Protein AF-0000000071358974 (afdb_homodimer)

Foldseek 3Di:
DPPPQFWAKAKEFEAAQVPRQTDWQWWKDFPPDPDIDTAHNRRIDIDTDGQQTWIWTDDQQWDIDIDTHHPDRYDYHHIYGPPPQQSDWDDFLPDIDGNLQDFFDKDKDFLVVQQQPPDQAPLVVPAFFDPQWDWFFFFQFPPGGIDIFGLDAFFLPDLDAWEAEVRFTDDRVPRSQDDSNFWGMKMKGRACQRQPSVFFRDRRTYIYTYTDWADEDDKKKWKWKWKWFWWFPDAFFFQFQLRLLVQQQQQQVQFVHHRPDPRSVVLPRFAQLQVVFFAGGWIWMKIKMKMWYDHPFKTKIKMKMWIKTAARGNRQQTIKIKIKIKIKMKGRPDPFKIKIKIKMKMKMKGGDQVPFFDCQETSQLLSFWPRRRWHQWDPDPVVCCDPPNVVFAAAHDPVRTGGTADPQFDGRRFNNVSSSQQWGPKMKMKMKMWMKMKMWGHPDPQKIKMKMKIKIKMKIWIKTKGAAHDRDPNDGDPKIKIKIKIKIWMWMKIKIKIKGWDDDPQKTKMKMKMKMKIKGQFMKMKMKMAIRAPDGDRVPGDPVRDDDPVRMDMDMDTGPMKMKIKIKMKMWMDGNSFKTKIKMKMKMAIQQAAPQARIDIKIKIKIKGWPCPDPVNDCDQFWNTKMKMKMKIKHWHSPDDHNLQQQDKDWPPWDDPDPPPDIDIDIDGQEHHHNPAYIKMKMKIKIWMWTDGSNFKIKIKMWMKIKIFQRWDQDDDDCVVVHNGGGITRWWMKMKTKMKMWMWGWDDDPQKTKIKIKMKMFMDIFTATDHPPDFWDPDADPAALAPGHQFIGGGGHHGGFGKFWEFPFFAFAPVSQQCCFAPVSHGLQPQHHGQATDTDQCVRPSYDDSVNMDGDWAQDFRMKMKMKMWMDGDQKIKIWIKIKTFRGKAQEQSYHDVSLSTIDRCVQVQGDPHGPSTRQHGRNHPPCRSCRPSTNYCSRIDTLIKMWRAKIKMKGKDDCVVCVVVPWRTKMKMKMKGRQDMGDPDSHSASRHRDSGGRYGHRRNHNIIMIMIMMMIMD/DPPPQDWAKEKEFEAAQVPRQTDWQWWKDFPPDPFIDTAHNRRIDIGTDGQQTWIWTDDQQWDIDIDTHHPDRYDYHHIYGPPPQQSDWDDFLPDIDGNLQDFFDKDKDFLVVQQQPPDQAPLVVPAFFDPQWDWFFFFQFPPGGIDIFGLDAFFLPDLDAWEAEVRFTDDRSPRSQDDSNFWGMKMKGRACQRQPSVFFRDRRTYIYTYTDWADEDDKKKWKWKWKWFWWFPDAFFFQFQLRLLVQQQQQQVQFVHHRPDPRSVVLPRFAQLVVVFFAGGWIWMKIKMKMWYDHPFKTKIKMKMWIKTAARGNRQQTIKIKIKIKIKMKGNPDPFKIKIKIKMKMKMKGGDQVPFFDCQETSQLLSFWPRRRWHQWDPDVVVCCDPPNVVFAAAHDPVRTGTTADPQFDGRRFNNVSSSQQWGPKMKMKMKMWMKMKMWGHPDPQKIKMKMKIKIKMKIWIKTKGAAHDRDPNDGDPKIKIKIKIKIWMWMKIKIKIKGWDDDPQKTKMKMKMKMKIKGFWMKMKMKMAIRAPDGDRVPGDPVRDDDPVRMDMDMDTGPMKMKIKIKMKMWMDGNSFKTKIKMKMKMAIQQAAPQARIDIKIKMKIKGWPCPDPVNDCDQFWNTKMKMKMKIKHWHSPDDHNLQQQDKDWPPWDDPDPPPDIDIDIDGQEHHHNNAYIKMKMKIKIWMWTDGSNFKIKIKMWMKIKIFQRWDQDDDDCVVVHNGGGITRWWMKMKTKMKMKMWGWDDDPQKTKIKIKMKMFMDIFTATRHPPDFWDPDADPAALAPGHQFIGGGGHHGGFGKFWEFPFFAFAPVSQQCCFAPVSHGLQPQHHGQATDTDQCVRPSYDDSVNMDGDWAQDFRMKMKMKMWMDGDQKIKIWIKIKTFRGKAQEQSYHDVSLSTIDRCVQVQGDPHHPSTRQHGRNHPPCRSCRPSTNYCSRIDTLIKMWRAKIKMKGKDDCVVCVVVPWRTKMKMKMKGRQDMGDPDSHSASRHRDSGHRYGHRRNHNIIMIMIMMMIMD

Secondary structure (DSSP, 8-state):
------EEEEEEEEEETTT--B-TT-EEEETTSS-EEE--TTSEEEEEEETTPEEEEE-TTB--EEEE--S-SB--EEE-B---GGG-EEEETTEEEEGGG--S-EEEEEGGGTTTS--SSHHHHHTTTSTTEEEEES-SSTT--EEEEESS---SS--PPEEEETTEEE-GGGGGG--GGGEEEEEEE-SHHHHGGGGGGGTT-EEEEEE----SEEEEEEEEEEEEEEEES----B--HHHHHHHHHHHHHHTTPPPS-S-GGGG-S---HHHHHB-TTEEEEEEEEEEEEE-SSEEEEEEEEEEEEE-SBSGGG-EEEEEEEEEEEEEEEETTEEEEEEEEEEEEEEE--S-SS-SS-HHHHHHHHS-SSS-SB---HHHHTSTTTTTS-B-B-TTSPBBP--SSS-TT---HHHHHHTTTT-EEEEEEEEEEEEEEE-SSTTEEEEEEEEEEEEEEEEEEEE--EESSSSSEE-S-EEEEEEEEEEEEEEEEEEEEEEEETTEEEEEEEEEEEEEE---EEEEEEEES-S-SSGGG--TTS---GGGEEEEEEE---EEEEEEEEEEEEEETTTEEEEEEEEEEEETTS-TTS-EEEEEEEEEEEEGGGSTTS---SSEEEEEEEEEEEEEEE--S-TTTTS--EE----EE-TTSSPEEPP-EESS---TT---EEEEEEEEEEEEEETTTEEEEEEEEEEEEEEEEE-----GGG--SSPPPEEEEEEEEEEEEEEEEEEEEETTEEEEEEEEEEEEEEEEEE-STT-SB-S-----TT-SS-SEE-BTTS-TTEEEEBPEEEE--SHHHHHH-B-TTS-BS-TT--TTSEEE--TT-SSS-SGGG-EEEE-SS-SEEEEEEEEEEETTEEEEEEEEEEES-EEEE--S-SS-TT---BGGGGGS--STTS-SSSPPP-TT-TT-TTTS-BGGGEEE--EEEEEEEEEEEEPPHHHHHHTT-SEEEEEEEEES--EEE---SS-S---SSSSSEESS--PPEEEEEEEEEEE-/------EEEEEEEEEETTT--B-TT-EEEETTSS-EEE--TTSEEEEEEETTPEEEEE-TTB--EEEE--S-SB--EEE-B---GGG-EEEETTEEEEGGG--S-EEEEEGGGTTTS--SSHHHHHTTTSTTEEEEES-SSTT--EEEEESS---SS--PPEEEETTEEE-GGGGGG--GGGEEEEEEE-SHHHHGGGGGGGTT-EEEEEE----SEEEEEEEEEEEEEEEES----B--HHHHHHHHHHHHHHTTPPPS-S-GGGG-S---HHHHHB-TTEEEEEEEEEEEEE-SSEEEEEEEEEEEEE-SBSGGG-EEEEEEEEEEEEEEEETTEEEEEEEEEEEEEEE--S-SS-SS-HHHHHHHHS-SSS-SB---HHHHTSTTTTTS-B-B-TTSPBBP--SSS-TT---HHHHHHTTTT-EEEEEEEEEEEEEEE-SSTTEEEEEEEEEEEEEEEEEEEE--EESSSSSEE-S-EEEEEEEEEEEEEEEEEEEEEEEETTEEEEEEEEEEEEEE---EEEEEEEES-S-SSGGG--TTS---GGGEEEEEEE---EEEEEEEEEEEEEETTTEEEEEEEEEEEETTS-TTS-EEEEEEEEEEE-GGGSTTS---SSEEEEEEEEEEEEEEE--S-TTTTS--EE----EE-TTSSPEEPP-EESS---TT---EEEEEEEEEEEEEETTTEEEEEEEEEEEEEEEEE-----GGG--SSPPPEEEEEEEEEEEEEEEEEEEEETTEEEEEEEEEEEEEEEEEE-STT--B-S-----TT-SS-SEE-BTTS-TTEEEEBPEEEE--SHHHHHH-B-TTS-BS-TT--TTSEEE--TT-SSS-SGGG-EEEE-SS-SEEEEEEEEEEETTEEEEEEEEEEES-EEEE--S-SS-TT---BGGGGGS--STTS-SSSPPP-TT-TT-TTTS-BGGGEEE--EEEEEEEEEEEEPPHHHHHHTT-SEEEEEEEEES--EEE---SS-S---SSSSSEESS--PPEEEEEEEEEEE-

Structure (mmCIF, N/CA/C/O backbone):
data_AF-0000000071358974-model_v1
#
loop_
_entity.id
_entity.type
_entity.pdbx_description
1 polymer 'SusC/RagA family TonB-linked outer membrane protein'
#
loop_
_atom_site.group_PDB
_atom_site.id
_atom_site.type_symbol
_atom_site.label_atom_id
_atom_site.label_alt_id
_atom_site.label_comp_id
_atom_site.label_asym_id
_atom_site.label_entity_id
_atom_site.label_seq_id
_atom_site.pdbx_PDB_ins_code
_atom_site.Cartn_x
_atom_site.Cartn_y
_atom_site.Cartn_z
_atom_site.occupancy
_atom_site.B_iso_or_equiv
_atom_site.auth_seq_id
_atom_site.auth_comp_id
_atom_site.auth_asym_id
_atom_site.auth_atom_id
_atom_site.pdbx_PDB_model_num
ATOM 1 N N . MET A 1 1 ? -65 -0.281 46.781 1 25.83 1 MET A N 1
ATOM 2 C CA . MET A 1 1 ? -65.125 -0.34 45.312 1 25.83 1 MET A CA 1
ATOM 3 C C . MET A 1 1 ? -64.125 0.566 44.625 1 25.83 1 MET A C 1
ATOM 5 O O . MET A 1 1 ? -64.25 1.791 44.656 1 25.83 1 MET A O 1
ATOM 9 N N . LEU A 1 2 ? -62.906 0.219 44.688 1 32.22 2 LEU A N 1
ATOM 10 C CA . LEU A 1 2 ? -61.719 0.893 44.156 1 32.22 2 LEU A CA 1
ATOM 11 C C . LEU A 1 2 ? -61.812 1.075 42.656 1 32.22 2 LEU A C 1
ATOM 13 O O . LEU A 1 2 ? -62.031 0.106 41.938 1 32.22 2 LEU A O 1
ATOM 17 N N . ALA A 1 3 ? -62.5 2.129 42.188 1 33.09 3 ALA A N 1
ATOM 18 C CA . ALA A 1 3 ? -62.562 2.527 40.781 1 33.09 3 ALA A CA 1
ATOM 19 C C . ALA A 1 3 ? -61.219 2.281 40.094 1 33.09 3 ALA A C 1
ATOM 21 O O . ALA A 1 3 ? -60.219 2.912 40.438 1 33.09 3 ALA A O 1
ATOM 22 N N . LYS A 1 4 ? -61 1.122 39.812 1 44.22 4 LYS A N 1
ATOM 23 C CA . LYS A 1 4 ? -59.875 0.849 38.938 1 44.22 4 LYS A CA 1
ATOM 24 C C . LYS A 1 4 ? -59.938 1.768 37.719 1 44.22 4 LYS A C 1
ATOM 26 O O . LYS A 1 4 ? -60.906 1.781 36.969 1 44.22 4 LYS A O 1
ATOM 31 N N . ALA A 1 5 ? -59.312 2.836 37.75 1 49.88 5 ALA A N 1
ATOM 32 C CA . ALA A 1 5 ? -59.125 3.73 36.594 1 49.88 5 ALA A CA 1
ATOM 33 C C . ALA A 1 5 ? -58.906 2.939 35.312 1 49.88 5 ALA A C 1
ATOM 35 O O . ALA A 1 5 ? -58.062 2.037 35.281 1 49.88 5 ALA A O 1
ATOM 36 N N . GLN A 1 6 ? -59.812 2.855 34.406 1 60.56 6 GLN A N 1
ATOM 37 C CA . GLN A 1 6 ? -59.844 2.125 33.156 1 60.56 6 GLN A CA 1
ATOM 38 C C . GLN A 1 6 ? -58.719 2.547 32.25 1 60.56 6 GLN A C 1
ATOM 40 O O . GLN A 1 6 ? -58.5 3.74 32 1 60.56 6 GLN A O 1
ATOM 45 N N . ASP A 1 7 ? -57.844 1.648 31.953 1 72.69 7 ASP A N 1
ATOM 46 C CA . ASP A 1 7 ? -56.75 1.847 31.016 1 72.69 7 ASP A CA 1
ATOM 47 C C . ASP A 1 7 ? -57.281 2.209 29.625 1 72.69 7 ASP A C 1
ATOM 49 O O . ASP A 1 7 ? -58.281 1.628 29.172 1 72.69 7 ASP A O 1
ATOM 53 N N . ARG A 1 8 ? -56.906 3.322 29.109 1 79.06 8 ARG A N 1
ATOM 54 C CA . ARG A 1 8 ? -57.219 3.75 27.75 1 79.06 8 ARG A CA 1
ATOM 55 C C . ARG A 1 8 ? -56 3.648 26.844 1 79.06 8 ARG A C 1
ATOM 57 O O . ARG A 1 8 ? -54.875 3.908 27.266 1 79.06 8 ARG A O 1
ATOM 64 N N . GLN A 1 9 ? -56.406 3.268 25.656 1 81.88 9 GLN A N 1
ATOM 65 C CA . GLN A 1 9 ? -55.375 3.217 24.625 1 81.88 9 GLN A CA 1
ATOM 66 C C . GLN A 1 9 ? -55.125 4.598 24.031 1 81.88 9 GLN A C 1
ATOM 68 O O . GLN A 1 9 ? -56.031 5.215 23.484 1 81.88 9 GLN A O 1
ATOM 73 N N . ILE A 1 10 ? -54.031 5.125 24.297 1 83.44 10 ILE A N 1
ATOM 74 C CA . ILE A 1 10 ? -53.625 6.406 23.719 1 83.44 10 ILE A CA 1
ATOM 75 C C . ILE A 1 10 ? -52.719 6.172 22.516 1 83.44 10 ILE A C 1
ATOM 77 O O . ILE A 1 10 ? -51.75 5.418 22.594 1 83.44 10 ILE A O 1
ATOM 81 N N . THR A 1 11 ? -53.125 6.73 21.359 1 85.81 11 THR A N 1
ATOM 82 C CA . THR A 1 11 ? -52.312 6.703 20.156 1 85.81 11 THR A CA 1
ATOM 83 C C . THR A 1 11 ? -51.938 8.117 19.719 1 85.81 11 THR A C 1
ATOM 85 O O . THR A 1 11 ? -52.594 9.086 20.094 1 85.81 11 THR A O 1
ATOM 88 N N . GLY A 1 12 ? -50.812 8.289 19.109 1 84.69 12 GLY A N 1
ATOM 89 C CA . GLY A 1 12 ? -50.438 9.594 18.609 1 84.69 12 GLY A CA 1
ATOM 90 C C . GLY A 1 12 ? -49.125 9.562 17.812 1 84.69 12 GLY A C 1
ATOM 91 O O . GLY A 1 12 ? -48.594 8.484 17.547 1 84.69 12 GLY A O 1
ATOM 92 N N . LYS A 1 13 ? -48.781 10.727 17.344 1 84.19 13 LYS A N 1
ATOM 93 C CA . LYS A 1 13 ? -47.594 10.977 16.562 1 84.19 13 LYS A CA 1
ATOM 94 C C . LYS A 1 13 ? -46.688 11.984 17.266 1 84.19 13 LYS A C 1
ATOM 96 O O . LYS A 1 13 ? -47.156 12.992 17.797 1 84.19 13 LYS A O 1
ATOM 101 N N . VAL A 1 14 ? -45.5 11.641 17.406 1 84.06 14 VAL A N 1
ATOM 102 C CA . VAL A 1 14 ? -44.531 12.586 17.922 1 84.06 14 VAL A CA 1
ATOM 103 C C . VAL A 1 14 ? -43.688 13.156 16.781 1 84.06 14 VAL A C 1
ATOM 105 O O . VAL A 1 14 ? -43.094 12.398 16.016 1 84.06 14 VAL A O 1
ATOM 108 N N . THR A 1 15 ? -43.656 14.391 16.672 1 79.88 15 THR A N 1
ATOM 109 C CA . THR A 1 15 ? -42.938 15.055 15.602 1 79.88 15 THR A CA 1
ATOM 110 C C . THR A 1 15 ? -42.031 16.156 16.172 1 79.88 15 THR A C 1
ATOM 112 O O . THR A 1 15 ? -42.219 16.578 17.312 1 79.88 15 THR A O 1
ATOM 115 N N . LEU A 1 16 ? -41 16.516 15.406 1 72.5 16 LEU A N 1
ATOM 116 C CA . LEU A 1 16 ? -40.125 17.641 15.719 1 72.5 16 LEU A CA 1
ATOM 117 C C . LEU A 1 16 ? -40.812 18.969 15.438 1 72.5 16 LEU A C 1
ATOM 119 O O . LEU A 1 16 ? -41.375 19.156 14.359 1 72.5 16 LEU A O 1
ATOM 123 N N . LYS A 1 17 ? -40.781 19.797 16.438 1 67.56 17 LYS A N 1
ATOM 124 C CA . LYS A 1 17 ? -41.5 21.062 16.344 1 67.56 17 LYS A CA 1
ATOM 125 C C . LYS A 1 17 ? -40.969 21.891 15.164 1 67.56 17 LYS A C 1
ATOM 127 O O . LYS A 1 17 ? -41.75 22.578 14.5 1 67.56 17 LYS A O 1
ATOM 132 N N . SER A 1 18 ? -39.719 21.719 14.969 1 59.06 18 SER A N 1
ATOM 133 C CA . SER A 1 18 ? -39.125 22.609 13.977 1 59.06 18 SER A CA 1
ATOM 134 C C . SER A 1 18 ? -39.594 22.25 12.57 1 59.06 18 SER A C 1
ATOM 136 O O . SER A 1 18 ? -39.812 23.141 11.742 1 59.06 18 SER A O 1
ATOM 138 N N . ASP A 1 19 ? -39.688 21.031 12.164 1 60 19 ASP A N 1
ATOM 139 C CA . ASP A 1 19 ? -40 20.703 10.781 1 60 19 ASP A CA 1
ATOM 140 C C . ASP A 1 19 ? -41.062 19.609 10.695 1 60 19 ASP A C 1
ATOM 142 O O . ASP A 1 19 ? -41.281 19.016 9.633 1 60 19 ASP A O 1
ATOM 146 N N . ASP A 1 20 ? -41.719 19.297 11.688 1 63.69 20 ASP A N 1
ATOM 147 C CA . ASP A 1 20 ? -42.812 18.344 11.789 1 63.69 20 ASP A CA 1
ATOM 148 C C . ASP A 1 20 ? -42.375 16.953 11.312 1 63.69 20 ASP A C 1
ATOM 150 O O . ASP A 1 20 ? -43.219 16.141 10.914 1 63.69 20 ASP A O 1
ATOM 154 N N . GLU A 1 21 ? -41.156 16.766 11.375 1 69.38 21 GLU A N 1
ATOM 155 C CA . GLU A 1 21 ? -40.688 15.438 11.016 1 69.38 21 GLU A CA 1
ATOM 156 C C . GLU A 1 21 ? -40.969 14.43 12.117 1 69.38 21 GLU A C 1
ATOM 158 O O . GLU A 1 21 ? -40.812 14.727 13.305 1 69.38 21 GLU A O 1
ATOM 163 N N . PRO A 1 22 ? -41.469 13.258 11.688 1 76.12 22 PRO A N 1
ATOM 164 C CA . PRO A 1 22 ? -41.688 12.25 12.719 1 76.12 22 PRO A CA 1
ATOM 165 C C . PRO A 1 22 ? -40.406 11.906 13.492 1 76.12 22 PRO A C 1
ATOM 167 O O . PRO A 1 22 ? -39.344 11.867 12.906 1 76.12 22 PRO A O 1
ATOM 170 N N . LEU A 1 23 ? -40.469 11.945 14.75 1 74.38 23 LEU A N 1
ATOM 171 C CA . LEU A 1 23 ? -39.344 11.594 15.609 1 74.38 23 LEU A CA 1
ATOM 172 C C . LEU A 1 23 ? -39.406 10.117 15.992 1 74.38 23 LEU A C 1
ATOM 174 O O . LEU A 1 23 ? -40.219 9.719 16.844 1 74.38 23 LEU A O 1
ATOM 178 N N . PRO A 1 24 ? -38.594 9.383 15.367 1 70.62 24 PRO A N 1
ATOM 179 C CA . PRO A 1 24 ? -38.562 7.988 15.797 1 70.62 24 PRO A CA 1
ATOM 180 C C . PRO A 1 24 ? -37.75 7.797 17.078 1 70.62 24 PRO A C 1
ATOM 182 O O . PRO A 1 24 ? -36.844 8.586 17.359 1 70.62 24 PRO A O 1
ATOM 185 N N . GLY A 1 25 ? -38.062 6.82 17.984 1 68.62 25 GLY A N 1
ATOM 186 C CA . GLY A 1 25 ? -37.25 6.438 19.141 1 68.62 25 GLY A CA 1
ATOM 187 C C . GLY A 1 25 ? -37.531 7.293 20.359 1 68.62 25 GLY A C 1
ATOM 188 O O . GLY A 1 25 ? -36.75 7.297 21.312 1 68.62 25 GLY A O 1
ATOM 189 N N . VAL A 1 26 ? -38.625 8.094 20.297 1 76.25 26 VAL A N 1
ATOM 190 C CA . VAL A 1 26 ? -39.031 8.852 21.469 1 76.25 26 VAL A CA 1
ATOM 191 C C . VAL A 1 26 ? -39.594 7.898 22.531 1 76.25 26 VAL A C 1
ATOM 193 O O . VAL A 1 26 ? -40.562 7.176 22.281 1 76.25 26 VAL A O 1
ATOM 196 N N . ALA A 1 27 ? -38.938 7.895 23.562 1 78.75 27 ALA A N 1
ATOM 197 C CA . ALA A 1 27 ? -39.438 7.113 24.688 1 78.75 27 ALA A CA 1
ATOM 198 C C . ALA A 1 27 ? -40.656 7.793 25.312 1 78.75 27 ALA A C 1
ATOM 200 O O . ALA A 1 27 ? -40.594 8.945 25.75 1 78.75 27 ALA A O 1
ATOM 201 N N . ILE A 1 28 ? -41.844 7.113 25.344 1 84.06 28 ILE A N 1
ATOM 202 C CA . ILE A 1 28 ? -43.062 7.578 25.984 1 84.06 28 ILE A CA 1
ATOM 203 C C . ILE A 1 28 ? -43.344 6.727 27.219 1 84.06 28 ILE A C 1
ATOM 205 O O . ILE A 1 28 ? -43.625 5.535 27.109 1 84.06 28 ILE A O 1
ATOM 209 N N . MET A 1 29 ? -43.156 7.34 28.312 1 79.56 29 MET A N 1
ATOM 210 C CA . MET A 1 29 ? -43.312 6.621 29.578 1 79.56 29 MET A CA 1
ATOM 211 C C . MET A 1 29 ? -44.438 7.211 30.406 1 79.56 29 MET A C 1
ATOM 213 O O . MET A 1 29 ? -44.656 8.422 30.391 1 79.56 29 MET A O 1
ATOM 217 N N . ILE A 1 30 ? -45.281 6.297 31.156 1 79 30 ILE A N 1
ATOM 218 C CA . ILE A 1 30 ? -46.219 6.758 32.188 1 79 30 ILE A CA 1
ATOM 219 C C . ILE A 1 30 ? -45.469 7.172 33.438 1 79 30 ILE A C 1
ATOM 221 O O . ILE A 1 30 ? -44.719 6.367 34.031 1 79 30 ILE A O 1
ATOM 225 N N . GLU A 1 31 ? -45.531 8.484 33.719 1 75.12 31 GLU A N 1
ATOM 226 C CA . GLU A 1 31 ? -44.781 9.047 34.844 1 75.12 31 GLU A CA 1
ATOM 227 C C . GLU A 1 31 ? -45 8.234 36.125 1 75.12 31 GLU A C 1
ATOM 229 O O . GLU A 1 31 ? -46.125 7.961 36.5 1 75.12 31 GLU A O 1
ATOM 234 N N . GLY A 1 32 ? -43.938 7.793 36.75 1 66 32 GLY A N 1
ATOM 235 C CA . GLY A 1 32 ? -44 7.074 38 1 66 32 GLY A CA 1
ATOM 236 C C . GLY A 1 32 ? -44.125 5.574 37.812 1 66 32 GLY A C 1
ATOM 237 O O . GLY A 1 32 ? -44.21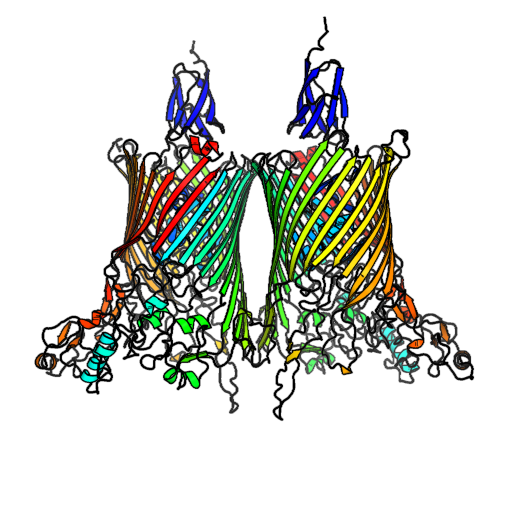9 4.836 38.812 1 66 32 GLY A O 1
ATOM 238 N N . THR A 1 33 ? -44.281 5.137 36.562 1 69.75 33 THR A N 1
ATOM 239 C CA . THR A 1 33 ? -44.375 3.703 36.312 1 69.75 33 THR A CA 1
ATOM 240 C C . THR A 1 33 ? -43.281 3.242 35.375 1 69.75 33 THR A C 1
ATOM 242 O O . THR A 1 33 ? -42.562 4.066 34.812 1 69.75 33 THR A O 1
ATOM 245 N N . GLY A 1 34 ? -42.938 1.99 35.344 1 66.56 34 GLY A N 1
ATOM 246 C CA . GLY A 1 34 ? -41.969 1.403 34.406 1 66.56 34 GLY A CA 1
ATOM 247 C C . GLY A 1 34 ? -42.594 1.045 33.062 1 66.56 34 GLY A C 1
ATOM 248 O O . GLY A 1 34 ? -41.938 0.461 32.188 1 66.56 34 GLY A O 1
ATOM 249 N N . THR A 1 35 ? -43.781 1.441 32.812 1 72.75 35 THR A N 1
ATOM 250 C CA . THR A 1 35 ? -44.469 1.119 31.562 1 72.75 35 THR A CA 1
ATOM 251 C C . THR A 1 35 ? -44.281 2.221 30.531 1 72.75 35 THR A C 1
ATOM 253 O O . THR A 1 35 ? -44.469 3.4 30.828 1 72.75 35 THR A O 1
ATOM 256 N N . GLY A 1 36 ? -43.75 1.929 29.469 1 77.5 36 GLY A N 1
ATOM 257 C CA . GLY A 1 36 ? -43.562 2.887 28.391 1 77.5 36 GLY A CA 1
ATOM 258 C C . GLY A 1 36 ? -43.5 2.242 27.016 1 77.5 36 GLY A C 1
ATOM 259 O O . GLY A 1 36 ? -43.688 1.029 26.891 1 77.5 36 GLY A O 1
ATOM 260 N N . THR A 1 37 ? -43.594 3.104 26 1 79.81 37 THR A N 1
ATOM 261 C CA . THR A 1 37 ? -43.406 2.723 24.609 1 79.81 37 THR A CA 1
ATOM 262 C C . THR A 1 37 ? -42.438 3.67 23.906 1 79.81 37 THR A C 1
ATOM 264 O O . THR A 1 37 ? -41.969 4.633 24.5 1 79.81 37 THR A O 1
ATOM 267 N N . ILE A 1 38 ? -42.062 3.342 22.734 1 78.94 38 ILE A N 1
ATOM 268 C CA . ILE A 1 38 ? -41.219 4.188 21.906 1 78.94 38 ILE A CA 1
ATOM 269 C C . ILE A 1 38 ? -41.875 4.441 20.562 1 78.94 38 ILE A C 1
ATOM 271 O O . ILE A 1 38 ? -42.656 3.609 20.078 1 78.94 38 ILE A O 1
ATOM 275 N N . THR A 1 39 ? -41.688 5.605 20.031 1 80.06 39 THR A N 1
ATOM 276 C CA . THR A 1 39 ? -42.25 5.918 18.719 1 80.06 39 THR A CA 1
ATOM 277 C C . THR A 1 39 ? -41.594 5.086 17.641 1 80.06 39 THR A C 1
ATOM 279 O O . THR A 1 39 ? -40.406 4.73 17.75 1 80.06 39 THR A O 1
ATOM 282 N N . ASP A 1 40 ? -42.375 4.777 16.625 1 72.62 40 ASP A N 1
ATOM 283 C CA . ASP A 1 40 ? -41.812 4.074 15.469 1 72.62 40 ASP A CA 1
ATOM 284 C C . ASP A 1 40 ? -41.219 5.051 14.469 1 72.62 40 ASP A C 1
ATOM 286 O O . ASP A 1 40 ? -41.062 6.234 14.773 1 72.62 40 ASP A O 1
ATOM 290 N N . ILE A 1 41 ? -40.812 4.594 13.297 1 69.06 41 ILE A N 1
ATOM 291 C CA . ILE A 1 41 ? -40.094 5.367 12.305 1 69.06 41 ILE A CA 1
ATOM 292 C C . ILE A 1 41 ? -40.938 6.539 11.828 1 69.06 41 ILE A C 1
ATOM 294 O O . ILE A 1 41 ? -40.406 7.566 11.398 1 69.06 41 ILE A O 1
ATOM 298 N N . ASP A 1 42 ? -42.188 6.367 11.844 1 72.81 42 ASP A N 1
ATOM 299 C CA . ASP A 1 42 ? -43.062 7.43 11.422 1 72.81 42 ASP A CA 1
ATOM 300 C C . ASP A 1 42 ? -43.469 8.32 12.602 1 72.81 42 ASP A C 1
ATOM 302 O O . ASP A 1 42 ? -44.375 9.156 12.477 1 72.81 42 ASP A O 1
ATOM 306 N N . GLY A 1 43 ? -42.906 8.078 13.758 1 76.88 43 GLY A N 1
ATOM 307 C CA . GLY A 1 43 ? -43.188 8.852 14.953 1 76.88 43 GLY A CA 1
ATOM 308 C C . GLY A 1 43 ? -44.438 8.422 15.656 1 76.88 43 GLY A C 1
ATOM 309 O O . GLY A 1 43 ? -44.938 9.109 16.562 1 76.88 43 GLY A O 1
ATOM 310 N N . LEU A 1 44 ? -45.031 7.371 15.211 1 80.31 44 LEU A N 1
ATOM 311 C CA . LEU A 1 44 ? -46.281 6.918 15.781 1 80.31 44 LEU A CA 1
ATOM 312 C C . LEU A 1 44 ? -46.062 6.102 17.047 1 80.31 44 LEU A C 1
ATOM 314 O O . LEU A 1 44 ? -45.062 5.395 17.156 1 80.31 44 LEU A O 1
ATOM 318 N N . TYR A 1 45 ? -46.938 6.266 18.047 1 81.31 45 TYR A N 1
ATOM 319 C CA . TYR A 1 45 ? -46.844 5.469 19.266 1 81.31 45 TYR A CA 1
ATOM 320 C C . TYR A 1 45 ? -48.25 5.047 19.719 1 81.31 45 TYR A C 1
ATOM 322 O O . TYR A 1 45 ? -49.25 5.637 19.297 1 81.31 45 TYR A O 1
ATOM 330 N N . SER A 1 46 ? -48.312 3.855 20.406 1 84.81 46 SER A N 1
ATOM 331 C CA . SER A 1 46 ? -49.5 3.377 21.125 1 84.81 46 SER A CA 1
ATOM 332 C C . SER A 1 46 ? -49.156 2.926 22.531 1 84.81 46 SER A C 1
ATOM 334 O O . SER A 1 46 ? -48.188 2.176 22.734 1 84.81 46 SER A O 1
ATOM 336 N N . ILE A 1 47 ? -49.875 3.459 23.531 1 82.56 47 ILE A N 1
ATOM 337 C CA . ILE A 1 47 ? -49.656 3.082 24.906 1 82.56 47 ILE A CA 1
ATOM 338 C C . ILE A 1 47 ? -50.969 3.002 25.672 1 82.56 47 ILE A C 1
ATOM 340 O O . ILE A 1 47 ? -51.875 3.816 25.438 1 82.56 47 ILE A O 1
ATOM 344 N N . SER A 1 48 ? -51.094 1.983 26.438 1 81.75 48 SER A N 1
ATOM 345 C CA . SER A 1 48 ? -52.219 1.881 27.359 1 81.75 48 SER A CA 1
ATOM 346 C C . SER A 1 48 ? -51.906 2.564 28.688 1 81.75 48 SER A C 1
ATOM 348 O O . SER A 1 48 ? -50.938 2.195 29.375 1 81.75 48 SER A O 1
ATOM 350 N N . ALA A 1 49 ? -52.688 3.617 29.047 1 80.25 49 ALA A N 1
ATOM 351 C CA . ALA A 1 49 ? -52.438 4.387 30.266 1 80.25 49 ALA A CA 1
ATOM 352 C C . ALA A 1 49 ? -53.75 4.707 30.984 1 80.25 49 ALA A C 1
ATOM 354 O O . ALA A 1 49 ? -54.781 4.938 30.344 1 80.25 49 ALA A O 1
ATOM 355 N N . PRO A 1 50 ? -53.75 4.652 32.312 1 80.38 50 PRO A N 1
ATOM 356 C CA . PRO A 1 50 ? -54.938 5.051 33.062 1 80.38 50 PRO A CA 1
ATOM 357 C C . PRO A 1 50 ? -55.312 6.523 32.875 1 80.38 50 PRO A C 1
ATOM 359 O O . PRO A 1 50 ? -54.406 7.355 32.688 1 80.38 50 PRO A O 1
ATOM 362 N N . GLN A 1 51 ? -56.5 6.781 32.812 1 77.44 51 GLN A N 1
ATOM 363 C CA . GLN A 1 51 ? -56.938 8.172 32.781 1 77.44 51 GLN A CA 1
ATOM 364 C C . GLN A 1 51 ? -56.344 8.984 33.906 1 77.44 51 GLN A C 1
ATOM 366 O O . GLN A 1 51 ? -56.281 8.523 35.062 1 77.44 51 GLN A O 1
ATOM 371 N N . GLY A 1 52 ? -55.75 10.227 33.625 1 78.94 52 GLY A N 1
ATOM 372 C CA . GLY A 1 52 ? -55.125 11.078 34.625 1 78.94 52 GLY A CA 1
ATOM 373 C C . GLY A 1 52 ? -53.625 10.867 34.75 1 78.94 52 GLY A C 1
ATOM 374 O O . GLY A 1 52 ? -52.938 11.625 35.438 1 78.94 52 GLY A O 1
ATOM 375 N N . SER A 1 53 ? -53.219 9.953 34.062 1 80.94 53 SER A N 1
ATOM 376 C CA . SER A 1 53 ? -51.781 9.719 34.125 1 80.94 53 SER A CA 1
ATOM 377 C C . SER A 1 53 ? -51.031 10.68 33.25 1 80.94 53 SER A C 1
ATOM 379 O O . SER A 1 53 ? -51.594 11.242 32.312 1 80.94 53 SER A O 1
ATOM 381 N N . THR A 1 54 ? -49.781 10.891 33.625 1 82.62 54 THR A N 1
ATOM 382 C CA . THR A 1 54 ? -48.875 11.758 32.844 1 82.62 54 THR A CA 1
ATOM 383 C C . THR A 1 54 ? -47.938 10.93 32 1 82.62 54 THR A C 1
ATOM 385 O O . THR A 1 54 ? -47.25 10.031 32.5 1 82.62 54 THR A O 1
ATOM 388 N N . LEU A 1 55 ? -47.938 11.273 30.703 1 84.62 55 LEU A N 1
ATOM 389 C CA . LEU A 1 55 ? -46.969 10.672 29.797 1 84.62 55 LEU A CA 1
ATOM 390 C C . LEU A 1 55 ? -45.75 11.555 29.656 1 84.62 55 LEU A C 1
ATOM 392 O O . LEU A 1 55 ? -45.844 12.773 29.516 1 84.62 55 LEU A O 1
ATOM 396 N N . VAL A 1 56 ? -44.625 10.906 29.75 1 81.31 56 VAL A N 1
ATOM 397 C CA . VAL A 1 56 ? -43.344 11.594 29.531 1 81.31 56 VAL A CA 1
ATOM 398 C C . VAL A 1 56 ? -42.75 11.164 28.203 1 81.31 56 VAL A C 1
ATOM 400 O O . VAL A 1 56 ? -42.469 9.984 27.984 1 81.31 56 VAL A O 1
ATOM 403 N N . PHE A 1 57 ? -42.562 12.125 27.344 1 80.81 57 PHE A N 1
ATOM 404 C CA . PHE A 1 57 ? -41.906 11.945 26.062 1 80.81 57 PHE A CA 1
ATOM 405 C C . PHE A 1 57 ? -40.469 12.367 26.125 1 80.81 57 PHE A C 1
ATOM 407 O O . PHE A 1 57 ? -40.156 13.523 26.406 1 80.81 57 PHE A O 1
ATOM 414 N N . SER A 1 58 ? -39.594 11.406 25.906 1 75.5 58 SER A N 1
ATOM 415 C CA . SER A 1 58 ? -38.188 11.711 26.031 1 75.5 58 SER A CA 1
ATOM 416 C C . SER A 1 58 ? -37.406 11.141 24.844 1 75.5 58 SER A C 1
ATOM 418 O O . SER A 1 58 ? -37.656 10.016 24.406 1 75.5 58 SER A O 1
ATOM 420 N N . LEU A 1 59 ? -36.719 12.016 24.219 1 69.75 59 LEU A N 1
ATOM 421 C CA . LEU A 1 59 ? -35.75 11.68 23.172 1 69.75 59 LEU A CA 1
ATOM 422 C C . LEU A 1 59 ? -34.469 12.484 23.344 1 69.75 59 LEU A C 1
ATOM 424 O O . LEU A 1 59 ? -34.531 13.688 23.609 1 69.75 59 LEU A O 1
ATOM 428 N N . LEU A 1 60 ? -33.375 11.711 23.297 1 58.38 60 LEU A N 1
ATOM 429 C CA . LEU A 1 60 ? -32.094 12.406 23.406 1 58.38 60 LEU A CA 1
ATOM 430 C C . LEU A 1 60 ? -32.031 13.562 22.422 1 58.38 60 LEU A C 1
ATOM 432 O O . LEU A 1 60 ? -32.312 13.391 21.234 1 58.38 60 LEU A O 1
ATOM 436 N N . GLY A 1 61 ? -31.703 14.758 22.797 1 59.06 61 GLY A N 1
ATOM 437 C CA . GLY A 1 61 ? -31.594 15.969 22 1 59.06 61 GLY A CA 1
ATOM 438 C C . GLY A 1 61 ? -32.875 16.75 21.953 1 59.06 61 GLY A C 1
ATOM 439 O O . GLY A 1 61 ? -32.938 17.828 21.344 1 59.06 61 GLY A O 1
ATOM 440 N N . MET A 1 62 ? -33.969 16.188 22.547 1 65.44 62 MET A N 1
ATOM 441 C CA . MET A 1 62 ? -35.281 16.859 22.531 1 65.44 62 MET A CA 1
ATOM 442 C C . MET A 1 62 ? -35.688 17.234 23.938 1 65.44 62 MET A C 1
ATOM 444 O O . MET A 1 62 ? -35.344 16.562 24.906 1 65.44 62 MET A O 1
ATOM 448 N N . GLU A 1 63 ? -36.25 18.359 24.094 1 66.31 63 GLU A N 1
ATOM 449 C CA . GLU A 1 63 ? -36.875 18.719 25.375 1 66.31 63 GLU A CA 1
ATOM 450 C C . GLU A 1 63 ? -37.969 17.719 25.75 1 66.31 63 GLU A C 1
ATOM 452 O O . GLU A 1 63 ? -38.906 17.516 25 1 66.31 63 GLU A O 1
ATOM 457 N N . PRO A 1 64 ? -37.688 17 26.859 1 70.62 64 PRO A N 1
ATOM 458 C CA . PRO A 1 64 ? -38.75 16.078 27.266 1 70.62 64 PRO A CA 1
ATOM 459 C C . PRO A 1 64 ? -40.094 16.797 27.469 1 70.62 64 PRO A C 1
ATOM 461 O O . PRO A 1 64 ? -40.125 17.953 27.906 1 70.62 64 PRO A O 1
ATOM 464 N N . GLN A 1 65 ? -41.188 16.234 27.047 1 77.62 65 GLN A N 1
ATOM 465 C CA . GLN A 1 65 ? -42.531 16.766 27.219 1 77.62 65 GLN A CA 1
ATOM 466 C C . GLN A 1 65 ? -43.375 15.859 28.125 1 77.62 65 GLN A C 1
ATOM 468 O O . GLN A 1 65 ? -43.375 14.641 27.969 1 77.62 65 GLN A O 1
ATOM 473 N N . LYS A 1 66 ? -43.938 16.469 29.219 1 79.31 66 LYS A N 1
ATOM 474 C CA . LYS A 1 66 ? -44.906 15.773 30.078 1 79.31 66 LYS A CA 1
ATOM 475 C C . LYS A 1 66 ? -46.344 16.188 29.75 1 79.31 66 LYS A C 1
ATOM 477 O O . LYS A 1 66 ? -46.688 17.375 29.797 1 79.31 66 LYS A O 1
ATOM 482 N N . ILE A 1 67 ? -47.125 15.227 29.391 1 82 67 ILE A N 1
ATOM 483 C CA . ILE A 1 67 ? -48.5 15.523 29.047 1 82 67 ILE A CA 1
ATOM 484 C C . ILE A 1 67 ? -49.438 14.641 29.875 1 82 67 ILE A C 1
ATOM 486 O O . ILE A 1 67 ? -49.344 13.414 29.828 1 82 67 ILE A O 1
ATOM 490 N N . THR A 1 68 ? -50.281 15.227 30.703 1 80.31 68 THR A N 1
ATOM 491 C CA . THR A 1 68 ? -51.25 14.492 31.484 1 80.31 68 THR A CA 1
ATOM 492 C C . THR A 1 68 ? -52.438 14.094 30.609 1 80.31 68 THR A C 1
ATOM 494 O O . THR A 1 68 ? -53.031 14.938 29.906 1 80.31 68 THR A O 1
ATOM 497 N N . ILE A 1 69 ? -52.781 12.883 30.656 1 79.12 69 ILE A N 1
ATOM 498 C CA . ILE A 1 69 ? -53.875 12.344 29.844 1 79.12 69 ILE A CA 1
ATOM 499 C C . ILE A 1 69 ? -55.219 12.688 30.484 1 79.12 69 ILE A C 1
ATOM 501 O O . ILE A 1 69 ? -55.469 12.328 31.625 1 79.12 69 ILE A O 1
ATOM 505 N N . ALA A 1 70 ? -56.031 13.469 29.766 1 78 70 ALA A N 1
ATOM 506 C CA . ALA A 1 70 ? -57.406 13.703 30.219 1 78 70 ALA A CA 1
ATOM 507 C C . ALA A 1 70 ? -58.375 12.727 29.578 1 78 70 ALA A C 1
ATOM 509 O O . ALA A 1 70 ? -58.344 11.523 29.859 1 78 70 ALA A O 1
ATOM 510 N N . ASN A 1 71 ? -59.219 13.141 28.516 1 72.19 71 ASN A N 1
ATOM 511 C CA . ASN A 1 71 ? -60.188 12.305 27.828 1 72.19 71 ASN A CA 1
ATOM 512 C C . ASN A 1 71 ? -59.781 12.062 26.375 1 72.19 71 ASN A C 1
ATOM 514 O O . ASN A 1 71 ? -60.625 11.641 25.562 1 72.19 71 ASN A O 1
ATOM 518 N N . GLN A 1 72 ? -58.5 12.109 26.172 1 74.94 72 GLN A N 1
ATOM 519 C CA . GLN A 1 72 ? -58.125 11.992 24.781 1 74.94 72 GLN A CA 1
ATOM 520 C C . GLN A 1 72 ? -57.656 10.57 24.438 1 74.94 72 GLN A C 1
ATOM 522 O O . GLN A 1 72 ? -57.094 9.883 25.281 1 74.94 72 GLN A O 1
ATOM 527 N N . SER A 1 73 ? -58.062 10.148 23.234 1 80.38 73 SER A N 1
ATOM 528 C CA . SER A 1 73 ? -57.594 8.859 22.703 1 80.38 73 SER A CA 1
ATOM 529 C C . SER A 1 73 ? -56.469 9.039 21.719 1 80.38 73 SER A C 1
ATOM 531 O O . SER A 1 73 ? -55.75 8.086 21.406 1 80.38 73 SER A O 1
ATOM 533 N N . THR A 1 74 ? -56.312 10.188 21.219 1 81.69 74 THR A N 1
ATOM 534 C CA . THR A 1 74 ? -55.188 10.523 20.344 1 81.69 74 THR A CA 1
ATOM 535 C C . THR A 1 74 ? -54.406 11.719 20.875 1 81.69 74 THR A C 1
ATOM 537 O O . THR A 1 74 ? -55 12.758 21.203 1 81.69 74 THR A O 1
ATOM 540 N N . LEU A 1 75 ? -53.125 11.609 21.125 1 83.62 75 LEU A N 1
ATOM 541 C CA . LEU A 1 75 ? -52.219 12.648 21.641 1 83.62 75 LEU A CA 1
ATOM 542 C C . LEU A 1 75 ? -51.031 12.836 20.703 1 83.62 75 LEU A C 1
ATOM 544 O O . LEU A 1 75 ? -50.094 12.023 20.719 1 83.62 75 LEU A O 1
ATOM 548 N N . ASN A 1 76 ? -51.062 13.852 19.844 1 83.31 76 ASN A N 1
ATOM 549 C CA . ASN A 1 76 ? -49.906 14.234 19.031 1 83.31 76 ASN A CA 1
ATOM 550 C C . ASN A 1 76 ? -49 15.203 19.781 1 83.31 76 ASN A C 1
ATOM 552 O O . ASN A 1 76 ? -49.5 16.141 20.422 1 83.31 76 ASN A O 1
ATOM 556 N N . VAL A 1 77 ? -47.781 14.891 19.844 1 82.62 77 VAL A N 1
ATOM 557 C CA . VAL A 1 77 ? -46.844 15.68 20.625 1 82.62 77 VAL A CA 1
ATOM 558 C C . VAL A 1 77 ? -45.781 16.266 19.688 1 82.62 77 VAL A C 1
ATOM 560 O O . VAL A 1 77 ? -45.25 15.57 18.828 1 82.62 77 VAL A O 1
ATOM 563 N N . LEU A 1 78 ? -45.531 17.516 19.781 1 78.88 78 LEU A N 1
ATOM 564 C CA . LEU A 1 78 ? -44.438 18.219 19.141 1 78.88 78 LEU A CA 1
ATOM 565 C C . LEU A 1 78 ? -43.25 18.391 20.094 1 78.88 78 LEU A C 1
ATOM 567 O O . LEU A 1 78 ? -43.406 19 21.156 1 78.88 78 LEU A O 1
ATOM 571 N N . MET A 1 79 ? -42.219 17.688 19.75 1 74.44 79 MET A N 1
ATOM 572 C CA . MET A 1 79 ? -41.031 17.844 20.594 1 74.44 79 MET A CA 1
ATOM 573 C C . MET A 1 79 ? -40.094 18.875 20.031 1 74.44 79 MET A C 1
ATOM 575 O O . MET A 1 79 ? -40.031 19.078 18.812 1 74.44 79 MET A O 1
ATOM 579 N N . GLU A 1 80 ? -39.562 19.609 20.938 1 65.88 80 GLU A N 1
ATOM 580 C CA . GLU A 1 80 ? -38.594 20.625 20.562 1 65.88 80 GLU A CA 1
ATOM 581 C C . GLU A 1 80 ? -37.156 20.172 20.875 1 65.88 80 GLU A C 1
ATOM 583 O O . GLU A 1 80 ? -36.938 19.453 21.844 1 65.88 80 GLU A O 1
ATOM 588 N N . GLU A 1 81 ? -36.312 20.359 19.969 1 57 81 GLU A N 1
ATOM 589 C CA . GLU A 1 81 ? -34.906 20.047 20.203 1 57 81 GLU A CA 1
ATOM 590 C C . GLU A 1 81 ? -34.375 20.75 21.453 1 57 81 GLU A C 1
ATOM 592 O O . GLU A 1 81 ? -34.688 21.922 21.688 1 57 81 GLU A O 1
ATOM 597 N N . ASN A 1 82 ? -34.188 19.953 22.422 1 52.66 82 ASN A N 1
ATOM 598 C CA . ASN A 1 82 ? -33.469 20.547 23.547 1 52.66 82 ASN A CA 1
ATOM 599 C C . ASN A 1 82 ? -32.094 21.016 23.156 1 52.66 82 ASN A C 1
ATOM 601 O O . ASN A 1 82 ? -31.188 20.203 22.969 1 52.66 82 ASN A O 1
ATOM 605 N N . LEU A 1 83 ? -32.125 22.094 22.703 1 46.31 83 LEU A N 1
ATOM 606 C CA . LEU A 1 83 ? -30.891 22.734 22.25 1 46.31 83 LEU A CA 1
ATOM 607 C C . LEU A 1 83 ? -29.938 22.953 23.422 1 46.31 83 LEU A C 1
ATOM 609 O O . LEU A 1 83 ? -28.906 23.609 23.281 1 46.31 83 LEU A O 1
ATOM 613 N N . SER A 1 84 ? -30.328 22.469 24.547 1 51.88 84 SER A N 1
ATOM 614 C CA . SER A 1 84 ? -29.375 22.781 25.609 1 51.88 84 SER A CA 1
ATOM 615 C C . SER A 1 84 ? -28.109 21.953 25.469 1 51.88 84 SER A C 1
ATOM 617 O O . SER A 1 84 ? -28.172 20.75 25.25 1 51.88 84 SER A O 1
ATOM 619 N N . SER A 1 85 ? -27.016 22.547 25.25 1 57.31 85 SER A N 1
ATOM 620 C CA . SER A 1 85 ? -25.641 22.062 25.156 1 57.31 85 SER A CA 1
ATOM 621 C C . SER A 1 85 ? -25.328 21.047 26.25 1 57.31 85 SER A C 1
ATOM 623 O O . SER A 1 85 ? -24.469 20.188 26.078 1 57.31 85 SER A O 1
ATOM 625 N N . LEU A 1 86 ? -26.141 21.016 27.281 1 57.28 86 LEU A N 1
ATOM 626 C CA . LEU A 1 86 ? -25.781 20.203 28.438 1 57.28 86 LEU A CA 1
ATOM 627 C C . LEU A 1 86 ? -26.203 18.75 28.219 1 57.28 86 LEU A C 1
ATOM 629 O O . LEU A 1 86 ? -25.672 17.844 28.875 1 57.28 86 LEU A O 1
ATOM 633 N N . GLU A 1 87 ? -27.016 18.5 27.312 1 58.91 87 GLU A N 1
ATOM 634 C CA . GLU A 1 87 ? -27.469 17.141 27.047 1 58.91 87 GLU A CA 1
ATOM 635 C C . GLU A 1 87 ? -26.703 16.531 25.875 1 58.91 87 GLU A C 1
ATOM 637 O O . GLU A 1 87 ? -26.969 15.391 25.484 1 58.91 87 GLU A O 1
ATOM 642 N N . GLU A 1 88 ? -25.75 17.328 25.594 1 74.38 88 GLU A N 1
ATOM 643 C CA . GLU A 1 88 ? -24.938 16.828 24.5 1 74.38 88 GLU A CA 1
ATOM 644 C C . GLU A 1 88 ? -24.047 15.672 24.969 1 74.38 88 GLU A C 1
ATOM 646 O O . GLU A 1 88 ? -23.609 15.641 26.109 1 74.38 88 GLU A O 1
ATOM 651 N N . ILE A 1 89 ? -23.953 14.734 24.109 1 73.62 89 ILE A N 1
ATOM 652 C CA . ILE A 1 89 ? -23.094 13.586 24.375 1 73.62 89 ILE A CA 1
ATOM 653 C C . ILE A 1 89 ? -21.688 13.844 23.828 1 73.62 89 ILE A C 1
ATOM 655 O O . ILE A 1 89 ? -21.547 14.32 22.703 1 73.62 89 ILE A O 1
ATOM 659 N N . VAL A 1 90 ? -20.766 13.609 24.672 1 78 90 VAL A N 1
ATOM 660 C CA . VAL A 1 90 ? -19.375 13.773 24.25 1 78 90 VAL A CA 1
ATOM 661 C C . VAL A 1 90 ? -18.625 12.453 24.406 1 78 90 VAL A C 1
ATOM 663 O O . VAL A 1 90 ? -18.953 11.641 25.266 1 78 90 VAL A O 1
ATOM 666 N N . VAL A 1 91 ? -17.734 12.305 23.516 1 76.88 91 VAL A N 1
ATOM 667 C CA . VAL A 1 91 ? -16.906 11.109 23.578 1 76.88 91 VAL A CA 1
ATOM 668 C C . VAL A 1 91 ? -15.766 11.328 24.578 1 76.88 91 VAL A C 1
ATOM 670 O O . VAL A 1 91 ? -15.102 12.367 24.562 1 76.88 91 VAL A O 1
ATOM 673 N N . VAL A 1 92 ? -15.773 10.336 25.359 1 78.38 92 VAL A N 1
ATOM 674 C CA . VAL A 1 92 ? -14.672 10.328 26.312 1 78.38 92 VAL A CA 1
ATOM 675 C C . VAL A 1 92 ? -13.852 9.047 26.141 1 78.38 92 VAL A C 1
ATOM 677 O O . VAL A 1 92 ? -14.125 8.242 25.25 1 78.38 92 VAL A O 1
ATOM 680 N N . GLY A 1 93 ? -12.719 8.914 26.766 1 73.69 93 GLY A N 1
ATOM 681 C CA . GLY A 1 93 ? -11.891 7.727 26.641 1 73.69 93 GLY A CA 1
ATOM 682 C C . GLY A 1 93 ? -12.672 6.438 26.797 1 73.69 93 GLY A C 1
ATOM 683 O O . GLY A 1 93 ? -13.062 6.078 27.922 1 73.69 93 GLY A O 1
ATOM 684 N N . TYR A 1 94 ? -13.117 5.707 25.781 1 76.44 94 TYR A N 1
ATOM 685 C CA . TYR A 1 94 ? -13.75 4.395 25.703 1 76.44 94 TYR A CA 1
ATOM 686 C C . TYR A 1 94 ? -15.227 4.473 26.078 1 76.44 94 TYR A C 1
ATOM 688 O O . TYR A 1 94 ? -15.727 3.627 26.828 1 76.44 94 TYR A O 1
ATOM 696 N N . GLY A 1 95 ? -15.867 5.625 25.734 1 76.56 95 GLY A N 1
ATOM 697 C CA . GLY A 1 95 ? -17.297 5.754 25.953 1 76.56 95 GLY A CA 1
ATOM 698 C C . GLY A 1 95 ? -17.828 7.141 25.625 1 76.56 95 GLY A C 1
ATOM 699 O O . GLY A 1 95 ? -17.109 7.957 25.031 1 76.56 95 GLY A O 1
ATOM 700 N N . VAL A 1 96 ? -19.094 7.219 25.891 1 77 96 VAL A N 1
ATOM 701 C CA . VAL A 1 96 ? -19.766 8.5 25.703 1 77 96 VAL A CA 1
ATOM 702 C C . VAL A 1 96 ? -20.406 8.938 27.016 1 77 96 VAL A C 1
ATOM 704 O O . VAL A 1 96 ? -20.781 8.094 27.844 1 77 96 VAL A O 1
ATOM 707 N N . GLN A 1 97 ? -20.391 10.164 27.203 1 81.25 97 GLN A N 1
ATOM 708 C CA . GLN A 1 97 ? -21.031 10.734 28.375 1 81.25 97 GLN A CA 1
ATOM 709 C C . GLN A 1 97 ? -21.797 12 28.031 1 81.25 97 GLN A C 1
ATOM 711 O O . GLN A 1 97 ? -21.484 12.688 27.062 1 81.25 97 GLN A O 1
ATOM 716 N N . LYS A 1 98 ? -22.766 12.148 28.859 1 81.31 98 LYS A N 1
ATOM 717 C CA . LYS A 1 98 ? -23.422 13.453 28.781 1 81.31 98 LYS A CA 1
ATOM 718 C C . LYS A 1 98 ? -22.5 14.562 29.266 1 81.31 98 LYS A C 1
ATOM 720 O O . LYS A 1 98 ? -21.75 14.383 30.234 1 81.31 98 LYS A O 1
ATOM 725 N N . LYS A 1 99 ? -22.547 15.562 28.641 1 81.19 99 LYS A N 1
ATOM 726 C CA . LYS A 1 99 ? -21.688 16.688 28.984 1 81.19 99 LYS A CA 1
ATOM 727 C C . LYS A 1 99 ? -21.922 17.141 30.422 1 81.19 99 LYS A C 1
ATOM 729 O O . LYS A 1 99 ? -20.984 17.547 31.109 1 81.19 99 LYS A O 1
ATOM 734 N N . SER A 1 100 ? -23.141 17.016 30.906 1 81.44 100 SER A N 1
ATOM 735 C CA . SER A 1 100 ? -23.5 17.516 32.219 1 81.44 100 SER A CA 1
ATOM 736 C C . SER A 1 100 ? -22.812 16.688 33.312 1 81.44 100 SER A C 1
ATOM 738 O O . SER A 1 100 ? -22.641 17.172 34.438 1 81.44 100 SER A O 1
ATOM 740 N N . VAL A 1 101 ? -22.453 15.531 33.062 1 82.94 101 VAL A N 1
ATOM 741 C CA . VAL A 1 101 ? -21.859 14.695 34.125 1 82.94 101 VAL A CA 1
ATOM 742 C C . VAL A 1 101 ? -20.375 14.5 33.844 1 82.94 101 VAL A C 1
ATOM 744 O O . VAL A 1 101 ? -19.719 13.68 34.5 1 82.94 101 VAL A O 1
ATOM 747 N N . VAL A 1 102 ? -19.906 15.172 32.906 1 86.81 102 VAL A N 1
ATOM 748 C CA . VAL A 1 102 ? -18.469 15.094 32.625 1 86.81 102 VAL A CA 1
ATOM 749 C C . VAL A 1 102 ? -17.719 16.016 33.594 1 86.81 102 VAL A C 1
ATOM 751 O O . VAL A 1 102 ? -18.094 17.156 33.781 1 86.81 102 VAL A O 1
ATOM 754 N N . THR A 1 103 ? -16.656 15.547 34.125 1 89.62 103 THR A N 1
ATOM 755 C CA . THR A 1 103 ? -15.883 16.344 35.062 1 89.62 103 THR A CA 1
ATOM 756 C C . THR A 1 103 ? -14.609 16.875 34.406 1 89.62 103 THR A C 1
ATOM 758 O O . THR A 1 103 ? -13.977 17.781 34.938 1 89.62 103 THR A O 1
ATOM 761 N N . GLY A 1 104 ? -14.234 16.359 33.312 1 86.75 104 GLY A N 1
ATOM 762 C CA . GLY A 1 104 ? -13.031 16.812 32.625 1 86.75 104 GLY A CA 1
ATOM 763 C C . GLY A 1 104 ? -13.266 18 31.734 1 86.75 104 GLY A C 1
ATOM 764 O O . GLY A 1 104 ? -14.414 18.328 31.422 1 86.75 104 GLY A O 1
ATOM 765 N N . ALA A 1 105 ? -12.18 18.641 31.391 1 88.75 105 ALA A N 1
ATOM 766 C CA . ALA A 1 105 ? -12.242 19.75 30.438 1 88.75 105 ALA A CA 1
ATOM 767 C C . ALA A 1 105 ? -12.203 19.234 29 1 88.75 105 ALA A C 1
ATOM 769 O O . ALA A 1 105 ? -11.133 18.906 28.484 1 88.75 105 ALA A O 1
ATOM 770 N N . ILE A 1 106 ? -13.258 19.312 28.328 1 87.44 106 ILE A N 1
ATOM 771 C CA . ILE A 1 106 ? -13.383 18.797 26.984 1 87.44 106 ILE A CA 1
ATOM 772 C C . ILE A 1 106 ? -14.117 19.812 26.109 1 87.44 106 ILE A C 1
ATOM 774 O O . ILE A 1 106 ? -15.164 20.328 26.484 1 87.44 106 ILE A O 1
ATOM 778 N N . SER A 1 107 ? -13.484 20.109 25.031 1 88.75 107 SER A N 1
ATOM 779 C CA . SER A 1 107 ? -14.148 20.906 24 1 88.75 107 SER A CA 1
ATOM 780 C C . SER A 1 107 ? -14.57 20.031 22.812 1 88.75 107 SER A C 1
ATOM 782 O O . SER A 1 107 ? -13.891 19.062 22.484 1 88.75 107 SER A O 1
ATOM 784 N N . SER A 1 108 ? -15.656 20.375 22.234 1 88.44 108 SER A N 1
ATOM 785 C CA . SER A 1 108 ? -16.172 19.547 21.156 1 88.44 108 SER A CA 1
ATOM 786 C C . SER A 1 108 ? -16.594 20.375 19.953 1 88.44 108 SER A C 1
ATOM 788 O O . SER A 1 108 ? -17.078 21.5 20.109 1 88.44 108 SER A O 1
ATOM 790 N N . VAL A 1 109 ? -16.328 19.812 18.797 1 88.56 109 VAL A N 1
ATOM 791 C CA . VAL A 1 109 ? -16.812 20.359 17.531 1 88.56 109 VAL A CA 1
ATOM 792 C C . VAL A 1 109 ? -17.688 19.328 16.828 1 88.56 109 VAL A C 1
ATOM 794 O O . VAL A 1 109 ? -17.281 18.172 16.656 1 88.56 109 VAL A O 1
ATOM 797 N N . LYS A 1 110 ? -18.828 19.828 16.438 1 87.5 110 LYS A N 1
ATOM 798 C CA . LYS A 1 110 ? -19.75 18.922 15.773 1 87.5 110 LYS A CA 1
ATOM 799 C C . LYS A 1 110 ? -19.516 18.906 14.266 1 87.5 110 LYS A C 1
ATOM 801 O O . LYS A 1 110 ? -19.156 19.922 13.68 1 87.5 110 LYS A O 1
ATOM 806 N N . GLY A 1 111 ? -19.828 17.859 13.758 1 85.88 111 GLY A N 1
ATOM 807 C CA . GLY A 1 111 ? -19.672 17.688 12.32 1 85.88 111 GLY A CA 1
ATOM 808 C C . GLY A 1 111 ? -20.578 18.609 11.523 1 85.88 111 GLY A C 1
ATOM 809 O O . GLY A 1 111 ? -20.203 19.078 10.438 1 85.88 111 GLY A O 1
ATOM 810 N N . SER A 1 112 ? -21.688 18.828 11.977 1 78.75 112 SER A N 1
ATOM 811 C CA . SER A 1 112 ? -22.641 19.688 11.281 1 78.75 112 SER A CA 1
ATOM 812 C C . SER A 1 112 ? -22.094 21.094 11.109 1 78.75 112 SER A C 1
ATOM 814 O O . SER A 1 112 ? -22.453 21.797 10.164 1 78.75 112 SER A O 1
ATOM 816 N N . ASP A 1 113 ? -21.219 21.422 11.984 1 78.56 113 ASP A N 1
ATOM 817 C CA . ASP A 1 113 ? -20.609 22.75 11.906 1 78.56 113 ASP A CA 1
ATOM 818 C C . ASP A 1 113 ? -19.5 22.797 10.844 1 78.56 113 ASP A C 1
ATOM 820 O O . ASP A 1 113 ? -19.078 23.875 10.438 1 78.56 113 ASP A O 1
ATOM 824 N N . LEU A 1 114 ? -19.094 21.656 10.367 1 82.75 114 LEU A N 1
ATOM 825 C CA . LEU A 1 114 ? -17.922 21.578 9.5 1 82.75 114 LEU A CA 1
ATOM 826 C C . LEU A 1 114 ? -18.328 21.281 8.062 1 82.75 114 LEU A C 1
ATOM 828 O O . LEU A 1 114 ? -17.531 21.484 7.137 1 82.75 114 LEU A O 1
ATOM 832 N N . GLU A 1 115 ? -19.438 20.812 7.797 1 78.06 115 GLU A N 1
ATOM 833 C CA . GLU A 1 115 ? -19.828 20.188 6.535 1 78.06 115 GLU A CA 1
ATOM 834 C C . GLU A 1 115 ? -19.656 21.156 5.371 1 78.06 115 GLU A C 1
ATOM 836 O O . GLU A 1 115 ? -19.234 20.766 4.281 1 78.06 115 GLU A O 1
ATOM 841 N N . SER A 1 116 ? -19.953 22.438 5.52 1 78.12 116 SER A N 1
ATOM 842 C CA . SER A 1 116 ? -19.906 23.344 4.383 1 78.12 116 SER A CA 1
ATOM 843 C C . SER A 1 116 ? -18.672 24.266 4.461 1 78.12 116 SER A C 1
ATOM 845 O O . SER A 1 116 ? -18.578 25.234 3.713 1 78.12 116 SER A O 1
ATOM 847 N N . LEU A 1 117 ? -17.781 23.891 5.289 1 84.44 117 LEU A N 1
ATOM 848 C CA . LEU A 1 117 ? -16.609 24.734 5.43 1 84.44 117 LEU A CA 1
ATOM 849 C C . LEU A 1 117 ? -15.484 24.266 4.504 1 84.44 117 LEU A C 1
ATOM 851 O O . LEU A 1 117 ? -15.406 23.078 4.176 1 84.44 117 LEU A O 1
ATOM 855 N N . PRO A 1 118 ? -14.75 25.156 4.035 1 83.69 118 PRO A N 1
ATOM 856 C CA . PRO A 1 118 ? -13.633 24.812 3.15 1 83.69 118 PRO A CA 1
ATOM 857 C C . PRO A 1 118 ? -12.406 24.312 3.914 1 83.69 118 PRO A C 1
ATOM 859 O O . PRO A 1 118 ? -11.336 24.906 3.84 1 83.69 118 PRO A O 1
ATOM 862 N N . ILE A 1 119 ? -12.492 23.203 4.473 1 83.69 119 ILE A N 1
ATOM 863 C CA . ILE A 1 119 ? -11.438 22.625 5.293 1 83.69 119 ILE A CA 1
ATOM 864 C C . ILE A 1 119 ? -10.711 21.531 4.508 1 83.69 119 ILE A C 1
ATOM 866 O O . ILE A 1 119 ? -11.336 20.562 4.062 1 83.69 119 ILE A O 1
ATOM 870 N N . THR A 1 120 ? -9.469 21.75 4.328 1 83.31 120 THR A N 1
ATOM 871 C CA . THR A 1 120 ? -8.648 20.766 3.641 1 83.31 120 THR A CA 1
ATOM 872 C C . THR A 1 120 ? -8.117 19.719 4.625 1 83.31 120 THR A C 1
ATOM 874 O O . THR A 1 120 ? -8.125 18.531 4.336 1 83.31 120 THR A O 1
ATOM 877 N N . ARG A 1 121 ? -7.648 20.234 5.832 1 88.38 121 ARG A N 1
ATOM 878 C CA . ARG A 1 121 ? -7.125 19.344 6.859 1 88.38 121 ARG A CA 1
ATOM 879 C C . ARG A 1 121 ? -7.898 19.5 8.164 1 88.38 121 ARG A C 1
ATOM 881 O O . ARG A 1 121 ? -8.328 20.594 8.516 1 88.38 121 ARG A O 1
ATOM 888 N N . VAL A 1 122 ? -7.957 18.578 8.875 1 86.56 122 VAL A N 1
ATOM 889 C CA . VAL A 1 122 ? -8.82 18.484 10.047 1 86.56 122 VAL A CA 1
ATOM 890 C C . VAL A 1 122 ? -8.336 19.453 11.125 1 86.56 122 VAL A C 1
ATOM 892 O O . VAL A 1 122 ? -9.133 19.984 11.891 1 86.56 122 VAL A O 1
ATOM 895 N N . GLU A 1 123 ? -7.074 19.703 11.148 1 87.88 123 GLU A N 1
ATOM 896 C CA . GLU A 1 123 ? -6.551 20.625 12.148 1 87.88 123 GLU A CA 1
ATOM 897 C C . GLU A 1 123 ? -7.203 22 12.031 1 87.88 123 GLU A C 1
ATOM 899 O O . GLU A 1 123 ? -7.434 22.672 13.031 1 87.88 123 GLU A O 1
ATOM 904 N N . GLN A 1 124 ? -7.547 22.328 10.859 1 86.5 124 GLN A N 1
ATOM 905 C CA . GLN A 1 124 ? -8.125 23.641 10.586 1 86.5 124 GLN A CA 1
ATOM 906 C C . GLN A 1 124 ? -9.539 23.75 11.156 1 86.5 124 GLN A C 1
ATOM 908 O O . GLN A 1 124 ? -10.016 24.844 11.422 1 86.5 124 GLN A O 1
ATOM 913 N N . ALA A 1 125 ? -10.117 22.656 11.352 1 86.81 125 ALA A N 1
ATOM 914 C CA . ALA A 1 125 ? -11.477 22.641 11.883 1 86.81 125 ALA A CA 1
ATOM 915 C C . ALA A 1 125 ? -11.5 23.109 13.336 1 86.81 125 ALA A C 1
ATOM 917 O O . ALA A 1 125 ? -12.531 23.594 13.82 1 86.81 125 ALA A O 1
ATOM 918 N N . LEU A 1 126 ? -10.414 23.031 13.945 1 90.44 126 LEU A N 1
ATOM 919 C CA . LEU A 1 126 ? -10.352 23.328 15.375 1 90.44 126 LEU A CA 1
ATOM 920 C C . LEU A 1 126 ? -9.875 24.766 15.609 1 90.44 126 LEU A C 1
ATOM 922 O O . LEU A 1 126 ? -10.102 25.328 16.672 1 90.44 126 LEU A O 1
ATOM 926 N N . GLN A 1 127 ? -9.258 25.281 14.656 1 90.5 127 GLN A N 1
ATOM 927 C CA . GLN A 1 127 ? -8.648 26.594 14.828 1 90.5 127 GLN A CA 1
ATOM 928 C C . GLN A 1 127 ? -9.703 27.656 15.148 1 90.5 127 GLN A C 1
ATOM 930 O O . GLN A 1 127 ? -10.594 27.906 14.344 1 90.5 127 GLN A O 1
ATOM 935 N N . GLY A 1 128 ? -9.656 28.203 16.312 1 90.75 128 GLY A N 1
ATOM 936 C CA . GLY A 1 128 ? -10.539 29.281 16.734 1 90.75 128 GLY A CA 1
ATOM 937 C C . GLY A 1 128 ? -11.898 28.797 17.203 1 90.75 128 GLY A C 1
ATOM 938 O O . GLY A 1 128 ? -12.711 29.594 17.703 1 90.75 128 GLY A O 1
ATOM 939 N N . ARG A 1 129 ? -12.094 27.578 17.141 1 91.12 129 ARG A N 1
ATOM 940 C CA . ARG A 1 129 ? -13.414 27.062 17.5 1 91.12 129 ARG A CA 1
ATOM 941 C C . ARG A 1 129 ? -13.391 26.406 18.875 1 91.12 129 ARG A C 1
ATOM 943 O O . ARG A 1 129 ? -14.445 26.188 19.484 1 91.12 129 ARG A O 1
ATOM 950 N N . THR A 1 130 ? -12.25 26.188 19.25 1 90.5 130 THR A N 1
ATOM 951 C CA . THR A 1 130 ? -12.094 25.594 20.562 1 90.5 130 THR A CA 1
ATOM 952 C C . THR A 1 130 ? -11.078 26.375 21.391 1 90.5 130 THR A C 1
ATOM 954 O O . THR A 1 130 ? -10.086 26.875 20.859 1 90.5 130 THR A O 1
ATOM 957 N N . SER A 1 131 ? -11.352 26.438 22.641 1 92.56 131 SER A N 1
ATOM 958 C CA . SER A 1 131 ? -10.406 27.094 23.531 1 92.56 131 SER A CA 1
ATOM 959 C C . SER A 1 131 ? -9.219 26.188 23.844 1 92.56 131 SER A C 1
ATOM 961 O O . SER A 1 131 ? -9.297 24.969 23.656 1 92.56 131 SER A O 1
ATOM 963 N N . GLY A 1 132 ? -8.188 26.828 24.203 1 92.94 132 GLY A N 1
ATOM 964 C CA . GLY A 1 132 ? -7.027 26.094 24.703 1 92.94 132 GLY A CA 1
ATOM 965 C C . GLY A 1 132 ? -6.137 25.562 23.594 1 92.94 132 GLY A C 1
ATOM 966 O O . GLY A 1 132 ? -5.172 24.844 23.859 1 92.94 132 GLY A O 1
ATOM 967 N N . LEU A 1 133 ? -6.453 25.891 22.422 1 92.88 133 LEU A N 1
ATOM 968 C CA . LEU A 1 133 ? -5.656 25.438 21.297 1 92.88 133 LEU A CA 1
ATOM 969 C C . LEU A 1 133 ? -4.996 26.609 20.578 1 92.88 133 LEU A C 1
ATOM 971 O O . LEU A 1 133 ? -5.621 27.656 20.375 1 92.88 133 LEU A O 1
ATOM 975 N N . THR A 1 134 ? -3.758 26.391 20.344 1 92.38 134 THR A N 1
ATOM 976 C CA . THR A 1 134 ? -3.043 27.25 19.422 1 92.38 134 THR A CA 1
ATOM 977 C C . THR A 1 134 ? -2.715 26.516 18.125 1 92.38 134 THR A C 1
ATOM 979 O O . THR A 1 134 ? -1.936 25.562 18.125 1 92.38 134 THR A O 1
ATOM 982 N N . ILE A 1 135 ? -3.314 26.938 17.062 1 92.31 135 ILE A N 1
ATOM 983 C CA . ILE A 1 135 ? -3.104 26.312 15.766 1 92.31 135 ILE A CA 1
ATOM 984 C C . ILE A 1 135 ? -2.615 27.344 14.758 1 92.31 135 ILE A C 1
ATOM 986 O O . ILE A 1 135 ? -3.189 28.438 14.648 1 92.31 135 ILE A O 1
ATOM 990 N N . ALA A 1 136 ? -1.572 27.031 14.141 1 91.69 136 ALA A N 1
ATOM 991 C CA . ALA A 1 136 ? -1.052 27.891 13.078 1 91.69 136 ALA A CA 1
ATOM 992 C C . ALA A 1 136 ? -0.57 27.062 11.891 1 91.69 136 ALA A C 1
ATOM 994 O O . ALA A 1 136 ? 0.073 26.031 12.062 1 91.69 136 ALA A O 1
ATOM 995 N N . SER A 1 137 ? -0.913 27.562 10.789 1 88.31 137 SER A N 1
ATOM 996 C CA . SER A 1 137 ? -0.461 26.891 9.57 1 88.31 137 SER A CA 1
ATOM 997 C C . SER A 1 137 ? 1.057 26.953 9.438 1 88.31 137 SER A C 1
ATOM 999 O O . SER A 1 137 ? 1.666 28 9.703 1 88.31 137 SER A O 1
ATOM 1001 N N . SER A 1 138 ? 1.617 25.875 9.016 1 86.38 138 SER A N 1
ATOM 1002 C CA . SER A 1 138 ? 3.057 25.859 8.781 1 86.38 138 SER A CA 1
ATOM 1003 C C . SER A 1 138 ? 3.412 26.516 7.453 1 86.38 138 SER A C 1
ATOM 1005 O O . SER A 1 138 ? 4.539 26.984 7.266 1 86.38 138 SER A O 1
ATOM 1007 N N . SER A 1 139 ? 2.543 26.438 6.605 1 89.69 139 SER A N 1
ATOM 1008 C CA . SER A 1 139 ? 2.68 27 5.266 1 89.69 139 SER A CA 1
ATOM 1009 C C . SER A 1 139 ? 1.322 27.156 4.59 1 89.69 139 SER A C 1
ATOM 1011 O O . SER A 1 139 ? 0.409 26.359 4.836 1 89.69 139 SER A O 1
ATOM 1013 N N . GLY A 1 140 ? 1.267 28.156 3.789 1 91.62 140 GLY A N 1
ATOM 1014 C CA . GLY A 1 140 ? 0.056 28.297 2.998 1 91.62 140 GLY A CA 1
ATOM 1015 C C . GLY A 1 140 ? 0.035 27.406 1.772 1 91.62 140 GLY A C 1
ATOM 1016 O O . GLY A 1 140 ? -0.951 27.375 1.032 1 91.62 140 GLY A O 1
ATOM 1017 N N . GLN A 1 141 ? 1.091 26.672 1.527 1 94.12 141 GLN A N 1
ATOM 1018 C CA . GLN A 1 141 ? 1.142 25.75 0.399 1 94.12 141 GLN A CA 1
ATOM 1019 C C . GLN A 1 141 ? 0.056 24.688 0.513 1 94.12 141 GLN A C 1
ATOM 1021 O O . GLN A 1 141 ? -0.167 24.125 1.591 1 94.12 141 GLN A O 1
ATOM 1026 N N . PRO A 1 142 ? -0.573 24.391 -0.596 1 93.81 142 PRO A N 1
ATOM 1027 C CA . PRO A 1 142 ? -1.638 23.391 -0.533 1 93.81 142 PRO A CA 1
ATOM 1028 C C . PRO A 1 142 ? -1.178 22.078 0.106 1 93.81 142 PRO A C 1
ATOM 1030 O O . PRO A 1 142 ? -0.086 21.594 -0.197 1 93.81 142 PRO A O 1
ATOM 1033 N N . GLY A 1 143 ? -1.982 21.641 1.042 1 89.94 143 GLY A N 1
ATOM 1034 C CA . GLY A 1 143 ? -1.738 20.344 1.653 1 89.94 143 GLY A CA 1
ATOM 1035 C C . GLY A 1 143 ? -0.868 20.422 2.893 1 89.94 143 GLY A C 1
ATOM 1036 O O . GLY A 1 143 ? -0.7 19.438 3.605 1 89.94 143 GLY A O 1
ATOM 1037 N N . SER A 1 144 ? -0.323 21.516 3.154 1 88.88 144 SER A N 1
ATOM 1038 C CA . SER A 1 144 ? 0.563 21.656 4.305 1 88.88 144 SER A CA 1
ATOM 1039 C C . SER A 1 144 ? -0.199 21.469 5.613 1 88.88 144 SER A C 1
ATOM 1041 O O . SER A 1 144 ? -1.348 21.906 5.734 1 88.88 144 SER A O 1
ATOM 1043 N N . GLY A 1 145 ? 0.455 20.969 6.57 1 86.5 145 GLY A N 1
ATOM 1044 C CA . GLY A 1 145 ? -0.137 20.781 7.887 1 86.5 145 GLY A CA 1
ATOM 1045 C C . GLY A 1 145 ? -0.048 22.016 8.766 1 86.5 145 GLY A C 1
ATOM 1046 O O . GLY A 1 145 ? 0.479 23.047 8.352 1 86.5 145 GLY A O 1
ATOM 1047 N N . SER A 1 146 ? -0.667 21.844 9.93 1 88.12 146 SER A N 1
ATOM 1048 C CA . SER A 1 146 ? -0.638 22.922 10.906 1 88.12 146 SER A CA 1
ATOM 1049 C C . SER A 1 146 ? 0.038 22.484 12.203 1 88.12 146 SER A C 1
ATOM 1051 O O . SER A 1 146 ? 0.024 21.297 12.539 1 88.12 146 SER A O 1
ATOM 1053 N N . THR A 1 147 ? 0.592 23.406 12.789 1 89.75 147 THR A N 1
ATOM 1054 C CA . THR A 1 147 ? 1.085 23.203 14.148 1 89.75 147 THR A CA 1
ATOM 1055 C C . THR A 1 147 ? -0.057 23.297 15.156 1 89.75 147 THR A C 1
ATOM 1057 O O . THR A 1 147 ? -0.812 24.266 15.164 1 89.75 147 THR A O 1
ATOM 1060 N N . VAL A 1 148 ? -0.165 22.25 15.969 1 91.31 148 VAL A N 1
ATOM 1061 C CA . VAL A 1 148 ? -1.224 22.203 16.969 1 91.31 148 VAL A CA 1
ATOM 1062 C C . VAL A 1 148 ? -0.61 22.094 18.375 1 91.31 148 VAL A C 1
ATOM 1064 O O . VAL A 1 148 ? 0.188 21.188 18.625 1 91.31 148 VAL A O 1
ATOM 1067 N N . ARG A 1 149 ? -0.929 23.047 19.219 1 93.5 149 ARG A N 1
ATOM 1068 C CA . ARG A 1 149 ? -0.532 23 20.625 1 93.5 149 ARG A CA 1
ATOM 1069 C C . ARG A 1 149 ? -1.751 23.062 21.531 1 93.5 149 ARG A C 1
ATOM 1071 O O . ARG A 1 149 ? -2.602 23.938 21.391 1 93.5 149 ARG A O 1
ATOM 1078 N N . VAL A 1 150 ? -1.846 22.125 22.344 1 93.62 150 VAL A N 1
ATOM 1079 C CA . VAL A 1 150 ? -2.914 22.109 23.328 1 93.62 150 VAL A CA 1
ATOM 1080 C C . VAL A 1 150 ? -2.385 22.641 24.672 1 93.62 150 VAL A C 1
ATOM 1082 O O . VAL A 1 150 ? -1.535 22 25.297 1 93.62 150 VAL A O 1
ATOM 1085 N N . ARG A 1 151 ? -2.918 23.766 25.078 1 94.94 151 ARG A N 1
ATOM 1086 C CA . ARG A 1 151 ? -2.529 24.422 26.312 1 94.94 151 ARG A CA 1
ATOM 1087 C C . ARG A 1 151 ? -1.02 24.641 26.375 1 94.94 151 ARG A C 1
ATOM 1089 O O . ARG A 1 151 ? -0.388 24.328 27.391 1 94.94 151 ARG A O 1
ATOM 1096 N N . GLY A 1 152 ? -0.437 25.031 25.203 1 92.69 152 GLY A N 1
ATOM 1097 C CA . GLY A 1 152 ? 0.947 25.469 25.109 1 92.69 152 GLY A CA 1
ATOM 1098 C C . GLY A 1 152 ? 1.91 24.328 24.812 1 92.69 152 GLY A C 1
ATOM 1099 O O . GLY A 1 152 ? 1.488 23.234 24.438 1 92.69 152 GLY A O 1
ATOM 1100 N N . LEU A 1 153 ? 3.189 24.641 24.891 1 93.5 153 LEU A N 1
ATOM 1101 C CA . LEU A 1 153 ? 4.254 23.641 24.75 1 93.5 153 LEU A CA 1
ATOM 1102 C C . LEU A 1 153 ? 4.41 22.844 26.047 1 93.5 153 LEU A C 1
ATOM 1104 O O . LEU A 1 153 ? 4.559 23.422 27.125 1 93.5 153 LEU A O 1
ATOM 1108 N N . THR A 1 154 ? 4.426 21.578 25.875 1 91.81 154 THR A N 1
ATOM 1109 C CA . THR A 1 154 ? 4.453 20.688 27.047 1 91.81 154 THR A CA 1
ATOM 1110 C C . THR A 1 154 ? 5.863 20.172 27.297 1 91.81 154 THR A C 1
ATOM 1112 O O . THR A 1 154 ? 6.195 19.781 28.406 1 91.81 154 THR A O 1
ATOM 1115 N N . THR A 1 155 ? 6.641 20.156 26.25 1 93.25 155 THR A N 1
ATOM 1116 C CA . THR A 1 155 ? 7.988 19.594 26.328 1 93.25 155 THR A CA 1
ATOM 1117 C C . THR A 1 155 ? 8.914 20.297 25.328 1 93.25 155 THR A C 1
ATOM 1119 O O . THR A 1 155 ? 8.484 21.156 24.578 1 93.25 155 THR A O 1
ATOM 1122 N N . PHE A 1 156 ? 10.219 19.906 25.422 1 90.88 156 PHE A N 1
ATOM 1123 C CA . PHE A 1 156 ? 11.188 20.469 24.469 1 90.88 156 PHE A CA 1
ATOM 1124 C C . PHE A 1 156 ? 11.242 19.625 23.203 1 90.88 156 PHE A C 1
ATOM 1126 O O . PHE A 1 156 ? 11.773 20.062 22.188 1 90.88 156 PHE A O 1
ATOM 1133 N N . GLY A 1 157 ? 10.68 18.469 23.297 1 87.44 157 GLY A N 1
ATOM 1134 C CA . GLY A 1 157 ? 10.648 17.578 22.141 1 87.44 157 GLY A CA 1
ATOM 1135 C C . GLY A 1 157 ? 9.383 17.719 21.312 1 87.44 157 GLY A C 1
ATOM 1136 O O . GLY A 1 157 ? 8.992 18.828 20.953 1 87.44 157 GLY A O 1
ATOM 1137 N N . ASN A 1 158 ? 8.82 16.656 21.062 1 86.62 158 ASN A N 1
ATOM 1138 C CA . ASN A 1 158 ? 7.609 16.656 20.25 1 86.62 158 ASN A CA 1
ATOM 1139 C C . ASN A 1 158 ? 6.395 17.125 21.047 1 86.62 158 ASN A C 1
ATOM 1141 O O . ASN A 1 158 ? 6.055 16.531 22.062 1 86.62 158 ASN A O 1
ATOM 1145 N N . ASN A 1 159 ? 5.707 18.094 20.516 1 90.31 159 ASN A N 1
ATOM 1146 C CA . ASN A 1 159 ? 4.562 18.688 21.203 1 90.31 159 ASN A CA 1
ATOM 1147 C C . ASN A 1 159 ? 3.264 18.438 20.438 1 90.31 159 ASN A C 1
ATOM 1149 O O . ASN A 1 159 ? 2.238 19.062 20.734 1 90.31 159 ASN A O 1
ATOM 1153 N N . ASP A 1 160 ? 3.283 17.578 19.438 1 89.25 160 ASP A N 1
ATOM 1154 C CA . ASP A 1 160 ? 2.066 17.297 18.688 1 89.25 160 ASP A CA 1
ATOM 1155 C C . ASP A 1 160 ? 1.093 16.453 19.516 1 89.25 160 ASP A C 1
ATOM 1157 O O . ASP A 1 160 ? 1.502 15.531 20.234 1 89.25 160 ASP A O 1
ATOM 1161 N N . PRO A 1 161 ? -0.173 16.797 19.438 1 90.94 161 PRO A N 1
ATOM 1162 C CA . PRO A 1 161 ? -1.146 15.992 20.172 1 90.94 161 PRO A CA 1
ATOM 1163 C C . PRO A 1 161 ? -1.336 14.602 19.578 1 90.94 161 PRO A C 1
ATOM 1165 O O . PRO A 1 161 ? -0.95 14.359 18.422 1 90.94 161 PRO A O 1
ATOM 1168 N N . LEU A 1 162 ? -1.871 13.766 20.438 1 90.75 162 LEU A N 1
ATOM 1169 C CA . LEU A 1 162 ? -2.254 12.445 19.969 1 90.75 162 LEU A CA 1
ATOM 1170 C C . LEU A 1 162 ? -3.576 12.508 19.203 1 90.75 162 LEU A C 1
ATOM 1172 O O . LEU A 1 162 ? -4.566 13.031 19.719 1 90.75 162 LEU A O 1
ATOM 1176 N N . TRP A 1 163 ? -3.607 12.031 18.016 1 92.25 163 TRP A N 1
ATOM 1177 C CA . TRP A 1 163 ? -4.84 11.906 17.25 1 92.25 163 TRP A CA 1
ATOM 1178 C C . TRP A 1 163 ? -5.391 10.492 17.328 1 92.25 163 TRP A C 1
ATOM 1180 O O . TRP A 1 163 ? -4.672 9.516 17.094 1 92.25 163 TRP A O 1
ATOM 1190 N N . VAL A 1 164 ? -6.586 10.367 17.672 1 92.88 164 VAL A N 1
ATOM 1191 C CA . VAL A 1 164 ? -7.273 9.086 17.703 1 92.88 164 VAL A CA 1
ATOM 1192 C C . VAL A 1 164 ? -8.531 9.148 16.828 1 92.88 164 VAL A C 1
ATOM 1194 O O . VAL A 1 164 ? -9.461 9.891 17.141 1 92.88 164 VAL A O 1
ATOM 1197 N N . VAL A 1 165 ? -8.57 8.406 15.797 1 94.44 165 VAL A N 1
ATOM 1198 C CA . VAL A 1 165 ? -9.719 8.375 14.898 1 94.44 165 VAL A CA 1
ATOM 1199 C C . VAL A 1 165 ? -10.469 7.059 15.062 1 94.44 165 VAL A C 1
ATOM 1201 O O . VAL A 1 165 ? -9.984 6 14.656 1 94.44 165 VAL A O 1
ATOM 1204 N N . ASP A 1 166 ? -11.625 7.102 15.57 1 93.69 166 ASP A N 1
ATOM 1205 C CA . ASP A 1 166 ? -12.43 5.914 15.836 1 93.69 166 ASP A CA 1
ATOM 1206 C C . ASP A 1 166 ? -11.641 4.879 16.625 1 93.69 166 ASP A C 1
ATOM 1208 O O . ASP A 1 166 ? -11.68 3.686 16.312 1 93.69 166 ASP A O 1
ATOM 1212 N N . GLY A 1 167 ? -10.773 5.352 17.469 1 90.81 167 GLY A N 1
ATOM 1213 C CA . GLY A 1 167 ? -10.008 4.445 18.312 1 90.81 167 GLY A CA 1
ATOM 1214 C C . GLY A 1 167 ? -8.648 4.094 17.734 1 90.81 167 GLY A C 1
ATOM 1215 O O . GLY A 1 167 ? -7.84 3.447 18.406 1 90.81 167 GLY A O 1
ATOM 1216 N N . VAL A 1 168 ? -8.352 4.516 16.562 1 92.06 168 VAL A N 1
ATOM 1217 C CA . VAL A 1 168 ? -7.062 4.25 15.945 1 92.06 168 VAL A CA 1
ATOM 1218 C C . VAL A 1 168 ? -6.113 5.422 16.188 1 92.06 168 VAL A C 1
ATOM 1220 O O . VAL A 1 168 ? -6.445 6.57 15.898 1 92.06 168 VAL A O 1
ATOM 1223 N N . VAL A 1 169 ? -4.953 5.086 16.641 1 89.81 169 VAL A N 1
ATOM 1224 C CA . VAL A 1 169 ? -3.938 6.105 16.859 1 89.81 169 VAL A CA 1
ATOM 1225 C C . VAL A 1 169 ? -3.287 6.492 15.531 1 89.81 169 VAL A C 1
ATOM 1227 O O . VAL A 1 169 ? -2.801 5.629 14.797 1 89.81 169 VAL A O 1
ATOM 1230 N N . VAL A 1 170 ? -3.295 7.73 15.273 1 87.94 170 VAL A N 1
ATOM 1231 C CA . VAL A 1 170 ? -2.734 8.234 14.023 1 87.94 170 VAL A CA 1
ATOM 1232 C C . VAL A 1 170 ? -1.691 9.312 14.32 1 87.94 170 VAL A C 1
ATOM 1234 O O . VAL A 1 170 ? -1.896 10.156 15.188 1 87.94 170 VAL A O 1
ATOM 1237 N N . ASP A 1 171 ? -0.608 9.227 13.641 1 77.44 171 ASP A N 1
ATOM 1238 C CA . ASP A 1 171 ? 0.434 10.234 13.812 1 77.44 171 ASP A CA 1
ATOM 1239 C C . ASP A 1 171 ? 0.046 11.547 13.133 1 77.44 171 ASP A C 1
ATOM 1241 O O . ASP A 1 171 ? -0.87 11.578 12.312 1 77.44 171 ASP A O 1
ATOM 1245 N N . ASN A 1 172 ? 0.691 12.547 13.453 1 67.06 172 ASN A N 1
ATOM 1246 C CA . ASN A 1 172 ? 0.369 13.883 12.969 1 67.06 172 ASN A CA 1
ATOM 1247 C C . ASN A 1 172 ? 0.5 13.984 11.453 1 67.06 172 ASN A C 1
ATOM 1249 O O . ASN A 1 172 ? -0.275 14.688 10.805 1 67.06 172 ASN A O 1
ATOM 1253 N N . GLY A 1 173 ? 1.405 13.32 10.969 1 65.06 173 GLY A N 1
ATOM 1254 C CA . GLY A 1 173 ? 1.56 13.391 9.523 1 65.06 173 GLY A CA 1
ATOM 1255 C C . GLY A 1 173 ? 0.47 12.648 8.773 1 65.06 173 GLY A C 1
ATOM 1256 O O . GLY A 1 173 ? 0.231 12.922 7.59 1 65.06 173 GLY A O 1
ATOM 1257 N N . GLY A 1 174 ? -0.276 11.953 9.531 1 70.69 174 GLY A N 1
ATOM 1258 C CA . GLY A 1 174 ? -1.195 11.07 8.828 1 70.69 174 GLY A CA 1
ATOM 1259 C C . GLY A 1 174 ? -2.646 11.484 8.977 1 70.69 174 GLY A C 1
ATOM 1260 O O . GLY A 1 174 ? -3.539 10.852 8.406 1 70.69 174 GLY A O 1
ATOM 1261 N N . ILE A 1 175 ? -2.887 12.539 9.688 1 82.31 175 ILE A N 1
ATOM 1262 C CA . ILE A 1 175 ? -4.285 12.867 9.938 1 82.31 175 ILE A CA 1
ATOM 1263 C C . ILE A 1 175 ? -4.887 13.547 8.711 1 82.31 175 ILE A C 1
ATOM 1265 O O . ILE A 1 175 ? -6.109 13.656 8.594 1 82.31 175 ILE A O 1
ATOM 1269 N N . GLY A 1 176 ? -4.062 13.914 7.84 1 81.62 176 GLY A N 1
ATOM 1270 C CA . GLY A 1 176 ? -4.508 14.594 6.637 1 81.62 176 GLY A CA 1
ATOM 1271 C C . GLY A 1 176 ? -5.363 13.719 5.734 1 81.62 176 GLY A C 1
ATOM 1272 O O . GLY A 1 176 ? -5.984 14.211 4.793 1 81.62 176 GLY A O 1
ATOM 1273 N N . TYR A 1 177 ? -5.543 12.461 6.066 1 85.62 177 TYR A N 1
ATOM 1274 C CA . TYR A 1 177 ? -6.27 11.547 5.191 1 85.62 177 TYR A CA 1
ATOM 1275 C C . TYR A 1 177 ? -7.773 11.734 5.344 1 85.62 177 TYR A C 1
ATOM 1277 O O . TYR A 1 177 ? -8.555 11.266 4.504 1 85.62 177 TYR A O 1
ATOM 1285 N N . LEU A 1 178 ? -8.258 12.484 6.32 1 89.38 178 LEU A N 1
ATOM 1286 C CA . LEU A 1 178 ? -9.672 12.539 6.668 1 89.38 178 LEU A CA 1
ATOM 1287 C C . LEU A 1 178 ? -10.383 13.633 5.887 1 89.38 178 LEU A C 1
ATOM 1289 O O . LEU A 1 178 ? -9.875 14.75 5.758 1 89.38 178 LEU A O 1
ATOM 1293 N N . ASN A 1 179 ? -11.523 13.25 5.469 1 88.31 179 ASN A N 1
ATOM 1294 C CA . ASN A 1 179 ? -12.445 14.219 4.879 1 88.31 179 ASN A CA 1
ATOM 1295 C C . ASN A 1 179 ? -13.336 14.859 5.938 1 88.31 179 ASN A C 1
ATOM 1297 O O . ASN A 1 179 ? -13.898 14.164 6.785 1 88.31 179 ASN A O 1
ATOM 1301 N N . GLN A 1 180 ? -13.477 16.094 5.883 1 86.31 180 GLN A N 1
ATOM 1302 C CA . GLN A 1 180 ? -14.234 16.828 6.902 1 86.31 180 GLN A CA 1
ATOM 1303 C C . GLN A 1 180 ? -15.688 16.359 6.93 1 86.31 180 GLN A C 1
ATOM 1305 O O . GLN A 1 180 ? -16.328 16.344 7.988 1 86.31 180 GLN A O 1
ATOM 1310 N N . SER A 1 181 ? -16.219 16.016 5.809 1 88.75 181 SER A N 1
ATOM 1311 C CA . SER A 1 181 ? -17.625 15.648 5.734 1 88.75 181 SER A CA 1
ATOM 1312 C C . SER A 1 181 ? -17.875 14.305 6.402 1 88.75 181 SER A C 1
ATOM 1314 O O . SER A 1 181 ? -19.016 13.945 6.68 1 88.75 181 SER A O 1
ATOM 1316 N N . ASP A 1 182 ? -16.875 13.594 6.664 1 92.94 182 ASP A N 1
ATOM 1317 C CA . ASP A 1 182 ? -17.016 12.281 7.285 1 92.94 182 ASP A CA 1
ATOM 1318 C C . ASP A 1 182 ? -16.969 12.383 8.812 1 92.94 182 ASP A C 1
ATOM 1320 O O . ASP A 1 182 ? -17.219 11.406 9.508 1 92.94 182 ASP A O 1
ATOM 1324 N N . ILE A 1 183 ? -16.719 13.492 9.297 1 92.94 183 ILE A N 1
ATOM 1325 C CA . ILE A 1 183 ? -16.531 13.68 10.734 1 92.94 183 ILE A CA 1
ATOM 1326 C C . ILE A 1 183 ? -17.891 13.883 11.406 1 92.94 183 ILE A C 1
ATOM 1328 O O . ILE A 1 183 ? -18.703 14.703 10.953 1 92.94 183 ILE A O 1
ATOM 1332 N N . GLU A 1 184 ? -18.125 13.148 12.391 1 92.75 184 GLU A N 1
ATOM 1333 C CA . GLU A 1 184 ? -19.297 13.336 13.234 1 92.75 184 GLU A CA 1
ATOM 1334 C C . GLU A 1 184 ? -19.016 14.336 14.352 1 92.75 184 GLU A C 1
ATOM 1336 O O . GLU A 1 184 ? -19.875 15.148 14.688 1 92.75 184 GLU A O 1
ATOM 1341 N N . SER A 1 185 ? -17.891 14.164 14.945 1 91.38 185 SER A N 1
ATOM 1342 C CA . SER A 1 185 ? -17.5 15.086 16.016 1 91.38 185 SER A CA 1
ATOM 1343 C C . SER A 1 185 ? -16 15.023 16.266 1 91.38 185 SER A C 1
ATOM 1345 O O . SER A 1 185 ? -15.328 14.062 15.875 1 91.38 185 SER A O 1
ATOM 1347 N N . ILE A 1 186 ? -15.477 16.016 16.812 1 92.81 186 ILE A N 1
ATOM 1348 C CA . ILE A 1 186 ? -14.102 16.109 17.297 1 92.81 186 ILE A CA 1
ATOM 1349 C C . ILE A 1 186 ? -14.086 16.547 18.75 1 92.81 186 ILE A C 1
ATOM 1351 O O . ILE A 1 186 ? -14.719 17.547 19.109 1 92.81 186 ILE A O 1
ATOM 1355 N N . GLU A 1 187 ? -13.484 15.828 19.641 1 93 187 GLU A N 1
ATOM 1356 C CA . GLU A 1 187 ? -13.312 16.188 21.047 1 93 187 GLU A CA 1
ATOM 1357 C C . GLU A 1 187 ? -11.844 16.453 21.359 1 93 187 GLU A C 1
ATOM 1359 O O . GLU A 1 187 ? -10.977 15.648 21.016 1 93 187 GLU A O 1
ATOM 1364 N N . VAL A 1 188 ? -11.586 17.5 21.938 1 93 188 VAL A N 1
ATOM 1365 C CA . VAL A 1 188 ? -10.25 17.828 22.422 1 93 188 VAL A CA 1
ATOM 1366 C C . VAL A 1 188 ? -10.172 17.625 23.922 1 93 188 VAL A C 1
ATOM 1368 O O . VAL A 1 188 ? -10.852 18.328 24.688 1 93 188 VAL A O 1
ATOM 1371 N N . LEU A 1 189 ? -9.422 16.719 24.297 1 92.38 189 LEU A N 1
ATOM 1372 C CA . LEU A 1 189 ? -9.164 16.484 25.703 1 92.38 189 LEU A CA 1
ATOM 1373 C C . LEU A 1 189 ? -7.973 17.312 26.188 1 92.38 189 LEU A C 1
ATOM 1375 O O . LEU A 1 189 ? -6.844 17.078 25.75 1 92.38 189 LEU A O 1
ATOM 1379 N N . LYS A 1 190 ? -8.234 18.125 27.172 1 91.12 190 LYS A N 1
ATOM 1380 C CA . LYS A 1 190 ? -7.227 19.125 27.484 1 91.12 190 LYS A CA 1
ATOM 1381 C C . LYS A 1 190 ? -6.609 18.875 28.859 1 91.12 190 LYS A C 1
ATOM 1383 O O . LYS A 1 190 ? -5.465 19.25 29.109 1 91.12 190 LYS A O 1
ATOM 1388 N N . ASP A 1 191 ? -7.359 18.312 29.781 1 88.5 191 ASP A N 1
ATOM 1389 C CA . ASP A 1 191 ? -6.832 18.125 31.125 1 88.5 191 ASP A CA 1
ATOM 1390 C C . ASP A 1 191 ? -6.379 16.688 31.344 1 88.5 191 ASP A C 1
ATOM 1392 O O . ASP A 1 191 ? -6.664 15.805 30.531 1 88.5 191 ASP A O 1
ATOM 1396 N N . ALA A 1 192 ? -5.691 16.438 32.406 1 83.75 192 ALA A N 1
ATOM 1397 C CA . ALA A 1 192 ? -5.074 15.148 32.688 1 83.75 192 ALA A CA 1
ATOM 1398 C C . ALA A 1 192 ? -6.133 14.07 32.906 1 83.75 192 ALA A C 1
ATOM 1400 O O . ALA A 1 192 ? -5.938 12.906 32.562 1 83.75 192 ALA A O 1
ATOM 1401 N N . SER A 1 193 ? -7.125 14.438 33.531 1 78.25 193 SER A N 1
ATOM 1402 C CA . SER A 1 193 ? -8.148 13.445 33.844 1 78.25 193 SER A CA 1
ATOM 1403 C C . SER A 1 193 ? -8.758 12.859 32.562 1 78.25 193 SER A C 1
ATOM 1405 O O . SER A 1 193 ? -9.086 11.672 32.5 1 78.25 193 SER A O 1
ATOM 1407 N N . SER A 1 194 ? -8.828 13.602 31.594 1 77.31 194 SER A N 1
ATOM 1408 C CA . SER A 1 194 ? -9.414 13.133 30.344 1 77.31 194 SER A CA 1
ATOM 1409 C C . SER A 1 194 ? -8.359 12.469 29.469 1 77.31 194 SER A C 1
ATOM 1411 O O . SER A 1 194 ? -8.68 11.578 28.672 1 77.31 194 SER A O 1
ATOM 1413 N N . GLN A 1 195 ? -7.176 12.875 29.547 1 80.56 195 GLN A N 1
ATOM 1414 C CA . GLN A 1 195 ? -6.102 12.43 28.672 1 80.56 195 GLN A CA 1
ATOM 1415 C C . GLN A 1 195 ? -5.512 11.102 29.141 1 80.56 195 GLN A C 1
ATOM 1417 O O . GLN A 1 195 ? -5.031 10.305 28.328 1 80.56 195 GLN A O 1
ATOM 1422 N N . ALA A 1 196 ? -5.582 10.953 30.344 1 79.81 196 ALA A N 1
ATOM 1423 C CA . ALA A 1 196 ? -4.777 9.914 31 1 79.81 196 ALA A CA 1
ATOM 1424 C C . ALA A 1 196 ? -5.156 8.531 30.484 1 79.81 196 ALA A C 1
ATOM 1426 O O . ALA A 1 196 ? -4.316 7.625 30.438 1 79.81 196 ALA A O 1
ATOM 1427 N N . ILE A 1 197 ? -6.27 8.484 30.094 1 83.44 197 ILE A N 1
ATOM 1428 C CA . ILE A 1 197 ? -6.734 7.164 29.688 1 83.44 197 ILE A CA 1
ATOM 1429 C C . ILE A 1 197 ? -6.027 6.742 28.406 1 83.44 197 ILE A C 1
ATOM 1431 O O . ILE A 1 197 ? -5.977 5.555 28.078 1 83.44 197 ILE A O 1
ATOM 1435 N N . TYR A 1 198 ? -5.41 7.637 27.75 1 85.25 198 TYR A N 1
ATOM 1436 C CA . TYR A 1 198 ? -4.758 7.332 26.469 1 85.25 198 TYR A CA 1
ATOM 1437 C C . TYR A 1 198 ? -3.256 7.164 26.656 1 85.25 198 TYR A C 1
ATOM 1439 O O . TYR A 1 198 ? -2.547 6.789 25.719 1 85.25 198 TYR A O 1
ATOM 1447 N N . GLY A 1 199 ? -2.754 7.539 27.75 1 81.19 199 GLY A N 1
ATOM 1448 C CA . GLY A 1 199 ? -1.404 7.152 28.141 1 81.19 199 GLY A CA 1
ATOM 1449 C C . GLY A 1 199 ? -0.34 8.078 27.578 1 81.19 199 GLY A C 1
ATOM 1450 O O . GLY A 1 199 ? -0.554 9.289 27.484 1 81.19 199 GLY A O 1
ATOM 1451 N N . ALA A 1 200 ? 0.951 7.504 27.391 1 70.81 200 ALA A N 1
ATOM 1452 C CA . ALA A 1 200 ? 2.221 8.195 27.172 1 70.81 200 ALA A CA 1
ATOM 1453 C C . ALA A 1 200 ? 2.113 9.188 26.016 1 70.81 200 ALA A C 1
ATOM 1455 O O . ALA A 1 200 ? 2.824 10.195 26 1 70.81 200 ALA A O 1
ATOM 1456 N N . ARG A 1 201 ? 1.329 9.094 25.156 1 74.19 201 ARG A N 1
ATOM 1457 C CA . ARG A 1 201 ? 1.293 9.984 24 1 74.19 201 ARG A CA 1
ATOM 1458 C C . ARG A 1 201 ? 0.26 11.094 24.188 1 74.19 201 ARG A C 1
ATOM 1460 O O . ARG A 1 201 ? 0.117 11.969 23.344 1 74.19 201 ARG A O 1
ATOM 1467 N N . ALA A 1 202 ? -0.183 11.18 25.328 1 82.19 202 ALA A N 1
ATOM 1468 C CA . ALA A 1 202 ? -1.329 12.062 25.531 1 82.19 202 ALA A CA 1
ATOM 1469 C C . ALA A 1 202 ? -0.92 13.328 26.266 1 82.19 202 ALA A C 1
ATOM 1471 O O . ALA A 1 202 ? -1.726 14.25 26.422 1 82.19 202 ALA A O 1
ATOM 1472 N N . ALA A 1 203 ? 0.33 13.359 26.625 1 82.38 203 ALA A N 1
ATOM 1473 C CA . ALA A 1 203 ? 0.737 14.477 27.469 1 82.38 203 ALA A CA 1
ATOM 1474 C C . ALA A 1 203 ? 0.542 15.805 26.75 1 82.38 203 ALA A C 1
ATOM 1476 O O . ALA A 1 203 ? 0.151 16.797 27.359 1 82.38 203 ALA A O 1
ATOM 1477 N N . ALA A 1 204 ? 0.763 15.773 25.5 1 87.19 204 ALA A N 1
ATOM 1478 C CA . ALA A 1 204 ? 0.65 17 24.703 1 87.19 204 ALA A CA 1
ATOM 1479 C C . ALA A 1 204 ? -0.796 17.25 24.297 1 87.19 204 ALA A C 1
ATOM 1481 O O . ALA A 1 204 ? -1.076 18.188 23.547 1 87.19 204 ALA A O 1
ATOM 1482 N N . GLY A 1 205 ? -1.722 16.484 24.734 1 89.25 205 GLY A N 1
ATOM 1483 C CA . GLY A 1 205 ? -3.123 16.609 24.375 1 89.25 205 GLY A CA 1
ATOM 1484 C C . GLY A 1 205 ? -3.627 15.477 23.516 1 89.25 205 GLY A C 1
ATOM 1485 O O . GLY A 1 205 ? -2.84 14.805 22.844 1 89.25 205 GLY A O 1
ATOM 1486 N N . VAL A 1 206 ? -4.93 15.273 23.625 1 91.62 206 VAL A N 1
ATOM 1487 C CA . VAL A 1 206 ? -5.547 14.234 22.797 1 91.62 206 VAL A CA 1
ATOM 1488 C C . VAL A 1 206 ? -6.691 14.836 21.984 1 91.62 206 VAL A C 1
ATOM 1490 O O . VAL A 1 206 ? -7.512 15.586 22.516 1 91.62 206 VAL A O 1
ATOM 1493 N N . ILE A 1 207 ? -6.73 14.547 20.75 1 93.25 207 ILE A N 1
ATOM 1494 C CA . ILE A 1 207 ? -7.836 14.922 19.875 1 93.25 207 ILE A CA 1
ATOM 1495 C C . ILE A 1 207 ? -8.508 13.672 19.344 1 93.25 207 ILE A C 1
ATOM 1497 O O . ILE A 1 207 ? -7.887 12.875 18.625 1 93.25 207 ILE A O 1
ATOM 1501 N N . LEU A 1 208 ? -9.719 13.539 19.688 1 93.31 208 LEU A N 1
ATOM 1502 C CA . LEU A 1 208 ? -10.516 12.398 19.234 1 93.31 208 LEU A CA 1
ATOM 1503 C C . LEU A 1 208 ? -11.375 12.773 18.031 1 93.31 208 LEU A C 1
ATOM 1505 O O . LEU A 1 208 ? -12.055 13.805 18.047 1 93.31 208 LEU A O 1
ATOM 1509 N N . VAL A 1 209 ? -11.344 11.992 17.078 1 93.69 209 VAL A N 1
ATOM 1510 C CA . VAL A 1 209 ? -12.203 12.18 15.906 1 93.69 209 VAL A CA 1
ATOM 1511 C C . VAL A 1 209 ? -13.141 10.984 15.758 1 93.69 209 VAL A C 1
ATOM 1513 O O . VAL A 1 209 ? -12.688 9.836 15.695 1 93.69 209 VAL A O 1
ATOM 1516 N N . THR A 1 210 ? -14.336 11.281 15.781 1 93.69 210 THR A N 1
ATOM 1517 C CA . THR A 1 210 ? -15.359 10.273 15.508 1 93.69 210 THR A CA 1
ATOM 1518 C C . THR A 1 210 ? -15.953 10.469 14.117 1 93.69 210 THR A C 1
ATOM 1520 O O . THR A 1 210 ? -16.391 11.57 13.773 1 93.69 210 THR A O 1
ATOM 1523 N N . THR A 1 211 ? -16 9.469 13.352 1 95.19 211 THR A N 1
ATOM 1524 C CA . THR A 1 211 ? -16.547 9.586 12 1 95.19 211 THR A CA 1
ATOM 1525 C C . THR A 1 211 ? -18.016 9.156 11.961 1 95.19 211 THR A C 1
ATOM 1527 O O . THR A 1 211 ? -18.484 8.492 12.883 1 95.19 211 THR A O 1
ATOM 1530 N N . LYS A 1 212 ? -18.656 9.586 10.977 1 94.19 212 LYS A N 1
ATOM 1531 C CA . LYS A 1 212 ? -20.078 9.305 10.82 1 94.19 212 LYS A CA 1
ATOM 1532 C C . LYS A 1 212 ? -20.344 7.812 10.656 1 94.19 212 LYS A C 1
ATOM 1534 O O . LYS A 1 212 ? -19.516 7.09 10.094 1 94.19 212 LYS A O 1
ATOM 1539 N N . LYS A 1 213 ? -21.516 7.461 11.211 1 91.75 213 LYS A N 1
ATOM 1540 C CA . LYS A 1 213 ? -22 6.09 11.102 1 91.75 213 LYS A CA 1
ATOM 1541 C C . LYS A 1 213 ? -23.359 6.043 10.43 1 91.75 213 LYS A C 1
ATOM 1543 O O . LYS A 1 213 ? -24 7.078 10.219 1 91.75 213 LYS A O 1
ATOM 1548 N N . GLY A 1 214 ? -23.719 4.84 10.141 1 87.62 214 GLY A N 1
ATOM 1549 C CA . GLY A 1 214 ? -25.047 4.68 9.586 1 87.62 214 GLY A CA 1
ATOM 1550 C C . GLY A 1 214 ? -26.141 4.867 10.609 1 87.62 214 GLY A C 1
ATOM 1551 O O . GLY A 1 214 ? -25.922 4.703 11.812 1 87.62 214 GLY A O 1
ATOM 1552 N N . GLU A 1 215 ? -27.25 5.305 10.07 1 81.94 215 GLU A N 1
ATOM 1553 C CA . GLU A 1 215 ? -28.438 5.438 10.922 1 81.94 215 GLU A CA 1
ATOM 1554 C C . GLU A 1 215 ? -29.578 4.551 10.438 1 81.94 215 GLU A C 1
ATOM 1556 O O . GLU A 1 215 ? -29.75 4.367 9.227 1 81.94 215 GLU A O 1
ATOM 1561 N N . GLU A 1 216 ? -30.266 4.074 11.43 1 80.56 216 GLU A N 1
ATOM 1562 C CA . GLU A 1 216 ? -31.422 3.254 11.078 1 80.56 216 GLU A CA 1
ATOM 1563 C C . GLU A 1 216 ? -32.469 4.07 10.328 1 80.56 216 GLU A C 1
ATOM 1565 O O . GLU A 1 216 ? -32.688 5.242 10.648 1 80.56 216 GLU A O 1
ATOM 1570 N N . GLY A 1 217 ? -33.062 3.408 9.391 1 76.12 217 GLY A N 1
ATOM 1571 C CA . GLY A 1 217 ? -34.156 4.074 8.688 1 76.12 217 GLY A CA 1
ATOM 1572 C C . GLY A 1 217 ? -33.906 4.191 7.195 1 76.12 217 GLY A C 1
ATOM 1573 O O . GLY A 1 217 ? -33.375 3.271 6.574 1 76.12 217 GLY A O 1
ATOM 1574 N N . LYS A 1 218 ? -34.344 5.348 6.684 1 75.56 218 LYS A N 1
ATOM 1575 C CA . LYS A 1 218 ? -34.281 5.559 5.242 1 75.56 218 LYS A CA 1
ATOM 1576 C C . LYS A 1 218 ? -32.844 5.824 4.789 1 75.56 218 LYS A C 1
ATOM 1578 O O . LYS A 1 218 ? -32.031 6.379 5.543 1 75.56 218 LYS A O 1
ATOM 1583 N N . LEU A 1 219 ? -32.594 5.395 3.594 1 85.94 219 LEU A N 1
ATOM 1584 C CA . LEU A 1 219 ? -31.328 5.668 2.957 1 85.94 219 LEU A CA 1
ATOM 1585 C C . LEU A 1 219 ? -31.156 7.156 2.672 1 85.94 219 LEU A C 1
ATOM 1587 O O . LEU A 1 219 ? -32.062 7.789 2.121 1 85.94 219 LEU A O 1
ATOM 1591 N N . ARG A 1 220 ? -30.125 7.684 3.096 1 88.38 220 ARG A N 1
ATOM 1592 C CA . ARG A 1 220 ? -29.828 9.094 2.889 1 88.38 220 ARG A CA 1
ATOM 1593 C C . ARG A 1 220 ? -28.594 9.273 2.008 1 88.38 220 ARG A C 1
ATOM 1595 O O . ARG A 1 220 ? -27.547 8.672 2.264 1 88.38 220 ARG A O 1
ATOM 1602 N N . VAL A 1 221 ? -28.781 10.008 0.939 1 90.94 221 VAL A N 1
ATOM 1603 C CA . VAL A 1 221 ? -27.672 10.367 0.061 1 90.94 221 VAL A CA 1
ATOM 1604 C C . VAL A 1 221 ? -27.391 11.867 0.171 1 90.94 221 VAL A C 1
ATOM 1606 O O . VAL A 1 221 ? -28.312 12.68 0.067 1 90.94 221 VAL A O 1
ATOM 1609 N N . SER A 1 222 ? -26.172 12.164 0.396 1 92.31 222 SER A N 1
ATOM 1610 C CA . SER A 1 222 ? -25.797 13.57 0.54 1 92.31 222 SER A CA 1
ATOM 1611 C C . SER A 1 222 ? -24.641 13.938 -0.379 1 92.31 222 SER A C 1
ATOM 1613 O O . SER A 1 222 ? -23.703 13.156 -0.548 1 92.31 222 SER A O 1
ATOM 1615 N N . TYR A 1 223 ? -24.766 15.031 -1.053 1 93.5 223 TYR A N 1
ATOM 1616 C CA . TYR A 1 223 ? -23.688 15.602 -1.867 1 93.5 223 TYR A CA 1
ATOM 1617 C C . TYR A 1 223 ? -23.328 17 -1.384 1 93.5 223 TYR A C 1
ATOM 1619 O O . TYR A 1 223 ? -24.203 17.844 -1.186 1 93.5 223 TYR A O 1
ATOM 1627 N N . ASN A 1 224 ? -22.078 17.188 -1.187 1 93.94 224 ASN A N 1
ATOM 1628 C CA . ASN A 1 224 ? -21.5 18.484 -0.863 1 93.94 224 ASN A CA 1
ATOM 1629 C C . ASN A 1 224 ? -20.344 18.828 -1.793 1 93.94 224 ASN A C 1
ATOM 1631 O O . ASN A 1 224 ? -19.375 18.078 -1.887 1 93.94 224 ASN A O 1
ATOM 1635 N N . GLY A 1 225 ? -20.453 19.922 -2.492 1 94.38 225 GLY A N 1
ATOM 1636 C CA . GLY A 1 225 ? -19.375 20.312 -3.395 1 94.38 225 GLY A CA 1
ATOM 1637 C C . GLY A 1 225 ? -19.219 21.828 -3.514 1 94.38 225 GLY A C 1
ATOM 1638 O O . GLY A 1 225 ? -20.172 22.578 -3.324 1 94.38 225 GLY A O 1
ATOM 1639 N N . PHE A 1 226 ? -18.031 22.234 -3.787 1 95.94 226 PHE A N 1
ATOM 1640 C CA . PHE A 1 226 ? -17.828 23.641 -4.102 1 95.94 226 PHE A CA 1
ATOM 1641 C C . PHE A 1 226 ? -16.719 23.812 -5.133 1 95.94 226 PHE A C 1
ATOM 1643 O O . PHE A 1 226 ? -15.922 22.891 -5.355 1 95.94 226 PHE A O 1
ATOM 1650 N N . TYR A 1 227 ? -16.672 24.875 -5.82 1 97.31 227 TYR A N 1
ATOM 1651 C CA . TYR A 1 227 ? -15.672 25.328 -6.789 1 97.31 227 TYR A CA 1
ATOM 1652 C C . TYR A 1 227 ? -15.375 26.812 -6.617 1 97.31 227 TYR A C 1
ATOM 1654 O O . TYR A 1 227 ? -16.281 27.609 -6.34 1 97.31 227 TYR A O 1
ATOM 1662 N N . GLY A 1 228 ? -14.094 27.141 -6.711 1 97.62 228 GLY A N 1
ATOM 1663 C CA . GLY A 1 228 ? -13.75 28.547 -6.602 1 97.62 228 GLY A CA 1
ATOM 1664 C C . GLY A 1 228 ? -12.328 28.844 -7.02 1 97.62 228 GLY A C 1
ATOM 1665 O O . GLY A 1 228 ? -11.703 28.062 -7.738 1 97.62 228 GLY A O 1
ATOM 1666 N N . THR A 1 229 ? -11.883 30.062 -6.664 1 97.75 229 THR A N 1
ATOM 1667 C CA . THR A 1 229 ? -10.547 30.531 -7 1 97.75 229 THR A CA 1
ATOM 1668 C C . THR A 1 229 ? -9.875 31.156 -5.781 1 97.75 229 THR A C 1
ATOM 1670 O O . THR A 1 229 ? -10.555 31.578 -4.844 1 97.75 229 THR A O 1
ATOM 1673 N N . SER A 1 230 ? -8.555 31.141 -5.773 1 97.81 230 SER A N 1
ATOM 1674 C CA . SER A 1 230 ? -7.746 31.672 -4.684 1 97.81 230 SER A CA 1
ATOM 1675 C C . SER A 1 230 ? -6.703 32.656 -5.207 1 97.81 230 SER A C 1
ATOM 1677 O O . SER A 1 230 ? -6.254 32.531 -6.352 1 97.81 230 SER A O 1
ATOM 1679 N N . ALA A 1 231 ? -6.312 33.594 -4.375 1 97.94 231 ALA A N 1
ATOM 1680 C CA . ALA A 1 231 ? -5.316 34.594 -4.68 1 97.94 231 ALA A CA 1
ATOM 1681 C C . ALA A 1 231 ? -4.617 35.094 -3.412 1 97.94 231 ALA A C 1
ATOM 1683 O O . ALA A 1 231 ? -5.105 34.875 -2.303 1 97.94 231 ALA A O 1
ATOM 1684 N N . PRO A 1 232 ? -3.404 35.656 -3.572 1 96.88 232 PRO A N 1
ATOM 1685 C CA . PRO A 1 232 ? -2.805 36.25 -2.375 1 96.88 232 PRO A CA 1
ATOM 1686 C C . PRO A 1 232 ? -3.631 37.406 -1.81 1 96.88 232 PRO A C 1
ATOM 1688 O O . PRO A 1 232 ? -4.203 38.188 -2.57 1 96.88 232 PRO A O 1
ATOM 1691 N N . ALA A 1 233 ? -3.654 37.5 -0.532 1 94.5 233 ALA A N 1
ATOM 1692 C CA . ALA A 1 233 ? -4.402 38.562 0.117 1 94.5 233 ALA A CA 1
ATOM 1693 C C . ALA A 1 233 ? -3.605 39.875 0.117 1 94.5 233 ALA A C 1
ATOM 1695 O O . ALA A 1 233 ? -4.184 40.969 0.126 1 94.5 233 ALA A O 1
ATOM 1696 N N . GLN A 1 234 ? -2.311 39.656 0.258 1 92.69 234 GLN A N 1
ATOM 1697 C CA . GLN A 1 234 ? -1.429 40.812 0.284 1 92.69 234 GLN A CA 1
ATOM 1698 C C . GLN A 1 234 ? -0.058 40.5 -0.295 1 92.69 234 GLN A C 1
ATOM 1700 O O . GLN A 1 234 ? 0.368 39.344 -0.266 1 92.69 234 GLN A O 1
ATOM 1705 N N . LYS A 1 235 ? 0.54 41.531 -0.885 1 95.31 235 LYS A N 1
ATOM 1706 C CA . LYS A 1 235 ? 1.932 41.469 -1.32 1 95.31 235 LYS A CA 1
ATOM 1707 C C . LYS A 1 235 ? 2.82 42.375 -0.482 1 95.31 235 LYS A C 1
ATOM 1709 O O . LYS A 1 235 ? 2.32 43.188 0.301 1 95.31 235 LYS A O 1
ATOM 1714 N N . LEU A 1 236 ? 4.035 42.156 -0.604 1 97.62 236 LEU A N 1
ATOM 1715 C CA . LEU A 1 236 ? 4.984 43.062 0.053 1 97.62 236 LEU A CA 1
ATOM 1716 C C . LEU A 1 236 ? 5.191 44.312 -0.767 1 97.62 236 LEU A C 1
ATOM 1718 O O . LEU A 1 236 ? 5.164 44.281 -1.999 1 97.62 236 LEU A O 1
ATOM 1722 N N . ASP A 1 237 ? 5.375 45.438 -0.075 1 96.75 237 ASP A N 1
ATOM 1723 C CA . ASP A 1 237 ? 5.773 46.656 -0.736 1 96.75 237 ASP A CA 1
ATOM 1724 C C . ASP A 1 237 ? 7.293 46.75 -0.883 1 96.75 237 ASP A C 1
ATOM 1726 O O . ASP A 1 237 ? 7.988 47.188 0.031 1 96.75 237 ASP A O 1
ATOM 1730 N N . LEU A 1 238 ? 7.758 46.438 -2.012 1 98.5 238 LEU A N 1
ATOM 1731 C CA . LEU A 1 238 ? 9.195 46.438 -2.268 1 98.5 238 LEU A CA 1
ATOM 1732 C C . LEU A 1 238 ? 9.602 47.625 -3.109 1 98.5 238 LEU A C 1
ATOM 1734 O O . LEU A 1 238 ? 8.758 48.25 -3.76 1 98.5 238 LEU A O 1
ATOM 1738 N N . LEU A 1 239 ? 10.852 47.906 -3.102 1 98.56 239 LEU A N 1
ATOM 1739 C CA . LEU A 1 239 ? 11.359 49.031 -3.896 1 98.56 239 LEU A CA 1
ATOM 1740 C C . LEU A 1 239 ? 11.25 48.719 -5.387 1 98.56 239 LEU A C 1
ATOM 1742 O O . LEU A 1 239 ? 11.477 47.594 -5.812 1 98.56 239 LEU A O 1
ATOM 1746 N N . ASP A 1 240 ? 10.859 49.719 -6.125 1 98.12 240 ASP A N 1
ATOM 1747 C CA . ASP A 1 240 ? 10.992 49.594 -7.57 1 98.12 240 ASP A CA 1
ATOM 1748 C C . ASP A 1 240 ? 12.438 49.844 -8.016 1 98.12 240 ASP A C 1
ATOM 1750 O O . ASP A 1 240 ? 13.328 50 -7.18 1 98.12 240 ASP A O 1
ATOM 1754 N N . ALA A 1 241 ? 12.68 49.812 -9.273 1 98.62 241 ALA A N 1
ATOM 1755 C CA . ALA A 1 241 ? 14.055 49.844 -9.766 1 98.62 241 ALA A CA 1
ATOM 1756 C C . ALA A 1 241 ? 14.719 51.188 -9.469 1 98.62 241 ALA A C 1
ATOM 1758 O O . ALA A 1 241 ? 15.891 51.25 -9.102 1 98.62 241 ALA A O 1
ATOM 1759 N N . SER A 1 242 ? 14.039 52.25 -9.664 1 98.69 242 SER A N 1
ATOM 1760 C CA . SER A 1 242 ? 14.578 53.594 -9.391 1 98.69 242 SER A CA 1
ATOM 1761 C C . SER A 1 242 ? 14.883 53.781 -7.906 1 98.69 242 SER A C 1
ATOM 1763 O O . SER A 1 242 ? 15.953 54.25 -7.539 1 98.69 242 SER A O 1
ATOM 1765 N N . GLN A 1 243 ? 13.953 53.469 -7.133 1 98.62 243 GLN A N 1
ATOM 1766 C CA . GLN A 1 243 ? 14.133 53.562 -5.688 1 98.62 243 GLN A CA 1
ATOM 1767 C C . GLN A 1 243 ? 15.289 52.688 -5.223 1 98.62 243 GLN A C 1
ATOM 1769 O O . GLN A 1 243 ? 16.078 53.094 -4.375 1 98.62 243 GLN A O 1
ATOM 1774 N N . TYR A 1 244 ? 15.305 51.469 -5.777 1 98.69 244 TYR A N 1
ATOM 1775 C CA . TYR A 1 244 ? 16.375 50.531 -5.449 1 98.69 244 TYR A CA 1
ATOM 1776 C C . TYR A 1 244 ? 17.734 51.125 -5.781 1 98.69 244 TYR A C 1
ATOM 1778 O O . TYR A 1 244 ? 18.656 51.094 -4.953 1 98.69 244 TYR A O 1
ATOM 1786 N N . ALA A 1 245 ? 17.891 51.656 -6.93 1 98.62 245 ALA A N 1
ATOM 1787 C CA . ALA A 1 245 ? 19.141 52.281 -7.359 1 98.62 245 ALA A CA 1
ATOM 1788 C C . ALA A 1 245 ? 19.531 53.438 -6.438 1 98.62 245 ALA A C 1
ATOM 1790 O O . ALA A 1 245 ? 20.703 53.594 -6.109 1 98.62 245 ALA A O 1
ATOM 1791 N N . MET A 1 246 ? 18.547 54.188 -6.074 1 98.44 246 MET A N 1
ATOM 1792 C CA . MET A 1 246 ? 18.797 55.312 -5.184 1 98.44 246 MET A CA 1
ATOM 1793 C C . MET A 1 246 ? 19.344 54.844 -3.838 1 98.44 246 MET A C 1
ATOM 1795 O O . MET A 1 246 ? 20.344 55.375 -3.352 1 98.44 246 MET A O 1
ATOM 1799 N N . ILE A 1 247 ? 18.703 53.906 -3.26 1 98.5 247 ILE A N 1
ATOM 1800 C CA . ILE A 1 247 ? 19.094 53.406 -1.946 1 98.5 247 ILE A CA 1
ATOM 1801 C C . ILE A 1 247 ? 20.453 52.688 -2.035 1 98.5 247 ILE A C 1
ATOM 1803 O O . ILE A 1 247 ? 21.281 52.844 -1.138 1 98.5 247 ILE A O 1
ATOM 1807 N N . ARG A 1 248 ? 20.688 51.938 -3.115 1 98.25 248 ARG A N 1
ATOM 1808 C CA . ARG A 1 248 ? 21.969 51.281 -3.309 1 98.25 248 ARG A CA 1
ATOM 1809 C C . ARG A 1 248 ? 23.094 52.312 -3.4 1 98.25 248 ARG A C 1
ATOM 1811 O O . ARG A 1 248 ? 24.188 52.094 -2.857 1 98.25 248 ARG A O 1
ATOM 1818 N N . ASN A 1 249 ? 22.875 53.375 -4.156 1 98.31 249 ASN A N 1
ATOM 1819 C CA . ASN A 1 249 ? 23.844 54.469 -4.254 1 98.31 249 ASN A CA 1
ATOM 1820 C C . ASN A 1 249 ? 24.156 55.062 -2.883 1 98.31 249 ASN A C 1
ATOM 1822 O O . ASN A 1 249 ? 25.312 55.25 -2.531 1 98.31 249 ASN A O 1
ATOM 1826 N N . GLU A 1 250 ? 23.109 55.375 -2.182 1 98.06 250 GLU A N 1
ATOM 1827 C CA . GLU A 1 250 ? 23.266 55.969 -0.858 1 98.06 250 GLU A CA 1
ATOM 1828 C C . GLU A 1 250 ? 24.078 55.062 0.057 1 98.06 250 GLU A C 1
ATOM 1830 O O . GLU A 1 250 ? 24.984 55.531 0.765 1 98.06 250 GLU A O 1
ATOM 1835 N N . SER A 1 251 ? 23.75 53.781 0.08 1 98.12 251 SER A N 1
ATOM 1836 C CA . SER A 1 251 ? 24.453 52.812 0.909 1 98.12 251 SER A CA 1
ATOM 1837 C C . SER A 1 251 ? 25.953 52.781 0.571 1 98.12 251 SER A C 1
ATOM 1839 O O . SER A 1 251 ? 26.797 52.781 1.468 1 98.12 251 SER A O 1
ATOM 1841 N N . ALA A 1 252 ? 26.234 52.844 -0.722 1 97.88 252 ALA A N 1
ATOM 1842 C CA . ALA A 1 252 ? 27.609 52.812 -1.187 1 97.88 252 ALA A CA 1
ATOM 1843 C C . ALA A 1 252 ? 28.344 54.094 -0.81 1 97.88 252 ALA A C 1
ATOM 1845 O O . ALA A 1 252 ? 29.469 54.062 -0.294 1 97.88 252 ALA A O 1
ATOM 1846 N N . VAL A 1 253 ? 27.734 55.219 -0.994 1 97.5 253 VAL A N 1
ATOM 1847 C CA . VAL A 1 253 ? 28.359 56.531 -0.739 1 97.5 253 VAL A CA 1
ATOM 1848 C C . VAL A 1 253 ? 28.609 56.688 0.758 1 97.5 253 VAL A C 1
ATOM 1850 O O . VAL A 1 253 ? 29.641 57.219 1.164 1 97.5 253 VAL A O 1
ATOM 1853 N N . ASN A 1 254 ? 27.641 56.281 1.522 1 97.62 254 ASN A N 1
ATOM 1854 C CA . ASN A 1 254 ? 27.797 56.344 2.971 1 97.62 254 ASN A CA 1
ATOM 1855 C C . ASN A 1 254 ? 28.984 55.531 3.449 1 97.62 254 ASN A C 1
ATOM 1857 O O . ASN A 1 254 ? 29.531 55.781 4.523 1 97.62 254 ASN A O 1
ATOM 1861 N N . ALA A 1 255 ? 29.344 54.594 2.705 1 97 255 ALA A N 1
ATOM 1862 C CA . ALA A 1 255 ? 30.484 53.75 3.062 1 97 255 ALA A CA 1
ATOM 1863 C C . ALA A 1 255 ? 31.781 54.281 2.443 1 97 255 ALA A C 1
ATOM 1865 O O . ALA A 1 255 ? 32.844 53.719 2.621 1 97 255 ALA A O 1
ATOM 1866 N N . GLY A 1 256 ? 31.734 55.312 1.721 1 96.19 256 GLY A N 1
ATOM 1867 C CA . GLY A 1 256 ? 32.906 55.906 1.094 1 96.19 256 GLY A CA 1
ATOM 1868 C C . GLY A 1 256 ? 33.188 55.375 -0.293 1 96.19 256 GLY A C 1
ATOM 1869 O O . GLY A 1 256 ? 34.25 55.594 -0.854 1 96.19 256 GLY A O 1
ATOM 1870 N N . ASN A 1 257 ? 32.25 54.625 -0.826 1 97.06 257 ASN A N 1
ATOM 1871 C CA . ASN A 1 257 ? 32.406 54.062 -2.158 1 97.06 257 ASN A CA 1
ATOM 1872 C C . ASN A 1 257 ? 31.688 54.906 -3.217 1 97.06 257 ASN A C 1
ATOM 1874 O O . ASN A 1 257 ? 30.922 55.812 -2.887 1 97.06 257 ASN A O 1
ATOM 1878 N N . ALA A 1 258 ? 31.984 54.625 -4.477 1 96.88 258 ALA A N 1
ATOM 1879 C CA . ALA A 1 258 ? 31.328 55.281 -5.59 1 96.88 258 ALA A CA 1
ATOM 1880 C C . ALA A 1 258 ? 29.891 54.781 -5.773 1 96.88 258 ALA A C 1
ATOM 1882 O O . ALA A 1 258 ? 29.609 53.625 -5.527 1 96.88 258 ALA A O 1
ATOM 1883 N N . ALA A 1 259 ? 29.016 55.719 -6.168 1 97.25 259 ALA A N 1
ATOM 1884 C CA . ALA A 1 259 ? 27.641 55.312 -6.477 1 97.25 259 ALA A CA 1
ATOM 1885 C C . ALA A 1 259 ? 27.594 54.375 -7.676 1 97.25 259 ALA A C 1
ATOM 1887 O O . ALA A 1 259 ? 28.031 54.719 -8.773 1 97.25 259 ALA A O 1
ATOM 1888 N N . PRO A 1 260 ? 27.047 53.188 -7.52 1 96.69 260 PRO A N 1
ATOM 1889 C CA . PRO A 1 260 ? 27.062 52.219 -8.609 1 96.69 260 PRO A CA 1
ATOM 1890 C C . PRO A 1 260 ? 26.094 52.562 -9.734 1 96.69 260 PRO A C 1
ATOM 1892 O O . PRO A 1 260 ? 26.266 52.125 -10.875 1 96.69 260 PRO A O 1
ATOM 1895 N N . PHE A 1 261 ? 25.047 53.438 -9.453 1 97.62 261 PHE A N 1
ATOM 1896 C CA . PHE A 1 261 ? 24.031 53.75 -10.445 1 97.62 261 PHE A CA 1
ATOM 1897 C C . PHE A 1 261 ? 23.984 55.25 -10.711 1 97.62 261 PHE A C 1
ATOM 1899 O O . PHE A 1 261 ? 23.25 55.969 -10.039 1 97.62 261 PHE A O 1
ATOM 1906 N N . PRO A 1 262 ? 24.562 55.719 -11.734 1 94.56 262 PRO A N 1
ATOM 1907 C CA . PRO A 1 262 ? 24.703 57.156 -11.977 1 94.56 262 PRO A CA 1
ATOM 1908 C C . PRO A 1 262 ? 23.375 57.844 -12.211 1 94.56 262 PRO A C 1
ATOM 1910 O O . PRO A 1 262 ? 23.203 59 -11.812 1 94.56 262 PRO A O 1
ATOM 1913 N N . ASN A 1 263 ? 22.344 57.125 -12.867 1 96.12 263 ASN A N 1
ATOM 1914 C CA . ASN A 1 263 ? 21.047 57.719 -13.141 1 96.12 263 ASN A CA 1
ATOM 1915 C C . ASN A 1 263 ? 19.906 56.812 -12.617 1 96.12 263 ASN A C 1
ATOM 1917 O O . ASN A 1 263 ? 19.188 56.219 -13.398 1 96.12 263 ASN A O 1
ATOM 1921 N N . PRO A 1 264 ? 19.719 56.906 -11.312 1 97.25 264 PRO A N 1
ATOM 1922 C CA . PRO A 1 264 ? 18.734 56 -10.703 1 97.25 264 PRO A CA 1
ATOM 1923 C C . PRO A 1 264 ? 17.344 56.156 -11.336 1 97.25 264 PRO A C 1
ATOM 1925 O O . PRO A 1 264 ? 16.641 55.156 -11.516 1 97.25 264 PRO A O 1
ATOM 1928 N N . GLU A 1 265 ? 16.906 57.312 -11.727 1 95.94 265 GLU A N 1
ATOM 1929 C CA . GLU A 1 265 ? 15.562 57.594 -12.234 1 95.94 265 GLU A CA 1
ATOM 1930 C C . GLU A 1 265 ? 15.328 56.906 -13.578 1 95.94 265 GLU A C 1
ATOM 1932 O O . GLU A 1 265 ? 14.188 56.625 -13.953 1 95.94 265 GLU A O 1
ATOM 1937 N N . SER A 1 266 ? 16.312 56.562 -14.25 1 96.44 266 SER A N 1
ATOM 1938 C CA . SER A 1 266 ? 16.203 56 -15.586 1 96.44 266 SER A CA 1
ATOM 1939 C C . SER A 1 266 ? 15.711 54.562 -15.539 1 96.44 266 SER A C 1
ATOM 1941 O O . SER A 1 266 ? 15.25 54.031 -16.547 1 96.44 266 SER A O 1
ATOM 1943 N N . TYR A 1 267 ? 15.742 53.969 -14.383 1 96.75 267 TYR A N 1
ATOM 1944 C CA . TYR A 1 267 ? 15.422 52.562 -14.297 1 96.75 267 TYR A CA 1
ATOM 1945 C C . TYR A 1 267 ? 13.922 52.344 -14.156 1 96.75 267 TYR A C 1
ATOM 1947 O O . TYR A 1 267 ? 13.422 51.25 -14.414 1 96.75 267 TYR A O 1
ATOM 1955 N N . GLY A 1 268 ? 13.156 53.312 -13.719 1 97.12 268 GLY A N 1
ATOM 1956 C CA . GLY A 1 268 ? 11.711 53.219 -13.625 1 97.12 268 GLY A CA 1
ATOM 1957 C C . GLY A 1 268 ? 11.25 52.188 -12.609 1 97.12 268 GLY A C 1
ATOM 1958 O O . GLY A 1 268 ? 11.828 52.062 -11.531 1 97.12 268 GLY A O 1
ATOM 1959 N N . THR A 1 269 ? 10.164 51.5 -12.914 1 97 269 THR A N 1
ATOM 1960 C CA . THR A 1 269 ? 9.57 50.531 -11.984 1 97 269 THR A CA 1
ATOM 1961 C C . THR A 1 269 ? 10.375 49.25 -11.945 1 97 269 THR A C 1
ATOM 1963 O O . THR A 1 269 ? 10.539 48.656 -10.883 1 97 269 THR A O 1
ATOM 1966 N N . GLY A 1 270 ? 10.852 48.812 -13.109 1 97.88 270 GLY A N 1
ATOM 1967 C CA . GLY A 1 270 ? 11.609 47.594 -13.211 1 97.88 270 GLY A CA 1
ATOM 1968 C C . GLY A 1 270 ? 10.742 46.344 -13.062 1 97.88 270 GLY A C 1
ATOM 1969 O O . GLY A 1 270 ? 9.57 46.344 -13.445 1 97.88 270 GLY A O 1
ATOM 1970 N N . THR A 1 271 ? 11.352 45.219 -12.672 1 98.31 271 THR A N 1
ATOM 1971 C CA . THR A 1 271 ? 10.695 43.938 -12.578 1 98.31 271 THR A CA 1
ATOM 1972 C C . THR A 1 271 ? 10.039 43.75 -11.211 1 98.31 271 THR A C 1
ATOM 1974 O O . THR A 1 271 ? 10.703 43.844 -10.18 1 98.31 271 THR A O 1
ATOM 1977 N N . ASP A 1 272 ? 8.766 43.531 -11.172 1 98 272 ASP A N 1
ATOM 1978 C CA . ASP A 1 272 ? 8.07 43.062 -9.977 1 98 272 ASP A CA 1
ATOM 1979 C C . ASP A 1 272 ? 8.055 41.531 -9.898 1 98 272 ASP A C 1
ATOM 1981 O O . ASP A 1 272 ? 7.117 40.906 -10.375 1 98 272 ASP A O 1
ATOM 1985 N N . TRP A 1 273 ? 8.984 41.062 -9.219 1 98.31 273 TRP A N 1
ATOM 1986 C CA . TRP A 1 273 ? 9.172 39.594 -9.164 1 98.31 273 TRP A CA 1
ATOM 1987 C C . TRP A 1 273 ? 7.969 38.938 -8.508 1 98.31 273 TRP A C 1
ATOM 1989 O O . TRP A 1 273 ? 7.656 37.781 -8.82 1 98.31 273 TRP A O 1
ATOM 1999 N N . GLN A 1 274 ? 7.285 39.531 -7.535 1 97.62 274 GLN A N 1
ATOM 2000 C CA . GLN A 1 274 ? 6.121 38.969 -6.871 1 97.62 274 GLN A CA 1
ATOM 2001 C C . GLN A 1 274 ? 4.988 38.719 -7.863 1 97.62 274 GLN A C 1
ATOM 2003 O O . GLN A 1 274 ? 4.32 37.688 -7.809 1 97.62 274 GLN A O 1
ATOM 2008 N N . ASP A 1 275 ? 4.805 39.625 -8.688 1 97 275 ASP A N 1
ATOM 2009 C CA . ASP A 1 275 ? 3.713 39.531 -9.656 1 97 275 ASP A CA 1
ATOM 2010 C C . ASP A 1 275 ? 3.914 38.375 -10.602 1 97 275 ASP A C 1
ATOM 2012 O O . ASP A 1 275 ? 2.951 37.844 -11.172 1 97 275 ASP A O 1
ATOM 2016 N N . LEU A 1 276 ? 5.156 38 -10.828 1 97.31 276 LEU A N 1
ATOM 2017 C CA . LEU A 1 276 ? 5.477 36.906 -11.758 1 97.31 276 LEU A CA 1
ATOM 2018 C C . LEU A 1 276 ? 5.176 35.562 -11.133 1 97.31 276 LEU A C 1
ATOM 2020 O O . LEU A 1 276 ? 4.953 34.562 -11.844 1 97.31 276 LEU A O 1
ATOM 2024 N N . ILE A 1 277 ? 5.152 35.469 -9.859 1 97.38 277 ILE A N 1
ATOM 2025 C CA . ILE A 1 277 ? 5.047 34.156 -9.266 1 97.38 277 ILE A CA 1
ATOM 2026 C C . ILE A 1 277 ? 3.664 33.969 -8.641 1 97.38 277 ILE A C 1
ATOM 2028 O O . ILE A 1 277 ? 3.234 32.844 -8.375 1 97.38 277 ILE A O 1
ATOM 2032 N N . PHE A 1 278 ? 2.932 34.969 -8.32 1 98.12 278 PHE A N 1
ATOM 2033 C CA . PHE A 1 278 ? 1.629 34.844 -7.672 1 98.12 278 PHE A CA 1
ATOM 2034 C C . PHE A 1 278 ? 0.534 34.625 -8.703 1 98.12 278 PHE A C 1
ATOM 2036 O O . PHE A 1 278 ? 0.497 35.281 -9.742 1 98.12 278 PHE A O 1
ATOM 2043 N N . ASN A 1 279 ? -0.343 33.688 -8.438 1 97.88 279 ASN A N 1
ATOM 2044 C CA . ASN A 1 279 ? -1.533 33.406 -9.219 1 97.88 279 ASN A CA 1
ATOM 2045 C C . ASN A 1 279 ? -2.783 34.031 -8.609 1 97.88 279 ASN A C 1
ATOM 2047 O O . ASN A 1 279 ? -3.145 33.719 -7.473 1 97.88 279 ASN A O 1
ATOM 2051 N N . LYS A 1 280 ? -3.484 34.781 -9.336 1 96.5 280 LYS A N 1
ATOM 2052 C CA . LYS A 1 280 ? -4.648 35.5 -8.836 1 96.5 280 LYS A CA 1
ATOM 2053 C C . LYS A 1 280 ? -5.934 34.719 -9.094 1 96.5 280 LYS A C 1
ATOM 2055 O O . LYS A 1 280 ? -7.02 35.156 -8.711 1 96.5 280 LYS A O 1
ATOM 2060 N N . GLY A 1 281 ? -5.84 33.562 -9.656 1 97.88 281 GLY A N 1
ATOM 2061 C CA . GLY A 1 281 ? -7.008 32.719 -9.938 1 97.88 281 GLY A CA 1
ATOM 2062 C C . GLY A 1 281 ? -6.734 31.25 -9.828 1 97.88 281 GLY A C 1
ATOM 2063 O O . GLY A 1 281 ? -7.086 30.469 -10.719 1 97.88 281 GLY A O 1
ATOM 2064 N N . ALA A 1 282 ? -5.969 30.891 -8.812 1 98.38 282 ALA A N 1
ATOM 2065 C CA . ALA A 1 282 ? -5.688 29.469 -8.594 1 98.38 282 ALA A CA 1
ATOM 2066 C C . ALA A 1 282 ? -6.973 28.688 -8.312 1 98.38 282 ALA A C 1
ATOM 2068 O O . ALA A 1 282 ? -7.742 29.062 -7.422 1 98.38 282 ALA A O 1
ATOM 2069 N N . LYS A 1 283 ? -7.215 27.641 -9.016 1 98.31 283 LYS A N 1
ATOM 2070 C CA . LYS A 1 283 ? -8.461 26.891 -8.922 1 98.31 283 LYS A CA 1
ATOM 2071 C C . LYS A 1 283 ? -8.477 25.984 -7.684 1 98.31 283 LYS A C 1
ATOM 2073 O O . LYS A 1 283 ? -7.438 25.469 -7.273 1 98.31 283 LYS A O 1
ATOM 2078 N N . ARG A 1 284 ? -9.672 25.828 -7.105 1 96.94 284 ARG A N 1
ATOM 2079 C CA . ARG A 1 284 ? -9.914 24.938 -5.977 1 96.94 284 ARG A CA 1
ATOM 2080 C C . ARG A 1 284 ? -11.273 24.25 -6.105 1 96.94 284 ARG A C 1
ATOM 2082 O O . ARG A 1 284 ? -12.266 24.891 -6.445 1 96.94 284 ARG A O 1
ATOM 2089 N N . GLN A 1 285 ? -11.312 23.016 -5.875 1 96.94 285 GLN A N 1
ATOM 2090 C CA . GLN A 1 285 ? -12.578 22.281 -5.934 1 96.94 285 GLN A CA 1
ATOM 2091 C C . GLN A 1 285 ? -12.594 21.125 -4.941 1 96.94 285 GLN A C 1
ATOM 2093 O O . GLN A 1 285 ? -11.555 20.547 -4.645 1 96.94 285 GLN A O 1
ATOM 2098 N N . ASN A 1 286 ? -13.719 20.859 -4.375 1 95.75 286 ASN A N 1
ATOM 2099 C CA . ASN A 1 286 ? -13.984 19.766 -3.453 1 95.75 286 ASN A CA 1
ATOM 2100 C C . ASN A 1 286 ? -15.336 19.109 -3.732 1 95.75 286 ASN A C 1
ATOM 2102 O O . ASN A 1 286 ? -16.328 19.797 -3.938 1 95.75 286 ASN A O 1
ATOM 2106 N N . HIS A 1 287 ? -15.414 17.859 -3.826 1 96 287 HIS A N 1
ATOM 2107 C CA . HIS A 1 287 ? -16.625 17.094 -4.047 1 96 287 HIS A CA 1
ATOM 2108 C C . HIS A 1 287 ? -16.703 15.898 -3.1 1 96 287 HIS A C 1
ATOM 2110 O O . HIS A 1 287 ? -15.75 15.133 -2.975 1 96 287 HIS A O 1
ATOM 2116 N N . GLU A 1 288 ? -17.859 15.773 -2.418 1 94.69 288 GLU A N 1
ATOM 2117 C CA . GLU A 1 288 ? -18.078 14.672 -1.479 1 94.69 288 GLU A CA 1
ATOM 2118 C C . GLU A 1 288 ? -19.438 14.039 -1.671 1 94.69 288 GLU A C 1
ATOM 2120 O O . GLU A 1 288 ? -20.453 14.734 -1.757 1 94.69 288 GLU A O 1
ATOM 2125 N N . LEU A 1 289 ? -19.453 12.812 -1.759 1 93.94 289 LEU A N 1
ATOM 2126 C CA . LEU A 1 289 ? -20.672 12.016 -1.839 1 93.94 289 LEU A CA 1
ATOM 2127 C C . LEU A 1 289 ? -20.734 10.992 -0.709 1 93.94 289 LEU A C 1
ATOM 2129 O O . LEU A 1 289 ? -19.75 10.305 -0.434 1 93.94 289 LEU A O 1
ATOM 2133 N N . SER A 1 290 ? -21.875 10.922 -0.001 1 93.88 290 SER A N 1
ATOM 2134 C CA . SER A 1 290 ? -22 9.93 1.062 1 93.88 290 SER A CA 1
ATOM 2135 C C . SER A 1 290 ? -23.359 9.242 1.012 1 93.88 290 SER A C 1
ATOM 2137 O O . SER A 1 290 ? -24.344 9.836 0.561 1 93.88 290 SER A O 1
ATOM 2139 N N . ILE A 1 291 ? -23.406 8.086 1.45 1 92.19 291 ILE A N 1
ATOM 2140 C CA . ILE A 1 291 ? -24.594 7.266 1.58 1 92.19 291 ILE A CA 1
ATOM 2141 C C . ILE A 1 291 ? -24.656 6.645 2.975 1 92.19 291 ILE A C 1
ATOM 2143 O O . ILE A 1 291 ? -23.656 6.074 3.443 1 92.19 291 ILE A O 1
ATOM 2147 N N . SER A 1 292 ? -25.734 6.824 3.637 1 92.38 292 SER A N 1
ATOM 2148 C CA . SER A 1 292 ? -25.922 6.254 4.965 1 92.38 292 SER A CA 1
ATOM 2149 C C . SER A 1 292 ? -27.281 5.578 5.094 1 92.38 292 SER A C 1
ATOM 2151 O O . SER A 1 292 ? -28.266 6.031 4.5 1 92.38 292 SER A O 1
ATOM 2153 N N . GLY A 1 293 ? -27.328 4.512 5.828 1 88.31 293 GLY A N 1
ATOM 2154 C CA . GLY A 1 293 ? -28.562 3.793 6.051 1 88.31 293 GLY A CA 1
ATOM 2155 C C . GLY A 1 293 ? -28.391 2.537 6.879 1 88.31 293 GLY A C 1
ATOM 2156 O O . GLY A 1 293 ? -27.344 2.336 7.5 1 88.31 293 GLY A O 1
ATOM 2157 N N . GLY A 1 294 ? -29.484 1.836 7.055 1 84.75 294 GLY A N 1
ATOM 2158 C CA . GLY A 1 294 ? -29.484 0.585 7.797 1 84.75 294 GLY A CA 1
ATOM 2159 C C . GLY A 1 294 ? -30.781 0.3 8.508 1 84.75 294 GLY A C 1
ATOM 2160 O O . GLY A 1 294 ? -31.797 0.959 8.25 1 84.75 294 GLY A O 1
ATOM 2161 N N . ASN A 1 295 ? -30.812 -0.788 9.281 1 83.31 295 ASN A N 1
ATOM 2162 C CA . ASN A 1 295 ? -31.938 -1.175 10.125 1 83.31 295 ASN A CA 1
ATOM 2163 C C . ASN A 1 295 ? -31.484 -1.466 11.555 1 83.31 295 ASN A C 1
ATOM 2165 O O . ASN A 1 295 ? -30.406 -1.052 11.961 1 83.31 295 ASN A O 1
ATOM 2169 N N . GLU A 1 296 ? -32.281 -2.035 12.25 1 79.69 296 GLU A N 1
ATOM 2170 C CA . GLU A 1 296 ? -32 -2.238 13.672 1 79.69 296 GLU A CA 1
ATOM 2171 C C . GLU A 1 296 ? -30.828 -3.184 13.875 1 79.69 296 GLU A C 1
ATOM 2173 O O . GLU A 1 296 ? -30.156 -3.127 14.898 1 79.69 296 GLU A O 1
ATOM 2178 N N . LYS A 1 297 ? -30.562 -3.994 12.969 1 83.44 297 LYS A N 1
ATOM 2179 C CA . LYS A 1 297 ? -29.531 -5.016 13.125 1 83.44 297 LYS A CA 1
ATOM 2180 C C . LYS A 1 297 ? -28.219 -4.578 12.484 1 83.44 297 LYS A C 1
ATOM 2182 O O . LYS A 1 297 ? -27.156 -5.047 12.875 1 83.44 297 LYS A O 1
ATOM 2187 N N . SER A 1 298 ? -28.391 -3.779 11.438 1 88.69 298 SER A N 1
ATOM 2188 C CA . SER A 1 298 ? -27.188 -3.387 10.711 1 88.69 298 SER A CA 1
ATOM 2189 C C . SER A 1 298 ? -27.281 -1.952 10.203 1 88.69 298 SER A C 1
ATOM 2191 O O . SER A 1 298 ? -28.344 -1.525 9.75 1 88.69 298 SER A O 1
ATOM 2193 N N . THR A 1 299 ? -26.234 -1.259 10.336 1 90.12 299 THR A N 1
ATOM 2194 C CA . THR A 1 299 ? -26.125 0.088 9.789 1 90.12 299 THR A CA 1
ATOM 2195 C C . THR A 1 299 ? -24.828 0.245 9 1 90.12 299 THR A C 1
ATOM 2197 O O . THR A 1 299 ? -23.859 -0.483 9.234 1 90.12 299 THR A O 1
ATOM 2200 N N . PHE A 1 300 ? -24.859 1.216 8.039 1 90 300 PHE A N 1
ATOM 2201 C CA . PHE A 1 300 ? -23.656 1.417 7.223 1 90 300 PHE A CA 1
ATOM 2202 C C . PHE A 1 300 ? -23.516 2.881 6.82 1 90 300 PHE A C 1
ATOM 2204 O O . PHE A 1 300 ? -24.516 3.615 6.777 1 90 300 PHE A O 1
ATOM 2211 N N . TYR A 1 301 ? -22.344 3.273 6.562 1 94.44 301 TYR A N 1
ATOM 2212 C CA . TYR A 1 301 ? -21.969 4.586 6.051 1 94.44 301 TYR A CA 1
ATOM 2213 C C . TYR A 1 301 ? -20.828 4.469 5.043 1 94.44 301 TYR A C 1
ATOM 2215 O O . TYR A 1 301 ? -19.797 3.879 5.332 1 94.44 301 TYR A O 1
ATOM 2223 N N . SER A 1 302 ? -21.062 4.992 3.809 1 93 302 SER A N 1
ATOM 2224 C CA . SER A 1 302 ? -20.047 5.031 2.76 1 93 302 SER A CA 1
ATOM 2225 C C . SER A 1 302 ? -19.844 6.445 2.23 1 93 302 SER A C 1
ATOM 2227 O O . SER A 1 302 ? -20.812 7.203 2.098 1 93 302 SER A O 1
ATOM 2229 N N . SER A 1 303 ? -18.609 6.762 1.926 1 95.31 303 SER A N 1
ATOM 2230 C CA . SER A 1 303 ? -18.375 8.109 1.415 1 95.31 303 SER A CA 1
ATOM 2231 C C . SER A 1 303 ? -17.219 8.125 0.42 1 95.31 303 SER A C 1
ATOM 2233 O O . SER A 1 303 ? -16.328 7.285 0.487 1 95.31 303 SER A O 1
ATOM 2235 N N . PHE A 1 304 ? -17.297 9.031 -0.533 1 94.25 304 PHE A N 1
ATOM 2236 C CA . PHE A 1 304 ? -16.266 9.344 -1.52 1 94.25 304 PHE A CA 1
ATOM 2237 C C . PHE A 1 304 ? -15.953 10.836 -1.521 1 94.25 304 PHE A C 1
ATOM 2239 O O . PHE A 1 304 ? -16.859 11.664 -1.413 1 94.25 304 PHE A O 1
ATOM 2246 N N . GLY A 1 305 ? -14.68 11.156 -1.624 1 95.31 305 GLY A N 1
ATOM 2247 C CA . GLY A 1 305 ? -14.258 12.547 -1.671 1 95.31 305 GLY A CA 1
ATOM 2248 C C . GLY A 1 305 ? -13.18 12.812 -2.703 1 95.31 305 GLY A C 1
ATOM 2249 O O . GLY A 1 305 ? -12.32 11.961 -2.941 1 95.31 305 GLY A O 1
ATOM 2250 N N . TYR A 1 306 ? -13.203 13.961 -3.336 1 96.44 306 TYR A N 1
ATOM 2251 C CA . TYR A 1 306 ? -12.203 14.453 -4.281 1 96.44 306 TYR A CA 1
ATOM 2252 C C . TYR A 1 306 ? -11.859 15.914 -4.004 1 96.44 306 TYR A C 1
ATOM 2254 O O . TYR A 1 306 ? -12.742 16.766 -3.975 1 96.44 306 TYR A O 1
ATOM 2262 N N . LEU A 1 307 ? -10.617 16.172 -3.814 1 96.81 307 LEU A N 1
ATOM 2263 C CA . LEU A 1 307 ? -10.117 17.516 -3.564 1 96.81 307 LEU A CA 1
ATOM 2264 C C . LEU A 1 307 ? -8.969 17.844 -4.508 1 96.81 307 LEU A C 1
ATOM 2266 O O . LEU A 1 307 ? -8.047 17.047 -4.684 1 96.81 307 LEU A O 1
ATOM 2270 N N . ASP A 1 308 ? -9 18.953 -5.16 1 97.69 308 ASP A N 1
ATOM 2271 C CA . ASP A 1 308 ? -7.949 19.5 -6.004 1 97.69 308 ASP A CA 1
ATOM 2272 C C . ASP A 1 308 ? -7.727 20.984 -5.703 1 97.69 308 ASP A C 1
ATOM 2274 O O . ASP A 1 308 ? -8.617 21.812 -5.91 1 97.69 308 ASP A O 1
ATOM 2278 N N . GLN A 1 309 ? -6.5 21.312 -5.262 1 97.12 309 GLN A N 1
ATOM 2279 C CA . GLN A 1 309 ? -6.18 22.688 -4.852 1 97.12 309 GLN A CA 1
ATOM 2280 C C . GLN A 1 309 ? -4.879 23.156 -5.488 1 97.12 309 GLN A C 1
ATOM 2282 O O . GLN A 1 309 ? -3.797 22.688 -5.125 1 97.12 309 GLN A O 1
ATOM 2287 N N . GLU A 1 310 ? -5.016 24.172 -6.324 1 98.06 310 GLU A N 1
ATOM 2288 C CA . GLU A 1 310 ? -3.842 24.812 -6.914 1 98.06 310 GLU A CA 1
ATOM 2289 C C . GLU A 1 310 ? -3.207 25.797 -5.941 1 98.06 310 GLU A C 1
ATOM 2291 O O . GLU A 1 310 ? -3.908 26.469 -5.184 1 98.06 310 GLU A O 1
ATOM 2296 N N . GLY A 1 311 ? -1.881 25.859 -5.965 1 97.69 311 GLY A N 1
ATOM 2297 C CA . GLY A 1 311 ? -1.185 26.859 -5.164 1 97.69 311 GLY A CA 1
ATOM 2298 C C . GLY A 1 311 ? -1.222 28.25 -5.77 1 97.69 311 GLY A C 1
ATOM 2299 O O . GLY A 1 311 ? -1.271 28.391 -6.992 1 97.69 311 GLY A O 1
ATOM 2300 N N . ILE A 1 312 ? -1.136 29.266 -4.973 1 97.88 312 ILE A N 1
ATOM 2301 C CA . ILE A 1 312 ? -1.191 30.641 -5.445 1 97.88 312 ILE A CA 1
ATOM 2302 C C . ILE A 1 312 ? 0.217 31.141 -5.773 1 97.88 312 ILE A C 1
ATOM 2304 O O . ILE A 1 312 ? 0.386 32.188 -6.375 1 97.88 312 ILE A O 1
ATOM 2308 N N . VAL A 1 313 ? 1.271 30.391 -5.359 1 97.88 313 VAL A N 1
ATOM 2309 C CA . VAL A 1 313 ? 2.658 30.719 -5.676 1 97.88 313 VAL A CA 1
ATOM 2310 C C . VAL A 1 313 ? 3.223 29.688 -6.645 1 97.88 313 VAL A C 1
ATOM 2312 O O . VAL A 1 313 ? 3.256 28.484 -6.34 1 97.88 313 VAL A O 1
ATOM 2315 N N . ALA A 1 314 ? 3.668 30.141 -7.766 1 97.38 314 ALA A N 1
ATOM 2316 C CA . ALA A 1 314 ? 4.254 29.25 -8.766 1 97.38 314 ALA A CA 1
ATOM 2317 C C . ALA A 1 314 ? 3.391 28.016 -8.969 1 97.38 314 ALA A C 1
ATOM 2319 O O . ALA A 1 314 ? 3.854 26.891 -8.766 1 97.38 314 ALA A O 1
ATOM 2320 N N . THR A 1 315 ? 2.219 28.219 -9.445 1 97.5 315 THR A N 1
ATOM 2321 C CA . THR A 1 315 ? 1.155 27.219 -9.5 1 97.5 315 THR A CA 1
ATOM 2322 C C . THR A 1 315 ? 1.641 25.953 -10.188 1 97.5 315 THR A C 1
ATOM 2324 O O . THR A 1 315 ? 1.238 24.844 -9.82 1 97.5 315 THR A O 1
ATOM 2327 N N . ASP A 1 316 ? 2.543 26.031 -11.133 1 96.38 316 ASP A N 1
ATOM 2328 C CA . ASP A 1 316 ? 3.008 24.875 -11.906 1 96.38 316 ASP A CA 1
ATOM 2329 C C . ASP A 1 316 ? 3.748 23.875 -11.016 1 96.38 316 ASP A C 1
ATOM 2331 O O . ASP A 1 316 ? 3.871 22.703 -11.367 1 96.38 316 ASP A O 1
ATOM 2335 N N . ILE A 1 317 ? 4.293 24.359 -9.93 1 97.31 317 ILE A N 1
ATOM 2336 C CA . ILE A 1 317 ? 5.02 23.469 -9.023 1 97.31 317 ILE A CA 1
ATOM 2337 C C . ILE A 1 317 ? 4.445 23.578 -7.613 1 97.31 317 ILE A C 1
ATOM 2339 O O . ILE A 1 317 ? 5.184 23.516 -6.629 1 97.31 317 ILE A O 1
ATOM 2343 N N . SER A 1 318 ? 3.189 23.859 -7.496 1 97.44 318 SER A N 1
ATOM 2344 C CA . SER A 1 318 ? 2.461 23.938 -6.234 1 97.44 318 SER A CA 1
ATOM 2345 C C . SER A 1 318 ? 1.018 23.469 -6.395 1 97.44 318 SER A C 1
ATOM 2347 O O . SER A 1 318 ? 0.17 24.234 -6.879 1 97.44 318 SER A O 1
ATOM 2349 N N . ASN A 1 319 ? 0.732 22.344 -5.969 1 97.81 319 ASN A N 1
ATOM 2350 C CA . ASN A 1 319 ? -0.581 21.734 -6.125 1 97.81 319 ASN A CA 1
ATOM 2351 C C . ASN A 1 319 ? -0.778 20.578 -5.145 1 97.81 319 ASN A C 1
ATOM 2353 O O . ASN A 1 319 ? 0.193 19.969 -4.691 1 97.81 319 ASN A O 1
ATOM 2357 N N . TYR A 1 320 ? -2.012 20.297 -4.734 1 96.69 320 TYR A N 1
ATOM 2358 C CA . TYR A 1 320 ? -2.348 19.188 -3.859 1 96.69 320 TYR A CA 1
ATOM 2359 C C . TYR A 1 320 ? -3.639 18.516 -4.305 1 96.69 320 TYR A C 1
ATOM 2361 O O . TYR A 1 320 ? -4.668 19.172 -4.465 1 96.69 320 TYR A O 1
ATOM 2369 N N . LYS A 1 321 ? -3.645 17.234 -4.449 1 97.19 321 LYS A N 1
ATOM 2370 C CA . LYS A 1 321 ? -4.809 16.422 -4.793 1 97.19 321 LYS A CA 1
ATOM 2371 C C . LYS A 1 321 ? -5.008 15.297 -3.787 1 97.19 321 LYS A C 1
ATOM 2373 O O . LYS A 1 321 ? -4.039 14.695 -3.326 1 97.19 321 LYS A O 1
ATOM 2378 N N . ARG A 1 322 ? -6.246 15.07 -3.443 1 96.38 322 ARG A N 1
ATOM 2379 C CA . ARG A 1 322 ? -6.559 13.977 -2.523 1 96.38 322 ARG A CA 1
ATOM 2380 C C . ARG A 1 322 ? -7.848 13.273 -2.926 1 96.38 322 ARG A C 1
ATOM 2382 O O . ARG A 1 322 ? -8.844 13.93 -3.248 1 96.38 322 ARG A O 1
ATOM 2389 N N . ILE A 1 323 ? -7.902 12.039 -2.938 1 96 323 ILE A N 1
ATOM 2390 C CA . ILE A 1 323 ? -9.07 11.188 -3.104 1 96 323 ILE A CA 1
ATOM 2391 C C . ILE A 1 323 ? -9.312 10.391 -1.824 1 96 323 ILE A C 1
ATOM 2393 O O . ILE A 1 323 ? -8.375 9.883 -1.214 1 96 323 ILE A O 1
ATOM 2397 N N . ASN A 1 324 ? -10.586 10.328 -1.405 1 94.56 324 ASN A N 1
ATOM 2398 C CA . ASN A 1 324 ? -10.945 9.617 -0.182 1 94.56 324 ASN A CA 1
ATOM 2399 C C . ASN A 1 324 ? -12.047 8.594 -0.431 1 94.56 324 ASN A C 1
ATOM 2401 O O . ASN A 1 324 ? -12.961 8.844 -1.215 1 94.56 324 ASN A O 1
ATOM 2405 N N . PHE A 1 325 ? -11.938 7.523 0.289 1 93.94 325 PHE A N 1
ATOM 2406 C CA . PHE A 1 325 ? -13 6.527 0.414 1 93.94 325 PHE A CA 1
ATOM 2407 C C . PHE A 1 325 ? -13.172 6.094 1.866 1 93.94 325 PHE A C 1
ATOM 2409 O O . PHE A 1 325 ? -12.188 5.93 2.588 1 93.94 325 PHE A O 1
ATOM 2416 N N . ARG A 1 326 ? -14.414 5.934 2.332 1 95.88 326 ARG A N 1
ATOM 2417 C CA . ARG A 1 326 ? -14.68 5.457 3.686 1 95.88 326 ARG A CA 1
ATOM 2418 C C . ARG A 1 326 ? -15.82 4.441 3.697 1 95.88 326 ARG A C 1
ATOM 2420 O O . ARG A 1 326 ? -16.812 4.602 2.979 1 95.88 326 ARG A O 1
ATOM 2427 N N . LEU A 1 327 ? -15.734 3.461 4.578 1 94.06 327 LEU A N 1
ATOM 2428 C CA . LEU A 1 327 ? -16.75 2.441 4.812 1 94.06 327 LEU A CA 1
ATOM 2429 C C . LEU A 1 327 ? -16.859 2.102 6.297 1 94.06 327 LEU A C 1
ATOM 2431 O O . LEU A 1 327 ? -15.953 1.472 6.855 1 94.06 327 LEU A O 1
ATOM 2435 N N . ASN A 1 328 ? -17.938 2.455 6.883 1 95.31 328 ASN A N 1
ATOM 2436 C CA . ASN A 1 328 ? -18.25 2.107 8.266 1 95.31 328 ASN A CA 1
ATOM 2437 C C . ASN A 1 328 ? -19.484 1.229 8.359 1 95.31 328 ASN A C 1
ATOM 2439 O O . ASN A 1 328 ? -20.5 1.494 7.695 1 95.31 328 ASN A O 1
ATOM 2443 N N . SER A 1 329 ? -19.406 0.179 9.133 1 93.38 329 SER A N 1
ATOM 2444 C CA . SER A 1 329 ? -20.578 -0.672 9.344 1 93.38 329 SER A CA 1
ATOM 2445 C C . SER A 1 329 ? -20.609 -1.231 10.766 1 93.38 329 SER A C 1
ATOM 2447 O O . SER A 1 329 ? -19.562 -1.374 11.398 1 93.38 329 SER A O 1
ATOM 2449 N N . GLU A 1 330 ? -21.75 -1.481 11.25 1 92.62 330 GLU A N 1
ATOM 2450 C CA . GLU A 1 330 ? -21.984 -2.117 12.539 1 92.62 330 GLU A CA 1
ATOM 2451 C C . GLU A 1 330 ? -23.125 -3.133 12.453 1 92.62 330 GLU A C 1
ATOM 2453 O O . GLU A 1 330 ? -24.141 -2.877 11.805 1 92.62 330 GLU A O 1
ATOM 2458 N N . HIS A 1 331 ? -22.953 -4.27 13.086 1 90.5 331 HIS A N 1
ATOM 2459 C CA . HIS A 1 331 ? -23.906 -5.367 13.031 1 90.5 331 HIS A CA 1
ATOM 2460 C C . HIS A 1 331 ? -24.188 -5.918 14.43 1 90.5 331 HIS A C 1
ATOM 2462 O O . HIS A 1 331 ? -23.25 -6.27 15.164 1 90.5 331 HIS A O 1
ATOM 2468 N N . LYS A 1 332 ? -25.453 -5.938 14.742 1 90.5 332 LYS A N 1
ATOM 2469 C CA . LYS A 1 332 ? -25.859 -6.625 15.961 1 90.5 332 LYS A CA 1
ATOM 2470 C C . LYS A 1 332 ? -26.109 -8.109 15.695 1 90.5 332 LYS A C 1
ATOM 2472 O O . LYS A 1 332 ? -27.25 -8.508 15.398 1 90.5 332 LYS A O 1
ATOM 2477 N N . LEU A 1 333 ? -25.141 -8.867 15.992 1 87.12 333 LEU A N 1
ATOM 2478 C CA . LEU A 1 333 ? -25.203 -10.297 15.688 1 87.12 333 LEU A CA 1
ATOM 2479 C C . LEU A 1 333 ? -26.156 -11.008 16.625 1 87.12 333 LEU A C 1
ATOM 2481 O O . LEU A 1 333 ? -26.75 -12.023 16.266 1 87.12 333 LEU A O 1
ATOM 2485 N N . ALA A 1 334 ? -26.172 -10.617 17.859 1 86.31 334 ALA A N 1
ATOM 2486 C CA . ALA A 1 334 ? -27.094 -11.039 18.906 1 86.31 334 ALA A CA 1
ATOM 2487 C C . ALA A 1 334 ? -27.453 -9.867 19.828 1 86.31 334 ALA A C 1
ATOM 2489 O O . ALA A 1 334 ? -26.844 -8.797 19.75 1 86.31 334 ALA A O 1
ATOM 2490 N N . LYS A 1 335 ? -28.438 -10.047 20.547 1 85.81 335 LYS A N 1
ATOM 2491 C CA . LYS A 1 335 ? -28.812 -8.977 21.469 1 85.81 335 LYS A CA 1
ATOM 2492 C C . LYS A 1 335 ? -27.625 -8.602 22.359 1 85.81 335 LYS A C 1
ATOM 2494 O O . LYS A 1 335 ? -27.5 -7.449 22.766 1 85.81 335 LYS A O 1
ATOM 2499 N N . TRP A 1 336 ? -26.781 -9.633 22.594 1 90.94 336 TRP A N 1
ATOM 2500 C CA . TRP A 1 336 ? -25.703 -9.406 23.531 1 90.94 336 TRP A CA 1
ATOM 2501 C C . TRP A 1 336 ? -24.391 -9.156 22.812 1 90.94 336 TRP A C 1
ATOM 2503 O O . TRP A 1 336 ? -23.359 -8.922 23.453 1 90.94 336 TRP A O 1
ATOM 2513 N N . LEU A 1 337 ? -24.391 -9.234 21.453 1 93.19 337 LEU A N 1
ATOM 2514 C CA . LEU A 1 337 ? -23.109 -9.156 20.734 1 93.19 337 LEU A CA 1
ATOM 2515 C C . LEU A 1 337 ? -23.234 -8.242 19.531 1 93.19 337 LEU A C 1
ATOM 2517 O O . LEU A 1 337 ? -24.094 -8.453 18.656 1 93.19 337 LEU A O 1
ATOM 2521 N N . LYS A 1 338 ? -22.406 -7.246 19.438 1 93.75 338 LYS A N 1
ATOM 2522 C CA . LYS A 1 338 ? -22.312 -6.395 18.266 1 93.75 338 LYS A CA 1
ATOM 2523 C C . LYS A 1 338 ? -20.875 -6.352 17.734 1 93.75 338 LYS A C 1
ATOM 2525 O O . LYS A 1 338 ? -19.922 -6.43 18.516 1 93.75 338 LYS A O 1
ATOM 2530 N N . MET A 1 339 ? -20.703 -6.25 16.484 1 93.25 339 MET A N 1
ATOM 2531 C CA . MET A 1 339 ? -19.422 -6.129 15.812 1 93.25 339 MET A CA 1
ATOM 2532 C C . MET A 1 339 ? -19.453 -5.004 14.781 1 93.25 339 MET A C 1
ATOM 2534 O O . MET A 1 339 ? -20.5 -4.719 14.203 1 93.25 339 MET A O 1
ATOM 2538 N N . GLY A 1 340 ? -18.344 -4.348 14.594 1 93.56 340 GLY A N 1
ATOM 2539 C CA . GLY A 1 340 ? -18.297 -3.275 13.609 1 93.56 340 GLY A CA 1
ATOM 2540 C C . GLY A 1 340 ? -16.891 -3.027 13.07 1 93.56 340 GLY A C 1
ATOM 2541 O O . GLY A 1 340 ? -15.922 -3.594 13.578 1 93.56 340 GLY A O 1
ATOM 2542 N N . GLN A 1 341 ? -16.828 -2.285 11.984 1 94.44 341 GLN A N 1
ATOM 2543 C CA . GLN A 1 341 ? -15.555 -1.852 11.406 1 94.44 341 GLN A CA 1
ATOM 2544 C C . GLN A 1 341 ? -15.648 -0.422 10.883 1 94.44 341 GLN A C 1
ATOM 2546 O O . GLN A 1 341 ? -16.719 0.023 10.469 1 94.44 341 GLN A O 1
ATOM 2551 N N . ASN A 1 342 ? -14.609 0.34 10.945 1 96 342 ASN A N 1
ATOM 2552 C CA . ASN A 1 342 ? -14.375 1.64 10.328 1 96 342 ASN A CA 1
ATOM 2553 C C . ASN A 1 342 ? -13.125 1.621 9.445 1 96 342 ASN A C 1
ATOM 2555 O O . ASN A 1 342 ? -12.016 1.405 9.93 1 96 342 ASN A O 1
ATOM 2559 N N . LEU A 1 343 ? -13.391 1.873 8.195 1 94.94 343 LEU A N 1
ATOM 2560 C CA . LEU A 1 343 ? -12.273 1.812 7.266 1 94.94 343 LEU A CA 1
ATOM 2561 C C . LEU A 1 343 ? -12.188 3.09 6.434 1 94.94 343 LEU A C 1
ATOM 2563 O O . LEU A 1 343 ? -13.188 3.539 5.871 1 94.94 343 LEU A O 1
ATOM 2567 N N . GLY A 1 344 ? -10.977 3.689 6.367 1 95.06 344 GLY A N 1
ATOM 2568 C CA . GLY A 1 344 ? -10.711 4.859 5.543 1 95.06 344 GLY A CA 1
ATOM 2569 C C . GLY A 1 344 ? -9.477 4.707 4.68 1 95.06 344 GLY A C 1
ATOM 2570 O O . GLY A 1 344 ? -8.477 4.117 5.105 1 95.06 344 GLY A O 1
ATOM 2571 N N . TYR A 1 345 ? -9.555 5.199 3.455 1 95 345 TYR A N 1
ATOM 2572 C CA . TYR A 1 345 ? -8.453 5.242 2.506 1 95 345 TYR A CA 1
ATOM 2573 C C . TYR A 1 345 ? -8.281 6.645 1.927 1 95 345 TYR A C 1
ATOM 2575 O O . TYR A 1 345 ? -9.273 7.332 1.66 1 95 345 TYR A O 1
ATOM 2583 N N . SER A 1 346 ? -7.066 7.023 1.667 1 95.88 346 SER A N 1
ATOM 2584 C CA . SER A 1 346 ? -6.789 8.25 0.92 1 95.88 346 SER A CA 1
ATOM 2585 C C . SER A 1 346 ? -5.582 8.07 0.005 1 95.88 346 SER A C 1
ATOM 2587 O O . SER A 1 346 ? -4.609 7.406 0.37 1 95.88 346 SER A O 1
ATOM 2589 N N . HIS A 1 347 ? -5.664 8.578 -1.126 1 96.25 347 HIS A N 1
ATOM 2590 C CA . HIS A 1 347 ? -4.527 8.797 -2.01 1 96.25 347 HIS A CA 1
ATOM 2591 C C . HIS A 1 347 ? -4.223 10.281 -2.152 1 96.25 347 HIS A C 1
ATOM 2593 O O . HIS A 1 347 ? -5.094 11.062 -2.543 1 96.25 347 HIS A O 1
ATOM 2599 N N . GLU A 1 348 ? -3.002 10.594 -1.92 1 96.12 348 GLU A N 1
ATOM 2600 C CA . GLU A 1 348 ? -2.592 12 -1.976 1 96.12 348 GLU A CA 1
ATOM 2601 C C . GLU A 1 348 ? -1.438 12.195 -2.953 1 96.12 348 GLU A C 1
ATOM 2603 O O . GLU A 1 348 ? -0.535 11.359 -3.035 1 96.12 348 GLU A O 1
ATOM 2608 N N . GLU A 1 349 ? -1.533 13.234 -3.689 1 96.94 349 GLU A N 1
ATOM 2609 C CA . GLU A 1 349 ? -0.444 13.727 -4.523 1 96.94 349 GLU A CA 1
ATOM 2610 C C . GLU A 1 349 ? -0.087 15.172 -4.168 1 96.94 349 GLU A C 1
ATOM 2612 O O . GLU A 1 349 ? -0.948 16.047 -4.188 1 96.94 349 GLU A O 1
ATOM 2617 N N . SER A 1 350 ? 1.155 15.383 -3.857 1 95.69 350 SER A N 1
ATOM 2618 C CA . SER A 1 350 ? 1.615 16.703 -3.432 1 95.69 350 SER A CA 1
ATOM 2619 C C . SER A 1 350 ? 2.742 17.203 -4.324 1 95.69 350 SER A C 1
ATOM 2621 O O . SER A 1 350 ? 3.723 16.5 -4.559 1 95.69 350 SER A O 1
ATOM 2623 N N . ILE A 1 351 ? 2.574 18.391 -4.859 1 96.38 351 ILE A N 1
ATOM 2624 C CA . ILE A 1 351 ? 3.592 19.125 -5.602 1 96.38 351 ILE A CA 1
ATOM 2625 C C . ILE A 1 351 ? 3.969 20.391 -4.836 1 96.38 351 ILE A C 1
ATOM 2627 O O . ILE A 1 351 ? 3.111 21.234 -4.551 1 96.38 351 ILE A O 1
ATOM 2631 N N . GLY A 1 352 ? 5.234 20.531 -4.438 1 93.06 352 GLY A N 1
ATOM 2632 C CA . GLY A 1 352 ? 5.645 21.641 -3.6 1 93.06 352 GLY A CA 1
ATOM 2633 C C . GLY A 1 352 ? 6.887 22.344 -4.113 1 93.06 352 GLY A C 1
ATOM 2634 O O . GLY A 1 352 ? 7.625 21.797 -4.934 1 93.06 352 GLY A O 1
ATOM 2635 N N . LEU A 1 353 ? 7.133 23.531 -3.533 1 91.62 353 LEU A N 1
ATOM 2636 C CA . LEU A 1 353 ? 8.227 24.406 -3.955 1 91.62 353 LEU A CA 1
ATOM 2637 C C . LEU A 1 353 ? 9.57 23.859 -3.457 1 91.62 353 LEU A C 1
ATOM 2639 O O . LEU A 1 353 ? 10.609 24.141 -4.047 1 91.62 353 LEU A O 1
ATOM 2643 N N . GLY A 1 354 ? 9.461 23.141 -2.32 1 79.81 354 GLY A N 1
ATOM 2644 C CA . GLY A 1 354 ? 10.688 22.719 -1.662 1 79.81 354 GLY A CA 1
ATOM 2645 C C . GLY A 1 354 ? 11.141 23.688 -0.58 1 79.81 354 GLY A C 1
ATOM 2646 O O . GLY A 1 354 ? 11.656 23.266 0.458 1 79.81 354 GLY A O 1
ATOM 2647 N N . ASN A 1 355 ? 11.039 25.016 -0.817 1 82.44 355 ASN A N 1
ATOM 2648 C CA . ASN A 1 355 ? 11.531 26.031 0.1 1 82.44 355 ASN A CA 1
ATOM 2649 C C . ASN A 1 355 ? 10.445 27.047 0.438 1 82.44 355 ASN A C 1
ATOM 2651 O O . ASN A 1 355 ? 10.383 28.125 -0.167 1 82.44 355 ASN A O 1
ATOM 2655 N N . THR A 1 356 ? 9.539 26.828 1.515 1 81.12 356 THR A N 1
ATOM 2656 C CA . THR A 1 356 ? 8.406 27.719 1.749 1 81.12 356 THR A CA 1
ATOM 2657 C C . THR A 1 356 ? 8.68 28.656 2.928 1 81.12 356 THR A C 1
ATOM 2659 O O . THR A 1 356 ? 7.945 29.609 3.148 1 81.12 356 THR A O 1
ATOM 2662 N N . ASN A 1 357 ? 9.68 28.688 3.631 1 90.81 357 ASN A N 1
ATOM 2663 C CA . ASN A 1 357 ? 10.109 29.547 4.734 1 90.81 357 ASN A CA 1
ATOM 2664 C C . ASN A 1 357 ? 11.609 29.422 4.988 1 90.81 357 ASN A C 1
ATOM 2666 O O . ASN A 1 357 ? 12.031 29.141 6.105 1 90.81 357 ASN A O 1
ATOM 2670 N N . SER A 1 358 ? 12.18 29.828 3.92 1 90.94 358 SER A N 1
ATOM 2671 C CA . SER A 1 358 ? 13.633 29.688 3.932 1 90.94 358 SER A CA 1
ATOM 2672 C C . SER A 1 358 ? 14.32 30.906 3.357 1 90.94 358 SER A C 1
ATOM 2674 O O . SER A 1 358 ? 13.836 31.516 2.396 1 90.94 358 SER A O 1
ATOM 2676 N N . GLU A 1 359 ? 15.43 31.188 3.904 1 91.25 359 GLU A N 1
ATOM 2677 C CA . GLU A 1 359 ? 16.234 32.312 3.432 1 91.25 359 GLU A CA 1
ATOM 2678 C C . GLU A 1 359 ? 17.219 31.875 2.35 1 91.25 359 GLU A C 1
ATOM 2680 O O . GLU A 1 359 ? 18.016 32.688 1.872 1 91.25 359 GLU A O 1
ATOM 2685 N N . PHE A 1 360 ? 17.125 30.594 1.941 1 91.31 360 PHE A N 1
ATOM 2686 C CA . PHE A 1 360 ? 18.141 30.047 1.05 1 91.31 360 PHE A CA 1
ATOM 2687 C C . PHE A 1 360 ? 17.562 29.812 -0.343 1 91.31 360 PHE A C 1
ATOM 2689 O O . PHE A 1 360 ? 17.797 28.766 -0.95 1 91.31 360 PHE A O 1
ATOM 2696 N N . GLY A 1 361 ? 16.766 30.828 -0.744 1 91.5 361 GLY A N 1
ATOM 2697 C CA . GLY A 1 361 ? 16.297 30.828 -2.119 1 91.5 361 GLY A CA 1
ATOM 2698 C C . GLY A 1 361 ? 14.898 30.25 -2.27 1 91.5 361 GLY A C 1
ATOM 2699 O O . GLY A 1 361 ? 14.102 30.297 -1.332 1 91.5 361 GLY A O 1
ATOM 2700 N N . GLY A 1 362 ? 14.5 29.828 -3.525 1 93.19 362 GLY A N 1
ATOM 2701 C CA . GLY A 1 362 ? 13.125 29.516 -3.877 1 93.19 362 GLY A CA 1
ATOM 2702 C C . GLY A 1 362 ? 12.352 30.688 -4.438 1 93.19 362 GLY A C 1
ATOM 2703 O O . GLY A 1 362 ? 12.867 31.812 -4.48 1 93.19 362 GLY A O 1
ATOM 2704 N N . PRO A 1 363 ? 11.172 30.359 -4.82 1 96.19 363 PRO A N 1
ATOM 2705 C CA . PRO A 1 363 ? 10.422 31.422 -5.5 1 96.19 363 PRO A CA 1
ATOM 2706 C C . PRO A 1 363 ? 10.148 32.625 -4.594 1 96.19 363 PRO A C 1
ATOM 2708 O O . PRO A 1 363 ? 10.312 33.781 -5.016 1 96.19 363 PRO A O 1
ATOM 2711 N N . LEU A 1 364 ? 9.828 32.406 -3.416 1 95.88 364 LEU A N 1
ATOM 2712 C CA . LEU A 1 364 ? 9.406 33.469 -2.547 1 95.88 364 LEU A CA 1
ATOM 2713 C C . LEU A 1 364 ? 10.602 34.281 -2.053 1 95.88 364 LEU A C 1
ATOM 2715 O O . LEU A 1 364 ? 10.625 35.5 -2.164 1 95.88 364 LEU A O 1
ATOM 2719 N N . SER A 1 365 ? 11.609 33.562 -1.497 1 96.06 365 SER A N 1
ATOM 2720 C CA . SER A 1 365 ? 12.805 34.281 -1.034 1 96.06 365 SER A CA 1
ATOM 2721 C C . SER A 1 365 ? 13.469 35.031 -2.172 1 96.06 365 SER A C 1
ATOM 2723 O O . SER A 1 365 ? 13.953 36.156 -1.978 1 96.06 365 SER A O 1
ATOM 2725 N N . SER A 1 366 ? 13.469 34.531 -3.34 1 97.5 366 SER A N 1
ATOM 2726 C CA . SER A 1 366 ? 14.039 35.188 -4.504 1 97.5 366 SER A CA 1
ATOM 2727 C C . SER A 1 366 ? 13.234 36.438 -4.887 1 97.5 366 SER A C 1
ATOM 2729 O O . SER A 1 366 ? 13.797 37.5 -5.156 1 97.5 366 SER A O 1
ATOM 2731 N N . ALA A 1 367 ? 11.984 36.281 -4.898 1 97.5 367 ALA A N 1
ATOM 2732 C CA . ALA A 1 367 ? 11.133 37.406 -5.273 1 97.5 367 ALA A CA 1
ATOM 2733 C C . ALA A 1 367 ? 11.312 38.562 -4.309 1 97.5 367 ALA A C 1
ATOM 2735 O O . ALA A 1 367 ? 11.188 39.719 -4.703 1 97.5 367 ALA A O 1
ATOM 2736 N N . ILE A 1 368 ? 11.609 38.281 -3.105 1 97.5 368 ILE A N 1
ATOM 2737 C CA . ILE A 1 368 ? 11.758 39.312 -2.072 1 97.5 368 ILE A CA 1
ATOM 2738 C C . ILE A 1 368 ? 13.117 40 -2.211 1 97.5 368 ILE A C 1
ATOM 2740 O O . ILE A 1 368 ? 13.219 41.219 -2.082 1 97.5 368 ILE A O 1
ATOM 2744 N N . ASN A 1 369 ? 14.141 39.25 -2.523 1 98.25 369 ASN A N 1
ATOM 2745 C CA . ASN A 1 369 ? 15.508 39.75 -2.369 1 98.25 369 ASN A CA 1
ATOM 2746 C C . ASN A 1 369 ? 16.094 40.219 -3.701 1 98.25 369 ASN A C 1
ATOM 2748 O O . ASN A 1 369 ? 17 41.062 -3.732 1 98.25 369 ASN A O 1
ATOM 2752 N N . LEU A 1 370 ? 15.617 39.781 -4.832 1 98.56 370 LEU A N 1
ATOM 2753 C CA . LEU A 1 370 ? 16.188 40.094 -6.133 1 98.56 370 LEU A CA 1
ATOM 2754 C C . LEU A 1 370 ? 16.031 41.562 -6.453 1 98.56 370 LEU A C 1
ATOM 2756 O O . LEU A 1 370 ? 15.031 42.188 -6.07 1 98.56 370 LEU A O 1
ATOM 2760 N N . ASP A 1 371 ? 16.984 42.125 -7.195 1 98.56 371 ASP A N 1
ATOM 2761 C CA . ASP A 1 371 ? 16.906 43.5 -7.664 1 98.56 371 ASP A CA 1
ATOM 2762 C C . ASP A 1 371 ? 15.805 43.656 -8.711 1 98.56 371 ASP A C 1
ATOM 2764 O O . ASP A 1 371 ? 15.578 42.75 -9.523 1 98.56 371 ASP A O 1
ATOM 2768 N N . PRO A 1 372 ? 15.117 44.781 -8.648 1 98.5 372 PRO A N 1
ATOM 2769 C CA . PRO A 1 372 ? 14.07 45.031 -9.648 1 98.5 372 PRO A CA 1
ATOM 2770 C C . PRO A 1 372 ? 14.633 45.562 -10.969 1 98.5 372 PRO A C 1
ATOM 2772 O O . PRO A 1 372 ? 13.867 45.812 -11.906 1 98.5 372 PRO A O 1
ATOM 2775 N N . ILE A 1 373 ? 15.93 45.688 -11.102 1 98.12 373 ILE A N 1
ATOM 2776 C CA . ILE A 1 373 ? 16.547 46.219 -12.312 1 98.12 373 ILE A CA 1
ATOM 2777 C C . ILE A 1 373 ? 16.703 45.094 -13.344 1 98.12 373 ILE A C 1
ATOM 2779 O O . ILE A 1 373 ? 16.531 45.312 -14.547 1 98.12 373 ILE A O 1
ATOM 2783 N N . THR A 1 374 ? 17.016 43.875 -12.914 1 98 374 THR A N 1
ATOM 2784 C CA . THR A 1 374 ? 17.188 42.75 -13.805 1 98 374 THR A CA 1
ATOM 2785 C C . THR A 1 374 ? 15.859 42.344 -14.445 1 98 374 THR A C 1
ATOM 2787 O O . THR A 1 374 ? 14.875 42.125 -13.742 1 98 374 THR A O 1
ATOM 2790 N N . PRO A 1 375 ? 15.812 42.25 -15.711 1 97.75 375 PRO A N 1
ATOM 2791 C CA . PRO A 1 375 ? 14.555 41.812 -16.328 1 97.75 375 PRO A CA 1
ATOM 2792 C C . PRO A 1 375 ? 14.266 40.344 -16.094 1 97.75 375 PRO A C 1
ATOM 2794 O O . PRO A 1 375 ? 15.188 39.531 -15.93 1 97.75 375 PRO A O 1
ATOM 2797 N N . ALA A 1 376 ? 13.031 40 -16.125 1 98.19 376 ALA A N 1
ATOM 2798 C CA . ALA A 1 376 ? 12.633 38.625 -15.93 1 98.19 376 ALA A CA 1
ATOM 2799 C C . ALA A 1 376 ? 13.094 37.75 -17.094 1 98.19 376 ALA A C 1
ATOM 2801 O O . ALA A 1 376 ? 13.453 36.594 -16.891 1 98.19 376 ALA A O 1
ATOM 2802 N N . ILE A 1 377 ? 12.969 38.312 -18.234 1 98.25 377 ILE A N 1
ATOM 2803 C CA . ILE A 1 377 ? 13.367 37.656 -19.484 1 98.25 377 ILE A CA 1
ATOM 2804 C C . ILE A 1 377 ? 14.258 38.594 -20.297 1 98.25 377 ILE A C 1
ATOM 2806 O O . ILE A 1 377 ? 13.961 39.781 -20.422 1 98.25 377 ILE A O 1
ATOM 2810 N N . ILE A 1 378 ? 15.328 38.062 -20.781 1 98.25 378 ILE A N 1
ATOM 2811 C CA . ILE A 1 378 ? 16.234 38.844 -21.609 1 98.25 378 ILE A CA 1
ATOM 2812 C C . ILE A 1 378 ? 15.703 38.938 -23.031 1 98.25 378 ILE A C 1
ATOM 2814 O O . ILE A 1 378 ? 15.664 37.938 -23.75 1 98.25 378 ILE A O 1
ATOM 2818 N N . THR A 1 379 ? 15.32 40.094 -23.375 1 96.56 379 THR A N 1
ATOM 2819 C CA . THR A 1 379 ? 14.789 40.281 -24.734 1 96.56 379 THR A CA 1
ATOM 2820 C C . THR A 1 379 ? 15.836 40.906 -25.641 1 96.56 379 THR A C 1
ATOM 2822 O O . THR A 1 379 ? 15.727 40.844 -26.859 1 96.56 379 THR A O 1
ATOM 2825 N N . ASP A 1 380 ? 16.844 41.531 -25.047 1 95.62 380 ASP A N 1
ATOM 2826 C CA . ASP A 1 380 ? 17.953 42.125 -25.797 1 95.62 380 ASP A CA 1
ATOM 2827 C C . ASP A 1 380 ? 18.922 41.062 -26.297 1 95.62 380 ASP A C 1
ATOM 2829 O O . ASP A 1 380 ? 19.609 40.406 -25.5 1 95.62 380 ASP A O 1
ATOM 2833 N N . GLU A 1 381 ? 19.078 41 -27.547 1 94.81 381 GLU A N 1
ATOM 2834 C CA . GLU A 1 381 ? 19.875 39.938 -28.172 1 94.81 381 GLU A CA 1
ATOM 2835 C C . GLU A 1 381 ? 21.359 40.094 -27.828 1 94.81 381 GLU A C 1
ATOM 2837 O O . GLU A 1 381 ? 22.078 39.125 -27.719 1 94.81 381 GLU A O 1
ATOM 2842 N N . ASP A 1 382 ? 21.766 41.344 -27.781 1 95.62 382 ASP A N 1
ATOM 2843 C CA . ASP A 1 382 ? 23.172 41.594 -27.438 1 95.62 382 ASP A CA 1
ATOM 2844 C C . ASP A 1 382 ? 23.5 41.062 -26.047 1 95.62 382 ASP A C 1
ATOM 2846 O O . ASP A 1 382 ? 24.562 40.469 -25.844 1 95.62 382 ASP A O 1
ATOM 2850 N N . VAL A 1 383 ? 22.594 41.219 -25.156 1 95.94 383 VAL A N 1
ATOM 2851 C CA . VAL A 1 383 ? 22.781 40.719 -23.812 1 95.94 383 VAL A CA 1
ATOM 2852 C C . VAL A 1 383 ? 22.719 39.188 -23.812 1 95.94 383 VAL A C 1
ATOM 2854 O O . VAL A 1 383 ? 23.531 38.531 -23.188 1 95.94 383 VAL A O 1
ATOM 2857 N N . ALA A 1 384 ? 21.75 38.594 -24.5 1 96.44 384 ALA A N 1
ATOM 2858 C CA . ALA A 1 384 ? 21.531 37.156 -24.547 1 96.44 384 ALA A CA 1
ATOM 2859 C C . ALA A 1 384 ? 22.734 36.438 -25.141 1 96.44 384 ALA A C 1
ATOM 2861 O O . ALA A 1 384 ? 23 35.281 -24.828 1 96.44 384 ALA A O 1
ATOM 2862 N N . ASN A 1 385 ? 23.531 37.188 -25.984 1 95.88 385 ASN A N 1
ATOM 2863 C CA . ASN A 1 385 ? 24.656 36.594 -26.688 1 95.88 385 ASN A CA 1
ATOM 2864 C C . ASN A 1 385 ? 25.953 36.75 -25.922 1 95.88 385 ASN A C 1
ATOM 2866 O O . ASN A 1 385 ? 27.031 36.406 -26.406 1 95.88 385 ASN A O 1
ATOM 2870 N N . ASN A 1 386 ? 25.891 37.281 -24.766 1 96 386 ASN A N 1
ATOM 2871 C CA . ASN A 1 386 ? 27.062 37.406 -23.906 1 96 386 ASN A CA 1
ATOM 2872 C C . ASN A 1 386 ? 26.953 36.531 -22.672 1 96 386 ASN A C 1
ATOM 2874 O O . ASN A 1 386 ? 25.891 35.969 -22.375 1 96 386 ASN A O 1
ATOM 2878 N N . ALA A 1 387 ? 28.094 36.344 -22 1 95.31 387 ALA A N 1
ATOM 2879 C CA . ALA A 1 387 ? 28.094 35.625 -20.719 1 95.31 387 ALA A CA 1
ATOM 2880 C C . ALA A 1 387 ? 27.172 36.281 -19.703 1 95.31 387 ALA A C 1
ATOM 2882 O O . ALA A 1 387 ? 27.078 37.531 -19.688 1 95.31 387 ALA A O 1
ATOM 2883 N N . PRO A 1 388 ? 26.5 35.562 -18.953 1 96.25 388 PRO A N 1
ATOM 2884 C CA . PRO A 1 388 ? 26.594 34.125 -18.781 1 96.25 388 PRO A CA 1
ATOM 2885 C C . PRO A 1 388 ? 25.641 33.344 -19.688 1 96.25 388 PRO A C 1
ATOM 2887 O O . PRO A 1 388 ? 25.656 32.125 -19.688 1 96.25 388 PRO A O 1
ATOM 2890 N N . TYR A 1 389 ? 24.859 34.031 -20.453 1 97.69 389 TYR A N 1
ATOM 2891 C CA . TYR A 1 389 ? 23.781 33.406 -21.203 1 97.69 389 TYR A CA 1
ATOM 2892 C C . TYR A 1 389 ? 24.312 32.562 -22.344 1 97.69 389 TYR A C 1
ATOM 2894 O O . TYR A 1 389 ? 23.719 31.547 -22.719 1 97.69 389 TYR A O 1
ATOM 2902 N N . SER A 1 390 ? 25.391 32.969 -22.906 1 95.5 390 SER A N 1
ATOM 2903 C CA . SER A 1 390 ? 25.969 32.25 -24.047 1 95.5 390 SER A CA 1
ATOM 2904 C C . SER A 1 390 ? 26.922 31.156 -23.609 1 95.5 390 SER A C 1
ATOM 2906 O O . SER A 1 390 ? 27.234 30.25 -24.391 1 95.5 390 SER A O 1
ATOM 2908 N N . THR A 1 391 ? 27.391 31.156 -22.422 1 96.25 391 THR A N 1
ATOM 2909 C CA . THR A 1 391 ? 28.5 30.297 -22.031 1 96.25 391 THR A CA 1
ATOM 2910 C C . THR A 1 391 ? 28 29.188 -21.094 1 96.25 391 THR A C 1
ATOM 2912 O O . THR A 1 391 ? 28.75 28.266 -20.781 1 96.25 391 THR A O 1
ATOM 2915 N N . ASN A 1 392 ? 26.844 29.297 -20.578 1 97.31 392 ASN A N 1
ATOM 2916 C CA . ASN A 1 392 ? 26.312 28.328 -19.609 1 97.31 392 ASN A CA 1
ATOM 2917 C C . ASN A 1 392 ? 24.984 27.734 -20.078 1 97.31 392 ASN A C 1
ATOM 2919 O O . ASN A 1 392 ? 24.344 28.266 -20.969 1 97.31 392 ASN A O 1
ATOM 2923 N N . ASN A 1 393 ? 24.547 26.594 -19.438 1 96.88 393 ASN A N 1
ATOM 2924 C CA . ASN A 1 393 ? 23.25 25.969 -19.719 1 96.88 393 ASN A CA 1
ATOM 2925 C C . ASN A 1 393 ? 22.109 26.719 -19.047 1 96.88 393 ASN A C 1
ATOM 2927 O O . ASN A 1 393 ? 21.422 26.172 -18.188 1 96.88 393 ASN A O 1
ATOM 2931 N N . VAL A 1 394 ? 21.859 27.906 -19.531 1 98.19 394 VAL A N 1
ATOM 2932 C CA . VAL A 1 394 ? 20.859 28.766 -18.906 1 98.19 394 VAL A CA 1
ATOM 2933 C C . VAL A 1 394 ? 19.453 28.281 -19.266 1 98.19 394 VAL A C 1
ATOM 2935 O O . VAL A 1 394 ? 19.266 27.609 -20.281 1 98.19 394 VAL A O 1
ATOM 2938 N N . VAL A 1 395 ? 18.5 28.531 -18.5 1 98.19 395 VAL A N 1
ATOM 2939 C CA . VAL A 1 395 ? 17.109 28.172 -18.719 1 98.19 395 VAL A CA 1
ATOM 2940 C C . VAL A 1 395 ? 16.438 29.203 -19.609 1 98.19 395 VAL A C 1
ATOM 2942 O O . VAL A 1 395 ? 16.656 30.406 -19.453 1 98.19 395 VAL A O 1
ATOM 2945 N N . ARG A 1 396 ? 15.648 28.797 -20.5 1 97.69 396 ARG A N 1
ATOM 2946 C CA . ARG A 1 396 ? 15.023 29.672 -21.484 1 97.69 396 ARG A CA 1
ATOM 2947 C C . ARG A 1 396 ? 13.508 29.5 -21.5 1 97.69 396 ARG A C 1
ATOM 2949 O O . ARG A 1 396 ? 13 28.438 -21.109 1 97.69 396 ARG A O 1
ATOM 2956 N N . ASP A 1 397 ? 12.852 30.547 -21.891 1 96.56 397 ASP A N 1
ATOM 2957 C CA . ASP A 1 397 ? 11.398 30.469 -22.016 1 96.56 397 ASP A CA 1
ATOM 2958 C C . ASP A 1 397 ? 11.008 29.703 -23.281 1 96.56 397 ASP A C 1
ATOM 2960 O O . ASP A 1 397 ? 11.867 29.266 -24.031 1 96.56 397 ASP A O 1
ATOM 2964 N N . PRO A 1 398 ? 9.695 29.531 -23.516 1 93.69 398 PRO A N 1
ATOM 2965 C CA . PRO A 1 398 ? 9.266 28.719 -24.656 1 93.69 398 PRO A CA 1
ATOM 2966 C C . PRO A 1 398 ? 9.641 29.328 -26 1 93.69 398 PRO A C 1
ATOM 2968 O O . PRO A 1 398 ? 9.641 28.641 -27.016 1 93.69 398 PRO A O 1
ATOM 2971 N N . PHE A 1 399 ? 9.977 30.578 -26.016 1 94.75 399 PHE A N 1
ATOM 2972 C CA . PHE A 1 399 ? 10.344 31.266 -27.266 1 94.75 399 PHE A CA 1
ATOM 2973 C C . PHE A 1 399 ? 11.859 31.297 -27.422 1 94.75 399 PHE A C 1
ATOM 2975 O O . PHE A 1 399 ? 12.367 31.938 -28.344 1 94.75 399 PHE A O 1
ATOM 2982 N N . GLY A 1 400 ? 12.617 30.625 -26.547 1 94.62 400 GLY A N 1
ATOM 2983 C CA . GLY A 1 400 ? 14.062 30.5 -26.656 1 94.62 400 GLY A CA 1
ATOM 2984 C C . GLY A 1 400 ? 14.82 31.641 -26.016 1 94.62 400 GLY A C 1
ATOM 2985 O O . GLY A 1 400 ? 16.047 31.719 -26.125 1 94.62 400 GLY A O 1
ATOM 2986 N N . ARG A 1 401 ? 14.188 32.688 -25.516 1 96.12 401 ARG A N 1
ATOM 2987 C CA . ARG A 1 401 ? 14.828 33.812 -24.844 1 96.12 401 ARG A CA 1
ATOM 2988 C C . ARG A 1 401 ? 15.258 33.438 -23.438 1 96.12 401 ARG A C 1
ATOM 2990 O O . ARG A 1 401 ? 14.484 32.844 -22.672 1 96.12 401 ARG A O 1
ATOM 2997 N N . PRO A 1 402 ? 16.5 33.688 -22.844 1 98.25 402 PRO A N 1
ATOM 2998 C CA . PRO A 1 402 ? 16.938 33.312 -21.5 1 98.25 402 PRO A CA 1
ATOM 2999 C C . PRO A 1 402 ? 16.188 34.031 -20.391 1 98.25 402 PRO A C 1
ATOM 3001 O O . PRO A 1 402 ? 15.875 35.219 -20.547 1 98.25 402 PRO A O 1
ATOM 3004 N N . TYR A 1 403 ? 15.898 33.406 -19.359 1 98.75 403 TYR A N 1
ATOM 3005 C CA . TYR A 1 403 ? 15.461 34.094 -18.156 1 98.75 403 TYR A CA 1
ATOM 3006 C C . TYR A 1 403 ? 16.594 34.938 -17.578 1 98.75 403 TYR A C 1
ATOM 3008 O O . TYR A 1 403 ? 17.75 34.531 -17.562 1 98.75 403 TYR A O 1
ATOM 3016 N N . GLY A 1 404 ? 16.234 36.062 -17.078 1 98.62 404 GLY A N 1
ATOM 3017 C CA . GLY A 1 404 ? 17.25 37 -16.609 1 98.62 404 GLY A CA 1
ATOM 3018 C C . GLY A 1 404 ? 18.016 36.5 -15.406 1 98.62 404 GLY A C 1
ATOM 3019 O O . GLY A 1 404 ? 17.438 35.875 -14.5 1 98.62 404 GLY A O 1
ATOM 3020 N N . ILE A 1 405 ? 19.328 36.656 -15.391 1 98.38 405 ILE A N 1
ATOM 3021 C CA . ILE A 1 405 ? 20.219 36.312 -14.281 1 98.38 405 ILE A CA 1
ATOM 3022 C C . ILE A 1 405 ? 20.797 37.594 -13.688 1 98.38 405 ILE A C 1
ATOM 3024 O O . ILE A 1 405 ? 21.516 38.344 -14.367 1 98.38 405 ILE A O 1
ATOM 3028 N N . SER A 1 406 ? 20.469 37.844 -12.43 1 97.81 406 SER A N 1
ATOM 3029 C CA . SER A 1 406 ? 20.938 39.062 -11.781 1 97.81 406 SER A CA 1
ATOM 3030 C C . SER A 1 406 ? 22.438 39 -11.539 1 97.81 406 SER A C 1
ATOM 3032 O O . SER A 1 406 ? 22.969 38 -11.031 1 97.81 406 SER A O 1
ATOM 3034 N N . THR A 1 407 ? 23.094 40 -11.875 1 94.69 407 THR A N 1
ATOM 3035 C CA . THR A 1 407 ? 24.516 40.156 -11.555 1 94.69 407 THR A CA 1
ATOM 3036 C C . THR A 1 407 ? 24.703 40.969 -10.289 1 94.69 407 THR A C 1
ATOM 3038 O O . THR A 1 407 ? 25.828 41.156 -9.82 1 94.69 407 THR A O 1
ATOM 3041 N N . ILE A 1 408 ? 23.609 41.5 -9.828 1 96.56 408 ILE A N 1
ATOM 3042 C CA . ILE A 1 408 ? 23.625 42.375 -8.656 1 96.56 408 ILE A CA 1
ATOM 3043 C C . ILE A 1 408 ? 23.359 41.562 -7.395 1 96.56 408 ILE A C 1
ATOM 3045 O O . ILE A 1 408 ? 24.078 41.688 -6.398 1 96.56 408 ILE A O 1
ATOM 3049 N N . VAL A 1 409 ? 22.328 40.781 -7.402 1 97.44 409 VAL A N 1
ATOM 3050 C CA . VAL A 1 409 ? 21.938 39.906 -6.309 1 97.44 409 VAL A CA 1
ATOM 3051 C C . VAL A 1 409 ? 22.141 38.438 -6.727 1 97.44 409 VAL A C 1
ATOM 3053 O O . VAL A 1 409 ? 21.484 37.938 -7.645 1 97.44 409 VAL A O 1
ATOM 3056 N N . ALA A 1 410 ? 23.016 37.688 -6.035 1 93.81 410 ALA A N 1
ATOM 3057 C CA . ALA A 1 410 ? 23.375 36.344 -6.434 1 93.81 410 ALA A CA 1
ATOM 3058 C C . ALA A 1 410 ? 23.141 35.344 -5.297 1 93.81 410 ALA A C 1
ATOM 3060 O O . ALA A 1 410 ? 22.031 35.281 -4.758 1 93.81 410 ALA A O 1
ATOM 3061 N N . GLN A 1 411 ? 24.188 34.531 -4.914 1 94.25 411 GLN A N 1
ATOM 3062 C CA . GLN A 1 411 ? 24.062 33.469 -3.938 1 94.25 411 GLN A CA 1
ATOM 3063 C C . GLN A 1 411 ? 22.875 32.562 -4.254 1 94.25 411 GLN A C 1
ATOM 3065 O O . GLN A 1 411 ? 22.703 32.125 -5.387 1 94.25 411 GLN A O 1
ATOM 3070 N N . GLU A 1 412 ? 21.969 32.281 -3.318 1 95.56 412 GLU A N 1
ATOM 3071 C CA . GLU A 1 412 ? 20.906 31.312 -3.549 1 95.56 412 GLU A CA 1
ATOM 3072 C C . GLU A 1 412 ? 19.703 31.953 -4.227 1 95.56 412 GLU A C 1
ATOM 3074 O O . GLU A 1 412 ? 18.75 31.266 -4.605 1 95.56 412 GLU A O 1
ATOM 3079 N N . MET A 1 413 ? 19.734 33.281 -4.445 1 97.69 413 MET A N 1
ATOM 3080 C CA . MET A 1 413 ? 18.609 33.969 -5.078 1 97.69 413 MET A CA 1
ATOM 3081 C C . MET A 1 413 ? 18.656 33.781 -6.594 1 97.69 413 MET A C 1
ATOM 3083 O O . MET A 1 413 ? 19.672 34.094 -7.223 1 97.69 413 MET A O 1
ATOM 3087 N N . THR A 1 414 ? 17.594 33.281 -7.164 1 97.5 414 THR A N 1
ATOM 3088 C CA . THR A 1 414 ? 17.547 33.031 -8.602 1 97.5 414 THR A CA 1
ATOM 3089 C C . THR A 1 414 ? 16.219 33.5 -9.195 1 97.5 414 THR A C 1
ATOM 3091 O O . THR A 1 414 ? 15.266 33.781 -8.469 1 97.5 414 THR A O 1
ATOM 3094 N N . ASN A 1 415 ? 16.234 33.719 -10.578 1 98.38 415 ASN A N 1
ATOM 3095 C CA . ASN A 1 415 ? 14.984 34 -11.273 1 98.38 415 ASN A CA 1
ATOM 3096 C C . ASN A 1 415 ? 13.938 32.906 -10.984 1 98.38 415 ASN A C 1
ATOM 3098 O O . ASN A 1 415 ? 14.109 31.75 -11.352 1 98.38 415 ASN A O 1
ATOM 3102 N N . PRO A 1 416 ? 12.859 33.312 -10.328 1 97.38 416 PRO A N 1
ATOM 3103 C CA . PRO A 1 416 ? 11.898 32.281 -9.891 1 97.38 416 PRO A CA 1
ATOM 3104 C C . PRO A 1 416 ? 11.227 31.562 -11.062 1 97.38 416 PRO A C 1
ATOM 3106 O O . PRO A 1 416 ? 10.812 30.422 -10.93 1 97.38 416 PRO A O 1
ATOM 3109 N N . LEU A 1 417 ? 11.031 32.219 -12.188 1 98 417 LEU A N 1
ATOM 3110 C CA . LEU A 1 417 ? 10.477 31.547 -13.367 1 98 417 LEU A CA 1
ATOM 3111 C C . LEU A 1 417 ? 11.406 30.438 -13.852 1 98 417 LEU A C 1
ATOM 3113 O O . LEU A 1 417 ? 10.953 29.344 -14.211 1 98 417 LEU A O 1
ATOM 3117 N N . ALA A 1 418 ? 12.695 30.766 -13.922 1 98.19 418 ALA A N 1
ATOM 3118 C CA . ALA A 1 418 ? 13.672 29.75 -14.297 1 98.19 418 ALA A CA 1
ATOM 3119 C C . ALA A 1 418 ? 13.688 28.609 -13.297 1 98.19 418 ALA A C 1
ATOM 3121 O O . ALA A 1 418 ? 13.742 27.438 -13.695 1 98.19 418 ALA A O 1
ATOM 3122 N N . TYR A 1 419 ? 13.688 28.969 -12.039 1 97.12 419 TYR A N 1
ATOM 3123 C CA . TYR A 1 419 ? 13.641 27.953 -10.984 1 97.12 419 TYR A CA 1
ATOM 3124 C C . TYR A 1 419 ? 12.469 27 -11.188 1 97.12 419 TYR A C 1
ATOM 3126 O O . TYR A 1 419 ? 12.617 25.781 -11.062 1 97.12 419 TYR A O 1
ATOM 3134 N N . THR A 1 420 ? 11.32 27.484 -11.477 1 97.12 420 THR A N 1
ATOM 3135 C CA . THR A 1 420 ? 10.109 26.703 -11.68 1 97.12 420 THR A CA 1
ATOM 3136 C C . THR A 1 420 ? 10.305 25.672 -12.789 1 97.12 420 THR A C 1
ATOM 3138 O O . THR A 1 420 ? 9.867 24.531 -12.664 1 97.12 420 THR A O 1
ATOM 3141 N N . GLN A 1 421 ? 11.008 26.047 -13.805 1 96.81 421 GLN A N 1
ATOM 3142 C CA . GLN A 1 421 ? 11.227 25.141 -14.938 1 96.81 421 GLN A CA 1
ATOM 3143 C C . GLN A 1 421 ? 12.055 23.938 -14.523 1 96.81 421 GLN A C 1
ATOM 3145 O O . GLN A 1 421 ? 11.914 22.844 -15.094 1 96.81 421 GLN A O 1
ATOM 3150 N N . THR A 1 422 ? 12.906 24.078 -13.562 1 96.31 422 THR A N 1
ATOM 3151 C CA . THR A 1 422 ? 13.805 23 -13.164 1 96.31 422 THR A CA 1
ATOM 3152 C C . THR A 1 422 ? 13.086 21.984 -12.281 1 96.31 422 THR A C 1
ATOM 3154 O O . THR A 1 422 ? 13.617 20.922 -11.992 1 96.31 422 THR A O 1
ATOM 3157 N N . ARG A 1 423 ? 11.836 22.297 -11.844 1 96.38 423 ARG A N 1
ATOM 3158 C CA . ARG A 1 423 ? 11.148 21.469 -10.859 1 96.38 423 ARG A CA 1
ATOM 3159 C C . ARG A 1 423 ? 9.906 20.812 -11.477 1 96.38 423 ARG A C 1
ATOM 3161 O O . ARG A 1 423 ? 9.227 20.031 -10.812 1 96.38 423 ARG A O 1
ATOM 3168 N N . LEU A 1 424 ? 9.625 21.094 -12.695 1 97.31 424 LEU A N 1
ATOM 3169 C CA . LEU A 1 424 ? 8.398 20.625 -13.328 1 97.31 424 LEU A CA 1
ATOM 3170 C C . LEU A 1 424 ? 8.32 19.094 -13.297 1 97.31 424 LEU A C 1
ATOM 3172 O O . LEU A 1 424 ? 9.297 18.422 -13.602 1 97.31 424 LEU A O 1
ATOM 3176 N N . GLY A 1 425 ? 7.152 18.594 -12.922 1 97 425 GLY A N 1
ATOM 3177 C CA . GLY A 1 425 ? 6.867 17.172 -12.969 1 97 425 GLY A CA 1
ATOM 3178 C C . GLY A 1 425 ? 7.133 16.469 -11.656 1 97 425 GLY A C 1
ATOM 3179 O O . GLY A 1 425 ? 6.617 15.367 -11.414 1 97 425 GLY A O 1
ATOM 3180 N N . ASN A 1 426 ? 8.016 17 -10.758 1 98 426 ASN A N 1
ATOM 3181 C CA . ASN A 1 426 ? 8.32 16.375 -9.469 1 98 426 ASN A CA 1
ATOM 3182 C C . ASN A 1 426 ? 7.082 16.281 -8.586 1 98 426 ASN A C 1
ATOM 3184 O O . ASN A 1 426 ? 6.258 17.203 -8.562 1 98 426 ASN A O 1
ATOM 3188 N N . TYR A 1 427 ? 6.918 15.203 -7.891 1 97.31 427 TYR A N 1
ATOM 3189 C CA . TYR A 1 427 ? 5.754 15.062 -7.016 1 97.31 427 TYR A CA 1
ATOM 3190 C C . TYR A 1 427 ? 6.023 14.047 -5.91 1 97.31 427 TYR A C 1
ATOM 3192 O O . TYR A 1 427 ? 6.938 13.227 -6.02 1 97.31 427 TYR A O 1
ATOM 3200 N N . GLY A 1 428 ? 5.301 14.172 -4.789 1 97 428 GLY A N 1
ATOM 3201 C CA . GLY A 1 428 ? 5.168 13.164 -3.746 1 97 428 GLY A CA 1
ATOM 3202 C C . GLY A 1 428 ? 3.814 12.484 -3.744 1 97 428 GLY A C 1
ATOM 3203 O O . GLY A 1 428 ? 2.842 13.016 -4.277 1 97 428 GLY A O 1
ATOM 3204 N N . TRP A 1 429 ? 3.746 11.328 -3.258 1 96.25 429 TRP A N 1
ATOM 3205 C CA . TRP A 1 429 ? 2.492 10.586 -3.178 1 96.25 429 TRP A CA 1
ATOM 3206 C C . TRP A 1 429 ? 2.396 9.82 -1.863 1 96.25 429 TRP A C 1
ATOM 3208 O O . TRP A 1 429 ? 3.412 9.539 -1.222 1 96.25 429 TRP A O 1
ATOM 3218 N N . SER A 1 430 ? 1.181 9.516 -1.432 1 96.12 430 SER A N 1
ATOM 3219 C CA . SER A 1 430 ? 0.934 8.688 -0.257 1 96.12 430 SER A CA 1
ATOM 3220 C C . SER A 1 430 ? -0.394 7.941 -0.373 1 96.12 430 SER A C 1
ATOM 3222 O O . SER A 1 430 ? -1.384 8.5 -0.849 1 96.12 430 SER A O 1
ATOM 3224 N N . ASP A 1 431 ? -0.419 6.711 -0.089 1 96.25 431 ASP A N 1
ATOM 3225 C CA . ASP A 1 431 ? -1.598 5.883 0.144 1 96.25 431 ASP A CA 1
ATOM 3226 C C . ASP A 1 431 ? -1.727 5.516 1.621 1 96.25 431 ASP A C 1
ATOM 3228 O O . ASP A 1 431 ? -0.878 4.805 2.166 1 96.25 431 ASP A O 1
ATOM 3232 N N . ASN A 1 432 ? -2.785 5.969 2.225 1 95.81 432 ASN A N 1
ATOM 3233 C CA . ASN A 1 432 ? -3.02 5.715 3.643 1 95.81 432 ASN A CA 1
ATOM 3234 C C . ASN A 1 432 ? -4.27 4.871 3.861 1 95.81 432 ASN A C 1
ATOM 3236 O O . ASN A 1 432 ? -5.344 5.199 3.354 1 95.81 432 ASN A O 1
ATOM 3240 N N . PHE A 1 433 ? -4.109 3.826 4.57 1 94.44 433 PHE A N 1
ATOM 3241 C CA . PHE A 1 433 ? -5.207 2.977 5.016 1 94.44 433 PHE A CA 1
ATOM 3242 C C . PHE A 1 433 ? -5.332 3.004 6.535 1 94.44 433 PHE A C 1
ATOM 3244 O O . PHE A 1 433 ? -4.41 2.596 7.246 1 94.44 433 PHE A O 1
ATOM 3251 N N . VAL A 1 434 ? -6.41 3.494 7.004 1 95.38 434 VAL A N 1
ATOM 3252 C CA . VAL A 1 434 ? -6.645 3.588 8.445 1 95.38 434 VAL A CA 1
ATOM 3253 C C . VAL A 1 434 ? -7.973 2.916 8.789 1 95.38 434 VAL A C 1
ATOM 3255 O O . VAL A 1 434 ? -9 3.211 8.188 1 95.38 434 VAL A O 1
ATOM 3258 N N . GLY A 1 435 ? -7.965 2.039 9.789 1 93.94 435 GLY A N 1
ATOM 3259 C CA . GLY A 1 435 ? -9.211 1.383 10.133 1 93.94 435 GLY A CA 1
ATOM 3260 C C . GLY A 1 435 ? -9.133 0.582 11.422 1 93.94 435 GLY A C 1
ATOM 3261 O O . GLY A 1 435 ? -8.047 0.407 11.977 1 93.94 435 GLY A O 1
ATOM 3262 N N . ASN A 1 436 ? -10.258 0.191 11.891 1 95.56 436 ASN A N 1
ATOM 3263 C CA . ASN A 1 436 ? -10.336 -0.704 13.039 1 95.56 436 ASN A CA 1
ATOM 3264 C C . ASN A 1 436 ? -11.508 -1.676 12.914 1 95.56 436 ASN A C 1
ATOM 3266 O O . ASN A 1 436 ? -12.414 -1.467 12.109 1 95.56 436 ASN A O 1
ATOM 3270 N N . VAL A 1 437 ? -11.438 -2.742 13.617 1 95 437 VAL A N 1
ATOM 3271 C CA . VAL A 1 437 ? -12.492 -3.725 13.844 1 95 437 VAL A CA 1
ATOM 3272 C C . VAL A 1 437 ? -12.711 -3.912 15.344 1 95 437 VAL A C 1
ATOM 3274 O O . VAL A 1 437 ? -11.758 -3.857 16.125 1 95 437 VAL A O 1
ATOM 3277 N N . TYR A 1 438 ? -13.969 -4.047 15.711 1 95.69 438 TYR A N 1
ATOM 3278 C CA . TYR A 1 438 ? -14.227 -4.242 17.141 1 95.69 438 TYR A CA 1
ATOM 3279 C C . TYR A 1 438 ? -15.375 -5.223 17.344 1 95.69 438 TYR A C 1
ATOM 3281 O O . TYR A 1 438 ? -16.188 -5.449 16.438 1 95.69 438 TYR A O 1
ATOM 3289 N N . ALA A 1 439 ? -15.375 -5.824 18.5 1 95.81 439 ALA A N 1
ATOM 3290 C CA . ALA A 1 439 ? -16.453 -6.656 19.031 1 95.81 439 ALA A CA 1
ATOM 3291 C C . ALA A 1 439 ? -16.828 -6.242 20.453 1 95.81 439 ALA A C 1
ATOM 3293 O O . ALA A 1 439 ? -15.938 -5.953 21.266 1 95.81 439 ALA A O 1
ATOM 3294 N N . GLU A 1 440 ? -18.062 -6.086 20.688 1 96.25 440 GLU A N 1
ATOM 3295 C CA . GLU A 1 440 ? -18.594 -5.719 22 1 96.25 440 GLU A CA 1
ATOM 3296 C C . GLU A 1 440 ? -19.656 -6.711 22.469 1 96.25 440 GLU A C 1
ATOM 3298 O O . GLU A 1 440 ? -20.625 -6.949 21.75 1 96.25 440 GLU A O 1
ATOM 3303 N N . ALA A 1 441 ? -19.469 -7.23 23.625 1 96.69 441 ALA A N 1
ATOM 3304 C CA . ALA A 1 441 ? -20.406 -8.211 24.203 1 96.69 441 ALA A CA 1
ATOM 3305 C C . ALA A 1 441 ? -20.984 -7.711 25.516 1 96.69 441 ALA A C 1
ATOM 3307 O O . ALA A 1 441 ? -20.281 -7.098 26.328 1 96.69 441 ALA A O 1
ATOM 3308 N N . GLU A 1 442 ? -22.234 -7.91 25.641 1 96.19 442 GLU A N 1
ATOM 3309 C CA . GLU A 1 442 ? -22.922 -7.648 26.906 1 96.19 442 GLU A CA 1
ATOM 3310 C C . GLU A 1 442 ? -23.656 -8.898 27.406 1 96.19 442 GLU A C 1
ATOM 3312 O O . GLU A 1 442 ? -24.875 -8.961 27.375 1 96.19 442 GLU A O 1
ATOM 3317 N N . PRO A 1 443 ? -22.969 -9.82 28 1 94.25 443 PRO A N 1
ATOM 3318 C CA . PRO A 1 443 ? -23.578 -11.086 28.438 1 94.25 443 PRO A CA 1
ATOM 3319 C C . PRO A 1 443 ? -24.609 -10.891 29.547 1 94.25 443 PRO A C 1
ATOM 3321 O O . PRO A 1 443 ? -25.594 -11.648 29.625 1 94.25 443 PRO A O 1
ATOM 3324 N N . ILE A 1 444 ? -24.359 -9.969 30.406 1 94.31 444 ILE A N 1
ATOM 3325 C CA . ILE A 1 444 ? -25.344 -9.562 31.406 1 94.31 444 ILE A CA 1
ATOM 3326 C C . ILE A 1 444 ? -25.531 -8.047 31.344 1 94.31 444 ILE A C 1
ATOM 3328 O O . ILE A 1 444 ? -24.656 -7.32 30.891 1 94.31 444 ILE A O 1
ATOM 3332 N N . LYS A 1 445 ? -26.656 -7.652 31.734 1 91.81 445 LYS A N 1
ATOM 3333 C CA . LYS A 1 445 ? -26.969 -6.227 31.656 1 91.81 445 LYS A CA 1
ATOM 3334 C C . LYS A 1 445 ? -25.938 -5.387 32.406 1 91.81 445 LYS A C 1
ATOM 3336 O O . LYS A 1 445 ? -25.625 -5.652 33.562 1 91.81 445 LYS A O 1
ATOM 3341 N N . GLY A 1 446 ? -25.359 -4.492 31.719 1 92.81 446 GLY A N 1
ATOM 3342 C CA . GLY A 1 446 ? -24.438 -3.545 32.312 1 92.81 446 GLY A CA 1
ATOM 3343 C C . GLY A 1 446 ? -22.984 -3.936 32.125 1 92.81 446 GLY A C 1
ATOM 3344 O O . GLY A 1 446 ? -22.078 -3.107 32.312 1 92.81 446 GLY A O 1
ATOM 3345 N N . LEU A 1 447 ? -22.734 -5.215 31.953 1 96.44 447 LEU A N 1
ATOM 3346 C CA . LEU A 1 447 ? -21.359 -5.676 31.734 1 96.44 447 LEU A CA 1
ATOM 3347 C C . LEU A 1 447 ? -21 -5.637 30.266 1 96.44 447 LEU A C 1
ATOM 3349 O O . LEU A 1 447 ? -21.578 -6.375 29.453 1 96.44 447 LEU A O 1
ATOM 3353 N N . ARG A 1 448 ? -20.078 -4.887 29.922 1 95.62 448 ARG A N 1
ATOM 3354 C CA . ARG A 1 448 ? -19.688 -4.738 28.531 1 95.62 448 ARG A CA 1
ATOM 3355 C C . ARG A 1 448 ? -18.219 -5.141 28.328 1 95.62 448 ARG A C 1
ATOM 3357 O O . ARG A 1 448 ? -17.328 -4.59 28.984 1 95.62 448 ARG A O 1
ATOM 3364 N N . LEU A 1 449 ? -17.969 -6.109 27.516 1 97.69 449 LEU A N 1
ATOM 3365 C CA . LEU A 1 449 ? -16.656 -6.508 27.062 1 97.69 449 LEU A CA 1
ATOM 3366 C C . LEU A 1 449 ? -16.391 -6.012 25.641 1 97.69 449 LEU A C 1
ATOM 3368 O O . LEU A 1 449 ? -17.172 -6.309 24.719 1 97.69 449 LEU A O 1
ATOM 3372 N N . ARG A 1 450 ? -15.352 -5.262 25.438 1 96.56 450 ARG A N 1
ATOM 3373 C CA . ARG A 1 450 ? -15.062 -4.734 24.109 1 96.56 450 ARG A CA 1
ATOM 3374 C C . ARG A 1 450 ? -13.609 -4.992 23.719 1 96.56 450 ARG A C 1
ATOM 3376 O O . ARG A 1 450 ? -12.695 -4.766 24.516 1 96.56 450 ARG A O 1
ATOM 3383 N N . SER A 1 451 ? -13.398 -5.539 22.578 1 97.5 451 SER A N 1
ATOM 3384 C CA . SER A 1 451 ? -12.078 -5.688 21.969 1 97.5 451 SER A CA 1
ATOM 3385 C C . SER A 1 451 ? -11.992 -4.902 20.656 1 97.5 451 SER A C 1
ATOM 3387 O O . SER A 1 451 ? -12.883 -4.988 19.812 1 97.5 451 SER A O 1
ATOM 3389 N N . THR A 1 452 ? -10.93 -4.094 20.531 1 96.44 452 THR A N 1
ATOM 3390 C CA . THR A 1 452 ? -10.742 -3.283 19.328 1 96.44 452 THR A CA 1
ATOM 3391 C C . THR A 1 452 ? -9.328 -3.445 18.781 1 96.44 452 THR A C 1
ATOM 3393 O O . THR A 1 452 ? -8.352 -3.324 19.531 1 96.44 452 THR A O 1
ATOM 3396 N N . LEU A 1 453 ? -9.195 -3.711 17.562 1 96.69 453 LEU A N 1
ATOM 3397 C CA . LEU A 1 453 ? -7.934 -3.732 16.844 1 96.69 453 LEU A CA 1
ATOM 3398 C C . LEU A 1 453 ? -7.891 -2.625 15.789 1 96.69 453 LEU A C 1
ATOM 3400 O O . LEU A 1 453 ? -8.703 -2.607 14.867 1 96.69 453 LEU A O 1
ATOM 3404 N N . GLY A 1 454 ? -7 -1.671 15.977 1 96.19 454 GLY A N 1
ATOM 3405 C CA . GLY A 1 454 ? -6.801 -0.585 15.031 1 96.19 454 GLY A CA 1
ATOM 3406 C C . GLY A 1 454 ? -5.461 -0.65 14.32 1 96.19 454 GLY A C 1
ATOM 3407 O O . GLY A 1 454 ? -4.469 -1.102 14.898 1 96.19 454 GLY A O 1
ATOM 3408 N N . ALA A 1 455 ? -5.438 -0.148 13.086 1 95 455 ALA A N 1
ATOM 3409 C CA . ALA A 1 455 ? -4.188 -0.149 12.328 1 95 455 ALA A CA 1
ATOM 3410 C C . ALA A 1 455 ? -4.141 1.019 11.344 1 95 455 ALA A C 1
ATOM 3412 O O . ALA A 1 455 ? -5.176 1.459 10.844 1 95 455 ALA A O 1
ATOM 3413 N N . LYS A 1 456 ? -2.992 1.518 11.078 1 95.62 456 LYS A N 1
ATOM 3414 C CA . LYS A 1 456 ? -2.668 2.436 9.992 1 95.62 456 LYS A CA 1
ATOM 3415 C C . LYS A 1 456 ? -1.563 1.869 9.102 1 95.62 456 LYS A C 1
ATOM 3417 O O . LYS A 1 456 ? -0.439 1.656 9.562 1 95.62 456 LYS A O 1
ATOM 3422 N N . MET A 1 457 ? -1.903 1.597 7.941 1 95.38 457 MET A N 1
ATOM 3423 C CA . MET A 1 457 ? -0.952 1.168 6.922 1 95.38 457 MET A CA 1
ATOM 3424 C C . MET A 1 457 ? -0.702 2.279 5.906 1 95.38 457 MET A C 1
ATOM 3426 O O . MET A 1 457 ? -1.646 2.824 5.332 1 95.38 457 MET A O 1
ATOM 3430 N N . ALA A 1 458 ? 0.573 2.584 5.691 1 96.19 458 ALA A N 1
ATOM 3431 C CA . ALA A 1 458 ? 0.89 3.686 4.785 1 96.19 458 ALA A CA 1
ATOM 3432 C C . ALA A 1 458 ? 1.992 3.289 3.807 1 96.19 458 ALA A C 1
ATOM 3434 O O . ALA A 1 458 ? 2.939 2.594 4.176 1 96.19 458 ALA A O 1
ATOM 3435 N N . PHE A 1 459 ? 1.805 3.67 2.57 1 96.94 459 PHE A N 1
ATOM 3436 C CA . PHE A 1 459 ? 2.812 3.66 1.518 1 96.94 459 PHE A CA 1
ATOM 3437 C C . PHE A 1 459 ? 3.02 5.062 0.953 1 96.94 459 PHE A C 1
ATOM 3439 O O . PHE A 1 459 ? 2.055 5.738 0.587 1 96.94 459 PHE A O 1
ATOM 3446 N N . TRP A 1 460 ? 4.25 5.5 0.896 1 96.81 460 TRP A N 1
ATOM 3447 C CA . TRP A 1 460 ? 4.461 6.848 0.375 1 96.81 460 TRP A CA 1
ATOM 3448 C C . TRP A 1 460 ? 5.828 6.969 -0.29 1 96.81 460 TRP A C 1
ATOM 3450 O O . TRP A 1 460 ? 6.684 6.094 -0.13 1 96.81 460 TRP A O 1
ATOM 3460 N N . GLY A 1 461 ? 6.02 7.988 -1.08 1 97.38 461 GLY A N 1
ATOM 3461 C CA . GLY A 1 461 ? 7.266 8.234 -1.787 1 97.38 461 GLY A CA 1
ATOM 3462 C C . GLY A 1 461 ? 7.203 9.445 -2.697 1 97.38 461 GLY A C 1
ATOM 3463 O O . GLY A 1 461 ? 6.383 10.344 -2.49 1 97.38 461 GLY A O 1
ATOM 3464 N N . GLY A 1 462 ? 8.25 9.492 -3.551 1 97.5 462 GLY A N 1
ATOM 3465 C CA . GLY A 1 462 ? 8.328 10.586 -4.508 1 97.5 462 GLY A CA 1
ATOM 3466 C C . GLY A 1 462 ? 9.211 10.281 -5.699 1 97.5 462 GLY A C 1
ATOM 3467 O O . GLY A 1 462 ? 9.969 9.312 -5.68 1 97.5 462 GLY A O 1
ATOM 3468 N N . GLU A 1 463 ? 9 11.031 -6.738 1 97.69 463 GLU A N 1
ATOM 3469 C CA . GLU A 1 463 ? 9.836 11.023 -7.934 1 97.69 463 GLU A CA 1
ATOM 3470 C C . GLU A 1 463 ? 10.266 12.445 -8.312 1 97.69 463 GLU A C 1
ATOM 3472 O O . GLU A 1 463 ? 9.461 13.375 -8.266 1 97.69 463 GLU A O 1
ATOM 3477 N N . SER A 1 464 ? 11.562 12.531 -8.617 1 97.94 464 SER A N 1
ATOM 3478 C CA . SER A 1 464 ? 12.086 13.852 -8.93 1 97.94 464 SER A CA 1
ATOM 3479 C C . SER A 1 464 ? 13.156 13.781 -10.016 1 97.94 464 SER A C 1
ATOM 3481 O O . SER A 1 464 ? 13.953 12.844 -10.047 1 97.94 464 SER A O 1
ATOM 3483 N N . PHE A 1 465 ? 13.117 14.695 -10.938 1 97.94 465 PHE A N 1
ATOM 3484 C CA . PHE A 1 465 ? 14.109 14.867 -11.992 1 97.94 465 PHE A CA 1
ATOM 3485 C C . PHE A 1 465 ? 14.758 16.25 -11.906 1 97.94 465 PHE A C 1
ATOM 3487 O O . PHE A 1 465 ? 14.062 17.25 -11.703 1 97.94 465 PHE A O 1
ATOM 3494 N N . THR A 1 466 ? 16.031 16.266 -12 1 97.94 466 THR A N 1
ATOM 3495 C CA . THR A 1 466 ? 16.797 17.516 -12.086 1 97.94 466 THR A CA 1
ATOM 3496 C C . THR A 1 466 ? 17.484 17.625 -13.445 1 97.94 466 THR A C 1
ATOM 3498 O O . THR A 1 466 ? 18.391 16.859 -13.766 1 97.94 466 THR A O 1
ATOM 3501 N N . PRO A 1 467 ? 17.078 18.594 -14.266 1 97.94 467 PRO A N 1
ATOM 3502 C CA . PRO A 1 467 ? 17.734 18.812 -15.555 1 97.94 467 PRO A CA 1
ATOM 3503 C C . PRO A 1 467 ? 19.062 19.562 -15.422 1 97.94 467 PRO A C 1
ATOM 3505 O O . PRO A 1 467 ? 19.453 19.938 -14.312 1 97.94 467 PRO A O 1
ATOM 3508 N N . LEU A 1 468 ? 19.812 19.703 -16.562 1 97.75 468 LEU A N 1
ATOM 3509 C CA . LEU A 1 468 ? 20.938 20.641 -16.594 1 97.75 468 LEU A CA 1
ATOM 3510 C C . LEU A 1 468 ? 20.438 22.078 -16.547 1 97.75 468 LEU A C 1
ATOM 3512 O O . LEU A 1 468 ? 19.453 22.422 -17.203 1 97.75 468 LEU A O 1
ATOM 3516 N N . TYR A 1 469 ? 21.109 22.812 -15.664 1 98.12 469 TYR A N 1
ATOM 3517 C CA . TYR A 1 469 ? 20.719 24.219 -15.664 1 98.12 469 TYR A CA 1
ATOM 3518 C C . TYR A 1 469 ? 21.812 25.094 -15.039 1 98.12 469 TYR A C 1
ATOM 3520 O O . TYR A 1 469 ? 22.688 24.578 -14.328 1 98.12 469 TYR A O 1
ATOM 3528 N N . TYR A 1 470 ? 21.812 26.281 -15.406 1 98.19 470 TYR A N 1
ATOM 3529 C CA . TYR A 1 470 ? 22.562 27.375 -14.789 1 98.19 470 TYR A CA 1
ATOM 3530 C C . TYR A 1 470 ? 21.625 28.516 -14.422 1 98.19 470 TYR A C 1
ATOM 3532 O O . TYR A 1 470 ? 21.141 29.234 -15.305 1 98.19 470 TYR A O 1
ATOM 3540 N N . LEU A 1 471 ? 21.344 28.688 -13.203 1 98 471 LEU A N 1
ATOM 3541 C CA . LEU A 1 471 ? 20.516 29.812 -12.75 1 98 471 LEU A CA 1
ATOM 3542 C C . LEU A 1 471 ? 21.391 30.984 -12.32 1 98 471 LEU A C 1
ATOM 3544 O O . LEU A 1 471 ? 20.969 32.156 -12.453 1 98 471 LEU A O 1
ATOM 3548 N N . ASN A 1 472 ? 22.484 30.703 -11.734 1 96.81 472 ASN A N 1
ATOM 3549 C CA . ASN A 1 472 ? 23.625 31.578 -11.445 1 96.81 472 ASN A CA 1
ATOM 3550 C C . ASN A 1 472 ? 24.844 30.781 -10.977 1 96.81 472 ASN A C 1
ATOM 3552 O O . ASN A 1 472 ? 24.844 29.547 -11.039 1 96.81 472 ASN A O 1
ATOM 3556 N N . ALA A 1 473 ? 25.844 31.391 -10.531 1 94.75 473 ALA A N 1
ATOM 3557 C CA . ALA A 1 473 ? 27.109 30.719 -10.234 1 94.75 473 ALA A CA 1
ATOM 3558 C C . ALA A 1 473 ? 26.969 29.766 -9.055 1 94.75 473 ALA A C 1
ATOM 3560 O O . ALA A 1 473 ? 27.719 28.797 -8.922 1 94.75 473 ALA A O 1
ATOM 3561 N N . THR A 1 474 ? 25.969 29.969 -8.188 1 94.62 474 THR A N 1
ATOM 3562 C CA . THR A 1 474 ? 25.766 29.172 -6.988 1 94.62 474 THR A CA 1
ATOM 3563 C C . THR A 1 474 ? 24.766 28.047 -7.254 1 94.62 474 THR A C 1
ATOM 3565 O O . THR A 1 474 ? 24.766 27.031 -6.559 1 94.62 474 THR A O 1
ATOM 3568 N N . ASN A 1 475 ? 23.922 28.203 -8.125 1 96.25 475 ASN A N 1
ATOM 3569 C CA . ASN A 1 475 ? 22.859 27.234 -8.438 1 96.25 475 ASN A CA 1
ATOM 3570 C C . ASN A 1 475 ? 23.031 26.656 -9.844 1 96.25 475 ASN A C 1
ATOM 3572 O O . ASN A 1 475 ? 22.438 27.172 -10.797 1 96.25 475 ASN A O 1
ATOM 3576 N N . VAL A 1 476 ? 23.797 25.641 -9.867 1 96.81 476 VAL A N 1
ATOM 3577 C CA . VAL A 1 476 ? 24.141 25 -11.133 1 96.81 476 VAL A CA 1
ATOM 3578 C C . VAL A 1 476 ? 23.938 23.5 -11.031 1 96.81 476 VAL A C 1
ATOM 3580 O O . VAL A 1 476 ? 24.188 22.891 -9.977 1 96.81 476 VAL A O 1
ATOM 3583 N N . SER A 1 477 ? 23.328 22.906 -11.984 1 97.25 477 SER A N 1
ATOM 3584 C CA . SER A 1 477 ? 23.312 21.453 -12.156 1 97.25 477 SER A CA 1
ATOM 3585 C C . SER A 1 477 ? 24.047 21.031 -13.414 1 97.25 477 SER A C 1
ATOM 3587 O O . SER A 1 477 ? 23.625 21.359 -14.531 1 97.25 477 SER A O 1
ATOM 3589 N N . SER A 1 478 ? 25.109 20.328 -13.211 1 96.19 478 SER A N 1
ATOM 3590 C CA . SER A 1 478 ? 25.953 19.969 -14.336 1 96.19 478 SER A CA 1
ATOM 3591 C C . SER A 1 478 ? 25.703 18.516 -14.766 1 96.19 478 SER A C 1
ATOM 3593 O O . SER A 1 478 ? 26.297 18.047 -15.742 1 96.19 478 SER A O 1
ATOM 3595 N N . GLN A 1 479 ? 24.906 17.844 -14.102 1 95.69 479 GLN A N 1
ATOM 3596 C CA . GLN A 1 479 ? 24.469 16.5 -14.461 1 95.69 479 GLN A CA 1
ATOM 3597 C C . GLN A 1 479 ? 22.984 16.297 -14.18 1 95.69 479 GLN A C 1
ATOM 3599 O O . GLN A 1 479 ? 22.469 16.812 -13.195 1 95.69 479 GLN A O 1
ATOM 3604 N N . THR A 1 480 ? 22.359 15.57 -15.008 1 97.06 480 THR A N 1
ATOM 3605 C CA . THR A 1 480 ? 20.969 15.234 -14.734 1 97.06 480 THR A CA 1
ATOM 3606 C C . THR A 1 480 ? 20.875 14.172 -13.633 1 97.06 480 THR A C 1
ATOM 3608 O O . THR A 1 480 ? 21.828 13.43 -13.406 1 97.06 480 THR A O 1
ATOM 3611 N N . ASN A 1 481 ? 19.828 14.141 -12.969 1 96.88 481 ASN A N 1
ATOM 3612 C CA . ASN A 1 481 ? 19.578 13.023 -12.07 1 96.88 481 ASN A CA 1
ATOM 3613 C C . ASN A 1 481 ? 18.078 12.734 -11.945 1 96.88 481 ASN A C 1
ATOM 3615 O O . ASN A 1 481 ? 17.25 13.625 -12.109 1 96.88 481 ASN A O 1
ATOM 3619 N N . TYR A 1 482 ? 17.719 11.539 -11.797 1 98 482 TYR A N 1
ATOM 3620 C CA . TYR A 1 482 ? 16.359 11.047 -11.555 1 98 482 TYR A CA 1
ATOM 3621 C C . TYR A 1 482 ? 16.312 10.18 -10.305 1 98 482 TYR A C 1
ATOM 3623 O O . TYR A 1 482 ? 17.031 9.18 -10.203 1 98 482 TYR A O 1
ATOM 3631 N N . ASN A 1 483 ? 15.445 10.594 -9.359 1 98.31 483 ASN A N 1
ATOM 3632 C CA . ASN A 1 483 ? 15.359 9.922 -8.07 1 98.31 483 ASN A CA 1
ATOM 3633 C C . ASN A 1 483 ? 13.969 9.336 -7.836 1 98.31 483 ASN A C 1
ATOM 3635 O O . ASN A 1 483 ? 12.961 9.953 -8.18 1 98.31 483 ASN A O 1
ATOM 3639 N N . ARG A 1 484 ? 13.883 8.117 -7.32 1 97.88 484 ARG A N 1
ATOM 3640 C CA . ARG A 1 484 ? 12.664 7.492 -6.832 1 97.88 484 ARG A CA 1
ATOM 3641 C C . ARG A 1 484 ? 12.828 7.004 -5.395 1 97.88 484 ARG A C 1
ATOM 3643 O O . ARG A 1 484 ? 13.758 6.242 -5.098 1 97.88 484 ARG A O 1
ATOM 3650 N N . SER A 1 485 ? 11.938 7.395 -4.523 1 98.12 485 SER A N 1
ATOM 3651 C CA . SER A 1 485 ? 11.891 6.914 -3.145 1 98.12 485 SER A CA 1
ATOM 3652 C C . SER A 1 485 ? 10.586 6.199 -2.848 1 98.12 485 SER A C 1
ATOM 3654 O O . SER A 1 485 ? 9.523 6.605 -3.326 1 98.12 485 SER A O 1
ATOM 3656 N N . GLN A 1 486 ? 10.672 5.121 -2.137 1 97.69 486 GLN A N 1
ATOM 3657 C CA . GLN A 1 486 ? 9.516 4.344 -1.706 1 97.69 486 GLN A CA 1
ATOM 3658 C C . GLN A 1 486 ? 9.625 3.955 -0.236 1 97.69 486 GLN A C 1
ATOM 3660 O O . GLN A 1 486 ? 10.672 3.463 0.202 1 97.69 486 GLN A O 1
ATOM 3665 N N . ASN A 1 487 ? 8.516 4.172 0.519 1 97.5 487 ASN A N 1
ATOM 3666 C CA . ASN A 1 487 ? 8.461 3.881 1.948 1 97.5 487 ASN A CA 1
ATOM 3667 C C . ASN A 1 487 ? 7.168 3.158 2.324 1 97.5 487 ASN A C 1
ATOM 3669 O O . ASN A 1 487 ? 6.148 3.305 1.648 1 97.5 487 ASN A O 1
ATOM 3673 N N . ARG A 1 488 ? 7.242 2.377 3.334 1 96.81 488 ARG A N 1
ATOM 3674 C CA . ARG A 1 488 ? 6.059 1.725 3.885 1 96.81 488 ARG A CA 1
ATOM 3675 C C . ARG A 1 488 ? 6.133 1.646 5.406 1 96.81 488 ARG A C 1
ATOM 3677 O O . ARG A 1 488 ? 7.227 1.609 5.977 1 96.81 488 ARG A O 1
ATOM 3684 N N . ARG A 1 489 ? 4.98 1.575 6.027 1 95.94 489 ARG A N 1
ATOM 3685 C CA . ARG A 1 489 ? 4.906 1.471 7.48 1 95.94 489 ARG A CA 1
ATOM 3686 C C . ARG A 1 489 ? 3.547 0.938 7.922 1 95.94 489 ARG A C 1
ATOM 3688 O O . ARG A 1 489 ? 2.521 1.25 7.309 1 95.94 489 ARG A O 1
ATOM 3695 N N . LEU A 1 490 ? 3.533 0.116 8.938 1 95.62 490 LEU A N 1
ATOM 3696 C CA . LEU A 1 490 ? 2.328 -0.404 9.578 1 95.62 490 LEU A CA 1
ATOM 3697 C C . LEU A 1 490 ? 2.354 -0.145 11.078 1 95.62 490 LEU A C 1
ATOM 3699 O O . LEU A 1 490 ? 3.24 -0.635 11.781 1 95.62 490 LEU A O 1
ATOM 3703 N N . ASP A 1 491 ? 1.485 0.622 11.57 1 95.94 491 ASP A N 1
ATOM 3704 C CA . ASP A 1 491 ? 1.237 0.833 12.992 1 95.94 491 ASP A CA 1
ATOM 3705 C C . ASP A 1 491 ? -0.06 0.156 13.43 1 95.94 491 ASP A C 1
ATOM 3707 O O . ASP A 1 491 ? -1.035 0.126 12.672 1 95.94 491 ASP A O 1
ATOM 3711 N N . TRP A 1 492 ? -0.085 -0.364 14.656 1 95.75 492 TRP A N 1
ATOM 3712 C CA . TRP A 1 492 ? -1.33 -0.968 15.117 1 95.75 492 TRP A CA 1
ATOM 3713 C C . TRP A 1 492 ? -1.488 -0.803 16.625 1 95.75 492 TRP A C 1
ATOM 3715 O O . TRP A 1 492 ? -0.518 -0.513 17.328 1 95.75 492 TRP A O 1
ATOM 3725 N N . ASN A 1 493 ? -2.643 -0.914 17.109 1 95.56 493 ASN A N 1
ATOM 3726 C CA . ASN A 1 493 ? -2.977 -0.937 18.531 1 95.56 493 ASN A CA 1
ATOM 3727 C C . ASN A 1 493 ? -4.109 -1.915 18.828 1 95.56 493 ASN A C 1
ATOM 3729 O O . ASN A 1 493 ? -5.062 -2.02 18.047 1 95.56 493 ASN A O 1
ATOM 3733 N N . LEU A 1 494 ? -4.039 -2.639 19.906 1 97.25 494 LEU A N 1
ATOM 3734 C CA . LEU A 1 494 ? -5.027 -3.572 20.438 1 97.25 494 LEU A CA 1
ATOM 3735 C C . LEU A 1 494 ? -5.48 -3.15 21.828 1 97.25 494 LEU A C 1
ATOM 3737 O O . LEU A 1 494 ? -4.656 -2.955 22.719 1 97.25 494 LEU A O 1
ATOM 3741 N N . GLU A 1 495 ? -6.766 -3.033 21.969 1 96.38 495 GLU A N 1
ATOM 3742 C CA . GLU A 1 495 ? -7.324 -2.662 23.266 1 96.38 495 GLU A CA 1
ATOM 3743 C C . GLU A 1 495 ? -8.453 -3.604 23.672 1 96.38 495 GLU A C 1
ATOM 3745 O O . GLU A 1 495 ? -9.336 -3.906 22.859 1 96.38 495 GLU A O 1
ATOM 3750 N N . ASN A 1 496 ? -8.406 -4.078 24.859 1 97.62 496 ASN A N 1
ATOM 3751 C CA . ASN A 1 496 ? -9.445 -4.871 25.5 1 97.62 496 ASN A CA 1
ATOM 3752 C C . ASN A 1 496 ? -9.961 -4.195 26.766 1 97.62 496 ASN A C 1
ATOM 3754 O O . ASN A 1 496 ? -9.18 -3.836 27.641 1 97.62 496 ASN A O 1
ATOM 3758 N N . THR A 1 497 ? -11.266 -4 26.812 1 96.62 497 THR A N 1
ATOM 3759 C CA . THR A 1 497 ? -11.828 -3.348 27.984 1 96.62 497 THR A CA 1
ATOM 3760 C C . THR A 1 497 ? -12.992 -4.152 28.547 1 96.62 497 THR A C 1
ATOM 3762 O O . THR A 1 497 ? -13.719 -4.809 27.797 1 96.62 497 THR A O 1
ATOM 3765 N N . ILE A 1 498 ? -13.148 -4.117 29.844 1 97.38 498 ILE A N 1
ATOM 3766 C CA . ILE A 1 498 ? -14.281 -4.652 30.594 1 97.38 498 ILE A CA 1
ATOM 3767 C C . ILE A 1 498 ? -14.891 -3.559 31.469 1 97.38 498 ILE A C 1
ATOM 3769 O O . ILE A 1 498 ? -14.188 -2.938 32.281 1 97.38 498 ILE A O 1
ATOM 3773 N N . SER A 1 499 ? -16.125 -3.307 31.266 1 95.81 499 SER A N 1
ATOM 3774 C CA . SER A 1 499 ? -16.797 -2.287 32.062 1 95.81 499 SER A CA 1
ATOM 3775 C C . SER A 1 499 ? -18.094 -2.812 32.656 1 95.81 499 SER A C 1
ATOM 3777 O O . SER A 1 499 ? -18.766 -3.648 32.062 1 95.81 499 SER A O 1
ATOM 3779 N N . TYR A 1 500 ? -18.406 -2.383 33.781 1 96.06 500 TYR A N 1
ATOM 3780 C CA . TYR A 1 500 ? -19.656 -2.719 34.469 1 96.06 500 TYR A CA 1
ATOM 3781 C C . TYR A 1 500 ? -20.328 -1.468 35 1 96.06 500 TYR A C 1
ATOM 3783 O O . TYR A 1 500 ? -19.734 -0.713 35.781 1 96.06 500 TYR A O 1
ATOM 3791 N N . SER A 1 501 ? -21.547 -1.257 34.594 1 93.88 501 SER A N 1
ATOM 3792 C CA . SER A 1 501 ? -22.344 -0.125 35.062 1 93.88 501 SER A CA 1
ATOM 3793 C C . SER A 1 501 ? -23.578 -0.595 35.812 1 93.88 501 SER A C 1
ATOM 3795 O O . SER A 1 501 ? -24.25 -1.53 35.375 1 93.88 501 SER A O 1
ATOM 3797 N N . LYS A 1 502 ? -23.875 0.082 36.906 1 93.44 502 LYS A N 1
ATOM 3798 C CA . LYS A 1 502 ? -25.031 -0.275 37.719 1 93.44 502 LYS A CA 1
ATOM 3799 C C . LYS A 1 502 ? -25.594 0.942 38.469 1 93.44 502 LYS A C 1
ATOM 3801 O O . LYS A 1 502 ? -24.828 1.807 38.906 1 93.44 502 LYS A O 1
ATOM 3806 N N . THR A 1 503 ? -26.828 1.031 38.562 1 91.56 503 THR A N 1
ATOM 3807 C CA . THR A 1 503 ? -27.516 2.049 39.344 1 91.56 503 THR A CA 1
ATOM 3808 C C . THR A 1 503 ? -28.203 1.427 40.562 1 91.56 503 THR A C 1
ATOM 3810 O O . THR A 1 503 ? -28.969 0.471 40.406 1 91.56 503 THR A O 1
ATOM 3813 N N . ILE A 1 504 ? -27.969 1.934 41.75 1 94.75 504 ILE A N 1
ATOM 3814 C CA . ILE A 1 504 ? -28.609 1.518 43 1 94.75 504 ILE A CA 1
ATOM 3815 C C . ILE A 1 504 ? -29.219 2.729 43.688 1 94.75 504 ILE A C 1
ATOM 3817 O O . ILE A 1 504 ? -28.516 3.488 44.375 1 94.75 504 ILE A O 1
ATOM 3821 N N . GLY A 1 505 ? -30.469 2.842 43.656 1 92 505 GLY A N 1
ATOM 3822 C CA . GLY A 1 505 ? -31.094 4.055 44.125 1 92 505 GLY A CA 1
ATOM 3823 C C . GLY A 1 505 ? -30.641 5.305 43.406 1 92 505 GLY A C 1
ATOM 3824 O O . GLY A 1 505 ? -30.812 5.41 42.188 1 92 505 GLY A O 1
ATOM 3825 N N . LYS A 1 506 ? -30.016 6.16 44.188 1 92.31 506 LYS A N 1
ATOM 3826 C CA . LYS A 1 506 ? -29.531 7.406 43.594 1 92.31 506 LYS A CA 1
ATOM 3827 C C . LYS A 1 506 ? -28.047 7.312 43.219 1 92.31 506 LYS A C 1
ATOM 3829 O O . LYS A 1 506 ? -27.469 8.281 42.75 1 92.31 506 LYS A O 1
ATOM 3834 N N . HIS A 1 507 ? -27.484 6.168 43.5 1 94.38 507 HIS A N 1
ATOM 3835 C CA . HIS A 1 507 ? -26.078 5.934 43.219 1 94.38 507 HIS A CA 1
ATOM 3836 C C . HIS A 1 507 ? -25.875 5.305 41.844 1 94.38 507 HIS A C 1
ATOM 3838 O O . HIS A 1 507 ? -26.516 4.301 41.531 1 94.38 507 HIS A O 1
ATOM 3844 N N . ASN A 1 508 ? -25.047 5.922 41.031 1 92.94 508 ASN A N 1
ATOM 3845 C CA . ASN A 1 508 ? -24.641 5.355 39.75 1 92.94 508 ASN A CA 1
ATOM 3846 C C . ASN A 1 508 ? -23.125 5.09 39.719 1 92.94 508 ASN A C 1
ATOM 3848 O O . ASN A 1 508 ? -22.328 5.957 40.094 1 92.94 508 ASN A O 1
ATOM 3852 N N . PHE A 1 509 ? -22.781 3.898 39.312 1 93.12 509 PHE A N 1
ATOM 3853 C CA . PHE A 1 509 ? -21.359 3.537 39.281 1 93.12 509 PHE A CA 1
ATOM 3854 C C . PHE A 1 509 ? -21.031 2.895 37.938 1 93.12 509 PHE A C 1
ATOM 3856 O O . PHE A 1 509 ? -21.828 2.133 37.375 1 93.12 509 PHE A O 1
ATOM 3863 N N . THR A 1 510 ? -19.859 3.209 37.406 1 93.12 510 THR A N 1
ATOM 3864 C CA . THR A 1 510 ? -19.281 2.494 36.281 1 93.12 510 THR A CA 1
ATOM 3865 C C . THR A 1 510 ? -17.812 2.184 36.562 1 93.12 510 THR A C 1
ATOM 3867 O O . THR A 1 510 ? -17.016 3.088 36.812 1 93.12 510 THR A O 1
ATOM 3870 N N . GLY A 1 511 ? -17.422 0.901 36.531 1 95.25 511 GLY A N 1
ATOM 3871 C CA . GLY A 1 511 ? -16.031 0.458 36.625 1 95.25 511 GLY A CA 1
ATOM 3872 C C . GLY A 1 511 ? -15.516 -0.07 35.281 1 95.25 511 GLY A C 1
ATOM 3873 O O . GLY A 1 511 ? -16.234 -0.749 34.562 1 95.25 511 GLY A O 1
ATOM 3874 N N . LEU A 1 512 ? -14.25 0.344 34.969 1 96.06 512 LEU A N 1
ATOM 3875 C CA . LEU A 1 512 ? -13.641 -0.101 33.719 1 96.06 512 LEU A CA 1
ATOM 3876 C C . LEU A 1 512 ? -12.203 -0.559 33.938 1 96.06 512 LEU A C 1
ATOM 3878 O O . LEU A 1 512 ? -11.445 0.102 34.656 1 96.06 512 LEU A O 1
ATOM 3882 N N . ILE A 1 513 ? -11.844 -1.717 33.469 1 97.19 513 ILE A N 1
ATOM 3883 C CA . ILE A 1 513 ? -10.469 -2.197 33.375 1 97.19 513 ILE A CA 1
ATOM 3884 C C . ILE A 1 513 ? -10.094 -2.436 31.922 1 97.19 513 ILE A C 1
ATOM 3886 O O . ILE A 1 513 ? -10.914 -2.908 31.141 1 97.19 513 ILE A O 1
ATOM 3890 N N . GLY A 1 514 ? -8.898 -2.031 31.594 1 96.5 514 GLY A N 1
ATOM 3891 C CA . GLY A 1 514 ? -8.508 -2.168 30.203 1 96.5 514 GLY A CA 1
ATOM 3892 C C . GLY A 1 514 ? -7.055 -2.57 30.031 1 96.5 514 GLY A C 1
ATOM 3893 O O . GLY A 1 514 ? -6.234 -2.369 30.922 1 96.5 514 GLY A O 1
ATOM 3894 N N . GLN A 1 515 ? -6.758 -3.213 28.953 1 97.38 515 GLN A N 1
ATOM 3895 C CA . GLN A 1 515 ? -5.434 -3.586 28.469 1 97.38 515 GLN A CA 1
ATOM 3896 C C . GLN A 1 515 ? -5.176 -3.014 27.078 1 97.38 515 GLN A C 1
ATOM 3898 O O . GLN A 1 515 ? -6.055 -3.045 26.219 1 97.38 515 GLN A O 1
ATOM 3903 N N . GLY A 1 516 ? -3.947 -2.42 26.891 1 95.81 516 GLY A N 1
ATOM 3904 C CA . GLY A 1 516 ? -3.564 -1.881 25.594 1 95.81 516 GLY A CA 1
ATOM 3905 C C . GLY A 1 516 ? -2.191 -2.34 25.141 1 95.81 516 GLY A C 1
ATOM 3906 O O . GLY A 1 516 ? -1.276 -2.479 25.953 1 95.81 516 GLY A O 1
ATOM 3907 N N . ALA A 1 517 ? -2.045 -2.666 23.875 1 97.12 517 ALA A N 1
ATOM 3908 C CA . ALA A 1 517 ? -0.775 -2.941 23.203 1 97.12 517 ALA A CA 1
ATOM 3909 C C . ALA A 1 517 ? -0.62 -2.088 21.953 1 97.12 517 ALA A C 1
ATOM 3911 O O . ALA A 1 517 ? -1.546 -1.986 21.141 1 97.12 517 ALA A O 1
ATOM 3912 N N . TYR A 1 518 ? 0.522 -1.466 21.828 1 95.56 518 TYR A N 1
ATOM 3913 C CA . TYR A 1 518 ? 0.745 -0.526 20.734 1 95.56 518 TYR A CA 1
ATOM 3914 C C . TYR A 1 518 ? 2.07 -0.806 20.031 1 95.56 518 TYR A C 1
ATOM 3916 O O . TYR A 1 518 ? 3.061 -1.15 20.688 1 95.56 518 TYR A O 1
ATOM 3924 N N . MET A 1 519 ? 2.143 -0.659 18.703 1 96.19 519 MET A N 1
ATOM 3925 C CA . MET A 1 519 ? 3.363 -0.726 17.906 1 96.19 519 MET A CA 1
ATOM 3926 C C . MET A 1 519 ? 3.385 0.377 16.859 1 96.19 519 MET A C 1
ATOM 3928 O O . MET A 1 519 ? 2.42 0.544 16.109 1 96.19 519 MET A O 1
ATOM 3932 N N . ASP A 1 520 ? 4.48 1.164 16.797 1 92.94 520 ASP A N 1
ATOM 3933 C CA . ASP A 1 520 ? 4.684 2.172 15.758 1 92.94 520 ASP A CA 1
ATOM 3934 C C . ASP A 1 520 ? 6.16 2.289 15.391 1 92.94 520 ASP A C 1
ATOM 3936 O O . ASP A 1 520 ? 7.004 1.598 15.961 1 92.94 520 ASP A O 1
ATOM 3940 N N . ASN A 1 521 ? 6.465 2.982 14.391 1 92.62 521 ASN A N 1
ATOM 3941 C CA . ASN A 1 521 ? 7.82 3.379 14.023 1 92.62 521 ASN A CA 1
ATOM 3942 C C . ASN A 1 521 ? 8.578 2.236 13.352 1 92.62 521 ASN A C 1
ATOM 3944 O O . ASN A 1 521 ? 9.797 2.139 13.477 1 92.62 521 ASN A O 1
ATOM 3948 N N . ARG A 1 522 ? 7.941 1.321 12.75 1 93.75 522 ARG A N 1
ATOM 3949 C CA . ARG A 1 522 ? 8.625 0.279 11.992 1 93.75 522 ARG A CA 1
ATOM 3950 C C . ARG A 1 522 ? 8.523 0.542 10.492 1 93.75 522 ARG A C 1
ATOM 3952 O O . ARG A 1 522 ? 7.961 -0.269 9.75 1 93.75 522 ARG A O 1
ATOM 3959 N N . GLY A 1 523 ? 9.164 1.55 10.094 1 94.81 523 GLY A N 1
ATOM 3960 C CA . GLY A 1 523 ? 9.148 1.932 8.688 1 94.81 523 GLY A CA 1
ATOM 3961 C C . GLY A 1 523 ? 10.266 1.307 7.883 1 94.81 523 GLY A C 1
ATOM 3962 O O . GLY A 1 523 ? 11.281 0.89 8.445 1 94.81 523 GLY A O 1
ATOM 3963 N N . ARG A 1 524 ? 10.062 1.093 6.621 1 97.56 524 ARG A N 1
ATOM 3964 C CA . ARG A 1 524 ? 11.055 0.666 5.645 1 97.56 524 ARG A CA 1
ATOM 3965 C C . ARG A 1 524 ? 11.172 1.672 4.504 1 97.56 524 ARG A C 1
ATOM 3967 O O . ARG A 1 524 ? 10.156 2.107 3.951 1 97.56 524 ARG A O 1
ATOM 3974 N N . SER A 1 525 ? 12.43 2.006 4.211 1 97.69 525 SER A N 1
ATOM 3975 C CA . SER A 1 525 ? 12.641 3.033 3.193 1 97.69 525 SER A CA 1
ATOM 3976 C C . SER A 1 525 ? 13.68 2.594 2.168 1 97.69 525 SER A C 1
ATOM 3978 O O . SER A 1 525 ? 14.641 1.904 2.508 1 97.69 525 SER A O 1
ATOM 3980 N N . THR A 1 526 ? 13.5 3 0.92 1 98 526 THR A N 1
ATOM 3981 C CA . THR A 1 526 ? 14.492 2.895 -0.143 1 98 526 THR A CA 1
ATOM 3982 C C . THR A 1 526 ? 14.516 4.168 -0.985 1 98 526 THR A C 1
ATOM 3984 O O . THR A 1 526 ? 13.492 4.828 -1.154 1 98 526 THR A O 1
ATOM 3987 N N . SER A 1 527 ? 15.656 4.504 -1.513 1 98.19 527 SER A N 1
ATOM 3988 C CA . SER A 1 527 ? 15.867 5.613 -2.438 1 98.19 527 SER A CA 1
ATOM 3989 C C . SER A 1 527 ? 16.922 5.273 -3.48 1 98.19 527 SER A C 1
ATOM 3991 O O . SER A 1 527 ? 17.984 4.758 -3.145 1 98.19 527 SER A O 1
ATOM 3993 N N . VAL A 1 528 ? 16.594 5.504 -4.691 1 98.31 528 VAL A N 1
ATOM 3994 C CA . VAL A 1 528 ? 17.469 5.223 -5.816 1 98.31 528 VAL A CA 1
ATOM 3995 C C . VAL A 1 528 ? 17.625 6.473 -6.68 1 98.31 528 VAL A C 1
ATOM 3997 O O . VAL A 1 528 ? 16.625 7.113 -7.031 1 98.31 528 VAL A O 1
ATOM 4000 N N . THR A 1 529 ? 18.828 6.805 -7.016 1 98.06 529 THR A N 1
ATOM 4001 C CA . THR A 1 529 ? 19.125 7.926 -7.906 1 98.06 529 THR A CA 1
ATOM 4002 C C . THR A 1 529 ? 20.031 7.492 -9.047 1 98.06 529 THR A C 1
ATOM 4004 O O . THR A 1 529 ? 21.078 6.879 -8.805 1 98.06 529 THR A O 1
ATOM 4007 N N . PHE A 1 530 ? 19.656 7.754 -10.234 1 96.69 530 PHE A N 1
ATOM 4008 C CA . PHE A 1 530 ? 20.516 7.629 -11.414 1 96.69 530 PHE A CA 1
ATOM 4009 C C . PHE A 1 530 ? 20.984 9 -11.883 1 96.69 530 PHE A C 1
ATOM 4011 O O . PHE A 1 530 ? 20.203 9.938 -11.992 1 96.69 530 PHE A O 1
ATOM 4018 N N . PHE A 1 531 ? 22.25 9.133 -12.141 1 96.31 531 PHE A N 1
ATOM 4019 C CA . PHE A 1 531 ? 22.828 10.375 -12.656 1 96.31 531 PHE A CA 1
ATOM 4020 C C . PHE A 1 531 ? 23.078 10.266 -14.148 1 96.31 531 PHE A C 1
ATOM 4022 O O . PHE A 1 531 ? 23.188 9.156 -14.688 1 96.31 531 PHE A O 1
ATOM 4029 N N . ASN A 1 532 ? 23.062 11.438 -14.844 1 93.81 532 ASN A N 1
ATOM 4030 C CA . ASN A 1 532 ? 23.344 11.57 -16.266 1 93.81 532 ASN A CA 1
ATOM 4031 C C . ASN A 1 532 ? 22.344 10.789 -17.109 1 93.81 532 ASN A C 1
ATOM 4033 O O . ASN A 1 532 ? 22.719 10.125 -18.078 1 93.81 532 ASN A O 1
ATOM 4037 N N . VAL A 1 533 ? 21.219 10.719 -16.641 1 92.88 533 VAL A N 1
ATOM 4038 C CA . VAL A 1 533 ? 20.141 10.172 -17.438 1 92.88 533 VAL A CA 1
ATOM 4039 C C . VAL A 1 533 ? 19.953 11.008 -18.703 1 92.88 533 VAL A C 1
ATOM 4041 O O . VAL A 1 533 ? 19.938 12.242 -18.641 1 92.88 533 VAL A O 1
ATOM 4044 N N . PRO A 1 534 ? 19.781 10.367 -19.875 1 90.69 534 PRO A N 1
ATOM 4045 C CA . PRO A 1 534 ? 19.672 11.117 -21.125 1 90.69 534 PRO A CA 1
ATOM 4046 C C . PRO A 1 534 ? 18.281 11.703 -21.344 1 90.69 534 PRO A C 1
ATOM 4048 O O . PRO A 1 534 ? 17.594 11.336 -22.312 1 90.69 534 PRO A O 1
ATOM 4051 N N . ALA A 1 535 ? 17.875 12.555 -20.562 1 94.19 535 ALA A N 1
ATOM 4052 C CA . ALA A 1 535 ? 16.594 13.281 -20.625 1 94.19 535 ALA A CA 1
ATOM 4053 C C . ALA A 1 535 ? 16.781 14.734 -20.219 1 94.19 535 ALA A C 1
ATOM 4055 O O . ALA A 1 535 ? 17.734 15.086 -19.516 1 94.19 535 ALA A O 1
ATOM 4056 N N . ASP A 1 536 ? 15.867 15.547 -20.688 1 95.19 536 ASP A N 1
ATOM 4057 C CA . ASP A 1 536 ? 15.961 16.953 -20.328 1 95.19 536 ASP A CA 1
ATOM 4058 C C . ASP A 1 536 ? 14.711 17.438 -19.594 1 95.19 536 ASP A C 1
ATOM 4060 O O . ASP A 1 536 ? 14.57 18.625 -19.297 1 95.19 536 ASP A O 1
ATOM 4064 N N . ASN A 1 537 ? 13.805 16.547 -19.359 1 96.44 537 ASN A N 1
ATOM 4065 C CA . ASN A 1 537 ? 12.586 16.844 -18.609 1 96.44 537 ASN A CA 1
ATOM 4066 C C . ASN A 1 537 ? 12.094 15.625 -17.828 1 96.44 537 ASN A C 1
ATOM 4068 O O . ASN A 1 537 ? 12.523 14.5 -18.109 1 96.44 537 ASN A O 1
ATOM 4072 N N . PHE A 1 538 ? 11.219 15.828 -16.922 1 97.31 538 PHE A N 1
ATOM 4073 C CA . PHE A 1 538 ? 10.734 14.789 -16.031 1 97.31 538 PHE A CA 1
ATOM 4074 C C . PHE A 1 538 ? 10.008 13.703 -16.812 1 97.31 538 PHE A C 1
ATOM 4076 O O . PHE A 1 538 ? 10.18 12.516 -16.547 1 97.31 538 PHE A O 1
ATOM 4083 N N . ASP A 1 539 ? 9.148 14.031 -17.75 1 95 539 ASP A N 1
ATOM 4084 C CA . ASP A 1 539 ? 8.281 13.094 -18.453 1 95 539 ASP A CA 1
ATOM 4085 C C . ASP A 1 539 ? 9.102 12.07 -19.25 1 95 539 ASP A C 1
ATOM 4087 O O . ASP A 1 539 ? 8.656 10.945 -19.453 1 95 539 ASP A O 1
ATOM 4091 N N . ASP A 1 540 ? 10.32 12.492 -19.594 1 94.25 540 ASP A N 1
ATOM 4092 C CA . ASP A 1 540 ? 11.164 11.617 -20.406 1 94.25 540 ASP A CA 1
ATOM 4093 C C . ASP A 1 540 ? 12.188 10.891 -19.531 1 94.25 540 ASP A C 1
ATOM 4095 O O . ASP A 1 540 ? 12.875 9.977 -20 1 94.25 540 ASP A O 1
ATOM 4099 N N . ALA A 1 541 ? 12.312 11.289 -18.297 1 96.19 541 ALA A N 1
ATOM 4100 C CA . ALA A 1 541 ? 13.266 10.641 -17.391 1 96.19 541 ALA A CA 1
ATOM 4101 C C . ALA A 1 541 ? 12.758 9.273 -16.953 1 96.19 541 ALA A C 1
ATOM 4103 O O . ALA A 1 541 ? 11.555 9.07 -16.812 1 96.19 541 ALA A O 1
ATOM 4104 N N . SER A 1 542 ? 13.789 8.367 -16.766 1 94.31 542 SER A N 1
ATOM 4105 C CA . SER A 1 542 ? 13.406 7.004 -16.422 1 94.31 542 SER A CA 1
ATOM 4106 C C . SER A 1 542 ? 14.57 6.25 -15.781 1 94.31 542 SER A C 1
ATOM 4108 O O . SER A 1 542 ? 15.727 6.441 -16.172 1 94.31 542 SER A O 1
ATOM 4110 N N . LEU A 1 543 ? 14.227 5.387 -14.883 1 95.88 543 LEU A N 1
ATOM 4111 C CA . LEU A 1 543 ? 15.242 4.496 -14.336 1 95.88 543 LEU A CA 1
ATOM 4112 C C . LEU A 1 543 ? 15.5 3.322 -15.281 1 95.88 543 LEU A C 1
ATOM 4114 O O . LEU A 1 543 ? 16.391 2.508 -15.031 1 95.88 543 LEU A O 1
ATOM 4118 N N . ASN A 1 544 ? 14.766 3.225 -16.344 1 91.75 544 ASN A N 1
ATOM 4119 C CA . ASN A 1 544 ? 15.055 2.232 -17.359 1 91.75 544 ASN A CA 1
ATOM 4120 C C . ASN A 1 544 ? 16.312 2.59 -18.156 1 91.75 544 ASN A C 1
ATOM 4122 O O . ASN A 1 544 ? 16.875 1.743 -18.844 1 91.75 544 ASN A O 1
ATOM 4126 N N . PHE A 1 545 ? 16.656 3.877 -18.125 1 91.25 545 PHE A N 1
ATOM 4127 C CA . PHE A 1 545 ? 17.969 4.262 -18.656 1 91.25 545 PHE A CA 1
ATOM 4128 C C . PHE A 1 545 ? 19.078 3.77 -17.734 1 91.25 545 PHE A C 1
ATOM 4130 O O . PHE A 1 545 ? 19.516 4.492 -16.844 1 91.25 545 PHE A O 1
ATOM 4137 N N . LYS A 1 546 ? 19.609 2.654 -18.047 1 88.81 546 LYS A N 1
ATOM 4138 C CA . LYS A 1 546 ? 20.641 2.102 -17.156 1 88.81 546 LYS A CA 1
ATOM 4139 C C . LYS A 1 546 ? 21.953 2.855 -17.297 1 88.81 546 LYS A C 1
ATOM 4141 O O . LYS A 1 546 ? 22.391 3.139 -18.406 1 88.81 546 LYS A O 1
ATOM 4146 N N . VAL A 1 547 ? 22.422 3.256 -16.203 1 89.12 547 VAL A N 1
ATOM 4147 C CA . VAL A 1 547 ? 23.703 3.957 -16.125 1 89.12 547 VAL A CA 1
ATOM 4148 C C . VAL A 1 547 ? 24.703 3.107 -15.344 1 89.12 547 VAL A C 1
ATOM 4150 O O . VAL A 1 547 ? 24.328 2.158 -14.656 1 89.12 547 VAL A O 1
ATOM 4153 N N . PRO A 1 548 ? 26.047 3.379 -15.523 1 85.81 548 PRO A N 1
ATOM 4154 C CA . PRO A 1 548 ? 27.047 2.633 -14.758 1 85.81 548 PRO A CA 1
ATOM 4155 C C . PRO A 1 548 ? 26.844 2.756 -13.25 1 85.81 548 PRO A C 1
ATOM 4157 O O . PRO A 1 548 ? 26.25 3.736 -12.781 1 85.81 548 PRO A O 1
ATOM 4160 N N . ASN A 1 549 ? 27.375 1.891 -12.523 1 84.25 549 ASN A N 1
ATOM 4161 C CA . ASN A 1 549 ? 27.156 1.826 -11.078 1 84.25 549 ASN A CA 1
ATOM 4162 C C . ASN A 1 549 ? 27.688 3.074 -10.383 1 84.25 549 ASN A C 1
ATOM 4164 O O . ASN A 1 549 ? 27.141 3.494 -9.359 1 84.25 549 ASN A O 1
ATOM 4168 N N . ASP A 1 550 ? 28.766 3.605 -10.875 1 87.06 550 ASP A N 1
ATOM 4169 C CA . ASP A 1 550 ? 29.359 4.77 -10.227 1 87.06 550 ASP A CA 1
ATOM 4170 C C . ASP A 1 550 ? 28.5 6.012 -10.438 1 87.06 550 ASP A C 1
ATOM 4172 O O . ASP A 1 550 ? 28.766 7.066 -9.859 1 87.06 550 ASP A O 1
ATOM 4176 N N . GLN A 1 551 ? 27.469 5.891 -11.297 1 91.75 551 GLN A N 1
ATOM 4177 C CA . GLN A 1 551 ? 26.5 6.965 -11.523 1 91.75 551 GLN A CA 1
ATOM 4178 C C . GLN A 1 551 ? 25.156 6.645 -10.867 1 91.75 551 GLN A C 1
ATOM 4180 O O . GLN A 1 551 ? 24.125 7.137 -11.305 1 91.75 551 GLN A O 1
ATOM 4185 N N . ARG A 1 552 ? 25.219 5.762 -10.039 1 94 552 ARG A N 1
ATOM 4186 C CA . ARG A 1 552 ? 24.031 5.406 -9.25 1 94 552 ARG A CA 1
ATOM 4187 C C . ARG A 1 552 ? 24.297 5.598 -7.758 1 94 552 ARG A C 1
ATOM 4189 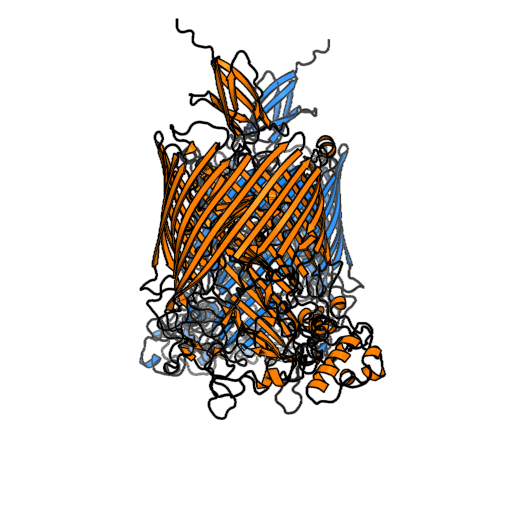O O . ARG A 1 552 ? 25.391 5.32 -7.273 1 94 552 ARG A O 1
ATOM 4196 N N . THR A 1 553 ? 23.328 6.098 -7.039 1 94.31 553 THR A N 1
ATOM 4197 C CA . THR A 1 553 ? 23.375 6.109 -5.578 1 94.31 553 THR A CA 1
ATOM 4198 C C . THR A 1 553 ? 22.125 5.461 -4.992 1 94.31 553 THR A C 1
ATOM 4200 O O . THR A 1 553 ? 21.078 5.434 -5.633 1 94.31 553 THR A O 1
ATOM 4203 N N . ALA A 1 554 ? 22.359 4.844 -3.9 1 94.06 554 ALA A N 1
ATOM 4204 C CA . ALA A 1 554 ? 21.281 4.145 -3.211 1 94.06 554 ALA A CA 1
ATOM 4205 C C . ALA A 1 554 ? 21.312 4.426 -1.712 1 94.06 554 ALA A C 1
ATOM 4207 O O . ALA A 1 554 ? 22.375 4.613 -1.131 1 94.06 554 ALA A O 1
ATOM 4208 N N . ASP A 1 555 ? 20.109 4.426 -1.115 1 95.44 555 ASP A N 1
ATOM 4209 C CA . ASP A 1 555 ? 20 4.492 0.338 1 95.44 555 ASP A CA 1
ATOM 4210 C C . ASP A 1 555 ? 18.75 3.766 0.826 1 95.44 555 ASP A C 1
ATOM 4212 O O . ASP A 1 555 ? 17.859 3.449 0.034 1 95.44 555 ASP A O 1
ATOM 4216 N N . GLY A 1 556 ? 18.828 3.326 2.049 1 95.94 556 GLY A N 1
ATOM 4217 C CA . GLY A 1 556 ? 17.703 2.701 2.738 1 95.94 556 GLY A CA 1
ATOM 4218 C C . GLY A 1 556 ? 17.812 2.783 4.25 1 95.94 556 GLY A C 1
ATOM 4219 O O . GLY A 1 556 ? 18.875 3.115 4.781 1 95.94 556 GLY A O 1
ATOM 4220 N N . SER A 1 557 ? 16.656 2.57 4.859 1 95.38 557 SER A N 1
ATOM 4221 C CA . SER A 1 557 ? 16.625 2.586 6.316 1 95.38 557 SER A CA 1
ATOM 4222 C C . SER A 1 557 ? 15.406 1.846 6.852 1 95.38 557 SER A C 1
ATOM 4224 O O . SER A 1 557 ? 14.484 1.527 6.098 1 95.38 557 SER A O 1
ATOM 4226 N N . GLU A 1 558 ? 15.469 1.49 8.07 1 94.56 558 GLU A N 1
ATOM 4227 C CA . GLU A 1 558 ? 14.328 0.929 8.789 1 94.56 558 GLU A CA 1
ATOM 4228 C C . GLU A 1 558 ? 14.203 1.541 10.18 1 94.56 558 GLU A C 1
ATOM 4230 O O . GLU A 1 558 ? 15.203 1.895 10.805 1 94.56 558 GLU A O 1
ATOM 4235 N N . GLY A 1 559 ? 12.961 1.579 10.641 1 93.56 559 GLY A N 1
ATOM 4236 C CA . GLY A 1 559 ? 12.719 2.006 12.008 1 93.56 559 GLY A CA 1
ATOM 4237 C C . GLY A 1 559 ? 12.875 0.886 13.023 1 93.56 559 GLY A C 1
ATOM 4238 O O . GLY A 1 559 ? 12.672 -0.285 12.695 1 93.56 559 GLY A O 1
ATOM 4239 N N . ALA A 1 560 ? 13.18 1.176 14.234 1 90.81 560 ALA A N 1
ATOM 4240 C CA . ALA A 1 560 ? 13.445 0.199 15.289 1 90.81 560 ALA A CA 1
ATOM 4241 C C . ALA A 1 560 ? 12.156 -0.47 15.75 1 90.81 560 ALA A C 1
ATOM 4243 O O . ALA A 1 560 ? 12.18 -1.592 16.266 1 90.81 560 ALA A O 1
ATOM 4244 N N . GLY A 1 561 ? 11.086 0.086 15.523 1 92.88 561 GLY A N 1
ATOM 4245 C CA . GLY A 1 561 ? 9.852 -0.365 16.156 1 92.88 561 GLY A CA 1
ATOM 4246 C C . GLY A 1 561 ? 9.734 0.06 17.609 1 92.88 561 GLY A C 1
ATOM 4247 O O . GLY A 1 561 ? 10.648 -0.154 18.391 1 92.88 561 GLY A O 1
ATOM 4248 N N . HIS A 1 562 ? 8.75 0.74 17.922 1 95.06 562 HIS A N 1
ATOM 4249 C CA . HIS A 1 562 ? 8.43 1.213 19.266 1 95.06 562 HIS A CA 1
ATOM 4250 C C . HIS A 1 562 ? 7.18 0.532 19.797 1 95.06 562 HIS A C 1
ATOM 4252 O O . HIS A 1 562 ? 6.137 0.53 19.141 1 95.06 562 HIS A O 1
ATOM 4258 N N . THR A 1 563 ? 7.309 -0.126 20.953 1 95.88 563 THR A N 1
ATOM 4259 C CA . THR A 1 563 ? 6.176 -0.841 21.531 1 95.88 563 THR A CA 1
ATOM 4260 C C . THR A 1 563 ? 5.82 -0.265 22.906 1 95.88 563 THR A C 1
ATOM 4262 O O . THR A 1 563 ? 6.703 0.162 23.656 1 95.88 563 THR A O 1
ATOM 4265 N N . VAL A 1 564 ? 4.57 -0.263 23.203 1 96 564 VAL A N 1
ATOM 4266 C CA . VAL A 1 564 ? 4.039 0.156 24.5 1 96 564 VAL A CA 1
ATOM 4267 C C . VAL A 1 564 ? 3.021 -0.87 24.984 1 96 564 VAL A C 1
ATOM 4269 O O . VAL A 1 564 ? 2.209 -1.374 24.203 1 96 564 VAL A O 1
ATOM 4272 N N . SER A 1 565 ? 3.119 -1.256 26.219 1 96.62 565 SER A N 1
ATOM 4273 C CA . SER A 1 565 ? 2.16 -2.115 26.906 1 96.62 565 SER A CA 1
ATOM 4274 C C . SER A 1 565 ? 1.486 -1.38 28.062 1 96.62 565 SER A C 1
ATOM 4276 O O . SER A 1 565 ? 2.156 -0.732 28.875 1 96.62 565 SER A O 1
ATOM 4278 N N . SER A 1 566 ? 0.156 -1.507 28.156 1 96.62 566 SER A N 1
ATOM 4279 C CA . SER A 1 566 ? -0.568 -0.688 29.125 1 96.62 566 SER A CA 1
ATOM 4280 C C . SER A 1 566 ? -1.62 -1.507 29.875 1 96.62 566 SER A C 1
ATOM 4282 O O . SER A 1 566 ? -2.215 -2.424 29.297 1 96.62 566 SER A O 1
ATOM 4284 N N . LEU A 1 567 ? -1.799 -1.192 31.141 1 97.38 567 LEU A N 1
ATOM 4285 C CA . LEU A 1 567 ? -2.924 -1.587 31.984 1 97.38 567 LEU A CA 1
ATOM 4286 C C . LEU A 1 567 ? -3.551 -0.372 32.656 1 97.38 567 LEU A C 1
ATOM 4288 O O . LEU A 1 567 ? -2.84 0.509 33.156 1 97.38 567 LEU A O 1
ATOM 4292 N N . PHE A 1 568 ? -4.871 -0.314 32.625 1 95.38 568 PHE A N 1
ATOM 4293 C CA . PHE A 1 568 ? -5.48 0.851 33.25 1 95.38 568 PHE A CA 1
ATOM 4294 C C . PHE A 1 568 ? -6.84 0.496 33.844 1 95.38 568 PHE A C 1
ATOM 4296 O O . PHE A 1 568 ? -7.445 -0.508 33.469 1 95.38 568 PHE A O 1
ATOM 4303 N N . ALA A 1 569 ? -7.309 1.315 34.75 1 96.56 569 ALA A N 1
ATOM 4304 C CA . ALA A 1 569 ? -8.586 1.181 35.438 1 96.56 569 ALA A CA 1
ATOM 4305 C C . ALA A 1 569 ? -9.203 2.547 35.719 1 96.56 569 ALA A C 1
ATOM 4307 O O . ALA A 1 569 ? -8.492 3.504 36.031 1 96.56 569 ALA A O 1
ATOM 4308 N N . ARG A 1 570 ? -10.484 2.633 35.594 1 95.44 570 ARG A N 1
ATOM 4309 C CA . ARG A 1 570 ? -11.219 3.869 35.844 1 95.44 570 ARG A CA 1
ATOM 4310 C C . ARG A 1 570 ? -12.516 3.598 36.594 1 95.44 570 ARG A C 1
ATOM 4312 O O . ARG A 1 570 ? -13.203 2.607 36.344 1 95.44 570 ARG A O 1
ATOM 4319 N N . VAL A 1 571 ? -12.859 4.461 37.5 1 95.12 571 VAL A N 1
ATOM 4320 C CA . VAL A 1 571 ? -14.133 4.406 38.219 1 95.12 571 VAL A CA 1
ATOM 4321 C C . VAL A 1 571 ? -14.859 5.742 38.062 1 95.12 571 VAL A C 1
ATOM 4323 O O . VAL A 1 571 ? -14.273 6.805 38.312 1 95.12 571 VAL A O 1
ATOM 4326 N N . ASN A 1 572 ? -16.062 5.672 37.625 1 92.69 572 ASN A N 1
ATOM 4327 C CA . ASN A 1 572 ? -16.984 6.812 37.625 1 92.69 572 ASN A CA 1
ATOM 4328 C C . ASN A 1 572 ? -18.125 6.637 38.594 1 92.69 572 ASN A C 1
ATOM 4330 O O . ASN A 1 572 ? -18.766 5.582 38.656 1 92.69 572 ASN A O 1
ATOM 4334 N N . TYR A 1 573 ? -18.312 7.648 39.375 1 94.12 573 TYR A N 1
ATOM 4335 C CA . TYR A 1 573 ? -19.375 7.613 40.375 1 94.12 573 TYR A CA 1
ATOM 4336 C C . TYR A 1 573 ? -20.156 8.922 40.406 1 94.12 573 TYR A C 1
ATOM 4338 O O . TYR A 1 573 ? -19.562 10 40.25 1 94.12 573 TYR A O 1
ATOM 4346 N N . ASN A 1 574 ? -21.453 8.805 40.469 1 92.38 574 ASN A N 1
ATOM 4347 C CA . ASN A 1 574 ? -22.219 10 40.781 1 92.38 574 ASN A CA 1
ATOM 4348 C C . ASN A 1 574 ? -23.406 9.695 41.688 1 92.38 574 ASN A C 1
ATOM 4350 O O . ASN A 1 574 ? -23.922 8.578 41.656 1 92.38 574 ASN A O 1
ATOM 4354 N N . TYR A 1 575 ? -23.703 10.641 42.5 1 95 575 TYR A N 1
ATOM 4355 C CA . TYR A 1 575 ? -24.891 10.617 43.344 1 95 575 TYR A CA 1
ATOM 4356 C C . TYR A 1 575 ? -25.953 11.586 42.844 1 95 575 TYR A C 1
ATOM 4358 O O . TYR A 1 575 ? -25.797 12.805 42.969 1 95 575 TYR A O 1
ATOM 4366 N N . HIS A 1 576 ? -27.031 11 42.25 1 91.69 576 HIS A N 1
ATOM 4367 C CA . HIS A 1 576 ? -28.188 11.75 41.75 1 91.69 576 HIS A CA 1
ATOM 4368 C C . HIS A 1 576 ? -27.75 12.812 40.75 1 91.69 576 HIS A C 1
ATOM 4370 O O . HIS A 1 576 ? -28.328 13.906 40.688 1 91.69 576 HIS A O 1
ATOM 4376 N N . GLU A 1 577 ? -26.625 12.633 40.062 1 89.25 577 GLU A N 1
ATOM 4377 C CA . GLU A 1 577 ? -26.047 13.547 39.094 1 89.25 577 GLU A CA 1
ATOM 4378 C C . GLU A 1 577 ? -25.734 14.898 39.719 1 89.25 577 GLU A C 1
ATOM 4380 O O . GLU A 1 577 ? -25.734 15.922 39.031 1 89.25 577 GLU A O 1
ATOM 4385 N N . LYS A 1 578 ? -25.562 14.898 41.031 1 93.38 578 LYS A N 1
ATOM 4386 C CA . LYS A 1 578 ? -25.25 16.094 41.812 1 93.38 578 LYS A CA 1
ATOM 4387 C C . LYS A 1 578 ? -23.766 16.109 42.219 1 93.38 578 LYS A C 1
ATOM 4389 O O . LYS A 1 578 ? -23.094 17.125 42.031 1 93.38 578 LYS A O 1
ATOM 4394 N N . TYR A 1 579 ? -23.359 15.016 42.75 1 96.81 579 TYR A N 1
ATOM 4395 C CA . TYR A 1 579 ? -21.969 14.82 43.125 1 96.81 579 TYR A CA 1
ATOM 4396 C C . TYR A 1 579 ? -21.297 13.836 42.156 1 96.81 579 TYR A C 1
ATOM 4398 O O . TYR A 1 579 ? -21.719 12.68 42.062 1 96.81 579 TYR A O 1
ATOM 4406 N N . LEU A 1 580 ? -20.312 14.312 41.531 1 96.19 580 LEU A N 1
ATOM 4407 C CA . LEU A 1 580 ? -19.641 13.539 40.5 1 96.19 580 LEU A CA 1
ATOM 4408 C C . LEU A 1 580 ? -18.203 13.258 40.875 1 96.19 580 LEU A C 1
ATOM 4410 O O . LEU A 1 580 ? -17.5 14.141 41.375 1 96.19 580 LEU A O 1
ATOM 4414 N N . PHE A 1 581 ? -17.734 12.016 40.656 1 95.69 581 PHE A N 1
ATOM 4415 C CA . PHE A 1 581 ? -16.375 11.617 40.969 1 95.69 581 PHE A CA 1
ATOM 4416 C C . PHE A 1 581 ? -15.828 10.68 39.875 1 95.69 581 PHE A C 1
ATOM 4418 O O . PHE A 1 581 ? -16.547 9.812 39.375 1 95.69 581 PHE A O 1
ATOM 4425 N N . GLU A 1 582 ? -14.578 10.891 39.5 1 94.38 582 GLU A N 1
ATOM 4426 C CA . GLU A 1 582 ? -13.859 10 38.562 1 94.38 582 GLU A CA 1
ATOM 4427 C C . GLU A 1 582 ? -12.43 9.766 39.031 1 94.38 582 GLU A C 1
ATOM 4429 O O . GLU A 1 582 ? -11.75 10.703 39.469 1 94.38 582 GLU A O 1
ATOM 4434 N N . ALA A 1 583 ? -12 8.531 39.031 1 95.38 583 ALA A N 1
ATOM 4435 C CA . ALA A 1 583 ? -10.625 8.148 39.344 1 95.38 583 ALA A CA 1
ATOM 4436 C C . ALA A 1 583 ? -10.078 7.18 38.281 1 95.38 583 ALA A C 1
ATOM 4438 O O . ALA A 1 583 ? -10.797 6.293 37.812 1 95.38 583 ALA A O 1
ATOM 4439 N N . LEU A 1 584 ? -8.812 7.426 37.906 1 94.94 584 LEU A N 1
ATOM 4440 C CA . LEU A 1 584 ? -8.156 6.613 36.906 1 94.94 584 LEU A CA 1
ATOM 4441 C C . LEU A 1 584 ? -6.695 6.363 37.25 1 94.94 584 LEU A C 1
ATOM 4443 O O . LEU A 1 584 ? -6.023 7.254 37.781 1 94.94 584 LEU A O 1
ATOM 4447 N N . VAL A 1 585 ? -6.23 5.148 37 1 96.38 585 VAL A N 1
ATOM 4448 C CA . VAL A 1 585 ? -4.812 4.82 37.125 1 96.38 585 VAL A CA 1
ATOM 4449 C C . VAL A 1 585 ? -4.371 4.023 35.875 1 96.38 585 VAL A C 1
ATOM 4451 O O . VAL A 1 585 ? -5.109 3.166 35.406 1 96.38 585 VAL A O 1
ATOM 4454 N N . ARG A 1 586 ? -3.246 4.383 35.375 1 96 586 ARG A N 1
ATOM 4455 C CA . ARG A 1 586 ? -2.709 3.729 34.188 1 96 586 ARG A CA 1
ATOM 4456 C C . ARG A 1 586 ? -1.23 3.402 34.344 1 96 586 ARG A C 1
ATOM 4458 O O . ARG A 1 586 ? -0.475 4.203 34.906 1 96 586 ARG A O 1
ATOM 4465 N N . ARG A 1 587 ? -0.869 2.213 34 1 96.94 587 ARG A N 1
ATOM 4466 C CA . ARG A 1 587 ? 0.52 1.765 33.938 1 96.94 587 ARG A CA 1
ATOM 4467 C C . ARG A 1 587 ? 0.97 1.5 32.531 1 96.94 587 ARG A C 1
ATOM 4469 O O . ARG A 1 587 ? 0.382 0.67 31.828 1 96.94 587 ARG A O 1
ATOM 4476 N N . ASP A 1 588 ? 2.031 2.16 32.125 1 97 588 ASP A N 1
ATOM 4477 C CA . ASP A 1 588 ? 2.559 2.006 30.781 1 97 588 ASP A CA 1
ATOM 4478 C C . ASP A 1 588 ? 3.994 1.49 30.812 1 97 588 ASP A C 1
ATOM 4480 O O . ASP A 1 588 ? 4.793 1.902 31.656 1 97 588 ASP A O 1
ATOM 4484 N N . GLY A 1 589 ? 4.254 0.569 29.922 1 97.19 589 GLY A N 1
ATOM 4485 C CA . GLY A 1 589 ? 5.609 0.143 29.625 1 97.19 589 GLY A CA 1
ATOM 4486 C C . GLY A 1 589 ? 6.062 0.517 28.219 1 97.19 589 GLY A C 1
ATOM 4487 O O . GLY A 1 589 ? 5.289 0.414 27.266 1 97.19 589 GLY A O 1
ATOM 4488 N N . SER A 1 590 ? 7.355 1 28.109 1 96.75 590 SER A N 1
ATOM 4489 C CA . SER A 1 590 ? 7.867 1.45 26.828 1 96.75 590 SER A CA 1
ATOM 4490 C C . SER A 1 590 ? 9.195 0.774 26.484 1 96.75 590 SER A C 1
ATOM 4492 O O . SER A 1 590 ? 10.039 0.585 27.375 1 96.75 590 SER A O 1
ATOM 4494 N N . SER A 1 591 ? 9.383 0.481 25.219 1 95.94 591 SER A N 1
ATOM 4495 C CA . SER A 1 591 ? 10.633 -0.104 24.75 1 95.94 591 SER A CA 1
ATOM 4496 C C . SER A 1 591 ? 11.742 0.936 24.703 1 95.94 591 SER A C 1
ATOM 4498 O O . SER A 1 591 ? 12.906 0.6 24.453 1 95.94 591 SER A O 1
ATOM 4500 N N . ARG A 1 592 ? 11.539 2.168 24.953 1 95.5 592 ARG A N 1
ATOM 4501 C CA . ARG A 1 592 ? 12.539 3.23 24.891 1 95.5 592 ARG A CA 1
ATOM 4502 C C . ARG A 1 592 ? 13.266 3.383 26.219 1 95.5 592 ARG A C 1
ATOM 4504 O O . ARG A 1 592 ? 14.25 4.117 26.312 1 95.5 592 ARG A O 1
ATOM 4511 N N . PHE A 1 593 ? 12.75 2.658 27.172 1 96.88 593 PHE A N 1
ATOM 4512 C CA . PHE A 1 593 ? 13.406 2.686 28.469 1 96.88 593 PHE A CA 1
ATOM 4513 C C . PHE A 1 593 ? 13.938 1.306 28.844 1 96.88 593 PHE A C 1
ATOM 4515 O O . PHE A 1 593 ? 13.406 0.288 28.391 1 96.88 593 PHE A O 1
ATOM 4522 N N . GLY A 1 594 ? 15.039 1.343 29.609 1 95.62 594 GLY A N 1
ATOM 4523 C CA . GLY A 1 594 ? 15.633 0.099 30.078 1 95.62 594 GLY A CA 1
ATOM 4524 C C . GLY A 1 594 ? 14.828 -0.57 31.188 1 95.62 594 GLY A C 1
ATOM 4525 O O . GLY A 1 594 ? 13.773 -0.072 31.578 1 95.62 594 GLY A O 1
ATOM 4526 N N . THR A 1 595 ? 15.398 -1.618 31.719 1 94.19 595 THR A N 1
ATOM 4527 C CA . THR A 1 595 ? 14.672 -2.463 32.656 1 94.19 595 THR A CA 1
ATOM 4528 C C . THR A 1 595 ? 14.477 -1.738 34 1 94.19 595 THR A C 1
ATOM 4530 O O . THR A 1 595 ? 13.539 -2.039 34.75 1 94.19 595 THR A O 1
ATOM 4533 N N . ASN A 1 596 ? 15.289 -0.737 34.281 1 96 596 ASN A N 1
ATOM 4534 C CA . ASN A 1 596 ? 15.203 -0.036 35.562 1 96 596 ASN A CA 1
ATOM 4535 C C . ASN A 1 596 ? 13.914 0.778 35.688 1 96 596 ASN A C 1
ATOM 4537 O O . ASN A 1 596 ? 13.367 0.945 36.781 1 96 596 ASN A O 1
ATOM 4541 N N . ASN A 1 597 ? 13.492 1.378 34.562 1 96.88 597 ASN A N 1
ATOM 4542 C CA . ASN A 1 597 ? 12.344 2.281 34.594 1 96.88 597 ASN A CA 1
ATOM 4543 C C . ASN A 1 597 ? 11.453 2.072 33.375 1 96.88 597 ASN A C 1
ATOM 4545 O O . ASN A 1 597 ? 10.961 3.037 32.781 1 96.88 597 ASN A O 1
ATOM 4549 N N . ARG A 1 598 ? 11.367 0.852 33 1 96.44 598 ARG A N 1
ATOM 4550 C CA . ARG A 1 598 ? 10.594 0.531 31.812 1 96.44 598 ARG A CA 1
ATOM 4551 C C . ARG A 1 598 ? 9.125 0.924 31.984 1 96.44 598 ARG A C 1
ATOM 4553 O O . ARG A 1 598 ? 8.484 1.38 31.047 1 96.44 598 ARG A O 1
ATOM 4560 N N . TYR A 1 599 ? 8.617 0.764 33.219 1 96.94 599 TYR A N 1
ATOM 4561 C CA . TYR A 1 599 ? 7.203 0.993 33.469 1 96.94 599 TYR A CA 1
ATOM 4562 C C . TYR A 1 599 ? 7.004 2.25 34.312 1 96.94 599 TYR A C 1
ATOM 4564 O O . TYR A 1 599 ? 7.812 2.553 35.188 1 96.94 599 TYR A O 1
ATOM 4572 N N . GLY A 1 600 ? 5.965 3.068 34 1 96.06 600 GLY A N 1
ATOM 4573 C CA . GLY A 1 600 ? 5.48 4.188 34.781 1 96.06 600 GLY A CA 1
ATOM 4574 C C . GLY A 1 600 ? 4.027 4.039 35.188 1 96.06 600 GLY A C 1
ATOM 4575 O O . GLY A 1 600 ? 3.24 3.395 34.5 1 96.06 600 GLY A O 1
ATOM 4576 N N . VAL A 1 601 ? 3.686 4.594 36.344 1 96.62 601 VAL A N 1
ATOM 4577 C CA . VAL A 1 601 ? 2.314 4.586 36.844 1 96.62 601 VAL A CA 1
ATOM 4578 C C . VAL A 1 601 ? 1.79 6.016 36.938 1 96.62 601 VAL A C 1
ATOM 4580 O O . VAL A 1 601 ? 2.426 6.883 37.531 1 96.62 601 VAL A O 1
ATOM 4583 N N . PHE A 1 602 ? 0.664 6.254 36.5 1 96.19 602 PHE A N 1
ATOM 4584 C CA . PHE A 1 602 ? 0.149 7.605 36.312 1 96.19 602 PHE A CA 1
ATOM 4585 C C . PHE A 1 602 ? -1.288 7.707 36.812 1 96.19 602 PHE A C 1
ATOM 4587 O O . PHE A 1 602 ? -2.225 7.363 36.094 1 96.19 602 PHE A O 1
ATOM 4594 N N . PRO A 1 603 ? -1.549 8.289 37.875 1 95.81 603 PRO A N 1
ATOM 4595 C CA . PRO A 1 603 ? -2.893 8.438 38.438 1 95.81 603 PRO A CA 1
ATOM 4596 C C . PRO A 1 603 ? -3.557 9.75 38.062 1 95.81 603 PRO A C 1
ATOM 4598 O O . PRO A 1 603 ? -2.865 10.719 37.719 1 95.81 603 PRO A O 1
ATOM 4601 N N . SER A 1 604 ? -4.848 9.805 38.094 1 94.56 604 SER A N 1
ATOM 4602 C CA . SER A 1 604 ? -5.645 11.008 37.844 1 94.56 604 SER A CA 1
ATOM 4603 C C . SER A 1 604 ? -6.977 10.938 38.594 1 94.56 604 SER A C 1
ATOM 4605 O O . SER A 1 604 ? -7.512 9.852 38.812 1 94.56 604 SER A O 1
ATOM 4607 N N . PHE A 1 605 ? -7.488 12.094 39.031 1 94.81 605 PHE A N 1
ATOM 4608 C CA . PHE A 1 605 ? -8.773 12.18 39.719 1 94.81 605 PHE A CA 1
ATOM 4609 C C . PHE A 1 605 ? -9.492 13.469 39.344 1 94.81 605 PHE A C 1
ATOM 4611 O O . PHE A 1 605 ? -8.859 14.469 39 1 94.81 605 PHE A O 1
ATOM 4618 N N . SER A 1 606 ? -10.789 13.461 39.344 1 95.25 606 SER A N 1
ATOM 4619 C CA . SER A 1 606 ? -11.609 14.648 39.125 1 95.25 606 SER A CA 1
ATOM 4620 C C . SER A 1 606 ? -12.922 14.562 39.906 1 95.25 606 SER A C 1
ATOM 4622 O O . SER A 1 606 ? -13.383 13.461 40.219 1 95.25 606 SER A O 1
ATOM 4624 N N . ALA A 1 607 ? -13.484 15.711 40.188 1 96.31 607 ALA A N 1
ATOM 4625 C CA . ALA A 1 607 ? -14.758 15.812 40.906 1 96.31 607 ALA A CA 1
ATOM 4626 C C . ALA A 1 607 ? -15.602 16.953 40.375 1 96.31 607 ALA A C 1
ATOM 4628 O O . ALA A 1 607 ? -15.078 17.906 39.781 1 96.31 607 ALA A O 1
ATOM 4629 N N . GLY A 1 608 ? -16.859 16.797 40.5 1 96.25 608 GLY A N 1
ATOM 4630 C CA . GLY A 1 608 ? -17.828 17.812 40.125 1 96.25 608 GLY A CA 1
ATOM 4631 C C . GLY A 1 608 ? -19 17.922 41.062 1 96.25 608 GLY A C 1
ATOM 4632 O O . GLY A 1 608 ? -19.375 16.953 41.719 1 96.25 608 GLY A O 1
ATOM 4633 N N . TRP A 1 609 ? -19.516 19.156 41.188 1 97.19 609 TRP A N 1
ATOM 4634 C CA . TRP A 1 609 ? -20.656 19.484 42.031 1 97.19 609 TRP A CA 1
ATOM 4635 C C . TRP A 1 609 ? -21.656 20.359 41.281 1 97.19 609 TRP A C 1
ATOM 4637 O O . TRP A 1 609 ? -21.359 21.5 40.938 1 97.19 609 TRP A O 1
ATOM 4647 N N . VAL A 1 610 ? -22.781 19.719 41.062 1 95.5 610 VAL A N 1
ATOM 4648 C CA . VAL A 1 610 ? -23.859 20.469 40.406 1 95.5 610 VAL A CA 1
ATOM 4649 C C . VAL A 1 610 ? -24.703 21.188 41.469 1 95.5 610 VAL A C 1
ATOM 4651 O O . VAL A 1 610 ? -25.734 20.672 41.875 1 95.5 610 VAL A O 1
ATOM 4654 N N . ILE A 1 611 ? -24.438 22.359 41.656 1 95.25 611 ILE A N 1
ATOM 4655 C CA . ILE A 1 611 ? -25.016 23.125 42.75 1 95.25 611 ILE A CA 1
ATOM 4656 C C . ILE A 1 611 ? -26.484 23.406 42.469 1 95.25 611 ILE A C 1
ATOM 4658 O O . ILE A 1 611 ? -27.312 23.438 43.406 1 95.25 611 ILE A O 1
ATOM 4662 N N . SER A 1 612 ? -26.797 23.641 41.281 1 91.62 612 SER A N 1
ATOM 4663 C CA . SER A 1 612 ? -28.172 23.984 40.906 1 91.62 612 SER A CA 1
ATOM 4664 C C . SER A 1 612 ? -29.125 22.828 41.188 1 91.62 612 SER A C 1
ATOM 4666 O O . SER A 1 612 ? -30.344 23.016 41.156 1 91.62 612 SER A O 1
ATOM 4668 N N . GLN A 1 613 ? -28.625 21.703 41.406 1 89.12 613 GLN A N 1
ATOM 4669 C CA . GLN A 1 613 ? -29.484 20.547 41.719 1 89.12 613 GLN A CA 1
ATOM 4670 C C . GLN A 1 613 ? -29.688 20.375 43.219 1 89.12 613 GLN A C 1
ATOM 4672 O O . GLN A 1 613 ? -30.422 19.5 43.656 1 89.12 613 GLN A O 1
ATOM 4677 N N . GLU A 1 614 ? -29.109 21.25 44 1 93.81 614 GLU A N 1
ATOM 4678 C CA . GLU A 1 614 ? -29.297 21.188 45.438 1 93.81 614 GLU A CA 1
ATOM 4679 C C . GLU A 1 614 ? -30.703 21.641 45.812 1 93.81 614 GLU A C 1
ATOM 4681 O O . GLU A 1 614 ? -31.281 22.531 45.188 1 93.81 614 GLU A O 1
ATOM 4686 N N . GLU A 1 615 ? -31.062 21.125 47.031 1 89.81 615 GLU A N 1
ATOM 4687 C CA . GLU A 1 615 ? -32.406 21.5 47.5 1 89.81 615 GLU A CA 1
ATOM 4688 C C . GLU A 1 615 ? -32.438 22.953 47.938 1 89.81 615 GLU A C 1
ATOM 4690 O O . GLU A 1 615 ? -33.469 23.609 47.812 1 89.81 615 GLU A O 1
ATOM 4695 N N . PHE A 1 616 ? -31.375 23.391 48.344 1 92.69 616 PHE A N 1
ATOM 4696 C CA . PHE A 1 616 ? -31.344 24.766 48.812 1 92.69 616 PHE A CA 1
ATOM 4697 C C . PHE A 1 616 ? -31.266 25.75 47.656 1 92.69 616 PHE A C 1
ATOM 4699 O O . PHE A 1 616 ? -31.453 26.953 47.844 1 92.69 616 PHE A O 1
ATOM 4706 N N . TRP A 1 617 ? -30.953 25.297 46.5 1 91.69 617 TRP A N 1
ATOM 4707 C CA . TRP A 1 617 ? -30.859 26.188 45.312 1 91.69 617 TRP A CA 1
ATOM 4708 C C . TRP A 1 617 ? -32.219 26.422 44.719 1 91.69 617 TRP A C 1
ATOM 4710 O O . TRP A 1 617 ? -32.844 25.5 44.156 1 91.69 617 TRP A O 1
ATOM 4720 N N . PRO A 1 618 ? -32.719 27.609 44.844 1 85.19 618 PRO A N 1
ATOM 4721 C CA . PRO A 1 618 ? -34.062 27.844 44.312 1 85.19 618 PRO A CA 1
ATOM 4722 C C . PRO A 1 618 ? -34.094 27.906 42.781 1 85.19 618 PRO A C 1
ATOM 4724 O O . PRO A 1 618 ? -33.156 28.375 42.156 1 85.19 618 PRO A O 1
ATOM 4727 N N . GLU A 1 619 ? -35.156 27.312 42.219 1 82.62 619 GLU A N 1
ATOM 4728 C CA . GLU A 1 619 ? -35.344 27.469 40.781 1 82.62 619 GLU A CA 1
ATOM 4729 C C . GLU A 1 619 ? -35.469 28.938 40.406 1 82.62 619 GLU A C 1
ATOM 4731 O O . GLU A 1 619 ? -36.25 29.672 41 1 82.62 619 GLU A O 1
ATOM 4736 N N . ASN A 1 620 ? -34.562 29.469 39.5 1 84.19 620 ASN A N 1
ATOM 4737 C CA . ASN A 1 620 ? -34.625 30.859 39.062 1 84.19 620 ASN A CA 1
ATOM 4738 C C . ASN A 1 620 ? -34.312 30.984 37.562 1 84.19 620 ASN A C 1
ATOM 4740 O O . ASN A 1 620 ? -33.906 30 36.906 1 84.19 620 ASN A O 1
ATOM 4744 N N . ASN A 1 621 ? -34.594 32.219 37.094 1 85.5 621 ASN A N 1
ATOM 4745 C CA . ASN A 1 621 ? -34.438 32.438 35.656 1 85.5 621 ASN A CA 1
ATOM 4746 C C . ASN A 1 621 ? -33.125 33.125 35.344 1 85.5 621 ASN A C 1
ATOM 4748 O O . ASN A 1 621 ? -32.906 33.531 34.188 1 85.5 621 ASN A O 1
ATOM 4752 N N . VAL A 1 622 ? -32.25 33.281 36.219 1 91.81 622 VAL A N 1
ATOM 4753 C CA . VAL A 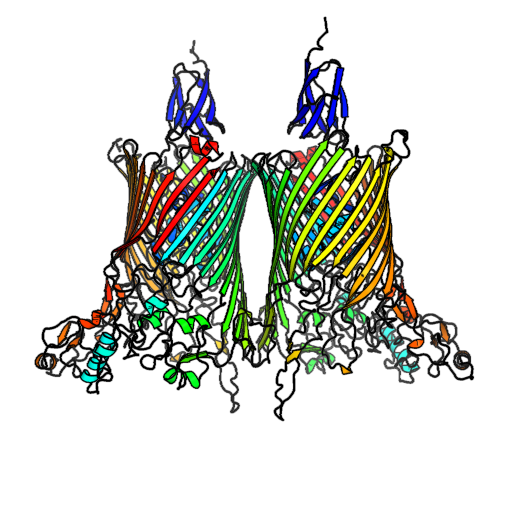1 622 ? -30.953 33.906 36 1 91.81 622 VAL A CA 1
ATOM 4754 C C . VAL A 1 622 ? -29.875 32.844 35.812 1 91.81 622 VAL A C 1
ATOM 4756 O O . VAL A 1 622 ? -29.141 32.875 34.844 1 91.81 622 VAL A O 1
ATOM 4759 N N . VAL A 1 623 ? -29.812 31.906 36.844 1 94.38 623 VAL A N 1
ATOM 4760 C CA . VAL A 1 623 ? -28.875 30.781 36.781 1 94.38 623 VAL A CA 1
ATOM 4761 C C . VAL A 1 623 ? -29.641 29.469 36.688 1 94.38 623 VAL A C 1
ATOM 4763 O O . VAL A 1 623 ? -30.031 28.906 37.719 1 94.38 623 VAL A O 1
ATOM 4766 N N . ASP A 1 624 ? -29.703 28.984 35.5 1 87.69 624 ASP A N 1
ATOM 4767 C CA . ASP A 1 624 ? -30.453 27.75 35.281 1 87.69 624 ASP A CA 1
ATOM 4768 C C . ASP A 1 624 ? -29.641 26.516 35.656 1 87.69 624 ASP A C 1
ATOM 4770 O O . ASP A 1 624 ? -30.203 25.516 36.094 1 87.69 624 ASP A O 1
ATOM 4774 N N . PHE A 1 625 ? -28.453 26.594 35.406 1 90.94 625 PHE A N 1
ATOM 4775 C CA . PHE A 1 625 ? -27.547 25.484 35.656 1 90.94 625 PHE A CA 1
ATOM 4776 C C . PHE A 1 625 ? -26.156 26 36.062 1 90.94 625 PHE A C 1
ATOM 4778 O O . PHE A 1 625 ? -25.672 26.969 35.469 1 90.94 625 PHE A O 1
ATOM 4785 N N . ILE A 1 626 ? -25.547 25.422 37.094 1 94.81 626 ILE A N 1
ATOM 4786 C CA . ILE A 1 626 ? -24.172 25.75 37.438 1 94.81 626 ILE A CA 1
ATOM 4787 C C . ILE A 1 626 ? -23.484 24.5 38 1 94.81 626 ILE A C 1
ATOM 4789 O O . ILE A 1 626 ? -24.031 23.844 38.875 1 94.81 626 ILE A O 1
ATOM 4793 N N . LYS A 1 627 ? -22.375 24.203 37.531 1 95.5 627 LYS A N 1
ATOM 4794 C CA . LYS A 1 627 ? -21.562 23.078 37.938 1 95.5 627 LYS A CA 1
ATOM 4795 C C . LYS A 1 627 ? -20.109 23.5 38.188 1 95.5 627 LYS A C 1
ATOM 4797 O O . LYS A 1 627 ? -19.516 24.172 37.344 1 95.5 627 LYS A O 1
ATOM 4802 N N . LEU A 1 628 ? -19.625 23.172 39.375 1 97.12 628 LEU A N 1
ATOM 4803 C CA . LEU A 1 628 ? -18.203 23.328 39.656 1 97.12 628 LEU A CA 1
ATOM 4804 C C . LEU A 1 628 ? -17.469 22.016 39.438 1 97.12 628 LEU A C 1
ATOM 4806 O O . LEU A 1 628 ? -18 20.938 39.719 1 97.12 628 LEU A O 1
ATOM 4810 N N . ARG A 1 629 ? -16.375 22.125 38.906 1 95.44 629 ARG A N 1
ATOM 4811 C CA . ARG A 1 629 ? -15.594 20.906 38.719 1 95.44 629 ARG A CA 1
ATOM 4812 C C . ARG A 1 629 ? -14.109 21.188 38.906 1 95.44 629 ARG A C 1
ATOM 4814 O O . ARG A 1 629 ? -13.656 22.312 38.75 1 95.44 629 ARG A O 1
ATOM 4821 N N . GLY A 1 630 ? -13.312 20.188 39.188 1 95.44 630 GLY A N 1
ATOM 4822 C CA . GLY A 1 630 ? -11.867 20.234 39.344 1 95.44 630 GLY A CA 1
ATOM 4823 C C . GLY A 1 630 ? -11.219 18.875 39.219 1 95.44 630 GLY A C 1
ATOM 4824 O O . GLY A 1 630 ? -11.875 17.844 39.375 1 95.44 630 GLY A O 1
ATOM 4825 N N . GLY A 1 631 ? -9.953 18.922 38.906 1 94.81 631 GLY A N 1
ATOM 4826 C CA . GLY A 1 631 ? -9.234 17.672 38.781 1 94.81 631 GLY A CA 1
ATOM 4827 C C . GLY A 1 631 ? -7.727 17.844 38.781 1 94.81 631 GLY A C 1
ATOM 4828 O O . GLY A 1 631 ? -7.227 18.969 38.75 1 94.81 631 GLY A O 1
ATOM 4829 N N . TYR A 1 632 ? -7.094 16.703 38.938 1 95.75 632 TYR A N 1
ATOM 4830 C CA . TYR A 1 632 ? -5.641 16.609 38.938 1 95.75 632 TYR A CA 1
ATOM 4831 C C . TYR A 1 632 ? -5.184 15.25 38.406 1 95.75 632 TYR A C 1
ATOM 4833 O O . TYR A 1 632 ? -5.824 14.227 38.656 1 95.75 632 TYR A O 1
ATOM 4841 N N . GLY A 1 633 ? -4.102 15.305 37.656 1 94.81 633 GLY A N 1
ATOM 4842 C CA . GLY A 1 633 ? -3.588 14.039 37.156 1 94.81 633 GLY A CA 1
ATOM 4843 C C . GLY A 1 633 ? -2.178 14.141 36.594 1 94.81 633 GLY A C 1
ATOM 4844 O O . GLY A 1 633 ? -1.647 15.242 36.438 1 94.81 633 GLY A O 1
ATOM 4845 N N . ILE A 1 634 ? -1.597 12.93 36.344 1 95.38 634 ILE A N 1
ATOM 4846 C CA . ILE A 1 634 ? -0.249 12.805 35.812 1 95.38 634 ILE A CA 1
ATOM 4847 C C . ILE A 1 634 ? -0.276 11.93 34.562 1 95.38 634 ILE A C 1
ATOM 4849 O O . ILE A 1 634 ? -0.96 10.898 34.531 1 95.38 634 ILE A O 1
ATOM 4853 N N . VAL A 1 635 ? 0.433 12.367 33.562 1 94.25 635 VAL A N 1
ATOM 4854 C CA . VAL A 1 635 ? 0.572 11.602 32.312 1 94.25 635 VAL A CA 1
ATOM 4855 C C . VAL A 1 635 ? 2.051 11.461 31.969 1 94.25 635 VAL A C 1
ATOM 4857 O O . VAL A 1 635 ? 2.832 12.398 32.125 1 94.25 635 VAL A O 1
ATOM 4860 N N . GLY A 1 636 ? 2.381 10.305 31.422 1 93.38 636 GLY A N 1
ATOM 4861 C CA . GLY A 1 636 ? 3.766 10.055 31.047 1 93.38 636 GLY A CA 1
ATOM 4862 C C . GLY A 1 636 ? 4.062 10.352 29.594 1 93.38 636 GLY A C 1
ATOM 4863 O O . GLY A 1 636 ? 3.146 10.414 28.766 1 93.38 636 GLY A O 1
ATOM 4864 N N . ASN A 1 637 ? 5.363 10.594 29.312 1 93.81 637 ASN A N 1
ATOM 4865 C CA . ASN A 1 637 ? 5.887 10.797 27.969 1 93.81 637 ASN A CA 1
ATOM 4866 C C . ASN A 1 637 ? 7.195 10.047 27.75 1 93.81 637 ASN A C 1
ATOM 4868 O O . ASN A 1 637 ? 8.109 10.133 28.578 1 93.81 637 ASN A O 1
ATOM 4872 N N . ASP A 1 638 ? 7.227 9.281 26.703 1 94 638 ASP A N 1
ATOM 4873 C CA . ASP A 1 638 ? 8.43 8.492 26.422 1 94 638 ASP A CA 1
ATOM 4874 C C . ASP A 1 638 ? 9.086 8.938 25.109 1 94 638 ASP A C 1
ATOM 4876 O O . ASP A 1 638 ? 9.805 8.172 24.484 1 94 638 ASP A O 1
ATOM 4880 N N . ASN A 1 639 ? 8.734 10.086 24.641 1 90.81 639 ASN A N 1
ATOM 4881 C CA . ASN A 1 639 ? 9.242 10.531 23.344 1 90.81 639 ASN A CA 1
ATOM 4882 C C . ASN A 1 639 ? 10.719 10.898 23.406 1 90.81 639 ASN A C 1
ATOM 4884 O O . ASN A 1 639 ? 11.07 12.07 23.547 1 90.81 639 ASN A O 1
ATOM 4888 N N . ILE A 1 640 ? 11.539 10.039 23.203 1 91.31 640 ILE A N 1
ATOM 4889 C CA . ILE A 1 640 ? 12.992 10.125 23.125 1 91.31 640 ILE A CA 1
ATOM 4890 C C . ILE A 1 640 ? 13.508 9.148 22.078 1 91.31 640 ILE A C 1
ATOM 4892 O O . ILE A 1 640 ? 12.734 8.352 21.531 1 91.31 640 ILE A O 1
ATOM 4896 N N . GLY A 1 641 ? 14.656 9.32 21.688 1 90.5 641 GLY A N 1
ATOM 4897 C CA . GLY A 1 641 ? 15.211 8.414 20.703 1 90.5 641 GLY A CA 1
ATOM 4898 C C . GLY A 1 641 ? 15.156 6.961 21.125 1 90.5 641 GLY A C 1
ATOM 4899 O O . GLY A 1 641 ? 15.258 6.656 22.312 1 90.5 641 GLY A O 1
ATOM 4900 N N . ASP A 1 642 ? 15.039 6.082 20.234 1 93.06 642 ASP A N 1
ATOM 4901 C CA . ASP A 1 642 ? 14.977 4.652 20.516 1 93.06 642 ASP A CA 1
ATOM 4902 C C . ASP A 1 642 ? 16.297 4.148 21.094 1 93.06 642 ASP A C 1
ATOM 4904 O O . ASP A 1 642 ? 17.375 4.543 20.641 1 93.06 642 ASP A O 1
ATOM 4908 N N . PHE A 1 643 ? 16.219 3.398 22.141 1 92.88 643 PHE A N 1
ATOM 4909 C CA . PHE A 1 643 ? 17.328 2.729 22.797 1 92.88 643 PHE A CA 1
ATOM 4910 C C . PHE A 1 643 ? 18.281 3.746 23.406 1 92.88 643 PHE A C 1
ATOM 4912 O O . PHE A 1 643 ? 19.469 3.471 23.562 1 92.88 643 PHE A O 1
ATOM 4919 N N . ALA A 1 644 ? 17.844 4.875 23.672 1 94 644 ALA A N 1
ATOM 4920 C CA . ALA A 1 644 ? 18.703 5.93 24.203 1 94 644 ALA A CA 1
ATOM 4921 C C . ALA A 1 644 ? 19.266 5.547 25.562 1 94 644 ALA A C 1
ATOM 4923 O O . ALA A 1 644 ? 20.234 6.152 26.047 1 94 644 ALA A O 1
ATOM 4924 N N . PHE A 1 645 ? 18.703 4.578 26.219 1 95.19 645 PHE A N 1
ATOM 4925 C CA . PHE A 1 645 ? 19.188 4.098 27.5 1 95.19 645 PHE A CA 1
ATOM 4926 C C . PHE A 1 645 ? 20.438 3.229 27.312 1 95.19 645 PHE A C 1
ATOM 4928 O O . PHE A 1 645 ? 21.141 2.938 28.266 1 95.19 645 PHE A O 1
ATOM 4935 N N . LEU A 1 646 ? 20.703 2.859 26.062 1 94.25 646 LEU A N 1
ATOM 4936 C CA . LEU A 1 646 ? 21.859 2.043 25.719 1 94.25 646 LEU A CA 1
ATOM 4937 C C . LEU A 1 646 ? 22.922 2.875 25 1 94.25 646 LEU A C 1
ATOM 4939 O O . LEU A 1 646 ? 22.625 3.953 24.484 1 94.25 646 LEU A O 1
ATOM 4943 N N . SER A 1 647 ? 24.109 2.422 25.047 1 93.19 647 SER A N 1
ATOM 4944 C CA . SER A 1 647 ? 25.156 2.945 24.172 1 93.19 647 SER A CA 1
ATOM 4945 C C . SER A 1 647 ? 25.188 2.195 22.844 1 93.19 647 SER A C 1
ATOM 4947 O O . SER A 1 647 ? 26.047 1.325 22.641 1 93.19 647 SER A O 1
ATOM 4949 N N . THR A 1 648 ? 24.344 2.58 21.984 1 89.25 648 THR A N 1
ATOM 4950 C CA . THR A 1 648 ? 24.281 1.907 20.688 1 89.25 648 THR A CA 1
ATOM 4951 C C . THR A 1 648 ? 25.516 2.225 19.844 1 89.25 648 THR A C 1
ATOM 4953 O O . THR A 1 648 ? 26.188 3.23 20.078 1 89.25 648 THR A O 1
ATOM 4956 N N . ILE A 1 649 ? 25.859 1.362 18.922 1 85.69 649 ILE A N 1
ATOM 4957 C CA . ILE A 1 649 ? 27.016 1.552 18.062 1 85.69 649 ILE A CA 1
ATOM 4958 C C . ILE A 1 649 ? 26.562 2.104 16.703 1 85.69 649 ILE A C 1
ATOM 4960 O O . ILE A 1 649 ? 25.625 1.584 16.094 1 85.69 649 ILE A O 1
ATOM 4964 N N . GLY A 1 650 ? 27.078 3.188 16.328 1 83.06 650 GLY A N 1
ATOM 4965 C CA . GLY A 1 650 ? 26.766 3.781 15.039 1 83.06 650 GLY A CA 1
ATOM 4966 C C . GLY A 1 650 ? 27.984 3.957 14.148 1 83.06 650 GLY A C 1
ATOM 4967 O O . GLY A 1 650 ? 29.109 3.85 14.609 1 83.06 650 GLY A O 1
ATOM 4968 N N . SER A 1 651 ? 27.734 4.16 12.859 1 78.56 651 SER A N 1
ATOM 4969 C CA . SER A 1 651 ? 28.781 4.363 11.859 1 78.56 651 SER A CA 1
ATOM 4970 C C . SER A 1 651 ? 29.078 5.848 11.664 1 78.56 651 SER A C 1
ATOM 4972 O O . SER A 1 651 ? 28.641 6.684 12.453 1 78.56 651 SER A O 1
ATOM 4974 N N . GLY A 1 652 ? 29.906 6.219 10.719 1 75.38 652 GLY A N 1
ATOM 4975 C CA . GLY A 1 652 ? 30.234 7.59 10.359 1 75.38 652 GLY A CA 1
ATOM 4976 C C . GLY A 1 652 ? 31.516 8.086 10.977 1 75.38 652 GLY A C 1
ATOM 4977 O O . GLY A 1 652 ? 31.859 9.266 10.859 1 75.38 652 GLY A O 1
ATOM 4978 N N . ARG A 1 653 ? 32.125 7.094 11.648 1 81.5 653 ARG A N 1
ATOM 4979 C CA . ARG A 1 653 ? 33.438 7.434 12.203 1 81.5 653 ARG A CA 1
ATOM 4980 C C . ARG A 1 653 ? 34.562 7.164 11.188 1 81.5 653 ARG A C 1
ATOM 4982 O O . ARG A 1 653 ? 35.469 6.367 11.445 1 81.5 653 ARG A O 1
ATOM 4989 N N . ASN A 1 654 ? 34.438 7.934 10.117 1 77.62 654 ASN A N 1
ATOM 4990 C CA . ASN A 1 654 ? 35.312 7.613 8.977 1 77.62 654 ASN A CA 1
ATOM 4991 C C . ASN A 1 654 ? 36.719 8.18 9.148 1 77.62 654 ASN A C 1
ATOM 4993 O O . ASN A 1 654 ? 36.875 9.25 9.727 1 77.62 654 ASN A O 1
ATOM 4997 N N . TYR A 1 655 ? 37.688 7.348 8.867 1 78.25 655 TYR A N 1
ATOM 4998 C CA . TYR A 1 655 ? 39.062 7.77 8.953 1 78.25 655 TYR A CA 1
ATOM 4999 C C . TYR A 1 655 ? 39.844 7.344 7.707 1 78.25 655 TYR A C 1
ATOM 5001 O O . TYR A 1 655 ? 39.625 6.258 7.172 1 78.25 655 TYR A O 1
ATOM 5009 N N . ALA A 1 656 ? 40.5 8.242 7.066 1 75.25 656 ALA A N 1
ATOM 5010 C CA . ALA A 1 656 ? 41.406 7.91 5.949 1 75.25 656 ALA A CA 1
ATOM 5011 C C . ALA A 1 656 ? 42.625 7.141 6.426 1 75.25 656 ALA A C 1
ATOM 5013 O O . ALA A 1 656 ? 43.406 7.641 7.246 1 75.25 656 ALA A O 1
ATOM 5014 N N . LEU A 1 657 ? 42.469 5.84 6.254 1 72.31 657 LEU A N 1
ATOM 5015 C CA . LEU A 1 657 ? 43.625 5.043 6.621 1 72.31 657 LEU A CA 1
ATOM 5016 C C . LEU A 1 657 ? 44.625 4.98 5.473 1 72.31 657 LEU A C 1
ATOM 5018 O O . LEU A 1 657 ? 44.281 4.652 4.344 1 72.31 657 LEU A O 1
ATOM 5022 N N . GLY A 1 658 ? 45.812 5.145 5.805 1 67.69 658 GLY A N 1
ATOM 5023 C CA . GLY A 1 658 ? 46.906 5.109 4.84 1 67.69 658 GLY A CA 1
ATOM 5024 C C . GLY A 1 658 ? 46.844 6.234 3.822 1 67.69 658 GLY A C 1
ATOM 5025 O O . GLY A 1 658 ? 46.156 7.23 4.039 1 67.69 658 GLY A O 1
ATOM 5026 N N . ASN A 1 659 ? 47.812 6.348 3.068 1 58.72 659 ASN A N 1
ATOM 5027 C CA . ASN A 1 659 ? 47.938 7.355 2.02 1 58.72 659 ASN A CA 1
ATOM 5028 C C . ASN A 1 659 ? 46.906 7.133 0.908 1 58.72 659 ASN A C 1
ATOM 5030 O O . ASN A 1 659 ? 46.938 7.801 -0.126 1 58.72 659 ASN A O 1
ATOM 5034 N N . THR A 1 660 ? 46.188 6.07 1.13 1 56.09 660 THR A N 1
ATOM 5035 C CA . THR A 1 660 ? 45.25 5.879 0.006 1 56.09 660 THR A CA 1
ATOM 5036 C C . THR A 1 660 ? 43.938 6.562 0.27 1 56.09 660 THR A C 1
ATOM 5038 O O . THR A 1 660 ? 43.531 6.746 1.425 1 56.09 660 THR A O 1
ATOM 5041 N N . GLY A 1 661 ? 43.688 7.672 -0.295 1 60.47 661 GLY A N 1
ATOM 5042 C CA . GLY A 1 661 ? 42.5 8.5 -0.405 1 60.47 661 GLY A CA 1
ATOM 5043 C C . GLY A 1 661 ? 41.219 7.77 -0.012 1 60.47 661 GLY A C 1
ATOM 5044 O O . GLY A 1 661 ? 40.125 8.312 -0.142 1 60.47 661 GLY A O 1
ATOM 5045 N N . SER A 1 662 ? 41.344 6.5 0.305 1 62.31 662 SER A N 1
ATOM 5046 C CA . SER A 1 662 ? 40.094 5.812 0.572 1 62.31 662 SER A CA 1
ATOM 5047 C C . SER A 1 662 ? 39.719 5.902 2.047 1 62.31 662 SER A C 1
ATOM 5049 O O . SER A 1 662 ? 40.562 5.742 2.922 1 62.31 662 SER A O 1
ATOM 5051 N N . TYR A 1 663 ? 38.531 6.363 2.43 1 71.31 663 TYR A N 1
ATOM 5052 C CA . TYR A 1 663 ? 38 6.449 3.781 1 71.31 663 TYR A CA 1
ATOM 5053 C C . TYR A 1 663 ? 37.5 5.09 4.25 1 71.31 663 TYR A C 1
ATOM 5055 O O . TYR A 1 663 ? 36.812 4.391 3.508 1 71.31 663 TYR A O 1
ATOM 5063 N N . ALA A 1 664 ? 38.125 4.594 5.406 1 74.06 664 ALA A N 1
ATOM 5064 C CA . ALA A 1 664 ? 37.531 3.445 6.086 1 74.06 664 ALA A CA 1
ATOM 5065 C C . ALA A 1 664 ? 36.375 3.877 6.984 1 74.06 664 ALA A C 1
ATOM 5067 O O . ALA A 1 664 ? 36.469 4.863 7.711 1 74.06 664 ALA A O 1
ATOM 5068 N N . ILE A 1 665 ? 35.25 3.207 6.902 1 75.06 665 ILE A N 1
ATOM 5069 C CA . ILE A 1 665 ? 34.094 3.514 7.734 1 75.06 665 ILE A CA 1
ATOM 5070 C C . ILE A 1 665 ? 34.344 2.988 9.148 1 75.06 665 ILE A C 1
ATOM 5072 O O . ILE A 1 665 ? 34.719 1.825 9.336 1 75.06 665 ILE A O 1
ATOM 5076 N N . GLY A 1 666 ? 34.406 3.818 10.07 1 78.38 666 GLY A N 1
ATOM 5077 C CA . GLY A 1 666 ? 34.594 3.453 11.469 1 78.38 666 GLY A CA 1
ATOM 5078 C C . GLY A 1 666 ? 33.281 3.426 12.242 1 78.38 666 GLY A C 1
ATOM 5079 O O . GLY A 1 666 ? 32.281 4.027 11.828 1 78.38 666 GLY A O 1
ATOM 5080 N N . TYR A 1 667 ? 33.25 2.535 13.352 1 82.56 667 TYR A N 1
ATOM 5081 C CA . TYR A 1 667 ? 32.125 2.436 14.258 1 82.56 667 TYR A CA 1
ATOM 5082 C C . TYR A 1 667 ? 32.531 2.752 15.688 1 82.56 667 TYR A C 1
ATOM 5084 O O . TYR A 1 667 ? 33.625 2.434 16.109 1 82.56 667 TYR A O 1
ATOM 5092 N N . SER A 1 668 ? 31.781 3.443 16.375 1 85.94 668 SER A N 1
ATOM 5093 C CA . SER A 1 668 ? 31.953 3.709 17.797 1 85.94 668 SER A CA 1
ATOM 5094 C C . SER A 1 668 ? 30.609 3.875 18.484 1 85.94 668 SER A C 1
ATOM 5096 O O . SER A 1 668 ? 29.578 4.016 17.828 1 85.94 668 SER A O 1
ATOM 5098 N N . PRO A 1 669 ? 30.641 3.793 19.828 1 88.56 669 PRO A N 1
ATOM 5099 C CA . PRO A 1 669 ? 29.391 4.113 20.516 1 88.56 669 PRO A CA 1
ATOM 5100 C C . PRO A 1 669 ? 28.875 5.512 20.188 1 88.56 669 PRO A C 1
ATOM 5102 O O . PRO A 1 669 ? 29.656 6.453 20.062 1 88.56 669 PRO A O 1
ATOM 5105 N N . ASN A 1 670 ? 27.578 5.617 20.047 1 88.75 670 ASN A N 1
ATOM 5106 C CA . ASN A 1 670 ? 26.953 6.883 19.688 1 88.75 670 ASN A CA 1
ATOM 5107 C C . ASN A 1 670 ? 26.922 7.844 20.875 1 88.75 670 ASN A C 1
ATOM 5109 O O . ASN A 1 670 ? 27.109 9.055 20.703 1 88.75 670 ASN A O 1
ATOM 5113 N N . ALA A 1 671 ? 26.625 7.379 22.062 1 92.69 671 ALA A N 1
ATOM 5114 C CA . ALA A 1 671 ? 26.516 8.148 23.297 1 92.69 671 ALA A CA 1
ATOM 5115 C C . ALA A 1 671 ? 26.641 7.25 24.516 1 92.69 671 ALA A C 1
ATOM 5117 O O . ALA A 1 671 ? 26.422 6.039 24.438 1 92.69 671 ALA A O 1
ATOM 5118 N N . PRO A 1 672 ? 27.109 7.844 25.625 1 92.38 672 PRO A N 1
ATOM 5119 C CA . PRO A 1 672 ? 27.078 7.051 26.859 1 92.38 672 PRO A CA 1
ATOM 5120 C C . PRO A 1 672 ? 25.688 6.547 27.203 1 92.38 672 PRO A C 1
ATOM 5122 O O . PRO A 1 672 ? 24.688 7.234 26.938 1 92.38 672 PRO A O 1
ATOM 5125 N N . SER A 1 673 ? 25.656 5.379 27.781 1 94.06 673 SER A N 1
ATOM 5126 C CA . SER A 1 673 ? 24.375 4.797 28.172 1 94.06 673 SER A CA 1
ATOM 5127 C C . SER A 1 673 ? 23.812 5.488 29.406 1 94.06 673 SER A C 1
ATOM 5129 O O . SER A 1 673 ? 24.562 6.102 30.188 1 94.06 673 SER A O 1
ATOM 5131 N N . ASN A 1 674 ? 22.547 5.504 29.578 1 95.38 674 ASN A N 1
ATOM 5132 C CA . ASN A 1 674 ? 21.812 5.91 30.781 1 95.38 674 ASN A CA 1
ATOM 5133 C C . ASN A 1 674 ? 20.703 4.922 31.125 1 95.38 674 ASN A C 1
ATOM 5135 O O . ASN A 1 674 ? 19.547 5.156 30.812 1 95.38 674 ASN A O 1
ATOM 5139 N N . PRO A 1 675 ? 21.031 3.936 31.797 1 95.5 675 PRO A N 1
ATOM 5140 C CA . PRO A 1 675 ? 20.047 2.906 32.125 1 95.5 675 PRO A CA 1
ATOM 5141 C C . PRO A 1 675 ? 18.922 3.422 33 1 95.5 675 PRO A C 1
ATOM 5143 O O . PRO A 1 675 ? 17.891 2.75 33.188 1 95.5 675 PRO A O 1
ATOM 5146 N N . ASP A 1 676 ? 19.094 4.609 33.594 1 95.44 676 ASP A N 1
ATOM 5147 C CA . ASP A 1 676 ? 18.094 5.141 34.5 1 95.44 676 ASP A CA 1
ATOM 5148 C C . ASP A 1 676 ? 17.156 6.113 33.812 1 95.44 676 ASP A C 1
ATOM 5150 O O . ASP A 1 676 ? 16.328 6.77 34.469 1 95.44 676 ASP A O 1
ATOM 5154 N N . LEU A 1 677 ? 17.359 6.168 32.562 1 96.19 677 LEU A N 1
ATOM 5155 C CA . LEU A 1 677 ? 16.406 6.961 31.797 1 96.19 677 LEU A CA 1
ATOM 5156 C C . LEU A 1 677 ? 14.977 6.551 32.125 1 96.19 677 LEU A C 1
ATOM 5158 O O . LEU A 1 677 ? 14.672 5.359 32.219 1 96.19 677 LEU A O 1
ATOM 5162 N N . ARG A 1 678 ? 14.117 7.57 32.312 1 96 678 ARG A N 1
ATOM 5163 C CA . ARG A 1 678 ? 12.758 7.25 32.75 1 96 678 ARG A CA 1
ATOM 5164 C C . ARG A 1 678 ? 11.742 8.195 32.094 1 96 678 ARG A C 1
ATOM 5166 O O . ARG A 1 678 ? 12.117 9.062 31.297 1 96 678 ARG A O 1
ATOM 5173 N N . TRP A 1 679 ? 10.508 8.023 32.469 1 95.88 679 TRP A N 1
ATOM 5174 C CA . TRP A 1 679 ? 9.398 8.75 31.859 1 95.88 679 TRP A CA 1
ATOM 5175 C C . TRP A 1 679 ? 9.445 10.227 32.25 1 95.88 679 TRP A C 1
ATOM 5177 O O . TRP A 1 679 ? 9.719 10.57 33.406 1 95.88 679 TRP A O 1
ATOM 5187 N N . GLU A 1 680 ? 9.25 11.07 31.234 1 95.88 680 GLU A N 1
ATOM 5188 C CA . GLU A 1 680 ? 8.836 12.445 31.484 1 95.88 680 GLU A CA 1
ATOM 5189 C C . GLU A 1 680 ? 7.418 12.508 32.031 1 95.88 680 GLU A C 1
ATOM 5191 O O . GLU A 1 680 ? 6.531 11.805 31.562 1 95.88 680 GLU A O 1
ATOM 5196 N N . GLU A 1 681 ? 7.191 13.328 33.031 1 95.69 681 GLU A N 1
ATOM 5197 C CA . GLU A 1 681 ? 5.875 13.367 33.656 1 95.69 681 GLU A CA 1
ATOM 5198 C C . GLU A 1 681 ? 5.258 14.758 33.562 1 95.69 681 GLU A C 1
ATOM 5200 O O . GLU A 1 681 ? 5.906 15.75 33.906 1 95.69 681 GLU A O 1
ATOM 5205 N N . THR A 1 682 ? 4.082 14.844 33.156 1 95.44 682 THR A N 1
ATOM 5206 C CA . THR A 1 682 ? 3.326 16.094 33.094 1 95.44 682 THR A CA 1
ATOM 5207 C C . THR A 1 682 ? 2.121 16.031 34.031 1 95.44 682 THR A C 1
ATOM 5209 O O . THR A 1 682 ? 1.23 15.195 33.844 1 95.44 682 THR A O 1
ATOM 5212 N N . SER A 1 683 ? 2.119 16.844 34.969 1 95.62 683 SER A N 1
ATOM 5213 C CA . SER A 1 683 ? 0.99 16.969 35.906 1 95.62 683 SER A CA 1
ATOM 5214 C C . SER A 1 683 ? 0.149 18.203 35.562 1 95.62 683 SER A C 1
ATOM 5216 O O . SER A 1 683 ? 0.678 19.219 35.125 1 95.62 683 SER A O 1
ATOM 5218 N N . GLN A 1 684 ? -1.113 18.094 35.781 1 95.69 684 GLN A N 1
ATOM 5219 C CA . GLN A 1 684 ? -1.995 19.219 35.469 1 95.69 684 GLN A CA 1
ATOM 5220 C C . GLN A 1 684 ? -3.127 19.312 36.5 1 95.69 684 GLN A C 1
ATOM 5222 O O . GLN A 1 684 ? -3.768 18.312 36.812 1 95.69 684 GLN A O 1
ATOM 5227 N N . ALA A 1 685 ? -3.295 20.484 37.031 1 96.69 685 ALA A N 1
ATOM 5228 C CA . ALA A 1 685 ? -4.469 20.859 37.812 1 96.69 685 ALA A CA 1
ATOM 5229 C C . ALA A 1 685 ? -5.445 21.688 37 1 96.69 685 ALA A C 1
ATOM 5231 O O . ALA A 1 685 ? -5.035 22.547 36.219 1 96.69 685 ALA A O 1
ATOM 5232 N N . ASN A 1 686 ? -6.684 21.391 37.188 1 96.81 686 ASN A N 1
ATOM 5233 C CA . ASN A 1 686 ? -7.73 22.125 36.469 1 96.81 686 ASN A CA 1
ATOM 5234 C C . ASN A 1 686 ? -8.906 22.438 37.375 1 96.81 686 ASN A C 1
ATOM 5236 O O . ASN A 1 686 ? -9.375 21.578 38.125 1 96.81 686 ASN A O 1
ATOM 5240 N N . PHE A 1 687 ? -9.344 23.734 37.375 1 97.06 687 PHE A N 1
ATOM 5241 C CA . PHE A 1 687 ? -10.539 24.188 38.062 1 97.06 687 PHE A CA 1
ATOM 5242 C C . PHE A 1 687 ? -11.43 25 37.156 1 97.06 687 PHE A C 1
ATOM 5244 O O . PHE A 1 687 ? -10.938 25.859 36.406 1 97.06 687 PHE A O 1
ATOM 5251 N N . GLY A 1 688 ? -12.688 24.672 37.156 1 96.25 688 GLY A N 1
ATOM 5252 C CA . GLY A 1 688 ? -13.57 25.422 36.281 1 96.25 688 GLY A CA 1
ATOM 5253 C C . GLY A 1 688 ? -15.031 25.328 36.688 1 96.25 688 GLY A C 1
ATOM 5254 O O . GLY A 1 688 ? -15.359 24.688 37.688 1 96.25 688 GLY A O 1
ATOM 5255 N N . PHE A 1 689 ? -15.852 26.016 35.969 1 95.88 689 PHE A N 1
ATOM 5256 C CA . PHE A 1 689 ? -17.297 25.922 36.156 1 95.88 689 PHE A CA 1
ATOM 5257 C C . PHE A 1 689 ? -18.016 26.016 34.812 1 95.88 689 PHE A C 1
ATOM 5259 O O . PHE A 1 689 ? -17.469 26.531 33.844 1 95.88 689 PHE A O 1
ATOM 5266 N N . GLU A 1 690 ? -19.125 25.516 34.75 1 94.88 690 GLU A N 1
ATOM 5267 C CA . GLU A 1 690 ? -20.078 25.609 33.656 1 94.88 690 GLU A CA 1
ATOM 5268 C C . GLU A 1 690 ? -21.422 26.125 34.156 1 94.88 690 GLU A C 1
ATOM 5270 O O . GLU A 1 690 ? -21.906 25.734 35.219 1 94.88 690 GLU A O 1
ATOM 5275 N N . ALA A 1 691 ? -21.953 27.031 33.312 1 94.5 691 ALA A N 1
ATOM 5276 C CA . ALA A 1 691 ? -23.234 27.609 33.75 1 94.5 691 ALA A CA 1
ATOM 5277 C C . ALA A 1 691 ? -24.094 27.938 32.531 1 94.5 691 ALA A C 1
ATOM 5279 O O . ALA A 1 691 ? -23.578 28.172 31.438 1 94.5 691 ALA A O 1
ATOM 5280 N N . THR A 1 692 ? -25.312 27.828 32.75 1 92.56 692 THR A N 1
ATOM 5281 C CA . THR A 1 692 ? -26.297 28.406 31.828 1 92.56 692 THR A CA 1
ATOM 5282 C C . THR A 1 692 ? -27.016 29.578 32.469 1 92.56 692 THR A C 1
ATOM 5284 O O . THR A 1 692 ? -27.656 29.438 33.531 1 92.56 692 THR A O 1
ATOM 5287 N N . LEU A 1 693 ? -26.891 30.672 31.828 1 94.75 693 LEU A N 1
ATOM 5288 C CA . LEU A 1 693 ? -27.469 31.906 32.375 1 94.75 693 LEU A CA 1
ATOM 5289 C C . LEU A 1 693 ? -28.609 32.406 31.484 1 94.75 693 LEU A C 1
ATOM 5291 O O . LEU A 1 693 ? -28.516 32.312 30.25 1 94.75 693 LEU A O 1
ATOM 5295 N N . PHE A 1 694 ? -29.672 32.875 32.062 1 92.38 694 PHE A N 1
ATOM 5296 C CA . PHE A 1 694 ? -30.812 33.5 31.391 1 92.38 694 PHE A CA 1
ATOM 5297 C C . PHE A 1 694 ? -31.359 32.562 30.312 1 92.38 694 PHE A C 1
ATOM 5299 O O . PHE A 1 694 ? -31.766 33.031 29.25 1 92.38 694 PHE A O 1
ATOM 5306 N N . ARG A 1 695 ? -31.125 31.266 30.469 1 83.19 695 ARG A N 1
ATOM 5307 C CA . ARG A 1 695 ? -31.672 30.172 29.688 1 83.19 695 ARG A CA 1
ATOM 5308 C C . ARG A 1 695 ? -30.891 29.969 28.391 1 83.19 695 ARG A C 1
ATOM 5310 O O . ARG A 1 695 ? -30.891 28.875 27.828 1 83.19 695 ARG A O 1
ATOM 5317 N N . ASP A 1 696 ? -30.312 31.109 27.938 1 88.5 696 ASP A N 1
ATOM 5318 C CA . ASP A 1 696 ? -29.828 31.016 26.562 1 88.5 696 ASP A CA 1
ATOM 5319 C C . ASP A 1 696 ? -28.312 31.219 26.5 1 88.5 696 ASP A C 1
ATOM 5321 O O . ASP A 1 696 ? -27.703 31 25.453 1 88.5 696 ASP A O 1
ATOM 5325 N N . LEU A 1 697 ? -27.672 31.578 27.562 1 93.62 697 LEU A N 1
ATOM 5326 C CA . LEU A 1 697 ? -26.234 31.859 27.562 1 93.62 697 LEU A CA 1
ATOM 5327 C C . LEU A 1 697 ? -25.469 30.75 28.281 1 93.62 697 LEU A C 1
ATOM 5329 O O . LEU A 1 697 ? -25.641 30.562 29.484 1 93.62 697 LEU A O 1
ATOM 5333 N N . ASN A 1 698 ? -24.688 30.094 27.578 1 92.12 698 ASN A N 1
ATOM 5334 C CA . ASN A 1 698 ? -23.797 29.094 28.156 1 92.12 698 ASN A CA 1
ATOM 5335 C C . ASN A 1 698 ? -22.391 29.672 28.406 1 92.12 698 ASN A C 1
ATOM 5337 O O . ASN A 1 698 ? -21.828 30.328 27.531 1 92.12 698 ASN A O 1
ATOM 5341 N N . VAL A 1 699 ? -21.891 29.391 29.609 1 95.31 699 VAL A N 1
ATOM 5342 C CA . VAL A 1 699 ? -20.578 29.875 29.984 1 95.31 699 VAL A CA 1
ATOM 5343 C C . VAL A 1 699 ? -19.734 28.719 30.5 1 95.31 699 VAL A C 1
ATOM 5345 O O . VAL A 1 699 ? -20.172 27.953 31.359 1 95.31 699 VAL A O 1
ATOM 5348 N N . THR A 1 700 ? -18.578 28.547 29.938 1 94.69 700 THR A N 1
ATOM 5349 C CA . THR A 1 700 ? -17.609 27.594 30.469 1 94.69 700 THR A CA 1
ATOM 5350 C C . THR A 1 700 ? -16.281 28.297 30.766 1 94.69 700 THR A C 1
ATOM 5352 O O . THR A 1 700 ? -15.719 28.969 29.906 1 94.69 700 THR A O 1
ATOM 5355 N N . PHE A 1 701 ? -15.867 28.109 31.953 1 96.88 701 PHE A N 1
ATOM 5356 C CA . PHE A 1 701 ? -14.617 28.719 32.406 1 96.88 701 PHE A CA 1
ATOM 5357 C C . PHE A 1 701 ? -13.68 27.672 32.969 1 96.88 701 PHE A C 1
ATOM 5359 O O . PHE A 1 701 ? -14.117 26.75 33.688 1 96.88 701 PHE A O 1
ATOM 5366 N N . ASP A 1 702 ? -12.391 27.797 32.656 1 97.31 702 ASP A N 1
ATOM 5367 C CA . ASP A 1 702 ? -11.383 26.906 33.219 1 97.31 702 ASP A CA 1
ATOM 5368 C C . ASP A 1 702 ? -10.109 27.672 33.562 1 97.31 702 ASP A C 1
ATOM 5370 O O . ASP A 1 702 ? -9.664 28.531 32.812 1 97.31 702 ASP A O 1
ATOM 5374 N N . TRP A 1 703 ? -9.586 27.375 34.688 1 98 703 TRP A N 1
ATOM 5375 C CA . TRP A 1 703 ? -8.211 27.688 35.062 1 98 703 TRP A CA 1
ATOM 5376 C C . TRP A 1 703 ? -7.371 26.406 35.156 1 98 703 TRP A C 1
ATOM 5378 O O . TRP A 1 703 ? -7.84 25.391 35.656 1 98 703 TRP A O 1
ATOM 5388 N N . TYR A 1 704 ? -6.141 26.5 34.688 1 97 704 TYR A N 1
ATOM 5389 C CA . TYR A 1 704 ? -5.312 25.312 34.75 1 97 704 TYR A CA 1
ATOM 5390 C C . TYR A 1 704 ? -3.857 25.672 35.031 1 97 704 TYR A C 1
ATOM 5392 O O . TYR A 1 704 ? -3.424 26.781 34.719 1 97 704 TYR A O 1
ATOM 5400 N N . LYS A 1 705 ? -3.133 24.703 35.531 1 97.56 705 LYS A N 1
ATOM 5401 C CA . LYS A 1 705 ? -1.681 24.688 35.688 1 97.56 705 LYS A CA 1
ATOM 5402 C C . LYS A 1 705 ? -1.087 23.344 35.281 1 97.56 705 LYS A C 1
ATOM 5404 O O . LYS A 1 705 ? -1.387 22.312 35.875 1 97.56 705 LYS A O 1
ATOM 5409 N N . LYS A 1 706 ? -0.309 23.406 34.219 1 95 706 LYS A N 1
ATOM 5410 C CA . LYS A 1 706 ? 0.353 22.234 33.656 1 95 706 LYS A CA 1
ATOM 5411 C C . LYS A 1 706 ? 1.857 22.281 33.906 1 95 706 LYS A C 1
ATOM 5413 O O . LYS A 1 706 ? 2.527 23.234 33.531 1 95 706 LYS A O 1
ATOM 5418 N N . THR A 1 707 ? 2.379 21.219 34.562 1 97.12 707 THR A N 1
ATOM 5419 C CA . THR A 1 707 ? 3.801 21.172 34.906 1 97.12 707 THR A CA 1
ATOM 5420 C C . THR A 1 707 ? 4.434 19.891 34.344 1 97.12 707 THR A C 1
ATOM 5422 O O . THR A 1 707 ? 3.975 18.781 34.656 1 97.12 707 THR A O 1
ATOM 5425 N N . THR A 1 708 ? 5.461 20.047 33.625 1 96.75 708 THR A N 1
ATOM 5426 C CA . THR A 1 708 ? 6.234 18.906 33.156 1 96.75 708 THR A CA 1
ATOM 5427 C C . THR A 1 708 ? 7.562 18.812 33.906 1 96.75 708 THR A C 1
ATOM 5429 O O . THR A 1 708 ? 8.32 19.781 33.969 1 96.75 708 THR A O 1
ATOM 5432 N N . LYS A 1 709 ? 7.82 17.656 34.375 1 96.94 709 LYS A N 1
ATOM 5433 C CA . LYS A 1 709 ? 9.055 17.391 35.125 1 96.94 709 LYS A CA 1
ATOM 5434 C C . LYS A 1 709 ? 9.883 16.312 34.406 1 96.94 709 LYS A C 1
ATOM 5436 O O . LYS A 1 709 ? 9.328 15.336 33.906 1 96.94 709 LYS A O 1
ATOM 5441 N N . GLY A 1 710 ? 11.148 16.516 34.531 1 96.25 710 GLY A N 1
ATOM 5442 C CA . GLY A 1 710 ? 12.07 15.539 33.969 1 96.25 710 GLY A CA 1
ATOM 5443 C C . GLY A 1 710 ? 12 15.469 32.438 1 96.25 710 GLY A C 1
ATOM 5444 O O . GLY A 1 710 ? 11.898 14.383 31.875 1 96.25 710 GLY A O 1
ATOM 5445 N N . ILE A 1 711 ? 11.984 16.547 31.844 1 96 711 ILE A N 1
ATOM 5446 C CA . ILE A 1 711 ? 11.914 16.594 30.391 1 96 711 ILE A CA 1
ATOM 5447 C C . ILE A 1 711 ? 13.109 15.852 29.781 1 96 711 ILE A C 1
ATOM 5449 O O . ILE A 1 711 ? 14.25 16.078 30.188 1 96 711 ILE A O 1
ATOM 5453 N N . LEU A 1 712 ? 12.82 15.008 28.906 1 93.75 712 LEU A N 1
ATOM 5454 C CA . LEU A 1 712 ? 13.844 14.211 28.234 1 93.75 712 LEU A CA 1
ATOM 5455 C C . LEU A 1 712 ? 14.68 15.07 27.297 1 93.75 712 LEU A C 1
ATOM 5457 O O . LEU A 1 712 ? 14.141 15.703 26.391 1 93.75 712 LEU A O 1
ATOM 5461 N N . GLN A 1 713 ? 15.906 15.055 27.5 1 91.56 713 GLN A N 1
ATOM 5462 C CA . GLN A 1 713 ? 16.875 15.828 26.719 1 91.56 713 GLN A CA 1
ATOM 5463 C C . GLN A 1 713 ? 18.172 15.062 26.547 1 91.56 713 GLN A C 1
ATOM 5465 O O . GLN A 1 713 ? 18.328 13.945 27.047 1 91.56 713 GLN A O 1
ATOM 5470 N N . ASN A 1 714 ? 19.031 15.656 25.719 1 90.94 714 ASN A N 1
ATOM 5471 C CA . ASN A 1 714 ? 20.422 15.219 25.594 1 90.94 714 ASN A CA 1
ATOM 5472 C C . ASN A 1 714 ? 21.391 16.297 26.062 1 90.94 714 ASN A C 1
ATOM 5474 O O . ASN A 1 714 ? 22.031 16.953 25.25 1 90.94 714 ASN A O 1
ATOM 5478 N N . PRO A 1 715 ? 21.547 16.406 27.359 1 87.44 715 PRO A N 1
ATOM 5479 C CA . PRO A 1 715 ? 22.375 17.484 27.891 1 87.44 715 PRO A CA 1
ATOM 5480 C C . PRO A 1 715 ? 23.844 17.359 27.484 1 87.44 715 PRO A C 1
ATOM 5482 O O . PRO A 1 715 ? 24.375 16.234 27.422 1 87.44 715 PRO A O 1
ATOM 5485 N N . ARG A 1 716 ? 24.391 18.469 27.328 1 84.5 716 ARG A N 1
ATOM 5486 C CA . ARG A 1 716 ? 25.797 18.484 26.938 1 84.5 716 ARG A CA 1
ATOM 5487 C C . ARG A 1 716 ? 26.672 17.938 28.062 1 84.5 716 ARG A C 1
ATOM 5489 O O . ARG A 1 716 ? 26.438 18.219 29.234 1 84.5 716 ARG A O 1
ATOM 5496 N N . ILE A 1 717 ? 27.609 17.203 27.656 1 84.88 717 ILE A N 1
ATOM 5497 C CA . ILE A 1 717 ? 28.609 16.703 28.594 1 84.88 717 ILE A CA 1
ATOM 5498 C C . ILE A 1 717 ? 29.984 17.281 28.219 1 84.88 717 ILE A C 1
ATOM 5500 O O . ILE A 1 717 ? 30.172 17.766 27.109 1 84.88 717 ILE A O 1
ATOM 5504 N N . PRO A 1 718 ? 30.859 17.219 29.141 1 83.06 718 PRO A N 1
ATOM 5505 C CA . PRO A 1 718 ? 32.188 17.766 28.828 1 83.06 718 PRO A CA 1
ATOM 5506 C C . PRO A 1 718 ? 32.844 17.078 27.625 1 83.06 718 PRO A C 1
ATOM 5508 O O . PRO A 1 718 ? 32.719 15.852 27.484 1 83.06 718 PRO A O 1
ATOM 5511 N N . GLY A 1 719 ? 33.438 17.812 26.828 1 81.94 719 GLY A N 1
ATOM 5512 C CA . GLY A 1 719 ? 34.031 17.328 25.594 1 81.94 719 GLY A CA 1
ATOM 5513 C C . GLY A 1 719 ? 35.094 16.266 25.828 1 81.94 719 GLY A C 1
ATOM 5514 O O . GLY A 1 719 ? 35.312 15.406 24.984 1 81.94 719 GLY A O 1
ATOM 5515 N N . TYR A 1 720 ? 35.688 16.359 27 1 82.88 720 TYR A N 1
ATOM 5516 C CA . TYR A 1 720 ? 36.781 15.438 27.266 1 82.88 720 TYR A CA 1
ATOM 5517 C C . TYR A 1 720 ? 36.312 14 27.375 1 82.88 720 TYR A C 1
ATOM 5519 O O . TYR A 1 720 ? 37.094 13.062 27.297 1 82.88 720 TYR A O 1
ATOM 5527 N N . VAL A 1 721 ? 35 13.82 27.469 1 82.31 721 VAL A N 1
ATOM 5528 C CA . VAL A 1 721 ? 34.406 12.484 27.516 1 82.31 721 VAL A CA 1
ATOM 5529 C C . VAL A 1 721 ? 34.594 11.805 26.156 1 82.31 721 VAL A C 1
ATOM 5531 O O . VAL A 1 721 ? 34.625 10.57 26.078 1 82.31 721 VAL A O 1
ATOM 5534 N N . GLY A 1 722 ? 34.781 12.586 25.031 1 80.06 722 GLY A N 1
ATOM 5535 C CA . GLY A 1 722 ? 35.031 12.039 23.719 1 80.06 722 GLY A CA 1
ATOM 5536 C C . GLY A 1 722 ? 33.812 11.359 23.109 1 80.06 722 GLY A C 1
ATOM 5537 O O . GLY A 1 722 ? 33.938 10.547 22.203 1 80.06 722 GLY A O 1
ATOM 5538 N N . ALA A 1 723 ? 32.719 11.586 23.719 1 84.25 723 ALA A N 1
ATOM 5539 C CA . ALA A 1 723 ? 31.5 11 23.172 1 84.25 723 ALA A CA 1
ATOM 5540 C C . ALA A 1 723 ? 31.062 11.742 21.906 1 84.25 723 ALA A C 1
ATOM 5542 O O . ALA A 1 723 ? 31.234 12.953 21.781 1 84.25 723 ALA A O 1
ATOM 5543 N N . ILE A 1 724 ? 30.516 10.992 20.906 1 84.19 724 ILE A N 1
ATOM 5544 C CA . ILE A 1 724 ? 30.062 11.547 19.641 1 84.19 724 ILE A CA 1
ATOM 5545 C C . ILE A 1 724 ? 28.781 12.359 19.859 1 84.19 724 ILE A C 1
ATOM 5547 O O . ILE A 1 724 ? 28.641 13.453 19.312 1 84.19 724 ILE A O 1
ATOM 5551 N N . SER A 1 725 ? 27.906 11.773 20.609 1 88.81 725 SER A N 1
ATOM 5552 C CA . SER A 1 725 ? 26.656 12.469 20.938 1 88.81 725 SER A CA 1
ATOM 5553 C C . SER A 1 725 ? 26.438 12.523 22.438 1 88.81 725 SER A C 1
ATOM 5555 O O . SER A 1 725 ? 27.047 11.773 23.203 1 88.81 725 SER A O 1
ATOM 5557 N N . ASN A 1 726 ? 25.594 13.445 22.859 1 90.75 726 ASN A N 1
ATOM 5558 C CA . ASN A 1 726 ? 25.234 13.586 24.25 1 90.75 726 ASN A CA 1
ATOM 5559 C C . ASN A 1 726 ? 24.266 12.484 24.703 1 90.75 726 ASN A C 1
ATOM 5561 O O . ASN A 1 726 ? 23.406 12.062 23.922 1 90.75 726 ASN A O 1
ATOM 5565 N N . PRO A 1 727 ? 24.5 12.016 25.891 1 92.88 727 PRO A N 1
ATOM 5566 C CA . PRO A 1 727 ? 23.562 11.008 26.406 1 92.88 727 PRO A CA 1
ATOM 5567 C C . PRO A 1 727 ? 22.188 11.586 26.703 1 92.88 727 PRO A C 1
ATOM 5569 O O . PRO A 1 727 ? 22.062 12.781 26.953 1 92.88 727 PRO A O 1
ATOM 5572 N N . ALA A 1 728 ? 21.203 10.703 26.672 1 94.56 728 ALA A N 1
ATOM 5573 C CA . ALA A 1 728 ? 19.859 11.109 27.062 1 94.56 728 ALA A CA 1
ATOM 5574 C C . ALA A 1 728 ? 19.703 11.148 28.578 1 94.56 728 ALA A C 1
ATOM 5576 O O . ALA A 1 728 ? 20.297 10.336 29.281 1 94.56 728 ALA A O 1
ATOM 5577 N N . ALA A 1 729 ? 18.906 12.102 29.062 1 94.69 729 ALA A N 1
ATOM 5578 C CA . ALA A 1 729 ? 18.656 12.227 30.5 1 94.69 729 ALA A CA 1
ATOM 5579 C C . ALA A 1 729 ? 17.375 12.992 30.766 1 94.69 729 ALA A C 1
ATOM 5581 O O . ALA A 1 729 ? 16.875 13.727 29.906 1 94.69 729 ALA A O 1
ATOM 5582 N N . ASN A 1 730 ? 16.844 12.773 31.984 1 95.25 730 ASN A N 1
ATOM 5583 C CA . ASN A 1 730 ? 15.75 13.586 32.5 1 95.25 730 ASN A CA 1
ATOM 5584 C C . ASN A 1 730 ? 16.266 14.844 33.188 1 95.25 730 ASN A C 1
ATOM 5586 O O . ASN A 1 730 ? 16.719 14.781 34.344 1 95.25 730 ASN A O 1
ATOM 5590 N N . VAL A 1 731 ? 16.172 16.031 32.719 1 91.5 731 VAL A N 1
ATOM 5591 C CA . VAL A 1 731 ? 16.875 17.141 33.312 1 91.5 731 VAL A CA 1
ATOM 5592 C C . VAL A 1 731 ? 15.938 18.344 33.438 1 91.5 731 VAL A C 1
ATOM 5594 O O . VAL A 1 731 ? 15.922 19.031 34.469 1 91.5 731 VAL A O 1
ATOM 5597 N N . ALA A 1 732 ? 15.039 18.703 32.531 1 94.94 732 ALA A N 1
ATOM 5598 C CA . ALA A 1 732 ? 14.383 20 32.469 1 94.94 732 ALA A CA 1
ATOM 5599 C C . ALA A 1 732 ? 12.938 19.922 32.938 1 94.94 732 ALA A C 1
ATOM 5601 O O . ALA A 1 732 ? 12.367 18.844 33.031 1 94.94 732 ALA A O 1
ATOM 5602 N N . ASP A 1 733 ? 12.5 21.141 33.406 1 97.56 733 ASP A N 1
ATOM 5603 C CA . ASP A 1 733 ? 11.117 21.312 33.812 1 97.56 733 ASP A CA 1
ATOM 5604 C C . ASP A 1 733 ? 10.508 22.562 33.188 1 97.56 733 ASP A C 1
ATOM 5606 O O . ASP A 1 733 ? 11.234 23.5 32.875 1 97.56 733 ASP A O 1
ATOM 5610 N N . MET A 1 734 ? 9.227 22.562 33.094 1 97 734 MET A N 1
ATOM 5611 C CA . MET A 1 734 ? 8.5 23.703 32.5 1 97 734 MET A CA 1
ATOM 5612 C C . MET A 1 734 ? 7.078 23.766 33.062 1 97 734 MET A C 1
ATOM 5614 O O . MET A 1 734 ? 6.543 22.766 33.531 1 97 734 MET A O 1
ATOM 5618 N N . GLU A 1 735 ? 6.539 24.938 32.969 1 97.25 735 GLU A N 1
ATOM 5619 C CA . GLU A 1 735 ? 5.184 25.141 33.469 1 97.25 735 GLU A CA 1
ATOM 5620 C C . GLU A 1 735 ? 4.348 25.969 32.469 1 97.25 735 GLU A C 1
ATOM 5622 O O . GLU A 1 735 ? 4.844 26.922 31.875 1 97.25 735 GLU A O 1
ATOM 5627 N N . ASN A 1 736 ? 3.086 25.625 32.312 1 97.19 736 ASN A N 1
ATOM 5628 C CA . ASN A 1 736 ? 2.055 26.391 31.609 1 97.19 736 ASN A CA 1
ATOM 5629 C C . ASN A 1 736 ? 0.905 26.75 32.562 1 97.19 736 ASN A C 1
ATOM 5631 O O . ASN A 1 736 ? 0.341 25.891 33.219 1 97.19 736 ASN A O 1
ATOM 5635 N N . ASN A 1 737 ? 0.615 27.984 32.594 1 96.69 737 ASN A N 1
ATOM 5636 C CA . ASN A 1 737 ? -0.523 28.516 33.344 1 96.69 737 ASN A CA 1
ATOM 5637 C C . ASN A 1 737 ? -1.475 29.281 32.438 1 96.69 737 ASN A C 1
ATOM 5639 O O . ASN A 1 737 ? -1.035 30.031 31.547 1 96.69 737 ASN A O 1
ATOM 5643 N N . GLY A 1 738 ? -2.811 29.047 32.625 1 97.38 738 GLY A N 1
ATOM 5644 C CA . GLY A 1 738 ? -3.693 29.75 31.719 1 97.38 738 GLY A CA 1
ATOM 5645 C C . GLY A 1 738 ? -5.145 29.734 32.156 1 97.38 738 GLY A C 1
ATOM 5646 O O . GLY A 1 738 ? -5.484 29.141 33.188 1 97.38 738 GLY A O 1
ATOM 5647 N N . VAL A 1 739 ? -5.98 30.5 31.484 1 97.81 739 VAL A N 1
ATOM 5648 C CA . VAL A 1 739 ? -7.43 30.562 31.672 1 97.81 739 VAL A CA 1
ATOM 5649 C C . VAL A 1 739 ? -8.117 30.422 30.312 1 97.81 739 VAL A C 1
ATOM 5651 O O . VAL A 1 739 ? -7.562 30.812 29.281 1 97.81 739 VAL A O 1
ATOM 5654 N N . GLU A 1 740 ? -9.266 29.875 30.375 1 97.94 740 GLU A N 1
ATOM 5655 C CA . GLU A 1 740 ? -10.094 29.672 29.188 1 97.94 740 GLU A CA 1
ATOM 5656 C C . GLU A 1 740 ? -11.547 30.062 29.453 1 97.94 740 GLU A C 1
ATOM 5658 O O . GLU A 1 740 ? -12.07 29.828 30.531 1 97.94 740 GLU A O 1
ATOM 5663 N N . LEU A 1 741 ? -12.086 30.688 28.469 1 97.5 741 LEU A N 1
ATOM 5664 C CA . LEU A 1 741 ? -13.492 31.078 28.531 1 97.5 741 LEU A CA 1
ATOM 5665 C C . LEU A 1 741 ? -14.195 30.734 27.219 1 97.5 741 LEU A C 1
ATOM 5667 O O . LEU A 1 741 ? -13.703 31.078 26.141 1 97.5 741 LEU A O 1
ATOM 5671 N N . GLU A 1 742 ? -15.234 30.062 27.281 1 96.31 742 GLU A N 1
ATOM 5672 C CA . GLU A 1 742 ? -16.109 29.797 26.156 1 96.31 742 GLU A CA 1
ATOM 5673 C C . GLU A 1 742 ? -17.516 30.312 26.391 1 96.31 742 GLU A C 1
ATOM 5675 O O . GLU A 1 742 ? -18.078 30.109 27.484 1 96.31 742 GLU A O 1
ATOM 5680 N N . LEU A 1 743 ? -18.062 30.953 25.406 1 95.81 743 LEU A N 1
ATOM 5681 C CA . LEU A 1 743 ? -19.406 31.516 25.469 1 95.81 743 LEU A CA 1
ATOM 5682 C C . LEU A 1 743 ? -20.25 31.016 24.297 1 95.81 743 LEU A C 1
ATOM 5684 O O . LEU A 1 743 ? -19.766 30.906 23.172 1 95.81 743 LEU A O 1
ATOM 5688 N N . GLY A 1 744 ? -21.422 30.672 24.609 1 93.12 744 GLY A N 1
ATOM 5689 C CA . GLY A 1 744 ? -22.391 30.297 23.594 1 93.12 744 GLY A CA 1
ATOM 5690 C C . GLY A 1 744 ? -23.766 30.891 23.844 1 93.12 744 GLY A C 1
ATOM 5691 O O . GLY A 1 744 ? -24.281 30.812 24.969 1 93.12 744 GLY A O 1
ATOM 5692 N N . TYR A 1 745 ? -24.25 31.578 22.891 1 93.25 745 TYR A N 1
ATOM 5693 C CA . TYR A 1 745 ? -25.578 32.188 22.984 1 93.25 745 TYR A CA 1
ATOM 5694 C C . TYR A 1 745 ? -26.438 31.766 21.797 1 93.25 745 TYR A C 1
ATOM 5696 O O . TYR A 1 745 ? -26.016 31.891 20.641 1 93.25 745 TYR A O 1
ATOM 5704 N N . ARG A 1 746 ? -27.531 31.281 22 1 88.69 746 ARG A N 1
ATOM 5705 C CA . ARG A 1 746 ? -28.5 30.922 20.969 1 88.69 746 ARG A CA 1
ATOM 5706 C C . ARG A 1 746 ? -29.891 31.438 21.328 1 88.69 746 ARG A C 1
ATOM 5708 O O . ARG A 1 746 ? -30.375 31.219 22.438 1 88.69 746 ARG A O 1
ATOM 5715 N N . LYS A 1 747 ? -30.531 32.094 20.328 1 89.12 747 LYS A N 1
ATOM 5716 C CA . LYS A 1 747 ? -31.859 32.656 20.578 1 89.12 747 LYS A CA 1
ATOM 5717 C C . LYS A 1 747 ? -32.688 32.719 19.297 1 89.12 747 LYS A C 1
ATOM 5719 O O . LYS A 1 747 ? -32.156 33.031 18.234 1 89.12 747 LYS A O 1
ATOM 5724 N N . GLN A 1 748 ? -33.906 32.375 19.438 1 87.12 748 GLN A N 1
ATOM 5725 C CA . GLN A 1 748 ? -34.844 32.594 18.344 1 87.12 748 GLN A CA 1
ATOM 5726 C C . GLN A 1 748 ? -35.594 33.906 18.531 1 87.12 748 GLN A C 1
ATOM 5728 O O . GLN A 1 748 ? -36.281 34.062 19.547 1 87.12 748 GLN A O 1
ATOM 5733 N N . VAL A 1 749 ? -35.531 34.844 17.688 1 91.38 749 VAL A N 1
ATOM 5734 C CA . VAL A 1 749 ? -36.25 36.094 17.703 1 91.38 749 VAL A CA 1
ATOM 5735 C C . VAL A 1 749 ? -37.188 36.156 16.5 1 91.38 749 VAL A C 1
ATOM 5737 O O . VAL A 1 749 ? -36.75 36.5 15.391 1 91.38 749 VAL A O 1
ATOM 5740 N N . GLY A 1 750 ? -38.375 35.969 16.641 1 87.62 750 GLY A N 1
ATOM 5741 C CA . GLY A 1 750 ? -39.281 35.844 15.516 1 87.62 750 GLY A CA 1
ATOM 5742 C C . GLY A 1 750 ? -38.906 34.719 14.578 1 87.62 750 GLY A C 1
ATOM 5743 O O . GLY A 1 750 ? -38.75 33.562 15 1 87.62 750 GLY A O 1
ATOM 5744 N N . ASP A 1 751 ? -38.688 35.188 13.367 1 87.62 751 ASP A N 1
ATOM 5745 C CA . ASP A 1 751 ? -38.312 34.188 12.359 1 87.62 751 ASP A CA 1
ATOM 5746 C C . ASP A 1 751 ? -36.781 34.062 12.234 1 87.62 751 ASP A C 1
ATOM 5748 O O . ASP A 1 751 ? -36.312 33.312 11.391 1 87.62 751 ASP A O 1
ATOM 5752 N N . VAL A 1 752 ? -36.125 34.719 13.102 1 92.38 752 VAL A N 1
ATOM 5753 C CA . VAL A 1 752 ? -34.656 34.75 13.008 1 92.38 752 VAL A CA 1
ATOM 5754 C C . VAL A 1 752 ? -34.062 33.875 14.109 1 92.38 752 VAL A C 1
ATOM 5756 O O . VAL A 1 752 ? -34.375 34.031 15.281 1 92.38 752 VAL A O 1
ATOM 5759 N N . ASN A 1 753 ? -33.344 32.906 13.695 1 90.19 753 ASN A N 1
ATOM 5760 C CA . ASN A 1 753 ? -32.531 32.156 14.633 1 90.19 753 ASN A CA 1
ATOM 5761 C C . ASN A 1 753 ? -31.094 32.688 14.695 1 90.19 753 ASN A C 1
ATOM 5763 O O . ASN A 1 753 ? -30.406 32.75 13.672 1 90.19 753 ASN A O 1
ATOM 5767 N N . LEU A 1 754 ? -30.703 33.094 15.852 1 92.12 754 LEU A N 1
ATOM 5768 C CA . LEU A 1 754 ? -29.391 33.719 16.047 1 92.12 754 LEU A CA 1
ATOM 5769 C C . LEU A 1 754 ? -28.516 32.844 16.953 1 92.12 754 LEU A C 1
ATOM 5771 O O . LEU A 1 754 ? -29 32.281 17.953 1 92.12 754 LEU A O 1
ATOM 5775 N N . SER A 1 755 ? -27.281 32.625 16.547 1 91.88 755 SER A N 1
ATOM 5776 C CA . SER A 1 755 ? -26.312 31.938 17.359 1 91.88 755 SER A CA 1
ATOM 5777 C C . SER A 1 755 ? -24.984 32.688 17.422 1 91.88 755 SER A C 1
ATOM 5779 O O . SER A 1 755 ? -24.484 33.156 16.391 1 91.88 755 SER A O 1
ATOM 5781 N N . PHE A 1 756 ? -24.484 32.938 18.641 1 94.38 756 PHE A N 1
ATOM 5782 C CA . PHE A 1 756 ? -23.172 33.531 18.891 1 94.38 756 PHE A CA 1
ATOM 5783 C C . PHE A 1 756 ? -22.297 32.594 19.719 1 94.38 756 PHE A C 1
ATOM 5785 O O . PHE A 1 756 ? -22.688 32.156 20.812 1 94.38 756 PHE A O 1
ATOM 5792 N N . ASN A 1 757 ? -21.172 32.188 19.141 1 93.62 757 ASN A N 1
ATOM 5793 C CA . ASN A 1 757 ? -20.203 31.359 19.875 1 93.62 757 ASN A CA 1
ATOM 5794 C C . ASN A 1 757 ? -18.828 32 19.906 1 93.62 757 ASN A C 1
ATOM 5796 O O . ASN A 1 757 ? -18.297 32.406 18.859 1 93.62 757 ASN A O 1
ATOM 5800 N N . GLY A 1 758 ? -18.297 32.156 21.031 1 95.5 758 GLY A N 1
ATOM 5801 C CA . GLY A 1 758 ? -16.984 32.781 21.188 1 95.5 758 GLY A CA 1
ATOM 5802 C C . GLY A 1 758 ? -16.109 32.062 22.203 1 95.5 758 GLY A C 1
ATOM 5803 O O . GLY A 1 758 ? -16.625 31.359 23.094 1 95.5 758 GLY A O 1
ATOM 5804 N N . ASN A 1 759 ? -14.844 32.156 22.047 1 96.56 759 ASN A N 1
ATOM 5805 C CA . ASN A 1 759 ? -13.891 31.641 23.016 1 96.56 759 ASN A CA 1
ATOM 5806 C C . ASN A 1 759 ? -12.641 32.5 23.094 1 96.56 759 ASN A C 1
ATOM 5808 O O . ASN A 1 759 ? -12.297 33.188 22.125 1 96.56 759 ASN A O 1
ATOM 5812 N N . ILE A 1 760 ? -12.016 32.469 24.203 1 97.5 760 ILE A N 1
ATOM 5813 C CA . ILE A 1 760 ? -10.766 33.188 24.422 1 97.5 760 ILE A CA 1
ATOM 5814 C C . ILE A 1 760 ? -9.906 32.406 25.422 1 97.5 760 ILE A C 1
ATOM 5816 O O . ILE A 1 760 ? -10.422 31.812 26.375 1 97.5 760 ILE A O 1
ATOM 5820 N N . SER A 1 761 ? -8.641 32.375 25.172 1 97.88 761 SER A N 1
ATOM 5821 C CA . SER A 1 761 ? -7.703 31.656 26.031 1 97.88 761 SER A CA 1
ATOM 5822 C C . SER A 1 761 ? -6.438 32.469 26.281 1 97.88 761 SER A C 1
ATOM 5824 O O . SER A 1 761 ? -5.93 33.125 25.359 1 97.88 761 SER A O 1
ATOM 5826 N N . TYR A 1 762 ? -6.008 32.375 27.469 1 97.81 762 TYR A N 1
ATOM 5827 C CA . TYR A 1 762 ? -4.738 33 27.875 1 97.81 762 TYR A CA 1
ATOM 5828 C C . TYR A 1 762 ? -3.742 31.922 28.312 1 97.81 762 TYR A C 1
ATOM 5830 O O . TYR A 1 762 ? -4.098 30.984 29.031 1 97.81 762 TYR A O 1
ATOM 5838 N N . LEU A 1 763 ? -2.492 32.062 27.938 1 96.69 763 LEU A N 1
ATOM 5839 C CA . LEU A 1 763 ? -1.44 31.109 28.219 1 96.69 763 LEU A CA 1
ATOM 5840 C C . LEU A 1 763 ? -0.146 31.812 28.625 1 96.69 763 LEU A C 1
ATOM 5842 O O . LEU A 1 763 ? 0.279 32.75 27.953 1 96.69 763 LEU A O 1
ATOM 5846 N N . GLU A 1 764 ? 0.431 31.359 29.672 1 96.88 764 GLU A N 1
ATOM 5847 C CA . GLU A 1 764 ? 1.781 31.75 30.078 1 96.88 764 GLU A CA 1
ATOM 5848 C C . GLU A 1 764 ? 2.688 30.531 30.203 1 96.88 764 GLU A C 1
ATOM 5850 O O . GLU A 1 764 ? 2.426 29.625 31 1 96.88 764 GLU A O 1
ATOM 5855 N N . ASN A 1 765 ? 3.654 30.5 29.453 1 96.75 765 ASN A N 1
ATOM 5856 C CA . ASN A 1 765 ? 4.652 29.422 29.484 1 96.75 765 ASN A CA 1
ATOM 5857 C C . ASN A 1 765 ? 5.938 29.875 30.172 1 96.75 765 ASN A C 1
ATOM 5859 O O . ASN A 1 765 ? 6.418 30.984 29.922 1 96.75 765 ASN A O 1
ATOM 5863 N N . THR A 1 766 ? 6.523 29.016 31.047 1 97.62 766 THR A N 1
ATOM 5864 C CA . THR A 1 766 ? 7.746 29.359 31.75 1 97.62 766 THR A CA 1
ATOM 5865 C C . THR A 1 766 ? 8.648 28.141 31.922 1 97.62 766 THR A C 1
ATOM 5867 O O . THR A 1 766 ? 8.219 27.125 32.469 1 97.62 766 THR A O 1
ATOM 5870 N N . VAL A 1 767 ? 9.883 28.312 31.562 1 97.75 767 VAL A N 1
ATOM 5871 C CA . VAL A 1 767 ? 10.891 27.297 31.859 1 97.75 767 VAL A CA 1
ATOM 5872 C C . VAL A 1 767 ? 11.344 27.422 33.312 1 97.75 767 VAL A C 1
ATOM 5874 O O . VAL A 1 767 ? 11.766 28.5 33.75 1 97.75 767 VAL A O 1
ATOM 5877 N N . THR A 1 768 ? 11.359 26.312 34.062 1 97.75 768 THR A N 1
ATOM 5878 C CA . THR A 1 768 ? 11.617 26.438 35.5 1 97.75 768 THR A CA 1
ATOM 5879 C C . THR A 1 768 ? 12.93 25.75 35.875 1 97.75 768 THR A C 1
ATOM 5881 O O . THR A 1 768 ? 13.508 26.031 36.906 1 97.75 768 THR A O 1
ATOM 5884 N N . ASN A 1 769 ? 13.391 24.844 35.062 1 96.75 769 ASN A N 1
ATOM 5885 C CA . ASN A 1 769 ? 14.625 24.109 35.312 1 96.75 769 ASN A CA 1
ATOM 5886 C C . ASN A 1 769 ? 15.289 23.641 34.031 1 96.75 769 ASN A C 1
ATOM 5888 O O . ASN A 1 769 ? 14.602 23.219 33.094 1 96.75 769 ASN A O 1
ATOM 5892 N N . LEU A 1 770 ? 16.609 23.75 33.969 1 95.69 770 LEU A N 1
ATOM 5893 C CA . LEU A 1 770 ? 17.359 23.281 32.781 1 95.69 770 LEU A CA 1
ATOM 5894 C C . LEU A 1 770 ? 18.516 22.391 33.219 1 95.69 770 LEU A C 1
ATOM 5896 O O . LEU A 1 770 ? 19.375 22.047 32.375 1 95.69 770 LEU A O 1
ATOM 5900 N N . GLY A 1 771 ? 18.469 22.031 34.438 1 91.69 771 GLY A N 1
ATOM 5901 C CA . GLY A 1 771 ? 19.562 21.25 35 1 91.69 771 GLY A CA 1
ATOM 5902 C C . GLY A 1 771 ? 20.484 22.062 35.875 1 91.69 771 GLY A C 1
ATOM 5903 O O . GLY A 1 771 ? 20.359 23.281 35.969 1 91.69 771 GLY A O 1
ATOM 5904 N N . PRO A 1 772 ? 21.438 21.359 36.531 1 87.88 772 PRO A N 1
ATOM 5905 C CA . PRO A 1 772 ? 22.312 22.047 37.5 1 87.88 772 PRO A CA 1
ATOM 5906 C C . PRO A 1 772 ? 23.234 23.062 36.812 1 87.88 772 PRO A C 1
ATOM 5908 O O . PRO A 1 772 ? 23.969 22.719 35.906 1 87.88 772 PRO A O 1
ATOM 5911 N N . ASN A 1 773 ? 23.188 24.266 37.219 1 88.56 773 ASN A N 1
ATOM 5912 C CA . ASN A 1 773 ? 24.047 25.375 36.812 1 88.56 773 ASN A CA 1
ATOM 5913 C C . ASN A 1 773 ? 23.844 25.75 35.344 1 88.56 773 ASN A C 1
ATOM 5915 O O . ASN A 1 773 ? 24.797 26.156 34.688 1 88.56 773 ASN A O 1
ATOM 5919 N N . ILE A 1 774 ? 22.766 25.438 34.844 1 92.69 774 ILE A N 1
ATOM 5920 C CA . ILE A 1 774 ? 22.438 25.844 33.469 1 92.69 774 ILE A CA 1
ATOM 5921 C C . ILE A 1 774 ? 21.312 26.875 33.5 1 92.69 774 ILE A C 1
ATOM 5923 O O . ILE A 1 774 ? 20.188 26.562 33.875 1 92.69 774 ILE A O 1
ATOM 5927 N N . SER A 1 775 ? 21.609 28.031 33.125 1 93.94 775 SER A N 1
ATOM 5928 C CA . SER A 1 775 ? 20.625 29.109 33.188 1 93.94 775 SER A CA 1
ATOM 5929 C C . SER A 1 775 ? 19.891 29.25 31.859 1 93.94 775 SER A C 1
ATOM 5931 O O . SER A 1 775 ? 18.766 29.781 31.812 1 93.94 775 SER A O 1
ATOM 5933 N N . TYR A 1 776 ? 20.547 28.891 30.812 1 94.94 776 TYR A N 1
ATOM 5934 C CA . TYR A 1 776 ? 19.938 28.922 29.5 1 94.94 776 TYR A CA 1
ATOM 5935 C C . TYR A 1 776 ? 20.562 27.891 28.578 1 94.94 776 TYR A C 1
ATOM 5937 O O . TYR A 1 776 ? 21.672 27.422 28.844 1 94.94 776 TYR A O 1
ATOM 5945 N N . LEU A 1 777 ? 19.891 27.484 27.625 1 91.88 777 LEU A N 1
ATOM 5946 C CA . LEU A 1 777 ? 20.406 26.547 26.625 1 91.88 777 LEU A CA 1
ATOM 5947 C C . LEU A 1 777 ? 21.125 27.297 25.5 1 91.88 777 LEU A C 1
ATOM 5949 O O . LEU A 1 777 ? 20.625 28.328 25.031 1 91.88 777 LEU A O 1
ATOM 5953 N N . SER A 1 778 ? 22.219 26.766 25.156 1 85.12 778 SER A N 1
ATOM 5954 C CA . SER A 1 778 ? 22.953 27.344 24.031 1 85.12 778 SER A CA 1
ATOM 5955 C C . SER A 1 778 ? 22.281 27 22.703 1 85.12 778 SER A C 1
ATOM 5957 O O . SER A 1 778 ? 21.516 26.031 22.625 1 85.12 778 SER A O 1
ATOM 5959 N N . GLY A 1 779 ? 22.609 27.859 21.781 1 85.88 779 GLY A N 1
ATOM 5960 C CA . GLY A 1 779 ? 22.016 27.688 20.453 1 85.88 779 GLY A CA 1
ATOM 5961 C C . GLY A 1 779 ? 20.75 28.5 20.266 1 85.88 779 GLY A C 1
ATOM 5962 O O . GLY A 1 779 ? 20.672 29.641 20.719 1 85.88 779 GLY A O 1
ATOM 5963 N N . GLY A 1 780 ? 19.688 27.953 19.531 1 90.5 780 GLY A N 1
ATOM 5964 C CA . GLY A 1 780 ? 18.469 28.625 19.141 1 90.5 780 GLY A CA 1
ATOM 5965 C C . GLY A 1 780 ? 18.359 28.844 17.641 1 90.5 780 GLY A C 1
ATOM 5966 O O . GLY A 1 780 ? 19.266 28.453 16.891 1 90.5 780 GLY A O 1
ATOM 5967 N N . GLN A 1 781 ? 17.312 29.438 17.391 1 94.38 781 GLN A N 1
ATOM 5968 C CA . GLN A 1 781 ? 17.125 29.734 15.969 1 94.38 781 GLN A CA 1
ATOM 5969 C C . GLN A 1 781 ? 18.094 30.828 15.5 1 94.38 781 GLN A C 1
ATOM 5971 O O . GLN A 1 781 ? 18.5 31.672 16.297 1 94.38 781 GLN A O 1
ATOM 5976 N N . THR A 1 782 ? 18.469 30.703 14.297 1 94.56 782 THR A N 1
ATOM 5977 C CA . THR A 1 782 ? 19.359 31.688 13.703 1 94.56 782 THR A CA 1
ATOM 5978 C C . THR A 1 782 ? 18.734 32.281 12.438 1 94.56 782 THR A C 1
ATOM 5980 O O . THR A 1 782 ? 17.719 31.797 11.945 1 94.56 782 THR A O 1
ATOM 5983 N N . PHE A 1 783 ? 19.234 33.344 12.047 1 94.69 783 PHE A N 1
ATOM 5984 C CA . PHE A 1 783 ? 19.016 33.969 10.75 1 94.69 783 PHE A CA 1
ATOM 5985 C C . PHE A 1 783 ? 20.344 34.25 10.047 1 94.69 783 PHE A C 1
ATOM 5987 O O . PHE A 1 783 ? 21.312 34.656 10.688 1 94.69 783 PHE A O 1
ATOM 5994 N N . GLN A 1 784 ? 20.344 34.062 8.781 1 93.06 784 GLN A N 1
ATOM 5995 C CA . GLN A 1 784 ? 21.609 34.125 8.055 1 93.06 784 GLN A CA 1
ATOM 5996 C C . GLN A 1 784 ? 22.297 35.469 8.219 1 93.06 784 GLN A C 1
ATOM 5998 O O . GLN A 1 784 ? 21.688 36.531 7.934 1 93.06 784 GLN A O 1
ATOM 6003 N N . ALA A 1 785 ? 23.5 35.469 8.719 1 90.75 785 ALA A N 1
ATOM 6004 C CA . ALA A 1 785 ? 24.406 36.625 8.891 1 90.75 785 ALA A CA 1
ATOM 6005 C C . ALA A 1 785 ? 24 37.469 10.102 1 90.75 785 ALA A C 1
ATOM 6007 O O . ALA A 1 785 ? 24.5 38.562 10.297 1 90.75 785 ALA A O 1
ATOM 6008 N N . SER A 1 786 ? 23.062 36.969 10.875 1 95.5 786 SER A N 1
ATOM 6009 C CA . SER A 1 786 ? 22.859 37.562 12.195 1 95.5 786 SER A CA 1
ATOM 6010 C C . SER A 1 786 ? 24.062 37.281 13.102 1 95.5 786 SER A C 1
ATOM 6012 O O . SER A 1 786 ? 24.625 36.188 13.078 1 95.5 786 SER A O 1
ATOM 6014 N N . SER A 1 787 ? 24.391 38.219 13.914 1 95.75 787 SER A N 1
ATOM 6015 C CA . SER A 1 787 ? 25.594 38.094 14.75 1 95.75 787 SER A CA 1
ATOM 6016 C C . SER A 1 787 ? 25.391 37.062 15.836 1 95.75 787 SER A C 1
ATOM 6018 O O . SER A 1 787 ? 26.359 36.469 16.344 1 95.75 787 SER A O 1
ATOM 6020 N N . TYR A 1 788 ? 24.203 36.875 16.219 1 96.44 788 TYR A N 1
ATOM 6021 C CA . TYR A 1 788 ? 23.875 35.938 17.297 1 96.44 788 TYR A CA 1
ATOM 6022 C C . TYR A 1 788 ? 22.547 35.219 17 1 96.44 788 TYR A C 1
ATOM 6024 O O . TYR A 1 788 ? 21.781 35.656 16.141 1 96.44 788 TYR A O 1
ATOM 6032 N N . PRO A 1 789 ? 22.312 34.062 17.734 1 96.94 789 PRO A N 1
ATOM 6033 C CA . PRO A 1 789 ? 21 33.438 17.625 1 96.94 789 PRO A CA 1
ATOM 6034 C C . PRO A 1 789 ? 19.859 34.375 18.031 1 96.94 789 PRO A C 1
ATOM 6036 O O . PRO A 1 789 ? 20.047 35.219 18.922 1 96.94 789 PRO A O 1
ATOM 6039 N N . ILE A 1 790 ? 18.703 34.219 17.422 1 97.5 790 ILE A N 1
ATOM 6040 C CA . ILE A 1 790 ? 17.641 35.219 17.594 1 97.5 790 ILE A CA 1
ATOM 6041 C C . ILE A 1 790 ? 16.703 34.75 18.703 1 97.5 790 ILE A C 1
ATOM 6043 O O . ILE A 1 790 ? 15.852 35.531 19.156 1 97.5 790 ILE A O 1
ATOM 6047 N N . THR A 1 791 ? 16.812 33.469 19.141 1 97.38 791 THR A N 1
ATOM 6048 C CA . THR A 1 791 ? 15.992 32.969 20.234 1 97.38 791 THR A CA 1
ATOM 6049 C C . THR A 1 791 ? 16.859 32.344 21.328 1 97.38 791 THR A C 1
ATOM 6051 O O . THR A 1 791 ? 18.031 32.031 21.078 1 97.38 791 THR A O 1
ATOM 6054 N N . ARG A 1 792 ? 16.281 32.219 22.5 1 96.94 792 ARG A N 1
ATOM 6055 C CA . ARG A 1 792 ? 16.938 31.578 23.641 1 96.94 792 ARG A CA 1
ATOM 6056 C C . ARG A 1 792 ? 15.922 30.984 24.594 1 96.94 792 ARG A C 1
ATOM 6058 O O . ARG A 1 792 ? 14.883 31.578 24.859 1 96.94 792 ARG A O 1
ATOM 6065 N N . THR A 1 793 ? 16.188 29.797 25.047 1 96.06 793 THR A N 1
ATOM 6066 C CA . THR A 1 793 ? 15.438 29.156 26.109 1 96.06 793 THR A CA 1
ATOM 6067 C C . THR A 1 793 ? 16.172 29.297 27.453 1 96.06 793 THR A C 1
ATOM 6069 O O . THR A 1 793 ? 17.297 28.812 27.594 1 96.06 793 THR A O 1
ATOM 6072 N N . ALA A 1 794 ? 15.5 29.984 28.391 1 97.19 794 ALA A N 1
ATOM 6073 C CA . ALA A 1 794 ? 16.156 30.281 29.672 1 97.19 794 ALA A CA 1
ATOM 6074 C C . ALA A 1 794 ? 15.172 30.125 30.828 1 97.19 794 ALA A C 1
ATOM 6076 O O . ALA A 1 794 ? 13.961 30.234 30.641 1 97.19 794 ALA A O 1
ATOM 6077 N N . ILE A 1 795 ? 15.742 29.906 32.031 1 97.25 795 ILE A N 1
ATOM 6078 C CA . ILE A 1 795 ? 14.938 29.781 33.219 1 97.25 795 ILE A CA 1
ATOM 6079 C C . ILE A 1 795 ? 14.195 31.109 33.5 1 97.25 795 ILE A C 1
ATOM 6081 O O . ILE A 1 795 ? 14.797 32.188 33.406 1 97.25 795 ILE A O 1
ATOM 6085 N N . GLY A 1 796 ? 12.922 30.938 33.656 1 97 796 GLY A N 1
ATOM 6086 C CA . GLY A 1 796 ? 12.094 32.094 33.969 1 97 796 GLY A CA 1
ATOM 6087 C C . GLY A 1 796 ? 11.414 32.688 32.75 1 97 796 GLY A C 1
ATOM 6088 O O . GLY A 1 796 ? 10.555 33.562 32.906 1 97 796 GLY A O 1
ATOM 6089 N N . GLU A 1 797 ? 11.805 32.312 31.641 1 96.69 797 GLU A N 1
ATOM 6090 C CA . GLU A 1 797 ? 11.258 32.844 30.391 1 96.69 797 GLU A CA 1
ATOM 6091 C C . GLU A 1 797 ? 10.477 31.75 29.641 1 96.69 797 GLU A C 1
ATOM 6093 O O . GLU A 1 797 ? 10.57 30.578 29.969 1 96.69 797 GLU A O 1
ATOM 6098 N N . ALA A 1 798 ? 9.695 32.219 28.688 1 95.88 798 ALA A N 1
ATOM 6099 C CA . ALA A 1 798 ? 9.023 31.266 27.812 1 95.88 798 ALA A CA 1
ATOM 6100 C C . ALA A 1 798 ? 10.031 30.531 26.922 1 95.88 798 ALA A C 1
ATOM 6102 O O . ALA A 1 798 ? 11.078 31.094 26.578 1 95.88 798 ALA A O 1
ATOM 6103 N N . VAL A 1 799 ? 9.711 29.328 26.531 1 94.88 799 VAL A N 1
ATOM 6104 C CA . VAL A 1 799 ? 10.547 28.531 25.641 1 94.88 799 VAL A CA 1
ATOM 6105 C C . VAL A 1 799 ? 10.734 29.266 24.328 1 94.88 799 VAL A C 1
ATOM 6107 O O . VAL A 1 799 ? 9.773 29.812 23.766 1 94.88 799 VAL A O 1
ATOM 6110 N N . ASN A 1 800 ? 11.992 29.469 23.875 1 95.69 800 ASN A N 1
ATOM 6111 C CA . ASN A 1 800 ? 12.359 30.016 22.578 1 95.69 800 ASN A CA 1
ATOM 6112 C C . ASN A 1 800 ? 12.062 31.516 22.5 1 95.69 800 ASN A C 1
ATOM 6114 O O . ASN A 1 800 ? 11.656 32 21.453 1 95.69 800 ASN A O 1
ATOM 6118 N N . SER A 1 801 ? 12.156 32.219 23.531 1 97 801 SER A N 1
ATOM 6119 C CA . SER A 1 801 ? 11.914 33.656 23.531 1 97 801 SER A CA 1
ATOM 6120 C C . SER A 1 801 ? 12.93 34.375 22.656 1 97 801 SER A C 1
ATOM 6122 O O . SER A 1 801 ? 14.078 33.938 22.531 1 97 801 SER A O 1
ATOM 6124 N N . PHE A 1 802 ? 12.484 35.438 22.078 1 97.94 802 PHE A N 1
ATOM 6125 C CA . PHE A 1 802 ? 13.414 36.25 21.297 1 97.94 802 PHE A CA 1
ATOM 6126 C C . PHE A 1 802 ? 14.438 36.938 22.203 1 97.94 802 PHE A C 1
ATOM 6128 O O . PHE A 1 802 ? 14.086 37.469 23.266 1 97.94 802 PHE A O 1
ATOM 6135 N N . TYR A 1 803 ? 15.656 36.875 21.844 1 98 803 TYR A N 1
ATOM 6136 C CA . TYR A 1 803 ? 16.797 37.375 22.594 1 98 803 TYR A CA 1
ATOM 6137 C C . TYR A 1 803 ? 17.719 38.219 21.719 1 98 803 TYR A C 1
ATOM 6139 O O . TYR A 1 803 ? 18.203 37.719 20.688 1 98 803 TYR A O 1
ATOM 6147 N N . GLY A 1 804 ? 17.891 39.531 22.047 1 98 804 GLY A N 1
ATOM 6148 C CA . GLY A 1 804 ? 18.672 40.438 21.219 1 98 804 GLY A CA 1
ATOM 6149 C C . GLY A 1 804 ? 18.922 41.781 21.859 1 98 804 GLY A C 1
ATOM 6150 O O . GLY A 1 804 ? 18.797 41.938 23.078 1 98 804 GLY A O 1
ATOM 6151 N N . PHE A 1 805 ? 19.422 42.688 21.047 1 98.25 805 PHE A N 1
ATOM 6152 C CA . PHE A 1 805 ? 19.828 44.031 21.5 1 98.25 805 PHE A CA 1
ATOM 6153 C C . PHE A 1 805 ? 18.625 44.969 21.547 1 98.25 805 PHE A C 1
ATOM 6155 O O . PHE A 1 805 ? 17.688 44.812 20.766 1 98.25 805 PHE A O 1
ATOM 6162 N N . GLN A 1 806 ? 18.672 45.906 22.453 1 97.56 806 GLN A N 1
ATOM 6163 C CA . GLN A 1 806 ? 17.703 46.969 22.547 1 97.56 806 GLN A CA 1
ATOM 6164 C C . GLN A 1 806 ? 18.25 48.25 21.938 1 97.56 806 GLN A C 1
ATOM 6166 O O . GLN A 1 806 ? 19.375 48.656 22.234 1 97.56 806 GLN A O 1
ATOM 6171 N N . THR A 1 807 ? 17.469 48.844 21.094 1 96.94 807 THR A N 1
ATOM 6172 C CA . THR A 1 807 ? 17.859 50.125 20.484 1 96.94 807 THR A CA 1
ATOM 6173 C C . THR A 1 807 ? 17.375 51.281 21.359 1 96.94 807 THR A C 1
ATOM 6175 O O . THR A 1 807 ? 16.281 51.25 21.922 1 96.94 807 THR A O 1
ATOM 6178 N N . LYS A 1 808 ? 18.156 52.312 21.516 1 96.31 808 LYS A N 1
ATOM 6179 C CA . LYS A 1 808 ? 17.812 53.562 22.219 1 96.31 808 LYS A CA 1
ATOM 6180 C C . LYS A 1 808 ? 17.672 54.719 21.234 1 96.31 808 LYS A C 1
ATOM 6182 O O . LYS A 1 808 ? 17.984 55.875 21.578 1 96.31 808 LYS A O 1
ATOM 6187 N N . GLY A 1 809 ? 17.297 54.375 20.031 1 96.81 809 GLY A N 1
ATOM 6188 C CA . GLY A 1 809 ? 17.188 55.406 19 1 96.81 809 GLY A CA 1
ATOM 6189 C C . GLY A 1 809 ? 18.406 55.469 18.094 1 96.81 809 GLY A C 1
ATOM 6190 O O . GLY A 1 809 ? 19.109 54.469 17.922 1 96.81 809 GLY A O 1
ATOM 6191 N N . ILE A 1 810 ? 18.547 56.625 17.406 1 98.25 810 ILE A N 1
ATOM 6192 C CA . ILE A 1 810 ? 19.594 56.812 16.406 1 98.25 810 ILE A CA 1
ATOM 6193 C C . ILE A 1 810 ? 20.438 58.062 16.766 1 98.25 810 ILE A C 1
ATOM 6195 O O . ILE A 1 810 ? 19.906 59.062 17.188 1 98.25 810 ILE A O 1
ATOM 6199 N N . PHE A 1 811 ? 21.766 57.938 16.656 1 98.38 811 PHE A N 1
ATOM 6200 C CA . PHE A 1 811 ? 22.641 59.094 16.781 1 98.38 811 PHE A CA 1
ATOM 6201 C C . PHE A 1 811 ? 22.312 60.156 15.727 1 98.38 811 PHE A C 1
ATOM 6203 O O . PHE A 1 811 ? 22.375 59.844 14.523 1 98.38 811 PHE A O 1
ATOM 6210 N N . GLN A 1 812 ? 22.047 61.281 16.156 1 97.75 812 GLN A N 1
ATOM 6211 C CA . GLN A 1 812 ? 21.672 62.312 15.188 1 97.75 812 GLN A CA 1
ATOM 6212 C C . GLN A 1 812 ? 22.875 63.156 14.773 1 97.75 812 GLN A C 1
ATOM 6214 O O . GLN A 1 812 ? 22.906 63.719 13.672 1 97.75 812 GLN A O 1
ATOM 6219 N N . THR A 1 813 ? 23.859 63.281 15.75 1 97.31 813 THR A N 1
ATOM 6220 C CA . THR A 1 813 ? 25.016 64.125 15.484 1 97.31 813 THR A CA 1
ATOM 6221 C C . THR A 1 813 ? 26.312 63.438 15.906 1 97.31 813 THR A C 1
ATOM 6223 O O . THR A 1 813 ? 26.281 62.438 16.609 1 97.31 813 THR A O 1
ATOM 6226 N N . VAL A 1 814 ? 27.422 64.062 15.469 1 96.88 814 VAL A N 1
ATOM 6227 C CA . VAL A 1 814 ? 28.75 63.562 15.836 1 96.88 814 VAL A CA 1
ATOM 6228 C C . VAL A 1 814 ? 28.969 63.719 17.344 1 96.88 814 VAL A C 1
ATOM 6230 O O . VAL A 1 814 ? 29.578 62.875 17.969 1 96.88 814 VAL A O 1
ATOM 6233 N N . GLU A 1 815 ? 28.453 64.812 17.875 1 96.69 815 GLU A N 1
ATOM 6234 C CA . GLU A 1 815 ? 28.578 65.062 19.312 1 96.69 815 GLU A CA 1
ATOM 6235 C C . GLU A 1 815 ? 27.891 64 20.125 1 96.69 815 GLU A C 1
ATOM 6237 O O . GLU A 1 815 ? 28.391 63.562 21.172 1 96.69 815 GLU A O 1
ATOM 6242 N N . GLU A 1 816 ? 26.75 63.562 19.625 1 96.81 816 GLU A N 1
ATOM 6243 C CA . GLU A 1 816 ? 26.031 62.5 20.328 1 96.81 816 GLU A CA 1
ATOM 6244 C C . GLU A 1 816 ? 26.844 61.219 20.344 1 96.81 816 GLU A C 1
ATOM 6246 O O . GLU A 1 816 ? 26.875 60.531 21.359 1 96.81 816 GLU A O 1
ATOM 6251 N N . VAL A 1 817 ? 27.453 60.844 19.25 1 97.38 817 VAL A N 1
ATOM 6252 C CA . VAL A 1 817 ? 28.281 59.656 19.156 1 97.38 817 VAL A CA 1
ATOM 6253 C C . VAL A 1 817 ? 29.438 59.719 20.156 1 97.38 817 VAL A C 1
ATOM 6255 O O . VAL A 1 817 ? 29.703 58.781 20.891 1 97.38 817 VAL A O 1
ATOM 6258 N N . GLN A 1 818 ? 30.094 60.969 20.234 1 96 818 GLN A N 1
ATOM 6259 C CA . GLN A 1 818 ? 31.281 61.156 21.062 1 96 818 GLN A CA 1
ATOM 6260 C C . GLN A 1 818 ? 30.906 61.25 22.547 1 96 818 GLN A C 1
ATOM 6262 O O . GLN A 1 818 ? 31.734 60.938 23.406 1 96 818 GLN A O 1
ATOM 6267 N N . SER A 1 819 ? 29.688 61.625 22.766 1 96.19 819 SER A N 1
ATOM 6268 C CA . SER A 1 819 ? 29.266 61.781 24.141 1 96.19 819 SER A CA 1
ATOM 6269 C C . SER A 1 819 ? 28.75 60.469 24.734 1 96.19 819 SER A C 1
ATOM 6271 O O . SER A 1 819 ? 28.531 60.375 25.938 1 96.19 819 SER A O 1
ATOM 6273 N N . TYR A 1 820 ? 28.438 59.438 23.906 1 97.12 820 TYR A N 1
ATOM 6274 C CA . TYR A 1 820 ? 28.062 58.125 24.406 1 97.12 820 TYR A CA 1
ATOM 6275 C C . TYR A 1 820 ? 29.281 57.344 24.859 1 97.12 820 TYR A C 1
ATOM 6277 O O . TYR A 1 820 ? 29.859 56.562 24.078 1 97.12 820 TYR A O 1
ATOM 6285 N N . VAL A 1 821 ? 29.766 57.562 26.109 1 95.81 821 VAL A N 1
ATOM 6286 C CA . VAL A 1 821 ? 31.031 57.094 26.641 1 95.81 821 VAL A CA 1
ATOM 6287 C C . VAL A 1 821 ? 30.797 56.344 27.953 1 95.81 821 VAL A C 1
ATOM 6289 O O . VAL A 1 821 ? 29.781 56.531 28.609 1 95.81 821 VAL A O 1
ATOM 6292 N N . ASP A 1 822 ? 31.656 55.531 28.234 1 94.12 822 ASP A N 1
ATOM 6293 C CA . ASP A 1 822 ? 31.609 54.781 29.5 1 94.12 822 ASP A CA 1
ATOM 6294 C C . ASP A 1 822 ? 32.094 55.656 30.656 1 94.12 822 ASP A C 1
ATOM 6296 O O . ASP A 1 822 ? 32.281 56.844 30.5 1 94.12 822 ASP A O 1
ATOM 6300 N N . ALA A 1 823 ? 32.25 55.031 31.859 1 92.44 823 ALA A N 1
ATOM 6301 C CA . ALA A 1 823 ? 32.625 55.75 33.094 1 92.44 823 ALA A CA 1
ATOM 6302 C C . ALA A 1 823 ? 34.031 56.344 32.969 1 92.44 823 ALA A C 1
ATOM 6304 O O . ALA A 1 823 ? 34.344 57.344 33.594 1 92.44 823 ALA A O 1
ATOM 6305 N N . ASN A 1 824 ? 34.844 55.781 32.156 1 93.88 824 ASN A N 1
ATOM 6306 C CA . ASN A 1 824 ? 36.219 56.25 31.969 1 93.88 824 ASN A CA 1
ATOM 6307 C C . ASN A 1 824 ? 36.344 57.219 30.812 1 93.88 824 ASN A C 1
ATOM 6309 O O . ASN A 1 824 ? 37.469 57.625 30.453 1 93.88 824 ASN A O 1
ATOM 6313 N N . GLY A 1 825 ? 35.281 57.531 30.156 1 92.88 825 GLY A N 1
ATOM 6314 C CA . GLY A 1 825 ? 35.281 58.5 29.078 1 92.88 825 GLY A CA 1
ATOM 6315 C C . GLY A 1 825 ? 35.531 57.875 27.703 1 92.88 825 GLY A C 1
ATOM 6316 O O . GLY A 1 825 ? 35.656 58.594 26.719 1 92.88 825 GLY A O 1
ATOM 6317 N N . ASN A 1 826 ? 35.625 56.625 27.656 1 95 826 ASN A N 1
ATOM 6318 C CA . ASN A 1 826 ? 35.812 55.938 26.375 1 95 826 ASN A CA 1
ATOM 6319 C C . ASN A 1 826 ? 34.5 55.781 25.641 1 95 826 ASN A C 1
ATOM 6321 O O . ASN A 1 826 ? 33.469 55.5 26.25 1 95 826 ASN A O 1
ATOM 6325 N N . MET A 1 827 ? 34.531 55.938 24.344 1 96.38 827 MET A N 1
ATOM 6326 C CA . MET A 1 827 ? 33.344 55.75 23.516 1 96.38 827 MET A CA 1
ATOM 6327 C C . MET A 1 827 ? 32.812 54.312 23.609 1 96.38 827 MET A C 1
ATOM 6329 O O . MET A 1 827 ? 33.594 53.375 23.516 1 96.38 827 MET A O 1
ATOM 6333 N N . ILE A 1 828 ? 31.578 54.156 23.797 1 96.88 828 ILE A N 1
ATOM 6334 C CA . ILE A 1 828 ? 30.938 52.844 23.922 1 96.88 828 ILE A CA 1
ATOM 6335 C C . ILE A 1 828 ? 30.781 52.219 22.547 1 96.88 828 ILE A C 1
ATOM 6337 O O . ILE A 1 828 ? 30.922 51 22.391 1 96.88 828 ILE A O 1
ATOM 6341 N N . GLN A 1 829 ? 30.453 53 21.516 1 97.75 829 GLN A N 1
ATOM 6342 C CA . GLN A 1 829 ? 30.328 52.562 20.125 1 97.75 829 GLN A CA 1
ATOM 6343 C C . GLN A 1 829 ? 31.312 53.312 19.234 1 97.75 829 GLN A C 1
ATOM 6345 O O . GLN A 1 829 ? 30.891 54.188 18.469 1 97.75 829 GLN A O 1
ATOM 6350 N N . PRO A 1 830 ? 32.531 52.875 19.188 1 95.81 830 PRO A N 1
ATOM 6351 C CA . PRO A 1 830 ? 33.562 53.656 18.469 1 95.81 830 PRO A CA 1
ATOM 6352 C C . PRO A 1 830 ? 33.344 53.625 16.969 1 95.81 830 PRO A C 1
ATOM 6354 O O . PRO A 1 830 ? 33.844 54.5 16.266 1 95.81 830 PRO A O 1
ATOM 6357 N N . ASN A 1 831 ? 32.656 52.688 16.453 1 95.75 831 ASN A N 1
ATOM 6358 C CA . ASN A 1 831 ? 32.438 52.594 15.008 1 95.75 831 ASN A CA 1
ATOM 6359 C C . ASN A 1 831 ? 31.172 53.312 14.578 1 95.75 831 ASN A C 1
ATOM 6361 O O . ASN A 1 831 ? 30.875 53.375 13.391 1 95.75 831 ASN A O 1
ATOM 6365 N N . ALA A 1 832 ? 30.391 53.875 15.477 1 97.75 832 ALA A N 1
ATOM 6366 C CA . ALA A 1 832 ? 29.109 54.5 15.164 1 97.75 832 ALA A CA 1
ATOM 6367 C C . ALA A 1 832 ? 29.312 55.875 14.5 1 97.75 832 ALA A C 1
ATOM 6369 O O . ALA A 1 832 ? 30.312 56.562 14.75 1 97.75 832 ALA A O 1
ATOM 6370 N N . GLN A 1 833 ? 28.422 56.25 13.641 1 97.75 833 GLN A N 1
ATOM 6371 C CA . GLN A 1 833 ? 28.266 57.562 13.008 1 97.75 833 GLN A CA 1
ATOM 6372 C C . GLN A 1 833 ? 26.844 58.062 13.125 1 97.75 833 GLN A C 1
ATOM 6374 O O . GLN A 1 833 ? 25.922 57.281 13.445 1 97.75 833 GLN A O 1
ATOM 6379 N N . PRO A 1 834 ? 26.672 59.438 12.969 1 97.88 834 PRO A N 1
ATOM 6380 C CA . PRO A 1 834 ? 25.266 59.875 12.914 1 97.88 834 PRO A CA 1
ATOM 6381 C C . PRO A 1 834 ? 24.438 59.062 11.945 1 97.88 834 PRO A C 1
ATOM 6383 O O . PRO A 1 834 ? 24.875 58.75 10.836 1 97.88 834 PRO A O 1
ATOM 6386 N N . GLY A 1 835 ? 23.266 58.594 12.43 1 98.38 835 GLY A N 1
ATOM 6387 C CA . GLY A 1 835 ? 22.391 57.75 11.641 1 98.38 835 GLY A CA 1
ATOM 6388 C C . GLY A 1 835 ? 22.406 56.312 12.094 1 98.38 835 GLY A C 1
ATOM 6389 O O . GLY A 1 835 ? 21.547 55.5 11.68 1 98.38 835 GLY A O 1
ATOM 6390 N N . ASP A 1 836 ? 23.391 55.969 12.953 1 98.62 836 ASP A N 1
ATOM 6391 C CA . ASP A 1 836 ? 23.484 54.594 13.461 1 98.62 836 ASP A CA 1
ATOM 6392 C C . ASP A 1 836 ? 22.656 54.406 14.727 1 98.62 836 ASP A C 1
ATOM 6394 O O . ASP A 1 836 ? 22.406 55.375 15.445 1 98.62 836 ASP A O 1
ATOM 6398 N N . PHE A 1 837 ? 22.328 53.188 15.016 1 98.56 837 PHE A N 1
ATOM 6399 C CA . PHE A 1 837 ? 21.594 52.875 16.234 1 98.56 837 PHE A CA 1
ATOM 6400 C C . PHE A 1 837 ? 22.453 53.094 17.469 1 98.56 837 PHE A C 1
ATOM 6402 O O . PHE A 1 837 ? 23.656 52.781 17.453 1 98.56 837 PHE A O 1
ATOM 6409 N N . ILE A 1 838 ? 21.828 53.594 18.5 1 98.25 838 ILE A N 1
ATOM 6410 C CA . ILE A 1 838 ? 22.391 53.562 19.844 1 98.25 838 ILE A CA 1
ATOM 6411 C C . ILE A 1 838 ? 22.016 52.25 20.516 1 98.25 838 ILE A C 1
ATOM 6413 O O . ILE A 1 838 ? 20.844 51.969 20.75 1 98.25 838 ILE A O 1
ATOM 6417 N N . TRP A 1 839 ? 23.016 51.375 20.75 1 97.88 839 TRP A N 1
ATOM 6418 C CA . TRP A 1 839 ? 22.781 50.125 21.469 1 97.88 839 TRP A CA 1
ATOM 6419 C C . TRP A 1 839 ? 22.875 50.344 22.984 1 97.88 839 TRP A C 1
ATOM 6421 O O . TRP A 1 839 ? 23.734 51.062 23.453 1 97.88 839 TRP A O 1
ATOM 6431 N N . GLU A 1 840 ? 21.938 49.719 23.688 1 97 840 GLU A N 1
ATOM 6432 C CA . GLU A 1 840 ? 21.984 49.812 25.141 1 97 840 GLU A CA 1
ATOM 6433 C C . GLU A 1 840 ? 23.109 48.969 25.703 1 97 840 GLU A C 1
ATOM 6435 O O . GLU A 1 840 ? 23.188 47.75 25.438 1 97 840 GLU A O 1
ATOM 6440 N N . ASP A 1 841 ? 24 49.5 26.406 1 96.94 841 ASP A N 1
ATOM 6441 C CA . ASP A 1 841 ? 25.031 48.781 27.156 1 96.94 841 ASP A CA 1
ATOM 6442 C C . ASP A 1 841 ? 24.484 48.281 28.484 1 96.94 841 ASP A C 1
ATOM 6444 O O . ASP A 1 841 ? 24.656 48.906 29.531 1 96.94 841 ASP A O 1
ATOM 6448 N N . LEU A 1 842 ? 23.969 47.156 28.5 1 95.94 842 LEU A N 1
ATOM 6449 C CA . LEU A 1 842 ? 23.172 46.656 29.609 1 95.94 842 LEU A CA 1
ATOM 6450 C C . LEU A 1 842 ? 24.062 46.281 30.797 1 95.94 842 LEU A C 1
ATOM 6452 O O . LEU A 1 842 ? 23.672 46.469 31.953 1 95.94 842 LEU A O 1
ATOM 6456 N N . ASP A 1 843 ? 25.281 45.781 30.578 1 94.56 843 ASP A N 1
ATOM 6457 C CA . ASP A 1 843 ? 26.141 45.375 31.688 1 94.56 843 ASP A CA 1
ATOM 6458 C C . ASP A 1 843 ? 27.078 46.5 32.094 1 94.56 843 ASP A C 1
ATOM 6460 O O . ASP A 1 843 ? 27.875 46.344 33.031 1 94.56 843 ASP A O 1
ATOM 6464 N N . GLN A 1 844 ? 27.188 47.594 31.375 1 94.06 844 GLN A N 1
ATOM 6465 C CA . GLN A 1 844 ? 27.891 48.844 31.688 1 94.06 844 GLN A CA 1
ATOM 6466 C C . GLN A 1 844 ? 29.406 48.625 31.703 1 94.06 844 GLN A C 1
ATOM 6468 O O . GLN A 1 844 ? 30.109 49.188 32.531 1 94.06 844 GLN A O 1
ATOM 6473 N N . ASP A 1 845 ? 29.797 47.75 30.859 1 94.69 845 ASP A N 1
ATOM 6474 C CA . ASP A 1 845 ? 31.25 47.531 30.797 1 94.69 845 ASP A CA 1
ATOM 6475 C C . ASP A 1 845 ? 31.906 48.406 29.75 1 94.69 845 ASP A C 1
ATOM 6477 O O . ASP A 1 845 ? 33.125 48.312 29.516 1 94.69 845 ASP A O 1
ATOM 6481 N N . GLY A 1 846 ? 31.109 49.188 29.094 1 94.94 846 GLY A N 1
ATOM 6482 C CA . GLY A 1 846 ? 31.609 50.156 28.125 1 94.94 846 GLY A CA 1
ATOM 6483 C C . GLY A 1 846 ? 31.75 49.594 26.734 1 94.94 846 GLY A C 1
ATOM 6484 O O . GLY A 1 846 ? 32.25 50.25 25.828 1 94.94 846 GLY A O 1
ATOM 6485 N N . GLN A 1 847 ? 31.328 48.312 26.5 1 95.12 847 GLN A N 1
ATOM 6486 C CA . GLN A 1 847 ? 31.375 47.656 25.188 1 95.12 847 GLN A CA 1
ATOM 6487 C C . GLN A 1 847 ? 30.031 47.031 24.844 1 95.12 847 GLN A C 1
ATOM 6489 O O . GLN A 1 847 ? 29.281 46.625 25.734 1 95.12 847 GLN A O 1
ATOM 6494 N N . ILE A 1 848 ? 29.688 47.062 23.594 1 96.94 848 ILE A N 1
ATOM 6495 C CA . ILE A 1 848 ? 28.5 46.375 23.125 1 96.94 848 ILE A CA 1
ATOM 6496 C C . ILE A 1 848 ? 28.875 44.969 22.656 1 96.94 848 ILE A C 1
ATOM 6498 O O . ILE A 1 848 ? 29.5 44.781 21.609 1 96.94 848 ILE A O 1
ATOM 6502 N N . THR A 1 849 ? 28.531 43.906 23.391 1 95.44 849 THR A N 1
ATOM 6503 C CA . THR A 1 849 ? 28.859 42.5 23.125 1 95.44 849 THR A CA 1
ATOM 6504 C C . THR A 1 849 ? 27.641 41.625 23.344 1 95.44 849 THR A C 1
ATOM 6506 O O . THR A 1 849 ? 26.516 42.125 23.484 1 95.44 849 THR A O 1
ATOM 6509 N N . GLU A 1 850 ? 27.812 40.344 23.266 1 95.06 850 GLU A N 1
ATOM 6510 C CA . GLU A 1 850 ? 26.734 39.375 23.453 1 95.06 850 GLU A CA 1
ATOM 6511 C C . GLU A 1 850 ? 26.031 39.562 24.797 1 95.06 850 GLU A C 1
ATOM 6513 O O . GLU A 1 850 ? 24.844 39.281 24.922 1 95.06 850 GLU A O 1
ATOM 6518 N N . THR A 1 851 ? 26.781 40.062 25.75 1 95.88 851 THR A N 1
ATOM 6519 C CA . THR A 1 851 ? 26.266 40.156 27.109 1 95.88 851 THR A CA 1
ATOM 6520 C C . THR A 1 851 ? 25.312 41.344 27.234 1 95.88 851 THR A C 1
ATOM 6522 O O . THR A 1 851 ? 24.656 41.531 28.266 1 95.88 851 THR A O 1
ATOM 6525 N N . ASP A 1 852 ? 25.25 42.156 26.156 1 97.25 852 ASP A N 1
ATOM 6526 C CA . ASP A 1 852 ? 24.328 43.312 26.172 1 97.25 852 ASP A CA 1
ATOM 6527 C C . ASP A 1 852 ? 22.953 42.906 25.609 1 97.25 852 ASP A C 1
ATOM 6529 O O . ASP A 1 852 ? 22.094 43.75 25.406 1 97.25 852 ASP A O 1
ATOM 6533 N N . ARG A 1 853 ? 22.766 41.656 25.266 1 97.94 853 ARG A N 1
ATOM 6534 C CA . ARG A 1 853 ? 21.484 41.156 24.766 1 97.94 853 ARG A CA 1
ATOM 6535 C C . ARG A 1 853 ? 20.531 40.875 25.922 1 97.94 853 ARG A C 1
ATOM 6537 O O . ARG A 1 853 ? 20.969 40.625 27.062 1 97.94 853 ARG A O 1
ATOM 6544 N N . THR A 1 854 ? 19.266 40.906 25.641 1 97.25 854 THR A N 1
ATOM 6545 C CA . THR A 1 854 ? 18.219 40.625 26.609 1 97.25 854 THR A CA 1
ATOM 6546 C C . THR A 1 854 ? 16.984 40.062 25.922 1 97.25 854 THR A C 1
ATOM 6548 O O . THR A 1 854 ? 16.953 39.938 24.703 1 97.25 854 THR A O 1
ATOM 6551 N N . PHE A 1 855 ? 16.047 39.594 26.766 1 97.62 855 PHE A N 1
ATOM 6552 C CA . PHE A 1 855 ? 14.781 39.094 26.219 1 97.62 855 PHE A CA 1
ATOM 6553 C C . PHE A 1 855 ? 13.922 40.25 25.703 1 97.62 855 PHE A C 1
ATOM 6555 O O . PHE A 1 855 ? 13.57 41.156 26.469 1 97.62 855 PHE A O 1
ATOM 6562 N N . ILE A 1 856 ? 13.547 40.188 24.391 1 97.75 856 ILE A N 1
ATOM 6563 C CA . ILE A 1 856 ? 12.93 41.375 23.781 1 97.75 856 ILE A CA 1
ATOM 6564 C C . ILE A 1 856 ? 11.547 41 23.234 1 97.75 856 ILE A C 1
ATOM 6566 O O . ILE A 1 856 ? 10.844 41.844 22.688 1 97.75 856 ILE A O 1
ATOM 6570 N N . GLY A 1 857 ? 11.125 39.812 23.375 1 96.44 857 GLY A N 1
ATOM 6571 C CA . GLY A 1 857 ? 9.797 39.469 22.906 1 96.44 857 GLY A CA 1
ATOM 6572 C C . GLY A 1 857 ? 9.516 37.969 23 1 96.44 857 GLY A C 1
ATOM 6573 O O . GLY A 1 857 ? 10.438 37.156 23.156 1 96.44 857 GLY A O 1
ATOM 6574 N N . ASN A 1 858 ? 8.266 37.594 22.859 1 95.38 858 ASN A N 1
ATOM 6575 C CA . ASN A 1 858 ? 7.762 36.219 22.906 1 95.38 858 ASN A CA 1
ATOM 6576 C C . ASN A 1 858 ? 7.195 35.812 21.547 1 95.38 858 ASN A C 1
ATOM 6578 O O . ASN A 1 858 ? 6.289 36.438 21.016 1 95.38 858 ASN A O 1
ATOM 6582 N N . PRO A 1 859 ? 7.719 34.688 21 1 95.44 859 PRO A N 1
ATOM 6583 C CA . PRO A 1 859 ? 7.195 34.25 19.719 1 95.44 859 PRO A CA 1
ATOM 6584 C C . PRO A 1 859 ? 5.848 33.531 19.828 1 95.44 859 PRO A C 1
ATOM 6586 O O . PRO A 1 859 ? 5.152 33.344 18.828 1 95.44 859 PRO A O 1
ATOM 6589 N N . THR A 1 860 ? 5.449 33.062 20.906 1 93.12 860 THR A N 1
ATOM 6590 C CA . THR A 1 860 ? 4.219 32.312 21.109 1 93.12 860 THR A CA 1
ATOM 6591 C C . THR A 1 860 ? 3.082 33.25 21.531 1 93.12 860 THR A C 1
ATOM 6593 O O . THR A 1 860 ? 3.213 34 22.5 1 93.12 860 THR A O 1
ATOM 6596 N N . PRO A 1 861 ? 1.971 33.062 20.875 1 95.12 861 PRO A N 1
ATOM 6597 C CA . PRO A 1 861 ? 0.832 33.906 21.281 1 95.12 861 PRO A CA 1
ATOM 6598 C C . PRO A 1 861 ? 0.392 33.625 22.719 1 95.12 861 PRO A C 1
ATOM 6600 O O . PRO A 1 861 ? 0.326 32.469 23.141 1 95.12 861 PRO A O 1
ATOM 6603 N N . THR A 1 862 ? 0.066 34.719 23.453 1 96 862 THR A N 1
ATOM 6604 C CA . THR A 1 862 ? -0.42 34.562 24.812 1 96 862 THR A CA 1
ATOM 6605 C C . THR A 1 862 ? -1.945 34.5 24.844 1 96 862 THR A C 1
ATOM 6607 O O . THR A 1 862 ? -2.533 33.969 25.797 1 96 862 THR A O 1
ATOM 6610 N N . TRP A 1 863 ? -2.549 35.125 23.812 1 97 863 TRP A N 1
ATOM 6611 C CA . TRP A 1 863 ? -4.004 35.062 23.688 1 97 863 TRP A CA 1
ATOM 6612 C C . TRP A 1 863 ? -4.41 34.438 22.359 1 97 863 TRP A C 1
ATOM 6614 O O . TRP A 1 863 ? -3.801 34.719 21.328 1 97 863 TRP A O 1
ATOM 6624 N N . THR A 1 864 ? -5.34 33.656 22.391 1 96.81 864 THR A N 1
ATOM 6625 C CA . THR A 1 864 ? -6.027 33.156 21.203 1 96.81 864 THR A CA 1
ATOM 6626 C C . THR A 1 864 ? -7.539 33.281 21.359 1 96.81 864 THR A C 1
ATOM 6628 O O . THR A 1 864 ? -8.078 33.094 22.453 1 96.81 864 THR A O 1
ATOM 6631 N N . TYR A 1 865 ? -8.219 33.594 20.312 1 97 865 TYR A N 1
ATOM 6632 C CA . TYR A 1 865 ? -9.656 33.781 20.438 1 97 865 TYR A CA 1
ATOM 6633 C C . TYR A 1 865 ? -10.352 33.562 19.109 1 97 865 TYR A C 1
ATOM 6635 O O . TYR A 1 865 ? -9.719 33.594 18.047 1 97 865 TYR A O 1
ATOM 6643 N N . GLY A 1 866 ? -11.578 33.281 19.141 1 96.94 866 GLY A N 1
ATOM 6644 C CA . GLY A 1 866 ? -12.43 33.031 17.984 1 96.94 866 GLY A CA 1
ATOM 6645 C C . GLY A 1 866 ? -13.883 33.406 18.234 1 96.94 866 GLY A C 1
ATOM 6646 O O . GLY A 1 866 ? -14.352 33.406 19.375 1 96.94 866 GLY A O 1
ATOM 6647 N N . LEU A 1 867 ? -14.562 33.781 17.172 1 96.62 867 LEU A N 1
ATOM 6648 C CA . LEU A 1 867 ? -15.969 34.156 17.219 1 96.62 867 LEU A CA 1
ATOM 6649 C C . LEU A 1 867 ? -16.719 33.656 16 1 96.62 867 LEU A C 1
ATOM 6651 O O . LEU A 1 867 ? -16.25 33.781 14.867 1 96.62 867 LEU A O 1
ATOM 6655 N N . THR A 1 868 ? -17.781 33.031 16.219 1 95.19 868 THR A N 1
ATOM 6656 C CA . THR A 1 868 ? -18.672 32.594 15.156 1 95.19 868 THR A CA 1
ATOM 6657 C C . THR A 1 868 ? -20.078 33.188 15.336 1 95.19 868 THR A C 1
ATOM 6659 O O . THR A 1 868 ? -20.656 33.062 16.422 1 95.19 868 THR A O 1
ATOM 6662 N N . VAL A 1 869 ? -20.609 33.781 14.352 1 95.88 869 VAL A N 1
ATOM 6663 C CA . VAL A 1 869 ? -21.969 34.281 14.328 1 95.88 869 VAL A CA 1
ATOM 6664 C C . VAL A 1 869 ? -22.766 33.625 13.211 1 95.88 869 VAL A C 1
ATOM 6666 O O . VAL A 1 869 ? -22.312 33.562 12.062 1 95.88 869 VAL A O 1
ATOM 6669 N N . SER A 1 870 ? -23.844 33.125 13.57 1 93.88 870 SER A N 1
ATOM 6670 C CA . SER A 1 870 ? -24.719 32.5 12.602 1 93.88 870 SER A CA 1
ATOM 6671 C C . SER A 1 870 ? -26.141 33.062 12.68 1 93.88 870 SER A C 1
ATOM 6673 O O . SER A 1 870 ? -26.672 33.25 13.773 1 93.88 870 SER A O 1
ATOM 6675 N N . LEU A 1 871 ? -26.688 33.312 11.562 1 95.38 871 LEU A N 1
ATOM 6676 C CA . LEU A 1 871 ? -28.047 33.844 11.422 1 95.38 871 LEU A CA 1
ATOM 6677 C C . LEU A 1 871 ? -28.844 33 10.406 1 95.38 871 LEU A C 1
ATOM 6679 O O . LEU A 1 871 ? -28.328 32.656 9.336 1 95.38 871 LEU A O 1
ATOM 6683 N N . GLU A 1 872 ? -29.984 32.656 10.82 1 92.81 872 GLU A N 1
ATOM 6684 C CA . GLU A 1 872 ? -30.922 32 9.914 1 92.81 872 GLU A CA 1
ATOM 6685 C C . GLU A 1 872 ? -32.25 32.75 9.844 1 92.81 872 GLU A C 1
ATOM 6687 O O . GLU A 1 872 ? -32.844 33.062 10.875 1 92.81 872 GLU A O 1
ATOM 6692 N N . TRP A 1 873 ? -32.625 33.125 8.664 1 94.5 873 TRP A N 1
ATOM 6693 C CA . TRP A 1 873 ? -33.906 33.812 8.43 1 94.5 873 TRP A CA 1
ATOM 6694 C C . TRP A 1 873 ? -34.656 33.156 7.273 1 94.5 873 TRP A C 1
ATOM 6696 O O . TRP A 1 873 ? -34.281 33.312 6.109 1 94.5 873 TRP A O 1
ATOM 6706 N N . LYS A 1 874 ? -35.719 32.5 7.637 1 90.69 874 LYS A N 1
ATOM 6707 C CA . LYS A 1 874 ? -36.5 31.75 6.648 1 90.69 874 LYS A CA 1
ATOM 6708 C C . LYS A 1 874 ? -35.594 30.781 5.879 1 90.69 874 LYS A C 1
ATOM 6710 O O . LYS A 1 874 ? -34.938 29.938 6.477 1 90.69 874 LYS A O 1
ATOM 6715 N N . ASN A 1 875 ? -35.406 31.078 4.527 1 92.75 875 ASN A N 1
ATOM 6716 C CA . ASN A 1 875 ? -34.625 30.141 3.717 1 92.75 875 ASN A CA 1
ATOM 6717 C C . ASN A 1 875 ? -33.188 30.641 3.525 1 92.75 875 ASN A C 1
ATOM 6719 O O . ASN A 1 875 ? -32.406 29.984 2.846 1 92.75 875 ASN A O 1
ATOM 6723 N N . PHE A 1 876 ? -32.875 31.719 4.188 1 96.31 876 PHE A N 1
ATOM 6724 C CA . PHE A 1 876 ? -31.516 32.281 4.094 1 96.31 876 PHE A CA 1
ATOM 6725 C C . PHE A 1 876 ? -30.734 31.984 5.367 1 96.31 876 PHE A C 1
ATOM 6727 O O . PHE A 1 876 ? -31.297 31.984 6.465 1 96.31 876 PHE A O 1
ATOM 6734 N N . ASP A 1 877 ? -29.547 31.703 5.188 1 94.62 877 ASP A N 1
ATOM 6735 C CA . ASP A 1 877 ? -28.656 31.578 6.34 1 94.62 877 ASP A CA 1
ATOM 6736 C C . ASP A 1 877 ? -27.359 32.344 6.105 1 94.62 877 ASP A C 1
ATOM 6738 O O . ASP A 1 877 ? -26.922 32.5 4.965 1 94.62 877 ASP A O 1
ATOM 6742 N N . PHE A 1 878 ? -26.812 32.844 7.109 1 96.12 878 PHE A N 1
ATOM 6743 C CA . PHE A 1 878 ? -25.578 33.594 7.094 1 96.12 878 PHE A CA 1
ATOM 6744 C C . PHE A 1 878 ? -24.641 33.156 8.219 1 96.12 878 PHE A C 1
ATOM 6746 O O . PHE A 1 878 ? -25.094 32.906 9.344 1 96.12 878 PHE A O 1
ATOM 6753 N N . LEU A 1 879 ? -23.359 32.938 7.871 1 95.62 879 LEU A N 1
ATOM 6754 C CA . LEU A 1 879 ? -22.344 32.562 8.852 1 95.62 879 LEU A CA 1
ATOM 6755 C C . LEU A 1 879 ? -21.078 33.375 8.672 1 95.62 879 LEU A C 1
ATOM 6757 O O . LEU A 1 879 ? -20.578 33.562 7.555 1 95.62 879 LEU A O 1
ATOM 6761 N N . ILE A 1 880 ? -20.562 33.938 9.727 1 96.44 880 ILE A N 1
ATOM 6762 C CA . ILE A 1 880 ? -19.25 34.594 9.742 1 96.44 880 ILE A CA 1
ATOM 6763 C C . ILE A 1 880 ? -18.422 34.031 10.898 1 96.44 880 ILE A C 1
ATOM 6765 O O . ILE A 1 880 ? -18.875 34 12.039 1 96.44 880 ILE A O 1
ATOM 6769 N N . PHE A 1 881 ? -17.312 33.594 10.625 1 95.75 881 PHE A N 1
ATOM 6770 C CA . PHE A 1 881 ? -16.359 33.062 11.602 1 95.75 881 PHE A CA 1
ATOM 6771 C C . PHE A 1 881 ? -15.039 33.812 11.531 1 95.75 881 PHE A C 1
ATOM 6773 O O . PHE A 1 881 ? -14.461 33.969 10.453 1 95.75 881 PHE A O 1
ATOM 6780 N N . GLY A 1 882 ? -14.547 34.25 12.625 1 96.38 882 GLY A N 1
ATOM 6781 C CA . GLY A 1 882 ? -13.258 34.906 12.734 1 96.38 882 GLY A CA 1
ATOM 6782 C C . GLY A 1 882 ? -12.398 34.344 13.844 1 96.38 882 GLY A C 1
ATOM 6783 O O . GLY A 1 882 ? -12.914 33.781 14.82 1 96.38 882 GLY A O 1
ATOM 6784 N N . GLN A 1 883 ? -11.133 34.5 13.719 1 96.12 883 GLN A N 1
ATOM 6785 C CA . GLN A 1 883 ? -10.18 34.062 14.719 1 96.12 883 GLN A CA 1
ATOM 6786 C C . GLN A 1 883 ? -8.961 34.969 14.773 1 96.12 883 GLN A C 1
ATOM 6788 O O . GLN A 1 883 ? -8.578 35.562 13.758 1 96.12 883 GLN A O 1
ATOM 6793 N N . GLY A 1 884 ? -8.312 35 15.938 1 96.88 884 GLY A N 1
ATOM 6794 C CA . GLY A 1 884 ? -7.145 35.875 16.078 1 96.88 884 GLY A CA 1
ATOM 6795 C C . GLY A 1 884 ? -6.23 35.438 17.219 1 96.88 884 GLY A C 1
ATOM 6796 O O . GLY A 1 884 ? -6.57 34.531 17.984 1 96.88 884 GLY A O 1
ATOM 6797 N N . VAL A 1 885 ? -5.07 36 17.234 1 97.12 885 VAL A N 1
ATOM 6798 C CA . VAL A 1 885 ? -4.102 35.812 18.312 1 97.12 885 VAL A CA 1
ATOM 6799 C C . VAL A 1 885 ? -3.506 37.156 18.703 1 97.12 885 VAL A C 1
ATOM 6801 O O . VAL A 1 885 ? -3.566 38.125 17.938 1 97.12 885 VAL A O 1
ATOM 6804 N N . SER A 1 886 ? -2.998 37.219 19.938 1 97.06 886 SER A N 1
ATOM 6805 C CA . SER A 1 886 ? -2.34 38.438 20.438 1 97.06 886 SER A CA 1
ATOM 6806 C C . SER A 1 886 ? -1.222 38.094 21.422 1 97.06 886 SER A C 1
ATOM 6808 O O . SER A 1 886 ? -1.212 37 22 1 97.06 886 SER A O 1
ATOM 6810 N N . GLY A 1 887 ? -0.298 39.031 21.516 1 96.62 887 GLY A N 1
ATOM 6811 C CA . GLY A 1 887 ? 0.715 38.938 22.562 1 96.62 887 GLY A CA 1
ATOM 6812 C C . GLY A 1 887 ? 2.055 38.438 22.047 1 96.62 887 GLY A C 1
ATOM 6813 O O . GLY A 1 887 ? 3.064 38.531 22.75 1 96.62 887 GLY A O 1
ATOM 6814 N N . ASN A 1 888 ? 2.121 37.906 20.891 1 96.56 888 ASN A N 1
ATOM 6815 C CA . ASN A 1 888 ? 3.396 37.469 20.328 1 96.56 888 ASN A CA 1
ATOM 6816 C C . ASN A 1 888 ? 4.043 38.562 19.469 1 96.56 888 ASN A C 1
ATOM 6818 O O . ASN A 1 888 ? 3.375 39.5 19.047 1 96.56 888 ASN A O 1
ATOM 6822 N N . LYS A 1 889 ? 5.32 38.438 19.281 1 97.94 889 LYS A N 1
ATOM 6823 C CA . LYS A 1 889 ? 6.074 39.188 18.312 1 97.94 889 LYS A CA 1
ATOM 6824 C C . LYS A 1 889 ? 6.523 38.312 17.141 1 97.94 889 LYS A C 1
ATOM 6826 O O . LYS A 1 889 ? 6.688 37.125 17.297 1 97.94 889 LYS A O 1
ATOM 6831 N N . ILE A 1 890 ? 6.598 38.906 15.992 1 97.94 890 ILE A N 1
ATOM 6832 C CA . ILE A 1 890 ? 7.105 38.219 14.812 1 97.94 890 ILE A CA 1
ATOM 6833 C C . ILE A 1 890 ? 8.492 38.75 14.445 1 97.94 890 ILE A C 1
ATOM 6835 O O . ILE A 1 890 ? 8.68 39.969 14.352 1 97.94 890 ILE A O 1
ATOM 6839 N N . PHE A 1 891 ? 9.453 37.906 14.398 1 97.69 891 PHE A N 1
ATOM 6840 C CA . PHE A 1 891 ? 10.75 38.25 13.82 1 97.69 891 PHE A CA 1
ATOM 6841 C C . PHE A 1 891 ? 10.672 38.312 12.305 1 97.69 891 PHE A C 1
ATOM 6843 O O . PHE A 1 891 ? 10.531 37.25 11.656 1 97.69 891 PHE A O 1
ATOM 6850 N N . GLN A 1 892 ? 10.75 39.406 11.719 1 97 892 GLN A N 1
ATOM 6851 C CA . GLN A 1 892 ? 10.68 39.531 10.266 1 97 892 GLN A CA 1
ATOM 6852 C C . GLN A 1 892 ? 12.062 39.406 9.641 1 97 892 GLN A C 1
ATOM 6854 O O . GLN A 1 892 ? 12.758 40.406 9.445 1 97 892 GLN A O 1
ATOM 6859 N N . GLY A 1 893 ? 12.398 38.25 9.25 1 96.12 893 GLY A N 1
ATOM 6860 C CA . GLY A 1 893 ? 13.648 38 8.57 1 96.12 893 GLY A CA 1
ATOM 6861 C C . GLY A 1 893 ? 13.477 37.781 7.074 1 96.12 893 GLY A C 1
ATOM 6862 O O . GLY A 1 893 ? 13.891 36.75 6.539 1 96.12 893 GLY A O 1
ATOM 6863 N N . LEU A 1 894 ? 12.969 38.812 6.414 1 96.19 894 LEU A N 1
ATOM 6864 C CA . LEU A 1 894 ? 12.656 38.688 4.992 1 96.19 894 LEU A CA 1
ATOM 6865 C C . LEU A 1 894 ? 13.875 39.031 4.137 1 96.19 894 LEU A C 1
ATOM 6867 O O . LEU A 1 894 ? 14.109 38.375 3.111 1 96.19 894 LEU A O 1
ATOM 6871 N N . ARG A 1 895 ? 14.648 40.094 4.523 1 96.44 895 ARG A N 1
ATOM 6872 C CA . ARG A 1 895 ? 15.797 40.5 3.727 1 96.44 895 ARG A CA 1
ATOM 6873 C C . ARG A 1 895 ? 17.062 39.781 4.164 1 96.44 895 ARG A C 1
ATOM 6875 O O . ARG A 1 895 ? 17.375 39.719 5.355 1 96.44 895 ARG A O 1
ATOM 6882 N N . ARG A 1 896 ? 17.719 39.312 3.199 1 95.56 896 ARG A N 1
ATOM 6883 C CA . ARG A 1 896 ? 19 38.656 3.455 1 95.56 896 ARG A CA 1
ATOM 6884 C C . ARG A 1 896 ? 20.078 39.688 3.854 1 95.56 896 ARG A C 1
ATOM 6886 O O . ARG A 1 896 ? 20.297 40.656 3.148 1 95.56 896 ARG A O 1
ATOM 6893 N N . LEU A 1 897 ? 20.797 39.375 4.891 1 93.81 897 LEU A N 1
ATOM 6894 C CA . LEU A 1 897 ? 21.688 40.375 5.461 1 93.81 897 LEU A CA 1
ATOM 6895 C C . LEU A 1 897 ? 23.078 40.281 4.836 1 93.81 897 LEU A C 1
ATOM 6897 O O . LEU A 1 897 ? 23.797 41.281 4.762 1 93.81 897 LEU A O 1
ATOM 6901 N N . ASP A 1 898 ? 23.438 39.094 4.461 1 94.69 898 ASP A N 1
ATOM 6902 C CA . ASP A 1 898 ? 24.781 38.906 3.902 1 94.69 898 ASP A CA 1
ATOM 6903 C C . ASP A 1 898 ? 24.797 39.281 2.416 1 94.69 898 ASP A C 1
ATOM 6905 O O . ASP A 1 898 ? 25.875 39.281 1.795 1 94.69 898 ASP A O 1
ATOM 6909 N N . ILE A 1 899 ? 23.672 39.5 1.895 1 96.31 899 ILE A N 1
ATOM 6910 C CA . ILE A 1 899 ? 23.562 40.031 0.545 1 96.31 899 ILE A CA 1
ATOM 6911 C C . ILE A 1 899 ? 23.297 41.531 0.614 1 96.31 899 ILE A C 1
ATOM 6913 O O . ILE A 1 899 ? 22.141 41.969 0.522 1 96.31 899 ILE A O 1
ATOM 6917 N N . GLY A 1 900 ? 24.312 42.281 0.648 1 95.31 900 GLY A N 1
ATOM 6918 C CA . GLY A 1 900 ? 24.203 43.719 0.833 1 95.31 900 GLY A CA 1
ATOM 6919 C C . GLY A 1 900 ? 23.375 44.375 -0.243 1 95.31 900 GLY A C 1
ATOM 6920 O O . GLY A 1 900 ? 22.766 45.438 0.001 1 95.31 900 GLY A O 1
ATOM 6921 N N . THR A 1 901 ? 23.312 43.75 -1.405 1 97.62 901 THR A N 1
ATOM 6922 C CA . THR A 1 901 ? 22.625 44.344 -2.549 1 97.62 901 THR A CA 1
ATOM 6923 C C . THR A 1 901 ? 21.188 43.844 -2.639 1 97.62 901 THR A C 1
ATOM 6925 O O . THR A 1 901 ? 20.469 44.156 -3.6 1 97.62 901 THR A O 1
ATOM 6928 N N . ALA A 1 902 ? 20.703 43.094 -1.719 1 98 902 ALA A N 1
ATOM 6929 C CA . ALA A 1 902 ? 19.328 42.594 -1.733 1 98 902 ALA A CA 1
ATOM 6930 C C . ALA A 1 902 ? 18.328 43.75 -1.703 1 98 902 ALA A C 1
ATOM 6932 O O . ALA A 1 902 ? 18.641 44.844 -1.21 1 98 902 ALA A O 1
ATOM 6933 N N . ASN A 1 903 ? 17.203 43.5 -2.252 1 98.19 903 ASN A N 1
ATOM 6934 C CA . ASN A 1 903 ? 16.156 44.5 -2.271 1 98.19 903 ASN A CA 1
ATOM 6935 C C . ASN A 1 903 ? 15.625 44.781 -0.87 1 98.19 903 ASN A C 1
ATOM 6937 O O . ASN A 1 903 ? 15.953 44.062 0.079 1 98.19 903 ASN A O 1
ATOM 6941 N N . TRP A 1 904 ? 14.914 45.906 -0.778 1 98 904 TRP A N 1
ATOM 6942 C CA . TRP A 1 904 ? 14.344 46.375 0.489 1 98 904 TRP A CA 1
ATOM 6943 C C . TRP A 1 904 ? 12.836 46.5 0.382 1 98 904 TRP A C 1
ATOM 6945 O O . TRP A 1 904 ? 12.297 46.688 -0.714 1 98 904 TRP A O 1
ATOM 6955 N N . GLN A 1 905 ? 12.18 46.406 1.501 1 97.88 905 GLN A N 1
ATOM 6956 C CA . GLN A 1 905 ? 10.82 46.938 1.581 1 97.88 905 GLN A CA 1
ATOM 6957 C C . GLN A 1 905 ? 10.82 48.469 1.552 1 97.88 905 GLN A C 1
ATOM 6959 O O . GLN A 1 905 ? 11.797 49.094 1.953 1 97.88 905 GLN A O 1
ATOM 6964 N N . THR A 1 906 ? 9.766 49.031 1.181 1 97.88 906 THR A N 1
ATOM 6965 C CA . THR A 1 906 ? 9.68 50.5 0.992 1 97.88 906 THR A CA 1
ATOM 6966 C C . THR A 1 906 ? 9.844 51.219 2.324 1 97.88 906 THR A C 1
ATOM 6968 O O . THR A 1 906 ? 10.094 52.438 2.352 1 97.88 906 THR A O 1
ATOM 6971 N N . GLU A 1 907 ? 9.766 50.531 3.381 1 97 907 GLU A N 1
ATOM 6972 C CA . GLU A 1 907 ? 9.984 51.125 4.688 1 97 907 GLU A CA 1
ATOM 6973 C C . GLU A 1 907 ? 11.367 51.781 4.777 1 97 907 GLU A C 1
ATOM 6975 O O . GLU A 1 907 ? 11.57 52.75 5.516 1 97 907 GLU A O 1
ATOM 6980 N N . VAL A 1 908 ? 12.328 51.344 4.031 1 98.12 908 VAL A N 1
ATOM 6981 C CA . VAL A 1 908 ? 13.695 51.844 4.035 1 98.12 908 VAL A CA 1
ATOM 6982 C C . VAL A 1 908 ? 13.719 53.312 3.559 1 98.12 908 VAL A C 1
ATOM 6984 O O . VAL A 1 908 ? 14.656 54.031 3.852 1 98.12 908 VAL A O 1
ATOM 6987 N N . LEU A 1 909 ? 12.758 53.688 2.768 1 98.12 909 LEU A N 1
ATOM 6988 C CA . LEU A 1 909 ? 12.68 55.062 2.27 1 98.12 909 LEU A CA 1
ATOM 6989 C C . LEU A 1 909 ? 12.508 56.031 3.42 1 98.12 909 LEU A C 1
ATOM 6991 O O . LEU A 1 909 ? 12.727 57.25 3.25 1 98.12 909 LEU A O 1
ATOM 6995 N N . ASN A 1 910 ? 12.195 55.562 4.613 1 97.38 910 ASN A N 1
ATOM 6996 C CA . ASN A 1 910 ? 12.078 56.375 5.809 1 97.38 910 ASN A CA 1
ATOM 6997 C C . ASN A 1 910 ? 13.344 56.312 6.664 1 97.38 910 ASN A C 1
ATOM 6999 O O . ASN A 1 910 ? 13.32 56.656 7.844 1 97.38 910 ASN A O 1
ATOM 7003 N N . ARG A 1 911 ? 14.422 55.906 6.16 1 98.19 911 ARG A N 1
ATOM 7004 C CA . ARG A 1 911 ? 15.688 55.781 6.879 1 98.19 911 ARG A CA 1
ATOM 7005 C C . ARG A 1 911 ? 16.234 57.156 7.242 1 98.19 911 ARG A C 1
ATOM 7007 O O . ARG A 1 911 ? 15.805 58.188 6.691 1 98.19 911 ARG A O 1
ATOM 7014 N N . TRP A 1 912 ? 17.203 57.156 8.109 1 98.31 912 TRP A N 1
ATOM 7015 C CA . TRP A 1 912 ? 17.875 58.375 8.531 1 98.31 912 TRP A CA 1
ATOM 7016 C C . TRP A 1 912 ? 18.656 59 7.383 1 98.31 912 TRP A C 1
ATOM 7018 O O . TRP A 1 912 ? 19.469 58.344 6.75 1 98.31 912 TRP A O 1
ATOM 7028 N N . THR A 1 913 ? 18.406 60.25 7.066 1 96.81 913 THR A N 1
ATOM 7029 C CA . THR A 1 913 ? 19.109 60.969 5.996 1 96.81 913 THR A CA 1
ATOM 7030 C C . THR A 1 913 ? 19.719 62.25 6.523 1 96.81 913 THR A C 1
ATOM 7032 O O . THR A 1 913 ? 20.156 63.094 5.742 1 96.81 913 THR A O 1
ATOM 7035 N N . GLY A 1 914 ? 19.688 62.438 7.82 1 96.75 914 GLY A N 1
ATOM 7036 C CA . GLY A 1 914 ? 20.219 63.625 8.5 1 96.75 914 GLY A CA 1
ATOM 7037 C C . GLY A 1 914 ? 19.625 63.844 9.883 1 96.75 914 GLY A C 1
ATOM 7038 O O . GLY A 1 914 ? 18.656 63.156 10.258 1 96.75 914 GLY A O 1
ATOM 7039 N N . PRO A 1 915 ? 20.234 64.75 10.539 1 96.5 915 PRO A N 1
ATOM 7040 C CA . PRO A 1 915 ? 19.766 64.938 11.914 1 96.5 915 PRO A CA 1
ATOM 7041 C C . PRO A 1 915 ? 18.281 65.312 12.008 1 96.5 915 PRO A C 1
ATOM 7043 O O . PRO A 1 915 ? 17.797 66.188 11.281 1 96.5 915 PRO A O 1
ATOM 7046 N N . GLY A 1 916 ? 17.547 64.562 12.836 1 95.69 916 GLY A N 1
ATOM 7047 C CA . GLY A 1 916 ? 16.156 64.812 13.133 1 95.69 916 GLY A CA 1
ATOM 7048 C C . GLY A 1 916 ? 15.195 64.188 12.164 1 95.69 916 GLY A C 1
ATOM 7049 O O . GLY A 1 916 ? 13.977 64.188 12.367 1 95.69 916 GLY A O 1
ATOM 7050 N N . THR A 1 917 ? 15.594 63.469 11.203 1 97.12 917 THR A N 1
ATOM 7051 C CA . THR A 1 917 ? 14.719 62.906 10.18 1 97.12 917 THR A CA 1
ATOM 7052 C C . THR A 1 917 ? 13.969 61.688 10.719 1 97.12 917 THR A C 1
ATOM 7054 O O . THR A 1 917 ? 12.805 61.469 10.383 1 97.12 917 THR A O 1
ATOM 7057 N N . THR A 1 918 ? 14.625 60.781 11.414 1 97.19 918 THR A N 1
ATOM 7058 C CA . THR A 1 918 ? 13.977 59.625 12.016 1 97.19 918 THR A CA 1
ATOM 7059 C C . THR A 1 918 ? 14.781 59.094 13.203 1 97.19 918 THR A C 1
ATOM 7061 O O . THR A 1 918 ? 15.961 59.438 13.344 1 97.19 918 THR A O 1
ATOM 7064 N N . ASN A 1 919 ? 14.164 58.438 14.078 1 96.44 919 ASN A N 1
ATOM 7065 C CA . ASN A 1 919 ? 14.812 57.75 15.188 1 96.44 919 ASN A CA 1
ATOM 7066 C C . ASN A 1 919 ? 14.547 56.219 15.125 1 96.44 919 ASN A C 1
ATOM 7068 O O . ASN A 1 919 ? 14.914 55.5 16.047 1 96.44 919 ASN A O 1
ATOM 7072 N N . ASP A 1 920 ? 13.969 55.844 13.992 1 95.62 920 ASP A N 1
ATOM 7073 C CA . ASP A 1 920 ? 13.461 54.5 13.984 1 95.62 920 ASP A CA 1
ATOM 7074 C C . ASP A 1 920 ? 14.195 53.625 12.953 1 95.62 920 ASP A C 1
ATOM 7076 O O . ASP A 1 920 ? 14.297 52.406 13.117 1 95.62 920 ASP A O 1
ATOM 7080 N N . TYR A 1 921 ? 14.586 54.188 11.867 1 98.06 921 TYR A N 1
ATOM 7081 C CA . TYR A 1 921 ? 15.258 53.438 10.797 1 98.06 921 TYR A CA 1
ATOM 7082 C C . TYR A 1 921 ? 16.656 54 10.555 1 98.06 921 TYR A C 1
ATOM 7084 O O . TYR A 1 921 ? 16.797 55.156 10.125 1 98.06 921 TYR A O 1
ATOM 7092 N N . PRO A 1 922 ? 17.656 53.219 10.82 1 98.31 922 PRO A N 1
ATOM 7093 C CA . PRO A 1 922 ? 19.031 53.75 10.742 1 98.31 922 PRO A CA 1
ATOM 7094 C C . PRO A 1 922 ? 19.469 54.031 9.305 1 98.31 922 PRO A C 1
ATOM 7096 O O . PRO A 1 922 ? 18.766 53.656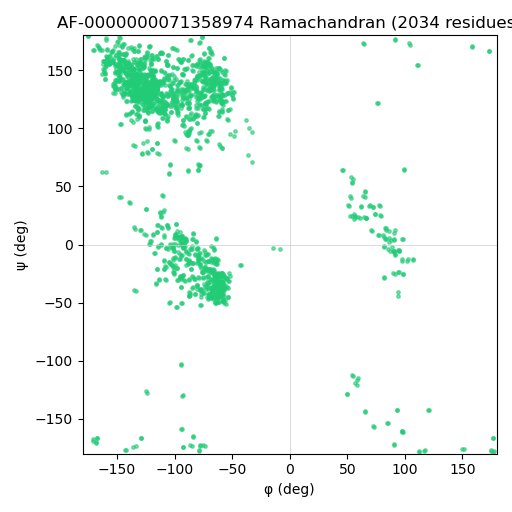 8.359 1 98.31 922 PRO A O 1
ATOM 7099 N N . ARG A 1 923 ? 20.562 54.688 9.188 1 97.88 923 ARG A N 1
ATOM 7100 C CA . ARG A 1 923 ? 21.125 54.906 7.863 1 97.88 923 ARG A CA 1
ATOM 7101 C C . ARG A 1 923 ? 21.5 53.625 7.176 1 97.88 923 ARG A C 1
ATOM 7103 O O . ARG A 1 923 ? 21.781 52.625 7.844 1 97.88 923 ARG A O 1
ATOM 7110 N N . VAL A 1 924 ? 21.469 53.625 5.867 1 98.06 924 VAL A N 1
ATOM 7111 C CA . VAL A 1 924 ? 21.938 52.469 5.09 1 98.06 924 VAL A CA 1
ATOM 7112 C C . VAL A 1 924 ? 23.406 52.656 4.703 1 98.06 924 VAL A C 1
ATOM 7114 O O . VAL A 1 924 ? 23.781 53.75 4.211 1 98.06 924 VAL A O 1
ATOM 7117 N N . VAL A 1 925 ? 24.188 51.719 4.992 1 97.62 925 VAL A N 1
ATOM 7118 C CA . VAL A 1 925 ? 25.609 51.844 4.711 1 97.62 925 VAL A CA 1
ATOM 7119 C C . VAL A 1 925 ? 26.188 50.438 4.426 1 97.62 925 VAL A C 1
ATOM 7121 O O . VAL A 1 925 ? 25.875 49.469 5.133 1 97.62 925 VAL A O 1
ATOM 7124 N N . ASP A 1 926 ? 27 50.281 3.363 1 96.62 926 ASP A N 1
ATOM 7125 C CA . ASP A 1 926 ? 27.641 49 3.045 1 96.62 926 ASP A CA 1
ATOM 7126 C C . ASP A 1 926 ? 28.531 48.562 4.188 1 96.62 926 ASP A C 1
ATOM 7128 O O . ASP A 1 926 ? 29.266 49.344 4.781 1 96.62 926 ASP A O 1
ATOM 7132 N N . GLY A 1 927 ? 28.391 47.281 4.48 1 94.88 927 GLY A N 1
ATOM 7133 C CA . GLY A 1 927 ? 29.25 46.688 5.492 1 94.88 927 GLY A CA 1
ATOM 7134 C C . GLY A 1 927 ? 28.656 46.75 6.891 1 94.88 927 GLY A C 1
ATOM 7135 O O . GLY A 1 927 ? 29.094 46.031 7.785 1 94.88 927 GLY A O 1
ATOM 7136 N N . ASP A 1 928 ? 27.797 47.688 7.16 1 97 928 ASP A N 1
ATOM 7137 C CA . ASP A 1 928 ? 27.078 47.844 8.43 1 97 928 ASP A CA 1
ATOM 7138 C C . ASP A 1 928 ? 28.062 47.875 9.602 1 97 928 ASP A C 1
ATOM 7140 O O . ASP A 1 928 ? 27.953 47.094 10.539 1 97 928 ASP A O 1
ATOM 7144 N N . PRO A 1 929 ? 28.969 48.781 9.602 1 96.38 929 PRO A N 1
ATOM 7145 C CA . PRO A 1 929 ? 30.062 48.812 10.578 1 96.38 929 PRO A CA 1
ATOM 7146 C C . PRO A 1 929 ? 29.562 48.875 12.016 1 96.38 929 PRO A C 1
ATOM 7148 O O . PRO A 1 929 ? 30.234 48.375 12.93 1 96.38 929 PRO A O 1
ATOM 7151 N N . ASN A 1 930 ? 28.453 49.594 12.297 1 97.38 930 ASN A N 1
ATOM 7152 C CA . ASN A 1 930 ? 27.891 49.656 13.641 1 97.38 930 ASN A CA 1
ATOM 7153 C C . ASN A 1 930 ? 26.969 48.5 13.945 1 97.38 930 ASN A C 1
ATOM 7155 O O . ASN A 1 930 ? 26.312 48.469 14.984 1 97.38 930 ASN A O 1
ATOM 7159 N N . LYS A 1 931 ? 26.719 47.562 13 1 97.44 931 LYS A N 1
ATOM 7160 C CA . LYS A 1 931 ? 25.875 46.375 13.109 1 97.44 931 LYS A CA 1
ATOM 7161 C C . LYS A 1 931 ? 24.422 46.75 13.344 1 97.44 931 LYS A C 1
ATOM 7163 O O . LYS A 1 931 ? 23.766 46.188 14.227 1 97.44 931 LYS A O 1
ATOM 7168 N N . ASN A 1 932 ? 23.984 47.781 12.609 1 97.94 932 ASN A N 1
ATOM 7169 C CA . ASN A 1 932 ? 22.578 48.188 12.703 1 97.94 932 ASN A CA 1
ATOM 7170 C C . ASN A 1 932 ? 21.641 47.062 12.344 1 97.94 932 ASN A C 1
ATOM 7172 O O . ASN A 1 932 ? 20.625 46.844 13.008 1 97.94 932 ASN A O 1
ATOM 7176 N N . PHE A 1 933 ? 22.047 46.281 11.344 1 97.31 933 PHE A N 1
ATOM 7177 C CA . PHE A 1 933 ? 21.172 45.25 10.828 1 97.31 933 PHE A CA 1
ATOM 7178 C C . PHE A 1 933 ? 21.672 43.844 11.242 1 97.31 933 PHE A C 1
ATOM 7180 O O . PHE A 1 933 ? 20.875 42.938 11.453 1 97.31 933 PHE A O 1
ATOM 7187 N N . ASN A 1 934 ? 22.891 43.594 11.422 1 97.06 934 ASN A N 1
ATOM 7188 C CA . ASN A 1 934 ? 23.453 42.312 11.742 1 97.06 934 ASN A CA 1
ATOM 7189 C C . ASN A 1 934 ? 23.125 41.875 13.172 1 97.06 934 ASN A C 1
ATOM 7191 O O . ASN A 1 934 ? 23.047 40.688 13.469 1 97.06 934 ASN A O 1
ATOM 7195 N N . ASN A 1 935 ? 23.031 42.875 14.055 1 97.38 935 ASN A N 1
ATOM 7196 C CA . ASN A 1 935 ? 22.641 42.531 15.414 1 97.38 935 ASN A CA 1
ATOM 7197 C C . ASN A 1 935 ? 21.156 42.188 15.508 1 97.38 935 ASN A C 1
ATOM 7199 O O . ASN A 1 935 ? 20.312 43 15.094 1 97.38 935 ASN A O 1
ATOM 7203 N N . PRO A 1 936 ? 20.828 40.969 15.953 1 97.19 936 PRO A N 1
ATOM 7204 C CA . PRO A 1 936 ? 19.406 40.75 16.234 1 97.19 936 PRO A CA 1
ATOM 7205 C C . PRO A 1 936 ? 18.859 41.719 17.297 1 97.19 936 PRO A C 1
ATOM 7207 O O . PRO A 1 936 ? 19.453 41.844 18.375 1 97.19 936 PRO A O 1
ATOM 7210 N N . SER A 1 937 ? 17.844 42.469 17 1 97.88 937 SER A N 1
ATOM 7211 C CA . SER A 1 937 ? 17.359 43.5 17.891 1 97.88 937 SER A CA 1
ATOM 7212 C C . SER A 1 937 ? 15.852 43.688 17.781 1 97.88 937 SER A C 1
ATOM 7214 O O . SER A 1 937 ? 15.203 43 16.984 1 97.88 937 SER A O 1
ATOM 7216 N N . ASP A 1 938 ? 15.359 44.562 18.578 1 97.19 938 ASP A N 1
ATOM 7217 C CA . ASP A 1 938 ? 13.93 44.844 18.594 1 97.19 938 ASP A CA 1
ATOM 7218 C C . ASP A 1 938 ? 13.492 45.5 17.281 1 97.19 938 ASP A C 1
ATOM 7220 O O . ASP A 1 938 ? 12.297 45.594 17 1 97.19 938 ASP A O 1
ATOM 7224 N N . PHE A 1 939 ? 14.516 46 16.422 1 97 939 PHE A N 1
ATOM 7225 C CA . PHE A 1 939 ? 14.219 46.562 15.109 1 97 939 PHE A CA 1
ATOM 7226 C C . PHE A 1 939 ? 13.453 45.562 14.25 1 97 939 PHE A C 1
ATOM 7228 O O . PHE A 1 939 ? 12.578 45.938 13.469 1 97 939 PHE A O 1
ATOM 7235 N N . TYR A 1 940 ? 13.742 44.281 14.383 1 97.31 940 TYR A N 1
ATOM 7236 C CA . TYR A 1 940 ? 13.18 43.25 13.523 1 97.31 940 TYR A CA 1
ATOM 7237 C C . TYR A 1 940 ? 11.828 42.75 14.047 1 97.31 940 TYR A C 1
ATOM 7239 O O . TYR A 1 940 ? 11.102 42.062 13.344 1 97.31 940 TYR A O 1
ATOM 7247 N N . LEU A 1 941 ? 11.484 43.031 15.242 1 98.06 941 LEU A N 1
ATOM 7248 C CA . LEU A 1 941 ? 10.289 42.5 15.867 1 98.06 941 LEU A CA 1
ATOM 7249 C C . LEU A 1 941 ? 9.07 43.375 15.594 1 98.06 941 LEU A C 1
ATOM 7251 O O . LEU A 1 941 ? 9.117 44.562 15.797 1 98.06 941 LEU A O 1
ATOM 7255 N N . GLU A 1 942 ? 8.07 42.719 15.07 1 97.81 942 GLU A N 1
ATOM 7256 C CA . GLU A 1 942 ? 6.789 43.375 14.844 1 97.81 942 GLU A CA 1
ATOM 7257 C C . GLU A 1 942 ? 5.676 42.688 15.633 1 97.81 942 GLU A C 1
ATOM 7259 O O . GLU A 1 942 ? 5.836 41.562 16.078 1 97.81 942 GLU A O 1
ATOM 7264 N N . ASP A 1 943 ? 4.645 43.469 15.789 1 97.56 943 ASP A N 1
ATOM 7265 C CA . ASP A 1 943 ? 3.488 42.906 16.484 1 97.56 943 ASP A CA 1
ATOM 7266 C C . ASP A 1 943 ? 2.857 41.781 15.695 1 97.56 943 ASP A C 1
ATOM 7268 O O . ASP A 1 943 ? 2.568 41.906 14.5 1 97.56 943 ASP A O 1
ATOM 7272 N N . GLY A 1 944 ? 2.654 40.656 16.375 1 97.56 944 GLY A N 1
ATOM 7273 C CA . GLY A 1 944 ? 2.074 39.5 15.719 1 97.56 944 GLY A CA 1
ATOM 7274 C C . GLY A 1 944 ? 0.567 39.438 15.875 1 97.56 944 GLY A C 1
ATOM 7275 O O . GLY A 1 944 ? -0.058 38.469 15.43 1 97.56 944 GLY A O 1
ATOM 7276 N N . ASP A 1 945 ? -0.103 40.406 16.422 1 97.94 945 ASP A N 1
ATOM 7277 C CA . ASP A 1 945 ? -1.547 40.406 16.641 1 97.94 945 ASP A CA 1
ATOM 7278 C C . ASP A 1 945 ? -2.299 40.438 15.305 1 97.94 945 ASP A C 1
ATOM 7280 O O . ASP A 1 945 ? -1.922 41.188 14.391 1 97.94 945 ASP A O 1
ATOM 7284 N N . TYR A 1 946 ? -3.299 39.625 15.219 1 97.62 946 TYR A N 1
ATOM 7285 C CA . TYR A 1 946 ? -4.18 39.75 14.062 1 97.62 946 TYR A CA 1
ATOM 7286 C C . TYR A 1 946 ? -5.562 39.188 14.367 1 97.62 946 TYR A C 1
ATOM 7288 O O . TYR A 1 946 ? -5.738 38.469 15.344 1 97.62 946 TYR A O 1
ATOM 7296 N N . PHE A 1 947 ? -6.531 39.594 13.695 1 98.12 947 PHE A N 1
ATOM 7297 C CA . PHE A 1 947 ? -7.867 39.031 13.594 1 98.12 947 PHE A CA 1
ATOM 7298 C C . PHE A 1 947 ? -8.25 38.781 12.141 1 98.12 947 PHE A C 1
ATOM 7300 O O . PHE A 1 947 ? -8.195 39.719 11.32 1 98.12 947 PHE A O 1
ATOM 7307 N N . ARG A 1 948 ? -8.617 37.625 11.797 1 97.69 948 ARG A N 1
ATOM 7308 C CA . ARG A 1 948 ? -8.914 37.219 10.422 1 97.69 948 ARG A CA 1
ATOM 7309 C C . ARG A 1 948 ? -10.352 36.719 10.297 1 97.69 948 ARG A C 1
ATOM 7311 O O . ARG A 1 948 ? -10.797 35.906 11.102 1 97.69 948 ARG A O 1
ATOM 7318 N N . ILE A 1 949 ? -11.047 37.219 9.32 1 97.62 949 ILE A N 1
ATOM 7319 C CA . ILE A 1 949 ? -12.305 36.562 8.938 1 97.62 949 ILE A CA 1
ATOM 7320 C C . ILE A 1 949 ? -12.031 35.312 8.125 1 97.62 949 ILE A C 1
ATOM 7322 O O . ILE A 1 949 ? -11.906 35.375 6.895 1 97.62 949 ILE A O 1
ATOM 7326 N N . LYS A 1 950 ? -12.039 34.281 8.797 1 96 950 LYS A N 1
ATOM 7327 C CA . LYS A 1 950 ? -11.641 33 8.195 1 96 950 LYS A CA 1
ATOM 7328 C C . LYS A 1 950 ? -12.695 32.531 7.199 1 96 950 LYS A C 1
ATOM 7330 O O . LYS A 1 950 ? -12.359 31.844 6.219 1 96 950 LYS A O 1
ATOM 7335 N N . THR A 1 951 ? -13.961 32.656 7.586 1 95.75 951 THR A N 1
ATOM 7336 C CA . THR A 1 951 ? -15.023 32.188 6.703 1 95.75 951 THR A CA 1
ATOM 7337 C C . THR A 1 951 ? -16.219 33.156 6.746 1 95.75 951 THR A C 1
ATOM 7339 O O . THR A 1 951 ? -16.594 33.625 7.816 1 95.75 951 THR A O 1
ATOM 7342 N N . MET A 1 952 ? -16.719 33.438 5.688 1 97.25 952 MET A N 1
ATOM 7343 C CA . MET A 1 952 ? -18.016 34.094 5.508 1 97.25 952 MET A CA 1
ATOM 7344 C C . MET A 1 952 ? -18.859 33.344 4.473 1 97.25 952 MET A C 1
ATOM 7346 O O . MET A 1 952 ? -18.391 33.094 3.359 1 97.25 952 MET A O 1
ATOM 7350 N N . GLN A 1 953 ? -20.031 33.031 4.887 1 96.81 953 GLN A N 1
ATOM 7351 C CA . GLN A 1 953 ? -20.875 32.219 4.012 1 96.81 953 GLN A CA 1
ATOM 7352 C C . GLN A 1 953 ? -22.297 32.75 3.982 1 96.81 953 GLN A C 1
ATOM 7354 O O . GLN A 1 953 ? -22.844 33.156 5.012 1 96.81 953 GLN A O 1
ATOM 7359 N N . LEU A 1 954 ? -22.891 32.812 2.828 1 97.44 954 LEU A N 1
ATOM 7360 C CA . LEU A 1 954 ? -24.297 33.094 2.6 1 97.44 954 LEU A CA 1
ATOM 7361 C C . LEU A 1 954 ? -24.969 31.984 1.827 1 97.44 954 LEU A C 1
ATOM 7363 O O . LEU A 1 954 ? -24.531 31.625 0.733 1 97.44 954 LEU A O 1
ATOM 7367 N N . GLY A 1 955 ? -26.031 31.5 2.436 1 96.69 955 GLY A N 1
ATOM 7368 C CA . GLY A 1 955 ? -26.688 30.359 1.811 1 96.69 955 GLY A CA 1
ATOM 7369 C C . GLY A 1 955 ? -28.188 30.547 1.647 1 96.69 955 GLY A C 1
ATOM 7370 O O . GLY A 1 955 ? -28.781 31.375 2.332 1 96.69 955 GLY A O 1
ATOM 7371 N N . TYR A 1 956 ? -28.688 29.859 0.718 1 97 956 TYR A N 1
ATOM 7372 C CA . TYR A 1 956 ? -30.109 29.781 0.459 1 97 956 TYR A CA 1
ATOM 7373 C C . TYR A 1 956 ? -30.562 28.328 0.299 1 97 956 TYR A C 1
ATOM 7375 O O . TYR A 1 956 ? -30.016 27.594 -0.535 1 97 956 TYR A O 1
ATOM 7383 N N . THR A 1 957 ? -31.5 28 1.099 1 95 957 THR A N 1
ATOM 7384 C CA . THR A 1 957 ? -32.062 26.656 1.019 1 95 957 THR A CA 1
ATOM 7385 C C . THR A 1 957 ? -33.375 26.672 0.276 1 95 957 THR A C 1
ATOM 7387 O O . THR A 1 957 ? -34.312 27.375 0.676 1 95 957 THR A O 1
ATOM 7390 N N . LEU A 1 958 ? -33.5 25.891 -0.658 1 94.19 958 LEU A N 1
ATOM 7391 C CA . LEU A 1 958 ? -34.719 25.781 -1.411 1 94.19 958 LEU A CA 1
ATOM 7392 C C . LEU A 1 958 ? -35.844 25.219 -0.535 1 94.19 958 LEU A C 1
ATOM 7394 O O . LEU A 1 958 ? -35.625 24.297 0.241 1 94.19 958 LEU A O 1
ATOM 7398 N N . PRO A 1 959 ? -37.031 25.797 -0.652 1 92.31 959 PRO A N 1
ATOM 7399 C CA . PRO A 1 959 ? -38.156 25.25 0.121 1 92.31 959 PRO A CA 1
ATOM 7400 C C . PRO A 1 959 ? -38.375 23.75 -0.124 1 92.31 959 PRO A C 1
ATOM 7402 O O . PRO A 1 959 ? -38.25 23.281 -1.259 1 92.31 959 PRO A O 1
ATOM 7405 N N . LYS A 1 960 ? -38.688 23.125 0.918 1 86.38 960 LYS A N 1
ATOM 7406 C CA . LYS A 1 960 ? -38.844 21.688 0.861 1 86.38 960 LYS A CA 1
ATOM 7407 C C . LYS A 1 960 ? -39.844 21.281 -0.224 1 86.38 960 LYS A C 1
ATOM 7409 O O . LYS A 1 960 ? -39.688 20.234 -0.861 1 86.38 960 LYS A O 1
ATOM 7414 N N . SER A 1 961 ? -40.938 22.094 -0.428 1 87.06 961 SER A N 1
ATOM 7415 C CA . SER A 1 961 ? -41.969 21.797 -1.416 1 87.06 961 SER A CA 1
ATOM 7416 C C . SER A 1 961 ? -41.375 21.766 -2.828 1 87.06 961 SER A C 1
ATOM 7418 O O . SER A 1 961 ? -41.812 20.953 -3.66 1 87.06 961 SER A O 1
ATOM 7420 N N . LEU A 1 962 ? -40.469 22.562 -3.041 1 87.69 962 LEU A N 1
ATOM 7421 C CA . LEU A 1 962 ? -39.844 22.609 -4.355 1 87.69 962 LEU A CA 1
ATOM 7422 C C . LEU A 1 962 ? -38.781 21.516 -4.504 1 87.69 962 LEU A C 1
ATOM 7424 O O . LEU A 1 962 ? -38.688 20.891 -5.566 1 87.69 962 LEU A O 1
ATOM 7428 N N . ALA A 1 963 ? -38 21.359 -3.422 1 88.5 963 ALA A N 1
ATOM 7429 C CA . ALA A 1 963 ? -36.969 20.328 -3.451 1 88.5 963 ALA A CA 1
ATOM 7430 C C . ALA A 1 963 ? -37.562 18.938 -3.611 1 88.5 963 ALA A C 1
ATOM 7432 O O . ALA A 1 963 ? -37.031 18.094 -4.324 1 88.5 963 ALA A O 1
ATOM 7433 N N . ALA A 1 964 ? -38.656 18.75 -2.947 1 85.25 964 ALA A N 1
ATOM 7434 C CA . ALA A 1 964 ? -39.312 17.438 -2.965 1 85.25 964 ALA A CA 1
ATOM 7435 C C . ALA A 1 964 ? -39.812 17.094 -4.363 1 85.25 964 ALA A C 1
ATOM 7437 O O . ALA A 1 964 ? -39.938 15.914 -4.719 1 85.25 964 ALA A O 1
ATOM 7438 N N . LYS A 1 965 ? -40.125 18.141 -5.098 1 84.56 965 LYS A N 1
ATOM 7439 C CA . LYS A 1 965 ? -40.625 17.922 -6.453 1 84.56 965 LYS A CA 1
ATOM 7440 C C . LYS A 1 965 ? -39.594 17.172 -7.305 1 84.56 965 LYS A C 1
ATOM 7442 O O . LYS A 1 965 ? -39.969 16.484 -8.258 1 84.56 965 LYS A O 1
ATOM 7447 N N . VAL A 1 966 ? -38.438 17.359 -6.922 1 81.44 966 VAL A N 1
ATOM 7448 C CA . VAL A 1 966 ? -37.406 16.688 -7.719 1 81.44 966 VAL A CA 1
ATOM 7449 C C . VAL A 1 966 ? -36.75 15.57 -6.898 1 81.44 966 VAL A C 1
ATOM 7451 O O . VAL A 1 966 ? -35.625 15.148 -7.184 1 81.44 966 VAL A O 1
ATOM 7454 N N . GLY A 1 967 ? -37.375 15.164 -5.785 1 80.56 967 GLY A N 1
ATOM 7455 C CA . GLY A 1 967 ? -36.938 14.031 -4.988 1 80.56 967 GLY A CA 1
ATOM 7456 C C . GLY A 1 967 ? -35.812 14.375 -4.016 1 80.56 967 GLY A C 1
ATOM 7457 O O . GLY A 1 967 ? -35.156 13.492 -3.498 1 80.56 967 GLY A O 1
ATOM 7458 N N . MET A 1 968 ? -35.625 15.703 -3.832 1 87.69 968 MET A N 1
ATOM 7459 C CA . MET A 1 968 ? -34.594 16.125 -2.912 1 87.69 968 MET A CA 1
ATOM 7460 C C . MET A 1 968 ? -35.156 16.453 -1.54 1 87.69 968 MET A C 1
ATOM 7462 O O . MET A 1 968 ? -36.25 17 -1.44 1 87.69 968 MET A O 1
ATOM 7466 N N . SER A 1 969 ? -34.438 15.992 -0.556 1 85.19 969 SER A N 1
ATOM 7467 C CA . SER A 1 969 ? -34.812 16.344 0.804 1 85.19 969 SER A CA 1
ATOM 7468 C C . SER A 1 969 ? -34.25 17.703 1.211 1 85.19 969 SER A C 1
ATOM 7470 O O . SER A 1 969 ? -34.781 18.344 2.123 1 85.19 969 SER A O 1
ATOM 7472 N N . LYS A 1 970 ? -33.188 18.016 0.627 1 89.69 970 LYS A N 1
ATOM 7473 C CA . LYS A 1 970 ? -32.531 19.281 0.921 1 89.69 970 LYS A CA 1
ATOM 7474 C C . LYS A 1 970 ? -31.734 19.781 -0.284 1 89.69 970 LYS A C 1
ATOM 7476 O O . LYS A 1 970 ? -31.109 19 -0.997 1 89.69 970 LYS A O 1
ATOM 7481 N N . ALA A 1 971 ? -31.844 20.984 -0.589 1 93.94 971 ALA A N 1
ATOM 7482 C CA . ALA A 1 971 ? -31.047 21.656 -1.613 1 93.94 971 ALA A CA 1
ATOM 7483 C C . ALA A 1 971 ? -30.625 23.062 -1.159 1 93.94 971 ALA A C 1
ATOM 7485 O O . ALA A 1 971 ? -31.469 23.938 -1 1 93.94 971 ALA A O 1
ATOM 7486 N N . ARG A 1 972 ? -29.422 23.203 -0.975 1 95.56 972 ARG A N 1
ATOM 7487 C CA . ARG A 1 972 ? -28.859 24.469 -0.5 1 95.56 972 ARG A CA 1
ATOM 7488 C C . ARG A 1 972 ? -27.734 24.953 -1.406 1 95.56 972 ARG A C 1
ATOM 7490 O O . ARG A 1 972 ? -26.859 24.172 -1.788 1 95.56 972 ARG A O 1
ATOM 7497 N N . ILE A 1 973 ? -27.812 26.156 -1.865 1 96.38 973 ILE A N 1
ATOM 7498 C CA . ILE A 1 973 ? -26.734 26.812 -2.594 1 96.38 973 ILE A CA 1
ATOM 7499 C C . ILE A 1 973 ? -26.109 27.906 -1.722 1 96.38 973 ILE A C 1
ATOM 7501 O O . ILE A 1 973 ? -26.812 28.578 -0.968 1 96.38 973 ILE A O 1
ATOM 7505 N N . TYR A 1 974 ? -24.812 28.031 -1.812 1 96.44 974 TYR A N 1
ATOM 7506 C CA . TYR A 1 974 ? -24.188 29.047 -0.973 1 96.44 974 TYR A CA 1
ATOM 7507 C C . TYR A 1 974 ? -22.969 29.641 -1.655 1 96.44 974 TYR A C 1
ATOM 7509 O O . TYR A 1 974 ? -22.391 29.031 -2.557 1 96.44 974 TYR A O 1
ATOM 7517 N N . VAL A 1 975 ? -22.594 30.828 -1.273 1 97.44 975 VAL A N 1
ATOM 7518 C CA . VAL A 1 975 ? -21.328 31.5 -1.594 1 97.44 975 VAL A CA 1
ATOM 7519 C C . VAL A 1 975 ? -20.5 31.672 -0.324 1 97.44 975 VAL A C 1
ATOM 7521 O O . VAL A 1 975 ? -21.047 31.906 0.755 1 97.44 975 VAL A O 1
ATOM 7524 N N . MET A 1 976 ? -19.219 31.453 -0.471 1 96.5 976 MET A N 1
ATOM 7525 C CA . MET A 1 976 ? -18.375 31.516 0.72 1 96.5 976 MET A CA 1
ATOM 7526 C C . MET A 1 976 ? -17.016 32.125 0.398 1 96.5 976 MET A C 1
ATOM 7528 O O . MET A 1 976 ? -16.547 32.031 -0.732 1 96.5 976 MET A O 1
ATOM 7532 N N . SER A 1 977 ? -16.484 32.781 1.322 1 96.81 977 SER A N 1
ATOM 7533 C CA . SER A 1 977 ? -15.125 33.312 1.259 1 96.81 977 SER A CA 1
ATOM 7534 C C . SER A 1 977 ? -14.258 32.719 2.375 1 96.81 977 SER A C 1
ATOM 7536 O O . SER A 1 977 ? -14.758 32.406 3.457 1 96.81 977 SER A O 1
ATOM 7538 N N . GLU A 1 978 ? -13.039 32.469 2.066 1 96 978 GLU A N 1
ATOM 7539 C CA . GLU A 1 978 ? -12.031 32.062 3.049 1 96 978 GLU A CA 1
ATOM 7540 C C . GLU A 1 978 ? -10.938 33.125 3.162 1 96 978 GLU A C 1
ATOM 7542 O O . GLU A 1 978 ? -10.391 33.562 2.15 1 96 978 GLU A O 1
ATOM 7547 N N . ASN A 1 979 ? -10.625 33.438 4.359 1 96.56 979 ASN A N 1
ATOM 7548 C CA . ASN A 1 979 ? -9.633 34.469 4.637 1 96.56 979 ASN A CA 1
ATOM 7549 C C . ASN A 1 979 ? -9.977 35.781 3.932 1 96.56 979 ASN A C 1
ATOM 7551 O O . ASN A 1 979 ? -9.148 36.344 3.223 1 96.56 979 ASN A O 1
ATOM 7555 N N . LEU A 1 980 ? -11.141 36.281 4.129 1 96.88 980 LEU A N 1
ATOM 7556 C CA . LEU A 1 980 ? -11.664 37.438 3.424 1 96.88 980 LEU A CA 1
ATOM 7557 C C . LEU A 1 980 ? -10.844 38.688 3.748 1 96.88 980 LEU A C 1
ATOM 7559 O O . LEU A 1 980 ? -10.492 39.469 2.852 1 96.88 980 LEU A O 1
ATOM 7563 N N . ALA A 1 981 ? -10.633 38.844 5.086 1 97.12 981 ALA A N 1
ATOM 7564 C CA . ALA A 1 981 ? -9.875 40 5.547 1 97.12 981 ALA A CA 1
ATOM 7565 C C . ALA A 1 981 ? -9.07 39.688 6.805 1 97.12 981 ALA A C 1
ATOM 7567 O O . ALA A 1 981 ? -9.547 38.938 7.676 1 97.12 981 ALA A O 1
ATOM 7568 N N . THR A 1 982 ? -7.938 40.219 6.832 1 97.5 982 THR A N 1
ATOM 7569 C CA . THR A 1 982 ? -7.078 40.062 8.008 1 97.5 982 THR A CA 1
ATOM 7570 C C . THR A 1 982 ? -6.691 41.438 8.555 1 97.5 982 THR A C 1
ATOM 7572 O O . THR A 1 982 ? -6.062 42.25 7.863 1 97.5 982 THR A O 1
ATOM 7575 N N . PHE A 1 983 ? -7.086 41.688 9.766 1 98.12 983 PHE A N 1
ATOM 7576 C CA . PHE A 1 983 ? -6.703 42.906 10.461 1 98.12 983 PHE A CA 1
ATOM 7577 C C . PHE A 1 983 ? -5.406 42.719 11.234 1 98.12 983 PHE A C 1
ATOM 7579 O O . PHE A 1 983 ? -5.375 42 12.234 1 98.12 983 PHE A O 1
ATOM 7586 N N . THR A 1 984 ? -4.363 43.312 10.836 1 97.88 984 THR A N 1
ATOM 7587 C CA . THR A 1 984 ? -3.037 43.125 11.422 1 97.88 984 THR A CA 1
ATOM 7588 C C . THR A 1 984 ? -2.15 44.344 11.133 1 97.88 984 THR A C 1
ATOM 7590 O O . THR A 1 984 ? -2.422 45.094 10.203 1 97.88 984 THR A O 1
ATOM 7593 N N . LYS A 1 985 ? -1.176 44.562 11.93 1 96.69 985 LYS A N 1
ATOM 7594 C CA . LYS A 1 985 ? -0.171 45.594 11.695 1 96.69 985 LYS A CA 1
ATOM 7595 C C . LYS A 1 985 ? 1.108 45 11.117 1 96.69 985 LYS A C 1
ATOM 7597 O O . LYS A 1 985 ? 2.053 45.719 10.797 1 96.69 985 LYS A O 1
ATOM 7602 N N . TYR A 1 986 ? 1.183 43.719 11.016 1 97.31 986 TYR A N 1
ATOM 7603 C CA . TYR A 1 986 ? 2.371 43.062 10.477 1 97.31 986 TYR A CA 1
ATOM 7604 C C . TYR A 1 986 ? 2.578 43.438 9.016 1 97.31 986 TYR A C 1
ATOM 7606 O O . TYR A 1 986 ? 1.63 43.406 8.227 1 97.31 986 TYR A O 1
ATOM 7614 N N . THR A 1 987 ? 3.727 43.656 8.641 1 96.75 987 THR A N 1
ATOM 7615 C CA . THR A 1 987 ? 3.986 44.25 7.328 1 96.75 987 THR A CA 1
ATOM 7616 C C . THR A 1 987 ? 4.477 43.188 6.352 1 96.75 987 THR A C 1
ATOM 7618 O O . THR A 1 987 ? 4.812 43.5 5.203 1 96.75 987 THR A O 1
ATOM 7621 N N . GLY A 1 988 ? 4.598 41.906 6.797 1 96.19 988 GLY A N 1
ATOM 7622 C CA . GLY A 1 988 ? 4.938 40.812 5.879 1 96.19 988 GLY A CA 1
ATOM 7623 C C . GLY A 1 988 ? 3.73 40.25 5.16 1 96.19 988 GLY A C 1
ATOM 7624 O O . GLY A 1 988 ? 2.684 40.906 5.082 1 96.19 988 GLY A O 1
ATOM 7625 N N . TYR A 1 989 ? 3.939 39.062 4.547 1 95 989 TYR A N 1
ATOM 7626 C CA . TYR A 1 989 ? 2.881 38.438 3.75 1 95 989 TYR A CA 1
ATOM 7627 C C . TYR A 1 989 ? 1.697 38.062 4.625 1 95 989 TYR A C 1
ATOM 7629 O O . TYR A 1 989 ? 0.541 38.25 4.238 1 95 989 TYR A O 1
ATOM 7637 N N . ASP A 1 990 ? 1.977 37.375 5.742 1 95.88 990 ASP A N 1
ATOM 7638 C CA . ASP A 1 990 ? 0.952 36.781 6.586 1 95.88 990 ASP A CA 1
ATOM 7639 C C . ASP A 1 990 ? 1.415 36.688 8.039 1 95.88 990 ASP A C 1
ATOM 7641 O O . ASP A 1 990 ? 2.506 36.188 8.32 1 95.88 990 ASP A O 1
ATOM 7645 N N . PRO A 1 991 ? 0.643 37.125 8.953 1 96.31 991 PRO A N 1
ATOM 7646 C CA . PRO A 1 991 ? 1.061 37.094 10.352 1 96.31 991 PRO A CA 1
ATOM 7647 C C . PRO A 1 991 ? 0.944 35.719 10.984 1 96.31 991 PRO A C 1
ATOM 7649 O O . PRO A 1 991 ? 1.475 35.469 12.07 1 96.31 991 PRO A O 1
ATOM 7652 N N . GLU A 1 992 ? 0.217 34.812 10.406 1 95.19 992 GLU A N 1
ATOM 7653 C CA . GLU A 1 992 ? 0.088 33.438 10.906 1 95.19 992 GLU A CA 1
ATOM 7654 C C . GLU A 1 992 ? 1.283 32.594 10.492 1 95.19 992 GLU A C 1
ATOM 7656 O O . GLU A 1 992 ? 1.352 32.094 9.359 1 95.19 992 GLU A O 1
ATOM 7661 N N . ILE A 1 993 ? 2.137 32.344 11.414 1 94.12 993 ILE A N 1
ATOM 7662 C CA . ILE A 1 993 ? 3.367 31.609 11.102 1 94.12 993 ILE A CA 1
ATOM 7663 C C . ILE A 1 993 ? 3.57 30.484 12.109 1 94.12 993 ILE A C 1
ATOM 7665 O O . ILE A 1 993 ? 3.922 30.719 13.266 1 94.12 993 ILE A O 1
ATOM 7669 N N . GLY A 1 994 ? 3.434 29.281 11.648 1 89.31 994 GLY A N 1
ATOM 7670 C CA . GLY A 1 994 ? 3.652 28.125 12.492 1 89.31 994 GLY A CA 1
ATOM 7671 C C . GLY A 1 994 ? 5.062 27.562 12.391 1 89.31 994 GLY A C 1
ATOM 7672 O O . GLY A 1 994 ? 6.016 28.328 12.172 1 89.31 994 GLY A O 1
ATOM 7673 N N . GLY A 1 995 ? 5.219 26.281 12.773 1 84.44 995 GLY A N 1
ATOM 7674 C CA . GLY A 1 995 ? 6.523 25.625 12.766 1 84.44 995 GLY A CA 1
ATOM 7675 C C . GLY A 1 995 ? 6.98 25.188 14.141 1 84.44 995 GLY A C 1
ATOM 7676 O O . GLY A 1 995 ? 6.219 25.266 15.109 1 84.44 995 GLY A O 1
ATOM 7677 N N . GLY A 1 996 ? 8.211 24.656 14.141 1 78.88 996 GLY A N 1
ATOM 7678 C CA . GLY A 1 996 ? 8.758 24.266 15.438 1 78.88 996 GLY A CA 1
ATOM 7679 C C . GLY A 1 996 ? 8.836 25.422 16.422 1 78.88 996 GLY A C 1
ATOM 7680 O O . GLY A 1 996 ? 8.406 25.297 17.562 1 78.88 996 GLY A O 1
ATOM 7681 N N . VAL A 1 997 ? 9.383 26.422 15.859 1 86.69 997 VAL A N 1
ATOM 7682 C CA . VAL A 1 997 ? 9.328 27.703 16.547 1 86.69 997 VAL A CA 1
ATOM 7683 C C . VAL A 1 997 ? 8.414 28.672 15.789 1 86.69 997 VAL A C 1
ATOM 7685 O O . VAL A 1 997 ? 8.641 28.938 14.609 1 86.69 997 VAL A O 1
ATOM 7688 N N . MET A 1 998 ? 7.488 29.141 16.406 1 90.81 998 MET A N 1
ATOM 7689 C CA . MET A 1 998 ? 6.488 29.984 15.758 1 90.81 998 MET A CA 1
ATOM 7690 C C . MET A 1 998 ? 7.023 31.391 15.539 1 90.81 998 MET A C 1
ATOM 7692 O O . MET A 1 998 ? 8 31.797 16.172 1 90.81 998 MET A O 1
ATOM 7696 N N . SER A 1 999 ? 6.449 32.156 14.625 1 95.81 999 SER A N 1
ATOM 7697 C CA . SER A 1 999 ? 6.543 33.594 14.477 1 95.81 999 SER A CA 1
ATOM 7698 C C . SER A 1 999 ? 7.902 34 13.914 1 95.81 999 SER A C 1
ATOM 7700 O O . SER A 1 999 ? 8.445 35.062 14.289 1 95.81 999 SER A O 1
ATOM 7702 N N . ILE A 1 1000 ? 8.523 33.219 13.234 1 96.25 1000 ILE A N 1
ATOM 7703 C CA . ILE A 1 1000 ? 9.719 33.594 12.477 1 96.25 1000 ILE A CA 1
ATOM 7704 C C . ILE A 1 1000 ? 9.414 33.562 10.977 1 96.25 1000 ILE A C 1
ATOM 7706 O O . ILE A 1 1000 ? 9.125 32.5 10.43 1 96.25 1000 ILE A O 1
ATOM 7710 N N . ASP A 1 1001 ? 9.523 34.656 10.375 1 96.31 1001 ASP A N 1
ATOM 7711 C CA . ASP A 1 1001 ? 9.18 34.781 8.969 1 96.31 1001 ASP A CA 1
ATOM 7712 C C . ASP A 1 1001 ? 10.43 34.906 8.102 1 96.31 1001 ASP A C 1
ATOM 7714 O O . ASP A 1 1001 ? 11.102 35.938 8.094 1 96.31 1001 ASP A O 1
ATOM 7718 N N . ARG A 1 1002 ? 10.742 33.938 7.379 1 95.12 1002 ARG A N 1
ATOM 7719 C CA . ARG A 1 1002 ? 11.867 33.906 6.453 1 95.12 1002 ARG A CA 1
ATOM 7720 C C . ARG A 1 1002 ? 11.383 33.875 5.004 1 95.12 1002 ARG A C 1
ATOM 7722 O O . ARG A 1 1002 ? 12.055 33.312 4.133 1 95.12 1002 ARG A O 1
ATOM 7729 N N . GLY A 1 1003 ? 10.195 34.375 4.809 1 93.75 1003 GLY A N 1
ATOM 7730 C CA . GLY A 1 1003 ? 9.508 34.281 3.531 1 93.75 1003 GLY A CA 1
ATOM 7731 C C . GLY A 1 1003 ? 8.484 33.156 3.484 1 93.75 1003 GLY A C 1
ATOM 7732 O O . GLY A 1 1003 ? 8.609 32.219 2.688 1 93.75 1003 GLY A O 1
ATOM 7733 N N . ILE A 1 1004 ? 7.52 33.281 4.258 1 93.88 1004 ILE A N 1
ATOM 7734 C CA . ILE A 1 1004 ? 6.527 32.219 4.426 1 93.88 1004 ILE A CA 1
ATOM 7735 C C . ILE A 1 1004 ? 5.57 32.219 3.236 1 93.88 1004 ILE A C 1
ATOM 7737 O O . ILE A 1 1004 ? 5.312 33.25 2.639 1 93.88 1004 ILE A O 1
ATOM 7741 N N . TYR A 1 1005 ? 5.156 31.047 2.75 1 96.12 1005 TYR A N 1
ATOM 7742 C CA . TYR A 1 1005 ? 4.066 30.938 1.79 1 96.12 1005 TYR A CA 1
ATOM 7743 C C . TYR A 1 1005 ? 2.76 31.453 2.381 1 96.12 1005 TYR A C 1
ATOM 7745 O O . TYR A 1 1005 ? 2.238 30.875 3.342 1 96.12 1005 TYR A O 1
ATOM 7753 N N . PRO A 1 1006 ? 2.273 32.5 1.938 1 95.81 1006 PRO A N 1
ATOM 7754 C CA . PRO A 1 1006 ? 1.1 33.094 2.582 1 95.81 1006 PRO A CA 1
ATOM 7755 C C . PRO A 1 1006 ? -0.17 32.281 2.367 1 95.81 1006 PRO A C 1
ATOM 7757 O O . PRO A 1 1006 ? -0.279 31.547 1.377 1 95.81 1006 PRO A O 1
ATOM 7760 N N . GLN A 1 1007 ? -1.087 32.406 3.26 1 94.81 1007 GLN A N 1
ATOM 7761 C CA . GLN A 1 1007 ? -2.406 31.812 3.08 1 94.81 1007 GLN A CA 1
ATOM 7762 C C . GLN A 1 1007 ? -3.193 32.531 1.991 1 94.81 1007 GLN A C 1
ATOM 7764 O O . GLN A 1 1007 ? -3.115 33.781 1.871 1 94.81 1007 GLN A O 1
ATOM 7769 N N . ALA A 1 1008 ? -4.023 31.844 1.34 1 96.44 1008 ALA A N 1
ATOM 7770 C CA . ALA A 1 1008 ? -4.758 32.406 0.201 1 96.44 1008 ALA A CA 1
ATOM 7771 C C . ALA A 1 1008 ? -6.102 32.969 0.639 1 96.44 1008 ALA A C 1
ATOM 7773 O O . ALA A 1 1008 ? -6.691 32.5 1.617 1 96.44 1008 ALA A O 1
ATOM 7774 N N . ARG A 1 1009 ? -6.492 33.969 0.012 1 97.44 1009 ARG A N 1
ATOM 7775 C CA . ARG A 1 1009 ? -7.887 34.406 0.031 1 97.44 1009 ARG A CA 1
ATOM 7776 C C . ARG A 1 1009 ? -8.688 33.688 -1.066 1 97.44 1009 ARG A C 1
ATOM 7778 O O . ARG A 1 1009 ? -8.266 33.656 -2.225 1 97.44 1009 ARG A O 1
ATOM 7785 N N . SER A 1 1010 ? -9.781 33.188 -0.717 1 97.38 1010 SER A N 1
ATOM 7786 C CA . SER A 1 1010 ? -10.523 32.375 -1.69 1 97.38 1010 SER A CA 1
ATOM 7787 C C . SER A 1 1010 ? -11.984 32.812 -1.753 1 97.38 1010 SER A C 1
ATOM 7789 O O . SER A 1 1010 ? -12.539 33.281 -0.762 1 97.38 1010 SER A O 1
ATOM 7791 N N . PHE A 1 1011 ? -12.594 32.625 -2.914 1 98 1011 PHE A N 1
ATOM 7792 C CA . PHE A 1 1011 ? -14.016 32.781 -3.17 1 98 1011 PHE A CA 1
ATOM 7793 C C . PHE A 1 1011 ? -14.578 31.516 -3.848 1 98 1011 PHE A C 1
ATOM 7795 O O . PHE A 1 1011 ? -14.039 31.062 -4.863 1 98 1011 PHE A O 1
ATOM 7802 N N . MET A 1 1012 ? -15.633 31.016 -3.256 1 97.31 1012 MET A N 1
ATOM 7803 C CA . MET A 1 1012 ? -16.156 29.75 -3.762 1 97.31 1012 MET A CA 1
ATOM 7804 C C . MET A 1 1012 ? -17.672 29.766 -3.832 1 97.31 1012 MET A C 1
ATOM 7806 O O . MET A 1 1012 ? -18.312 30.516 -3.086 1 97.31 1012 MET A O 1
ATOM 7810 N N . VAL A 1 1013 ? -18.234 28.953 -4.727 1 97.75 1013 VAL A N 1
ATOM 7811 C CA . VAL A 1 1013 ? -19.656 28.641 -4.816 1 97.75 1013 VAL A CA 1
ATOM 7812 C C . VAL A 1 1013 ? -19.859 27.141 -4.578 1 97.75 1013 VAL A C 1
ATOM 7814 O O . VAL A 1 1013 ? -19.109 26.312 -5.086 1 97.75 1013 VAL A O 1
ATOM 7817 N N . GLY A 1 1014 ? -20.812 26.922 -3.678 1 96.75 1014 GLY A N 1
ATOM 7818 C CA . GLY A 1 1014 ? -21.016 25.516 -3.359 1 96.75 1014 GLY A CA 1
ATOM 7819 C C . GLY A 1 1014 ? -22.469 25.125 -3.312 1 96.75 1014 GLY A C 1
ATOM 7820 O O . GLY A 1 1014 ? -23.359 25.969 -3.361 1 96.75 1014 GLY A O 1
ATOM 7821 N N . VAL A 1 1015 ? -22.688 23.812 -3.305 1 95.88 1015 VAL A N 1
ATOM 7822 C CA . VAL A 1 1015 ? -24.031 23.234 -3.25 1 95.88 1015 VAL A CA 1
ATOM 7823 C C . VAL A 1 1015 ? -24.047 22.062 -2.264 1 95.88 1015 VAL A C 1
ATOM 7825 O O . VAL A 1 1015 ? -23.062 21.344 -2.123 1 95.88 1015 VAL A O 1
ATOM 7828 N N . GLN A 1 1016 ? -25.125 21.953 -1.533 1 94.69 1016 GLN A N 1
ATOM 7829 C CA . GLN A 1 1016 ? -25.438 20.812 -0.686 1 94.69 1016 GLN A CA 1
ATOM 7830 C C . GLN A 1 1016 ? -26.781 20.188 -1.073 1 94.69 1016 GLN A C 1
ATOM 7832 O O . GLN A 1 1016 ? -27.812 20.859 -0.998 1 94.69 1016 GLN A O 1
ATOM 7837 N N . ILE A 1 1017 ? -26.719 19 -1.411 1 94.5 1017 ILE A N 1
ATOM 7838 C CA . ILE A 1 1017 ? -27.922 18.312 -1.869 1 94.5 1017 ILE A CA 1
ATOM 7839 C C . ILE A 1 1017 ? -28.125 17.016 -1.083 1 94.5 1017 ILE A C 1
ATOM 7841 O O . ILE A 1 1017 ? -27.156 16.297 -0.818 1 94.5 1017 ILE A O 1
ATOM 7845 N N . GLY A 1 1018 ? -29.312 16.859 -0.634 1 90.88 1018 GLY A N 1
ATOM 7846 C CA . GLY A 1 1018 ? -29.688 15.617 0.029 1 90.88 1018 GLY A CA 1
ATOM 7847 C C . GLY A 1 1018 ? -30.875 14.93 -0.624 1 90.88 1018 GLY A C 1
ATOM 7848 O O . GLY A 1 1018 ? -31.781 15.594 -1.133 1 90.88 1018 GLY A O 1
ATOM 7849 N N . PHE A 1 1019 ? -30.859 13.703 -0.592 1 89 1019 PHE A N 1
ATOM 7850 C CA . PHE A 1 1019 ? -31.953 12.891 -1.097 1 89 1019 PHE A CA 1
ATOM 7851 C C . PHE A 1 1019 ? -32.438 11.898 -0.041 1 89 1019 PHE A C 1
ATOM 7853 O O . PHE A 1 1019 ? -31.641 11.453 0.796 1 89 1019 PHE A O 1
ATOM 7860 N N . MET B 1 1 ? -77.438 -15.008 -15.227 1 26.27 1 MET B N 1
ATOM 7861 C CA . MET B 1 1 ? -76.938 -14.906 -13.852 1 26.27 1 MET B CA 1
ATOM 7862 C C . MET B 1 1 ? -75.562 -15.547 -13.703 1 26.27 1 MET B C 1
ATOM 7864 O O . MET B 1 1 ? -75.438 -16.781 -13.719 1 26.27 1 MET B O 1
ATOM 7868 N N . LEU B 1 2 ? -74.562 -14.992 -14.227 1 35 2 LEU B N 1
ATOM 7869 C CA . LEU B 1 2 ? -73.188 -15.406 -14.32 1 35 2 LEU B CA 1
ATOM 7870 C C . LEU B 1 2 ? -72.562 -15.617 -12.93 1 35 2 LEU B C 1
ATOM 7872 O O . LEU B 1 2 ? -72.625 -14.711 -12.094 1 35 2 LEU B O 1
ATOM 7876 N N . ALA B 1 3 ? -72.812 -16.844 -12.359 1 36.34 3 ALA B N 1
ATOM 7877 C CA . ALA B 1 3 ? -72.125 -17.281 -11.133 1 36.34 3 ALA B CA 1
ATOM 7878 C C . ALA B 1 3 ? -70.75 -16.75 -11.039 1 36.34 3 ALA B C 1
ATOM 7880 O O . ALA B 1 3 ? -69.875 -17.172 -11.797 1 36.34 3 ALA B O 1
ATOM 7881 N N . LYS B 1 4 ? -70.688 -15.539 -10.812 1 43.91 4 LYS B N 1
ATOM 7882 C CA . LYS B 1 4 ? -69.312 -15.023 -10.523 1 43.91 4 LYS B CA 1
ATOM 7883 C C . LYS B 1 4 ? -68.625 -15.844 -9.422 1 43.91 4 LYS B C 1
ATOM 7885 O O . LYS B 1 4 ? -69.188 -15.984 -8.328 1 43.91 4 LYS B O 1
ATOM 7890 N N . ALA B 1 5 ? -67.875 -16.766 -9.781 1 53.09 5 ALA B N 1
ATOM 7891 C CA . ALA B 1 5 ? -67 -17.5 -8.859 1 53.09 5 ALA B CA 1
ATOM 7892 C C . ALA B 1 5 ? -66.438 -16.594 -7.773 1 53.09 5 ALA B C 1
ATOM 7894 O O . ALA B 1 5 ? -65.938 -15.531 -8.062 1 53.09 5 ALA B O 1
ATOM 7895 N N . GLN B 1 6 ? -66.938 -16.562 -6.602 1 61.16 6 GLN B N 1
ATOM 7896 C CA . GLN B 1 6 ? -66.625 -15.789 -5.406 1 61.16 6 GLN B CA 1
ATOM 7897 C C . GLN B 1 6 ? -65.125 -15.906 -5.074 1 61.16 6 GLN B C 1
ATOM 7899 O O . GLN B 1 6 ? -64.625 -17.016 -5.008 1 61.16 6 GLN B O 1
ATOM 7904 N N . ASP B 1 7 ? -64.438 -14.836 -5.117 1 72.88 7 ASP B N 1
ATOM 7905 C CA . ASP B 1 7 ? -63.062 -14.766 -4.734 1 72.88 7 ASP B CA 1
ATOM 7906 C C . ASP B 1 7 ? -62.875 -15.156 -3.271 1 72.88 7 ASP B C 1
ATOM 7908 O O . ASP B 1 7 ? -63.656 -14.766 -2.408 1 72.88 7 ASP B O 1
ATOM 7912 N N . ARG B 1 8 ? -62.062 -16.125 -3.02 1 79.06 8 ARG B N 1
ATOM 7913 C CA . ARG B 1 8 ? -61.688 -16.547 -1.674 1 79.06 8 ARG B CA 1
ATOM 7914 C C . ARG B 1 8 ? -60.25 -16.172 -1.361 1 79.06 8 ARG B C 1
ATOM 7916 O O . ARG B 1 8 ? -59.375 -16.219 -2.238 1 79.06 8 ARG B O 1
ATOM 7923 N N . GLN B 1 9 ? -60.125 -15.812 -0.101 1 81.81 9 GLN B N 1
ATOM 7924 C CA . GLN B 1 9 ? -58.812 -15.508 0.391 1 81.81 9 GLN B CA 1
ATOM 7925 C C . GLN B 1 9 ? -58.062 -16.781 0.778 1 81.81 9 GLN B C 1
ATOM 7927 O O . GLN B 1 9 ? -58.5 -17.547 1.632 1 81.81 9 GLN B O 1
ATOM 7932 N N . ILE B 1 10 ? -57.094 -17.078 0.049 1 83.31 10 ILE B N 1
ATOM 7933 C CA . ILE B 1 10 ? -56.219 -18.234 0.34 1 83.31 10 ILE B CA 1
ATOM 7934 C C . ILE B 1 10 ? -54.969 -17.766 1.06 1 83.31 10 ILE B C 1
ATOM 7936 O O . ILE B 1 10 ? -54.312 -16.828 0.602 1 83.31 10 ILE B O 1
ATOM 7940 N N . THR B 1 11 ? -54.75 -18.344 2.26 1 85.75 11 THR B N 1
ATOM 7941 C CA . THR B 1 11 ? -53.531 -18.094 3.014 1 85.75 11 THR B CA 1
ATOM 7942 C C . THR B 1 11 ? -52.719 -19.375 3.184 1 85.75 11 THR B C 1
ATOM 7944 O O . THR B 1 11 ? -53.281 -20.469 3.088 1 85.75 11 THR B O 1
ATOM 7947 N N . GLY B 1 12 ? -51.438 -19.281 3.254 1 84.69 12 GLY B N 1
ATOM 7948 C CA . GLY B 1 12 ? -50.594 -20.453 3.492 1 84.69 12 GLY B CA 1
ATOM 7949 C C . GLY B 1 12 ? -49.125 -20.125 3.664 1 84.69 12 GLY B C 1
ATOM 7950 O O . GLY B 1 12 ? -48.75 -18.953 3.713 1 84.69 12 GLY B O 1
ATOM 7951 N N . LYS B 1 13 ? -48.406 -21.188 3.891 1 84.25 13 LYS B N 1
ATOM 7952 C CA . LYS B 1 13 ? -46.938 -21.141 4.062 1 84.25 13 LYS B CA 1
ATOM 7953 C C . LYS B 1 13 ? -46.25 -21.984 3.004 1 84.25 13 LYS B C 1
ATOM 7955 O O . LYS B 1 13 ? -46.688 -23.094 2.688 1 84.25 13 LYS B O 1
ATOM 7960 N N . VAL B 1 14 ? -45.344 -21.406 2.4 1 84.06 14 VAL B N 1
ATOM 7961 C CA . VAL B 1 14 ? -44.5 -22.156 1.474 1 84.06 14 VAL B CA 1
ATOM 7962 C C . VAL B 1 14 ? -43.156 -22.484 2.135 1 84.06 14 VAL B C 1
ATOM 7964 O O . VAL B 1 14 ? -42.469 -21.594 2.6 1 84.06 14 VAL B O 1
ATOM 7967 N N . THR B 1 15 ? -42.844 -23.688 2.154 1 79.81 15 THR B N 1
ATOM 7968 C CA . THR B 1 15 ? -41.594 -24.156 2.783 1 79.81 15 THR B CA 1
ATOM 7969 C C . THR B 1 15 ? -40.844 -25.078 1.849 1 79.81 15 THR B C 1
ATOM 7971 O O . THR B 1 15 ? -41.375 -25.578 0.87 1 79.81 15 THR B O 1
ATOM 7974 N N . LEU B 1 16 ? -39.531 -25.156 2.082 1 72.62 16 LEU B N 1
ATOM 7975 C CA . LEU B 1 16 ? -38.656 -26.094 1.371 1 72.62 16 LEU B CA 1
ATOM 7976 C C . LEU B 1 16 ? -38.875 -27.531 1.861 1 72.62 16 LEU B C 1
ATOM 7978 O O . LEU B 1 16 ? -38.875 -27.781 3.068 1 72.62 16 LEU B O 1
ATOM 7982 N N . LYS B 1 17 ? -39.094 -28.375 0.898 1 67.38 17 LYS B N 1
ATOM 7983 C CA . LYS B 1 17 ? -39.438 -29.766 1.226 1 67.38 17 LYS B CA 1
ATOM 7984 C C . LYS B 1 17 ? -38.312 -30.422 2.043 1 67.38 17 LYS B C 1
ATOM 7986 O O . LYS B 1 17 ? -38.594 -31.219 2.936 1 67.38 17 LYS B O 1
ATOM 7991 N N . SER B 1 18 ? -37.125 -29.984 1.684 1 59.12 18 SER B N 1
ATOM 7992 C CA . SER B 1 18 ? -36 -30.688 2.289 1 59.12 18 SER B CA 1
ATOM 7993 C C . SER B 1 18 ? -35.906 -30.375 3.777 1 59.12 18 SER B C 1
ATOM 7995 O O . SER B 1 18 ? -35.562 -31.25 4.578 1 59.12 18 SER B O 1
ATOM 7997 N N . ASP B 1 19 ? -36.062 -29.172 4.246 1 60.19 19 ASP B N 1
ATOM 7998 C CA . ASP B 1 19 ? -35.812 -28.859 5.652 1 60.19 19 ASP B CA 1
ATOM 7999 C C . ASP B 1 19 ? -36.938 -27.984 6.223 1 60.19 19 ASP B C 1
ATOM 8001 O O . ASP B 1 19 ? -36.812 -27.422 7.309 1 60.19 19 ASP B O 1
ATOM 8005 N N . ASP B 1 20 ? -38.031 -27.859 5.625 1 63.94 20 ASP B N 1
ATOM 8006 C CA . ASP B 1 20 ? -39.219 -27.156 6.039 1 63.94 20 ASP B CA 1
ATOM 8007 C C . ASP B 1 20 ? -38.938 -25.703 6.352 1 63.94 20 ASP B C 1
ATOM 8009 O O . ASP B 1 20 ? -39.688 -25.062 7.105 1 63.94 20 ASP B O 1
ATOM 8013 N N . GLU B 1 21 ? -37.906 -25.281 5.805 1 69.44 21 GLU B N 1
ATOM 8014 C CA . GLU B 1 21 ? -37.594 -23.859 5.988 1 69.44 21 GLU B CA 1
ATOM 8015 C C . GLU B 1 21 ? -38.531 -22.984 5.156 1 69.44 21 GLU B C 1
ATOM 8017 O O . GLU B 1 21 ? -38.812 -23.297 3.998 1 69.44 21 GLU B O 1
ATOM 8022 N N . PRO B 1 22 ? -39.031 -21.922 5.82 1 76 22 PRO B N 1
ATOM 8023 C CA . PRO B 1 22 ? -39.844 -21.016 5.02 1 76 22 PRO B CA 1
ATOM 8024 C C . PRO B 1 22 ? -39.125 -20.469 3.799 1 76 22 PRO B C 1
ATOM 8026 O O . PRO B 1 22 ? -37.938 -20.172 3.867 1 76 22 PRO B O 1
ATOM 8029 N N . LEU B 1 23 ? -39.688 -20.562 2.674 1 74.44 23 LEU B N 1
ATOM 8030 C CA . LEU B 1 23 ? -39.125 -20.031 1.437 1 74.44 23 LEU B CA 1
ATOM 8031 C C . LEU B 1 23 ? -39.656 -18.625 1.171 1 74.44 23 LEU B C 1
ATOM 8033 O O . LEU B 1 23 ? -40.781 -18.438 0.762 1 74.44 23 LEU B O 1
ATOM 8037 N N . PRO B 1 24 ? -38.844 -17.719 1.446 1 70.81 24 PRO B N 1
ATOM 8038 C CA . PRO B 1 24 ? -39.25 -16.359 1.092 1 70.81 24 PRO B CA 1
ATOM 8039 C C . PRO B 1 24 ? -39.125 -16.078 -0.402 1 70.81 24 PRO B C 1
ATOM 8041 O O . PRO B 1 24 ? -38.281 -16.672 -1.076 1 70.81 24 PRO B O 1
ATOM 8044 N N . GLY B 1 25 ? -39.938 -15.219 -1.045 1 69 25 GLY B N 1
ATOM 8045 C CA . GLY B 1 25 ? -39.812 -14.734 -2.412 1 69 25 GLY B CA 1
ATOM 8046 C C . GLY B 1 25 ? -40.406 -15.688 -3.438 1 69 25 GLY B C 1
ATOM 8047 O O . GLY B 1 25 ? -40.125 -15.578 -4.629 1 69 25 GLY B O 1
ATOM 8048 N N . VAL B 1 26 ? -41.188 -16.688 -2.941 1 76.38 26 VAL B N 1
ATOM 8049 C CA . VAL B 1 26 ? -41.906 -17.562 -3.877 1 76.38 26 VAL B CA 1
ATOM 8050 C C . VAL B 1 26 ? -43.031 -16.797 -4.559 1 76.38 26 VAL B C 1
ATOM 8052 O O . VAL B 1 26 ? -43.938 -16.281 -3.891 1 76.38 26 VAL B O 1
ATOM 8055 N N . ALA B 1 27 ? -42.875 -16.703 -5.785 1 78.75 27 ALA B N 1
ATOM 8056 C CA . ALA B 1 27 ? -43.969 -16.094 -6.539 1 78.75 27 ALA B CA 1
ATOM 8057 C C . ALA B 1 27 ? -45.156 -17.031 -6.621 1 78.75 27 ALA B C 1
ATOM 8059 O O . ALA B 1 27 ? -45.031 -18.156 -7.105 1 78.75 27 ALA B O 1
ATOM 8060 N N . ILE B 1 28 ? -46.344 -16.609 -6.129 1 84.06 28 ILE B N 1
ATOM 8061 C CA . ILE B 1 28 ? -47.594 -17.344 -6.219 1 84.06 28 ILE B CA 1
ATOM 8062 C C . ILE B 1 28 ? -48.562 -16.625 -7.18 1 84.06 28 ILE B C 1
ATOM 8064 O O . ILE B 1 28 ? -49 -15.508 -6.906 1 84.06 28 ILE B O 1
ATOM 8068 N N . MET B 1 29 ? -48.719 -17.25 -8.266 1 79.62 29 MET B N 1
ATOM 8069 C CA . MET B 1 29 ? -49.531 -16.625 -9.312 1 79.62 29 MET B CA 1
ATOM 8070 C C . MET B 1 29 ? -50.781 -17.484 -9.609 1 79.62 29 MET B C 1
ATOM 8072 O O . MET B 1 29 ? -50.719 -18.703 -9.555 1 79.62 29 MET B O 1
ATOM 8076 N N . ILE B 1 30 ? -52.031 -16.781 -9.891 1 79.06 30 ILE B N 1
ATOM 8077 C CA . ILE B 1 30 ? -53.188 -17.469 -10.445 1 79.06 30 ILE B CA 1
ATOM 8078 C C . ILE B 1 30 ? -52.969 -17.781 -11.922 1 79.06 30 ILE B C 1
ATOM 8080 O O . ILE B 1 30 ? -52.719 -16.875 -12.719 1 79.06 30 ILE B O 1
ATOM 8084 N N . GLU B 1 31 ? -52.875 -19.094 -12.195 1 75.38 31 GLU B N 1
ATOM 8085 C CA . GLU B 1 31 ? -52.562 -19.547 -13.547 1 75.38 31 GLU B CA 1
ATOM 8086 C C . GLU B 1 31 ? -53.469 -18.859 -14.578 1 75.38 31 GLU B C 1
ATOM 8088 O O . GLU B 1 31 ? -54.688 -18.844 -14.438 1 75.38 31 GLU B O 1
ATOM 8093 N N . GLY B 1 32 ? -52.875 -18.234 -15.562 1 66.06 32 GLY B N 1
ATOM 8094 C CA . GLY B 1 32 ? -53.594 -17.609 -16.656 1 66.06 32 GLY B CA 1
ATOM 8095 C C . GLY B 1 32 ? -53.938 -16.156 -16.391 1 66.06 32 GLY B C 1
ATOM 8096 O O . GLY B 1 32 ? -54.625 -15.508 -17.203 1 66.06 32 GLY B O 1
ATOM 8097 N N . THR B 1 33 ? -53.656 -15.703 -15.141 1 70.12 33 THR B N 1
ATOM 8098 C CA . THR B 1 33 ? -53.938 -14.305 -14.812 1 70.12 33 THR B CA 1
ATOM 8099 C C . THR B 1 33 ? -52.656 -13.578 -14.414 1 70.12 33 THR B C 1
ATOM 8101 O O . THR B 1 33 ? -51.594 -14.211 -14.242 1 70.12 33 THR B O 1
ATOM 8104 N N . GLY B 1 34 ? -52.594 -12.281 -14.453 1 66.94 34 GLY B N 1
ATOM 8105 C CA . GLY B 1 34 ? -51.5 -11.477 -13.992 1 66.94 34 GLY B CA 1
ATOM 8106 C C . GLY B 1 34 ? -51.531 -11.188 -12.5 1 66.94 34 GLY B C 1
ATOM 8107 O O . GLY B 1 34 ? -50.719 -10.438 -11.977 1 66.94 34 GLY B O 1
ATOM 8108 N N . THR B 1 35 ? -52.375 -11.805 -11.805 1 73.06 35 THR B N 1
ATOM 8109 C CA . THR B 1 35 ? -52.562 -11.57 -10.367 1 73.06 35 THR B CA 1
ATOM 8110 C C . THR B 1 35 ? -51.719 -12.562 -9.562 1 73.06 35 THR B C 1
ATOM 8112 O O . THR B 1 35 ? -51.781 -13.773 -9.805 1 73.06 35 THR B O 1
ATOM 8115 N N . GLY B 1 36 ? -50.875 -12.133 -8.812 1 77.69 36 GLY B N 1
ATOM 8116 C CA . GLY B 1 36 ? -50.031 -12.977 -7.977 1 77.69 36 GLY B CA 1
ATOM 8117 C C . GLY B 1 36 ? -49.531 -12.266 -6.73 1 77.69 36 GLY B C 1
ATOM 8118 O O . GLY B 1 36 ? -49.875 -11.109 -6.48 1 77.69 36 GLY B O 1
ATOM 8119 N N . THR B 1 37 ? -49 -13.078 -5.812 1 79.94 37 THR B N 1
ATOM 8120 C CA . THR B 1 37 ? -48.344 -12.602 -4.605 1 79.94 37 THR B CA 1
ATOM 8121 C C . THR B 1 37 ? -47 -13.289 -4.422 1 79.94 37 THR B C 1
ATOM 8123 O O . THR B 1 37 ? -46.625 -14.164 -5.207 1 79.94 37 THR B O 1
ATOM 8126 N N . ILE B 1 38 ? -46.219 -12.836 -3.502 1 79.19 38 ILE B N 1
ATOM 8127 C CA . ILE B 1 38 ? -44.938 -13.445 -3.152 1 79.19 38 ILE B CA 1
ATOM 8128 C C . ILE B 1 38 ? -44.938 -13.766 -1.658 1 79.19 38 ILE B C 1
ATOM 8130 O O . ILE B 1 38 ? -45.562 -13.086 -0.86 1 79.19 38 ILE B O 1
ATOM 8134 N N . THR B 1 39 ? -44.281 -14.852 -1.323 1 79.94 39 THR B N 1
ATOM 8135 C CA . THR B 1 39 ? -44.188 -15.211 0.086 1 79.94 39 THR B CA 1
ATOM 8136 C C . THR B 1 39 ? -43.281 -14.211 0.825 1 79.94 39 THR B C 1
ATOM 8138 O O . THR B 1 39 ? -42.375 -13.641 0.238 1 79.94 39 THR B O 1
ATOM 8141 N N . ASP B 1 40 ? -43.625 -14.016 2.086 1 72.69 40 ASP B N 1
ATOM 8142 C CA . ASP B 1 40 ? -42.812 -13.156 2.936 1 72.69 40 ASP B CA 1
ATOM 8143 C C . ASP B 1 40 ? -41.656 -13.945 3.539 1 72.69 40 ASP B C 1
ATOM 8145 O O . ASP B 1 40 ? -41.406 -15.086 3.15 1 72.69 40 ASP B O 1
ATOM 8149 N N . ILE B 1 41 ? -40.875 -13.367 4.457 1 69.06 41 ILE B N 1
ATOM 8150 C CA . ILE B 1 41 ? -39.656 -13.93 5.004 1 69.06 41 ILE B CA 1
ATOM 8151 C C . ILE B 1 41 ? -39.969 -15.227 5.754 1 69.06 41 ILE B C 1
ATOM 8153 O O . ILE B 1 41 ? -39.125 -16.109 5.871 1 69.06 41 ILE B O 1
ATOM 8157 N N . ASP B 1 42 ? -41.125 -15.312 6.277 1 73 42 ASP B N 1
ATOM 8158 C CA . ASP B 1 42 ? -41.531 -16.516 6.996 1 73 42 ASP B CA 1
ATOM 8159 C C . ASP B 1 42 ? -42.188 -17.516 6.059 1 73 42 ASP B C 1
ATOM 8161 O O . ASP B 1 42 ? -42.75 -18.516 6.512 1 73 42 ASP B O 1
ATOM 8165 N N . GLY B 1 43 ? -42.219 -17.234 4.785 1 76.75 43 GLY B N 1
ATOM 8166 C CA . GLY B 1 43 ? -42.812 -18.094 3.781 1 76.75 43 GLY B CA 1
ATOM 8167 C C . GLY B 1 43 ? -44.312 -17.969 3.695 1 76.75 43 GLY B C 1
ATOM 8168 O O . GLY B 1 43 ? -44.969 -18.781 3.043 1 76.75 43 GLY B O 1
ATOM 8169 N N . LEU B 1 44 ? -44.844 -17.031 4.387 1 80.25 44 LEU B N 1
ATOM 8170 C CA . LEU B 1 44 ? -46.312 -16.875 4.426 1 80.25 44 LEU B CA 1
ATOM 8171 C C . LEU B 1 44 ? -46.812 -16.094 3.217 1 80.25 44 LEU B C 1
ATOM 8173 O O . LEU B 1 44 ? -46.094 -15.195 2.727 1 80.25 44 LEU B O 1
ATOM 8177 N N . TYR B 1 45 ? -47.938 -16.469 2.666 1 81.44 45 TYR B N 1
ATOM 8178 C CA . TYR B 1 45 ? -48.562 -15.734 1.569 1 81.44 45 TYR B CA 1
ATOM 8179 C C . TYR B 1 45 ? -50.062 -15.625 1.771 1 81.44 45 TYR B C 1
ATOM 8181 O O . TYR B 1 45 ? -50.656 -16.391 2.541 1 81.44 45 TYR B O 1
ATOM 8189 N N . SER B 1 46 ? -50.656 -14.508 1.228 1 84.81 46 SER B N 1
ATOM 8190 C CA . SER B 1 46 ? -52.125 -14.312 1.106 1 84.81 46 SER B CA 1
ATOM 8191 C C . SER B 1 46 ? -52.5 -13.867 -0.301 1 84.81 46 SER B C 1
ATOM 8193 O O . SER B 1 46 ? -51.875 -12.953 -0.854 1 84.81 46 SER B O 1
ATOM 8195 N N . ILE B 1 47 ? -53.438 -14.586 -0.923 1 82.69 47 ILE B N 1
ATOM 8196 C CA . ILE B 1 47 ? -53.906 -14.234 -2.266 1 82.69 47 ILE B CA 1
ATOM 8197 C C . ILE B 1 47 ? -55.406 -14.453 -2.381 1 82.69 47 ILE B C 1
ATOM 8199 O O . ILE B 1 47 ? -55.938 -15.422 -1.835 1 82.69 47 ILE B O 1
ATOM 8203 N N . SER B 1 48 ? -56.031 -13.516 -2.984 1 81.75 48 SER B N 1
ATOM 8204 C CA . SER B 1 48 ? -57.438 -13.68 -3.338 1 81.75 48 SER B CA 1
ATOM 8205 C C . SER B 1 48 ? -57.594 -14.352 -4.699 1 81.75 48 SER B C 1
ATOM 8207 O O . SER B 1 48 ? -57.094 -13.828 -5.711 1 81.75 48 SER B O 1
ATOM 8209 N N . ALA B 1 49 ? -58.219 -15.562 -4.734 1 80.12 49 ALA B N 1
ATOM 8210 C CA . ALA B 1 49 ? -58.344 -16.328 -5.973 1 80.12 49 ALA B CA 1
ATOM 8211 C C . ALA B 1 49 ? -59.75 -16.938 -6.09 1 80.12 49 ALA B C 1
ATOM 8213 O O . ALA B 1 49 ? -60.344 -17.344 -5.086 1 80.12 49 ALA B O 1
ATOM 8214 N N . PRO B 1 50 ? -60.312 -16.938 -7.289 1 80.5 50 PRO B N 1
ATOM 8215 C CA . PRO B 1 50 ? -61.625 -17.594 -7.48 1 80.5 50 PRO B CA 1
ATOM 8216 C C . PRO B 1 50 ? -61.562 -19.109 -7.223 1 80.5 50 PRO B C 1
ATOM 8218 O O . PRO B 1 50 ? -60.531 -19.734 -7.469 1 80.5 50 PRO B O 1
ATOM 8221 N N . GLN B 1 51 ? -62.531 -19.594 -6.691 1 77.5 51 GLN B N 1
ATOM 8222 C CA . GLN B 1 51 ? -62.625 -21.047 -6.508 1 77.5 51 GLN B CA 1
ATOM 8223 C C . GLN B 1 51 ? -62.438 -21.781 -7.832 1 77.5 51 GLN B C 1
ATOM 8225 O O . GLN B 1 51 ? -62.969 -21.375 -8.859 1 77.5 51 GLN B O 1
ATOM 8230 N N . GLY B 1 52 ? -61.531 -22.844 -7.879 1 79 52 GLY B N 1
ATOM 8231 C CA . GLY B 1 52 ? -61.219 -23.594 -9.086 1 79 52 GLY B CA 1
ATOM 8232 C C . GLY B 1 52 ? -60 -23.094 -9.812 1 79 52 GLY B C 1
ATOM 8233 O O . GLY B 1 52 ? -59.531 -23.734 -10.766 1 79 52 GLY B O 1
ATOM 8234 N N . SER B 1 53 ? -59.531 -22.094 -9.336 1 80.88 53 SER B N 1
ATOM 8235 C CA . SER B 1 53 ? -58.344 -21.562 -10 1 80.88 53 SER B CA 1
ATOM 8236 C C . SER B 1 53 ? -57.094 -22.312 -9.555 1 80.88 53 SER B C 1
ATOM 8238 O O . SER B 1 53 ? -57.094 -22.922 -8.484 1 80.88 53 SER B O 1
ATOM 8240 N N . THR B 1 54 ? -56.094 -22.297 -10.422 1 82.62 54 THR B N 1
ATOM 8241 C CA . THR B 1 54 ? -54.812 -22.922 -10.141 1 82.62 54 THR B CA 1
ATOM 8242 C C . THR B 1 54 ? -53.781 -21.891 -9.742 1 82.62 54 THR B C 1
ATOM 8244 O O . THR B 1 54 ? -53.594 -20.891 -10.453 1 82.62 54 THR B O 1
ATOM 8247 N N . LEU B 1 55 ? -53.188 -22.156 -8.586 1 84.56 55 LEU B N 1
ATOM 8248 C CA . LEU B 1 55 ? -52.062 -21.328 -8.148 1 84.56 55 LEU B CA 1
ATOM 8249 C C . LEU B 1 55 ? -50.719 -21.938 -8.586 1 84.56 55 LEU B C 1
ATOM 8251 O O . LEU B 1 55 ? -50.531 -23.156 -8.469 1 84.56 55 LEU B O 1
ATOM 8255 N N . VAL B 1 56 ? -49.906 -21.094 -9.117 1 81.31 56 VAL B N 1
ATOM 8256 C CA . VAL B 1 56 ? -48.562 -21.5 -9.492 1 81.31 56 VAL B CA 1
ATOM 8257 C C . VAL B 1 56 ? -47.562 -20.906 -8.516 1 81.31 56 VAL B C 1
ATOM 8259 O O . VAL B 1 56 ? -47.438 -19.688 -8.391 1 81.31 56 VAL B O 1
ATOM 8262 N N . PHE B 1 57 ? -46.844 -21.766 -7.863 1 80.81 57 PHE B N 1
ATOM 8263 C CA . PHE B 1 57 ? -45.75 -21.406 -6.957 1 80.81 57 PHE B CA 1
ATOM 8264 C C . PHE B 1 57 ? -44.406 -21.516 -7.652 1 80.81 57 PHE B C 1
ATOM 8266 O O . PHE B 1 57 ? -44.031 -22.609 -8.094 1 80.81 57 PHE B O 1
ATOM 8273 N N . SER B 1 58 ? -43.75 -20.391 -7.773 1 75.69 58 SER B N 1
ATOM 8274 C CA . SER B 1 58 ? -42.5 -20.422 -8.492 1 75.69 58 SER B CA 1
ATOM 8275 C C . SER B 1 58 ? -41.406 -19.641 -7.738 1 75.69 58 SER B C 1
ATOM 8277 O O . SER B 1 58 ? -41.688 -18.578 -7.18 1 75.69 58 SER B O 1
ATOM 8279 N N . LEU B 1 59 ? -40.375 -20.328 -7.492 1 69.75 59 LEU B N 1
ATOM 8280 C CA . LEU B 1 59 ? -39.125 -19.75 -6.945 1 69.75 59 LEU B CA 1
ATOM 8281 C C . LEU B 1 59 ? -37.906 -20.281 -7.68 1 69.75 59 LEU B C 1
ATOM 8283 O O . LEU B 1 59 ? -37.812 -21.484 -7.945 1 69.75 59 LEU B O 1
ATOM 8287 N N . LEU B 1 60 ? -37.094 -19.312 -8.062 1 58.81 60 LEU B N 1
ATOM 8288 C CA . LEU B 1 60 ? -35.875 -19.734 -8.742 1 58.81 60 LEU B CA 1
ATOM 8289 C C . LEU B 1 60 ? -35.156 -20.812 -7.941 1 58.81 60 LEU B C 1
ATOM 8291 O O . LEU B 1 60 ? -34.906 -20.656 -6.742 1 58.81 60 LEU B O 1
ATOM 8295 N N . GLY B 1 61 ? -34.781 -21.922 -8.469 1 59.38 61 GLY B N 1
ATOM 8296 C CA . GLY B 1 61 ? -34.094 -23.062 -7.855 1 59.38 61 GLY B CA 1
ATOM 8297 C C . GLY B 1 61 ? -35.062 -24.094 -7.289 1 59.38 61 GLY B C 1
ATOM 8298 O O . GLY B 1 61 ? -34.625 -25.125 -6.777 1 59.38 61 GLY B O 1
ATOM 8299 N N . MET B 1 62 ? -36.406 -23.766 -7.324 1 65.56 62 MET B N 1
ATOM 8300 C CA . MET B 1 62 ? -37.406 -24.688 -6.797 1 65.56 62 MET B CA 1
ATOM 8301 C C . MET B 1 62 ? -38.312 -25.219 -7.914 1 65.56 62 MET B C 1
ATOM 8303 O O . MET B 1 62 ? -38.531 -24.531 -8.906 1 65.56 62 MET B O 1
ATOM 8307 N N . GLU B 1 63 ? -38.625 -26.438 -7.859 1 66.31 63 GLU B N 1
ATOM 8308 C CA . GLU B 1 63 ? -39.625 -26.969 -8.773 1 66.31 63 GLU B CA 1
ATOM 8309 C C . GLU B 1 63 ? -40.969 -26.234 -8.617 1 66.31 63 GLU B C 1
ATOM 8311 O O . GLU B 1 63 ? -41.531 -26.203 -7.523 1 66.31 63 GLU B O 1
ATOM 8316 N N . PRO B 1 64 ? -41.344 -25.516 -9.719 1 70.69 64 PRO B N 1
ATOM 8317 C CA . PRO B 1 64 ? -42.625 -24.859 -9.578 1 70.69 64 PRO B CA 1
ATOM 8318 C C . PRO B 1 64 ? -43.75 -25.828 -9.227 1 70.69 64 PRO B C 1
ATOM 8320 O O . PRO B 1 64 ? -43.75 -26.984 -9.656 1 70.69 64 PRO B O 1
ATOM 8323 N N . GLN B 1 65 ? -44.656 -25.5 -8.344 1 77.62 65 GLN B N 1
ATOM 8324 C CA . GLN B 1 65 ? -45.812 -26.297 -7.953 1 77.62 65 GLN B CA 1
ATOM 8325 C C . GLN B 1 65 ? -47.125 -25.625 -8.375 1 77.62 65 GLN B C 1
ATOM 8327 O O . GLN B 1 65 ? -47.281 -24.406 -8.18 1 77.62 65 GLN B O 1
ATOM 8332 N N . LYS B 1 66 ? -47.969 -26.359 -9.148 1 79.12 66 LYS B N 1
ATOM 8333 C CA . LYS B 1 66 ? -49.312 -25.922 -9.484 1 79.12 66 LYS B CA 1
ATOM 8334 C C . LYS B 1 66 ? -50.375 -26.594 -8.602 1 79.12 66 LYS B C 1
ATOM 8336 O O . LYS B 1 66 ? -50.438 -27.812 -8.562 1 79.12 66 LYS B O 1
ATOM 8341 N N . ILE B 1 67 ? -51.094 -25.812 -7.91 1 81.81 67 ILE B N 1
ATOM 8342 C CA . ILE B 1 67 ? -52.125 -26.375 -7.027 1 81.81 67 ILE B CA 1
ATOM 8343 C C . ILE B 1 67 ? -53.469 -25.734 -7.34 1 81.81 67 ILE B C 1
ATOM 8345 O O . ILE B 1 67 ? -53.625 -24.5 -7.273 1 81.81 67 ILE B O 1
ATOM 8349 N N . THR B 1 68 ? -54.438 -26.5 -7.762 1 80.06 68 THR B N 1
ATOM 8350 C CA . THR B 1 68 ? -55.781 -26.016 -8.016 1 80.06 68 THR B CA 1
ATOM 8351 C C . THR B 1 68 ? -56.531 -25.828 -6.703 1 80.06 68 THR B C 1
ATOM 8353 O O . THR B 1 68 ? -56.594 -26.734 -5.871 1 80.06 68 THR B O 1
ATOM 8356 N N . ILE B 1 69 ? -57.125 -24.719 -6.566 1 79.06 69 ILE B N 1
ATOM 8357 C CA . ILE B 1 69 ? -57.844 -24.375 -5.348 1 79.06 69 ILE B CA 1
ATOM 8358 C C . ILE B 1 69 ? -59.219 -25 -5.375 1 79.06 69 ILE B C 1
ATOM 8360 O O . ILE B 1 69 ? -60 -24.75 -6.293 1 79.06 69 ILE B O 1
ATOM 8364 N N . ALA B 1 70 ? -59.469 -25.891 -4.422 1 77.81 70 ALA B N 1
ATOM 8365 C CA . ALA B 1 70 ? -60.844 -26.422 -4.277 1 77.81 70 ALA B CA 1
ATOM 8366 C C . ALA B 1 70 ? -61.625 -25.641 -3.234 1 77.81 70 ALA B C 1
ATOM 8368 O O . ALA B 1 70 ? -61.969 -24.469 -3.461 1 77.81 70 ALA B O 1
ATOM 8369 N N . ASN B 1 71 ? -61.844 -26.156 -1.935 1 72.06 71 ASN B N 1
ATOM 8370 C CA . ASN B 1 71 ? -62.562 -25.5 -0.86 1 72.06 71 ASN B CA 1
ATOM 8371 C C . ASN B 1 71 ? -61.656 -25.109 0.298 1 72.06 71 ASN B C 1
ATOM 8373 O O . ASN B 1 71 ? -62.125 -24.828 1.399 1 72.06 71 ASN B O 1
ATOM 8377 N N . GLN B 1 72 ? -60.438 -24.906 -0.071 1 75 72 GLN B N 1
ATOM 8378 C CA . GLN B 1 72 ? -59.531 -24.656 1.044 1 75 72 GLN B CA 1
ATOM 8379 C C . GLN B 1 72 ? -59.281 -23.156 1.218 1 75 72 GLN B C 1
ATOM 8381 O O . GLN B 1 72 ? -59.25 -22.406 0.24 1 75 72 GLN B O 1
ATOM 8386 N N . SER B 1 73 ? -59.188 -22.766 2.494 1 80.31 73 SER B N 1
ATOM 8387 C CA . SER B 1 73 ? -58.844 -21.391 2.83 1 80.31 73 SER B CA 1
ATOM 8388 C C . SER B 1 73 ? -57.375 -21.281 3.236 1 80.31 73 SER B C 1
ATOM 8390 O O . SER B 1 73 ? -56.781 -20.188 3.264 1 80.31 73 SER B O 1
ATOM 8392 N N . THR B 1 74 ? -56.781 -22.359 3.574 1 81.69 74 THR B N 1
ATOM 8393 C CA . THR B 1 74 ? -55.375 -22.422 3.893 1 81.69 74 THR B CA 1
ATOM 8394 C C . THR B 1 74 ? -54.656 -23.453 3.018 1 81.69 74 THR B C 1
ATOM 8396 O O . THR B 1 74 ? -55.094 -24.594 2.93 1 81.69 74 THR B O 1
ATOM 8399 N N . LEU B 1 75 ? -53.625 -23.078 2.25 1 83.56 75 LEU B N 1
ATOM 8400 C CA . LEU B 1 75 ? -52.844 -23.938 1.375 1 83.56 75 LEU B CA 1
ATOM 8401 C C . LEU B 1 75 ? -51.375 -23.828 1.693 1 83.56 75 LEU B C 1
ATOM 8403 O O . LEU B 1 75 ? -50.719 -22.844 1.327 1 83.56 75 LEU B O 1
ATOM 8407 N N . ASN B 1 76 ? -50.844 -24.812 2.449 1 83.19 76 ASN B N 1
ATOM 8408 C CA . ASN B 1 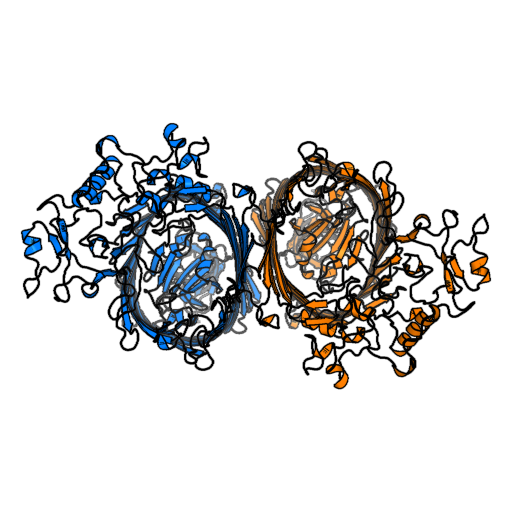76 ? -49.406 -24.906 2.672 1 83.19 76 ASN B CA 1
ATOM 8409 C C . ASN B 1 76 ? -48.719 -25.719 1.566 1 83.19 76 ASN B C 1
ATOM 8411 O O . ASN B 1 76 ? -49.219 -26.75 1.144 1 83.19 76 ASN B O 1
ATOM 8415 N N . VAL B 1 77 ? -47.719 -25.156 1.01 1 82.56 77 VAL B N 1
ATOM 8416 C CA . VAL B 1 77 ? -47.031 -25.781 -0.125 1 82.56 77 VAL B CA 1
ATOM 8417 C C . VAL B 1 77 ? -45.594 -26.094 0.245 1 82.56 77 VAL B C 1
ATOM 8419 O O . VAL B 1 77 ? -44.875 -25.266 0.83 1 82.56 77 VAL B O 1
ATOM 8422 N N . LEU B 1 78 ? -45.156 -27.281 -0.01 1 78.88 78 LEU B N 1
ATOM 8423 C CA . LEU B 1 78 ? -43.781 -27.703 0.08 1 78.88 78 LEU B CA 1
ATOM 8424 C C . LEU B 1 78 ? -43.125 -27.688 -1.292 1 78.88 78 LEU B C 1
ATOM 8426 O O . LEU B 1 78 ? -43.562 -28.359 -2.217 1 78.88 78 LEU B O 1
ATOM 8430 N N . MET B 1 79 ? -42.188 -26.781 -1.38 1 74.44 79 MET B N 1
ATOM 8431 C CA . MET B 1 79 ? -41.469 -26.734 -2.656 1 74.44 79 MET B CA 1
ATOM 8432 C C . MET B 1 79 ? -40.188 -27.531 -2.594 1 74.44 79 MET B C 1
ATOM 8434 O O . MET B 1 79 ? -39.562 -27.656 -1.528 1 74.44 79 MET B O 1
ATOM 8438 N N . GLU B 1 80 ? -39.969 -28.188 -3.662 1 65.81 80 GLU B N 1
ATOM 8439 C CA . GLU B 1 80 ? -38.719 -28.969 -3.785 1 65.81 80 GLU B CA 1
ATOM 8440 C C . GLU B 1 80 ? -37.688 -28.25 -4.652 1 65.81 80 GLU B C 1
ATOM 8442 O O . GLU B 1 80 ? -38.062 -27.531 -5.598 1 65.81 80 GLU B O 1
ATOM 8447 N N . GLU B 1 81 ? -36.531 -28.219 -4.203 1 57.06 81 GLU B N 1
ATOM 8448 C CA . GLU B 1 81 ? -35.438 -27.625 -5.004 1 57.06 81 GLU B CA 1
ATOM 8449 C C . GLU B 1 81 ? -35.375 -28.281 -6.383 1 57.06 81 GLU B C 1
ATOM 8451 O O . GLU B 1 81 ? -35.531 -29.5 -6.508 1 57.06 81 GLU B O 1
ATOM 8456 N N . ASN B 1 82 ? -35.781 -27.5 -7.312 1 52.84 82 ASN B N 1
ATOM 8457 C CA . ASN B 1 82 ? -35.5 -28 -8.664 1 52.84 82 ASN B CA 1
ATOM 8458 C C . ASN B 1 82 ? -34.031 -28.156 -8.914 1 52.84 82 ASN B C 1
ATOM 8460 O O . ASN B 1 82 ? -33.312 -27.172 -9.094 1 52.84 82 ASN B O 1
ATOM 8464 N N . LEU B 1 83 ? -33.656 -29.203 -8.547 1 46.31 83 LEU B N 1
ATOM 8465 C CA . LEU B 1 83 ? -32.25 -29.562 -8.703 1 46.31 83 LEU B CA 1
ATOM 8466 C C . LEU B 1 83 ? -31.875 -29.625 -10.18 1 46.31 83 LEU B C 1
ATOM 8468 O O . LEU B 1 83 ? -30.766 -30.047 -10.516 1 46.31 83 LEU B O 1
ATOM 8472 N N . SER B 1 84 ? -32.781 -29.266 -10.992 1 51.75 84 SER B N 1
ATOM 8473 C CA . SER B 1 84 ? -32.344 -29.438 -12.375 1 51.75 84 SER B CA 1
ATOM 8474 C C . SER B 1 84 ? -31.328 -28.359 -12.758 1 51.75 84 SER B C 1
ATOM 8476 O O . SER B 1 84 ? -31.531 -27.172 -12.469 1 51.75 84 SER B O 1
ATOM 8478 N N . SER B 1 85 ? -30.141 -28.703 -13.062 1 57.5 85 SER B N 1
ATOM 8479 C CA . SER B 1 85 ? -28.984 -27.953 -13.555 1 57.5 85 SER B CA 1
ATOM 8480 C C . SER B 1 85 ? -29.391 -26.953 -14.633 1 57.5 85 SER B C 1
ATOM 8482 O O . SER B 1 85 ? -28.734 -25.922 -14.805 1 57.5 85 SER B O 1
ATOM 8484 N N . LEU B 1 86 ? -30.547 -27.109 -15.211 1 57.72 86 LEU B N 1
ATOM 8485 C CA . LEU B 1 86 ? -30.891 -26.297 -16.375 1 57.72 86 LEU B CA 1
ATOM 8486 C C . LEU B 1 86 ? -31.453 -24.953 -15.938 1 57.72 86 LEU B C 1
ATOM 8488 O O . LEU B 1 86 ? -31.438 -23.984 -16.703 1 57.72 86 LEU B O 1
ATOM 8492 N N . GLU B 1 87 ? -31.828 -24.828 -14.758 1 59.47 87 GLU B N 1
ATOM 8493 C CA . GLU B 1 87 ? -32.406 -23.578 -14.266 1 59.47 87 GLU B CA 1
ATOM 8494 C C . GLU B 1 87 ? -31.344 -22.766 -13.5 1 59.47 87 GLU B C 1
ATOM 8496 O O . GLU B 1 87 ? -31.641 -21.688 -12.992 1 59.47 87 GLU B O 1
ATOM 8501 N N . GLU B 1 88 ? -30.219 -23.359 -13.68 1 74.75 88 GLU B N 1
ATOM 8502 C CA . GLU B 1 88 ? -29.125 -22.656 -13.016 1 74.75 88 GLU B CA 1
ATOM 8503 C C . GLU B 1 88 ? -28.766 -21.359 -13.758 1 74.75 88 GLU B C 1
ATOM 8505 O O . GLU B 1 88 ? -28.859 -21.297 -14.984 1 74.75 88 GLU B O 1
ATOM 8510 N N . ILE B 1 89 ? -28.5 -20.391 -12.977 1 74.12 89 ILE B N 1
ATOM 8511 C CA . ILE B 1 89 ? -28.094 -19.109 -13.531 1 74.12 89 ILE B CA 1
ATOM 8512 C C . ILE B 1 89 ? -26.578 -19.062 -13.641 1 74.12 89 ILE B C 1
ATOM 8514 O O . ILE B 1 89 ? -25.859 -19.453 -12.711 1 74.12 89 ILE B O 1
ATOM 8518 N N . VAL B 1 90 ? -26.156 -18.672 -14.789 1 78.62 90 VAL B N 1
ATOM 8519 C CA . VAL B 1 90 ? -24.719 -18.547 -15 1 78.62 90 VAL B CA 1
ATOM 8520 C C . VAL B 1 90 ? -24.375 -17.109 -15.398 1 78.62 90 VAL B C 1
ATOM 8522 O O . VAL B 1 90 ? -25.203 -16.422 -16 1 78.62 90 VAL B O 1
ATOM 8525 N N . VAL B 1 91 ? -23.266 -16.734 -14.961 1 77.56 91 VAL B N 1
ATOM 8526 C CA . VAL B 1 91 ? -22.797 -15.398 -15.32 1 77.56 91 VAL B CA 1
ATOM 8527 C C . VAL B 1 91 ? -22.172 -15.43 -16.719 1 77.56 91 VAL B C 1
ATOM 8529 O O . VAL B 1 91 ? -21.359 -16.312 -17.016 1 77.56 91 VAL B O 1
ATOM 8532 N N . VAL B 1 92 ? -22.766 -14.508 -17.375 1 78.56 92 VAL B N 1
ATOM 8533 C CA . VAL B 1 92 ? -22.219 -14.328 -18.719 1 78.56 92 VAL B CA 1
ATOM 8534 C C . VAL B 1 92 ? -21.703 -12.898 -18.875 1 78.56 92 VAL B C 1
ATOM 8536 O O . VAL B 1 92 ? -21.828 -12.078 -17.969 1 78.56 92 VAL B O 1
ATOM 8539 N N . GLY B 1 93 ? -20.797 -12.625 -19.75 1 74.12 93 GLY B N 1
ATOM 8540 C CA . GLY B 1 93 ? -20.25 -11.289 -19.969 1 74.12 93 GLY B CA 1
ATOM 8541 C C . GLY B 1 93 ? -21.266 -10.188 -19.734 1 74.12 93 GLY B C 1
ATOM 8542 O O . GLY B 1 93 ? -22.172 -9.977 -20.562 1 74.12 93 GLY B O 1
ATOM 8543 N N . TYR B 1 94 ? -21.406 -9.484 -18.625 1 76.31 94 TYR B N 1
ATOM 8544 C CA . TYR B 1 94 ? -22.188 -8.312 -18.219 1 76.31 94 TYR B CA 1
ATOM 8545 C C . TYR B 1 94 ? -23.641 -8.695 -17.953 1 76.31 94 TYR B C 1
ATOM 8547 O O . TYR B 1 94 ? -24.562 -7.992 -18.375 1 76.31 94 TYR B O 1
ATOM 8555 N N . GLY B 1 95 ? -23.844 -9.93 -17.438 1 76.56 95 GLY B N 1
ATOM 8556 C CA . GLY B 1 95 ? -25.172 -10.352 -17.031 1 76.56 95 GLY B CA 1
ATOM 8557 C C . GLY B 1 95 ? -25.219 -11.805 -16.594 1 76.56 95 GLY B C 1
ATOM 8558 O O . GLY B 1 95 ? -24.188 -12.43 -16.375 1 76.56 95 GLY B O 1
ATOM 8559 N N . VAL B 1 96 ? -26.453 -12.141 -16.312 1 77.19 96 VAL B N 1
ATOM 8560 C CA . VAL B 1 96 ? -26.719 -13.523 -15.93 1 77.19 96 VAL B CA 1
ATOM 8561 C C . VAL B 1 96 ? -27.75 -14.141 -16.859 1 77.19 96 VAL B C 1
ATOM 8563 O O . VAL B 1 96 ? -28.594 -13.43 -17.422 1 77.19 96 VAL B O 1
ATOM 8566 N N . GLN B 1 97 ? -27.578 -15.352 -17.078 1 81.44 97 GLN B N 1
ATOM 8567 C CA . GLN B 1 97 ? -28.531 -16.094 -17.906 1 81.44 97 GLN B CA 1
ATOM 8568 C C . GLN B 1 97 ? -28.812 -17.469 -17.328 1 81.44 97 GLN B C 1
ATOM 8570 O O . GLN B 1 97 ? -27.969 -18.031 -16.609 1 81.44 97 GLN B O 1
ATOM 8575 N N . LYS B 1 98 ? -30 -17.844 -17.656 1 81.69 98 LYS B N 1
ATOM 8576 C CA . LYS B 1 98 ? -30.281 -19.25 -17.375 1 81.69 98 LYS B CA 1
ATOM 8577 C C . LYS B 1 98 ? -29.438 -20.172 -18.25 1 81.69 98 LYS B C 1
ATOM 8579 O O . LYS B 1 98 ? -29.219 -19.891 -19.438 1 81.69 98 LYS B O 1
ATOM 8584 N N . LYS B 1 99 ? -29.031 -21.141 -17.719 1 81.5 99 LYS B N 1
ATOM 8585 C CA . LYS B 1 99 ? -28.172 -22.078 -18.438 1 81.5 99 LYS B CA 1
ATOM 8586 C C . LYS B 1 99 ? -28.906 -22.625 -19.672 1 81.5 99 LYS B C 1
ATOM 8588 O O . LYS B 1 99 ? -28.281 -22.875 -20.703 1 81.5 99 LYS B O 1
ATOM 8593 N N . SER B 1 100 ? -30.203 -22.781 -19.578 1 81.5 100 SER B N 1
ATOM 8594 C CA . SER B 1 100 ? -30.969 -23.391 -20.656 1 81.5 100 SER B CA 1
ATOM 8595 C C . SER B 1 100 ? -30.984 -22.5 -21.891 1 81.5 100 SER B C 1
ATOM 8597 O O . SER B 1 100 ? -31.219 -22.984 -23 1 81.5 100 SER B O 1
ATOM 8599 N N . VAL B 1 101 ? -30.797 -21.281 -21.766 1 83.12 101 VAL B N 1
ATOM 8600 C CA . VAL B 1 101 ? -30.891 -20.391 -22.922 1 83.12 101 VAL B CA 1
ATOM 8601 C C . VAL B 1 101 ? -29.5 -19.891 -23.297 1 83.12 101 VAL B C 1
ATOM 8603 O O . VAL B 1 101 ? -29.359 -18.984 -24.125 1 83.12 101 VAL B O 1
ATOM 8606 N N . VAL B 1 102 ? -28.547 -20.422 -22.656 1 86.88 102 VAL B N 1
ATOM 8607 C CA . VAL B 1 102 ? -27.172 -20.047 -23.016 1 86.88 102 VAL B CA 1
ATOM 8608 C C . VAL B 1 102 ? -26.719 -20.828 -24.234 1 86.88 102 VAL B C 1
ATOM 8610 O O . VAL B 1 102 ? -26.922 -22.031 -24.328 1 86.88 102 VAL B O 1
ATOM 8613 N N . THR B 1 103 ? -26.109 -20.172 -25.156 1 89.56 103 THR B N 1
ATOM 8614 C CA . THR B 1 103 ? -25.656 -20.828 -26.391 1 89.56 103 THR B CA 1
ATOM 8615 C C . THR B 1 103 ? -24.156 -21.078 -26.344 1 89.56 103 THR B C 1
ATOM 8617 O O . THR B 1 103 ? -23.625 -21.875 -27.141 1 89.56 103 THR B O 1
ATOM 8620 N N . GLY B 1 104 ? -23.469 -20.453 -25.5 1 86.5 104 GLY B N 1
ATOM 8621 C CA . GLY B 1 104 ? -22.031 -20.625 -25.406 1 86.5 104 GLY B CA 1
ATOM 8622 C C . GLY B 1 104 ? -21.609 -21.797 -24.531 1 86.5 104 GLY B C 1
ATOM 8623 O O . GLY B 1 104 ? -22.438 -22.344 -23.797 1 86.5 104 GLY B O 1
ATOM 8624 N N . ALA B 1 105 ? -20.375 -22.203 -24.719 1 88.5 105 ALA B N 1
ATOM 8625 C CA . ALA B 1 105 ? -19.812 -23.25 -23.875 1 88.5 105 ALA B CA 1
ATOM 8626 C C . ALA B 1 105 ? -19.266 -22.688 -22.562 1 88.5 105 ALA B C 1
ATOM 8628 O O . ALA B 1 105 ? -18.172 -22.125 -22.531 1 88.5 105 ALA B O 1
ATOM 8629 N N . ILE B 1 106 ? -19.906 -22.938 -21.516 1 87.5 106 ILE B N 1
ATOM 8630 C CA . ILE B 1 106 ? -19.547 -22.391 -20.219 1 87.5 106 ILE B CA 1
ATOM 8631 C C . ILE B 1 106 ? -19.625 -23.5 -19.156 1 87.5 106 ILE B C 1
ATOM 8633 O O . ILE B 1 106 ? -20.609 -24.234 -19.078 1 87.5 106 ILE B O 1
ATOM 8637 N N . SER B 1 107 ? -18.531 -23.609 -18.469 1 88.75 107 SER B N 1
ATOM 8638 C CA . SER B 1 107 ? -18.531 -24.484 -17.297 1 88.75 107 SER B CA 1
ATOM 8639 C C . SER B 1 107 ? -18.578 -23.656 -16 1 88.75 107 SER B C 1
ATOM 8641 O O . SER B 1 107 ? -18.016 -22.562 -15.945 1 88.75 107 SER B O 1
ATOM 8643 N N . SER B 1 108 ? -19.234 -24.188 -15.031 1 88.5 108 SER B N 1
ATOM 8644 C CA . SER B 1 108 ? -19.406 -23.422 -13.805 1 88.5 108 SER B CA 1
ATOM 8645 C C . SER B 1 108 ? -19.109 -24.281 -12.57 1 88.5 108 SER B C 1
ATOM 8647 O O . SER B 1 108 ? -19.359 -25.484 -12.562 1 88.5 108 SER B O 1
ATOM 8649 N N . VAL B 1 109 ? -18.5 -23.625 -11.617 1 88.69 109 VAL B N 1
ATOM 8650 C CA . VAL B 1 109 ? -18.281 -24.188 -10.289 1 88.69 109 VAL B CA 1
ATOM 8651 C C . VAL B 1 109 ? -18.969 -23.328 -9.234 1 88.69 109 VAL B C 1
ATOM 8653 O O . VAL B 1 109 ? -18.766 -22.109 -9.203 1 88.69 109 VAL B O 1
ATOM 8656 N N . LYS B 1 110 ? -19.703 -24.016 -8.43 1 87.62 110 LYS B N 1
ATOM 8657 C CA . LYS B 1 110 ? -20.422 -23.281 -7.391 1 87.62 110 LYS B CA 1
ATOM 8658 C C . LYS B 1 110 ? -19.594 -23.156 -6.121 1 87.62 110 LYS B C 1
ATOM 8660 O O . LYS B 1 110 ? -18.812 -24.062 -5.789 1 87.62 110 LYS B O 1
ATOM 8665 N N . GLY B 1 111 ? -19.859 -22.172 -5.492 1 86.06 111 GLY B N 1
ATOM 8666 C CA . GLY B 1 111 ? -19.141 -21.922 -4.246 1 86.06 111 GLY B CA 1
ATOM 8667 C C . GLY B 1 111 ? -19.422 -22.969 -3.186 1 86.06 111 GLY B C 1
ATOM 8668 O O . GLY B 1 111 ? -18.547 -23.312 -2.389 1 86.06 111 GLY B O 1
ATOM 8669 N N . SER B 1 112 ? -20.562 -23.406 -3.137 1 78.94 112 SER B N 1
ATOM 8670 C CA . SER B 1 112 ? -20.938 -24.406 -2.146 1 78.94 112 SER B CA 1
ATOM 8671 C C . SER B 1 112 ? -20.109 -25.672 -2.287 1 78.94 112 SER B C 1
ATOM 8673 O O . SER B 1 112 ? -19.891 -26.391 -1.311 1 78.94 112 SER B O 1
ATOM 8675 N N . ASP B 1 113 ? -19.625 -25.859 -3.465 1 78.69 113 ASP B N 1
ATOM 8676 C CA . ASP B 1 113 ? -18.797 -27.031 -3.715 1 78.69 113 ASP B CA 1
ATOM 8677 C C . ASP B 1 113 ? -17.375 -26.812 -3.219 1 78.69 113 ASP B C 1
ATOM 8679 O O . ASP B 1 113 ? -16.594 -27.766 -3.074 1 78.69 113 ASP B O 1
ATOM 8683 N N . LEU B 1 114 ? -17.031 -25.594 -2.908 1 83.06 114 LEU B N 1
ATOM 8684 C CA . LEU B 1 114 ? -15.641 -25.25 -2.611 1 83.06 114 LEU B CA 1
ATOM 8685 C C . LEU B 1 114 ? -15.453 -24.984 -1.123 1 83.06 114 LEU B C 1
ATOM 8687 O O . LEU B 1 114 ? -14.328 -24.969 -0.625 1 83.06 114 LEU B O 1
ATOM 8691 N N . GLU B 1 115 ? -16.406 -24.719 -0.397 1 78.12 115 GLU B N 1
ATOM 8692 C CA . GLU B 1 115 ? -16.344 -24.141 0.941 1 78.12 115 GLU B CA 1
ATOM 8693 C C . GLU B 1 115 ? -15.508 -25 1.879 1 78.12 115 GLU B C 1
ATOM 8695 O O . GLU B 1 115 ? -14.766 -24.484 2.709 1 78.12 115 GLU B O 1
ATOM 8700 N N . SER B 1 116 ? -15.578 -26.312 1.806 1 78.38 116 SER B N 1
ATOM 8701 C CA . SER B 1 116 ? -14.867 -27.156 2.771 1 78.38 116 SER B CA 1
ATOM 8702 C C . SER B 1 116 ? -13.641 -27.797 2.148 1 78.38 116 SER B C 1
ATOM 8704 O O . SER B 1 116 ? -13.039 -28.703 2.738 1 78.38 116 SER B O 1
ATOM 8706 N N . LEU B 1 117 ? -13.273 -27.297 1.042 1 84.44 117 LEU B N 1
ATOM 8707 C CA . LEU B 1 117 ? -12.117 -27.891 0.381 1 84.44 117 LEU B CA 1
ATOM 8708 C C . LEU B 1 117 ? -10.836 -27.156 0.768 1 84.44 117 LEU B C 1
ATOM 8710 O O . LEU B 1 117 ? -10.867 -25.969 1.079 1 84.44 117 LEU B O 1
ATOM 8714 N N . PRO B 1 118 ? -9.797 -27.859 0.843 1 83.81 118 PRO B N 1
ATOM 8715 C CA . PRO B 1 118 ? -8.508 -27.266 1.191 1 83.81 118 PRO B CA 1
ATOM 8716 C C . PRO B 1 118 ? -7.852 -26.547 0.01 1 83.81 118 PRO B C 1
ATOM 8718 O O . PRO B 1 118 ? -6.746 -26.922 -0.397 1 83.81 118 PRO B O 1
ATOM 8721 N N . ILE B 1 119 ? -8.383 -25.531 -0.418 1 84.06 119 ILE B N 1
ATOM 8722 C CA . ILE B 1 119 ? -7.918 -24.781 -1.581 1 84.06 119 ILE B CA 1
ATOM 8723 C C . ILE B 1 119 ? -7.16 -23.531 -1.126 1 84.06 119 ILE B C 1
ATOM 8725 O O . ILE B 1 119 ? -7.715 -22.688 -0.422 1 84.06 119 ILE B O 1
ATOM 8729 N N . THR B 1 120 ? -5.938 -23.484 -1.502 1 83.44 120 THR B N 1
ATOM 8730 C CA . THR B 1 120 ? -5.125 -22.328 -1.179 1 83.44 120 THR B CA 1
ATOM 8731 C C . THR B 1 120 ? -5.277 -21.25 -2.246 1 83.44 120 THR B C 1
ATOM 8733 O O . THR B 1 120 ? -5.406 -20.062 -1.926 1 83.44 120 THR B O 1
ATOM 8736 N N . ARG B 1 121 ? -5.266 -21.703 -3.562 1 88.31 121 ARG B N 1
ATOM 8737 C CA . ARG B 1 121 ? -5.414 -20.781 -4.676 1 88.31 121 ARG B CA 1
ATOM 8738 C C . ARG B 1 121 ? -6.621 -21.141 -5.535 1 88.31 121 ARG B C 1
ATOM 8740 O O . ARG B 1 121 ? -6.922 -22.328 -5.723 1 88.31 121 ARG B O 1
ATOM 8747 N N . VAL B 1 122 ? -7.168 -20.281 -6.098 1 86.56 122 VAL B N 1
ATOM 8748 C CA . VAL B 1 122 ? -8.445 -20.406 -6.789 1 86.56 122 VAL B CA 1
ATOM 8749 C C . VAL B 1 122 ? -8.273 -21.312 -8.016 1 86.56 122 VAL B C 1
ATOM 8751 O O . VAL B 1 122 ? -9.195 -22.031 -8.398 1 86.56 122 VAL B O 1
ATOM 8754 N N . GLU B 1 123 ? -7.121 -21.297 -8.586 1 87.94 123 GLU B N 1
ATOM 8755 C CA . GLU B 1 123 ? -6.891 -22.141 -9.75 1 87.94 123 GLU B CA 1
ATOM 8756 C C . GLU B 1 123 ? -7.141 -23.625 -9.43 1 87.94 123 GLU B C 1
ATOM 8758 O O . GLU B 1 123 ? -7.637 -24.375 -10.273 1 87.94 123 GLU B O 1
ATOM 8763 N N . GLN B 1 124 ? -6.875 -23.953 -8.234 1 86.56 124 GLN B N 1
ATOM 8764 C CA . GLN B 1 124 ? -7.008 -25.344 -7.805 1 86.56 124 GLN B CA 1
ATOM 8765 C C . GLN B 1 124 ? -8.477 -25.75 -7.73 1 86.56 124 GLN B C 1
ATOM 8767 O O . GLN B 1 124 ? -8.789 -26.938 -7.824 1 86.56 124 GLN B O 1
ATOM 8772 N N . ALA B 1 125 ? -9.289 -24.812 -7.621 1 87.06 125 ALA B N 1
ATOM 8773 C CA . ALA B 1 125 ? -10.719 -25.094 -7.527 1 87.06 125 ALA B CA 1
ATOM 8774 C C . ALA B 1 125 ? -11.266 -25.625 -8.852 1 87.06 125 ALA B C 1
ATOM 8776 O O . ALA B 1 125 ? -12.273 -26.328 -8.883 1 87.06 125 ALA B O 1
ATOM 8777 N N . LEU B 1 126 ? -10.578 -25.359 -9.859 1 90.44 126 LEU B N 1
ATOM 8778 C CA . LEU B 1 126 ? -11.062 -25.703 -11.188 1 90.44 126 LEU B CA 1
ATOM 8779 C C . LEU B 1 126 ? -10.453 -27.016 -11.672 1 90.44 126 LEU B C 1
ATOM 8781 O O . LEU B 1 126 ? -10.992 -27.672 -12.57 1 90.44 126 LEU B O 1
ATOM 8785 N N . GLN B 1 127 ? -9.398 -27.359 -11.094 1 90.5 127 GLN B N 1
ATOM 8786 C CA . GLN B 1 127 ? -8.664 -28.531 -11.57 1 90.5 127 GLN B CA 1
ATOM 8787 C C . GLN B 1 127 ? -9.516 -29.781 -11.469 1 90.5 127 GLN B C 1
ATOM 8789 O O . GLN B 1 127 ? -9.914 -30.188 -10.375 1 90.5 127 GLN B O 1
ATOM 8794 N N . GLY B 1 128 ? -9.859 -30.375 -12.57 1 90.88 128 GLY B N 1
ATOM 8795 C CA . GLY B 1 128 ? -10.602 -31.625 -12.633 1 90.88 128 GLY B CA 1
ATOM 8796 C C . GLY B 1 128 ? -12.094 -31.453 -12.469 1 90.88 128 GLY B C 1
ATOM 8797 O O . GLY B 1 128 ? -12.859 -32.406 -12.609 1 90.88 128 GLY B O 1
ATOM 8798 N N . ARG B 1 129 ? -12.484 -30.297 -12.266 1 91.19 129 ARG B N 1
ATOM 8799 C CA . ARG B 1 129 ? -13.906 -30.062 -12 1 91.19 129 ARG B CA 1
ATOM 8800 C C . ARG B 1 129 ? -14.602 -29.484 -13.227 1 91.19 129 ARG B C 1
ATOM 8802 O O . ARG B 1 129 ? -15.836 -29.516 -13.32 1 91.19 129 ARG B O 1
ATOM 8809 N N . THR B 1 130 ? -13.805 -29.047 -14.031 1 90.62 130 THR B N 1
ATOM 8810 C CA . THR B 1 130 ? -14.336 -28.5 -15.273 1 90.62 130 THR B CA 1
ATOM 8811 C C . THR B 1 130 ? -13.633 -29.094 -16.484 1 90.62 130 THR B C 1
ATOM 8813 O O . THR B 1 130 ? -12.43 -29.359 -16.438 1 90.62 130 THR B O 1
ATOM 8816 N N . SER B 1 131 ? -14.391 -29.266 -17.5 1 92.62 131 SER B N 1
ATOM 8817 C CA . SER B 1 131 ? -13.797 -29.766 -18.734 1 92.62 131 SER B CA 1
ATOM 8818 C C . SER B 1 131 ? -13.062 -28.656 -19.484 1 92.62 131 SER B C 1
ATOM 8820 O O . SER B 1 131 ? -13.289 -27.469 -19.219 1 92.62 131 SER B O 1
ATOM 8822 N N . GLY B 1 132 ? -12.164 -29.078 -20.266 1 93 132 GLY B N 1
ATOM 8823 C CA . GLY B 1 132 ? -11.492 -28.172 -21.172 1 93 132 GLY B CA 1
ATOM 8824 C C . GLY B 1 132 ? -10.344 -27.422 -20.531 1 93 132 GLY B C 1
ATOM 8825 O O . GLY B 1 132 ? -9.742 -26.531 -21.141 1 93 132 GLY B O 1
ATOM 8826 N N . LEU B 1 133 ? -10.078 -27.75 -19.344 1 93.12 133 LEU B N 1
ATOM 8827 C CA . LEU B 1 133 ? -8.984 -27.078 -18.641 1 93.12 133 LEU B CA 1
ATOM 8828 C C . LEU B 1 133 ? -7.863 -28.078 -18.328 1 93.12 133 LEU B C 1
ATOM 8830 O O . LEU B 1 133 ? -8.125 -29.219 -17.922 1 93.12 133 LEU B O 1
ATOM 8834 N N . THR B 1 134 ? -6.711 -27.594 -18.609 1 92.5 134 THR B N 1
ATOM 8835 C CA . THR B 1 134 ? -5.516 -28.266 -18.125 1 92.5 134 THR B CA 1
ATOM 8836 C C . THR B 1 134 ? -4.824 -27.406 -17.047 1 92.5 134 THR B C 1
ATOM 8838 O O . THR B 1 134 ? -4.324 -26.328 -17.344 1 92.5 134 THR B O 1
ATOM 8841 N N . ILE B 1 135 ? -4.82 -27.906 -15.859 1 92.38 135 ILE B N 1
ATOM 8842 C CA . ILE B 1 135 ? -4.211 -27.188 -14.742 1 92.38 135 ILE B CA 1
ATOM 8843 C C . ILE B 1 135 ? -3.146 -28.062 -14.086 1 92.38 135 ILE B C 1
ATOM 8845 O O . ILE B 1 135 ? -3.391 -29.234 -13.797 1 92.38 135 ILE B O 1
ATOM 8849 N N . ALA B 1 136 ? -2.033 -27.516 -13.953 1 91.94 136 ALA B N 1
ATOM 8850 C CA . ALA B 1 136 ? -0.952 -28.203 -13.25 1 91.94 136 ALA B CA 1
ATOM 8851 C C . ALA B 1 136 ? -0.193 -27.25 -12.336 1 91.94 136 ALA B C 1
ATOM 8853 O O . ALA B 1 136 ? 0.088 -26.109 -12.711 1 91.94 136 ALA B O 1
ATOM 8854 N N . SER B 1 137 ? 0.08 -27.766 -11.203 1 88.62 137 SER B N 1
ATOM 8855 C CA . SER B 1 137 ? 0.854 -26.953 -10.266 1 88.62 137 SER B CA 1
ATOM 8856 C C . SER B 1 137 ? 2.262 -26.703 -10.789 1 88.62 137 SER B C 1
ATOM 8858 O O . SER B 1 137 ? 2.902 -27.594 -11.336 1 88.62 137 SER B O 1
ATOM 8860 N N . SER B 1 138 ? 2.715 -25.5 -10.594 1 86.62 138 SER B N 1
ATOM 8861 C CA . SER B 1 138 ? 4.082 -25.172 -10.992 1 86.62 138 SER B CA 1
ATOM 8862 C C . SER B 1 138 ? 5.09 -25.672 -9.961 1 86.62 138 SER B C 1
ATOM 8864 O O . SER B 1 138 ? 6.262 -25.891 -10.289 1 86.62 138 SER B O 1
ATOM 8866 N N . SER B 1 139 ? 4.672 -25.75 -8.82 1 90.06 139 SER B N 1
ATOM 8867 C CA . SER B 1 139 ? 5.473 -26.203 -7.691 1 90.06 139 SER B CA 1
ATOM 8868 C C . SER B 1 139 ? 4.59 -26.594 -6.508 1 90.06 139 SER B C 1
ATOM 8870 O O . SER B 1 139 ? 3.523 -26.016 -6.309 1 90.06 139 SER B O 1
ATOM 8872 N N . GLY B 1 140 ? 5.082 -27.562 -5.809 1 91.81 140 GLY B N 1
ATOM 8873 C CA . GLY B 1 140 ? 4.375 -27.906 -4.586 1 91.81 140 GLY B CA 1
ATOM 8874 C C . GLY B 1 140 ? 4.691 -26.984 -3.426 1 91.81 140 GLY B C 1
ATOM 8875 O O . GLY B 1 140 ? 4.129 -27.125 -2.338 1 91.81 140 GLY B O 1
ATOM 8876 N N . GLN B 1 141 ? 5.586 -26.031 -3.613 1 94.31 141 GLN B N 1
ATOM 8877 C CA . GLN B 1 141 ? 5.918 -25.078 -2.57 1 94.31 141 GLN B CA 1
ATOM 8878 C C . GLN B 1 141 ? 4.695 -24.25 -2.172 1 94.31 141 GLN B C 1
ATOM 8880 O O . GLN B 1 141 ? 3.938 -23.797 -3.031 1 94.31 141 GLN B O 1
ATOM 8885 N N . PRO B 1 142 ? 4.543 -24.031 -0.889 1 94 142 PRO B N 1
ATOM 8886 C CA . PRO B 1 142 ? 3.371 -23.266 -0.457 1 94 142 PRO B CA 1
ATOM 8887 C C . PRO B 1 142 ? 3.246 -21.922 -1.17 1 94 142 PRO B C 1
ATOM 8889 O O . PRO B 1 142 ? 4.238 -21.219 -1.332 1 94 142 PRO B O 1
ATOM 8892 N N . GLY B 1 143 ? 2.055 -21.703 -1.663 1 90.06 143 GLY B N 1
ATOM 8893 C CA . GLY B 1 143 ? 1.753 -20.406 -2.262 1 90.06 143 GLY B CA 1
ATOM 8894 C C . GLY B 1 143 ? 2.016 -20.359 -3.754 1 90.06 143 GLY B C 1
ATOM 8895 O O . GLY B 1 143 ? 1.674 -19.391 -4.422 1 90.06 143 GLY B O 1
ATOM 8896 N N . SER B 1 144 ? 2.596 -21.328 -4.273 1 89 144 SER B N 1
ATOM 8897 C CA . SER B 1 144 ? 2.922 -21.344 -5.695 1 89 144 SER B CA 1
ATOM 8898 C C . SER B 1 144 ? 1.659 -21.391 -6.551 1 89 144 SER B C 1
ATOM 8900 O O . SER B 1 144 ? 0.681 -22.047 -6.191 1 89 144 SER B O 1
ATOM 8902 N N . GLY B 1 145 ? 1.742 -20.828 -7.672 1 86.5 145 GLY B N 1
ATOM 8903 C CA . GLY B 1 145 ? 0.623 -20.812 -8.602 1 86.5 145 GLY B CA 1
ATOM 8904 C C . GLY B 1 145 ? 0.577 -22.047 -9.492 1 86.5 145 GLY B C 1
ATOM 8905 O O . GLY B 1 145 ? 1.421 -22.938 -9.375 1 86.5 145 GLY B O 1
ATOM 8906 N N . SER B 1 146 ? -0.494 -22.047 -10.273 1 88.25 146 SER B N 1
ATOM 8907 C CA . SER B 1 146 ? -0.664 -23.141 -11.219 1 88.25 146 SER B CA 1
ATOM 8908 C C . SER B 1 146 ? -0.703 -22.641 -12.656 1 88.25 146 SER B C 1
ATOM 8910 O O . SER B 1 146 ? -1.097 -21.5 -12.906 1 88.25 146 SER B O 1
ATOM 8912 N N . THR B 1 147 ? -0.268 -23.469 -13.469 1 89.88 147 THR B N 1
ATOM 8913 C CA . THR B 1 147 ? -0.444 -23.234 -14.898 1 89.88 147 THR B CA 1
ATOM 8914 C C . THR B 1 147 ? -1.864 -23.578 -15.328 1 89.88 147 THR B C 1
ATOM 8916 O O . THR B 1 147 ? -2.344 -24.688 -15.062 1 89.88 147 THR B O 1
ATOM 8919 N N . VAL B 1 148 ? -2.521 -22.625 -15.984 1 91.31 148 VAL B N 1
ATOM 8920 C CA . VAL B 1 148 ? -3.889 -22.844 -16.438 1 91.31 148 VAL B CA 1
ATOM 8921 C C . VAL B 1 148 ? -3.959 -22.656 -17.953 1 91.31 148 VAL B C 1
ATOM 8923 O O . VAL B 1 148 ? -3.553 -21.625 -18.484 1 91.31 148 VAL B O 1
ATOM 8926 N N . ARG B 1 149 ? -4.41 -23.703 -18.641 1 93.5 149 ARG B N 1
ATOM 8927 C CA . ARG B 1 149 ? -4.66 -23.641 -20.078 1 93.5 149 ARG B CA 1
ATOM 8928 C C . ARG B 1 149 ? -6.113 -23.984 -20.391 1 93.5 149 ARG B C 1
ATOM 8930 O O . ARG B 1 149 ? -6.629 -25.016 -19.938 1 93.5 149 ARG B O 1
ATOM 8937 N N . VAL B 1 150 ? -6.719 -23.125 -21.031 1 93.56 150 VAL B N 1
ATOM 8938 C CA . VAL B 1 150 ? -8.086 -23.359 -21.484 1 93.56 150 VAL B CA 1
ATOM 8939 C C . VAL B 1 150 ? -8.078 -23.828 -22.938 1 93.56 150 VAL B C 1
ATOM 8941 O O . VAL B 1 150 ? -7.723 -23.062 -23.844 1 93.56 150 VAL B O 1
ATOM 8944 N N . ARG B 1 151 ? -8.492 -25.062 -23.141 1 94.94 151 ARG B N 1
ATOM 8945 C CA . ARG B 1 151 ? -8.539 -25.703 -24.453 1 94.94 151 ARG B CA 1
ATOM 8946 C C . ARG B 1 151 ? -7.188 -25.594 -25.156 1 94.94 151 ARG B C 1
ATOM 8948 O O . ARG B 1 151 ? -7.121 -25.219 -26.328 1 94.94 151 ARG B O 1
ATOM 8955 N N . GLY B 1 152 ? -6.094 -25.812 -24.359 1 92.75 152 GLY B N 1
ATOM 8956 C CA . GLY B 1 152 ? -4.742 -25.953 -24.875 1 92.75 152 GLY B CA 1
ATOM 8957 C C . GLY B 1 152 ? -3.992 -24.641 -24.969 1 92.75 152 GLY B C 1
ATOM 8958 O O . GLY B 1 152 ? -4.426 -23.641 -24.406 1 92.75 152 GLY B O 1
ATOM 8959 N N . LEU B 1 153 ? -2.828 -24.688 -25.578 1 93.56 153 LEU B N 1
ATOM 8960 C CA . LEU B 1 153 ? -2.029 -23.5 -25.875 1 93.56 153 LEU B CA 1
ATOM 8961 C C . LEU B 1 153 ? -2.592 -22.734 -27.062 1 93.56 153 LEU B C 1
ATOM 8963 O O . LEU B 1 153 ? -2.777 -23.312 -28.141 1 93.56 153 LEU B O 1
ATOM 8967 N N . THR B 1 154 ? -2.779 -21.484 -26.875 1 91.88 154 THR B N 1
ATOM 8968 C CA . THR B 1 154 ? -3.422 -20.672 -27.891 1 91.88 154 THR B CA 1
ATOM 8969 C C . THR B 1 154 ? -2.385 -19.891 -28.688 1 91.88 154 THR B C 1
ATOM 8971 O O . THR B 1 154 ? -2.641 -19.484 -29.828 1 91.88 154 THR B O 1
ATOM 8974 N N . THR B 1 155 ? -1.267 -19.656 -28.078 1 93.25 155 THR B N 1
ATOM 8975 C CA . THR B 1 155 ? -0.219 -18.859 -28.688 1 93.25 155 THR B CA 1
ATOM 8976 C C . THR B 1 155 ? 1.159 -19.297 -28.219 1 93.25 155 THR B C 1
ATOM 8978 O O . THR B 1 155 ? 1.271 -20.203 -27.375 1 93.25 155 THR B O 1
ATOM 8981 N N . PHE B 1 156 ? 2.193 -18.672 -28.828 1 90.94 156 PHE B N 1
ATOM 8982 C CA . PHE B 1 156 ? 3.557 -18.969 -28.406 1 90.94 156 PHE B CA 1
ATOM 8983 C C . PHE B 1 156 ? 3.971 -18.078 -27.25 1 90.94 156 PHE B C 1
ATOM 8985 O O . PHE B 1 156 ? 4.957 -18.359 -26.562 1 90.94 156 PHE B O 1
ATOM 8992 N N . GLY B 1 157 ? 3.209 -17.078 -27.031 1 87.56 157 GLY B N 1
ATOM 8993 C CA . GLY B 1 157 ? 3.482 -16.156 -25.938 1 87.56 157 GLY B CA 1
ATOM 8994 C C . GLY B 1 157 ? 2.744 -16.516 -24.656 1 87.56 157 GLY B C 1
ATOM 8995 O O . GLY B 1 157 ? 2.783 -17.656 -24.219 1 87.56 157 GLY B O 1
ATOM 8996 N N . ASN B 1 158 ? 2.139 -15.57 -24.141 1 86.81 158 ASN B N 1
ATOM 8997 C CA . ASN B 1 158 ? 1.413 -15.773 -22.891 1 86.81 158 ASN B CA 1
ATOM 8998 C C . ASN B 1 158 ? 0.101 -16.516 -23.125 1 86.81 158 ASN B C 1
ATOM 9000 O O . ASN B 1 158 ? -0.757 -16.047 -23.875 1 86.81 158 ASN B O 1
ATOM 9004 N N . ASN B 1 159 ? -0.086 -17.578 -22.406 1 90.56 159 ASN B N 1
ATOM 9005 C CA . ASN B 1 159 ? -1.271 -18.422 -22.562 1 90.56 159 ASN B CA 1
ATOM 9006 C C . ASN B 1 159 ? -2.141 -18.406 -21.312 1 90.56 159 ASN B C 1
ATOM 9008 O O . ASN B 1 159 ? -3.051 -19.234 -21.172 1 90.56 159 ASN B O 1
ATOM 9012 N N . ASP B 1 160 ? -1.882 -17.516 -20.375 1 89.38 160 ASP B N 1
ATOM 9013 C CA . ASP B 1 160 ? -2.699 -17.438 -19.156 1 89.38 160 ASP B CA 1
ATOM 9014 C C . ASP B 1 160 ? -4.078 -16.859 -19.469 1 89.38 160 ASP B C 1
ATOM 9016 O O . ASP B 1 160 ? -4.203 -15.914 -20.25 1 89.38 160 ASP B O 1
ATOM 9020 N N . PRO B 1 161 ? -5.094 -17.438 -18.875 1 91 161 PRO B N 1
ATOM 9021 C CA . PRO B 1 161 ? -6.426 -16.891 -19.094 1 91 161 PRO B CA 1
ATOM 9022 C C . PRO B 1 161 ? -6.625 -15.531 -18.406 1 91 161 PRO B C 1
ATOM 9024 O O . PRO B 1 161 ? -5.848 -15.172 -17.516 1 91 161 PRO B O 1
ATOM 9027 N N . LEU B 1 162 ? -7.621 -14.875 -18.922 1 90.75 162 LEU B N 1
ATOM 9028 C CA . LEU B 1 162 ? -8.023 -13.633 -18.266 1 90.75 162 LEU B CA 1
ATOM 9029 C C . LEU B 1 162 ? -8.859 -13.93 -17.031 1 90.75 162 LEU B C 1
ATOM 9031 O O . LEU B 1 162 ? -9.844 -14.672 -17.094 1 90.75 162 LEU B O 1
ATOM 9035 N N . TRP B 1 163 ? -8.484 -13.406 -15.922 1 92.25 163 TRP B N 1
ATOM 9036 C CA . TRP B 1 163 ? -9.281 -13.5 -14.703 1 92.25 163 TRP B CA 1
ATOM 9037 C C . TRP B 1 163 ? -10.086 -12.227 -14.484 1 92.25 163 TRP B C 1
ATOM 9039 O O . TRP B 1 163 ? -9.547 -11.117 -14.531 1 92.25 163 TRP B O 1
ATOM 9049 N N . VAL B 1 164 ? -11.312 -12.367 -14.281 1 92.81 164 VAL B N 1
ATOM 9050 C CA . VAL B 1 164 ? -12.188 -11.25 -13.953 1 92.81 164 VAL B CA 1
ATOM 9051 C C . VAL B 1 164 ? -12.922 -11.523 -12.648 1 92.81 164 VAL B C 1
ATOM 9053 O O . VAL B 1 164 ? -13.734 -12.453 -12.562 1 92.81 164 VAL B O 1
ATOM 9056 N N . VAL B 1 165 ? -12.672 -10.758 -11.656 1 94.44 165 VAL B N 1
ATOM 9057 C CA . VAL B 1 165 ? -13.312 -10.914 -10.352 1 94.44 165 VAL B CA 1
ATOM 9058 C C . VAL B 1 165 ? -14.312 -9.781 -10.125 1 94.44 165 VAL B C 1
ATOM 9060 O O . VAL B 1 165 ? -13.922 -8.633 -9.914 1 94.44 165 VAL B O 1
ATOM 9063 N N . ASP B 1 166 ? -15.539 -10.086 -10.094 1 93.69 166 ASP B N 1
ATOM 9064 C CA . ASP B 1 166 ? -16.609 -9.094 -9.945 1 93.69 166 ASP B CA 1
ATOM 9065 C C . ASP B 1 166 ? -16.438 -7.957 -10.945 1 93.69 166 ASP B C 1
ATOM 9067 O O . ASP B 1 166 ? -16.594 -6.785 -10.594 1 93.69 166 ASP B O 1
ATOM 9071 N N . GLY B 1 167 ? -15.938 -8.289 -12.094 1 90.75 167 GLY B N 1
ATOM 9072 C CA . GLY B 1 167 ? -15.805 -7.285 -13.141 1 90.75 167 GLY B CA 1
ATOM 9073 C C . GLY B 1 167 ? -14.43 -6.641 -13.18 1 90.75 167 GLY B C 1
ATOM 9074 O O . GLY B 1 167 ? -14.125 -5.879 -14.102 1 90.75 167 GLY B O 1
ATOM 9075 N N . VAL B 1 168 ? -13.594 -6.945 -12.266 1 91.94 168 VAL B N 1
ATOM 9076 C CA . VAL B 1 168 ? -12.242 -6.395 -12.234 1 91.94 168 VAL B CA 1
ATOM 9077 C C . VAL B 1 168 ? -11.273 -7.363 -12.914 1 91.94 168 VAL B C 1
ATOM 9079 O O . VAL B 1 168 ? -11.219 -8.539 -12.562 1 91.94 168 VAL B O 1
ATOM 9082 N N . VAL B 1 169 ? -10.5 -6.805 -13.789 1 89.75 169 VAL B N 1
ATOM 9083 C CA . VAL B 1 169 ? -9.5 -7.613 -14.469 1 89.75 169 VAL B CA 1
ATOM 9084 C C . VAL B 1 169 ? -8.281 -7.801 -13.562 1 89.75 169 VAL B C 1
ATOM 9086 O O . VAL B 1 169 ? -7.719 -6.824 -13.055 1 89.75 169 VAL B O 1
ATOM 9089 N N . VAL B 1 170 ? -7.926 -9.016 -13.383 1 87.94 170 VAL B N 1
ATOM 9090 C CA . VAL B 1 170 ? -6.801 -9.336 -12.508 1 87.94 170 VAL B CA 1
ATOM 9091 C C . VAL B 1 170 ? -5.789 -10.195 -13.266 1 87.94 170 VAL B C 1
ATOM 9093 O O . VAL B 1 170 ? -6.168 -11.102 -14.008 1 87.94 170 VAL B O 1
ATOM 9096 N N . ASP B 1 171 ? -4.566 -9.859 -13.102 1 77.38 171 ASP B N 1
ATOM 9097 C CA . ASP B 1 171 ? -3.518 -10.641 -13.75 1 77.38 171 ASP B CA 1
ATOM 9098 C C . ASP B 1 171 ? -3.312 -11.977 -13.031 1 77.38 171 ASP B C 1
ATOM 9100 O O . ASP B 1 171 ? -3.773 -12.156 -11.898 1 77.38 171 ASP B O 1
ATOM 9104 N N . ASN B 1 172 ? -2.662 -12.844 -13.641 1 67.25 172 ASN B N 1
ATOM 9105 C CA . ASN B 1 172 ? -2.475 -14.195 -13.133 1 67.25 172 ASN B CA 1
ATOM 9106 C C . ASN B 1 172 ? -1.696 -14.203 -11.82 1 67.25 172 ASN B C 1
ATOM 9108 O O . ASN B 1 172 ? -1.955 -15.031 -10.945 1 67.25 172 ASN B O 1
ATOM 9112 N N . GLY B 1 173 ? -0.834 -13.336 -11.727 1 65 173 GLY B N 1
ATOM 9113 C CA . GLY B 1 173 ? -0.074 -13.312 -10.484 1 65 173 GLY B CA 1
ATOM 9114 C C . GLY B 1 173 ? -0.867 -12.773 -9.312 1 65 173 GLY B C 1
ATOM 9115 O O . GLY B 1 173 ? -0.528 -13.039 -8.156 1 65 173 GLY B O 1
ATOM 9116 N N . GLY B 1 174 ? -1.985 -12.273 -9.648 1 70.69 174 GLY B N 1
ATOM 9117 C CA . GLY B 1 174 ? -2.678 -11.562 -8.586 1 70.69 174 GLY B CA 1
ATOM 9118 C C . GLY B 1 174 ? -3.945 -12.258 -8.133 1 70.69 174 GLY B C 1
ATOM 9119 O O . GLY B 1 174 ? -4.621 -11.789 -7.215 1 70.69 174 GLY B O 1
ATOM 9120 N N . ILE B 1 175 ? -4.238 -13.375 -8.719 1 82.25 175 ILE B N 1
ATOM 9121 C CA . ILE B 1 175 ? -5.516 -13.984 -8.375 1 82.25 175 ILE B CA 1
ATOM 9122 C C . ILE B 1 175 ? -5.387 -14.727 -7.039 1 82.25 175 ILE B C 1
ATOM 9124 O O . ILE B 1 175 ? -6.395 -15.078 -6.422 1 82.25 175 ILE B O 1
ATOM 9128 N N . GLY B 1 176 ? -4.23 -14.883 -6.609 1 81.56 176 GLY B N 1
ATOM 9129 C CA . GLY B 1 176 ? -3.975 -15.586 -5.367 1 81.56 176 GLY B CA 1
ATOM 9130 C C . GLY B 1 176 ? -4.527 -14.867 -4.148 1 81.56 176 GLY B C 1
ATOM 9131 O O . GLY B 1 176 ? -4.578 -15.438 -3.057 1 81.56 176 GLY B O 1
ATOM 9132 N N . TYR B 1 177 ? -5.078 -13.688 -4.297 1 85.38 177 TYR B N 1
ATOM 9133 C CA . TYR B 1 177 ? -5.535 -12.906 -3.154 1 85.38 177 TYR B CA 1
ATOM 9134 C C . TYR B 1 177 ? -6.891 -13.398 -2.664 1 85.38 177 TYR B C 1
ATOM 9136 O O . TYR B 1 177 ? -7.316 -13.062 -1.556 1 85.38 177 TYR B O 1
ATOM 9144 N N . LEU B 1 178 ? -7.578 -14.266 -3.379 1 89.25 178 LEU B N 1
ATOM 9145 C CA . LEU B 1 178 ? -8.969 -14.609 -3.102 1 89.25 178 LEU B CA 1
ATOM 9146 C C . LEU B 1 178 ? -9.055 -15.797 -2.148 1 89.25 178 L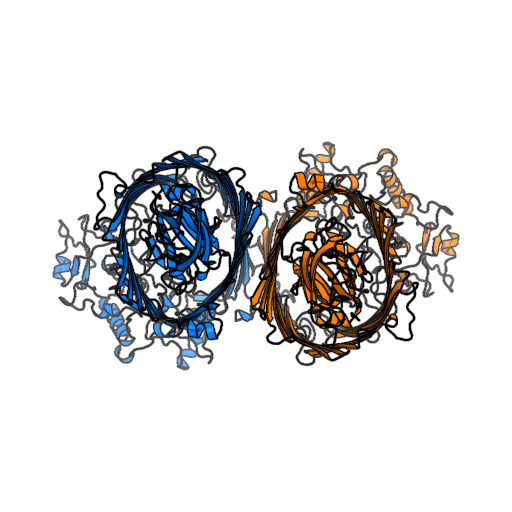EU B C 1
ATOM 9148 O O . LEU B 1 178 ? -8.336 -16.781 -2.312 1 89.25 178 LEU B O 1
ATOM 9152 N N . ASN B 1 179 ? -9.961 -15.641 -1.267 1 88.25 179 ASN B N 1
ATOM 9153 C CA . ASN B 1 179 ? -10.328 -16.75 -0.392 1 88.25 179 ASN B CA 1
ATOM 9154 C C . ASN B 1 179 ? -11.43 -17.609 -1.01 1 88.25 179 ASN B C 1
ATOM 9156 O O . ASN B 1 179 ? -12.43 -17.078 -1.506 1 88.25 179 ASN B O 1
ATOM 9160 N N . GLN B 1 180 ? -11.289 -18.844 -0.948 1 86.31 180 GLN B N 1
ATOM 9161 C CA . GLN B 1 180 ? -12.242 -19.734 -1.583 1 86.31 180 GLN B CA 1
ATOM 9162 C C . GLN B 1 180 ? -13.633 -19.594 -0.977 1 86.31 180 GLN B C 1
ATOM 9164 O O . GLN B 1 180 ? -14.641 -19.734 -1.672 1 86.31 180 GLN B O 1
ATOM 9169 N N . SER B 1 181 ? -13.688 -19.312 0.274 1 88.75 181 SER B N 1
ATOM 9170 C CA . SER B 1 181 ? -14.977 -19.219 0.95 1 88.75 181 SER B CA 1
ATOM 9171 C C . SER B 1 181 ? -15.75 -17.984 0.509 1 88.75 181 SER B C 1
ATOM 9173 O O . SER B 1 181 ? -16.953 -17.875 0.755 1 88.75 181 SER B O 1
ATOM 9175 N N . ASP B 1 182 ? -15.133 -17.094 -0.121 1 92.94 182 ASP B N 1
ATOM 9176 C CA . ASP B 1 182 ? -15.773 -15.859 -0.57 1 92.94 182 ASP B CA 1
ATOM 9177 C C . ASP B 1 182 ? -16.359 -16.031 -1.97 1 92.94 182 ASP B C 1
ATOM 9179 O O . ASP B 1 182 ? -17.078 -15.148 -2.457 1 92.94 182 ASP B O 1
ATOM 9183 N N . ILE B 1 183 ? -16.125 -17.094 -2.559 1 93 183 ILE B N 1
ATOM 9184 C CA . ILE B 1 183 ? -16.531 -17.297 -3.945 1 93 183 ILE B CA 1
ATOM 9185 C C . ILE B 1 183 ? -17.969 -17.797 -3.99 1 93 183 ILE B C 1
ATOM 9187 O O . ILE B 1 183 ? -18.328 -18.734 -3.277 1 93 183 ILE B O 1
ATOM 9191 N N . GLU B 1 184 ? -18.734 -17.156 -4.754 1 92.75 184 GLU B N 1
ATOM 9192 C CA . GLU B 1 184 ? -20.094 -17.609 -5.031 1 92.75 184 GLU B CA 1
ATOM 9193 C C . GLU B 1 184 ? -20.125 -18.594 -6.207 1 92.75 184 GLU B C 1
ATOM 9195 O O . GLU B 1 184 ? -20.859 -19.578 -6.184 1 92.75 184 GLU B O 1
ATOM 9200 N N . SER B 1 185 ? -19.391 -18.219 -7.215 1 91.38 185 SER B N 1
ATOM 9201 C CA . SER B 1 185 ? -19.312 -19.094 -8.383 1 91.38 185 SER B CA 1
ATOM 9202 C C . SER B 1 185 ? -18.109 -18.75 -9.25 1 91.38 185 SER B C 1
ATOM 9204 O O . SER B 1 185 ? -17.547 -17.656 -9.133 1 91.38 185 SER B O 1
ATOM 9206 N N . ILE B 1 186 ? -17.688 -19.641 -10.008 1 92.81 186 ILE B N 1
ATOM 9207 C CA . ILE B 1 186 ? -16.656 -19.469 -11.023 1 92.81 186 ILE B CA 1
ATOM 9208 C C . ILE B 1 186 ? -17.172 -19.969 -12.375 1 92.81 186 ILE B C 1
ATOM 9210 O O . ILE B 1 186 ? -17.672 -21.094 -12.469 1 92.81 186 ILE B O 1
ATOM 9214 N N . GLU B 1 187 ? -17.156 -19.172 -13.398 1 93.06 187 GLU B N 1
ATOM 9215 C CA . GLU B 1 187 ? -17.516 -19.562 -14.758 1 93.06 187 GLU B CA 1
ATOM 9216 C C . GLU B 1 187 ? -16.297 -19.531 -15.68 1 93.06 187 GLU B C 1
ATOM 9218 O O . GLU B 1 187 ? -15.555 -18.547 -15.703 1 93.06 187 GLU B O 1
ATOM 9223 N N . VAL B 1 188 ? -16.094 -20.547 -16.359 1 93.06 188 VAL B N 1
ATOM 9224 C CA . VAL B 1 188 ? -15.047 -20.609 -17.359 1 93.06 188 VAL B CA 1
ATOM 9225 C C . VAL B 1 188 ? -15.656 -20.469 -18.766 1 93.06 188 VAL B C 1
ATOM 9227 O O . VAL B 1 188 ? -16.422 -21.328 -19.203 1 93.06 188 VAL B O 1
ATOM 9230 N N . LEU B 1 189 ? -15.32 -19.438 -19.359 1 92.38 189 LEU B N 1
ATOM 9231 C CA . LEU B 1 189 ? -15.742 -19.219 -20.734 1 92.38 189 LEU B CA 1
ATOM 9232 C C . LEU B 1 189 ? -14.727 -19.812 -21.703 1 92.38 189 LEU B C 1
ATOM 9234 O O . LEU B 1 189 ? -13.586 -19.344 -21.781 1 92.38 189 LEU B O 1
ATOM 9238 N N . LYS B 1 190 ? -15.211 -20.719 -22.531 1 90.88 190 LYS B N 1
ATOM 9239 C CA . LYS B 1 190 ? -14.25 -21.516 -23.281 1 90.88 190 LYS B CA 1
ATOM 9240 C C . LYS B 1 190 ? -14.336 -21.203 -24.781 1 90.88 190 LYS B C 1
ATOM 9242 O O . LYS B 1 190 ? -13.352 -21.359 -25.5 1 90.88 190 LYS B O 1
ATOM 9247 N N . ASP B 1 191 ? -15.5 -20.828 -25.266 1 88.38 191 ASP B N 1
ATOM 9248 C CA . ASP B 1 191 ? -15.633 -20.609 -26.703 1 88.38 191 ASP B CA 1
ATOM 9249 C C . ASP B 1 191 ? -15.617 -19.109 -27.031 1 88.38 191 ASP B C 1
ATOM 9251 O O . ASP B 1 191 ? -15.703 -18.281 -26.125 1 88.38 191 ASP B O 1
ATOM 9255 N N . ALA B 1 192 ? -15.508 -18.781 -28.266 1 83.44 192 ALA B N 1
ATOM 9256 C CA . ALA B 1 192 ? -15.328 -17.406 -28.703 1 83.44 192 ALA B CA 1
ATOM 9257 C C . ALA B 1 192 ? -16.578 -16.578 -28.422 1 83.44 192 ALA B C 1
ATOM 9259 O O . ALA B 1 192 ? -16.5 -15.383 -28.141 1 83.44 192 ALA B O 1
ATOM 9260 N N . SER B 1 193 ? -17.641 -17.156 -28.578 1 78.12 193 SER B N 1
ATOM 9261 C CA . SER B 1 193 ? -18.875 -16.406 -28.391 1 78.12 193 SER B CA 1
ATOM 9262 C C . SER B 1 193 ? -19.016 -15.906 -26.953 1 78.12 193 SER B C 1
ATOM 9264 O O . SER B 1 193 ? -19.516 -14.805 -26.719 1 78.12 193 SER B O 1
ATOM 9266 N N . SER B 1 194 ? -18.516 -16.609 -26.078 1 77.31 194 SER B N 1
ATOM 9267 C CA . SER B 1 194 ? -18.594 -16.203 -24.672 1 77.31 194 SER B CA 1
ATOM 9268 C C . SER B 1 194 ? -17.422 -15.297 -24.281 1 77.31 194 SER B C 1
ATOM 9270 O O . SER B 1 194 ? -17.547 -14.461 -23.391 1 77.31 194 SER B O 1
ATOM 9272 N N . GLN B 1 195 ? -16.328 -15.469 -24.891 1 80.75 195 GLN B N 1
ATOM 9273 C CA . GLN B 1 195 ? -15.094 -14.773 -24.516 1 80.75 195 GLN B CA 1
ATOM 9274 C C . GLN B 1 195 ? -15.047 -13.383 -25.141 1 80.75 195 GLN B C 1
ATOM 9276 O O . GLN B 1 195 ? -14.438 -12.469 -24.578 1 80.75 195 GLN B O 1
ATOM 9281 N N . ALA B 1 196 ? -15.648 -13.297 -26.203 1 79.75 196 ALA B N 1
ATOM 9282 C CA . ALA B 1 196 ? -15.422 -12.148 -27.078 1 79.75 196 ALA B CA 1
ATOM 9283 C C . ALA B 1 196 ? -15.82 -10.852 -26.391 1 79.75 196 ALA B C 1
ATOM 9285 O O . ALA B 1 196 ? -15.242 -9.797 -26.656 1 79.75 196 ALA B O 1
ATOM 9286 N N . ILE B 1 197 ? -16.656 -11.023 -25.578 1 83.38 197 ILE B N 1
ATOM 9287 C CA . ILE B 1 197 ? -17.156 -9.812 -24.938 1 83.38 197 ILE B CA 1
ATOM 9288 C C . ILE B 1 197 ? -16.078 -9.195 -24.062 1 83.38 197 ILE B C 1
ATOM 9290 O O . ILE B 1 197 ? -16.141 -8 -23.734 1 83.38 197 ILE B O 1
ATOM 9294 N N . TYR B 1 198 ? -15.062 -9.922 -23.766 1 85.25 198 TYR B N 1
ATOM 9295 C CA . TYR B 1 198 ? -14.016 -9.43 -22.875 1 85.25 198 TYR B CA 1
ATOM 9296 C C . TYR B 1 198 ? -12.797 -8.977 -23.672 1 85.25 198 TYR B C 1
ATOM 9298 O O . TYR B 1 198 ? -11.852 -8.43 -23.109 1 85.25 198 TYR B O 1
ATOM 9306 N N . GLY B 1 199 ? -12.75 -9.281 -24.891 1 81.19 199 GLY B N 1
ATOM 9307 C CA . GLY B 1 199 ? -11.797 -8.656 -25.797 1 81.19 199 GLY B CA 1
ATOM 9308 C C . GLY B 1 199 ? -10.438 -9.32 -25.781 1 81.19 199 GLY B C 1
ATOM 9309 O O . GLY B 1 199 ? -10.336 -10.539 -25.641 1 81.19 199 GLY B O 1
ATOM 9310 N N . ALA B 1 200 ? -9.336 -8.492 -26.141 1 70.94 200 ALA B N 1
ATOM 9311 C CA . ALA B 1 200 ? -7.984 -8.898 -26.5 1 70.94 200 ALA B CA 1
ATOM 9312 C C . ALA B 1 200 ? -7.395 -9.836 -25.453 1 70.94 200 ALA B C 1
ATOM 9314 O O . ALA B 1 200 ? -6.559 -10.688 -25.766 1 70.94 200 ALA B O 1
ATOM 9315 N N . ARG B 1 201 ? -7.719 -9.836 -24.328 1 74.12 201 ARG B N 1
ATOM 9316 C CA . ARG B 1 201 ? -7.09 -10.648 -23.297 1 74.12 201 ARG B CA 1
ATOM 9317 C C . ARG B 1 201 ? -7.852 -11.953 -23.078 1 74.12 201 ARG B C 1
ATOM 9319 O O . ARG B 1 201 ? -7.441 -12.797 -22.281 1 74.12 201 ARG B O 1
ATOM 9326 N N . ALA B 1 202 ? -8.711 -12.188 -23.922 1 81.75 202 ALA B N 1
ATOM 9327 C CA . ALA B 1 202 ? -9.625 -13.297 -23.656 1 81.75 202 ALA B CA 1
ATOM 9328 C C . ALA B 1 202 ? -9.32 -14.484 -24.562 1 81.75 202 ALA B C 1
ATOM 9330 O O . ALA B 1 202 ? -9.922 -15.547 -24.422 1 81.75 202 ALA B O 1
ATOM 9331 N N . ALA B 1 203 ? -8.359 -14.281 -25.438 1 82.44 203 ALA B N 1
ATOM 9332 C CA . ALA B 1 203 ? -8.133 -15.336 -26.422 1 82.44 203 ALA B CA 1
ATOM 9333 C C . ALA B 1 203 ? -7.73 -16.641 -25.75 1 82.44 203 ALA B C 1
ATOM 9335 O O . ALA B 1 203 ? -8.133 -17.719 -26.188 1 82.44 203 ALA B O 1
ATOM 9336 N N . ALA B 1 204 ? -7.02 -16.516 -24.703 1 87.19 204 ALA B N 1
ATOM 9337 C CA . ALA B 1 204 ? -6.539 -17.703 -24 1 87.19 204 ALA B CA 1
ATOM 9338 C C . ALA B 1 204 ? -7.59 -18.234 -23.031 1 87.19 204 ALA B C 1
ATOM 9340 O O . ALA B 1 204 ? -7.336 -19.172 -22.281 1 87.19 204 ALA B O 1
ATOM 9341 N N . GLY B 1 205 ? -8.75 -17.672 -23.016 1 89.25 205 GLY B N 1
ATOM 9342 C CA . GLY B 1 205 ? -9.812 -18.062 -22.094 1 89.25 205 GLY B CA 1
ATOM 9343 C C . GLY B 1 205 ? -10.117 -17.016 -21.047 1 89.25 205 GLY B C 1
ATOM 9344 O O . GLY B 1 205 ? -9.273 -16.172 -20.734 1 89.25 205 GLY B O 1
ATOM 9345 N N . VAL B 1 206 ? -11.359 -17.094 -20.578 1 91.62 206 VAL B N 1
ATOM 9346 C CA . VAL B 1 206 ? -11.766 -16.172 -19.531 1 91.62 206 VAL B CA 1
ATOM 9347 C C . VAL B 1 206 ? -12.32 -16.953 -18.344 1 91.62 206 VAL B C 1
ATOM 9349 O O . VAL B 1 206 ? -13.117 -17.875 -18.516 1 91.62 206 VAL B O 1
ATOM 9352 N N . ILE B 1 207 ? -11.891 -16.625 -17.203 1 93.25 207 ILE B N 1
ATOM 9353 C CA . ILE B 1 207 ? -12.422 -17.172 -15.961 1 93.25 207 ILE B CA 1
ATOM 9354 C C . ILE B 1 207 ? -13.047 -16.062 -15.125 1 93.25 207 ILE B C 1
ATOM 9356 O O . ILE B 1 207 ? -12.352 -15.125 -14.703 1 93.25 207 ILE B O 1
ATOM 9360 N N . LEU B 1 208 ? -14.281 -16.188 -14.922 1 93.31 208 LEU B N 1
ATOM 9361 C CA . LEU B 1 208 ? -15.031 -15.211 -14.133 1 93.31 208 LEU B CA 1
ATOM 9362 C C . LEU B 1 208 ? -15.203 -15.703 -12.695 1 93.31 208 LEU B C 1
ATOM 9364 O O . LEU B 1 208 ? -15.602 -16.844 -12.469 1 93.31 208 LEU B O 1
ATOM 9368 N N . VAL B 1 209 ? -14.93 -14.883 -11.805 1 93.69 209 VAL B N 1
ATOM 9369 C CA . VAL B 1 209 ? -15.164 -15.18 -10.398 1 93.69 209 VAL B CA 1
ATOM 9370 C C . VAL B 1 209 ? -16.172 -14.188 -9.812 1 93.69 209 VAL B C 1
ATOM 9372 O O . VAL B 1 209 ? -15.969 -12.977 -9.891 1 93.69 209 VAL B O 1
ATOM 9375 N N . THR B 1 210 ? -17.172 -14.727 -9.344 1 93.75 210 THR B N 1
ATOM 9376 C CA . THR B 1 210 ? -18.172 -13.938 -8.617 1 93.75 210 THR B CA 1
ATOM 9377 C C . THR B 1 210 ? -18.062 -14.188 -7.117 1 93.75 210 THR B C 1
ATOM 9379 O O . THR B 1 210 ? -18.078 -15.336 -6.672 1 93.75 210 THR B O 1
ATOM 9382 N N . THR B 1 211 ? -18 -13.18 -6.352 1 95.12 211 THR B N 1
ATOM 9383 C CA . THR B 1 211 ? -17.891 -13.344 -4.906 1 95.12 211 THR B CA 1
ATOM 9384 C C . THR B 1 211 ? -19.25 -13.219 -4.238 1 95.12 211 THR B C 1
ATOM 9386 O O . THR B 1 211 ? -20.203 -12.703 -4.84 1 95.12 211 THR B O 1
ATOM 9389 N N . LYS B 1 212 ? -19.328 -13.719 -3.092 1 94.19 212 LYS B N 1
ATOM 9390 C CA . LYS B 1 212 ? -20.578 -13.727 -2.336 1 94.19 212 LYS B CA 1
ATOM 9391 C C . LYS B 1 212 ? -21.031 -12.305 -2.02 1 94.19 212 LYS B C 1
ATOM 9393 O O . LYS B 1 212 ? -20.219 -11.406 -1.823 1 94.19 212 LYS B O 1
ATOM 9398 N N . LYS B 1 213 ? -22.391 -12.227 -2.004 1 92.06 213 LYS B N 1
ATOM 9399 C CA . LYS B 1 213 ? -23.031 -10.969 -1.638 1 92.06 213 LYS B CA 1
ATOM 9400 C C . LYS B 1 213 ? -23.969 -11.164 -0.443 1 92.06 213 LYS B C 1
ATOM 9402 O O . LYS B 1 213 ? -24.234 -12.297 -0.03 1 92.06 213 LYS B O 1
ATOM 9407 N N . GLY B 1 214 ? -24.391 -10.031 0.009 1 87.81 214 GLY B N 1
ATOM 9408 C CA . GLY B 1 214 ? -25.359 -10.117 1.085 1 87.81 214 GLY B CA 1
ATOM 9409 C C . GLY B 1 214 ? -26.734 -10.562 0.617 1 87.81 214 GLY B C 1
ATOM 9410 O O . GLY B 1 214 ? -27.078 -10.43 -0.561 1 87.81 214 GLY B O 1
ATOM 9411 N N . GLU B 1 215 ? -27.406 -11.18 1.562 1 82.19 215 GLU B N 1
ATOM 9412 C CA . GLU B 1 215 ? -28.781 -11.594 1.284 1 82.19 215 GLU B CA 1
ATOM 9413 C C . GLU B 1 215 ? -29.766 -10.93 2.248 1 82.19 215 GLU B C 1
ATOM 9415 O O . GLU B 1 215 ? -29.453 -10.727 3.424 1 82.19 215 GLU B O 1
ATOM 9420 N N . GLU B 1 216 ? -30.875 -10.664 1.646 1 80.94 216 GLU B N 1
ATOM 9421 C CA . GLU B 1 216 ? -31.922 -10.078 2.49 1 80.94 216 GLU B CA 1
ATOM 9422 C C . GLU B 1 216 ? -32.344 -11.062 3.572 1 80.94 216 GLU B C 1
ATOM 9424 O O . GLU B 1 216 ? -32.469 -12.266 3.326 1 80.94 216 GLU B O 1
ATOM 9429 N N . GLY B 1 217 ? -32.625 -10.492 4.699 1 76.38 217 GLY B N 1
ATOM 9430 C CA . GLY B 1 217 ? -33.156 -11.328 5.766 1 76.38 217 GLY B CA 1
ATOM 9431 C C . GLY B 1 217 ? -32.281 -11.328 7.004 1 76.38 217 GLY B C 1
ATOM 9432 O O . GLY B 1 217 ? -31.734 -10.297 7.379 1 76.38 217 GLY B O 1
ATOM 9433 N N . LYS B 1 218 ? -32.219 -12.523 7.609 1 75.81 218 LYS B N 1
ATOM 9434 C CA . LYS B 1 218 ? -31.516 -12.648 8.875 1 75.81 218 LYS B CA 1
ATOM 9435 C C . LYS B 1 218 ? -30 -12.602 8.672 1 75.81 218 LYS B C 1
ATOM 9437 O O . LYS B 1 218 ? -29.5 -13.023 7.625 1 75.81 218 LYS B O 1
ATOM 9442 N N . LEU B 1 219 ? -29.375 -12.086 9.664 1 85.88 219 LEU B N 1
ATOM 9443 C CA . LEU B 1 219 ? -27.922 -12.07 9.688 1 85.88 219 LEU B CA 1
ATOM 9444 C C . LEU B 1 219 ? -27.359 -13.484 9.812 1 85.88 219 LEU B C 1
ATOM 9446 O O . LEU B 1 219 ? -27.812 -14.25 10.672 1 85.88 219 LEU B O 1
ATOM 9450 N N . ARG B 1 220 ? -26.516 -13.805 8.961 1 88.38 220 ARG B N 1
ATOM 9451 C CA . ARG B 1 220 ? -25.891 -15.117 8.961 1 88.38 220 ARG B CA 1
ATOM 9452 C C . ARG B 1 220 ? -24.391 -15 9.234 1 88.38 220 ARG B C 1
ATOM 9454 O O . ARG B 1 220 ? -23.703 -14.211 8.586 1 88.38 220 ARG B O 1
ATOM 9461 N N . VAL B 1 221 ? -23.953 -15.711 10.242 1 90.94 221 VAL B N 1
ATOM 9462 C CA . VAL B 1 221 ? -22.531 -15.805 10.555 1 90.94 221 VAL B CA 1
ATOM 9463 C C . VAL B 1 221 ? -22.031 -17.219 10.273 1 90.94 221 VAL B C 1
ATOM 9465 O O . VAL B 1 221 ? -22.641 -18.203 10.719 1 90.94 221 VAL B O 1
ATOM 9468 N N . SER B 1 222 ? -20.969 -17.281 9.531 1 92.25 222 SER B N 1
ATOM 9469 C CA . SER B 1 222 ? -20.438 -18.578 9.18 1 92.25 222 SER B CA 1
ATOM 9470 C C . SER B 1 222 ? -18.938 -18.672 9.508 1 92.25 222 SER B C 1
ATOM 9472 O O . SER B 1 222 ? -18.203 -17.703 9.305 1 92.25 222 SER B O 1
ATOM 9474 N N . TYR B 1 223 ? -18.547 -19.734 10.117 1 93.5 223 TYR B N 1
ATOM 9475 C CA . TYR B 1 223 ? -17.141 -20.047 10.383 1 93.5 223 TYR B CA 1
ATOM 9476 C C . TYR B 1 223 ? -16.734 -21.359 9.727 1 93.5 223 TYR B C 1
ATOM 9478 O O . TYR B 1 223 ? -17.422 -22.375 9.883 1 93.5 223 TYR B O 1
ATOM 9486 N N . ASN B 1 224 ? -15.688 -21.297 9.008 1 94 224 ASN B N 1
ATOM 9487 C CA . ASN B 1 224 ? -15.055 -22.469 8.414 1 94 224 ASN B CA 1
ATOM 9488 C C . ASN B 1 224 ? -13.562 -22.547 8.758 1 94 224 ASN B C 1
ATOM 9490 O O . ASN B 1 224 ? -12.812 -21.609 8.461 1 94 224 ASN B O 1
ATOM 9494 N N . GLY B 1 225 ? -13.141 -23.594 9.391 1 94.5 225 GLY B N 1
ATOM 9495 C CA . GLY B 1 225 ? -11.734 -23.719 9.742 1 94.5 225 GLY B CA 1
ATOM 9496 C C . GLY B 1 225 ? -11.234 -25.156 9.711 1 94.5 225 GLY B C 1
ATOM 9497 O O . GLY B 1 225 ? -12.016 -26.094 9.914 1 94.5 225 GLY B O 1
ATOM 9498 N N . PHE B 1 226 ? -9.992 -25.312 9.453 1 95.94 226 PHE B N 1
ATOM 9499 C CA . PHE B 1 226 ? -9.391 -26.625 9.586 1 95.94 226 PHE B CA 1
ATOM 9500 C C . PHE B 1 226 ? -7.938 -26.516 10.039 1 95.94 226 PHE B C 1
ATOM 9502 O O . PHE B 1 226 ? -7.332 -25.453 9.953 1 95.94 226 PHE B O 1
ATOM 9509 N N . TYR B 1 227 ? -7.398 -27.531 10.586 1 97.31 227 TYR B N 1
ATOM 9510 C CA . TYR B 1 227 ? -6.02 -27.734 11.023 1 97.31 227 TYR B CA 1
ATOM 9511 C C . TYR B 1 227 ? -5.531 -29.125 10.672 1 97.31 227 TYR B C 1
ATOM 9513 O O . TYR B 1 227 ? -6.285 -30.094 10.766 1 97.31 227 TYR B O 1
ATOM 9521 N N . GLY B 1 228 ? -4.289 -29.188 10.203 1 97.62 228 GLY B N 1
ATOM 9522 C CA . GLY B 1 228 ? -3.756 -30.5 9.898 1 97.62 228 GLY B CA 1
ATOM 9523 C C . GLY B 1 228 ? -2.258 -30.5 9.664 1 97.62 228 GLY B C 1
ATOM 9524 O O . GLY B 1 228 ? -1.562 -29.562 10.086 1 97.62 228 GLY B O 1
ATOM 9525 N N . THR B 1 229 ? -1.765 -31.609 9.109 1 97.81 229 THR B N 1
ATOM 9526 C CA . THR B 1 229 ? -0.345 -31.781 8.828 1 97.81 229 THR B CA 1
ATOM 9527 C C . THR B 1 229 ? -0.138 -32.312 7.41 1 97.81 229 THR B C 1
ATOM 9529 O O . THR B 1 229 ? -1.046 -32.906 6.828 1 97.81 229 THR B O 1
ATOM 9532 N N . SER B 1 230 ? 1.022 -32.031 6.848 1 97.81 230 SER B N 1
ATOM 9533 C CA . SER B 1 230 ? 1.388 -32.438 5.496 1 97.81 230 SER B CA 1
ATOM 9534 C C . SER B 1 230 ? 2.729 -33.156 5.48 1 97.81 230 SER B C 1
ATOM 9536 O O . SER B 1 230 ? 3.586 -32.906 6.332 1 97.81 230 SER B O 1
ATOM 9538 N N . ALA B 1 231 ? 2.91 -34.031 4.523 1 97.94 231 ALA B N 1
ATOM 9539 C CA . ALA B 1 231 ? 4.125 -34.812 4.332 1 97.94 231 ALA B CA 1
ATOM 9540 C C . ALA B 1 231 ? 4.301 -35.219 2.867 1 97.94 231 ALA B C 1
ATOM 9542 O O . ALA B 1 231 ? 3.354 -35.125 2.078 1 97.94 231 ALA B O 1
ATOM 9543 N N . PRO B 1 232 ? 5.555 -35.5 2.471 1 96.88 232 PRO B N 1
ATOM 9544 C CA . PRO B 1 232 ? 5.695 -36.031 1.107 1 96.88 232 PRO B CA 1
ATOM 9545 C C . PRO B 1 232 ? 4.961 -37.344 0.896 1 96.88 232 PRO B C 1
ATOM 9547 O O . PRO B 1 232 ? 4.938 -38.188 1.792 1 96.88 232 PRO B O 1
ATOM 9550 N N . ALA B 1 233 ? 4.414 -37.5 -0.247 1 94.5 233 ALA B N 1
ATOM 9551 C CA . ALA B 1 233 ? 3.695 -38.75 -0.566 1 94.5 233 ALA B CA 1
ATOM 9552 C C . ALA B 1 233 ? 4.66 -39.844 -0.965 1 94.5 233 ALA B C 1
ATOM 9554 O O . ALA B 1 233 ? 4.359 -41.031 -0.797 1 94.5 233 ALA B O 1
ATOM 9555 N N . GLN B 1 234 ? 5.703 -39.375 -1.64 1 92.69 234 GLN B N 1
ATOM 9556 C CA . GLN B 1 234 ? 6.703 -40.344 -2.098 1 92.69 234 GLN B CA 1
ATOM 9557 C C . GLN B 1 234 ? 8.094 -39.719 -2.133 1 92.69 234 GLN B C 1
ATOM 9559 O O . GLN B 1 234 ? 8.227 -38.5 -2.293 1 92.69 234 GLN B O 1
ATOM 9564 N N . LYS B 1 235 ? 9.086 -40.594 -1.89 1 95.38 235 LYS B N 1
ATOM 9565 C CA . LYS B 1 235 ? 10.484 -40.219 -2.078 1 95.38 235 LYS B CA 1
ATOM 9566 C C . LYS B 1 235 ? 11.102 -40.969 -3.252 1 95.38 235 LYS B C 1
ATOM 9568 O O . LYS B 1 235 ? 10.492 -41.906 -3.797 1 95.38 235 LYS B O 1
ATOM 9573 N N . LEU B 1 236 ? 12.188 -40.5 -3.637 1 97.62 236 LEU B N 1
ATOM 9574 C CA . LEU B 1 236 ? 12.938 -41.219 -4.672 1 97.62 236 LEU B CA 1
ATOM 9575 C C . LEU B 1 236 ? 13.719 -42.375 -4.074 1 97.62 236 LEU B C 1
ATOM 9577 O O . LEU B 1 236 ? 14.203 -42.281 -2.943 1 97.62 236 LEU B O 1
ATOM 9581 N N . ASP B 1 237 ? 13.82 -43.469 -4.832 1 96.75 237 ASP B N 1
ATOM 9582 C CA . ASP B 1 237 ? 14.703 -44.562 -4.457 1 96.75 237 ASP B CA 1
ATOM 9583 C C . ASP B 1 237 ? 16.125 -44.312 -4.965 1 96.75 237 ASP B C 1
ATOM 9585 O O . ASP B 1 237 ? 16.453 -44.688 -6.102 1 96.75 237 ASP B O 1
ATOM 9589 N N . LEU B 1 238 ? 16.938 -43.875 -4.113 1 98.5 238 LEU B N 1
ATOM 9590 C CA . LEU B 1 238 ? 18.328 -43.562 -4.484 1 98.5 238 LEU B CA 1
ATOM 9591 C C . LEU B 1 238 ? 19.281 -44.625 -3.947 1 98.5 238 LEU B C 1
ATOM 9593 O O . LEU B 1 238 ? 18.922 -45.375 -3.029 1 98.5 238 LEU B O 1
ATOM 9597 N N . LEU B 1 239 ? 20.438 -44.625 -4.492 1 98.62 239 LEU B N 1
ATOM 9598 C CA . LEU B 1 239 ? 21.438 -45.594 -4.035 1 98.62 239 LEU B CA 1
ATOM 9599 C C . LEU B 1 239 ? 21.906 -45.25 -2.625 1 98.62 239 LEU B C 1
ATOM 9601 O O . LEU B 1 239 ? 22.078 -44.062 -2.287 1 98.62 239 LEU B O 1
ATOM 9605 N N . ASP B 1 240 ? 22.078 -46.281 -1.83 1 98.12 240 ASP B N 1
ATOM 9606 C CA . ASP B 1 240 ? 22.781 -46.062 -0.568 1 98.12 240 ASP B CA 1
ATOM 9607 C C . ASP B 1 240 ? 24.297 -46 -0.784 1 98.12 240 ASP B C 1
ATOM 9609 O O . ASP B 1 240 ? 24.766 -46 -1.924 1 98.12 240 ASP B O 1
ATOM 9613 N N . ALA B 1 241 ? 25.047 -45.875 0.25 1 98.62 241 ALA B N 1
ATOM 9614 C CA . ALA B 1 241 ? 26.469 -45.594 0.113 1 98.62 241 ALA B CA 1
ATOM 9615 C C . ALA B 1 241 ? 27.203 -46.781 -0.494 1 98.62 241 ALA B C 1
ATOM 9617 O O . ALA B 1 241 ? 28.094 -46.625 -1.327 1 98.62 241 ALA B O 1
ATOM 9618 N N . SER B 1 242 ? 26.891 -47.969 -0.082 1 98.69 242 SER B N 1
ATOM 9619 C CA . SER B 1 242 ? 27.531 -49.156 -0.618 1 98.69 242 SER B CA 1
ATOM 9620 C C . SER B 1 242 ? 27.203 -49.344 -2.098 1 98.69 242 SER B C 1
ATOM 9622 O O . SER B 1 242 ? 28.094 -49.625 -2.902 1 98.69 242 SER B O 1
ATOM 9624 N N . GLN B 1 243 ? 25.984 -49.281 -2.389 1 98.62 243 GLN B N 1
ATOM 9625 C CA . GLN B 1 243 ? 25.562 -49.375 -3.777 1 98.62 243 GLN B CA 1
ATOM 9626 C C . GLN B 1 243 ? 26.219 -48.312 -4.648 1 98.62 243 GLN B C 1
ATOM 9628 O O . GLN B 1 243 ? 26.641 -48.594 -5.766 1 98.62 243 GLN B O 1
ATOM 9633 N N . TYR B 1 244 ? 26.219 -47.125 -4.102 1 98.69 244 TYR B N 1
ATOM 9634 C CA . TYR B 1 244 ? 26.828 -46 -4.809 1 98.69 244 TYR B CA 1
ATOM 9635 C C . TYR B 1 244 ? 28.297 -46.281 -5.113 1 98.69 244 TYR B C 1
ATOM 9637 O O . TYR B 1 244 ? 28.75 -46.094 -6.246 1 98.69 244 TYR B O 1
ATOM 9645 N N . ALA B 1 245 ? 29.031 -46.719 -4.16 1 98.62 245 ALA B N 1
ATOM 9646 C CA . ALA B 1 245 ? 30.438 -47.062 -4.328 1 98.62 245 ALA B CA 1
ATOM 9647 C C . ALA B 1 245 ? 30.625 -48.125 -5.379 1 98.62 245 ALA B C 1
ATOM 9649 O O . ALA B 1 245 ? 31.562 -48.094 -6.18 1 98.62 245 ALA B O 1
ATOM 9650 N N . MET B 1 246 ? 29.766 -49.094 -5.324 1 98.44 246 MET B N 1
ATOM 9651 C CA . MET B 1 246 ? 29.828 -50.219 -6.285 1 98.44 246 MET B CA 1
ATOM 9652 C C . MET B 1 246 ? 29.641 -49.688 -7.711 1 98.44 246 MET B C 1
ATOM 9654 O O . MET B 1 246 ? 30.438 -50.031 -8.594 1 98.44 246 MET B O 1
ATOM 9658 N N . ILE B 1 247 ? 28.641 -48.906 -7.93 1 98.5 247 ILE B N 1
ATOM 9659 C CA . ILE B 1 247 ? 28.328 -48.406 -9.258 1 98.5 247 ILE B CA 1
ATOM 9660 C C . ILE B 1 247 ? 29.438 -47.438 -9.719 1 98.5 247 ILE B C 1
ATOM 9662 O O . ILE B 1 247 ? 29.828 -47.438 -10.891 1 98.5 247 ILE B O 1
ATOM 9666 N N . ARG B 1 248 ? 29.953 -46.594 -8.812 1 98.25 248 ARG B N 1
ATOM 9667 C CA . ARG B 1 248 ? 31.031 -45.688 -9.156 1 98.25 248 ARG B CA 1
ATOM 9668 C C . ARG B 1 248 ? 32.281 -46.469 -9.586 1 98.25 248 ARG B C 1
ATOM 9670 O O . ARG B 1 248 ? 32.969 -46.062 -10.531 1 98.25 248 ARG B O 1
ATOM 9677 N N . ASN B 1 249 ? 32.625 -47.5 -8.852 1 98.31 249 ASN B N 1
ATOM 9678 C CA . ASN B 1 249 ? 33.719 -48.375 -9.219 1 98.31 249 ASN B CA 1
ATOM 9679 C C . ASN B 1 249 ? 33.562 -48.969 -10.617 1 98.31 249 ASN B C 1
ATOM 9681 O O . ASN B 1 249 ? 34.469 -48.906 -11.438 1 98.31 249 ASN B O 1
ATOM 9685 N N . GLU B 1 250 ? 32.406 -49.531 -10.836 1 98.06 250 GLU B N 1
ATOM 9686 C CA . GLU B 1 250 ? 32.094 -50.125 -12.125 1 98.06 250 GLU B CA 1
ATOM 9687 C C . GLU B 1 250 ? 32.25 -49.125 -13.258 1 98.06 250 GLU B C 1
ATOM 9689 O O . GLU B 1 250 ? 32.844 -49.406 -14.297 1 98.06 250 GLU B O 1
ATOM 9694 N N . SER B 1 251 ? 31.688 -47.938 -13.078 1 98.12 251 SER B N 1
ATOM 9695 C CA . SER B 1 251 ? 31.781 -46.906 -14.086 1 98.12 251 SER B CA 1
ATOM 9696 C C . SER B 1 251 ? 33.219 -46.531 -14.406 1 98.12 251 SER B C 1
ATOM 9698 O O . SER B 1 251 ? 33.594 -46.406 -15.578 1 98.12 251 SER B O 1
ATOM 9700 N N . ALA B 1 252 ? 34.031 -46.469 -13.359 1 97.88 252 ALA B N 1
ATOM 9701 C CA . ALA B 1 252 ? 35.438 -46.156 -13.523 1 97.88 252 ALA B CA 1
ATOM 9702 C C . ALA B 1 252 ? 36.188 -47.281 -14.227 1 97.88 252 ALA B C 1
ATOM 9704 O O . ALA B 1 252 ? 36.969 -47.031 -15.172 1 97.88 252 ALA B O 1
ATOM 9705 N N . VAL B 1 253 ? 35.969 -48.469 -13.859 1 97.56 253 VAL B N 1
ATOM 9706 C CA . VAL B 1 253 ? 36.656 -49.656 -14.406 1 97.56 253 VAL B CA 1
ATOM 9707 C C . VAL B 1 253 ? 36.281 -49.812 -15.875 1 97.56 253 VAL B C 1
ATOM 9709 O O . VAL B 1 253 ? 37.125 -50.125 -16.703 1 97.56 253 VAL B O 1
ATOM 9712 N N . ASN B 1 254 ? 35.031 -49.656 -16.141 1 97.62 254 ASN B N 1
ATOM 9713 C CA . ASN B 1 254 ? 34.562 -49.75 -17.516 1 97.62 254 ASN B CA 1
ATOM 9714 C C . ASN B 1 254 ? 35.25 -48.75 -18.422 1 97.62 254 ASN B C 1
ATOM 9716 O O . ASN B 1 254 ? 35.344 -48.938 -19.641 1 97.62 254 ASN B O 1
ATOM 9720 N N . ALA B 1 255 ? 35.688 -47.719 -17.859 1 97.06 255 ALA B N 1
ATOM 9721 C CA . ALA B 1 255 ? 36.375 -46.688 -18.625 1 97.06 255 ALA B CA 1
ATOM 9722 C C . ALA B 1 255 ? 37.875 -46.906 -18.641 1 97.06 255 ALA B C 1
ATOM 9724 O O . ALA B 1 255 ? 38.625 -46.125 -19.219 1 97.06 255 ALA B O 1
ATOM 9725 N N . GLY B 1 256 ? 38.344 -47.875 -18 1 96.25 256 GLY B N 1
ATOM 9726 C CA . GLY B 1 256 ? 39.781 -48.188 -17.953 1 96.25 256 GLY B CA 1
ATOM 9727 C C . GLY B 1 256 ? 40.5 -47.531 -16.797 1 96.25 256 GLY B C 1
ATOM 9728 O O . GLY B 1 256 ? 41.719 -47.531 -16.75 1 96.25 256 GLY B O 1
ATOM 9729 N N . ASN B 1 257 ? 39.75 -47 -15.883 1 97.06 257 ASN B N 1
ATOM 9730 C CA . ASN B 1 257 ? 40.344 -46.344 -14.711 1 97.06 257 ASN B CA 1
ATOM 9731 C C . ASN B 1 257 ? 40.344 -47.25 -13.492 1 97.06 257 ASN B C 1
ATOM 9733 O O . ASN B 1 257 ? 39.688 -48.312 -13.508 1 97.06 257 ASN B O 1
ATOM 9737 N N . ALA B 1 258 ? 41.062 -46.875 -12.453 1 96.94 258 ALA B N 1
ATOM 9738 C CA . ALA B 1 258 ? 41.062 -47.625 -11.203 1 96.94 258 ALA B CA 1
ATOM 9739 C C . ALA B 1 258 ? 39.781 -47.406 -10.406 1 96.94 258 ALA B C 1
ATOM 9741 O O . ALA B 1 258 ? 39.188 -46.312 -10.453 1 96.94 258 ALA B O 1
ATOM 9742 N N . ALA B 1 259 ? 39.375 -48.469 -9.727 1 97.31 259 ALA B N 1
ATOM 9743 C CA . ALA B 1 259 ? 38.219 -48.344 -8.852 1 97.31 259 ALA B CA 1
ATOM 9744 C C . ALA B 1 259 ? 38.5 -47.375 -7.699 1 97.31 259 ALA B C 1
ATOM 9746 O O . ALA B 1 259 ? 39.406 -47.594 -6.906 1 97.31 259 ALA B O 1
ATOM 9747 N N . PRO B 1 260 ? 37.688 -46.344 -7.547 1 96.69 260 PRO B N 1
ATOM 9748 C CA . PRO B 1 260 ? 37.969 -45.312 -6.52 1 96.69 260 PRO B CA 1
ATOM 9749 C C . PRO B 1 260 ? 37.656 -45.812 -5.109 1 96.69 260 PRO B C 1
ATOM 9751 O O . PRO B 1 260 ? 38.219 -45.312 -4.137 1 96.69 260 PRO B O 1
ATOM 9754 N N . PHE B 1 261 ? 36.781 -46.906 -4.965 1 97.62 261 PHE B N 1
ATOM 9755 C CA . PHE B 1 261 ? 36.375 -47.375 -3.648 1 97.62 261 PHE B CA 1
ATOM 9756 C C . PHE B 1 261 ? 36.75 -48.844 -3.455 1 97.62 261 PHE B C 1
ATOM 9758 O O . PHE B 1 261 ? 35.969 -49.719 -3.795 1 97.62 261 PHE B O 1
ATOM 9765 N N . PRO B 1 262 ? 37.781 -49.125 -2.783 1 94.56 262 PRO B N 1
ATOM 9766 C CA . PRO B 1 262 ? 38.312 -50.5 -2.693 1 94.56 262 PRO B CA 1
ATOM 9767 C C . PRO B 1 262 ? 37.344 -51.438 -1.947 1 94.56 262 PRO B C 1
ATOM 9769 O O . PRO B 1 262 ? 37.25 -52.594 -2.289 1 94.56 262 PRO B O 1
ATOM 9772 N N . ASN B 1 263 ? 36.562 -50.875 -0.882 1 96.12 263 ASN B N 1
ATOM 9773 C CA . ASN B 1 263 ? 35.656 -51.719 -0.111 1 96.12 263 ASN B CA 1
ATOM 9774 C C . ASN B 1 263 ? 34.25 -51.094 -0.068 1 96.12 263 ASN B C 1
ATOM 9776 O O . ASN B 1 263 ? 33.812 -50.594 0.973 1 96.12 263 ASN B O 1
ATOM 9780 N N . PRO B 1 264 ? 33.562 -51.281 -1.191 1 97.31 264 PRO B N 1
ATOM 9781 C CA . PRO B 1 264 ? 32.25 -50.625 -1.279 1 97.31 264 PRO B CA 1
ATOM 9782 C C . PRO B 1 264 ? 31.312 -51.031 -0.13 1 97.31 264 PRO B C 1
ATOM 9784 O O . PRO B 1 264 ? 30.562 -50.188 0.383 1 97.31 264 PRO B O 1
ATOM 9787 N N . GLU B 1 265 ? 31.297 -52.25 0.355 1 95.94 265 GLU B N 1
ATOM 9788 C CA . GLU B 1 265 ? 30.391 -52.75 1.368 1 95.94 265 GLU B CA 1
ATOM 9789 C C . GLU B 1 265 ? 30.609 -52.062 2.713 1 95.94 265 GLU B C 1
ATOM 9791 O O . GLU B 1 265 ? 29.703 -52.031 3.549 1 95.94 265 GLU B O 1
ATOM 9796 N N . SER B 1 266 ? 31.703 -51.531 2.93 1 96.44 266 SER B N 1
ATOM 9797 C CA . SER B 1 266 ? 32.062 -50.938 4.211 1 96.44 266 SER B CA 1
ATOM 9798 C C . SER B 1 266 ? 31.312 -49.625 4.441 1 96.44 266 SER B C 1
ATOM 9800 O O . SER B 1 266 ? 31.234 -49.125 5.57 1 96.44 266 SER B O 1
ATOM 9802 N N . TYR B 1 267 ? 30.75 -49.094 3.406 1 96.75 267 TYR B N 1
ATOM 9803 C CA . TYR B 1 267 ? 30.156 -47.75 3.527 1 96.75 267 TYR B CA 1
ATOM 9804 C C . TYR B 1 267 ? 28.719 -47.844 4.043 1 96.75 267 TYR B C 1
ATOM 9806 O O . TYR B 1 267 ? 28.156 -46.875 4.531 1 96.75 267 TYR B O 1
ATOM 9814 N N . GLY B 1 268 ? 28.047 -49 3.91 1 97.12 268 GLY B N 1
ATOM 9815 C CA . GLY B 1 268 ? 26.703 -49.188 4.441 1 97.12 268 GLY B CA 1
ATOM 9816 C C . GLY B 1 268 ? 25.656 -48.312 3.768 1 97.12 268 GLY B C 1
ATOM 9817 O O . GLY B 1 268 ? 25.688 -48.125 2.547 1 97.12 268 GLY B O 1
ATOM 9818 N N . THR B 1 269 ? 24.688 -47.844 4.527 1 97 269 THR B N 1
ATOM 9819 C CA . THR B 1 269 ? 23.578 -47.062 3.982 1 97 269 THR B CA 1
ATOM 9820 C C . THR B 1 269 ? 24 -45.625 3.662 1 97 269 THR B C 1
ATOM 9822 O O . THR B 1 269 ? 23.594 -45.062 2.652 1 97 269 THR B O 1
ATOM 9825 N N . GLY B 1 270 ? 24.844 -45.062 4.531 1 97.88 270 GLY B N 1
ATOM 9826 C CA . GLY B 1 270 ? 25.312 -43.719 4.359 1 97.88 270 GLY B CA 1
ATOM 9827 C C . GLY B 1 270 ? 24.234 -42.656 4.645 1 97.88 270 GLY B C 1
ATOM 9828 O O . GLY B 1 270 ? 23.359 -42.906 5.473 1 97.88 270 GLY B O 1
ATOM 9829 N N . THR B 1 271 ? 24.375 -41.469 4.078 1 98.31 271 THR B N 1
ATOM 9830 C CA . THR B 1 271 ? 23.5 -40.344 4.324 1 98.31 271 THR B CA 1
ATOM 9831 C C . THR B 1 271 ? 22.297 -40.375 3.375 1 98.31 271 THR B C 1
ATOM 9833 O O . THR B 1 271 ? 22.469 -40.375 2.152 1 98.31 271 THR B O 1
ATOM 9836 N N . ASP B 1 272 ? 21.109 -40.406 3.885 1 98 272 ASP B N 1
ATOM 9837 C CA . ASP B 1 272 ? 19.906 -40.156 3.109 1 98 272 ASP B CA 1
ATOM 9838 C C . ASP B 1 272 ? 19.547 -38.656 3.115 1 98 272 ASP B C 1
ATOM 9840 O O . ASP B 1 272 ? 18.797 -38.219 3.98 1 98 272 ASP B O 1
ATOM 9844 N N . TRP B 1 273 ? 19.984 -38.031 2.131 1 98.38 273 TRP B N 1
ATOM 9845 C CA . TRP B 1 273 ? 19.828 -36.562 2.066 1 98.38 273 TRP B CA 1
ATOM 9846 C C . TRP B 1 273 ? 18.359 -36.188 2.014 1 98.38 273 TRP B C 1
ATOM 9848 O O . TRP B 1 273 ? 17.969 -35.094 2.482 1 98.38 273 TRP B O 1
ATOM 9858 N N . GLN B 1 274 ? 17.469 -36.969 1.396 1 97.62 274 GLN B N 1
ATOM 9859 C CA . GLN B 1 274 ? 16.031 -36.688 1.312 1 97.62 274 GLN B CA 1
ATOM 9860 C C . GLN B 1 274 ? 15.406 -36.625 2.699 1 97.62 274 GLN B C 1
ATOM 9862 O O . GLN B 1 274 ? 14.578 -35.75 2.979 1 97.62 274 GLN B O 1
ATOM 9867 N N . ASP B 1 275 ? 15.773 -37.5 3.48 1 97 275 ASP B N 1
ATOM 9868 C CA . ASP B 1 275 ? 15.203 -37.594 4.82 1 97 275 ASP B CA 1
ATOM 9869 C C . ASP B 1 275 ? 15.539 -36.344 5.641 1 97 275 ASP B C 1
ATOM 9871 O O . ASP B 1 275 ? 14.828 -36.031 6.594 1 97 275 ASP B O 1
ATOM 9875 N N . LEU B 1 276 ? 16.672 -35.719 5.344 1 97.38 276 LEU B N 1
ATOM 9876 C CA . LEU B 1 276 ? 17.125 -34.562 6.09 1 97.38 276 LEU B CA 1
ATOM 9877 C C . LEU B 1 276 ? 16.312 -33.312 5.711 1 97.38 276 LEU B C 1
ATOM 9879 O O . LEU B 1 276 ? 16.234 -32.375 6.488 1 97.38 276 LEU B O 1
ATOM 9883 N N . ILE B 1 277 ? 15.742 -33.312 4.57 1 97.38 277 ILE B N 1
ATOM 9884 C CA . ILE B 1 277 ? 15.133 -32.062 4.125 1 97.38 277 ILE B CA 1
ATOM 9885 C C . ILE B 1 277 ? 13.609 -32.188 4.156 1 97.38 277 ILE B C 1
ATOM 9887 O O . ILE B 1 277 ? 12.891 -31.188 4.141 1 97.38 277 ILE B O 1
ATOM 9891 N N . PHE B 1 278 ? 13.023 -33.344 4.137 1 98.12 278 PHE B N 1
ATOM 9892 C CA . PHE B 1 278 ? 11.578 -33.531 4.105 1 98.12 278 PHE B CA 1
ATOM 9893 C C . PHE B 1 278 ? 10.992 -33.469 5.516 1 98.12 278 PHE B C 1
ATOM 9895 O O . PHE B 1 278 ? 11.531 -34.062 6.441 1 98.12 278 PHE B O 1
ATOM 9902 N N . ASN B 1 279 ? 9.922 -32.75 5.676 1 97.88 279 ASN B N 1
ATOM 9903 C CA . ASN B 1 279 ? 9.133 -32.656 6.906 1 97.88 279 ASN B CA 1
ATOM 9904 C C . ASN B 1 279 ? 7.902 -33.562 6.855 1 97.88 279 ASN B C 1
ATOM 9906 O O . ASN B 1 279 ? 7.039 -33.375 5.988 1 97.88 279 ASN B O 1
ATOM 9910 N N . LYS B 1 280 ? 7.73 -34.406 7.777 1 96.44 280 LYS B N 1
ATOM 9911 C CA . LYS B 1 280 ? 6.641 -35.375 7.781 1 96.44 280 LYS B CA 1
ATOM 9912 C C . LYS B 1 280 ? 5.453 -34.875 8.594 1 96.44 280 LYS B C 1
ATOM 9914 O O . LYS B 1 280 ? 4.43 -35.531 8.703 1 96.44 280 LYS B O 1
ATOM 9919 N N . GLY B 1 281 ? 5.543 -33.656 9.109 1 97.88 281 GLY B N 1
ATOM 9920 C CA . GLY B 1 281 ? 4.465 -33.094 9.891 1 97.88 281 GLY B CA 1
ATOM 9921 C C . GLY B 1 281 ? 4.359 -31.578 9.742 1 97.88 281 GLY B C 1
ATOM 9922 O O . GLY B 1 281 ? 4.27 -30.859 10.734 1 97.88 281 GLY B O 1
ATOM 9923 N N . ALA B 1 282 ? 4.539 -31.125 8.516 1 98.44 282 ALA B N 1
ATOM 9924 C CA . ALA B 1 282 ? 4.41 -29.688 8.266 1 98.44 282 ALA B CA 1
ATOM 9925 C C . ALA B 1 282 ? 3 -29.203 8.586 1 98.44 282 ALA B C 1
ATOM 9927 O O . ALA B 1 282 ? 2.018 -29.75 8.078 1 98.44 282 ALA B O 1
ATOM 9928 N N . LYS B 1 283 ? 2.861 -28.188 9.359 1 98.31 283 LYS B N 1
ATOM 9929 C CA . LYS B 1 283 ? 1.566 -27.703 9.836 1 98.31 283 LYS B CA 1
ATOM 9930 C C . LYS B 1 283 ? 0.852 -26.891 8.766 1 98.31 283 LYS B C 1
ATOM 9932 O O . LYS B 1 283 ? 1.494 -26.188 7.977 1 98.31 283 LYS B O 1
ATOM 9937 N N . ARG B 1 284 ? -0.478 -27 8.758 1 97.06 284 ARG B N 1
ATOM 9938 C CA . ARG B 1 284 ? -1.351 -26.219 7.887 1 97.06 284 ARG B CA 1
ATOM 9939 C C . ARG B 1 284 ? -2.635 -25.812 8.602 1 97.06 284 ARG B C 1
ATOM 9941 O O . ARG B 1 284 ? -3.238 -26.641 9.305 1 97.06 284 ARG B O 1
ATOM 9948 N N . GLN B 1 285 ? -3.016 -24.625 8.477 1 97 285 GLN B N 1
ATOM 9949 C CA . GLN B 1 285 ? -4.258 -24.156 9.094 1 97 285 GLN B CA 1
ATOM 9950 C C . GLN B 1 285 ? -4.922 -23.078 8.25 1 97 285 GLN B C 1
ATOM 9952 O O . GLN B 1 285 ? -4.242 -22.312 7.57 1 97 285 GLN B O 1
ATOM 9957 N N . ASN B 1 286 ? -6.203 -23.078 8.227 1 95.81 286 ASN B N 1
ATOM 9958 C CA . ASN B 1 286 ? -7.047 -22.094 7.551 1 95.81 286 ASN B CA 1
ATOM 9959 C C . ASN B 1 286 ? -8.258 -21.719 8.398 1 95.81 286 ASN B C 1
ATOM 9961 O O . ASN B 1 286 ? -8.922 -22.578 8.969 1 95.81 286 ASN B O 1
ATOM 9965 N N . HIS B 1 287 ? -8.539 -20.5 8.57 1 96.06 287 HIS B N 1
ATOM 9966 C CA . HIS B 1 287 ? -9.68 -19.984 9.32 1 96.06 287 HIS B CA 1
ATOM 9967 C C . HIS B 1 287 ? -10.383 -18.875 8.547 1 96.06 287 HIS B C 1
ATOM 9969 O O . HIS B 1 287 ? -9.742 -17.938 8.07 1 96.06 287 HIS B O 1
ATOM 9975 N N . GLU B 1 288 ? -11.719 -19.016 8.422 1 94.62 288 GLU B N 1
ATOM 9976 C CA . GLU B 1 288 ? -12.523 -18.031 7.711 1 94.62 288 GLU B CA 1
ATOM 9977 C C . GLU B 1 288 ? -13.781 -17.672 8.492 1 94.62 288 GLU B C 1
ATOM 9979 O O . GLU B 1 288 ? -14.5 -18.562 8.953 1 94.62 288 GLU B O 1
ATOM 9984 N N . LEU B 1 289 ? -14.008 -16.469 8.625 1 93.94 289 LEU B N 1
ATOM 9985 C CA . LEU B 1 289 ? -15.211 -15.93 9.25 1 93.94 289 LEU B CA 1
ATOM 9986 C C . LEU B 1 289 ? -15.945 -14.984 8.297 1 93.94 289 LEU B C 1
ATOM 9988 O O . LEU B 1 289 ? -15.32 -14.133 7.66 1 93.94 289 LEU B O 1
ATOM 9992 N N . SER B 1 290 ? -17.266 -15.18 8.141 1 93.88 290 SER B N 1
ATOM 9993 C CA . SER B 1 290 ? -18.031 -14.289 7.277 1 93.88 290 SER B CA 1
ATOM 9994 C C . SER B 1 290 ? -19.359 -13.891 7.93 1 93.88 290 SER B C 1
ATOM 9996 O O . SER B 1 290 ? -19.922 -14.648 8.727 1 93.88 290 SER B O 1
ATOM 9998 N N . ILE B 1 291 ? -19.797 -12.773 7.602 1 92.19 291 ILE B N 1
ATOM 9999 C CA . ILE B 1 291 ? -21.078 -12.219 8.023 1 92.19 291 ILE B CA 1
ATOM 10000 C C . ILE B 1 291 ? -21.844 -11.688 6.809 1 92.19 291 ILE B C 1
ATOM 10002 O O . ILE B 1 291 ? -21.281 -10.961 5.992 1 92.19 291 ILE B O 1
ATOM 10006 N N . SER B 1 292 ? -23.047 -12.117 6.668 1 92.44 292 SER B N 1
ATOM 10007 C CA . SER B 1 292 ? -23.891 -11.656 5.566 1 92.44 292 SER B CA 1
ATOM 10008 C C . SER B 1 292 ? -25.281 -11.273 6.062 1 92.44 292 SER B C 1
ATOM 10010 O O . SER B 1 292 ? -25.812 -11.891 6.988 1 92.44 292 SER B O 1
ATOM 10012 N N . GLY B 1 293 ? -25.844 -10.266 5.461 1 88.38 293 GLY B N 1
ATOM 10013 C CA . GLY B 1 293 ? -27.188 -9.812 5.82 1 88.38 293 GLY B CA 1
ATOM 10014 C C . GLY B 1 293 ? -27.625 -8.586 5.055 1 88.38 293 GLY B C 1
ATOM 10015 O O . GLY B 1 293 ? -27 -8.203 4.062 1 88.38 293 GLY B O 1
ATOM 10016 N N . GLY B 1 294 ? -28.828 -8.141 5.387 1 84.94 294 GLY B N 1
ATOM 10017 C CA . GLY B 1 294 ? -29.375 -6.941 4.766 1 84.94 294 GLY B CA 1
ATOM 10018 C C . GLY B 1 294 ? -30.891 -6.953 4.688 1 84.94 294 GLY B C 1
ATOM 10019 O O . GLY B 1 294 ? -31.531 -7.781 5.324 1 84.94 294 GLY B O 1
ATOM 10020 N N . ASN B 1 295 ? -31.438 -5.918 4.051 1 83.44 295 ASN B N 1
ATOM 10021 C CA . ASN B 1 295 ? -32.875 -5.801 3.783 1 83.44 295 ASN B CA 1
ATOM 10022 C C . ASN B 1 295 ? -33.125 -5.488 2.314 1 83.44 295 ASN B C 1
ATOM 10024 O O . ASN B 1 295 ? -32.281 -5.691 1.462 1 83.44 295 ASN B O 1
ATOM 10028 N N . GLU B 1 296 ? -34.25 -5.121 2.043 1 79.81 296 GLU B N 1
ATOM 10029 C CA . GLU B 1 296 ? -34.656 -4.93 0.652 1 79.81 296 GLU B CA 1
ATOM 10030 C C . GLU B 1 296 ? -33.875 -3.775 0.012 1 79.81 296 GLU B C 1
ATOM 10032 O O . GLU B 1 296 ? -33.719 -3.738 -1.208 1 79.81 296 GLU B O 1
ATOM 10037 N N . LYS B 1 297 ? -33.438 -2.893 0.756 1 83.62 297 LYS B N 1
ATOM 10038 C CA . LYS B 1 297 ? -32.781 -1.691 0.224 1 83.62 297 LYS B CA 1
ATOM 10039 C C . LYS B 1 297 ? -31.266 -1.828 0.225 1 83.62 297 LYS B C 1
ATOM 10041 O O . LYS B 1 297 ? -30.578 -1.173 -0.559 1 83.62 297 LYS B O 1
ATOM 10046 N N . SER B 1 298 ? -30.812 -2.598 1.212 1 88.75 298 SER B N 1
ATOM 10047 C CA . SER B 1 298 ? -29.359 -2.715 1.338 1 88.75 298 SER B CA 1
ATOM 10048 C C . SER B 1 298 ? -28.953 -4.117 1.776 1 88.75 298 SER B C 1
ATOM 10050 O O . SER B 1 298 ? -29.609 -4.727 2.621 1 88.75 298 SER B O 1
ATOM 10052 N N . THR B 1 299 ? -27.938 -4.594 1.172 1 90.25 299 THR B N 1
ATOM 10053 C CA . THR B 1 299 ? -27.344 -5.863 1.561 1 90.25 299 THR B CA 1
ATOM 10054 C C . THR B 1 299 ? -25.828 -5.723 1.723 1 90.25 299 THR B C 1
ATOM 10056 O O . THR B 1 299 ? -25.219 -4.832 1.133 1 90.25 299 THR B O 1
ATOM 10059 N N . PHE B 1 300 ? -25.25 -6.633 2.572 1 90.06 300 PHE B N 1
ATOM 10060 C CA . PHE B 1 300 ? -23.812 -6.555 2.803 1 90.06 300 PHE B CA 1
ATOM 10061 C C . PHE B 1 300 ? -23.219 -7.941 3.041 1 90.06 300 PHE B C 1
ATOM 10063 O O . PHE B 1 300 ? -23.938 -8.859 3.469 1 90.06 300 PHE B O 1
ATOM 10070 N N . TYR B 1 301 ? -22 -8.078 2.756 1 94.44 301 TYR B N 1
ATOM 10071 C CA . TYR B 1 301 ? -21.188 -9.266 2.998 1 94.44 301 TYR B CA 1
ATOM 10072 C C . TYR B 1 301 ? -19.781 -8.883 3.438 1 94.44 301 TYR B C 1
ATOM 10074 O O . TYR B 1 301 ? -19.109 -8.094 2.764 1 94.44 301 TYR B O 1
ATOM 10082 N N . SER B 1 302 ? -19.344 -9.383 4.625 1 93.06 302 SER B N 1
ATOM 10083 C CA . SER B 1 302 ? -18 -9.172 5.141 1 93.06 302 SER B CA 1
ATOM 10084 C C . SER B 1 302 ? -17.312 -10.5 5.469 1 93.06 302 SER B C 1
ATOM 10086 O O . SER B 1 302 ? -17.969 -11.43 5.953 1 93.06 302 SER B O 1
ATOM 10088 N N . SER B 1 303 ? -16.031 -10.539 5.211 1 95.31 303 SER B N 1
ATOM 10089 C CA . SER B 1 303 ? -15.328 -11.789 5.512 1 95.31 303 SER B CA 1
ATOM 10090 C C . SER B 1 303 ? -13.883 -11.523 5.922 1 95.31 303 SER B C 1
ATOM 10092 O O . SER B 1 303 ? -13.289 -10.523 5.523 1 95.31 303 SER B O 1
ATOM 10094 N N . PHE B 1 304 ? -13.367 -12.398 6.777 1 94.25 304 PHE B N 1
ATOM 10095 C CA . PHE B 1 304 ? -11.984 -12.445 7.223 1 94.25 304 PHE B CA 1
ATOM 10096 C C . PHE B 1 304 ? -11.398 -13.836 7.027 1 94.25 304 PHE B C 1
ATOM 10098 O O . PHE B 1 304 ? -12.078 -14.836 7.273 1 94.25 304 PHE B O 1
ATOM 10105 N N . GLY B 1 305 ? -10.156 -13.891 6.578 1 95.31 305 GLY B N 1
ATOM 10106 C CA . GLY B 1 305 ? -9.492 -15.172 6.387 1 95.31 305 GLY B CA 1
ATOM 10107 C C . GLY B 1 305 ? -8.047 -15.164 6.855 1 95.31 305 GLY B C 1
ATOM 10108 O O . GLY B 1 305 ? -7.359 -14.148 6.75 1 95.31 305 GLY B O 1
ATOM 10109 N N . TYR B 1 306 ? -7.566 -16.281 7.379 1 96.44 306 TYR B N 1
ATOM 10110 C CA . TYR B 1 306 ? -6.188 -16.516 7.789 1 96.44 306 TYR B CA 1
ATOM 10111 C C . TYR B 1 306 ? -5.703 -17.875 7.324 1 96.44 306 TYR B C 1
ATOM 10113 O O . TYR B 1 306 ? -6.324 -18.906 7.633 1 96.44 306 TYR B O 1
ATOM 10121 N N . LEU B 1 307 ? -4.633 -17.891 6.625 1 96.81 307 LEU B N 1
ATOM 10122 C CA . LEU B 1 307 ? -4.02 -19.109 6.125 1 96.81 307 LEU B CA 1
ATOM 10123 C C . LEU B 1 307 ? -2.537 -19.172 6.484 1 96.81 307 LEU B C 1
ATOM 10125 O O . LEU B 1 307 ? -1.812 -18.188 6.293 1 96.81 307 LEU B O 1
ATOM 10129 N N . ASP B 1 308 ? -2.078 -20.219 7.043 1 97.69 308 ASP B N 1
ATOM 10130 C CA . ASP B 1 308 ? -0.68 -20.516 7.336 1 97.69 308 ASP B CA 1
ATOM 10131 C C . ASP B 1 308 ? -0.312 -21.938 6.898 1 97.69 308 ASP B C 1
ATOM 10133 O O . ASP B 1 308 ? -0.849 -22.906 7.426 1 97.69 308 ASP B O 1
ATOM 10137 N N . GLN B 1 309 ? 0.648 -22.016 5.969 1 97.19 309 GLN B N 1
ATOM 10138 C CA . GLN B 1 309 ? 1.032 -23.312 5.402 1 97.19 309 GLN B CA 1
ATOM 10139 C C . GLN B 1 309 ? 2.549 -23.484 5.406 1 97.19 309 GLN B C 1
ATOM 10141 O O . GLN B 1 309 ? 3.258 -22.812 4.652 1 97.19 309 GLN B O 1
ATOM 10146 N N . GLU B 1 310 ? 2.988 -24.484 6.172 1 98.06 310 GLU B N 1
ATOM 10147 C CA . GLU B 1 310 ? 4.402 -24.844 6.18 1 98.06 310 GLU B CA 1
ATOM 10148 C C . GLU B 1 310 ? 4.754 -25.719 4.984 1 98.06 310 GLU B C 1
ATOM 10150 O O . GLU B 1 310 ? 3.949 -26.547 4.562 1 98.06 310 GLU B O 1
ATOM 10155 N N . GLY B 1 311 ? 5.953 -25.516 4.449 1 97.75 311 GLY B N 1
ATOM 10156 C CA . GLY B 1 311 ? 6.426 -26.391 3.383 1 97.75 311 GLY B CA 1
ATOM 10157 C C . GLY B 1 311 ? 6.934 -27.719 3.885 1 97.75 311 GLY B C 1
ATOM 10158 O O . GLY B 1 311 ? 7.438 -27.828 5.004 1 97.75 311 GLY B O 1
ATOM 10159 N N . ILE B 1 312 ? 6.871 -28.734 3.072 1 97.94 312 ILE B N 1
ATOM 10160 C CA . ILE B 1 312 ? 7.297 -30.062 3.463 1 97.94 312 ILE B CA 1
ATOM 10161 C C . ILE B 1 312 ? 8.781 -30.25 3.145 1 97.94 312 ILE B C 1
ATOM 10163 O O . ILE B 1 312 ? 9.398 -31.219 3.566 1 97.94 312 ILE B O 1
ATOM 10167 N N . VAL B 1 313 ? 9.391 -29.328 2.357 1 97.88 313 VAL B N 1
ATOM 10168 C CA . VAL B 1 313 ? 10.812 -29.344 2.043 1 97.88 313 VAL B CA 1
ATOM 10169 C C . VAL B 1 313 ? 11.516 -28.172 2.732 1 97.88 313 VAL B C 1
ATOM 10171 O O . VAL B 1 313 ? 11.172 -27.016 2.498 1 97.88 313 VAL B O 1
ATOM 10174 N N . ALA B 1 314 ? 12.477 -28.5 3.543 1 97.44 314 ALA B N 1
ATOM 10175 C CA . ALA B 1 314 ? 13.234 -27.469 4.242 1 97.44 314 ALA B CA 1
ATOM 10176 C C . ALA B 1 314 ? 12.305 -26.406 4.844 1 97.44 314 ALA B C 1
ATOM 10178 O O . ALA B 1 314 ? 12.406 -25.219 4.523 1 97.44 314 ALA B O 1
ATOM 10179 N N . THR B 1 315 ? 11.508 -26.844 5.762 1 97.5 315 THR B N 1
ATOM 10180 C CA . THR B 1 315 ? 10.391 -26.078 6.309 1 97.5 315 THR B CA 1
ATOM 10181 C C . THR B 1 315 ? 10.859 -24.703 6.789 1 97.5 315 THR B C 1
ATOM 10183 O O . THR B 1 315 ? 10.125 -23.719 6.676 1 97.5 315 THR B O 1
ATOM 10186 N N . ASP B 1 316 ? 12.062 -24.547 7.25 1 96.38 316 ASP B N 1
ATOM 10187 C CA . ASP B 1 316 ? 12.578 -23.297 7.812 1 96.38 316 ASP B CA 1
ATOM 10188 C C . ASP B 1 316 ? 12.656 -22.203 6.746 1 96.38 316 ASP B C 1
ATOM 10190 O O . ASP B 1 316 ? 12.672 -21.016 7.066 1 96.38 316 ASP B O 1
ATOM 10194 N N . ILE B 1 317 ? 12.773 -22.609 5.5 1 97.38 317 ILE B N 1
ATOM 10195 C CA . ILE B 1 317 ? 12.859 -21.641 4.418 1 97.38 317 ILE B CA 1
ATOM 10196 C C . ILE B 1 317 ? 11.773 -21.922 3.377 1 97.38 317 ILE B C 1
ATOM 10198 O O . ILE B 1 317 ? 12 -21.75 2.176 1 97.38 317 ILE B O 1
ATOM 10202 N N . SER B 1 318 ? 10.664 -22.453 3.791 1 97.5 318 SER B N 1
ATOM 10203 C CA . SER B 1 318 ? 9.508 -22.734 2.949 1 97.5 318 SER B CA 1
ATOM 10204 C C . SER B 1 318 ? 8.203 -22.578 3.727 1 97.5 318 SER B C 1
ATOM 10206 O O . SER B 1 318 ? 7.805 -23.469 4.477 1 97.5 318 SER B O 1
ATOM 10208 N N . ASN B 1 319 ? 7.547 -21.547 3.514 1 97.81 319 ASN B N 1
ATOM 10209 C CA . ASN B 1 319 ? 6.328 -21.188 4.234 1 97.81 319 ASN B CA 1
ATOM 10210 C C . ASN B 1 319 ? 5.508 -20.141 3.486 1 97.81 319 ASN B C 1
ATOM 10212 O O . ASN B 1 319 ? 6.055 -19.375 2.699 1 97.81 319 ASN B O 1
ATOM 10216 N N . TYR B 1 320 ? 4.191 -20.156 3.652 1 96.69 320 TYR B N 1
ATOM 10217 C CA . TYR B 1 320 ? 3.299 -19.172 3.051 1 96.69 320 TYR B CA 1
ATOM 10218 C C . TYR B 1 320 ? 2.209 -18.75 4.031 1 96.69 320 TYR B C 1
ATOM 10220 O O . TYR B 1 320 ? 1.499 -19.594 4.578 1 96.69 320 TYR B O 1
ATOM 10228 N N . LYS B 1 321 ? 2.012 -17.5 4.219 1 97.19 321 LYS B N 1
ATOM 10229 C CA . LYS B 1 321 ? 0.965 -16.922 5.055 1 97.19 321 LYS B CA 1
ATOM 10230 C C . LYS B 1 321 ? 0.136 -15.906 4.281 1 97.19 321 LYS B C 1
ATOM 10232 O O . LYS B 1 321 ? 0.676 -15.133 3.484 1 97.19 321 LYS B O 1
ATOM 10237 N N . ARG B 1 322 ? -1.152 -15.953 4.492 1 96.44 322 ARG B N 1
ATOM 10238 C CA . ARG B 1 322 ? -2.037 -14.984 3.84 1 96.44 322 ARG B CA 1
ATOM 10239 C C . ARG B 1 322 ? -3.15 -14.547 4.781 1 96.44 322 ARG B C 1
ATOM 10241 O O . ARG B 1 322 ? -3.764 -15.375 5.461 1 96.44 322 ARG B O 1
ATOM 10248 N N . ILE B 1 323 ? -3.436 -13.336 4.875 1 96 323 ILE B N 1
ATOM 10249 C CA . ILE B 1 323 ? -4.578 -12.734 5.555 1 96 323 ILE B CA 1
ATOM 10250 C C . ILE B 1 323 ? -5.488 -12.062 4.535 1 96 323 ILE B C 1
ATOM 10252 O O . ILE B 1 323 ? -5.012 -11.398 3.607 1 96 323 ILE B O 1
ATOM 10256 N N . ASN B 1 324 ? -6.812 -12.273 4.691 1 94.5 324 ASN B N 1
ATOM 10257 C CA . ASN B 1 324 ? -7.789 -11.703 3.766 1 94.5 324 ASN B CA 1
ATOM 10258 C C . ASN B 1 324 ? -8.867 -10.914 4.5 1 94.5 324 ASN B C 1
ATOM 10260 O O . ASN B 1 324 ? -9.297 -11.305 5.586 1 94.5 324 ASN B O 1
ATOM 10264 N N . PHE B 1 325 ? -9.281 -9.875 3.854 1 93.88 325 PHE B N 1
ATOM 10265 C CA . PHE B 1 325 ? -10.469 -9.117 4.234 1 93.88 325 PHE B CA 1
ATOM 10266 C C . PHE B 1 325 ? -11.32 -8.789 3.012 1 93.88 325 PHE B C 1
ATOM 10268 O O . PHE B 1 325 ? -10.781 -8.461 1.95 1 93.88 325 PHE B O 1
ATOM 10275 N N . ARG B 1 326 ? -12.656 -8.906 3.121 1 95.88 326 ARG B N 1
ATOM 10276 C CA . ARG B 1 326 ? -13.555 -8.555 2.025 1 95.88 326 ARG B CA 1
ATOM 10277 C C . ARG B 1 326 ? -14.773 -7.793 2.537 1 95.88 326 ARG B C 1
ATOM 10279 O O . ARG B 1 326 ? -15.312 -8.117 3.598 1 95.88 326 ARG B O 1
ATOM 10286 N N . LEU B 1 327 ? -15.266 -6.859 1.749 1 93.94 327 LEU B N 1
ATOM 10287 C CA . LEU B 1 327 ? -16.469 -6.074 2.012 1 93.94 327 LEU B CA 1
ATOM 10288 C C . LEU B 1 327 ? -17.25 -5.832 0.724 1 93.94 327 LEU B C 1
ATOM 10290 O O . LEU B 1 327 ? -16.797 -5.078 -0.145 1 93.94 327 LEU B O 1
ATOM 10294 N N . ASN B 1 328 ? -18.391 -6.414 0.639 1 95.44 328 ASN B N 1
ATOM 10295 C CA . ASN B 1 328 ? -19.328 -6.191 -0.466 1 95.44 328 ASN B CA 1
ATOM 10296 C C . ASN B 1 328 ? -20.641 -5.586 0.016 1 95.44 328 ASN B C 1
ATOM 10298 O O . ASN B 1 328 ? -21.188 -6.012 1.032 1 95.44 328 ASN B O 1
ATOM 10302 N N . SER B 1 329 ? -21.094 -4.574 -0.679 1 93.31 329 SER B N 1
ATOM 10303 C CA . SER B 1 329 ? -22.391 -3.984 -0.337 1 93.31 329 SER B CA 1
ATOM 10304 C C . SER B 1 329 ? -23.125 -3.504 -1.584 1 93.31 329 SER B C 1
ATOM 10306 O O . SER B 1 329 ? -22.5 -3.174 -2.594 1 93.31 329 SER B O 1
ATOM 10308 N N . GLU B 1 330 ? -24.391 -3.52 -1.528 1 92.75 330 GLU B N 1
ATOM 10309 C CA . GLU B 1 330 ? -25.266 -3.002 -2.566 1 92.75 330 GLU B CA 1
ATOM 10310 C C . GLU B 1 330 ? -26.438 -2.23 -1.962 1 92.75 330 GLU B C 1
ATOM 10312 O O . GLU B 1 330 ? -27.031 -2.658 -0.962 1 92.75 330 GLU B O 1
ATOM 10317 N N . HIS B 1 331 ? -26.781 -1.105 -2.561 1 90.62 331 HIS B N 1
ATOM 10318 C CA . HIS B 1 331 ? -27.828 -0.22 -2.064 1 90.62 331 HIS B CA 1
ATOM 10319 C C . HIS B 1 331 ? -28.766 0.198 -3.186 1 90.62 331 HIS B C 1
ATOM 10321 O O . HIS B 1 331 ? -28.328 0.694 -4.223 1 90.62 331 HIS B O 1
ATOM 10327 N N . LYS B 1 332 ? -30.031 -0.052 -2.943 1 90.56 332 LYS B N 1
ATOM 10328 C CA . LYS B 1 332 ? -31.047 0.479 -3.842 1 90.56 332 LYS B CA 1
ATOM 10329 C C . LYS B 1 332 ? -31.469 1.89 -3.432 1 90.56 332 LYS B C 1
ATOM 10331 O O . LYS B 1 332 ? -32.406 2.066 -2.668 1 90.56 332 LYS B O 1
ATOM 10336 N N . LEU B 1 333 ? -30.859 2.82 -4.062 1 87.06 333 LEU B N 1
ATOM 10337 C CA . LEU B 1 333 ? -31.078 4.219 -3.695 1 87.06 333 LEU B CA 1
ATOM 10338 C C . LEU B 1 333 ? -32.469 4.684 -4.113 1 87.06 333 LEU B C 1
ATOM 10340 O O . LEU B 1 333 ? -33.031 5.566 -3.48 1 87.06 333 LEU B O 1
ATOM 10344 N N . ALA B 1 334 ? -32.906 4.242 -5.234 1 86.25 334 ALA B N 1
ATOM 10345 C CA . ALA B 1 334 ? -34.25 4.426 -5.785 1 86.25 334 ALA B CA 1
ATOM 10346 C C . ALA B 1 334 ? -34.719 3.172 -6.52 1 86.25 334 ALA B C 1
ATOM 10348 O O . ALA B 1 334 ? -33.938 2.252 -6.754 1 86.25 334 ALA B O 1
ATOM 10349 N N . LYS B 1 335 ? -35.938 3.115 -6.738 1 85.88 335 LYS B N 1
ATOM 10350 C CA . LYS B 1 335 ? -36.438 1.956 -7.469 1 85.88 335 LYS B CA 1
ATOM 10351 C C . LYS B 1 335 ? -35.719 1.783 -8.797 1 85.88 335 LYS B C 1
ATOM 10353 O O . LYS B 1 335 ? -35.531 0.66 -9.273 1 85.88 335 LYS B O 1
ATOM 10358 N N . TRP B 1 336 ? -35.281 2.947 -9.32 1 90.94 336 TRP B N 1
ATOM 10359 C CA . TRP B 1 336 ? -34.656 2.896 -10.648 1 90.94 336 TRP B CA 1
ATOM 10360 C C . TRP B 1 336 ? -33.156 2.951 -10.555 1 90.94 336 TRP B C 1
ATOM 10362 O O . TRP B 1 336 ? -32.438 2.895 -11.57 1 90.94 336 TRP B O 1
ATOM 10372 N N . LEU B 1 337 ? -32.594 3.084 -9.312 1 93.19 337 LEU B N 1
ATOM 10373 C CA . LEU B 1 337 ? -31.141 3.293 -9.203 1 93.19 337 LEU B CA 1
ATOM 10374 C C . LEU B 1 337 ? -30.547 2.428 -8.094 1 93.19 337 LEU B C 1
ATOM 10376 O O . LEU B 1 337 ? -30.984 2.506 -6.941 1 93.19 337 LEU B O 1
ATOM 10380 N N . LYS B 1 338 ? -29.578 1.619 -8.414 1 93.88 338 LYS B N 1
ATOM 10381 C CA . LYS B 1 338 ? -28.828 0.855 -7.434 1 93.88 338 LYS B CA 1
ATOM 10382 C C . LYS B 1 338 ? -27.328 1.127 -7.562 1 93.88 338 LYS B C 1
ATOM 10384 O O . LYS B 1 338 ? -26.828 1.358 -8.664 1 93.88 338 LYS B O 1
ATOM 10389 N N . MET B 1 339 ? -26.641 1.118 -6.488 1 93.31 339 MET B N 1
ATOM 10390 C CA . MET B 1 339 ? -25.188 1.287 -6.422 1 93.31 339 MET B CA 1
ATOM 10391 C C . MET B 1 339 ? -24.562 0.227 -5.523 1 93.31 339 MET B C 1
ATOM 10393 O O . MET B 1 339 ? -25.188 -0.234 -4.566 1 93.31 339 MET B O 1
ATOM 10397 N N . GLY B 1 340 ? -23.375 -0.185 -5.871 1 93.62 340 GLY B N 1
ATOM 10398 C CA . GLY B 1 340 ? -22.688 -1.18 -5.051 1 93.62 340 GLY B CA 1
ATOM 10399 C C . GLY B 1 340 ? -21.188 -1.115 -5.164 1 93.62 340 GLY B C 1
ATOM 10400 O O . GLY B 1 340 ? -20.641 -0.388 -6.004 1 93.62 340 GLY B O 1
ATOM 10401 N N . GLN B 1 341 ? -20.516 -1.78 -4.227 1 94.44 341 GLN B N 1
ATOM 10402 C CA . GLN B 1 341 ? -19.062 -1.925 -4.262 1 94.44 341 GLN B CA 1
ATOM 10403 C C . GLN B 1 341 ? -18.641 -3.32 -3.814 1 94.44 341 GLN B C 1
ATOM 10405 O O . GLN B 1 341 ? -19.328 -3.953 -3.004 1 94.44 341 GLN B O 1
ATOM 10410 N N . ASN B 1 342 ? -17.594 -3.855 -4.352 1 96.06 342 ASN B N 1
ATOM 10411 C CA . ASN B 1 342 ? -16.859 -5.051 -3.947 1 96.06 342 ASN B CA 1
ATOM 10412 C C . ASN B 1 342 ? -15.391 -4.738 -3.67 1 96.06 342 ASN B C 1
ATOM 10414 O O . ASN B 1 342 ? -14.656 -4.312 -4.566 1 96.06 342 ASN B O 1
ATOM 10418 N N . LEU B 1 343 ? -15.047 -4.988 -2.436 1 94.94 343 LEU B N 1
ATOM 10419 C CA . LEU B 1 343 ? -13.672 -4.66 -2.059 1 94.94 343 LEU B CA 1
ATOM 10420 C C . LEU B 1 343 ? -12.984 -5.855 -1.404 1 94.94 343 LEU B C 1
ATOM 10422 O O . LEU B 1 343 ? -13.547 -6.473 -0.496 1 94.94 343 LEU B O 1
ATOM 10426 N N . GLY B 1 344 ? -11.773 -6.195 -1.884 1 95.06 344 GLY B N 1
ATOM 10427 C CA . GLY B 1 344 ? -10.953 -7.25 -1.305 1 95.06 344 GLY B CA 1
ATOM 10428 C C . GLY B 1 344 ? -9.531 -6.812 -1.034 1 95.06 344 GLY B C 1
ATOM 10429 O O . GLY B 1 344 ? -8.945 -6.051 -1.813 1 95.06 344 GLY B O 1
ATOM 10430 N N . TYR B 1 345 ? -8.984 -7.258 0.094 1 94.94 345 TYR B N 1
ATOM 10431 C CA . TYR B 1 345 ? -7.598 -7.035 0.485 1 94.94 345 TYR B CA 1
ATOM 10432 C C . TYR B 1 345 ? -6.926 -8.344 0.875 1 94.94 345 TYR B C 1
ATOM 10434 O O . TYR B 1 345 ? -7.547 -9.211 1.495 1 94.94 345 TYR B O 1
ATOM 10442 N N . SER B 1 346 ? -5.656 -8.461 0.578 1 95.88 346 SER B N 1
ATOM 10443 C CA . SER B 1 346 ? -4.848 -9.57 1.083 1 95.88 346 SER B CA 1
ATOM 10444 C C . SER B 1 346 ? -3.43 -9.117 1.411 1 95.88 346 SER B C 1
ATOM 10446 O O . SER B 1 346 ? -2.859 -8.281 0.702 1 95.88 346 SER B O 1
ATOM 10448 N N . HIS B 1 347 ? -2.924 -9.578 2.447 1 96.25 347 HIS B N 1
ATOM 10449 C CA . HIS B 1 347 ? -1.5 -9.523 2.756 1 96.25 347 HIS B CA 1
ATOM 10450 C C . HIS B 1 347 ? -0.87 -10.914 2.693 1 96.25 347 HIS B C 1
ATOM 10452 O O . HIS B 1 347 ? -1.313 -11.836 3.383 1 96.25 347 HIS B O 1
ATOM 10458 N N . GLU B 1 348 ? 0.168 -10.984 1.95 1 96.12 348 GLU B N 1
ATOM 10459 C CA . GLU B 1 348 ? 0.837 -12.266 1.764 1 96.12 348 GLU B CA 1
ATOM 10460 C C . GLU B 1 348 ? 2.311 -12.18 2.156 1 96.12 348 GLU B C 1
ATOM 10462 O O . GLU B 1 348 ? 2.973 -11.18 1.887 1 96.12 348 GLU B O 1
ATOM 10467 N N . GLU B 1 349 ? 2.746 -13.188 2.814 1 97 349 GLU B N 1
ATOM 10468 C CA . GLU B 1 349 ? 4.16 -13.414 3.09 1 97 349 GLU B CA 1
ATOM 10469 C C . GLU B 1 349 ? 4.617 -14.766 2.551 1 97 349 GLU B C 1
ATOM 10471 O O . GLU B 1 349 ? 4.039 -15.805 2.893 1 97 349 GLU B O 1
ATOM 10476 N N . SER B 1 350 ? 5.625 -14.734 1.737 1 95.75 350 SER B N 1
ATOM 10477 C CA . SER B 1 350 ? 6.121 -15.945 1.099 1 95.75 350 SER B CA 1
ATOM 10478 C C . SER B 1 350 ? 7.594 -16.172 1.41 1 95.75 350 SER B C 1
ATOM 10480 O O . SER B 1 350 ? 8.422 -15.273 1.231 1 95.75 350 SER B O 1
ATOM 10482 N N . ILE B 1 351 ? 7.902 -17.344 1.918 1 96.38 351 ILE B N 1
ATOM 10483 C CA . ILE B 1 351 ? 9.266 -17.828 2.127 1 96.38 351 ILE B CA 1
ATOM 10484 C C . ILE B 1 351 ? 9.531 -19.016 1.219 1 96.38 351 ILE B C 1
ATOM 10486 O O . ILE B 1 351 ? 8.828 -20.031 1.29 1 96.38 351 ILE B O 1
ATOM 10490 N N . GLY B 1 352 ? 10.516 -18.922 0.319 1 93.12 352 GLY B N 1
ATOM 10491 C CA . GLY B 1 352 ? 10.75 -19.953 -0.667 1 93.12 352 GLY B CA 1
ATOM 10492 C C . GLY B 1 352 ? 12.203 -20.375 -0.753 1 93.12 352 GLY B C 1
ATOM 10493 O O . GLY B 1 352 ? 13.094 -19.656 -0.304 1 93.12 352 GLY B O 1
ATOM 10494 N N . LEU B 1 353 ? 12.414 -21.516 -1.438 1 91.75 353 LEU B N 1
ATOM 10495 C CA . LEU B 1 353 ? 13.734 -22.125 -1.559 1 91.75 353 LEU B CA 1
ATOM 10496 C C . LEU B 1 353 ? 14.602 -21.359 -2.545 1 91.75 353 LEU B C 1
ATOM 10498 O O . LEU B 1 353 ? 15.828 -21.406 -2.469 1 91.75 353 LEU B O 1
ATOM 10502 N N . GLY B 1 354 ? 13.883 -20.719 -3.494 1 79.94 354 GLY B N 1
ATOM 10503 C CA . GLY B 1 354 ? 14.609 -20.094 -4.594 1 79.94 354 GLY B CA 1
ATOM 10504 C C . GLY B 1 354 ? 14.727 -21 -5.809 1 79.94 354 GLY B C 1
ATOM 10505 O O . GLY B 1 354 ? 14.57 -20.547 -6.945 1 79.94 354 GLY B O 1
ATOM 10506 N N . ASN B 1 355 ? 15.055 -22.297 -5.605 1 82.25 355 ASN B N 1
ATOM 10507 C CA . ASN B 1 355 ? 15.297 -23.25 -6.684 1 82.25 355 ASN B CA 1
ATOM 10508 C C . ASN B 1 355 ? 14.391 -24.469 -6.574 1 82.25 355 ASN B C 1
ATOM 10510 O O . ASN B 1 355 ? 14.781 -25.5 -5.996 1 82.25 355 ASN B O 1
ATOM 10514 N N . THR B 1 356 ? 13.102 -24.5 -7.191 1 81.69 356 THR B N 1
ATOM 10515 C CA . THR B 1 356 ? 12.172 -25.594 -6.965 1 81.69 356 THR B CA 1
ATOM 10516 C C . THR B 1 356 ? 12.102 -26.516 -8.188 1 81.69 356 THR B C 1
ATOM 10518 O O . THR B 1 356 ? 11.539 -27.609 -8.117 1 81.69 356 THR B O 1
ATOM 10521 N N . ASN B 1 357 ? 12.664 -26.359 -9.258 1 91.06 357 ASN B N 1
ATOM 10522 C CA . ASN B 1 357 ? 12.75 -27.172 -10.469 1 91.06 357 ASN B CA 1
ATOM 10523 C C . ASN B 1 357 ? 13.953 -26.766 -11.32 1 91.06 357 ASN B C 1
ATOM 10525 O O . ASN B 1 357 ? 13.797 -26.453 -12.5 1 91.06 357 ASN B O 1
ATOM 10529 N N . SER B 1 358 ? 15 -27 -10.617 1 91 358 SER B N 1
ATOM 10530 C CA . SER B 1 358 ? 16.25 -26.547 -11.227 1 91 358 SER B CA 1
ATOM 10531 C C . SER B 1 358 ? 17.344 -27.594 -11.055 1 91 358 SER B C 1
ATOM 10533 O O . SER B 1 358 ? 17.438 -28.234 -10.008 1 91 358 SER B O 1
ATOM 10535 N N . GLU B 1 359 ? 18.156 -27.656 -12.031 1 91.25 359 GLU B N 1
ATOM 10536 C CA . GLU B 1 359 ? 19.297 -28.578 -12 1 91.25 359 GLU B CA 1
ATOM 10537 C C . GLU B 1 359 ? 20.531 -27.906 -11.398 1 91.25 359 GLU B C 1
ATOM 10539 O O . GLU B 1 359 ? 21.594 -28.516 -11.352 1 91.25 359 GLU B O 1
ATOM 10544 N N . PHE B 1 360 ? 20.359 -26.672 -10.93 1 91.44 360 PHE B N 1
ATOM 10545 C CA . PHE B 1 360 ? 21.531 -25.891 -10.523 1 91.44 360 PHE B CA 1
ATOM 10546 C C . PHE B 1 360 ? 21.562 -25.703 -9.008 1 91.44 360 PHE B C 1
ATOM 10548 O O . PHE B 1 360 ? 21.812 -24.609 -8.516 1 91.44 360 PHE B O 1
ATOM 10555 N N . GLY B 1 361 ? 21.234 -26.844 -8.352 1 91.69 361 GLY B N 1
ATOM 10556 C CA . GLY B 1 361 ? 21.391 -26.875 -6.91 1 91.69 361 GLY B CA 1
ATOM 10557 C C . GLY B 1 361 ? 20.109 -26.594 -6.156 1 91.69 361 GLY B C 1
ATOM 10558 O O . GLY B 1 361 ? 19.016 -26.844 -6.668 1 91.69 361 GLY B O 1
ATOM 10559 N N . GLY B 1 362 ? 20.188 -26.203 -4.84 1 93.31 362 GLY B N 1
ATOM 10560 C CA . GLY B 1 362 ? 19.062 -26.141 -3.93 1 93.31 362 GLY B CA 1
ATOM 10561 C C . GLY B 1 362 ? 18.859 -27.422 -3.152 1 93.31 362 GLY B C 1
ATOM 10562 O O . GLY B 1 362 ? 19.547 -28.406 -3.377 1 93.31 362 GLY B O 1
ATOM 10563 N N . PRO B 1 363 ? 17.891 -27.328 -2.299 1 96.25 363 PRO B N 1
ATOM 10564 C CA . PRO B 1 363 ? 17.734 -28.484 -1.42 1 96.25 363 PRO B CA 1
ATOM 10565 C C . PRO B 1 363 ? 17.344 -29.75 -2.18 1 96.25 363 PRO B C 1
ATOM 10567 O O . PRO B 1 363 ? 17.906 -30.828 -1.926 1 96.25 363 PRO B O 1
ATOM 10570 N N . LEU B 1 364 ? 16.531 -29.656 -3.1 1 96 364 LEU B N 1
ATOM 10571 C CA . LEU B 1 364 ? 16.016 -30.844 -3.758 1 96 364 LEU B CA 1
ATOM 10572 C C . LEU B 1 364 ? 17.031 -31.406 -4.746 1 96 364 LEU B C 1
ATOM 10574 O O . LEU B 1 364 ? 17.344 -32.594 -4.703 1 96 364 LEU B O 1
ATOM 10578 N N . SER B 1 365 ? 17.531 -30.531 -5.641 1 96.06 365 SER B N 1
ATOM 10579 C CA . SER B 1 365 ? 18.531 -31 -6.594 1 96.06 365 SER B CA 1
ATOM 10580 C C . SER B 1 365 ? 19.766 -31.562 -5.879 1 96.06 365 SER B C 1
ATOM 10582 O O . SER B 1 365 ? 20.328 -32.562 -6.309 1 96.06 365 SER B O 1
ATOM 10584 N N . SER B 1 366 ? 20.156 -31 -4.785 1 97.5 366 SER B N 1
ATOM 10585 C CA . SER B 1 366 ? 21.281 -31.484 -4.004 1 97.5 366 SER B CA 1
ATOM 10586 C C . SER B 1 366 ? 20.984 -32.844 -3.377 1 97.5 366 SER B C 1
ATOM 10588 O O . SER B 1 366 ? 21.812 -33.75 -3.426 1 97.5 366 SER B O 1
ATOM 10590 N N . ALA B 1 367 ? 19.844 -32.938 -2.836 1 97.5 367 ALA B N 1
ATOM 10591 C CA . ALA B 1 367 ? 19.469 -34.188 -2.189 1 97.5 367 ALA B CA 1
ATOM 10592 C C . ALA B 1 367 ? 19.469 -35.344 -3.191 1 97.5 367 ALA B C 1
ATOM 10594 O O . ALA B 1 367 ? 19.75 -36.5 -2.836 1 97.5 367 ALA B O 1
ATOM 10595 N N . ILE B 1 368 ? 19.156 -35.062 -4.395 1 97.56 368 ILE B N 1
ATOM 10596 C CA . ILE B 1 368 ? 19.062 -36.094 -5.438 1 97.56 368 ILE B CA 1
ATOM 10597 C C . ILE B 1 368 ? 20.453 -36.469 -5.914 1 97.56 368 ILE B C 1
ATOM 10599 O O . ILE B 1 368 ? 20.75 -37.656 -6.121 1 97.56 368 ILE B O 1
ATOM 10603 N N . ASN B 1 369 ? 21.359 -35.531 -6.027 1 98.25 369 ASN B N 1
ATOM 10604 C CA . ASN B 1 369 ? 22.594 -35.75 -6.762 1 98.25 369 ASN B CA 1
ATOM 10605 C C . ASN B 1 369 ? 23.766 -36.031 -5.82 1 98.25 369 ASN B C 1
ATOM 10607 O O . ASN B 1 369 ? 24.75 -36.656 -6.215 1 98.25 369 ASN B O 1
ATOM 10611 N N . LEU B 1 370 ? 23.734 -35.625 -4.574 1 98.56 370 LEU B N 1
ATOM 10612 C CA . LEU B 1 370 ? 24.859 -35.75 -3.656 1 98.56 370 LEU B CA 1
ATOM 10613 C C . LEU B 1 370 ? 25.156 -37.219 -3.367 1 98.56 370 LEU B C 1
ATOM 10615 O O . LEU B 1 370 ? 24.234 -38.062 -3.318 1 98.56 370 LEU B O 1
ATOM 10619 N N . ASP B 1 371 ? 26.422 -37.531 -3.127 1 98.56 371 ASP B N 1
ATOM 10620 C CA . ASP B 1 371 ? 26.828 -38.875 -2.727 1 98.56 371 ASP B CA 1
ATOM 10621 C C . ASP B 1 371 ? 26.328 -39.219 -1.321 1 98.56 371 ASP B C 1
ATOM 10623 O O . ASP B 1 371 ? 26.281 -38.344 -0.453 1 98.56 371 ASP B O 1
ATOM 10627 N N . PRO B 1 372 ? 25.922 -40.469 -1.14 1 98.56 372 PRO B N 1
ATOM 10628 C CA . PRO B 1 372 ? 25.469 -40.875 0.193 1 98.56 372 PRO B CA 1
ATOM 10629 C C . PRO B 1 372 ? 26.625 -41.219 1.136 1 98.56 372 PRO B C 1
ATOM 10631 O O . PRO B 1 372 ? 26.391 -41.594 2.289 1 98.56 372 PRO B O 1
ATOM 10634 N N . ILE B 1 373 ? 27.859 -41.062 0.704 1 98.12 373 ILE B N 1
ATOM 10635 C CA . ILE B 1 373 ? 29.031 -41.406 1.51 1 98.12 373 ILE B CA 1
ATOM 10636 C C . ILE B 1 373 ? 29.375 -40.219 2.434 1 98.12 373 ILE B C 1
ATOM 10638 O O . ILE B 1 373 ? 29.766 -40.438 3.586 1 98.12 373 ILE B O 1
ATOM 10642 N N . THR B 1 374 ? 29.219 -39.031 1.969 1 98 374 THR B N 1
ATOM 10643 C CA . THR B 1 374 ? 29.516 -37.812 2.756 1 98 374 THR B CA 1
ATOM 10644 C C . THR B 1 374 ? 28.531 -37.688 3.91 1 98 374 THR B C 1
ATOM 10646 O O . THR B 1 374 ? 27.312 -37.688 3.703 1 98 374 THR B O 1
ATOM 10649 N N . PRO B 1 375 ? 29.016 -37.531 5.09 1 97.75 375 PRO B N 1
ATOM 10650 C CA . PRO B 1 375 ? 28.078 -37.344 6.199 1 97.75 375 PRO B CA 1
ATOM 10651 C C . PRO B 1 375 ? 27.422 -35.969 6.168 1 97.75 375 PRO B C 1
ATOM 10653 O O . PRO B 1 375 ? 28.016 -35 5.668 1 97.75 375 PRO B O 1
ATOM 10656 N N . ALA B 1 376 ? 26.266 -35.875 6.742 1 98.19 376 ALA B N 1
ATOM 10657 C CA . ALA B 1 376 ? 25.547 -34.625 6.789 1 98.19 376 ALA B CA 1
ATOM 10658 C C . ALA B 1 376 ? 26.281 -33.625 7.68 1 98.19 376 ALA B C 1
ATOM 10660 O O . ALA B 1 376 ? 26.281 -32.406 7.398 1 98.19 376 ALA B O 1
ATOM 10661 N N . ILE B 1 377 ? 26.781 -34.125 8.75 1 98.25 377 ILE B N 1
ATOM 10662 C CA . ILE B 1 377 ? 27.516 -33.375 9.734 1 98.25 377 ILE B CA 1
ATOM 10663 C C . ILE B 1 377 ? 28.844 -34.062 10.055 1 98.25 377 ILE B C 1
ATOM 10665 O O . ILE B 1 377 ? 28.875 -35.281 10.234 1 98.25 377 ILE B O 1
ATOM 10669 N N . ILE B 1 378 ? 29.891 -33.281 10.07 1 98.25 378 ILE B N 1
ATOM 10670 C CA . ILE B 1 378 ? 31.188 -33.844 10.391 1 98.25 378 ILE B CA 1
ATOM 10671 C C . ILE B 1 378 ? 31.344 -33.969 11.906 1 98.25 378 ILE B C 1
ATOM 10673 O O . ILE B 1 378 ? 31.406 -32.969 12.617 1 98.25 378 ILE B O 1
ATOM 10677 N N . THR B 1 379 ? 31.391 -35.156 12.344 1 96.56 379 THR B N 1
ATOM 10678 C CA . THR B 1 379 ? 31.516 -35.375 13.773 1 96.56 379 THR B CA 1
ATOM 10679 C C . THR B 1 379 ? 32.969 -35.75 14.133 1 96.56 379 THR B C 1
ATOM 10681 O O . THR B 1 379 ? 33.375 -35.656 15.289 1 96.56 379 THR B O 1
ATOM 10684 N N . ASP B 1 380 ? 33.75 -36.156 13.141 1 95.62 380 ASP B N 1
ATOM 10685 C CA . ASP B 1 380 ? 35.156 -36.5 13.328 1 95.62 380 ASP B CA 1
ATOM 10686 C C . ASP B 1 380 ? 36 -35.25 13.422 1 95.62 380 ASP B C 1
ATOM 10688 O O . ASP B 1 380 ? 36.125 -34.5 12.445 1 95.62 380 ASP B O 1
ATOM 10692 N N . GLU B 1 381 ? 36.656 -35.094 14.492 1 94.88 381 GLU B N 1
ATOM 10693 C CA . GLU B 1 381 ? 37.406 -33.875 14.766 1 94.88 381 GLU B CA 1
ATOM 10694 C C . GLU B 1 381 ? 38.594 -33.75 13.828 1 94.88 381 GLU B C 1
ATOM 10696 O O . GLU B 1 381 ? 39 -32.656 13.461 1 94.88 381 GLU B O 1
ATOM 10701 N N . ASP B 1 382 ? 39.188 -34.906 13.539 1 95.56 382 ASP B N 1
ATOM 10702 C CA . ASP B 1 382 ? 40.344 -34.875 12.625 1 95.56 382 ASP B CA 1
ATOM 10703 C C . ASP B 1 382 ? 39.938 -34.344 11.258 1 95.56 382 ASP B C 1
ATOM 10705 O O . ASP B 1 382 ? 40.656 -33.562 10.648 1 95.56 382 ASP B O 1
ATOM 10709 N N . VAL B 1 383 ? 38.781 -34.719 10.828 1 95.94 383 VAL B N 1
ATOM 10710 C CA . VAL B 1 383 ? 38.281 -34.25 9.547 1 95.94 383 VAL B CA 1
ATOM 10711 C C . VAL B 1 383 ? 37.938 -32.781 9.648 1 95.94 383 VAL B C 1
ATOM 10713 O O . VAL B 1 383 ? 38.25 -31.984 8.758 1 95.94 383 VAL B O 1
ATOM 10716 N N . ALA B 1 384 ? 37.25 -32.375 10.695 1 96.44 384 ALA B N 1
ATOM 10717 C CA . ALA B 1 384 ? 36.781 -31 10.906 1 96.44 384 ALA B CA 1
ATOM 10718 C C . ALA B 1 384 ? 37.969 -30.016 10.969 1 96.44 384 ALA B C 1
ATOM 10720 O O . ALA B 1 384 ? 37.812 -28.844 10.625 1 96.44 384 ALA B O 1
ATOM 10721 N N . ASN B 1 385 ? 39.156 -30.562 11.352 1 95.81 385 ASN B N 1
ATOM 10722 C CA . ASN B 1 385 ? 40.312 -29.703 11.539 1 95.81 385 ASN B CA 1
ATOM 10723 C C . ASN B 1 385 ? 41.188 -29.641 10.289 1 95.81 385 ASN B C 1
ATOM 10725 O O . ASN B 1 385 ? 42.281 -29.047 10.297 1 95.81 385 ASN B O 1
ATOM 10729 N N . ASN B 1 386 ? 40.75 -30.219 9.258 1 96 386 ASN B N 1
ATOM 10730 C CA . ASN B 1 386 ? 41.438 -30.156 7.977 1 96 386 ASN B CA 1
ATOM 10731 C C . ASN B 1 386 ? 40.656 -29.359 6.941 1 96 386 ASN B C 1
ATOM 10733 O O . ASN B 1 386 ? 39.469 -29.062 7.156 1 96 386 ASN B O 1
ATOM 10737 N N . ALA B 1 387 ? 41.312 -28.984 5.859 1 95.31 387 ALA B N 1
ATOM 10738 C CA . ALA B 1 387 ? 40.656 -28.328 4.738 1 95.31 387 ALA B CA 1
ATOM 10739 C C . ALA B 1 387 ? 39.531 -29.234 4.176 1 95.31 387 ALA B C 1
ATOM 10741 O O . ALA B 1 387 ? 39.688 -30.453 4.137 1 95.31 387 ALA B O 1
ATOM 10742 N N . PRO B 1 388 ? 38.5 -28.703 3.811 1 96.31 388 PRO B N 1
ATOM 10743 C CA . PRO B 1 388 ? 38.219 -27.266 3.676 1 96.31 388 PRO B CA 1
ATOM 10744 C C . PRO B 1 388 ? 37.594 -26.656 4.941 1 96.31 388 PRO B C 1
ATOM 10746 O O . PRO B 1 388 ? 37.344 -25.453 5 1 96.31 388 PRO B O 1
ATOM 10749 N N . TYR B 1 389 ? 37.344 -27.453 5.926 1 97.69 389 TYR B N 1
ATOM 10750 C CA . TYR B 1 389 ? 36.594 -27.031 7.086 1 97.69 389 TYR B CA 1
ATOM 10751 C C . TYR B 1 389 ? 37.375 -26.031 7.938 1 97.69 389 TYR B C 1
ATOM 10753 O O . TYR B 1 389 ? 36.781 -25.156 8.57 1 97.69 389 TYR B O 1
ATOM 10761 N N . SER B 1 390 ? 38.656 -26.172 7.965 1 95.62 390 SER B N 1
ATOM 10762 C CA . SER B 1 390 ? 39.5 -25.328 8.797 1 95.62 390 SER B CA 1
ATOM 10763 C C . SER B 1 390 ? 39.938 -24.078 8.047 1 95.62 390 SER B C 1
ATOM 10765 O O . SER B 1 390 ? 40.375 -23.094 8.656 1 95.62 390 SER B O 1
ATOM 10767 N N . THR B 1 391 ? 39.844 -24.047 6.766 1 96.19 391 THR B N 1
ATOM 10768 C CA . THR B 1 391 ? 40.469 -22.984 5.98 1 96.19 391 THR B CA 1
ATOM 10769 C C . THR B 1 391 ? 39.438 -22.047 5.395 1 96.19 391 THR B C 1
ATOM 10771 O O . THR B 1 391 ? 39.75 -21 4.828 1 96.19 391 THR B O 1
ATOM 10774 N N . ASN B 1 392 ? 38.188 -22.406 5.414 1 97.31 392 ASN B N 1
ATOM 10775 C CA . ASN B 1 392 ? 37.125 -21.609 4.809 1 97.31 392 ASN B CA 1
ATOM 10776 C C . ASN B 1 392 ? 36.031 -21.281 5.816 1 97.31 392 ASN B C 1
ATOM 10778 O O . ASN B 1 392 ? 35.969 -21.891 6.879 1 97.31 392 ASN B O 1
ATOM 10782 N N . ASN B 1 393 ? 35.125 -20.281 5.48 1 96.88 393 ASN B N 1
ATOM 10783 C CA . ASN B 1 393 ? 34 -19.922 6.312 1 96.88 393 ASN B CA 1
ATOM 10784 C C . ASN B 1 393 ? 32.844 -20.922 6.152 1 96.88 393 ASN B C 1
ATOM 10786 O O . ASN B 1 393 ? 31.766 -20.547 5.684 1 96.88 393 ASN B O 1
ATOM 10790 N N . VAL B 1 394 ? 33.094 -22.125 6.645 1 98.25 394 VAL B N 1
ATOM 10791 C CA . VAL B 1 394 ? 32.094 -23.188 6.465 1 98.25 394 VAL B CA 1
ATOM 10792 C C . VAL B 1 394 ? 30.922 -22.969 7.402 1 98.25 394 VAL B C 1
ATOM 10794 O O . VAL B 1 394 ? 31.047 -22.297 8.43 1 98.25 394 VAL B O 1
ATOM 10797 N N . VAL B 1 395 ? 29.797 -23.438 7.098 1 98.19 395 VAL B N 1
ATOM 10798 C CA . VAL B 1 395 ? 28.594 -23.359 7.91 1 98.19 395 VAL B CA 1
ATOM 10799 C C . VAL B 1 395 ? 28.578 -24.469 8.953 1 98.19 395 VAL B C 1
ATOM 10801 O O . VAL B 1 395 ? 28.938 -25.609 8.648 1 98.19 395 VAL B O 1
ATOM 10804 N N . ARG B 1 396 ? 28.172 -24.172 10.102 1 97.75 396 ARG B N 1
ATOM 10805 C CA . ARG B 1 396 ? 28.219 -25.125 11.219 1 97.75 396 ARG B CA 1
ATOM 10806 C C . ARG B 1 396 ? 26.844 -25.25 11.867 1 97.75 396 ARG B C 1
ATOM 10808 O O . ARG B 1 396 ? 26.016 -24.344 11.781 1 97.75 396 ARG B O 1
ATOM 10815 N N . ASP B 1 397 ? 26.641 -26.406 12.453 1 96.62 397 ASP B N 1
ATOM 10816 C CA . ASP B 1 397 ? 25.406 -26.609 13.188 1 96.62 397 ASP B CA 1
ATOM 10817 C C . ASP B 1 397 ? 25.438 -25.891 14.539 1 96.62 397 ASP B C 1
ATOM 10819 O O . ASP B 1 397 ? 26.422 -25.25 14.875 1 96.62 397 ASP B O 1
ATOM 10823 N N . PRO B 1 398 ? 24.328 -25.969 15.312 1 93.75 398 PRO B N 1
ATOM 10824 C CA . PRO B 1 398 ? 24.266 -25.219 16.562 1 93.75 398 PRO B CA 1
ATOM 10825 C C . PRO B 1 398 ? 25.297 -25.672 17.594 1 93.75 398 PRO B C 1
ATOM 10827 O O . PRO B 1 398 ? 25.578 -24.953 18.547 1 93.75 398 PRO B O 1
ATOM 10830 N N . PHE B 1 399 ? 25.859 -26.828 17.406 1 94.75 399 PHE B N 1
ATOM 10831 C CA . PHE B 1 399 ? 26.844 -27.359 18.344 1 94.75 399 PHE B CA 1
ATOM 10832 C C . PHE B 1 399 ? 28.266 -27.094 17.844 1 94.75 399 PHE B C 1
ATOM 10834 O O . PHE B 1 399 ? 29.234 -27.562 18.438 1 94.75 399 PHE B O 1
ATOM 10841 N N . GLY B 1 400 ? 28.406 -26.312 16.766 1 94.62 400 GLY B N 1
ATOM 10842 C CA . GLY B 1 400 ? 29.703 -25.875 16.25 1 94.62 400 GLY B CA 1
ATOM 10843 C C . GLY B 1 400 ? 30.344 -26.875 15.305 1 94.62 400 GLY B C 1
ATOM 10844 O O . GLY B 1 400 ? 31.484 -26.703 14.883 1 94.62 400 GLY B O 1
ATOM 10845 N N . ARG B 1 401 ? 29.781 -28.047 15.078 1 96.06 401 ARG B N 1
ATOM 10846 C CA . ARG B 1 401 ? 30.297 -29.047 14.148 1 96.06 401 ARG B CA 1
ATOM 10847 C C . ARG B 1 401 ? 30.016 -28.656 12.703 1 96.06 401 ARG B C 1
ATOM 10849 O O . ARG B 1 401 ? 28.875 -28.297 12.367 1 96.06 401 ARG B O 1
ATOM 10856 N N . PRO B 1 402 ? 30.906 -28.688 11.633 1 98.31 402 PRO B N 1
ATOM 10857 C CA . PRO B 1 402 ? 30.641 -28.281 10.25 1 98.31 402 PRO B CA 1
ATOM 10858 C C . PRO B 1 402 ? 29.656 -29.203 9.531 1 98.31 402 PRO B C 1
ATOM 10860 O O . PRO B 1 402 ? 29.688 -30.422 9.75 1 98.31 402 PRO B O 1
ATOM 10863 N N . TYR B 1 403 ? 28.844 -28.688 8.742 1 98.75 403 TYR B N 1
ATOM 10864 C CA . TYR B 1 403 ? 28.094 -29.516 7.809 1 98.75 403 TYR B CA 1
ATOM 10865 C C . TYR B 1 403 ? 29.016 -30.141 6.773 1 98.75 403 TYR B C 1
ATOM 10867 O O . TYR B 1 403 ? 29.953 -29.484 6.293 1 98.75 403 TYR B O 1
ATOM 10875 N N . GLY B 1 404 ? 28.703 -31.312 6.418 1 98.62 404 GLY B N 1
ATOM 10876 C CA . GLY B 1 404 ? 29.594 -32.062 5.527 1 98.62 404 GLY B CA 1
ATOM 10877 C C . GLY B 1 404 ? 29.672 -31.453 4.137 1 98.62 404 GLY B C 1
ATOM 10878 O O . GLY B 1 404 ? 28.656 -31.016 3.588 1 98.62 404 GLY B O 1
ATOM 10879 N N . ILE B 1 405 ? 30.859 -31.344 3.564 1 98.38 405 ILE B N 1
ATOM 10880 C CA . ILE B 1 405 ? 31.109 -30.906 2.199 1 98.38 405 ILE B CA 1
ATOM 10881 C C . ILE B 1 405 ? 31.625 -32.062 1.361 1 98.38 405 ILE B C 1
ATOM 10883 O O . ILE B 1 405 ? 32.688 -32.625 1.644 1 98.38 405 ILE B O 1
ATOM 10887 N N . SER B 1 406 ? 30.844 -32.406 0.353 1 97.81 406 SER B N 1
ATOM 10888 C CA . SER B 1 406 ? 31.234 -33.531 -0.489 1 97.81 406 SER B CA 1
ATOM 10889 C C . SER B 1 406 ? 32.469 -33.188 -1.335 1 97.81 406 SER B C 1
ATOM 10891 O O . SER B 1 406 ? 32.5 -32.156 -1.982 1 97.81 406 SER B O 1
ATOM 10893 N N . THR B 1 407 ? 33.375 -34.031 -1.354 1 94.75 407 THR B N 1
ATOM 10894 C CA . THR B 1 407 ? 34.531 -33.906 -2.246 1 94.75 407 THR B CA 1
ATOM 10895 C C . THR B 1 407 ? 34.312 -34.75 -3.506 1 94.75 407 THR B C 1
ATOM 10897 O O . THR B 1 407 ? 35.156 -34.719 -4.41 1 94.75 407 THR B O 1
ATOM 10900 N N . ILE B 1 408 ? 33.25 -35.5 -3.494 1 96.56 408 ILE B N 1
ATOM 10901 C CA . ILE B 1 408 ? 32.969 -36.375 -4.602 1 96.56 408 ILE B CA 1
ATOM 10902 C C . ILE B 1 408 ? 32.031 -35.688 -5.594 1 96.56 408 ILE B C 1
ATOM 10904 O O . ILE B 1 408 ? 32.281 -35.719 -6.805 1 96.56 408 ILE B O 1
ATOM 10908 N N . VAL B 1 409 ? 30.953 -35.156 -5.117 1 97.44 409 VAL B N 1
ATOM 10909 C CA . VAL B 1 409 ? 29.984 -34.406 -5.906 1 97.44 409 VAL B CA 1
ATOM 10910 C C . VAL B 1 409 ? 30.031 -32.938 -5.551 1 97.44 409 VAL B C 1
ATOM 10912 O O . VAL B 1 409 ? 29.719 -32.531 -4.426 1 97.44 409 VAL B O 1
ATOM 10915 N N . ALA B 1 410 ? 30.375 -32.062 -6.508 1 93.75 410 ALA B N 1
ATOM 10916 C CA . ALA B 1 410 ? 30.594 -30.625 -6.238 1 93.75 410 ALA B CA 1
ATOM 10917 C C . ALA B 1 410 ? 29.703 -29.766 -7.125 1 93.75 410 ALA B C 1
ATOM 10919 O O . ALA B 1 410 ? 28.469 -29.953 -7.145 1 93.75 410 ALA B O 1
ATOM 10920 N N . GLN B 1 411 ? 30.297 -28.766 -7.867 1 94.12 411 GLN B N 1
ATOM 10921 C CA . GLN B 1 411 ? 29.547 -27.781 -8.648 1 94.12 411 GLN B CA 1
ATOM 10922 C C . GLN B 1 411 ? 28.453 -27.141 -7.824 1 94.12 411 GLN B C 1
ATOM 10924 O O . GLN B 1 411 ? 28.688 -26.672 -6.711 1 94.12 411 GLN B O 1
ATOM 10929 N N . GLU B 1 412 ? 27.203 -27.094 -8.281 1 95.56 412 GLU B N 1
ATOM 10930 C CA . GLU B 1 412 ? 26.172 -26.344 -7.586 1 95.56 412 GLU B CA 1
ATOM 10931 C C . GLU B 1 412 ? 25.516 -27.188 -6.496 1 95.56 412 GLU B C 1
ATOM 10933 O O . GLU B 1 412 ? 24.688 -26.688 -5.723 1 95.56 412 GLU B O 1
ATOM 10938 N N . MET B 1 413 ? 25.891 -28.469 -6.371 1 97.69 413 MET B N 1
ATOM 10939 C CA . MET B 1 413 ? 25.312 -29.328 -5.355 1 97.69 413 MET B CA 1
ATOM 10940 C C . MET B 1 413 ? 25.953 -29.094 -3.996 1 97.69 413 MET B C 1
ATOM 10942 O O . MET B 1 413 ? 27.172 -29.156 -3.867 1 97.69 413 MET B O 1
ATOM 10946 N N . THR B 1 414 ? 25.156 -28.766 -3.002 1 97.5 414 THR B N 1
ATOM 10947 C CA . THR B 1 414 ? 25.656 -28.469 -1.673 1 97.5 414 THR B CA 1
ATOM 10948 C C . THR B 1 414 ? 24.844 -29.172 -0.598 1 97.5 414 THR B C 1
ATOM 10950 O O . THR B 1 414 ? 23.75 -29.656 -0.866 1 97.5 414 THR B O 1
ATOM 10953 N N . ASN B 1 415 ? 25.484 -29.312 0.637 1 98.44 415 ASN B N 1
ATOM 10954 C CA . ASN B 1 415 ? 24.719 -29.797 1.783 1 98.44 415 ASN B CA 1
ATOM 10955 C C . ASN B 1 415 ? 23.469 -28.969 2.01 1 98.44 415 ASN B C 1
ATOM 10957 O O . ASN B 1 415 ? 23.547 -27.781 2.328 1 98.44 415 ASN B O 1
ATOM 10961 N N . PRO B 1 416 ? 22.312 -29.609 1.851 1 97.44 416 PRO B N 1
ATOM 10962 C CA . PRO B 1 416 ? 21.078 -28.828 1.911 1 97.44 416 PRO B CA 1
ATOM 10963 C C . PRO B 1 416 ? 20.828 -28.203 3.287 1 97.44 416 PRO B C 1
ATOM 10965 O O . PRO B 1 416 ? 20.172 -27.172 3.395 1 97.44 416 PRO B O 1
ATOM 10968 N N . LEU B 1 417 ? 21.266 -28.812 4.363 1 98 417 LEU B N 1
ATOM 10969 C CA . LEU B 1 417 ? 21.141 -28.219 5.691 1 98 417 LEU B CA 1
ATOM 10970 C C . LEU B 1 417 ? 21.953 -26.938 5.793 1 98 417 LEU B C 1
ATOM 10972 O O . LEU B 1 417 ? 21.484 -25.953 6.359 1 98 417 LEU B O 1
ATOM 10976 N N . ALA B 1 418 ? 23.188 -27 5.289 1 98.19 418 ALA B N 1
ATOM 10977 C CA . ALA B 1 418 ? 24 -25.781 5.262 1 98.19 418 ALA B CA 1
ATOM 10978 C C . ALA B 1 418 ? 23.359 -24.703 4.406 1 98.19 418 ALA B C 1
ATOM 10980 O O . ALA B 1 418 ? 23.344 -23.531 4.789 1 98.19 418 ALA B O 1
ATOM 10981 N N . TYR B 1 419 ? 22.891 -25.125 3.244 1 97.19 419 TYR B N 1
ATOM 10982 C CA . TYR B 1 419 ? 22.203 -24.188 2.355 1 97.19 419 TYR B CA 1
ATOM 10983 C C . TYR B 1 419 ? 21.062 -23.484 3.08 1 97.19 419 TYR B C 1
ATOM 10985 O O . TYR B 1 419 ? 20.906 -22.266 2.957 1 97.19 419 TYR B O 1
ATOM 10993 N N . THR B 1 420 ? 20.266 -24.188 3.811 1 97.12 420 THR B N 1
ATOM 10994 C CA . THR B 1 420 ? 19.125 -23.641 4.543 1 97.12 420 THR B CA 1
ATOM 10995 C C . THR B 1 420 ? 19.562 -22.547 5.504 1 97.12 420 THR B C 1
ATOM 10997 O O . THR B 1 420 ? 18.891 -21.516 5.625 1 97.12 420 THR B O 1
ATOM 11000 N N . GLN B 1 421 ? 20.688 -22.719 6.113 1 96.81 421 GLN B N 1
ATOM 11001 C CA . GLN B 1 421 ? 21.188 -21.734 7.082 1 96.81 421 GLN B CA 1
ATOM 11002 C C . GLN B 1 421 ? 21.484 -20.406 6.41 1 96.81 421 GLN B C 1
ATOM 11004 O O . GLN B 1 421 ? 21.391 -19.344 7.043 1 96.81 421 GLN B O 1
ATOM 11009 N N . THR B 1 422 ? 21.859 -20.422 5.18 1 96.38 422 THR B N 1
ATOM 11010 C CA . THR B 1 422 ? 22.266 -19.203 4.484 1 96.38 422 THR B CA 1
ATOM 11011 C C . THR B 1 422 ? 21.062 -18.406 4.039 1 96.38 422 THR B C 1
ATOM 11013 O O . THR B 1 422 ? 21.188 -17.266 3.59 1 96.38 422 THR B O 1
ATOM 11016 N N . ARG B 1 423 ? 19.828 -18.984 4.152 1 96.44 423 ARG B N 1
ATOM 11017 C CA . ARG B 1 423 ? 18.641 -18.359 3.596 1 96.44 423 ARG B CA 1
ATOM 11018 C C . ARG B 1 423 ? 17.672 -17.938 4.699 1 96.44 423 ARG B C 1
ATOM 11020 O O . ARG B 1 423 ? 16.625 -17.344 4.43 1 96.44 423 ARG B O 1
ATOM 11027 N N . LEU B 1 424 ? 18 -18.203 5.914 1 97.31 424 LEU B N 1
ATOM 11028 C CA . LEU B 1 424 ? 17.078 -17.969 7.027 1 97.31 424 LEU B CA 1
ATOM 11029 C C . LEU B 1 424 ? 16.688 -16.5 7.105 1 97.31 424 LEU B C 1
ATOM 11031 O O . LEU B 1 424 ? 17.547 -15.617 6.992 1 97.31 424 LEU B O 1
ATOM 11035 N N . GLY B 1 425 ? 15.406 -16.25 7.273 1 97 425 GLY B N 1
ATOM 11036 C CA . GLY B 1 425 ? 14.883 -14.914 7.5 1 97 425 GLY B CA 1
ATOM 11037 C C . GLY B 1 425 ? 14.422 -14.234 6.227 1 97 425 GLY B C 1
ATOM 11038 O O . GLY B 1 425 ? 13.648 -13.273 6.277 1 97 425 GLY B O 1
ATOM 11039 N N . ASN B 1 426 ? 14.93 -14.625 5.023 1 98.06 426 ASN B N 1
ATOM 11040 C CA . ASN B 1 426 ? 14.539 -14.016 3.758 1 98.06 426 ASN B CA 1
ATOM 11041 C C . ASN B 1 426 ? 13.047 -14.203 3.486 1 98.06 426 ASN B C 1
ATOM 11043 O O . ASN B 1 426 ? 12.492 -15.266 3.768 1 98.06 426 ASN B O 1
ATOM 11047 N N . TYR B 1 427 ? 12.383 -13.219 2.973 1 97.38 427 TYR B N 1
ATOM 11048 C CA . TYR B 1 427 ? 10.961 -13.352 2.68 1 97.38 427 TYR B CA 1
ATOM 11049 C C . TYR B 1 427 ? 10.531 -12.352 1.607 1 97.38 427 TYR B C 1
ATOM 11051 O O . TYR B 1 427 ? 11.219 -11.359 1.359 1 97.38 427 TYR B O 1
ATOM 11059 N N . GLY B 1 428 ? 9.445 -12.664 0.891 1 97.06 428 GLY B N 1
ATOM 11060 C CA . GLY B 1 428 ? 8.688 -11.758 0.047 1 97.06 428 GLY B CA 1
ATOM 11061 C C . GLY B 1 428 ? 7.348 -11.359 0.646 1 97.06 428 GLY B C 1
ATOM 11062 O O . GLY B 1 428 ? 6.816 -12.062 1.511 1 97.06 428 GLY B O 1
ATOM 11063 N N . TRP B 1 429 ? 6.855 -10.266 0.283 1 96.31 429 TRP B N 1
ATOM 11064 C CA . TRP B 1 429 ? 5.562 -9.797 0.772 1 96.31 429 TRP B CA 1
ATOM 11065 C C . TRP B 1 429 ? 4.77 -9.125 -0.344 1 96.31 429 TRP B C 1
ATOM 11067 O O . TRP B 1 429 ? 5.344 -8.68 -1.339 1 96.31 429 TRP B O 1
ATOM 11077 N N . SER B 1 430 ? 3.451 -9.102 -0.201 1 96.19 430 SER B N 1
ATOM 11078 C CA . SER B 1 430 ? 2.57 -8.391 -1.125 1 96.19 430 SER B CA 1
ATOM 11079 C C . SER B 1 430 ? 1.295 -7.93 -0.428 1 96.19 430 SER B C 1
ATOM 11081 O O . SER B 1 430 ? 0.729 -8.656 0.39 1 96.19 430 SER B O 1
ATOM 11083 N N . ASP B 1 431 ? 0.906 -6.742 -0.623 1 96.31 431 ASP B N 1
ATOM 11084 C CA . ASP B 1 431 ? -0.402 -6.18 -0.301 1 96.31 431 ASP B CA 1
ATOM 11085 C C . ASP B 1 431 ? -1.212 -5.914 -1.568 1 96.31 431 ASP B C 1
ATOM 11087 O O . ASP B 1 431 ? -0.835 -5.074 -2.387 1 96.31 431 ASP B O 1
ATOM 11091 N N . ASN B 1 432 ? -2.316 -6.594 -1.682 1 95.81 432 ASN B N 1
ATOM 11092 C CA . ASN B 1 432 ? -3.17 -6.461 -2.855 1 95.81 432 ASN B CA 1
ATOM 11093 C C . ASN B 1 432 ? -4.539 -5.895 -2.49 1 95.81 432 ASN B C 1
ATOM 11095 O O . ASN B 1 432 ? -5.207 -6.406 -1.591 1 95.81 432 ASN B O 1
ATOM 11099 N N . PHE B 1 433 ? -4.902 -4.875 -3.16 1 94.38 433 PHE B N 1
ATOM 11100 C CA . PHE B 1 433 ? -6.23 -4.285 -3.062 1 94.38 433 PHE B CA 1
ATOM 11101 C C . PHE B 1 433 ? -6.977 -4.406 -4.387 1 94.38 433 PHE B C 1
ATOM 11103 O O . PHE B 1 433 ? -6.547 -3.85 -5.398 1 94.38 433 PHE B O 1
ATOM 11110 N N . VAL B 1 434 ? -8.031 -5.125 -4.379 1 95.31 434 VAL B N 1
ATOM 11111 C CA . VAL B 1 434 ? -8.828 -5.324 -5.582 1 95.31 434 VAL B CA 1
ATOM 11112 C C . VAL B 1 434 ? -10.281 -4.941 -5.305 1 95.31 434 VAL B C 1
ATOM 11114 O O . VAL B 1 434 ? -10.875 -5.414 -4.336 1 95.31 434 VAL B O 1
ATOM 11117 N N . GLY B 1 435 ? -10.867 -4.121 -6.168 1 93.94 435 GLY B N 1
ATOM 11118 C CA . GLY B 1 435 ? -12.25 -3.732 -5.922 1 93.94 435 GLY B CA 1
ATOM 11119 C C . GLY B 1 435 ? -12.875 -3 -7.09 1 93.94 435 GLY B C 1
ATOM 11120 O O . GLY B 1 435 ? -12.195 -2.648 -8.055 1 93.94 435 GLY B O 1
ATOM 11121 N N . ASN B 1 436 ? -14.164 -2.867 -7.02 1 95.56 436 ASN B N 1
ATOM 11122 C CA . ASN B 1 436 ? -14.898 -2.064 -7.992 1 95.56 436 ASN B CA 1
ATOM 11123 C C . ASN B 1 436 ? -16.078 -1.347 -7.352 1 95.56 436 ASN B C 1
ATOM 11125 O O . ASN B 1 436 ? -16.5 -1.702 -6.25 1 95.56 436 ASN B O 1
ATOM 11129 N N . VAL B 1 437 ? -16.516 -0.321 -7.957 1 95 437 VAL B N 1
ATOM 11130 C CA . VAL B 1 437 ? -17.75 0.415 -7.676 1 95 437 VAL B CA 1
ATOM 11131 C C . VAL B 1 437 ? -18.609 0.486 -8.938 1 95 437 VAL B C 1
ATOM 11133 O O . VAL B 1 437 ? -18.094 0.586 -10.047 1 95 437 VAL B O 1
ATOM 11136 N N . TYR B 1 438 ? -19.906 0.343 -8.742 1 95.69 438 TYR B N 1
ATOM 11137 C CA . TYR B 1 438 ? -20.781 0.422 -9.914 1 95.69 438 TYR B CA 1
ATOM 11138 C C . TYR B 1 438 ? -22.078 1.141 -9.578 1 95.69 438 TYR B C 1
ATOM 11140 O O . TYR B 1 438 ? -22.453 1.237 -8.406 1 95.69 438 TYR B O 1
ATOM 11148 N N . ALA B 1 439 ? -22.688 1.687 -10.586 1 95.81 439 ALA B N 1
ATOM 11149 C CA . ALA B 1 439 ? -24.031 2.262 -10.578 1 95.81 439 ALA B CA 1
ATOM 11150 C C . ALA B 1 439 ? -24.875 1.717 -11.727 1 95.81 439 ALA B C 1
ATOM 11152 O O . ALA B 1 439 ? -24.375 1.579 -12.852 1 95.81 439 ALA B O 1
ATOM 11153 N N . GLU B 1 440 ? -26.031 1.295 -11.43 1 96.19 440 GLU B N 1
ATOM 11154 C CA . GLU B 1 440 ? -26.984 0.774 -12.414 1 96.19 440 GLU B CA 1
ATOM 11155 C C . GLU B 1 440 ? -28.312 1.511 -12.336 1 96.19 440 GLU B C 1
ATOM 11157 O O . GLU B 1 440 ? -28.938 1.58 -11.273 1 96.19 440 GLU B O 1
ATOM 11162 N N . ALA B 1 441 ? -28.75 2.008 -13.453 1 96.62 441 ALA B N 1
ATOM 11163 C CA . ALA B 1 441 ? -30 2.758 -13.531 1 96.62 441 ALA B CA 1
ATOM 11164 C C . ALA B 1 441 ? -30.969 2.098 -14.508 1 96.62 441 ALA B C 1
ATOM 11166 O O . ALA B 1 441 ? -30.562 1.601 -15.562 1 96.62 441 ALA B O 1
ATOM 11167 N N . GLU B 1 442 ? -32.188 2.035 -14.086 1 96.19 442 GLU B N 1
ATOM 11168 C CA . GLU B 1 442 ? -33.281 1.587 -14.945 1 96.19 442 GLU B CA 1
ATOM 11169 C C . GLU B 1 442 ? -34.375 2.643 -15.039 1 96.19 442 GLU B C 1
ATOM 11171 O O . GLU B 1 442 ? -35.469 2.465 -14.484 1 96.19 442 GLU B O 1
ATOM 11176 N N . PRO B 1 443 ? -34.188 3.656 -15.82 1 94.25 443 PRO B N 1
ATOM 11177 C CA . PRO B 1 443 ? -35.156 4.75 -15.906 1 94.25 443 PRO B CA 1
ATOM 11178 C C . PRO B 1 443 ? -36.531 4.309 -16.469 1 94.25 443 PRO B C 1
ATOM 11180 O O . PRO B 1 443 ? -37.562 4.852 -16.109 1 94.25 443 PRO B O 1
ATOM 11183 N N . ILE B 1 444 ? -36.469 3.414 -17.391 1 94.31 444 ILE B N 1
ATOM 11184 C CA . ILE B 1 444 ? -37.688 2.777 -17.906 1 94.31 444 ILE B CA 1
ATOM 11185 C C . ILE B 1 444 ? -37.531 1.259 -17.844 1 94.31 444 ILE B C 1
ATOM 11187 O O . ILE B 1 444 ? -36.406 0.741 -17.828 1 94.31 444 ILE B O 1
ATOM 11191 N N . LYS B 1 445 ? -38.594 0.629 -17.75 1 91.94 445 LYS B N 1
ATOM 11192 C CA . LYS B 1 445 ? -38.562 -0.823 -17.609 1 91.94 445 LYS B CA 1
ATOM 11193 C C . LYS B 1 445 ? -37.781 -1.472 -18.75 1 91.94 445 LYS B C 1
ATOM 11195 O O . LYS B 1 445 ? -38.062 -1.197 -19.922 1 91.94 445 LYS B O 1
ATOM 11200 N N . GLY B 1 446 ? -36.812 -2.213 -18.422 1 92.81 446 GLY B N 1
ATOM 11201 C CA . GLY B 1 446 ? -36.062 -2.982 -19.406 1 92.81 446 GLY B CA 1
ATOM 11202 C C . GLY B 1 446 ? -34.781 -2.301 -19.828 1 92.81 446 GLY B C 1
ATOM 11203 O O . GLY B 1 446 ? -33.906 -2.939 -20.406 1 92.81 446 GLY B O 1
ATOM 11204 N N . LEU B 1 447 ? -34.75 -0.989 -19.703 1 96.56 447 LEU B N 1
ATOM 11205 C CA . LEU B 1 447 ? -33.531 -0.258 -20.078 1 96.56 447 LEU B CA 1
ATOM 11206 C C . LEU B 1 447 ? -32.562 -0.157 -18.891 1 96.56 447 LEU B C 1
ATOM 11208 O O . LEU B 1 447 ? -32.906 0.485 -17.891 1 96.56 447 LEU B O 1
ATOM 11212 N N . ARG B 1 448 ? -31.469 -0.703 -19.016 1 95.62 448 ARG B N 1
ATOM 11213 C CA . ARG B 1 448 ? -30.5 -0.706 -17.922 1 95.62 448 ARG B CA 1
ATOM 11214 C C . ARG B 1 448 ? -29.203 -0.011 -18.344 1 95.62 448 ARG B C 1
ATOM 11216 O O . ARG B 1 448 ? -28.578 -0.4 -19.328 1 95.62 448 ARG B O 1
ATOM 11223 N N . LEU B 1 449 ? -28.844 1.029 -17.656 1 97.69 449 LEU B N 1
ATOM 11224 C CA . LEU B 1 449 ? -27.562 1.707 -17.766 1 97.69 449 LEU B CA 1
ATOM 11225 C C . LEU B 1 449 ? -26.625 1.336 -16.609 1 97.69 449 LEU B C 1
ATOM 11227 O O . LEU B 1 449 ? -26.984 1.508 -15.453 1 97.69 449 LEU B O 1
ATOM 11231 N N . ARG B 1 450 ? -25.469 0.811 -16.906 1 96.56 450 ARG B N 1
ATOM 11232 C CA . ARG B 1 450 ? -24.547 0.411 -15.844 1 96.56 450 ARG B CA 1
ATOM 11233 C C . ARG B 1 450 ? -23.156 0.97 -16.094 1 96.56 450 ARG B C 1
ATOM 11235 O O . ARG B 1 450 ? -22.641 0.894 -17.219 1 96.56 450 ARG B O 1
ATOM 11242 N N . SER B 1 451 ? -22.594 1.611 -15.125 1 97.5 451 SER B N 1
ATOM 11243 C CA . SER B 1 451 ? -21.203 2.051 -15.117 1 97.5 451 SER B CA 1
ATOM 11244 C C . SER B 1 451 ? -20.422 1.359 -14.008 1 97.5 451 SER B C 1
ATOM 11246 O O . SER B 1 451 ? -20.859 1.305 -12.859 1 97.5 451 SER B O 1
ATOM 11248 N N . THR B 1 452 ? -19.266 0.785 -14.383 1 96.38 452 THR B N 1
ATOM 11249 C CA . THR B 1 452 ? -18.422 0.083 -13.414 1 96.38 452 THR B CA 1
ATOM 11250 C C . THR B 1 452 ? -16.984 0.557 -13.508 1 96.38 452 THR B C 1
ATOM 11252 O O . THR B 1 452 ? -16.406 0.607 -14.594 1 96.38 452 THR B O 1
ATOM 11255 N N . LEU B 1 453 ? -16.406 0.9 -12.438 1 96.62 453 LEU B N 1
ATOM 11256 C CA . LEU B 1 453 ? -14.984 1.21 -12.312 1 96.62 453 LEU B CA 1
ATOM 11257 C C . LEU B 1 453 ? -14.281 0.184 -11.43 1 96.62 453 LEU B C 1
ATOM 11259 O O . LEU B 1 453 ? -14.609 0.045 -10.25 1 96.62 453 LEU B O 1
ATOM 11263 N N . GLY B 1 454 ? -13.375 -0.58 -12.016 1 96.19 454 GLY B N 1
ATOM 11264 C CA . GLY B 1 454 ? -12.578 -1.558 -11.289 1 96.19 454 GLY B CA 1
ATOM 11265 C C . GLY B 1 454 ? -11.109 -1.193 -11.211 1 96.19 454 GLY B C 1
ATOM 11266 O O . GLY B 1 454 ? -10.57 -0.576 -12.133 1 96.19 454 GLY B O 1
ATOM 11267 N N . ALA B 1 455 ? -10.469 -1.62 -10.117 1 95 455 ALA B N 1
ATOM 11268 C CA . ALA B 1 455 ? -9.047 -1.339 -9.961 1 95 455 ALA B CA 1
ATOM 11269 C C . ALA B 1 455 ? -8.359 -2.432 -9.141 1 95 455 ALA B C 1
ATOM 11271 O O . ALA B 1 455 ? -8.977 -3.047 -8.273 1 95 455 ALA B O 1
ATOM 11272 N N . LYS B 1 456 ? -7.129 -2.684 -9.414 1 95.62 456 LYS B N 1
ATOM 11273 C CA . LYS B 1 456 ? -6.199 -3.473 -8.617 1 95.62 456 LYS B CA 1
ATOM 11274 C C . LYS B 1 456 ? -4.957 -2.66 -8.25 1 95.62 456 LYS B C 1
ATOM 11276 O O . LYS B 1 456 ? -4.199 -2.252 -9.133 1 95.62 456 LYS B O 1
ATOM 11281 N N . MET B 1 457 ? -4.832 -2.404 -7.035 1 95.38 457 MET B N 1
ATOM 11282 C CA . MET B 1 457 ? -3.645 -1.748 -6.492 1 95.38 457 MET B CA 1
ATOM 11283 C C . MET B 1 457 ? -2.773 -2.74 -5.734 1 95.38 457 MET B C 1
ATOM 11285 O O . MET B 1 457 ? -3.256 -3.441 -4.84 1 95.38 457 MET B O 1
ATOM 11289 N N . ALA B 1 458 ? -1.49 -2.773 -6.086 1 96.19 458 ALA B N 1
ATOM 11290 C CA . ALA B 1 458 ? -0.604 -3.742 -5.449 1 96.19 458 ALA B CA 1
ATOM 11291 C C . ALA B 1 458 ? 0.701 -3.086 -5.008 1 96.19 458 ALA B C 1
ATOM 11293 O O . ALA B 1 458 ? 1.24 -2.229 -5.715 1 96.19 458 ALA B O 1
ATOM 11294 N N . PHE B 1 459 ? 1.128 -3.436 -3.824 1 96.88 459 PHE B N 1
ATOM 11295 C CA . PHE B 1 459 ? 2.461 -3.176 -3.295 1 96.88 459 PHE B CA 1
ATOM 11296 C C . PHE B 1 459 ? 3.164 -4.477 -2.934 1 96.88 459 PHE B C 1
ATOM 11298 O O . PHE B 1 459 ? 2.604 -5.316 -2.229 1 96.88 459 PHE B O 1
ATOM 11305 N N . TRP B 1 460 ? 4.371 -4.652 -3.426 1 96.81 460 TRP B N 1
ATOM 11306 C CA . TRP B 1 460 ? 5.047 -5.906 -3.105 1 96.81 460 TRP B CA 1
ATOM 11307 C C . TRP B 1 460 ? 6.559 -5.715 -3.082 1 96.81 460 TRP B C 1
ATOM 11309 O O . TRP B 1 460 ? 7.07 -4.691 -3.545 1 96.81 460 TRP B O 1
ATOM 11319 N N . GLY B 1 461 ? 7.262 -6.641 -2.492 1 97.38 461 GLY B N 1
ATOM 11320 C CA . GLY B 1 461 ? 8.711 -6.602 -2.387 1 97.38 461 GLY B CA 1
ATOM 11321 C C . GLY B 1 461 ? 9.281 -7.758 -1.586 1 97.38 461 GLY B C 1
ATOM 11322 O O . GLY B 1 461 ? 8.656 -8.812 -1.468 1 97.38 461 GLY B O 1
ATOM 11323 N N . GLY B 1 462 ? 10.578 -7.551 -1.252 1 97.5 462 GLY B N 1
ATOM 11324 C CA . GLY B 1 462 ? 11.266 -8.562 -0.465 1 97.5 462 GLY B CA 1
ATOM 11325 C C . GLY B 1 462 ? 12.492 -8.023 0.257 1 97.5 462 GLY B C 1
ATOM 11326 O O . GLY B 1 462 ? 12.961 -6.926 -0.037 1 97.5 462 GLY B O 1
ATOM 11327 N N . GLU B 1 463 ? 12.898 -8.75 1.237 1 97.75 463 GLU B N 1
ATOM 11328 C CA . GLU B 1 463 ? 14.141 -8.523 1.971 1 97.75 463 GLU B CA 1
ATOM 11329 C C . GLU B 1 463 ? 14.961 -9.805 2.072 1 97.75 463 GLU B C 1
ATOM 11331 O O . GLU B 1 463 ? 14.414 -10.883 2.332 1 97.75 463 GLU B O 1
ATOM 11336 N N . SER B 1 464 ? 16.25 -9.633 1.797 1 98 464 SER B N 1
ATOM 11337 C CA . SER B 1 464 ? 17.125 -10.805 1.8 1 98 464 SER B CA 1
ATOM 11338 C C . SER B 1 464 ? 18.5 -10.469 2.336 1 98 464 SER B C 1
ATOM 11340 O O . SER B 1 464 ? 19.031 -9.391 2.068 1 98 464 SER B O 1
ATOM 11342 N N . PHE B 1 465 ? 19.062 -11.336 3.141 1 97.94 465 PHE B N 1
ATOM 11343 C CA . PHE B 1 465 ? 20.422 -11.258 3.668 1 97.94 465 PHE B CA 1
ATOM 11344 C C . PHE B 1 465 ? 21.234 -12.484 3.252 1 97.94 465 PHE B C 1
ATOM 11346 O O . PHE B 1 465 ? 20.734 -13.609 3.314 1 97.94 465 PHE B O 1
ATOM 11353 N N . THR B 1 466 ? 22.391 -12.242 2.793 1 97.94 466 THR B N 1
ATOM 11354 C CA . THR B 1 466 ? 23.359 -13.297 2.492 1 97.94 466 THR B CA 1
ATOM 11355 C C . THR B 1 466 ? 24.562 -13.219 3.43 1 97.94 466 THR B C 1
ATOM 11357 O O . THR B 1 466 ? 25.344 -12.266 3.369 1 97.94 466 THR B O 1
ATOM 11360 N N . PRO B 1 467 ? 24.75 -14.188 4.301 1 97.94 467 PRO B N 1
ATOM 11361 C CA . PRO B 1 467 ? 25.906 -14.211 5.18 1 97.94 467 PRO B CA 1
ATOM 11362 C C . PRO B 1 467 ? 27.172 -14.695 4.469 1 97.94 467 PRO B C 1
ATOM 11364 O O . PRO B 1 467 ? 27.125 -15.031 3.281 1 97.94 467 PRO B O 1
ATOM 11367 N N . LEU B 1 468 ? 28.359 -14.625 5.184 1 97.81 468 LEU B N 1
ATOM 11368 C CA . LEU B 1 468 ? 29.547 -15.312 4.703 1 97.81 468 LEU B CA 1
ATOM 11369 C C . LEU B 1 468 ? 29.375 -16.828 4.797 1 97.81 468 LEU B C 1
ATOM 11371 O O . LEU B 1 468 ? 28.844 -17.328 5.793 1 97.81 468 LEU B O 1
ATOM 11375 N N . TYR B 1 469 ? 29.75 -17.453 3.688 1 98.12 469 TYR B N 1
ATOM 11376 C CA . TYR B 1 469 ? 29.688 -18.906 3.781 1 98.12 469 TYR B CA 1
ATOM 11377 C C . TYR B 1 469 ? 30.562 -19.562 2.721 1 98.12 469 TYR B C 1
ATOM 11379 O O . TYR B 1 469 ? 30.938 -18.922 1.734 1 98.12 469 TYR B O 1
ATOM 11387 N N . TYR B 1 470 ? 30.953 -20.703 2.998 1 98.19 470 TYR B N 1
ATOM 11388 C CA . TYR B 1 470 ? 31.562 -21.656 2.08 1 98.19 470 TYR B CA 1
ATOM 11389 C C . TYR B 1 470 ? 30.828 -22.984 2.086 1 98.19 470 TYR B C 1
ATOM 11391 O O . TYR B 1 470 ? 30.922 -23.75 3.051 1 98.19 470 TYR B O 1
ATOM 11399 N N . LEU B 1 471 ? 30.094 -23.266 1.084 1 98 471 LEU B N 1
ATOM 11400 C CA . LEU B 1 471 ? 29.406 -24.531 0.968 1 98 471 LEU B CA 1
ATOM 11401 C C . LEU B 1 471 ? 30.234 -25.531 0.165 1 98 471 LEU B C 1
ATOM 11403 O O . LEU B 1 471 ? 30.156 -26.75 0.398 1 98 471 LEU B O 1
ATOM 11407 N N . ASN B 1 472 ? 30.906 -25.062 -0.823 1 96.81 472 ASN B N 1
ATOM 11408 C CA . ASN B 1 472 ? 31.969 -25.688 -1.601 1 96.81 472 ASN B CA 1
ATOM 11409 C C . ASN B 1 472 ? 32.688 -24.688 -2.502 1 96.81 472 ASN B C 1
ATOM 11411 O O . ASN B 1 472 ? 32.438 -23.484 -2.4 1 96.81 472 ASN B O 1
ATOM 11415 N N . ALA B 1 473 ? 33.5 -25.109 -3.363 1 94.75 473 ALA B N 1
ATOM 11416 C CA . ALA B 1 473 ? 34.375 -24.203 -4.133 1 94.75 473 ALA B CA 1
ATOM 11417 C C . ALA B 1 473 ? 33.531 -23.359 -5.098 1 94.75 473 ALA B C 1
ATOM 11419 O O . ALA B 1 473 ? 33.969 -22.266 -5.488 1 94.75 473 ALA B O 1
ATOM 11420 N N . THR B 1 474 ? 32.344 -23.797 -5.469 1 94.56 474 THR B N 1
ATOM 11421 C CA . THR B 1 474 ? 31.5 -23.109 -6.43 1 94.56 474 THR B CA 1
ATOM 11422 C C . THR B 1 474 ? 30.5 -22.203 -5.719 1 94.56 474 THR B C 1
ATOM 11424 O O . THR B 1 474 ? 29.984 -21.25 -6.305 1 94.56 474 THR B O 1
ATOM 11427 N N . ASN B 1 475 ? 30.141 -22.484 -4.574 1 96.25 475 ASN B N 1
ATOM 11428 C CA . ASN B 1 475 ? 29.156 -21.75 -3.803 1 96.25 475 ASN B CA 1
ATOM 11429 C C . ASN B 1 475 ? 29.766 -21.094 -2.574 1 96.25 475 ASN B C 1
ATOM 11431 O O . ASN B 1 475 ? 29.766 -21.672 -1.485 1 96.25 475 ASN B O 1
ATOM 11435 N N . VAL B 1 476 ? 30.25 -19.922 -2.826 1 96.81 476 VAL B N 1
ATOM 11436 C CA . VAL B 1 476 ? 30.969 -19.172 -1.801 1 96.81 476 VAL B CA 1
ATOM 11437 C C . VAL B 1 476 ? 30.438 -17.75 -1.741 1 96.81 476 VAL B C 1
ATOM 11439 O O . VAL B 1 476 ? 30.109 -17.156 -2.771 1 96.81 476 VAL B O 1
ATOM 11442 N N . SER B 1 477 ? 30.188 -17.25 -0.589 1 97.31 477 SER B N 1
ATOM 11443 C CA . SER B 1 477 ? 29.953 -15.828 -0.364 1 97.31 477 SER B CA 1
ATOM 11444 C C . SER B 1 477 ? 31.047 -15.211 0.486 1 97.31 477 SER B C 1
ATOM 11446 O O . SER B 1 477 ? 31.203 -15.555 1.658 1 97.31 477 SER B O 1
ATOM 11448 N N . SER B 1 478 ? 31.75 -14.312 -0.11 1 96.25 478 SER B N 1
ATOM 11449 C CA . SER B 1 478 ? 32.906 -13.734 0.571 1 96.25 478 SER B CA 1
ATOM 11450 C C . SER B 1 478 ? 32.594 -12.352 1.131 1 96.25 478 SER B C 1
ATOM 11452 O O . SER B 1 478 ? 33.406 -11.719 1.775 1 96.25 478 SER B O 1
ATOM 11454 N N . GLN B 1 479 ? 31.453 -11.883 0.901 1 95.75 479 GLN B N 1
ATOM 11455 C CA . GLN B 1 479 ? 30.953 -10.641 1.476 1 95.75 479 GLN B CA 1
ATOM 11456 C C . GLN B 1 479 ? 29.484 -10.758 1.854 1 95.75 479 GLN B C 1
ATOM 11458 O O . GLN B 1 479 ? 28.703 -11.414 1.158 1 95.75 479 GLN B O 1
ATOM 11463 N N . THR B 1 480 ? 29.109 -10.133 2.895 1 97.12 480 THR B N 1
ATOM 11464 C CA . THR B 1 480 ? 27.703 -10.094 3.24 1 97.12 480 THR B CA 1
ATOM 11465 C C . THR B 1 480 ? 26.938 -9.125 2.33 1 97.12 480 THR B C 1
ATOM 11467 O O . THR B 1 480 ? 27.547 -8.219 1.753 1 97.12 480 THR B O 1
ATOM 11470 N N . ASN B 1 481 ? 25.734 -9.344 2.166 1 96.94 481 ASN B N 1
ATOM 11471 C CA . ASN B 1 481 ? 24.906 -8.336 1.51 1 96.94 481 ASN B CA 1
ATOM 11472 C C . ASN B 1 481 ? 23.469 -8.359 2.037 1 96.94 481 ASN B C 1
ATOM 11474 O O . ASN B 1 481 ? 22.984 -9.398 2.492 1 96.94 481 ASN B O 1
ATOM 11478 N N . TYR B 1 482 ? 22.844 -7.281 2.127 1 98 482 TYR B N 1
ATOM 11479 C CA . TYR B 1 482 ? 21.438 -7.082 2.496 1 98 482 TYR B CA 1
ATOM 11480 C C . TYR B 1 482 ? 20.703 -6.301 1.418 1 98 482 TYR B C 1
ATOM 11482 O O . TYR B 1 482 ? 21.094 -5.188 1.066 1 98 482 TYR B O 1
ATOM 11490 N N . ASN B 1 483 ? 19.609 -6.922 0.9 1 98.38 483 ASN B N 1
ATOM 11491 C CA . ASN B 1 483 ? 18.859 -6.336 -0.2 1 98.38 483 ASN B CA 1
ATOM 11492 C C . ASN B 1 483 ? 17.406 -6.051 0.204 1 98.38 483 ASN B C 1
ATOM 11494 O O . ASN B 1 483 ? 16.797 -6.848 0.912 1 98.38 483 ASN B O 1
ATOM 11498 N N . ARG B 1 484 ? 16.875 -4.898 -0.182 1 97.94 484 ARG B N 1
ATOM 11499 C CA . ARG B 1 484 ? 15.469 -4.555 -0.078 1 97.94 484 ARG B CA 1
ATOM 11500 C C . ARG B 1 484 ? 14.914 -4.105 -1.426 1 97.94 484 ARG B C 1
ATOM 11502 O O . ARG B 1 484 ? 15.445 -3.191 -2.053 1 97.94 484 ARG B O 1
ATOM 11509 N N . SER B 1 485 ? 13.828 -4.707 -1.84 1 98.19 485 SER B N 1
ATOM 11510 C CA . SER B 1 485 ? 13.109 -4.305 -3.047 1 98.19 485 SER B CA 1
ATOM 11511 C C . SER B 1 485 ? 11.68 -3.877 -2.729 1 98.19 485 SER B C 1
ATOM 11513 O O . SER B 1 485 ? 11.031 -4.469 -1.865 1 98.19 485 SER B O 1
ATOM 11515 N N . GLN B 1 486 ? 11.242 -2.842 -3.354 1 97.69 486 GLN B N 1
ATOM 11516 C CA . GLN B 1 486 ? 9.883 -2.33 -3.221 1 97.69 486 GLN B CA 1
ATOM 11517 C C . GLN B 1 486 ? 9.289 -1.986 -4.582 1 97.69 486 GLN B C 1
ATOM 11519 O O . GLN B 1 486 ? 9.922 -1.303 -5.391 1 97.69 486 GLN B O 1
ATOM 11524 N N . ASN B 1 487 ? 8.031 -2.461 -4.805 1 97.56 487 ASN B N 1
ATOM 11525 C CA . ASN B 1 487 ? 7.328 -2.252 -6.066 1 97.56 487 ASN B CA 1
ATOM 11526 C C . ASN B 1 487 ? 5.879 -1.829 -5.84 1 97.56 487 ASN B C 1
ATOM 11528 O O . ASN B 1 487 ? 5.289 -2.148 -4.805 1 97.56 487 ASN B O 1
ATOM 11532 N N . ARG B 1 488 ? 5.359 -1.1 -6.75 1 96.81 488 ARG B N 1
ATOM 11533 C CA . ARG B 1 488 ? 3.947 -0.729 -6.723 1 96.81 488 ARG B CA 1
ATOM 11534 C C . ARG B 1 488 ? 3.359 -0.708 -8.125 1 96.81 488 ARG B C 1
ATOM 11536 O O . ARG B 1 488 ? 4.078 -0.476 -9.102 1 96.81 488 ARG B O 1
ATOM 11543 N N . ARG B 1 489 ? 2.059 -0.907 -8.203 1 95.94 489 ARG B N 1
ATOM 11544 C CA . ARG B 1 489 ? 1.361 -0.883 -9.484 1 95.94 489 ARG B CA 1
ATOM 11545 C C . ARG B 1 489 ? -0.134 -0.654 -9.289 1 95.94 489 ARG B C 1
ATOM 11547 O O . ARG B 1 489 ? -0.721 -1.142 -8.32 1 95.94 489 ARG B O 1
ATOM 11554 N N . LEU B 1 490 ? -0.744 0.089 -10.164 1 95.69 490 LEU B N 1
ATOM 11555 C CA . LEU B 1 490 ? -2.182 0.33 -10.211 1 95.69 490 LEU B CA 1
ATOM 11556 C C . LEU B 1 490 ? -2.742 0.018 -11.594 1 95.69 490 LEU B C 1
ATOM 11558 O O . LEU B 1 490 ? -2.352 0.646 -12.578 1 95.69 490 LEU B O 1
ATOM 11562 N N . ASP B 1 491 ? -3.553 -0.915 -11.703 1 95.94 491 ASP B N 1
ATOM 11563 C CA . ASP B 1 491 ? -4.332 -1.234 -12.898 1 95.94 491 ASP B CA 1
ATOM 11564 C C . ASP B 1 491 ? -5.801 -0.851 -12.711 1 95.94 491 ASP B C 1
ATOM 11566 O O . ASP B 1 491 ? -6.348 -0.983 -11.617 1 95.94 491 ASP B O 1
ATOM 11570 N N . TRP B 1 492 ? -6.449 -0.402 -13.797 1 95.69 492 TRP B N 1
ATOM 11571 C CA . TRP B 1 492 ? -7.863 -0.077 -13.664 1 95.69 492 TRP B CA 1
ATOM 11572 C C . TRP B 1 492 ? -8.609 -0.336 -14.969 1 95.69 492 TRP B C 1
ATOM 11574 O O . TRP B 1 492 ? -7.988 -0.464 -16.031 1 95.69 492 TRP B O 1
ATOM 11584 N N . ASN B 1 493 ? -9.852 -0.49 -14.922 1 95.56 493 ASN B N 1
ATOM 11585 C CA . ASN B 1 493 ? -10.75 -0.599 -16.062 1 95.56 493 ASN B CA 1
ATOM 11586 C C . ASN B 1 493 ? -12.078 0.118 -15.805 1 95.56 493 ASN B C 1
ATOM 11588 O O . ASN B 1 493 ? -12.609 0.071 -14.695 1 95.56 493 ASN B O 1
ATOM 11592 N N . LEU B 1 494 ? -12.602 0.791 -16.781 1 97.25 494 LEU B N 1
ATOM 11593 C CA . LEU B 1 494 ? -13.891 1.478 -16.812 1 97.25 494 LEU B CA 1
ATOM 11594 C C . LEU B 1 494 ? -14.797 0.904 -17.891 1 97.25 494 LEU B C 1
ATOM 11596 O O . LEU B 1 494 ? -14.398 0.826 -19.062 1 97.25 494 LEU B O 1
ATOM 11600 N N . GLU B 1 495 ? -15.977 0.528 -17.484 1 96.31 495 GLU B N 1
ATOM 11601 C CA . GLU B 1 495 ? -16.938 -0.009 -18.438 1 96.31 495 GLU B CA 1
ATOM 11602 C C . GLU B 1 495 ? -18.297 0.666 -18.297 1 96.31 495 GLU B C 1
ATOM 11604 O O . GLU B 1 495 ? -18.797 0.823 -17.172 1 96.31 495 GLU B O 1
ATOM 11609 N N . ASN B 1 496 ? -18.844 1.082 -19.359 1 97.62 496 ASN B N 1
ATOM 11610 C CA . ASN B 1 496 ? -20.203 1.616 -19.469 1 97.62 496 ASN B CA 1
ATOM 11611 C C . ASN B 1 496 ? -21.047 0.791 -20.422 1 97.62 496 ASN B C 1
ATOM 11613 O O . ASN B 1 496 ? -20.656 0.555 -21.578 1 97.62 496 ASN B O 1
ATOM 11617 N N . THR B 1 497 ? -22.188 0.335 -19.922 1 96.62 497 THR B N 1
ATOM 11618 C CA . THR B 1 497 ? -23.047 -0.472 -20.781 1 96.62 497 THR B CA 1
ATOM 11619 C C . THR B 1 497 ? -24.484 0.057 -20.766 1 96.62 497 THR B C 1
ATOM 11621 O O . THR B 1 497 ? -24.938 0.588 -19.75 1 96.62 497 THR B O 1
ATOM 11624 N N . ILE B 1 498 ? -25.156 -0.066 -21.875 1 97.38 498 ILE B N 1
ATOM 11625 C CA . ILE B 1 498 ? -26.578 0.199 -22.047 1 97.38 498 ILE B CA 1
ATOM 11626 C C . ILE B 1 498 ? -27.266 -1.034 -22.641 1 97.38 498 ILE B C 1
ATOM 11628 O O . ILE B 1 498 ? -26.859 -1.54 -23.688 1 97.38 498 ILE B O 1
ATOM 11632 N N . SER B 1 499 ? -28.219 -1.518 -21.953 1 95.81 499 SER B N 1
ATOM 11633 C CA . SER B 1 499 ? -28.953 -2.686 -22.438 1 95.81 499 SER B CA 1
ATOM 11634 C C . SER B 1 499 ? -30.453 -2.459 -22.406 1 95.81 499 SER B C 1
ATOM 11636 O O . SER B 1 499 ? -30.953 -1.747 -21.531 1 95.81 499 SER B O 1
ATOM 11638 N N . TYR B 1 500 ? -31.109 -2.98 -23.328 1 96.06 500 TYR B N 1
ATOM 11639 C CA . TYR B 1 500 ? -32.562 -2.932 -23.391 1 96.06 500 TYR B CA 1
ATOM 11640 C C . TYR B 1 500 ? -33.156 -4.316 -23.656 1 96.06 500 TYR B C 1
ATOM 11642 O O . TYR B 1 500 ? -32.781 -4.965 -24.641 1 96.06 500 TYR B O 1
ATOM 11650 N N . SER B 1 501 ? -34 -4.754 -22.766 1 93.88 501 SER B N 1
ATOM 11651 C CA . SER B 1 501 ? -34.688 -6.043 -22.891 1 93.88 501 SER B CA 1
ATOM 11652 C C . SER B 1 501 ? -36.188 -5.859 -23.047 1 93.88 501 SER B C 1
ATOM 11654 O O . SER B 1 501 ? -36.781 -5.062 -22.328 1 93.88 501 SER B O 1
ATOM 11656 N N . LYS B 1 502 ? -36.75 -6.633 -23.953 1 93.5 502 LYS B N 1
ATOM 11657 C CA . LYS B 1 502 ? -38.219 -6.551 -24.188 1 93.5 502 LYS B CA 1
ATOM 11658 C C . LYS B 1 502 ? -38.75 -7.883 -24.672 1 93.5 502 LYS B C 1
ATOM 11660 O O . LYS B 1 502 ? -38.094 -8.602 -25.422 1 93.5 502 LYS B O 1
ATOM 11665 N N . THR B 1 503 ? -39.875 -8.219 -24.219 1 91.75 503 THR B N 1
ATOM 11666 C CA . THR B 1 503 ? -40.625 -9.391 -24.688 1 91.75 503 THR B CA 1
ATOM 11667 C C . THR B 1 503 ? -41.844 -8.969 -25.469 1 91.75 503 THR B C 1
ATOM 11669 O O . THR B 1 503 ? -42.656 -8.188 -24.984 1 91.75 503 THR B O 1
ATOM 11672 N N . ILE B 1 504 ? -42.031 -9.477 -26.688 1 94.69 504 ILE B N 1
ATOM 11673 C CA . ILE B 1 504 ? -43.219 -9.25 -27.516 1 94.69 504 ILE B CA 1
ATOM 11674 C C . ILE B 1 504 ? -43.812 -10.586 -27.938 1 94.69 504 ILE B C 1
ATOM 11676 O O . ILE B 1 504 ? -43.312 -11.227 -28.875 1 94.69 504 ILE B O 1
ATOM 11680 N N . GLY B 1 505 ? -44.875 -10.93 -27.391 1 92 505 GLY B N 1
ATOM 11681 C CA . GLY B 1 505 ? -45.406 -12.266 -27.625 1 92 505 GLY B CA 1
ATOM 11682 C C . GLY B 1 505 ? -44.469 -13.367 -27.203 1 92 505 GLY B C 1
ATOM 11683 O O . GLY B 1 505 ? -44.062 -13.453 -26.031 1 92 505 GLY B O 1
ATOM 11684 N N . LYS B 1 506 ? -44.031 -14.117 -28.219 1 92.38 506 LYS B N 1
ATOM 11685 C CA . LYS B 1 506 ? -43.125 -15.219 -27.938 1 92.38 506 LYS B CA 1
ATOM 11686 C C . LYS B 1 506 ? -41.688 -14.82 -28.234 1 92.38 506 LYS B C 1
ATOM 11688 O O . LYS B 1 506 ? -40.781 -15.633 -28.078 1 92.38 506 LYS B O 1
ATOM 11693 N N . HIS B 1 507 ? -41.531 -13.594 -28.656 1 94.38 507 HIS B N 1
ATOM 11694 C CA . HIS B 1 507 ? -40.219 -13.07 -29 1 94.38 507 HIS B CA 1
ATOM 11695 C C . HIS B 1 507 ? -39.562 -12.352 -27.812 1 94.38 507 HIS B C 1
ATOM 11697 O O . HIS B 1 507 ? -40.188 -11.484 -27.203 1 94.38 507 HIS B O 1
ATOM 11703 N N . ASN B 1 508 ? -38.375 -12.766 -27.438 1 93 508 ASN B N 1
ATOM 11704 C CA . ASN B 1 508 ? -37.594 -12.07 -26.438 1 93 508 ASN B CA 1
ATOM 11705 C C . ASN B 1 508 ? -36.312 -11.508 -27.031 1 93 508 ASN B C 1
ATOM 11707 O O . ASN B 1 508 ? -35.562 -12.219 -27.734 1 93 508 ASN B O 1
ATOM 11711 N N . PHE B 1 509 ? -36.062 -10.242 -26.766 1 93.19 509 PHE B N 1
ATOM 11712 C CA . PHE B 1 509 ? -34.844 -9.602 -27.281 1 93.19 509 PHE B CA 1
ATOM 11713 C C . PHE B 1 509 ? -34.125 -8.852 -26.188 1 93.19 509 PHE B C 1
ATOM 11715 O O . PHE B 1 509 ? -34.75 -8.25 -25.312 1 93.19 509 PHE B O 1
ATOM 11722 N N . THR B 1 510 ? -32.812 -8.914 -26.234 1 93.19 510 THR B N 1
ATOM 11723 C CA . THR B 1 510 ? -31.969 -8.047 -25.422 1 93.19 510 THR B CA 1
ATOM 11724 C C . THR B 1 510 ? -30.828 -7.461 -26.266 1 93.19 510 THR B C 1
ATOM 11726 O O . THR B 1 510 ? -30.062 -8.195 -26.891 1 93.19 510 THR B O 1
ATOM 11729 N N . GLY B 1 511 ? -30.75 -6.125 -26.391 1 95.25 511 GLY B N 1
ATOM 11730 C CA . GLY B 1 511 ? -29.641 -5.414 -27 1 95.25 511 GLY B CA 1
ATOM 11731 C C . GLY B 1 511 ? -28.734 -4.738 -26 1 95.25 511 GLY B C 1
ATOM 11732 O O . GLY B 1 511 ? -29.203 -4.188 -25 1 95.25 511 GLY B O 1
ATOM 11733 N N . LEU B 1 512 ? -27.391 -4.871 -26.266 1 96.06 512 LEU B N 1
ATOM 11734 C CA . LEU B 1 512 ? -26.422 -4.258 -25.375 1 96.06 512 LEU B CA 1
ATOM 11735 C C . LEU B 1 512 ? -25.328 -3.531 -26.172 1 96.06 512 LEU B C 1
ATOM 11737 O O . LEU B 1 512 ? -24.828 -4.055 -27.156 1 96.06 512 LEU B O 1
ATOM 11741 N N . ILE B 1 513 ? -25.047 -2.301 -25.828 1 97.19 513 ILE B N 1
ATOM 11742 C CA . ILE B 1 513 ? -23.891 -1.551 -26.312 1 97.19 513 ILE B CA 1
ATOM 11743 C C . ILE B 1 513 ? -23 -1.181 -25.141 1 97.19 513 ILE B C 1
ATOM 11745 O O . ILE B 1 513 ? -23.484 -0.846 -24.062 1 97.19 513 ILE B O 1
ATOM 11749 N N . GLY B 1 514 ? -21.719 -1.332 -25.359 1 96.5 514 GLY B N 1
ATOM 11750 C CA . GLY B 1 514 ? -20.812 -1.06 -24.25 1 96.5 514 GLY B CA 1
ATOM 11751 C C . GLY B 1 514 ? -19.531 -0.364 -24.688 1 96.5 514 GLY B C 1
ATOM 11752 O O . GLY B 1 514 ? -19.156 -0.432 -25.859 1 96.5 514 GLY B O 1
ATOM 11753 N N . GLN B 1 515 ? -18.953 0.382 -23.812 1 97.38 515 GLN B N 1
ATOM 11754 C CA . GLN B 1 515 ? -17.656 1.037 -23.906 1 97.38 515 GLN B CA 1
ATOM 11755 C C . GLN B 1 515 ? -16.719 0.592 -22.781 1 97.38 515 GLN B C 1
ATOM 11757 O O . GLN B 1 515 ? -17.141 0.484 -21.625 1 97.38 515 GLN B O 1
ATOM 11762 N N . GLY B 1 516 ? -15.43 0.268 -23.156 1 95.81 516 GLY B N 1
ATOM 11763 C CA . GLY B 1 516 ? -14.438 -0.122 -22.172 1 95.81 516 GLY B CA 1
ATOM 11764 C C . GLY B 1 516 ? -13.125 0.625 -22.312 1 95.81 516 GLY B C 1
ATOM 11765 O O . GLY B 1 516 ? -12.688 0.909 -23.438 1 95.81 516 GLY B O 1
ATOM 11766 N N . ALA B 1 517 ? -12.531 1.034 -21.219 1 97.12 517 ALA B N 1
ATOM 11767 C CA . ALA B 1 517 ? -11.18 1.589 -21.141 1 97.12 517 ALA B CA 1
ATOM 11768 C C . ALA B 1 517 ? -10.344 0.842 -20.109 1 97.12 517 ALA B C 1
ATOM 11770 O O . ALA B 1 517 ? -10.805 0.591 -18.984 1 97.12 517 ALA B O 1
ATOM 11771 N N . TYR B 1 518 ? -9.148 0.467 -20.5 1 95.5 518 TYR B N 1
ATOM 11772 C CA . TYR B 1 518 ? -8.305 -0.357 -19.656 1 95.5 518 TYR B CA 1
ATOM 11773 C C . TYR B 1 518 ? -6.895 0.215 -19.562 1 95.5 518 TYR B C 1
ATOM 11775 O O . TYR B 1 518 ? -6.363 0.721 -20.562 1 95.5 518 TYR B O 1
ATOM 11783 N N . MET B 1 519 ? -6.246 0.151 -18.391 1 96.12 519 MET B N 1
ATOM 11784 C CA . MET B 1 519 ? -4.844 0.499 -18.188 1 96.12 519 MET B CA 1
ATOM 11785 C C . MET B 1 519 ? -4.156 -0.527 -17.297 1 96.12 519 MET B C 1
ATOM 11787 O O . MET B 1 519 ? -4.66 -0.853 -16.219 1 96.12 519 MET B O 1
ATOM 11791 N N . ASP B 1 520 ? -3.008 -1.078 -17.734 1 92.94 520 ASP B N 1
ATOM 11792 C CA . ASP B 1 520 ? -2.188 -1.979 -16.938 1 92.94 520 ASP B CA 1
ATOM 11793 C C . ASP B 1 520 ? -0.703 -1.778 -17.234 1 92.94 520 ASP B C 1
ATOM 11795 O O . ASP B 1 520 ? -0.336 -0.948 -18.062 1 92.94 520 ASP B O 1
ATOM 11799 N N . ASN B 1 521 ? 0.126 -2.344 -16.484 1 92.62 521 ASN B N 1
ATOM 11800 C CA . ASN B 1 521 ? 1.559 -2.441 -16.75 1 92.62 521 ASN B CA 1
ATOM 11801 C C . ASN B 1 521 ? 2.281 -1.143 -16.406 1 92.62 521 ASN B C 1
ATOM 11803 O O . ASN B 1 521 ? 3.297 -0.808 -17.016 1 92.62 521 ASN B O 1
ATOM 11807 N N . ARG B 1 522 ? 1.789 -0.348 -15.547 1 93.69 522 ARG B N 1
ATOM 11808 C CA . ARG B 1 522 ? 2.504 0.84 -15.094 1 93.69 522 ARG B CA 1
ATOM 11809 C C . ARG B 1 522 ? 3.098 0.623 -13.703 1 93.69 522 ARG B C 1
ATOM 11811 O O . ARG B 1 522 ? 2.742 1.323 -12.758 1 93.69 522 ARG B O 1
ATOM 11818 N N . GLY B 1 523 ? 4.051 -0.203 -13.672 1 94.81 523 GLY B N 1
ATOM 11819 C CA . GLY B 1 523 ? 4.703 -0.524 -12.414 1 94.81 523 GLY B CA 1
ATOM 11820 C C . GLY B 1 523 ? 5.906 0.354 -12.125 1 94.81 523 GLY B C 1
ATOM 11821 O O . GLY B 1 523 ? 6.484 0.948 -13.031 1 94.81 523 GLY B O 1
ATOM 11822 N N . ARG B 1 524 ? 6.203 0.573 -10.875 1 97.5 524 ARG B N 1
ATOM 11823 C CA . ARG B 1 524 ? 7.406 1.236 -10.383 1 97.5 524 ARG B CA 1
ATOM 11824 C C . ARG B 1 524 ? 8.188 0.326 -9.445 1 97.5 524 ARG B C 1
ATOM 11826 O O . ARG B 1 524 ? 7.617 -0.28 -8.539 1 97.5 524 ARG B O 1
ATOM 11833 N N . SER B 1 525 ? 9.5 0.26 -9.719 1 97.69 525 SER B N 1
ATOM 11834 C CA . SER B 1 525 ? 10.312 -0.658 -8.938 1 97.69 525 SER B CA 1
ATOM 11835 C C . SER B 1 525 ? 11.578 0.024 -8.43 1 97.69 525 SER B C 1
ATOM 11837 O O . SER B 1 525 ? 12.148 0.876 -9.109 1 97.69 525 SER B O 1
ATOM 11839 N N . THR B 1 526 ? 12.023 -0.344 -7.25 1 98.06 526 THR B N 1
ATOM 11840 C CA . THR B 1 526 ? 13.328 0.008 -6.699 1 98.06 526 THR B CA 1
ATOM 11841 C C . THR B 1 526 ? 13.969 -1.192 -6.004 1 98.06 526 THR B C 1
ATOM 11843 O O . THR B 1 526 ? 13.266 -2.041 -5.453 1 98.06 526 THR B O 1
ATOM 11846 N N . SER B 1 527 ? 15.266 -1.282 -6.004 1 98.19 527 SER B N 1
ATOM 11847 C CA . SER B 1 527 ? 16.062 -2.285 -5.309 1 98.19 527 SER B CA 1
ATOM 11848 C C . SER B 1 527 ? 17.375 -1.69 -4.797 1 98.19 527 SER B C 1
ATOM 11850 O O . SER B 1 527 ? 18.078 -0.983 -5.531 1 98.19 527 SER B O 1
ATOM 11852 N N . VAL B 1 528 ? 17.625 -1.906 -3.564 1 98.31 528 VAL B N 1
ATOM 11853 C CA . VAL B 1 528 ? 18.828 -1.402 -2.91 1 98.31 528 VAL B CA 1
ATOM 11854 C C . VAL B 1 528 ? 19.578 -2.555 -2.244 1 98.31 528 VAL B C 1
ATOM 11856 O O . VAL B 1 528 ? 18.969 -3.365 -1.535 1 98.31 528 VAL B O 1
ATOM 11859 N N . THR B 1 529 ? 20.859 -2.627 -2.475 1 98.06 529 THR B N 1
ATOM 11860 C CA . THR B 1 529 ? 21.719 -3.627 -1.843 1 98.06 529 THR B CA 1
ATOM 11861 C C . THR B 1 529 ? 22.922 -2.967 -1.179 1 98.06 529 THR B C 1
ATOM 11863 O O . THR B 1 529 ? 23.609 -2.162 -1.801 1 98.06 529 THR B O 1
ATOM 11866 N N . PHE B 1 530 ? 23.141 -3.244 0.051 1 96.62 530 PHE B N 1
ATOM 11867 C CA . PHE B 1 530 ? 24.375 -2.898 0.762 1 96.62 530 PHE B CA 1
ATOM 11868 C C . PHE B 1 530 ? 25.266 -4.121 0.925 1 96.62 530 PHE B C 1
ATOM 11870 O O . PHE B 1 530 ? 24.797 -5.191 1.318 1 96.62 530 PHE B O 1
ATOM 11877 N N . PHE B 1 531 ? 26.5 -3.994 0.621 1 96.38 531 PHE B N 1
ATOM 11878 C CA . PHE B 1 531 ? 27.484 -5.062 0.787 1 96.38 531 PHE B CA 1
ATOM 11879 C C . PHE B 1 531 ? 28.328 -4.836 2.037 1 96.38 531 PHE B C 1
ATOM 11881 O O . PHE B 1 531 ? 28.422 -3.711 2.529 1 96.38 531 PHE B O 1
ATOM 11888 N N . ASN B 1 532 ? 28.844 -5.961 2.629 1 93.88 532 ASN B N 1
ATOM 11889 C CA . ASN B 1 532 ? 29.719 -5.969 3.797 1 93.88 532 ASN B CA 1
ATOM 11890 C C . ASN B 1 532 ? 29.031 -5.367 5.016 1 93.88 532 ASN B C 1
ATOM 11892 O O . ASN B 1 532 ? 29.641 -4.594 5.762 1 93.88 532 ASN B O 1
ATOM 11896 N N . VAL B 1 533 ? 27.828 -5.562 5.066 1 92.88 533 VAL B N 1
ATOM 11897 C CA . VAL B 1 533 ? 27.078 -5.211 6.273 1 92.88 533 VAL B CA 1
ATOM 11898 C C . VAL B 1 533 ? 27.625 -6.012 7.457 1 92.88 533 VAL B C 1
ATOM 11900 O O . VAL B 1 533 ? 27.844 -7.223 7.352 1 92.88 533 VAL B O 1
ATOM 11903 N N . PRO B 1 534 ? 27.844 -5.355 8.633 1 90.75 534 PRO B N 1
ATOM 11904 C CA . PRO B 1 534 ? 28.422 -6.055 9.773 1 90.75 534 PRO B CA 1
ATOM 11905 C C . PRO B 1 534 ? 27.406 -6.898 10.539 1 90.75 534 PRO B C 1
ATOM 11907 O O . PRO B 1 534 ? 27.141 -6.633 11.711 1 90.75 534 PRO B O 1
ATOM 11910 N N . ALA B 1 535 ? 26.875 -7.863 9.945 1 94.19 535 ALA B N 1
ATOM 11911 C CA . ALA B 1 535 ? 25.922 -8.82 10.5 1 94.19 535 ALA B CA 1
ATOM 11912 C C . ALA B 1 535 ? 26.203 -10.234 9.992 1 94.19 535 ALA B C 1
ATOM 11914 O O . ALA B 1 535 ? 26.828 -10.406 8.945 1 94.19 535 ALA B O 1
ATOM 11915 N N . ASP B 1 536 ? 25.75 -11.18 10.766 1 95.25 536 ASP B N 1
ATOM 11916 C CA . ASP B 1 536 ? 25.984 -12.555 10.336 1 95.25 536 ASP B CA 1
ATOM 11917 C C . ASP B 1 536 ? 24.656 -13.305 10.188 1 95.25 536 ASP B C 1
ATOM 11919 O O . ASP B 1 536 ? 24.641 -14.508 9.922 1 95.25 536 ASP B O 1
ATOM 11923 N N . ASN B 1 537 ? 23.578 -12.633 10.391 1 96.44 537 ASN B N 1
ATOM 11924 C CA . ASN B 1 537 ? 22.25 -13.203 10.211 1 96.44 537 ASN B CA 1
ATOM 11925 C C . ASN B 1 537 ? 21.25 -12.141 9.773 1 96.44 537 ASN B C 1
ATOM 11927 O O . ASN B 1 537 ? 21.516 -10.938 9.883 1 96.44 537 ASN B O 1
ATOM 11931 N N . PHE B 1 538 ? 20.125 -12.562 9.312 1 97.31 538 PHE B N 1
ATOM 11932 C CA . PHE B 1 538 ? 19.109 -11.68 8.758 1 97.31 538 PHE B CA 1
ATOM 11933 C C . PHE B 1 538 ? 18.578 -10.719 9.82 1 97.31 538 PHE B C 1
ATOM 11935 O O . PHE B 1 538 ? 18.391 -9.531 9.555 1 97.31 538 PHE B O 1
ATOM 11942 N N . ASP B 1 539 ? 18.281 -11.172 11.016 1 95 539 ASP B N 1
ATOM 11943 C CA . ASP B 1 539 ? 17.609 -10.391 12.062 1 95 539 ASP B CA 1
ATOM 11944 C C . ASP B 1 539 ? 18.469 -9.195 12.477 1 95 539 ASP B C 1
ATOM 11946 O O . ASP B 1 539 ? 17.938 -8.164 12.898 1 95 539 ASP B O 1
ATOM 11950 N N . ASP B 1 540 ? 19.781 -9.344 12.258 1 94.25 540 ASP B N 1
ATOM 11951 C CA . ASP B 1 540 ? 20.688 -8.281 12.664 1 94.25 540 ASP B CA 1
ATOM 11952 C C . ASP B 1 540 ? 21.078 -7.406 11.477 1 94.25 540 ASP B C 1
ATOM 11954 O O . ASP B 1 540 ? 21.703 -6.355 11.648 1 94.25 540 ASP B O 1
ATOM 11958 N N . ALA B 1 541 ? 20.766 -7.832 10.289 1 96.19 541 ALA B N 1
ATOM 11959 C CA . ALA B 1 541 ? 21.094 -7.047 9.102 1 96.19 541 ALA B CA 1
ATOM 11960 C C . ALA B 1 541 ? 20.188 -5.832 8.969 1 96.19 541 ALA B C 1
ATOM 11962 O O . ALA B 1 541 ? 19.016 -5.887 9.352 1 96.19 541 ALA B O 1
ATOM 11963 N N . SER B 1 542 ? 20.828 -4.746 8.414 1 94.25 542 SER B N 1
ATOM 11964 C CA . SER B 1 542 ? 20.062 -3.506 8.312 1 94.25 542 SER B CA 1
ATOM 11965 C C . SER B 1 542 ? 20.672 -2.562 7.281 1 94.25 542 SER B C 1
ATOM 11967 O O . SER B 1 542 ? 21.891 -2.494 7.137 1 94.25 542 SER B O 1
ATOM 11969 N N . LEU B 1 543 ? 19.812 -1.82 6.652 1 95.75 543 LEU B N 1
ATOM 11970 C CA . LEU B 1 543 ? 20.297 -0.766 5.77 1 95.75 543 LEU B CA 1
ATOM 11971 C C . LEU B 1 543 ? 20.688 0.476 6.566 1 95.75 543 LEU B C 1
ATOM 11973 O O . LEU B 1 543 ? 21.203 1.444 6.004 1 95.75 543 LEU B O 1
ATOM 11977 N N . ASN B 1 544 ? 20.469 0.467 7.836 1 91.62 544 ASN B N 1
ATOM 11978 C CA . ASN B 1 544 ? 20.953 1.544 8.695 1 91.62 544 ASN B CA 1
ATOM 11979 C C . ASN B 1 544 ? 22.469 1.486 8.859 1 91.62 544 ASN B C 1
ATOM 11981 O O . ASN B 1 544 ? 23.078 2.463 9.289 1 91.62 544 ASN B O 1
ATOM 11985 N N . PHE B 1 545 ? 23.031 0.295 8.617 1 91.12 545 PHE B N 1
ATOM 11986 C CA . PHE B 1 545 ? 24.484 0.21 8.531 1 91.12 545 PHE B CA 1
ATOM 11987 C C . PHE B 1 545 ? 24.984 0.876 7.25 1 91.12 545 PHE B C 1
ATOM 11989 O O . PHE B 1 545 ? 25.125 0.219 6.219 1 91.12 545 PHE B O 1
ATOM 11996 N N . LYS B 1 546 ? 25.359 2.098 7.352 1 88.62 546 LYS B N 1
ATOM 11997 C CA . LYS B 1 546 ? 25.766 2.803 6.145 1 88.62 546 LYS B CA 1
ATOM 11998 C C . LYS B 1 546 ? 27.141 2.34 5.68 1 88.62 546 LYS B C 1
ATOM 12000 O O . LYS B 1 546 ? 28.062 2.209 6.492 1 88.62 546 LYS B O 1
ATOM 12005 N N . VAL B 1 547 ? 27.188 1.994 4.48 1 88.94 547 VAL B N 1
ATOM 12006 C CA . VAL B 1 547 ? 28.422 1.566 3.836 1 88.94 547 VAL B CA 1
ATOM 12007 C C . VAL B 1 547 ? 28.812 2.562 2.746 1 88.94 547 VAL B C 1
ATOM 12009 O O . VAL B 1 547 ? 27.984 3.383 2.326 1 88.94 547 VAL B O 1
ATOM 12012 N N . PRO B 1 548 ? 30.125 2.57 2.334 1 85.62 548 PRO B N 1
ATOM 12013 C CA . PRO B 1 548 ? 30.531 3.467 1.249 1 85.62 548 PRO B CA 1
ATOM 12014 C C . PRO B 1 548 ? 29.734 3.232 -0.037 1 85.62 548 PRO B C 1
ATOM 12016 O O . PRO B 1 548 ? 29.219 2.135 -0.255 1 85.62 548 PRO B O 1
ATOM 12019 N N . ASN B 1 549 ? 29.734 4.156 -0.879 1 84.12 549 ASN B N 1
ATOM 12020 C CA . ASN B 1 549 ? 28.922 4.105 -2.09 1 84.12 549 ASN B CA 1
ATOM 12021 C C . ASN B 1 549 ? 29.344 2.959 -3.002 1 84.12 549 ASN B C 1
ATOM 12023 O O . ASN B 1 549 ? 28.516 2.389 -3.713 1 84.12 549 ASN B O 1
ATOM 12027 N N . ASP B 1 550 ? 30.609 2.674 -3.018 1 87.12 550 ASP B N 1
ATOM 12028 C CA . ASP B 1 550 ? 31.094 1.622 -3.908 1 87.12 550 ASP B CA 1
ATOM 12029 C C . ASP B 1 550 ? 30.672 0.243 -3.406 1 87.12 550 ASP B C 1
ATOM 12031 O O . ASP B 1 550 ? 30.875 -0.762 -4.09 1 87.12 550 ASP B O 1
ATOM 12035 N N . GLN B 1 551 ? 30.109 0.196 -2.197 1 91.62 551 GLN B N 1
ATOM 12036 C CA . GLN B 1 551 ? 29.562 -1.037 -1.638 1 91.62 551 GLN B CA 1
ATOM 12037 C C . GLN B 1 551 ? 28.031 -1.021 -1.648 1 91.62 551 GLN B C 1
ATOM 12039 O O . GLN B 1 551 ? 27.406 -1.691 -0.833 1 91.62 551 GLN B O 1
ATOM 12044 N N . ARG B 1 552 ? 27.562 -0.187 -2.385 1 94 552 ARG B N 1
ATOM 12045 C CA . ARG B 1 552 ? 26.109 -0.114 -2.588 1 94 552 ARG B CA 1
ATOM 12046 C C . ARG B 1 552 ? 25.75 -0.317 -4.055 1 94 552 ARG B C 1
ATOM 12048 O O . ARG B 1 552 ? 26.469 0.157 -4.945 1 94 552 ARG B O 1
ATOM 12055 N N . THR B 1 553 ? 24.703 -1.024 -4.316 1 94.38 553 THR B N 1
ATOM 12056 C CA . THR B 1 553 ? 24.125 -1.095 -5.656 1 94.38 553 THR B CA 1
ATOM 12057 C C . THR B 1 553 ? 22.641 -0.738 -5.637 1 94.38 553 THR B C 1
ATOM 12059 O O . THR B 1 553 ? 21.984 -0.892 -4.609 1 94.38 553 THR B O 1
ATOM 12062 N N . ALA B 1 554 ? 22.266 -0.132 -6.688 1 94 554 ALA B N 1
ATOM 12063 C CA . ALA B 1 554 ? 20.891 0.308 -6.824 1 94 554 ALA B CA 1
ATOM 12064 C C . ALA B 1 554 ? 20.328 -0.033 -8.211 1 94 554 ALA B C 1
ATOM 12066 O O . ALA B 1 554 ? 21.078 -0.026 -9.195 1 94 554 ALA B O 1
ATOM 12067 N N . ASP B 1 555 ? 19.016 -0.303 -8.242 1 95.5 555 ASP B N 1
ATOM 12068 C CA . ASP B 1 555 ? 18.328 -0.455 -9.516 1 95.5 555 ASP B CA 1
ATOM 12069 C C . ASP B 1 555 ? 16.859 -0.022 -9.398 1 95.5 555 ASP B C 1
ATOM 12071 O O . ASP B 1 555 ? 16.344 0.14 -8.289 1 95.5 555 ASP B O 1
ATOM 12075 N N . GLY B 1 556 ? 16.328 0.37 -10.516 1 96 556 GLY B N 1
ATOM 12076 C CA . GLY B 1 556 ? 14.93 0.721 -10.641 1 96 556 GLY B CA 1
ATOM 12077 C C . GLY B 1 556 ? 14.406 0.6 -12.062 1 96 556 GLY B C 1
ATOM 12078 O O . GLY B 1 556 ? 15.188 0.475 -13.008 1 96 556 GLY B O 1
ATOM 12079 N N . SER B 1 557 ? 13.078 0.551 -12.117 1 95.5 557 SER B N 1
ATOM 12080 C CA . SER B 1 557 ? 12.445 0.47 -13.43 1 95.5 557 SER B CA 1
ATOM 12081 C C . SER B 1 557 ? 10.992 0.922 -13.367 1 95.5 557 SER B C 1
ATOM 12083 O O . SER B 1 557 ? 10.43 1.072 -12.281 1 95.5 557 SER B O 1
ATOM 12085 N N . GLU B 1 558 ? 10.469 1.216 -14.484 1 94.62 558 GLU B N 1
ATOM 12086 C CA . GLU B 1 558 ? 9.047 1.506 -14.648 1 94.62 558 GLU B CA 1
ATOM 12087 C C . GLU B 1 558 ? 8.469 0.794 -15.867 1 94.62 558 GLU B C 1
ATOM 12089 O O . GLU B 1 558 ? 9.172 0.596 -16.859 1 94.62 558 GLU B O 1
ATOM 12094 N N . GLY B 1 559 ? 7.176 0.502 -15.758 1 93.69 559 GLY B N 1
ATOM 12095 C CA . GLY B 1 559 ? 6.473 -0.031 -16.922 1 93.69 559 GLY B CA 1
ATOM 12096 C C . GLY B 1 559 ? 5.961 1.048 -17.859 1 93.69 559 GLY B C 1
ATOM 12097 O O . GLY B 1 559 ? 5.688 2.17 -17.422 1 93.69 559 GLY B O 1
ATOM 12098 N N . ALA B 1 560 ? 5.777 0.77 -19.094 1 90.88 560 ALA B N 1
ATOM 12099 C CA . ALA B 1 560 ? 5.375 1.73 -20.109 1 90.88 560 ALA B CA 1
ATOM 12100 C C . ALA B 1 560 ? 3.904 2.105 -19.969 1 90.88 560 ALA B C 1
ATOM 12102 O O . ALA B 1 560 ? 3.484 3.184 -20.391 1 90.88 560 ALA B O 1
ATOM 12103 N N . GLY B 1 561 ? 3.158 1.374 -19.328 1 92.81 561 GLY B N 1
ATOM 12104 C CA . GLY B 1 561 ? 1.713 1.541 -19.359 1 92.81 561 GLY B CA 1
ATOM 12105 C C . GLY B 1 561 ? 1.079 1.035 -20.641 1 92.81 561 GLY B C 1
ATOM 12106 O O . GLY B 1 561 ? 1.514 1.394 -21.734 1 92.81 561 GLY B O 1
ATOM 12107 N N . HIS B 1 562 ? 0.215 0.163 -20.531 1 95.06 562 HIS B N 1
ATOM 12108 C CA . HIS B 1 562 ? -0.536 -0.424 -21.641 1 95.06 562 HIS B CA 1
ATOM 12109 C C . HIS B 1 562 ? -2.01 -0.039 -21.562 1 95.06 562 HIS B C 1
ATOM 12111 O O . HIS B 1 562 ? -2.654 -0.219 -20.531 1 95.06 562 HIS B O 1
ATOM 12117 N N . THR B 1 563 ? -2.518 0.573 -22.625 1 95.88 563 THR B N 1
ATOM 12118 C CA . THR B 1 563 ? -3.908 1.013 -22.641 1 95.88 563 THR B CA 1
ATOM 12119 C C . THR B 1 563 ? -4.684 0.314 -23.766 1 95.88 563 THR B C 1
ATOM 12121 O O . THR B 1 563 ? -4.137 0.039 -24.828 1 95.88 563 THR B O 1
ATOM 12124 N N . VAL B 1 564 ? -5.914 0.036 -23.5 1 95.94 564 VAL B N 1
ATOM 12125 C CA . VAL B 1 564 ? -6.848 -0.54 -24.469 1 95.94 564 VAL B CA 1
ATOM 12126 C C . VAL B 1 564 ? -8.164 0.236 -24.453 1 95.94 564 VAL B C 1
ATOM 12128 O O . VAL B 1 564 ? -8.656 0.6 -23.375 1 95.94 564 VAL B O 1
ATOM 12131 N N . SER B 1 565 ? -8.664 0.573 -25.594 1 96.62 565 SER B N 1
ATOM 12132 C CA . SER B 1 565 ? -9.977 1.189 -25.766 1 96.62 565 SER B CA 1
ATOM 12133 C C . SER B 1 565 ? -10.914 0.281 -26.562 1 96.62 565 SER B C 1
ATOM 12135 O O . SER B 1 565 ? -10.531 -0.258 -27.594 1 96.62 565 SER B O 1
ATOM 12137 N N . SER B 1 566 ? -12.164 0.131 -26.078 1 96.62 566 SER B N 1
ATOM 12138 C CA . SER B 1 566 ? -13.047 -0.859 -26.688 1 96.62 566 SER B CA 1
ATOM 12139 C C . SER B 1 566 ? -14.453 -0.302 -26.875 1 96.62 566 SER B C 1
ATOM 12141 O O . SER B 1 566 ? -14.922 0.5 -26.062 1 96.62 566 SER B O 1
ATOM 12143 N N . LEU B 1 567 ? -15.07 -0.695 -27.984 1 97.38 567 LEU B N 1
ATOM 12144 C CA . LEU B 1 567 ? -16.5 -0.571 -28.25 1 97.38 567 LEU B CA 1
ATOM 12145 C C . LEU B 1 567 ? -17.094 -1.917 -28.656 1 97.38 567 LEU B C 1
ATOM 12147 O O . LEU B 1 567 ? -16.5 -2.656 -29.438 1 97.38 567 LEU B O 1
ATOM 12151 N N . PHE B 1 568 ? -18.25 -2.24 -28.062 1 95.44 568 PHE B N 1
ATOM 12152 C CA . PHE B 1 568 ? -18.812 -3.531 -28.422 1 95.44 568 PHE B CA 1
ATOM 12153 C C . PHE B 1 568 ? -20.344 -3.484 -28.375 1 95.44 568 PHE B C 1
ATOM 12155 O O . PHE B 1 568 ? -20.922 -2.607 -27.719 1 95.44 568 PHE B O 1
ATOM 12162 N N . ALA B 1 569 ? -20.953 -4.422 -29.047 1 96.62 569 ALA B N 1
ATOM 12163 C CA . ALA B 1 569 ? -22.406 -4.582 -29.109 1 96.62 569 ALA B CA 1
ATOM 12164 C C . ALA B 1 569 ? -22.797 -6.055 -29.172 1 96.62 569 ALA B C 1
ATOM 12166 O O . ALA B 1 569 ? -22.109 -6.867 -29.797 1 96.62 569 ALA B O 1
ATOM 12167 N N . ARG B 1 570 ? -23.859 -6.395 -28.516 1 95.44 570 ARG B N 1
ATOM 12168 C CA . ARG B 1 570 ? -24.359 -7.762 -28.469 1 95.44 570 ARG B CA 1
ATOM 12169 C C . ARG B 1 570 ? -25.891 -7.789 -28.594 1 95.44 570 ARG B C 1
ATOM 12171 O O . ARG B 1 570 ? -26.578 -6.941 -28.031 1 95.44 570 ARG B O 1
ATOM 12178 N N . VAL B 1 571 ? -26.391 -8.734 -29.328 1 95.19 571 VAL B N 1
ATOM 12179 C CA . VAL B 1 571 ? -27.812 -8.969 -29.438 1 95.19 571 VAL B CA 1
ATOM 12180 C C . VAL B 1 571 ? -28.141 -10.414 -29.062 1 95.19 571 VAL B C 1
ATOM 12182 O O . VAL B 1 571 ? -27.516 -11.344 -29.562 1 95.19 571 VAL B O 1
ATOM 12185 N N . ASN B 1 572 ? -29.047 -10.57 -28.141 1 92.81 572 ASN B N 1
ATOM 12186 C CA . ASN B 1 572 ? -29.609 -11.867 -27.797 1 92.81 572 ASN B CA 1
ATOM 12187 C C . ASN B 1 572 ? -31.078 -11.969 -28.203 1 92.81 572 ASN B C 1
ATOM 12189 O O . ASN B 1 572 ? -31.875 -11.062 -27.922 1 92.81 572 ASN B O 1
ATOM 12193 N N . TYR B 1 573 ? -31.359 -13.039 -28.875 1 94.12 573 TYR B N 1
ATOM 12194 C CA . TYR B 1 573 ? -32.75 -13.258 -29.312 1 94.12 573 TYR B CA 1
ATOM 12195 C C . TYR B 1 573 ? -33.156 -14.695 -29.062 1 94.12 573 TYR B C 1
ATOM 12197 O O . TYR B 1 573 ? -32.375 -15.633 -29.234 1 94.12 573 TYR B O 1
ATOM 12205 N N . ASN B 1 574 ? -34.375 -14.852 -28.562 1 92.38 574 ASN B N 1
ATOM 12206 C CA . ASN B 1 574 ? -34.938 -16.188 -28.562 1 92.38 574 ASN B CA 1
ATOM 12207 C C . ASN B 1 574 ? -36.438 -16.156 -28.875 1 92.38 574 ASN B C 1
ATOM 12209 O O . ASN B 1 574 ? -37.125 -15.172 -28.594 1 92.38 574 ASN B O 1
ATOM 12213 N N . TYR B 1 575 ? -36.844 -17.188 -29.531 1 95 575 TYR B N 1
ATOM 12214 C CA . TYR B 1 575 ? -38.281 -17.438 -29.812 1 95 575 TYR B CA 1
ATOM 12215 C C . TYR B 1 575 ? -38.812 -18.578 -28.938 1 95 575 TYR B C 1
ATOM 12217 O O . TYR B 1 575 ? -38.5 -19.734 -29.188 1 95 575 TYR B O 1
ATOM 12225 N N . HIS B 1 576 ? -39.625 -18.172 -27.922 1 91.69 576 HIS B N 1
ATOM 12226 C CA . HIS B 1 576 ? -40.281 -19.109 -27.016 1 91.69 576 HIS B CA 1
ATOM 12227 C C . HIS B 1 576 ? -39.281 -20.016 -26.328 1 91.69 576 HIS B C 1
ATOM 12229 O O . HIS B 1 576 ? -39.531 -21.203 -26.109 1 91.69 576 HIS B O 1
ATOM 12235 N N . GLU B 1 577 ? -38 -19.594 -26.188 1 89.25 577 GLU B N 1
ATOM 12236 C CA . GLU B 1 577 ? -36.906 -20.344 -25.594 1 89.25 577 GLU B CA 1
ATOM 12237 C C . GLU B 1 577 ? -36.625 -21.625 -26.359 1 89.25 577 GLU B C 1
ATOM 12239 O O . GLU B 1 577 ? -36.156 -22.609 -25.781 1 89.25 577 GLU B O 1
ATOM 12244 N N . LYS B 1 578 ? -37.031 -21.625 -27.609 1 93.31 578 LYS B N 1
ATOM 12245 C CA . LYS B 1 578 ? -36.844 -22.766 -28.5 1 93.31 578 LYS B CA 1
ATOM 12246 C C . LYS B 1 578 ? -35.719 -22.516 -29.5 1 93.31 578 LYS B C 1
ATOM 12248 O O . LYS B 1 578 ? -34.812 -23.359 -29.672 1 93.31 578 LYS B O 1
ATOM 12253 N N . TYR B 1 579 ? -35.812 -21.391 -30.141 1 96.75 579 TYR B N 1
ATOM 12254 C CA . TYR B 1 579 ? -34.75 -20.938 -31.031 1 96.75 579 TYR B CA 1
ATOM 12255 C C . TYR B 1 579 ? -33.938 -19.797 -30.406 1 96.75 579 TYR B C 1
ATOM 12257 O O . TYR B 1 579 ? -34.5 -18.75 -30.078 1 96.75 579 TYR B O 1
ATOM 12265 N N . LEU B 1 580 ? -32.719 -20.047 -30.281 1 96.19 580 LEU B N 1
ATOM 12266 C CA . LEU B 1 580 ? -31.844 -19.109 -29.594 1 96.19 580 LEU B CA 1
ATOM 12267 C C . LEU B 1 580 ? -30.781 -18.562 -30.531 1 96.19 580 LEU B C 1
ATOM 12269 O O . LEU B 1 580 ? -30.203 -19.312 -31.328 1 96.19 580 LEU B O 1
ATOM 12273 N N . PHE B 1 581 ? -30.531 -17.234 -30.453 1 95.75 581 PHE B N 1
ATOM 12274 C CA . PHE B 1 581 ? -29.531 -16.594 -31.297 1 95.75 581 PHE B CA 1
ATOM 12275 C C . PHE B 1 581 ? -28.781 -15.516 -30.516 1 95.75 581 PHE B C 1
ATOM 12277 O O . PHE B 1 581 ? -29.391 -14.789 -29.719 1 95.75 581 PHE B O 1
ATOM 12284 N N . GLU B 1 582 ? -27.469 -15.469 -30.688 1 94.44 582 GLU B N 1
ATOM 12285 C CA . GLU B 1 582 ? -26.625 -14.406 -30.125 1 94.44 582 GLU B CA 1
ATOM 12286 C C . GLU B 1 582 ? -25.609 -13.906 -31.141 1 94.44 582 GLU B C 1
ATOM 12288 O O . GLU B 1 582 ? -25 -14.703 -31.859 1 94.44 582 GLU B O 1
ATOM 12293 N N . ALA B 1 583 ? -25.469 -12.609 -31.25 1 95.38 583 ALA B N 1
ATOM 12294 C CA . ALA B 1 583 ? -24.469 -11.977 -32.094 1 95.38 583 ALA B CA 1
ATOM 12295 C C . ALA B 1 583 ? -23.734 -10.875 -31.328 1 95.38 583 ALA B C 1
ATOM 12297 O O . ALA B 1 583 ? -24.344 -10.133 -30.562 1 95.38 583 ALA B O 1
ATOM 12298 N N . LEU B 1 584 ? -22.391 -10.844 -31.516 1 94.94 584 LEU B N 1
ATOM 12299 C CA . LEU B 1 584 ? -21.547 -9.875 -30.844 1 94.94 584 LEU B CA 1
ATOM 12300 C C . LEU B 1 584 ? -20.453 -9.352 -31.766 1 94.94 584 LEU B C 1
ATOM 12302 O O . LEU B 1 584 ? -19.906 -10.109 -32.562 1 94.94 584 LEU B O 1
ATOM 12306 N N . VAL B 1 585 ? -20.188 -8.047 -31.688 1 96.38 585 VAL B N 1
ATOM 12307 C CA . VAL B 1 585 ? -19.047 -7.449 -32.375 1 96.38 585 VAL B CA 1
ATOM 12308 C C . VAL B 1 585 ? -18.312 -6.523 -31.406 1 96.38 585 VAL B C 1
ATOM 12310 O O . VAL B 1 585 ? -18.922 -5.812 -30.625 1 96.38 585 VAL B O 1
ATOM 12313 N N . ARG B 1 586 ? -17.031 -6.633 -31.438 1 96 586 ARG B N 1
ATOM 12314 C CA . ARG B 1 586 ? -16.188 -5.828 -30.562 1 96 586 ARG B CA 1
ATOM 12315 C C . ARG B 1 586 ? -15.016 -5.219 -31.328 1 96 586 ARG B C 1
ATOM 12317 O O . ARG B 1 586 ? -14.422 -5.871 -32.188 1 96 586 ARG B O 1
ATOM 12324 N N . ARG B 1 587 ? -14.781 -3.961 -31.094 1 96.94 587 ARG B N 1
ATOM 12325 C CA . ARG B 1 587 ? -13.625 -3.24 -31.625 1 96.94 587 ARG B CA 1
ATOM 12326 C C . ARG B 1 587 ? -12.672 -2.826 -30.516 1 96.94 587 ARG B C 1
ATOM 12328 O O . ARG B 1 587 ? -13.062 -2.098 -29.594 1 96.94 587 ARG B O 1
ATOM 12335 N N . ASP B 1 588 ? -11.445 -3.256 -30.641 1 97.06 588 ASP B N 1
ATOM 12336 C CA . ASP B 1 588 ? -10.438 -2.941 -29.625 1 97.06 588 ASP B CA 1
ATOM 12337 C C . ASP B 1 588 ? -9.281 -2.148 -30.234 1 97.06 588 ASP B C 1
ATOM 12339 O O . ASP B 1 588 ? -8.844 -2.436 -31.359 1 97.06 588 ASP B O 1
ATOM 12343 N N . GLY B 1 589 ? -8.867 -1.14 -29.5 1 97.19 589 GLY B N 1
ATOM 12344 C CA . GLY B 1 589 ? -7.629 -0.436 -29.781 1 97.19 589 GLY B CA 1
ATOM 12345 C C . GLY B 1 589 ? -6.566 -0.65 -28.719 1 97.19 589 GLY B C 1
ATOM 12346 O O . GLY B 1 589 ? -6.871 -0.667 -27.531 1 97.19 589 GLY B O 1
ATOM 12347 N N . SER B 1 590 ? -5.273 -0.865 -29.188 1 96.75 590 SER B N 1
ATOM 12348 C CA . SER B 1 590 ? -4.188 -1.145 -28.266 1 96.75 590 SER B CA 1
ATOM 12349 C C . SER B 1 590 ? -3.01 -0.202 -28.484 1 96.75 590 SER B C 1
ATOM 12351 O O . SER B 1 590 ? -2.672 0.114 -29.625 1 96.75 590 SER B O 1
ATOM 12353 N N . SER B 1 591 ? -2.373 0.193 -27.406 1 95.94 591 SER B N 1
ATOM 12354 C CA . SER B 1 591 ? -1.187 1.04 -27.469 1 95.94 591 SER B CA 1
ATOM 12355 C C . SER B 1 591 ? 0.029 0.251 -27.953 1 95.94 591 SER B C 1
ATOM 12357 O O . SER B 1 591 ? 1.093 0.825 -28.188 1 95.94 591 SER B O 1
ATOM 12359 N N . ARG B 1 592 ? -0.016 -1.012 -28.141 1 95.5 592 ARG B N 1
ATOM 12360 C CA . ARG B 1 592 ? 1.11 -1.845 -28.562 1 95.5 592 ARG B CA 1
ATOM 12361 C C . ARG B 1 592 ? 1.226 -1.902 -30.078 1 95.5 592 ARG B C 1
ATOM 12363 O O . ARG B 1 592 ? 2.209 -2.42 -30.609 1 95.5 592 ARG B O 1
ATOM 12370 N N . PHE B 1 593 ? 0.227 -1.345 -30.688 1 96.88 593 PHE B N 1
ATOM 12371 C CA . PHE B 1 593 ? 0.26 -1.296 -32.125 1 96.88 593 PHE B CA 1
ATOM 12372 C C . PHE B 1 593 ? 0.303 0.146 -32.625 1 96.88 593 PHE B C 1
ATOM 12374 O O . PHE B 1 593 ? -0.193 1.053 -31.953 1 96.88 593 PHE B O 1
ATOM 12381 N N . GLY B 1 594 ? 0.948 0.299 -33.812 1 95.56 594 GLY B N 1
ATOM 12382 C CA . GLY B 1 594 ? 1.027 1.616 -34.406 1 95.56 594 GLY B CA 1
ATOM 12383 C C . GLY B 1 594 ? -0.279 2.061 -35.031 1 95.56 594 GLY B C 1
ATOM 12384 O O . GLY B 1 594 ? -1.281 1.346 -34.969 1 95.56 594 GLY B O 1
ATOM 12385 N N . THR B 1 595 ? -0.215 3.178 -35.719 1 94.19 595 THR B N 1
ATOM 12386 C CA . THR B 1 595 ? -1.421 3.818 -36.219 1 94.19 595 THR B CA 1
ATOM 12387 C C . THR B 1 595 ? -2.01 3.012 -37.375 1 94.19 595 THR B C 1
ATOM 12389 O O . THR B 1 595 ? -3.211 3.088 -37.656 1 94.19 595 THR B O 1
ATOM 12392 N N . ASN B 1 596 ? -1.215 2.189 -38.062 1 95.94 596 ASN B N 1
ATOM 12393 C CA . ASN B 1 596 ? -1.689 1.432 -39.188 1 95.94 596 ASN B CA 1
ATOM 12394 C C . ASN B 1 596 ? -2.705 0.369 -38.781 1 95.94 596 ASN B C 1
ATOM 12396 O O . ASN B 1 596 ? -3.615 0.049 -39.562 1 95.94 596 ASN B O 1
ATOM 12400 N N . ASN B 1 597 ? -2.496 -0.257 -37.656 1 96.88 597 ASN B N 1
ATOM 12401 C CA . ASN B 1 597 ? -3.33 -1.375 -37.219 1 96.88 597 ASN B CA 1
ATOM 12402 C C . ASN B 1 597 ? -3.643 -1.302 -35.75 1 96.88 597 ASN B C 1
ATOM 12404 O O . ASN B 1 597 ? -3.625 -2.32 -35.062 1 96.88 597 ASN B O 1
ATOM 12408 N N . ARG B 1 598 ? -3.816 -0.107 -35.312 1 96.44 598 ARG B N 1
ATOM 12409 C CA . ARG B 1 598 ? -4.062 0.1 -33.875 1 96.44 598 ARG B CA 1
ATOM 12410 C C . ARG B 1 598 ? -5.352 -0.591 -33.438 1 96.44 598 ARG B C 1
ATOM 12412 O O . ARG B 1 598 ? -5.426 -1.129 -32.344 1 96.44 598 ARG B O 1
ATOM 12419 N N . TYR B 1 599 ? -6.352 -0.597 -34.312 1 96.94 599 TYR B N 1
ATOM 12420 C CA . TYR B 1 599 ? -7.668 -1.12 -33.969 1 96.94 599 TYR B CA 1
ATOM 12421 C C . TYR B 1 599 ? -7.945 -2.428 -34.719 1 96.94 599 TYR B C 1
ATOM 12423 O O . TYR B 1 599 ? -7.539 -2.602 -35.875 1 96.94 599 TYR B O 1
ATOM 12431 N N . GLY B 1 600 ? -8.562 -3.428 -34.031 1 96.12 600 GLY B N 1
ATOM 12432 C CA . GLY B 1 600 ? -9.109 -4.652 -34.594 1 96.12 600 GLY B CA 1
ATOM 12433 C C . GLY B 1 600 ? -10.594 -4.82 -34.344 1 96.12 600 GLY B C 1
ATOM 12434 O O . GLY B 1 600 ? -11.125 -4.312 -33.344 1 96.12 600 GLY B O 1
ATOM 12435 N N . VAL B 1 601 ? -11.258 -5.473 -35.25 1 96.69 601 VAL B N 1
ATOM 12436 C CA . VAL B 1 601 ? -12.68 -5.766 -35.125 1 96.69 601 VAL B CA 1
ATOM 12437 C C . VAL B 1 601 ? -12.891 -7.273 -35.031 1 96.69 601 VAL B C 1
ATOM 12439 O O . VAL B 1 601 ? -12.414 -8.023 -35.906 1 96.69 601 VAL B O 1
ATOM 12442 N N . PHE B 1 602 ? -13.664 -7.715 -34.188 1 96.25 602 PHE B N 1
ATOM 12443 C CA . PHE B 1 602 ? -13.773 -9.133 -33.875 1 96.25 602 PHE B CA 1
ATOM 12444 C C . PHE B 1 602 ? -15.234 -9.539 -33.719 1 96.25 602 PHE B C 1
ATOM 12446 O O . PHE B 1 602 ? -15.828 -9.359 -32.656 1 96.25 602 PHE B O 1
ATOM 12453 N N . PRO B 1 603 ? -15.789 -10.219 -34.594 1 95.81 603 PRO B N 1
ATOM 12454 C CA . PRO B 1 603 ? -17.188 -10.656 -34.562 1 95.81 603 PRO B CA 1
ATOM 12455 C C . PRO B 1 603 ? -17.344 -12.062 -33.969 1 95.81 603 PRO B C 1
ATOM 12457 O O . PRO B 1 603 ? -16.406 -12.859 -34.031 1 95.81 603 PRO B O 1
ATOM 12460 N N . SER B 1 604 ? -18.484 -12.383 -33.469 1 94.56 604 SER B N 1
ATOM 12461 C CA . SER B 1 604 ? -18.859 -13.711 -32.969 1 94.56 604 SER B CA 1
ATOM 12462 C C . SER B 1 604 ? -20.359 -13.938 -33.094 1 94.56 604 SER B C 1
ATOM 12464 O O . SER B 1 604 ? -21.141 -12.992 -33 1 94.56 604 SER B O 1
ATOM 12466 N N . PHE B 1 605 ? -20.766 -15.188 -33.312 1 94.88 605 PHE B N 1
ATOM 12467 C CA . PHE B 1 605 ? -22.172 -15.562 -33.406 1 94.88 605 PHE B CA 1
ATOM 12468 C C . PHE B 1 605 ? -22.391 -16.953 -32.812 1 94.88 605 PHE B C 1
ATOM 12470 O O . PHE B 1 605 ? -21.484 -17.781 -32.844 1 94.88 605 PHE B O 1
ATOM 12477 N N . SER B 1 606 ? -23.531 -17.203 -32.281 1 95.25 606 SER B N 1
ATOM 12478 C CA . SER B 1 606 ? -23.938 -18.531 -31.781 1 95.25 606 SER B CA 1
ATOM 12479 C C . SER B 1 606 ? -25.438 -18.734 -31.922 1 95.25 606 SER B C 1
ATOM 12481 O O . SER B 1 606 ? -26.203 -17.766 -31.984 1 95.25 606 SER B O 1
ATOM 12483 N N . ALA B 1 607 ? -25.828 -19.984 -32.031 1 96.31 607 ALA B N 1
ATOM 12484 C CA . ALA B 1 607 ? -27.234 -20.375 -32.156 1 96.31 607 ALA B CA 1
ATOM 12485 C C . ALA B 1 607 ? -27.531 -21.641 -31.344 1 96.31 607 ALA B C 1
ATOM 12487 O O . ALA B 1 607 ? -26.625 -22.438 -31.094 1 96.31 607 ALA B O 1
ATOM 12488 N N . GLY B 1 608 ? -28.734 -21.734 -30.922 1 96.19 608 GLY B N 1
ATOM 12489 C CA . GLY B 1 608 ? -29.203 -22.906 -30.203 1 96.19 608 GLY B CA 1
ATOM 12490 C C . GLY B 1 608 ? -30.625 -23.297 -30.578 1 96.19 608 GLY B C 1
ATOM 12491 O O . GLY B 1 608 ? -31.422 -22.453 -30.969 1 96.19 608 GLY B O 1
ATOM 12492 N N . TRP B 1 609 ? -30.891 -24.625 -30.531 1 97.19 609 TRP B N 1
ATOM 12493 C CA . TRP B 1 609 ? -32.188 -25.203 -30.828 1 97.19 609 TRP B CA 1
ATOM 12494 C C . TRP B 1 609 ? -32.594 -26.219 -29.766 1 97.19 609 TRP B C 1
ATOM 12496 O O . TRP B 1 609 ? -31.953 -27.266 -29.625 1 97.19 609 TRP B O 1
ATOM 12506 N N . VAL B 1 610 ? -33.625 -25.812 -29.047 1 95.5 610 VAL B N 1
ATOM 12507 C CA . VAL B 1 610 ? -34.156 -26.734 -28.047 1 95.5 610 VAL B CA 1
ATOM 12508 C C . VAL B 1 610 ? -35.188 -27.641 -28.672 1 95.5 610 VAL B C 1
ATOM 12510 O O . VAL B 1 610 ? -36.406 -27.375 -28.578 1 95.5 610 VAL B O 1
ATOM 12513 N N . ILE B 1 611 ? -34.812 -28.766 -29.016 1 95.25 611 ILE B N 1
ATOM 12514 C CA . ILE B 1 611 ? -35.625 -29.688 -29.797 1 95.25 611 ILE B CA 1
ATOM 12515 C C . ILE B 1 611 ? -36.75 -30.234 -28.938 1 95.25 611 ILE B C 1
ATOM 12517 O O . ILE B 1 611 ? -37.844 -30.469 -29.422 1 95.25 611 ILE B O 1
ATOM 12521 N N . SER B 1 612 ? -36.5 -30.453 -27.719 1 91.56 612 SER B N 1
ATOM 12522 C CA . SER B 1 612 ? -37.469 -31.062 -26.828 1 91.56 612 SER B CA 1
ATOM 12523 C C . SER B 1 612 ? -38.656 -30.125 -26.625 1 91.56 612 SER B C 1
ATOM 12525 O O . SER B 1 612 ? -39.719 -30.547 -26.109 1 91.56 612 SER B O 1
ATOM 12527 N N . GLN B 1 613 ? -38.531 -28.938 -27 1 89.12 613 GLN B N 1
ATOM 12528 C CA . GLN B 1 613 ? -39.656 -27.984 -26.844 1 89.12 613 GLN B CA 1
ATOM 12529 C C . GLN B 1 613 ? -40.5 -27.938 -28.109 1 89.12 613 GLN B C 1
ATOM 12531 O O . GLN B 1 613 ? -41.5 -27.25 -28.156 1 89.12 613 GLN B O 1
ATOM 12536 N N . GLU B 1 614 ? -40.156 -28.703 -29.109 1 93.75 614 GLU B N 1
ATOM 12537 C CA . GLU B 1 614 ? -40.938 -28.75 -30.344 1 93.75 614 GLU B CA 1
ATOM 12538 C C . GLU B 1 614 ? -42.25 -29.5 -30.109 1 93.75 614 GLU B C 1
ATOM 12540 O O . GLU B 1 614 ? -42.312 -30.453 -29.344 1 93.75 614 GLU B O 1
ATOM 12545 N N . GLU B 1 615 ? -43.188 -29.109 -31.016 1 89.88 615 GLU B N 1
ATOM 12546 C CA . GLU B 1 615 ? -44.469 -29.766 -30.922 1 89.88 615 GLU B CA 1
ATOM 12547 C C . GLU B 1 615 ? -44.406 -31.234 -31.344 1 89.88 615 GLU B C 1
ATOM 12549 O O . GLU B 1 615 ? -45.125 -32.062 -30.828 1 89.88 615 GLU B O 1
ATOM 12554 N N . PHE B 1 616 ? -43.531 -31.453 -32.188 1 92.62 616 PHE B N 1
ATOM 12555 C CA . PHE B 1 616 ? -43.438 -32.812 -32.719 1 92.62 616 PHE B CA 1
ATOM 12556 C C . PHE B 1 616 ? -42.688 -33.719 -31.75 1 92.62 616 PHE B C 1
ATOM 12558 O O . PHE B 1 616 ? -42.688 -34.938 -31.891 1 92.62 616 PHE B O 1
ATOM 12565 N N . TRP B 1 617 ? -41.969 -33.156 -30.781 1 91.75 617 TRP B N 1
ATOM 12566 C CA . TRP B 1 617 ? -41.25 -33.938 -29.812 1 91.75 617 TRP B CA 1
ATOM 12567 C C . TRP B 1 617 ? -42.156 -34.438 -28.688 1 91.75 617 TRP B C 1
ATOM 12569 O O . TRP B 1 617 ? -42.656 -33.625 -27.906 1 91.75 617 TRP B O 1
ATOM 12579 N N . PRO B 1 618 ? -42.406 -35.719 -28.641 1 85.62 618 PRO B N 1
ATOM 12580 C CA . PRO B 1 618 ? -43.312 -36.188 -27.609 1 85.62 618 PRO B CA 1
ATOM 12581 C C . PRO B 1 618 ? -42.688 -36.188 -26.219 1 85.62 618 PRO B C 1
ATOM 12583 O O . PRO B 1 618 ? -41.5 -36.438 -26.062 1 85.62 618 PRO B O 1
ATOM 12586 N N . GLU B 1 619 ? -43.5 -35.781 -25.25 1 82.94 619 GLU B N 1
ATOM 12587 C CA . GLU B 1 619 ? -43.031 -35.906 -23.875 1 82.94 619 GLU B CA 1
ATOM 12588 C C . GLU B 1 619 ? -42.688 -37.344 -23.531 1 82.94 619 GLU B C 1
ATOM 12590 O O . GLU B 1 619 ? -43.5 -38.25 -23.797 1 82.94 619 GLU B O 1
ATOM 12595 N N . ASN B 1 620 ? -41.406 -37.656 -23.141 1 84.44 620 ASN B N 1
ATOM 12596 C CA . ASN B 1 620 ? -41 -39 -22.766 1 84.44 620 ASN B CA 1
ATOM 12597 C C . ASN B 1 620 ? -40.094 -39 -21.547 1 84.44 620 ASN B C 1
ATOM 12599 O O . ASN B 1 620 ? -39.656 -37.938 -21.094 1 84.44 620 ASN B O 1
ATOM 12603 N N . ASN B 1 621 ? -39.875 -40.25 -21.047 1 85.88 621 ASN B N 1
ATOM 12604 C CA . ASN B 1 621 ? -39.094 -40.375 -19.812 1 85.88 621 ASN B CA 1
ATOM 12605 C C . ASN B 1 621 ? -37.656 -40.75 -20.109 1 85.88 621 ASN B C 1
ATOM 12607 O O . ASN B 1 621 ? -36.906 -41.094 -19.188 1 85.88 621 ASN B O 1
ATOM 12611 N N . VAL B 1 622 ? -37.219 -40.781 -21.312 1 91.94 622 VAL B N 1
ATOM 12612 C CA . VAL B 1 622 ? -35.875 -41.125 -21.688 1 91.94 622 VAL B CA 1
ATOM 12613 C C . VAL B 1 622 ? -35.031 -39.875 -21.922 1 91.94 622 VAL B C 1
ATOM 12615 O O . VAL B 1 622 ? -33.969 -39.688 -21.344 1 91.94 622 VAL B O 1
ATOM 12618 N N . VAL B 1 623 ? -35.594 -38.969 -22.844 1 94.44 623 VAL B N 1
ATOM 12619 C CA . VAL B 1 623 ? -34.969 -37.688 -23.109 1 94.44 623 VAL B CA 1
ATOM 12620 C C . VAL B 1 623 ? -35.875 -36.562 -22.656 1 94.44 623 VAL B C 1
ATOM 12622 O O . VAL B 1 623 ? -36.75 -36.125 -23.406 1 94.44 623 VAL B O 1
ATOM 12625 N N . ASP B 1 624 ? -35.531 -36.031 -21.531 1 87.88 624 ASP B N 1
ATOM 12626 C CA . ASP B 1 624 ? -36.344 -34.969 -20.938 1 87.88 624 ASP B CA 1
ATOM 12627 C C . ASP B 1 624 ? -36.031 -33.625 -21.578 1 87.88 624 ASP B C 1
ATOM 12629 O O . ASP B 1 624 ? -36.906 -32.781 -21.688 1 87.88 624 ASP B O 1
ATOM 12633 N N . PHE B 1 625 ? -34.875 -33.438 -21.844 1 90.94 625 PHE B N 1
ATOM 12634 C CA . PHE B 1 625 ? -34.406 -32.156 -22.406 1 90.94 625 PHE B CA 1
ATOM 12635 C C . PHE B 1 625 ? -33.25 -32.406 -23.359 1 90.94 625 PHE B C 1
ATOM 12637 O O . PHE B 1 625 ? -32.375 -33.25 -23.109 1 90.94 625 PHE B O 1
ATOM 12644 N N . ILE B 1 626 ? -33.25 -31.781 -24.531 1 94.81 626 ILE B N 1
ATOM 12645 C CA . ILE B 1 626 ? -32.125 -31.828 -25.438 1 94.81 626 ILE B CA 1
ATOM 12646 C C . ILE B 1 626 ? -32 -30.5 -26.188 1 94.81 626 ILE B C 1
ATOM 12648 O O . ILE B 1 626 ? -33 -30 -26.719 1 94.81 626 ILE B O 1
ATOM 12652 N N . LYS B 1 627 ? -30.891 -29.953 -26.203 1 95.44 627 LYS B N 1
ATOM 12653 C CA . LYS B 1 627 ? -30.562 -28.703 -26.891 1 95.44 627 LYS B CA 1
ATOM 12654 C C . LYS B 1 627 ? -29.297 -28.844 -27.734 1 95.44 627 LYS B C 1
ATOM 12656 O O . LYS B 1 627 ? -28.281 -29.344 -27.25 1 95.44 627 LYS B O 1
ATOM 12661 N N . LEU B 1 628 ? -29.422 -28.484 -28.984 1 97.12 628 LEU B N 1
ATOM 12662 C CA . LEU B 1 628 ? -28.25 -28.359 -29.859 1 97.12 628 LEU B CA 1
ATOM 12663 C C . LEU B 1 628 ? -27.766 -26.906 -29.906 1 97.12 628 LEU B C 1
ATOM 12665 O O . LEU B 1 628 ? -28.578 -25.984 -29.906 1 97.12 628 LEU B O 1
ATOM 12669 N N . ARG B 1 629 ? -26.562 -26.797 -29.891 1 95.44 629 ARG B N 1
ATOM 12670 C CA . ARG B 1 629 ? -26.031 -25.438 -30 1 95.44 629 ARG B CA 1
ATOM 12671 C C . ARG B 1 629 ? -24.734 -25.406 -30.812 1 95.44 629 ARG B C 1
ATOM 12673 O O . ARG B 1 629 ? -24.047 -26.422 -30.922 1 95.44 629 ARG B O 1
ATOM 12680 N N . GLY B 1 630 ? -24.344 -24.297 -31.359 1 95.44 630 GLY B N 1
ATOM 12681 C CA . GLY B 1 630 ? -23.141 -24.062 -32.125 1 95.44 630 GLY B CA 1
ATOM 12682 C C . GLY B 1 630 ? -22.781 -22.578 -32.25 1 95.44 630 GLY B C 1
ATOM 12683 O O . GLY B 1 630 ? -23.641 -21.719 -32.062 1 95.44 630 GLY B O 1
ATOM 12684 N N . GLY B 1 631 ? -21.531 -22.359 -32.469 1 94.81 631 GLY B N 1
ATOM 12685 C CA . GLY B 1 631 ? -21.094 -20.984 -32.594 1 94.81 631 GLY B CA 1
ATOM 12686 C C . GLY B 1 631 ? -19.719 -20.844 -33.25 1 94.81 631 GLY B C 1
ATOM 12687 O O . GLY B 1 631 ? -19.031 -21.844 -33.469 1 94.81 631 GLY B O 1
ATOM 12688 N N . TYR B 1 632 ? -19.438 -19.625 -33.594 1 95.75 632 TYR B N 1
ATOM 12689 C CA . TYR B 1 632 ? -18.188 -19.234 -34.219 1 95.75 632 TYR B CA 1
ATOM 12690 C C . TYR B 1 632 ? -17.828 -17.797 -33.844 1 95.75 632 TYR B C 1
ATOM 12692 O O . TYR B 1 632 ? -18.703 -16.938 -33.75 1 95.75 632 TYR B O 1
ATOM 12700 N N . GLY B 1 633 ? -16.547 -17.594 -33.625 1 94.75 633 GLY B N 1
ATOM 12701 C CA . GLY B 1 633 ? -16.141 -16.234 -33.344 1 94.75 633 GLY B CA 1
ATOM 12702 C C . GLY B 1 633 ? -14.641 -16.016 -33.438 1 94.75 633 GLY B C 1
ATOM 12703 O O . GLY B 1 633 ? -13.883 -16.984 -33.594 1 94.75 633 GLY B O 1
ATOM 12704 N N . ILE B 1 634 ? -14.258 -14.703 -33.406 1 95.38 634 ILE B N 1
ATOM 12705 C CA . ILE B 1 634 ? -12.859 -14.289 -33.469 1 95.38 634 ILE B CA 1
ATOM 12706 C C . ILE B 1 634 ? -12.531 -13.383 -32.281 1 95.38 634 ILE B C 1
ATOM 12708 O O . ILE B 1 634 ? -13.336 -12.516 -31.922 1 95.38 634 ILE B O 1
ATOM 12712 N N . VAL B 1 635 ? -11.391 -13.625 -31.719 1 94.25 635 VAL B N 1
ATOM 12713 C CA . VAL B 1 635 ? -10.906 -12.797 -30.625 1 94.25 635 VAL B CA 1
ATOM 12714 C C . VAL B 1 635 ? -9.477 -12.336 -30.922 1 94.25 635 VAL B C 1
ATOM 12716 O O . VAL B 1 635 ? -8.672 -13.102 -31.453 1 94.25 635 VAL B O 1
ATOM 12719 N N . GLY B 1 636 ? -9.195 -11.109 -30.516 1 93.5 636 GLY B N 1
ATOM 12720 C CA . GLY B 1 636 ? -7.867 -10.57 -30.75 1 93.5 636 GLY B CA 1
ATOM 12721 C C . GLY B 1 636 ? -6.93 -10.742 -29.578 1 93.5 636 GLY B C 1
ATOM 12722 O O . GLY B 1 636 ? -7.375 -10.945 -28.453 1 93.5 636 GLY B O 1
ATOM 12723 N N . ASN B 1 637 ? -5.605 -10.703 -29.875 1 93.88 637 ASN B N 1
ATOM 12724 C CA . ASN B 1 637 ? -4.531 -10.742 -28.875 1 93.88 637 ASN B CA 1
ATOM 12725 C C . ASN B 1 637 ? -3.436 -9.727 -29.203 1 93.88 637 ASN B C 1
ATOM 12727 O O . ASN B 1 637 ? -2.967 -9.664 -30.344 1 93.88 637 ASN B O 1
ATOM 12731 N N . ASP B 1 638 ? -3.125 -8.914 -28.234 1 94 638 ASP B N 1
ATOM 12732 C CA . ASP B 1 638 ? -2.107 -7.891 -28.438 1 94 638 ASP B CA 1
ATOM 12733 C C . ASP B 1 638 ? -0.882 -8.141 -27.562 1 94 638 ASP B C 1
ATOM 12735 O O . ASP B 1 638 ? -0.125 -7.215 -27.266 1 94 638 ASP B O 1
ATOM 12739 N N . ASN B 1 639 ? -0.755 -9.32 -27.047 1 90.81 639 ASN B N 1
ATOM 12740 C CA . ASN B 1 639 ? 0.328 -9.594 -26.109 1 90.81 639 ASN B CA 1
ATOM 12741 C C . ASN B 1 639 ? 1.679 -9.664 -26.828 1 90.81 639 ASN B C 1
ATOM 12743 O O . ASN B 1 639 ? 2.162 -10.742 -27.141 1 90.81 639 ASN B O 1
ATOM 12747 N N . ILE B 1 640 ? 2.312 -8.641 -26.938 1 91.31 640 ILE B N 1
ATOM 12748 C CA . ILE B 1 640 ? 3.648 -8.43 -27.484 1 91.31 640 ILE B CA 1
ATOM 12749 C C . ILE B 1 640 ? 4.355 -7.324 -26.688 1 91.31 640 ILE B C 1
ATOM 12751 O O . ILE B 1 640 ? 3.75 -6.676 -25.844 1 91.31 640 ILE B O 1
ATOM 12755 N N . GLY B 1 641 ? 5.578 -7.254 -26.844 1 90.5 641 GLY B N 1
ATOM 12756 C CA . GLY B 1 641 ? 6.305 -6.207 -26.141 1 90.5 641 GLY B CA 1
ATOM 12757 C C . GLY B 1 641 ? 5.777 -4.816 -26.438 1 90.5 641 GLY B C 1
ATOM 12758 O O . GLY B 1 641 ? 5.293 -4.551 -27.531 1 90.5 641 GLY B O 1
ATOM 12759 N N . ASP B 1 642 ? 5.883 -3.934 -25.531 1 93.06 642 ASP B N 1
ATOM 12760 C CA . ASP B 1 642 ? 5.41 -2.562 -25.703 1 93.06 642 ASP B CA 1
ATOM 12761 C C . ASP B 1 642 ? 6.223 -1.825 -26.766 1 93.06 642 ASP B C 1
ATOM 12763 O O . ASP B 1 642 ? 7.445 -1.967 -26.828 1 93.06 642 ASP B O 1
ATOM 12767 N N . PHE B 1 643 ? 5.551 -1.153 -27.625 1 92.88 643 PHE B N 1
ATOM 12768 C CA . PHE B 1 643 ? 6.113 -0.298 -28.656 1 92.88 643 PHE B CA 1
ATOM 12769 C C . PHE B 1 643 ? 6.918 -1.121 -29.656 1 92.88 643 PHE B C 1
ATOM 12771 O O . PHE B 1 643 ? 7.852 -0.612 -30.281 1 92.88 643 PHE B O 1
ATOM 12778 N N . ALA B 1 644 ? 6.652 -2.326 -29.766 1 94.06 644 ALA B N 1
ATOM 12779 C CA . ALA B 1 644 ? 7.414 -3.201 -30.656 1 94.06 644 ALA B CA 1
ATOM 12780 C C . ALA B 1 644 ? 7.254 -2.777 -32.125 1 94.06 644 ALA B C 1
ATOM 12782 O O . ALA B 1 644 ? 8.031 -3.197 -32.969 1 94.06 644 ALA B O 1
ATOM 12783 N N . PHE B 1 645 ? 6.281 -1.97 -32.406 1 95.19 645 PHE B N 1
ATOM 12784 C CA . PHE B 1 645 ? 6.078 -1.458 -33.75 1 95.19 645 PHE B CA 1
ATOM 12785 C C . PHE B 1 645 ? 7.078 -0.351 -34.062 1 95.19 645 PHE B C 1
ATOM 12787 O O . PHE B 1 645 ? 7.246 0.033 -35.25 1 95.19 645 PHE B O 1
ATOM 12794 N N . LEU B 1 646 ? 7.766 0.117 -33.062 1 94.25 646 LEU B N 1
ATOM 12795 C CA . LEU B 1 646 ? 8.773 1.162 -33.188 1 94.25 646 LEU B CA 1
ATOM 12796 C C . LEU B 1 646 ? 10.18 0.589 -33.031 1 94.25 646 LEU B C 1
ATOM 12798 O O . LEU B 1 646 ? 10.344 -0.507 -32.469 1 94.25 646 LEU B O 1
ATOM 12802 N N . SER B 1 647 ? 11.117 1.275 -33.531 1 93.19 647 SER B N 1
ATOM 12803 C CA . SER B 1 647 ? 12.508 1.01 -33.188 1 93.19 647 SER B CA 1
ATOM 12804 C C . SER B 1 647 ? 12.953 1.81 -31.984 1 93.19 647 SER B C 1
ATOM 12806 O O . SER B 1 647 ? 13.602 2.85 -32.125 1 93.19 647 SER B O 1
ATOM 12808 N N . THR B 1 648 ? 12.656 1.306 -30.859 1 89.25 648 THR B N 1
ATOM 12809 C CA . THR B 1 648 ? 13 2.006 -29.625 1 89.25 648 THR B CA 1
ATOM 12810 C C . THR B 1 648 ? 14.516 1.979 -29.406 1 89.25 648 THR B C 1
ATOM 12812 O O . THR B 1 648 ? 15.211 1.114 -29.938 1 89.25 648 THR B O 1
ATOM 12815 N N . ILE B 1 649 ? 15.016 2.938 -28.672 1 85.94 649 ILE B N 1
ATOM 12816 C CA . ILE B 1 649 ? 16.438 3.021 -28.375 1 85.94 649 ILE B CA 1
ATOM 12817 C C . ILE B 1 649 ? 16.719 2.447 -26.984 1 85.94 649 ILE B C 1
ATOM 12819 O O . ILE B 1 649 ? 16.047 2.789 -26.016 1 85.94 649 ILE B O 1
ATOM 12823 N N . GLY B 1 650 ? 17.562 1.496 -26.906 1 83.44 650 GLY B N 1
ATOM 12824 C CA . GLY B 1 650 ? 17.953 0.905 -25.641 1 83.44 650 GLY B CA 1
ATOM 12825 C C . GLY B 1 650 ? 19.438 1.023 -25.344 1 83.44 650 GLY B C 1
ATOM 12826 O O . GLY B 1 650 ? 20.219 1.349 -26.234 1 83.44 650 GLY B O 1
ATOM 12827 N N . SER B 1 651 ? 19.812 0.834 -24.078 1 79 651 SER B N 1
ATOM 12828 C CA . SER B 1 651 ? 21.188 0.893 -23.625 1 79 651 SER B CA 1
ATOM 12829 C C . SER B 1 651 ? 21.844 -0.489 -23.641 1 79 651 SER B C 1
ATOM 12831 O O . SER B 1 651 ? 21.281 -1.432 -24.219 1 79 651 SER B O 1
ATOM 12833 N N . GLY B 1 652 ? 23.031 -0.636 -23.156 1 76.38 652 GLY B N 1
ATOM 12834 C CA . GLY B 1 652 ? 23.75 -1.898 -23.031 1 76.38 652 GLY B CA 1
ATOM 12835 C C . GLY B 1 652 ? 24.734 -2.135 -24.156 1 76.38 652 GLY B C 1
ATOM 12836 O O . GLY B 1 652 ? 25.344 -3.211 -24.25 1 76.38 652 GLY B O 1
ATOM 12837 N N . ARG B 1 653 ? 24.797 -1.063 -24.984 1 81.88 653 ARG B N 1
ATOM 12838 C CA . ARG B 1 653 ? 25.812 -1.146 -26.047 1 81.88 653 ARG B CA 1
ATOM 12839 C C . ARG B 1 653 ? 27.156 -0.6 -25.562 1 81.88 653 ARG B C 1
ATOM 12841 O O . ARG B 1 653 ? 27.672 0.358 -26.141 1 81.88 653 ARG B O 1
ATOM 12848 N N . ASN B 1 654 ? 27.656 -1.324 -24.578 1 78.19 654 ASN B N 1
ATOM 12849 C CA . ASN B 1 654 ? 28.812 -0.776 -23.875 1 78.19 654 ASN B CA 1
ATOM 12850 C C . ASN B 1 654 ? 30.109 -1.036 -24.641 1 78.19 654 ASN B C 1
ATOM 12852 O O . ASN B 1 654 ? 30.25 -2.074 -25.297 1 78.19 654 ASN B O 1
ATOM 12856 N N . TYR B 1 655 ? 30.906 0.007 -24.766 1 78.44 655 TYR B N 1
ATOM 12857 C CA . TYR B 1 655 ? 32.188 -0.107 -25.438 1 78.44 655 TYR B CA 1
ATOM 12858 C C . TYR B 1 655 ? 33.312 0.537 -24.609 1 78.44 655 TYR B C 1
ATOM 12860 O O . TYR B 1 655 ? 33.094 1.571 -23.984 1 78.44 655 TYR B O 1
ATOM 12868 N N . ALA B 1 656 ? 34.344 -0.144 -24.359 1 75.25 656 ALA B N 1
ATOM 12869 C CA . ALA B 1 656 ? 35.531 0.427 -23.703 1 75.25 656 ALA B CA 1
ATOM 12870 C C . ALA B 1 656 ? 36.25 1.408 -24.625 1 75.25 656 ALA B C 1
ATOM 12872 O O . ALA B 1 656 ? 36.688 1.036 -25.703 1 75.25 656 ALA B O 1
ATOM 12873 N N . LEU B 1 657 ? 35.906 2.654 -24.344 1 72.31 657 LEU B N 1
ATOM 12874 C CA . LEU B 1 657 ? 36.625 3.656 -25.125 1 72.31 657 LEU B CA 1
ATOM 12875 C C . LEU B 1 657 ? 37.969 3.984 -24.5 1 72.31 657 LEU B C 1
ATOM 12877 O O . LEU B 1 657 ? 38.062 4.289 -23.312 1 72.31 657 LEU B O 1
ATOM 12881 N N . GLY B 1 658 ? 38.875 4.051 -25.297 1 67.5 658 GLY B N 1
ATOM 12882 C CA . GLY B 1 658 ? 40.25 4.355 -24.875 1 67.5 658 GLY B CA 1
ATOM 12883 C C . GLY B 1 658 ? 40.844 3.297 -23.969 1 67.5 658 GLY B C 1
ATOM 12884 O O . GLY B 1 658 ? 40.344 2.17 -23.906 1 67.5 658 GLY B O 1
ATOM 12885 N N . ASN B 1 659 ? 42.031 3.441 -23.688 1 58.56 659 ASN B N 1
ATOM 12886 C CA . ASN B 1 659 ? 42.781 2.535 -22.812 1 58.56 659 ASN B CA 1
ATOM 12887 C C . ASN B 1 659 ? 42.312 2.611 -21.375 1 58.56 659 ASN B C 1
ATOM 12889 O O . ASN B 1 659 ? 42.938 2.037 -20.469 1 58.56 659 ASN B O 1
ATOM 12893 N N . THR B 1 660 ? 41.375 3.486 -21.234 1 55.59 660 THR B N 1
ATOM 12894 C CA . THR B 1 660 ? 41 3.555 -19.812 1 55.59 660 THR B CA 1
ATOM 12895 C C . THR B 1 660 ? 39.875 2.59 -19.5 1 55.59 660 THR B C 1
ATOM 12897 O O . THR B 1 660 ? 39.031 2.287 -20.375 1 55.59 660 THR B O 1
ATOM 12900 N N . GLY B 1 661 ? 40.156 1.456 -19.016 1 60.62 661 GLY B N 1
ATOM 12901 C CA . GLY B 1 661 ? 39.344 0.397 -18.438 1 60.62 661 GLY B CA 1
ATOM 12902 C C . GLY B 1 661 ? 37.906 0.802 -18.219 1 60.62 661 GLY B C 1
ATOM 12903 O O . GLY B 1 661 ? 37.125 0.033 -17.672 1 60.62 661 GLY B O 1
ATOM 12904 N N . SER B 1 662 ? 37.594 2.047 -18.5 1 62.22 662 SER B N 1
ATOM 12905 C CA . SER B 1 662 ? 36.219 2.426 -18.188 1 62.22 662 SER B CA 1
ATOM 12906 C C . SER B 1 662 ? 35.281 2.178 -19.359 1 62.22 662 SER B C 1
ATOM 12908 O O . SER B 1 662 ? 35.625 2.465 -20.516 1 62.22 662 SER B O 1
ATOM 12910 N N . TYR B 1 663 ? 34.156 1.465 -19.219 1 71.12 663 TYR B N 1
ATOM 12911 C CA . TYR B 1 663 ? 33.156 1.195 -20.219 1 71.12 663 TYR B CA 1
ATOM 12912 C C . TYR B 1 663 ? 32.188 2.381 -20.375 1 71.12 663 TYR B C 1
ATOM 12914 O O . TYR B 1 663 ? 31.75 2.949 -19.375 1 71.12 663 TYR B O 1
ATOM 12922 N N . ALA B 1 664 ? 32.156 2.939 -21.641 1 74 664 ALA B N 1
ATOM 12923 C CA . ALA B 1 664 ? 31.094 3.902 -21.969 1 74 664 ALA B CA 1
ATOM 12924 C C . ALA B 1 664 ? 29.797 3.191 -22.312 1 74 664 ALA B C 1
ATOM 12926 O O . ALA B 1 664 ? 29.797 2.219 -23.078 1 74 664 ALA B O 1
ATOM 12927 N N . ILE B 1 665 ? 28.734 3.607 -21.75 1 75.5 665 ILE B N 1
ATOM 12928 C CA . ILE B 1 665 ? 27.422 3.021 -22.047 1 75.5 665 ILE B CA 1
ATOM 12929 C C . ILE B 1 665 ? 26.938 3.52 -23.406 1 75.5 665 ILE B C 1
ATOM 12931 O O . ILE B 1 665 ? 26.938 4.723 -23.672 1 75.5 665 ILE B O 1
ATOM 12935 N N . GLY B 1 666 ? 26.781 2.674 -24.312 1 79.38 666 GLY B N 1
ATOM 12936 C CA . GLY B 1 666 ? 26.281 3.004 -25.641 1 79.38 666 GLY B CA 1
ATOM 12937 C C . GLY B 1 666 ? 24.812 2.732 -25.797 1 79.38 666 GLY B C 1
ATOM 12938 O O . GLY B 1 666 ? 24.219 1.957 -25.047 1 79.38 666 GLY B O 1
ATOM 12939 N N . TYR B 1 667 ? 24.125 3.547 -26.75 1 82.81 667 TYR B N 1
ATOM 12940 C CA . TYR B 1 667 ? 22.719 3.377 -27.094 1 82.81 667 TYR B CA 1
ATOM 12941 C C . TYR B 1 667 ? 22.547 3.094 -28.578 1 82.81 667 TYR B C 1
ATOM 12943 O O . TYR B 1 667 ? 23.281 3.625 -29.406 1 82.81 667 TYR B O 1
ATOM 12951 N N . SER B 1 668 ? 21.75 2.225 -28.922 1 86.12 668 SER B N 1
ATOM 12952 C CA . SER B 1 668 ? 21.375 1.938 -30.297 1 86.12 668 SER B CA 1
ATOM 12953 C C . SER B 1 668 ? 19.922 1.467 -30.375 1 86.12 668 SER B C 1
ATOM 12955 O O . SER B 1 668 ? 19.312 1.14 -29.359 1 86.12 668 SER B O 1
ATOM 12957 N N . PRO B 1 669 ? 19.359 1.485 -31.594 1 88.75 669 PRO B N 1
ATOM 12958 C CA . PRO B 1 669 ? 18.031 0.887 -31.734 1 88.75 669 PRO B CA 1
ATOM 12959 C C . PRO B 1 669 ? 18 -0.571 -31.281 1 88.75 669 PRO B C 1
ATOM 12961 O O . PRO B 1 669 ? 18.938 -1.325 -31.531 1 88.75 669 PRO B O 1
ATOM 12964 N N . ASN B 1 670 ? 16.938 -0.934 -30.609 1 88.56 670 ASN B N 1
ATOM 12965 C CA . ASN B 1 670 ? 16.781 -2.289 -30.094 1 88.56 670 ASN B CA 1
ATOM 12966 C C . ASN B 1 670 ? 16.453 -3.283 -31.203 1 88.56 670 ASN B C 1
ATOM 12968 O O . ASN B 1 670 ? 16.938 -4.418 -31.188 1 88.56 670 ASN B O 1
ATOM 12972 N N . ALA B 1 671 ? 15.594 -2.938 -32.125 1 92.69 671 ALA B N 1
ATOM 12973 C CA . ALA B 1 671 ? 15.141 -3.766 -33.25 1 92.69 671 ALA B CA 1
ATOM 12974 C C . ALA B 1 671 ? 14.555 -2.908 -34.344 1 92.69 671 ALA B C 1
ATOM 12976 O O . ALA B 1 671 ? 14.141 -1.769 -34.125 1 92.69 671 ALA B O 1
ATOM 12977 N N . PRO B 1 672 ? 14.617 -3.445 -35.594 1 92.44 672 PRO B N 1
ATOM 12978 C CA . PRO B 1 672 ? 13.914 -2.727 -36.656 1 92.44 672 PRO B CA 1
ATOM 12979 C C . PRO B 1 672 ? 12.43 -2.535 -36.344 1 92.44 672 PRO B C 1
ATOM 12981 O O . PRO B 1 672 ? 11.805 -3.396 -35.75 1 92.44 672 PRO B O 1
ATOM 12984 N N . SER B 1 673 ? 11.93 -1.421 -36.812 1 94.06 673 SER B N 1
ATOM 12985 C CA . SER B 1 673 ? 10.516 -1.128 -36.594 1 94.06 673 SER B CA 1
ATOM 12986 C C . SER B 1 673 ? 9.633 -1.972 -37.5 1 94.06 673 SER B C 1
ATOM 12988 O O . SER B 1 673 ? 10.094 -2.453 -38.562 1 94.06 673 SER B O 1
ATOM 12990 N N . ASN B 1 674 ? 8.438 -2.246 -37.125 1 95.38 674 ASN B N 1
ATOM 12991 C CA . ASN B 1 674 ? 7.375 -2.848 -37.938 1 95.38 674 ASN B CA 1
ATOM 12992 C C . ASN B 1 674 ? 6.047 -2.121 -37.719 1 95.38 674 ASN B C 1
ATOM 12994 O O . ASN B 1 674 ? 5.195 -2.576 -36.969 1 95.38 674 ASN B O 1
ATOM 12998 N N . PRO B 1 675 ? 5.852 -1.114 -38.406 1 95.56 675 PRO B N 1
ATOM 12999 C CA . PRO B 1 675 ? 4.637 -0.322 -38.219 1 95.56 675 PRO B CA 1
ATOM 13000 C C . PRO B 1 675 ? 3.369 -1.092 -38.594 1 95.56 675 PRO B C 1
ATOM 13002 O O . PRO B 1 675 ? 2.26 -0.647 -38.281 1 95.56 675 PRO B O 1
ATOM 13005 N N . ASP B 1 676 ? 3.516 -2.244 -39.25 1 95.44 676 ASP B N 1
ATOM 13006 C CA . ASP B 1 676 ? 2.35 -3 -39.719 1 95.44 676 ASP B CA 1
ATOM 13007 C C . ASP B 1 676 ? 2.006 -4.113 -38.719 1 95.44 676 ASP B C 1
ATOM 13009 O O . ASP B 1 676 ? 1.14 -4.945 -39 1 95.44 676 ASP B O 1
ATOM 13013 N N . LEU B 1 677 ? 2.721 -4.07 -37.688 1 96.19 677 LEU B N 1
ATOM 13014 C CA . LEU B 1 677 ? 2.361 -5.008 -36.625 1 96.19 677 LEU B CA 1
ATOM 13015 C C . LEU B 1 677 ? 0.875 -4.91 -36.281 1 96.19 677 LEU B C 1
ATOM 13017 O O . LEU B 1 677 ? 0.324 -3.809 -36.188 1 96.19 677 LEU B O 1
ATOM 13021 N N . ARG B 1 678 ? 0.243 -6.09 -36.156 1 95.94 678 ARG B N 1
ATOM 13022 C CA . ARG B 1 678 ? -1.201 -6.078 -35.938 1 95.94 678 ARG B CA 1
ATOM 13023 C C . ARG B 1 678 ? -1.627 -7.176 -34.969 1 95.94 678 ARG B C 1
ATOM 13025 O O . ARG B 1 678 ? -0.787 -7.914 -34.469 1 95.94 678 ARG B O 1
ATOM 13032 N N . TRP B 1 679 ? -2.902 -7.277 -34.781 1 95.88 679 TRP B N 1
ATOM 13033 C CA . TRP B 1 679 ? -3.48 -8.188 -33.812 1 95.88 679 TRP B CA 1
ATOM 13034 C C . TRP B 1 679 ? -3.301 -9.641 -34.25 1 95.88 679 TRP B C 1
ATOM 13036 O O . TRP B 1 679 ? -3.479 -9.969 -35.406 1 95.88 679 TRP B O 1
ATOM 13046 N N . GLU B 1 680 ? -2.879 -10.461 -33.281 1 95.88 680 GLU B N 1
ATOM 13047 C CA . GLU B 1 680 ? -3.068 -11.898 -33.406 1 95.88 680 GLU B CA 1
ATOM 13048 C C . GLU B 1 680 ? -4.543 -12.273 -33.281 1 95.88 680 GLU B C 1
ATOM 13050 O O . GLU B 1 680 ? -5.27 -11.734 -32.469 1 95.88 680 GLU B O 1
ATOM 13055 N N . GLU B 1 681 ? -4.992 -13.172 -34.125 1 95.75 681 GLU B N 1
ATOM 13056 C CA . GLU B 1 681 ? -6.418 -13.5 -34.156 1 95.75 681 GLU B CA 1
ATOM 13057 C C . GLU B 1 681 ? -6.645 -14.984 -33.875 1 95.75 681 GLU B C 1
ATOM 13059 O O . GLU B 1 681 ? -6.008 -15.844 -34.469 1 95.75 681 GLU B O 1
ATOM 13064 N N . THR B 1 682 ? -7.496 -15.289 -33 1 95.44 682 THR B N 1
ATOM 13065 C CA . THR B 1 682 ? -7.895 -16.656 -32.688 1 95.44 682 THR B CA 1
ATOM 13066 C C . THR B 1 682 ? -9.367 -16.891 -33.031 1 95.44 682 THR B C 1
ATOM 13068 O O . THR B 1 682 ? -10.242 -16.234 -32.438 1 95.44 682 THR B O 1
ATOM 13071 N N . SER B 1 683 ? -9.602 -17.719 -33.938 1 95.69 683 SER B N 1
ATOM 13072 C CA . SER B 1 683 ? -10.953 -18.125 -34.281 1 95.69 683 SER B CA 1
ATOM 13073 C C . SER B 1 683 ? -11.312 -19.469 -33.688 1 95.69 683 SER B C 1
ATOM 13075 O O . SER B 1 683 ? -10.453 -20.344 -33.562 1 95.69 683 SER B O 1
ATOM 13077 N N . GLN B 1 684 ? -12.547 -19.625 -33.312 1 95.69 684 GLN B N 1
ATOM 13078 C CA . GLN B 1 684 ? -12.977 -20.891 -32.75 1 95.69 684 GLN B CA 1
ATOM 13079 C C . GLN B 1 684 ? -14.383 -21.25 -33.188 1 95.69 684 GLN B C 1
ATOM 13081 O O . GLN B 1 684 ? -15.289 -20.422 -33.156 1 95.69 684 GLN B O 1
ATOM 13086 N N . ALA B 1 685 ? -14.516 -22.484 -33.656 1 96.69 685 ALA B N 1
ATOM 13087 C CA . ALA B 1 685 ? -15.812 -23.109 -33.875 1 96.69 685 ALA B CA 1
ATOM 13088 C C . ALA B 1 685 ? -16.172 -24.078 -32.781 1 96.69 685 ALA B C 1
ATOM 13090 O O . ALA B 1 685 ? -15.297 -24.797 -32.281 1 96.69 685 ALA B O 1
ATOM 13091 N N . ASN B 1 686 ? -17.391 -24.047 -32.406 1 96.81 686 ASN B N 1
ATOM 13092 C CA . ASN B 1 686 ? -17.875 -24.938 -31.344 1 96.81 686 ASN B CA 1
ATOM 13093 C C . ASN B 1 686 ? -19.234 -25.531 -31.688 1 96.81 686 ASN B C 1
ATOM 13095 O O . ASN B 1 686 ? -20.141 -24.812 -32.125 1 96.81 686 ASN B O 1
ATOM 13099 N N . PHE B 1 687 ? -19.359 -26.875 -31.562 1 97.06 687 PHE B N 1
ATOM 13100 C CA . PHE B 1 687 ? -20.625 -27.594 -31.719 1 97.06 687 PHE B CA 1
ATOM 13101 C C . PHE B 1 687 ? -20.844 -28.531 -30.531 1 97.06 687 PHE B C 1
ATOM 13103 O O . PHE B 1 687 ? -19.938 -29.25 -30.109 1 97.06 687 PHE B O 1
ATOM 13110 N N . GLY B 1 688 ? -22.047 -28.469 -30 1 96.25 688 GLY B N 1
ATOM 13111 C CA . GLY B 1 688 ? -22.312 -29.328 -28.859 1 96.25 688 GLY B CA 1
ATOM 13112 C C . GLY B 1 688 ? -23.781 -29.562 -28.625 1 96.25 688 GLY B C 1
ATOM 13113 O O . GLY B 1 688 ? -24.625 -29.047 -29.359 1 96.25 688 GLY B O 1
ATOM 13114 N N . PHE B 1 689 ? -24.094 -30.375 -27.672 1 95.88 689 PHE B N 1
ATOM 13115 C CA . PHE B 1 689 ? -25.453 -30.578 -27.219 1 95.88 689 PHE B CA 1
ATOM 13116 C C . PHE B 1 689 ? -25.516 -30.766 -25.703 1 95.88 689 PHE B C 1
ATOM 13118 O O . PHE B 1 689 ? -24.5 -31.109 -25.094 1 95.88 689 PHE B O 1
ATOM 13125 N N . GLU B 1 690 ? -26.562 -30.484 -25.156 1 94.81 690 GLU B N 1
ATOM 13126 C CA . GLU B 1 690 ? -26.922 -30.719 -23.766 1 94.81 690 GLU B CA 1
ATOM 13127 C C . GLU B 1 690 ? -28.219 -31.516 -23.656 1 94.81 690 GLU B C 1
ATOM 13129 O O . GLU B 1 690 ? -29.172 -31.281 -24.406 1 94.81 690 GLU B O 1
ATOM 13134 N N . ALA B 1 691 ? -28.156 -32.469 -22.734 1 94.5 691 ALA B N 1
ATOM 13135 C CA . ALA B 1 691 ? -29.344 -33.312 -22.594 1 94.5 691 ALA B CA 1
ATOM 13136 C C . ALA B 1 691 ? -29.531 -33.75 -21.156 1 94.5 691 ALA B C 1
ATOM 13138 O O . ALA B 1 691 ? -28.562 -33.844 -20.391 1 94.5 691 ALA B O 1
ATOM 13139 N N . THR B 1 692 ? -30.719 -33.875 -20.812 1 92.56 692 THR B N 1
ATOM 13140 C CA . THR B 1 692 ? -31.094 -34.594 -19.609 1 92.56 692 THR B CA 1
ATOM 13141 C C . THR B 1 692 ? -31.766 -35.938 -19.953 1 92.56 692 THR B C 1
ATOM 13143 O O . THR B 1 692 ? -32.781 -35.969 -20.609 1 92.56 692 THR B O 1
ATOM 13146 N N . LEU B 1 693 ? -31.156 -36.969 -19.469 1 94.75 693 LEU B N 1
ATOM 13147 C CA . LEU B 1 693 ? -31.656 -38.312 -19.75 1 94.75 693 LEU B CA 1
ATOM 13148 C C . LEU B 1 693 ? -32.188 -38.969 -18.484 1 94.75 693 LEU B C 1
ATOM 13150 O O . LEU B 1 693 ? -31.609 -38.812 -17.406 1 94.75 693 LEU B O 1
ATOM 13154 N N . PHE B 1 694 ? -33.281 -39.688 -18.594 1 92.38 694 PHE B N 1
ATOM 13155 C CA . PHE B 1 694 ? -33.875 -40.469 -17.531 1 92.38 694 PHE B CA 1
ATOM 13156 C C . PHE B 1 694 ? -34.094 -39.625 -16.281 1 92.38 694 PHE B C 1
ATOM 13158 O O . PHE B 1 694 ? -33.906 -40.094 -15.164 1 92.38 694 PHE B O 1
ATOM 13165 N N . ARG B 1 695 ? -34.219 -38.312 -16.469 1 83.12 695 ARG B N 1
ATOM 13166 C CA . ARG B 1 695 ? -34.594 -37.312 -15.469 1 83.12 695 ARG B CA 1
ATOM 13167 C C . ARG B 1 695 ? -33.406 -36.906 -14.625 1 83.12 695 ARG B C 1
ATOM 13169 O O . ARG B 1 695 ? -33.375 -35.812 -14.055 1 83.12 695 ARG B O 1
ATOM 13176 N N . ASP B 1 696 ? -32.469 -37.906 -14.508 1 88.5 696 ASP B N 1
ATOM 13177 C CA . ASP B 1 696 ? -31.469 -37.656 -13.461 1 88.5 696 ASP B CA 1
ATOM 13178 C C . ASP B 1 696 ? -30.062 -37.531 -14.055 1 88.5 696 ASP B C 1
ATOM 13180 O O . ASP B 1 696 ? -29.125 -37.156 -13.352 1 88.5 696 ASP B O 1
ATOM 13184 N N . LEU B 1 697 ? -29.875 -37.781 -15.312 1 93.62 697 LEU B N 1
ATOM 13185 C CA . LEU B 1 697 ? -28.547 -37.781 -15.922 1 93.62 697 LEU B CA 1
ATOM 13186 C C . LEU B 1 697 ? -28.391 -36.594 -16.859 1 93.62 697 LEU B C 1
ATOM 13188 O O . LEU B 1 697 ? -29.094 -36.469 -17.859 1 93.62 697 LEU B O 1
ATOM 13192 N N . ASN B 1 698 ? -27.516 -35.75 -16.516 1 92.19 698 ASN B N 1
ATOM 13193 C CA . ASN B 1 698 ? -27.188 -34.625 -17.375 1 92.19 698 ASN B CA 1
ATOM 13194 C C . ASN B 1 698 ? -25.938 -34.906 -18.203 1 92.19 698 ASN B C 1
ATOM 13196 O O . ASN B 1 698 ? -24.938 -35.406 -17.688 1 92.19 698 ASN B O 1
ATOM 13200 N N . VAL B 1 699 ? -26.047 -34.594 -19.484 1 95.31 699 VAL B N 1
ATOM 13201 C CA . VAL B 1 699 ? -24.953 -34.812 -20.406 1 95.31 699 VAL B CA 1
ATOM 13202 C C . VAL B 1 699 ? -24.656 -33.531 -21.188 1 95.31 699 VAL B C 1
ATOM 13204 O O . VAL B 1 699 ? -25.562 -32.938 -21.75 1 95.31 699 VAL B O 1
ATOM 13207 N N . THR B 1 700 ? -23.453 -33.094 -21.156 1 94.75 700 THR B N 1
ATOM 13208 C CA . THR B 1 700 ? -23 -32 -22 1 94.75 700 THR B CA 1
ATOM 13209 C C . THR B 1 700 ? -21.812 -32.438 -22.859 1 94.75 700 THR B C 1
ATOM 13211 O O . THR B 1 700 ? -20.812 -32.938 -22.344 1 94.75 700 THR B O 1
ATOM 13214 N N . PHE B 1 701 ? -21.984 -32.25 -24.109 1 96.88 701 PHE B N 1
ATOM 13215 C CA . PHE B 1 701 ? -20.953 -32.594 -25.062 1 96.88 701 PHE B CA 1
ATOM 13216 C C . PHE B 1 701 ? -20.562 -31.406 -25.922 1 96.88 701 PHE B C 1
ATOM 13218 O O . PHE B 1 701 ? -21.438 -30.641 -26.344 1 96.88 701 PHE B O 1
ATOM 13225 N N . ASP B 1 702 ? -19.266 -31.266 -26.188 1 97.31 702 ASP B N 1
ATOM 13226 C CA . ASP B 1 702 ? -18.781 -30.203 -27.078 1 97.31 702 ASP B CA 1
ATOM 13227 C C . ASP B 1 702 ? -17.656 -30.719 -27.969 1 97.31 702 ASP B C 1
ATOM 13229 O O . ASP B 1 702 ? -16.766 -31.438 -27.516 1 97.31 702 ASP B O 1
ATOM 13233 N N . TRP B 1 703 ? -17.719 -30.375 -29.188 1 97.94 703 TRP B N 1
ATOM 13234 C CA . TRP B 1 703 ? -16.594 -30.406 -30.109 1 97.94 703 TRP B CA 1
ATOM 13235 C C . TRP B 1 703 ? -16.141 -29 -30.5 1 97.94 703 TRP B C 1
ATOM 13237 O O . TRP B 1 703 ? -16.969 -28.125 -30.703 1 97.94 703 TRP B O 1
ATOM 13247 N N . TYR B 1 704 ? -14.836 -28.828 -30.578 1 97 704 TYR B N 1
ATOM 13248 C CA . TYR B 1 704 ? -14.375 -27.484 -30.953 1 97 704 TYR B CA 1
ATOM 13249 C C . TYR B 1 704 ? -13.125 -27.562 -31.812 1 97 704 TYR B C 1
ATOM 13251 O O . TYR B 1 704 ? -12.398 -28.547 -31.781 1 97 704 TYR B O 1
ATOM 13259 N N . LYS B 1 705 ? -12.898 -26.5 -32.531 1 97.56 705 LYS B N 1
ATOM 13260 C CA . LYS B 1 705 ? -11.688 -26.219 -33.312 1 97.56 705 LYS B CA 1
ATOM 13261 C C . LYS B 1 705 ? -11.258 -24.766 -33.125 1 97.56 705 LYS B C 1
ATOM 13263 O O . LYS B 1 705 ? -11.984 -23.844 -33.5 1 97.56 705 LYS B O 1
ATOM 13268 N N . LYS B 1 706 ? -10.102 -24.625 -32.531 1 95.19 706 LYS B N 1
ATOM 13269 C CA . LYS B 1 706 ? -9.516 -23.312 -32.25 1 95.19 706 LYS B CA 1
ATOM 13270 C C . LYS B 1 706 ? -8.281 -23.062 -33.094 1 95.19 706 LYS B C 1
ATOM 13272 O O . LYS B 1 706 ? -7.332 -23.844 -33.062 1 95.19 706 LYS B O 1
ATOM 13277 N N . THR B 1 707 ? -8.32 -21.938 -33.844 1 97.12 707 THR B N 1
ATOM 13278 C CA . THR B 1 707 ? -7.215 -21.609 -34.75 1 97.12 707 THR B CA 1
ATOM 13279 C C . THR B 1 707 ? -6.68 -20.219 -34.469 1 97.12 707 THR B C 1
ATOM 13281 O O . THR B 1 707 ? -7.434 -19.234 -34.5 1 97.12 707 THR B O 1
ATOM 13284 N N . THR B 1 708 ? -5.43 -20.141 -34.25 1 96.75 708 THR B N 1
ATOM 13285 C CA . THR B 1 708 ? -4.777 -18.844 -34.094 1 96.75 708 THR B CA 1
ATOM 13286 C C . THR B 1 708 ? -3.939 -18.5 -35.312 1 96.75 708 THR B C 1
ATOM 13288 O O . THR B 1 708 ? -3.102 -19.297 -35.75 1 96.75 708 THR B O 1
ATOM 13291 N N . LYS B 1 709 ? -4.152 -17.344 -35.812 1 96.94 709 LYS B N 1
ATOM 13292 C CA . LYS B 1 709 ? -3.424 -16.875 -37 1 96.94 709 LYS B CA 1
ATOM 13293 C C . LYS B 1 709 ? -2.619 -15.617 -36.656 1 96.94 709 LYS B C 1
ATOM 13295 O O . LYS B 1 709 ? -3.078 -14.75 -35.906 1 96.94 709 LYS B O 1
ATOM 13300 N N . GLY B 1 710 ? -1.505 -15.555 -37.312 1 96.25 710 GLY B N 1
ATOM 13301 C CA . GLY B 1 710 ? -0.649 -14.391 -37.125 1 96.25 710 GLY B CA 1
ATOM 13302 C C . GLY B 1 710 ? -0.085 -14.273 -35.719 1 96.25 710 GLY B C 1
ATOM 13303 O O . GLY B 1 710 ? -0.145 -13.203 -35.125 1 96.25 710 GLY B O 1
ATOM 13304 N N . ILE B 1 711 ? 0.384 -15.305 -35.219 1 96 711 ILE B N 1
ATOM 13305 C CA . ILE B 1 711 ? 0.946 -15.289 -33.875 1 96 711 ILE B CA 1
ATOM 13306 C C . ILE B 1 711 ? 2.105 -14.305 -33.812 1 96 711 ILE B C 1
ATOM 13308 O O . ILE B 1 711 ? 2.988 -14.312 -34.688 1 96 711 ILE B O 1
ATOM 13312 N N . LEU B 1 712 ? 2.049 -13.477 -32.844 1 93.81 712 LEU B N 1
ATOM 13313 C CA . LEU B 1 712 ? 3.074 -12.461 -32.656 1 93.81 712 LEU B CA 1
ATOM 13314 C C . LEU B 1 712 ? 4.383 -13.086 -32.188 1 93.81 712 LEU B C 1
ATOM 13316 O O . LEU B 1 712 ? 4.418 -13.766 -31.156 1 93.81 712 LEU B O 1
ATOM 13320 N N . GLN B 1 713 ? 5.379 -12.844 -32.906 1 91.62 713 GLN B N 1
ATOM 13321 C CA . GLN B 1 713 ? 6.715 -13.367 -32.625 1 91.62 713 GLN B CA 1
ATOM 13322 C C . GLN B 1 713 ? 7.793 -12.352 -33 1 91.62 713 GLN B C 1
ATOM 13324 O O . GLN B 1 713 ? 7.484 -11.25 -33.438 1 91.62 713 GLN B O 1
ATOM 13329 N N . ASN B 1 714 ? 9.008 -12.719 -32.625 1 90.88 714 ASN B N 1
ATOM 13330 C CA . ASN B 1 714 ? 10.195 -12.008 -33.062 1 90.88 714 ASN B CA 1
ATOM 13331 C C . ASN B 1 714 ? 11.07 -12.883 -33.969 1 90.88 714 ASN B C 1
ATOM 13333 O O . ASN B 1 714 ? 12.117 -13.367 -33.531 1 90.88 714 ASN B O 1
ATOM 13337 N N . PRO B 1 715 ? 10.68 -13.016 -35.219 1 87.5 715 PRO B N 1
ATOM 13338 C CA . PRO B 1 715 ? 11.414 -13.93 -36.094 1 87.5 715 PRO B CA 1
ATOM 13339 C C . PRO B 1 715 ? 12.852 -13.484 -36.344 1 87.5 715 PRO B C 1
ATOM 13341 O O . PRO B 1 715 ? 13.125 -12.289 -36.438 1 87.5 715 PRO B O 1
ATOM 13344 N N . ARG B 1 716 ? 13.633 -14.469 -36.469 1 84.31 716 ARG B N 1
ATOM 13345 C CA . ARG B 1 716 ? 15.039 -14.18 -36.719 1 84.31 716 ARG B CA 1
ATOM 13346 C C . ARG B 1 716 ? 15.234 -13.523 -38.062 1 84.31 716 ARG B C 1
ATOM 13348 O O . ARG B 1 716 ? 14.578 -13.891 -39.062 1 84.31 716 ARG B O 1
ATOM 13355 N N . ILE B 1 717 ? 16.078 -12.594 -38.062 1 84.69 717 ILE B N 1
ATOM 13356 C CA . ILE B 1 717 ? 16.484 -11.945 -39.312 1 84.69 717 ILE B CA 1
ATOM 13357 C C . ILE B 1 717 ? 17.953 -12.211 -39.594 1 84.69 717 ILE B C 1
ATOM 13359 O O . ILE B 1 717 ? 18.703 -12.594 -38.688 1 84.69 717 ILE B O 1
ATOM 13363 N N . PRO B 1 718 ? 18.344 -12.016 -40.781 1 82.5 718 PRO B N 1
ATOM 13364 C CA . PRO B 1 718 ? 19.75 -12.266 -41.094 1 82.5 718 PRO B CA 1
ATOM 13365 C C . PRO B 1 718 ? 20.688 -11.414 -40.25 1 82.5 718 PRO B C 1
ATOM 13367 O O . PRO B 1 718 ? 20.422 -10.234 -40 1 82.5 718 PRO B O 1
ATOM 13370 N N . GLY B 1 719 ? 21.703 -11.992 -39.781 1 81.75 719 GLY B N 1
ATOM 13371 C CA . GLY B 1 719 ? 22.672 -11.344 -38.906 1 81.75 719 GLY B CA 1
ATOM 13372 C C . GLY B 1 719 ? 23.281 -10.102 -39.5 1 81.75 719 GLY B C 1
ATOM 13373 O O . GLY B 1 719 ? 23.672 -9.18 -38.781 1 81.75 719 GLY B O 1
ATOM 13374 N N . TYR B 1 720 ? 23.344 -10.117 -40.812 1 82.44 720 TYR B N 1
ATOM 13375 C CA . TYR B 1 720 ? 24.031 -9.008 -41.469 1 82.44 720 TYR B CA 1
ATOM 13376 C C . TYR B 1 720 ? 23.25 -7.707 -41.281 1 82.44 720 TYR B C 1
ATOM 13378 O O . TYR B 1 720 ? 23.797 -6.621 -41.531 1 82.44 720 TYR B O 1
ATOM 13386 N N . VAL B 1 721 ? 22.016 -7.793 -40.844 1 82.12 721 VAL B N 1
ATOM 13387 C CA . VAL B 1 721 ? 21.219 -6.602 -40.562 1 82.12 721 VAL B CA 1
ATOM 13388 C C . VAL B 1 721 ? 21.812 -5.84 -39.375 1 82.12 721 VAL B C 1
ATOM 13390 O O . VAL B 1 721 ? 21.641 -4.621 -39.281 1 82.12 721 VAL B O 1
ATOM 13393 N N . GLY B 1 722 ? 22.609 -6.512 -38.469 1 79.69 722 GLY B N 1
ATOM 13394 C CA . GLY B 1 722 ? 23.266 -5.867 -37.375 1 79.69 722 GLY B CA 1
ATOM 13395 C C . GLY B 1 722 ? 22.312 -5.43 -36.281 1 79.69 722 GLY B C 1
ATOM 13396 O O . GLY B 1 722 ? 22.641 -4.574 -35.438 1 79.69 722 GLY B O 1
ATOM 13397 N N . ALA B 1 723 ? 21.125 -5.898 -36.375 1 83.94 723 ALA B N 1
ATOM 13398 C CA . ALA B 1 723 ? 20.156 -5.547 -35.344 1 83.94 723 ALA B CA 1
ATOM 13399 C C . ALA B 1 723 ? 20.469 -6.293 -34.031 1 83.94 723 ALA B C 1
ATOM 13401 O O . ALA B 1 723 ? 20.906 -7.445 -34.062 1 83.94 723 ALA B O 1
ATOM 13402 N N . ILE B 1 724 ? 20.25 -5.637 -32.875 1 84.12 724 ILE B N 1
ATOM 13403 C CA . ILE B 1 724 ? 20.484 -6.211 -31.562 1 84.12 724 ILE B CA 1
ATOM 13404 C C . ILE B 1 724 ? 19.438 -7.277 -31.266 1 84.12 724 ILE B C 1
ATOM 13406 O O . ILE B 1 724 ? 19.75 -8.352 -30.75 1 84.12 724 ILE B O 1
ATOM 13410 N N . SER B 1 725 ? 18.219 -6.914 -31.531 1 88.75 725 SER B N 1
ATOM 13411 C CA . SER B 1 725 ? 17.125 -7.852 -31.328 1 88.75 725 SER B CA 1
ATOM 13412 C C . SER B 1 725 ? 16.297 -8.023 -32.594 1 88.75 725 SER B C 1
ATOM 13414 O O . SER B 1 725 ? 16.375 -7.199 -33.531 1 88.75 725 SER B O 1
ATOM 13416 N N . ASN B 1 726 ? 15.578 -9.109 -32.688 1 90.69 726 ASN B N 1
ATOM 13417 C CA . ASN B 1 726 ? 14.688 -9.383 -33.812 1 90.69 726 ASN B CA 1
ATOM 13418 C C . ASN B 1 726 ? 13.43 -8.523 -33.75 1 90.69 726 ASN B C 1
ATOM 13420 O O . ASN B 1 726 ? 12.906 -8.258 -32.656 1 90.69 726 ASN B O 1
ATOM 13424 N N . PRO B 1 727 ? 13.047 -8.07 -34.906 1 92.94 727 PRO B N 1
ATOM 13425 C CA . PRO B 1 727 ? 11.805 -7.293 -34.938 1 92.94 727 PRO B CA 1
ATOM 13426 C C . PRO B 1 727 ? 10.57 -8.148 -34.656 1 92.94 727 PRO B C 1
ATOM 13428 O O . PRO B 1 727 ? 10.586 -9.359 -34.875 1 92.94 727 PRO B O 1
ATOM 13431 N N . ALA B 1 728 ? 9.539 -7.48 -34.156 1 94.56 728 ALA B N 1
ATOM 13432 C CA . ALA B 1 728 ? 8.266 -8.164 -33.969 1 94.56 728 ALA B CA 1
ATOM 13433 C C . ALA B 1 728 ? 7.504 -8.305 -35.281 1 94.56 728 ALA B C 1
ATOM 13435 O O . ALA B 1 728 ? 7.566 -7.43 -36.156 1 94.56 728 ALA B O 1
ATOM 13436 N N . ALA B 1 729 ? 6.777 -9.422 -35.438 1 94.69 729 ALA B N 1
ATOM 13437 C CA . ALA B 1 729 ? 5.988 -9.656 -36.625 1 94.69 729 ALA B CA 1
ATOM 13438 C C . ALA B 1 729 ? 4.887 -10.68 -36.375 1 94.69 729 ALA B C 1
ATOM 13440 O O . ALA B 1 729 ? 4.961 -11.453 -35.406 1 94.69 729 ALA B O 1
ATOM 13441 N N . ASN B 1 730 ? 3.854 -10.633 -37.25 1 95.31 730 ASN B N 1
ATOM 13442 C CA . ASN B 1 730 ? 2.832 -11.672 -37.281 1 95.31 730 ASN B CA 1
ATOM 13443 C C . ASN B 1 730 ? 3.244 -12.828 -38.188 1 95.31 730 ASN B C 1
ATOM 13445 O O . ASN B 1 730 ? 3.166 -12.719 -39.406 1 95.31 730 ASN B O 1
ATOM 13449 N N . VAL B 1 731 ? 3.604 -13.984 -37.75 1 91.69 731 VAL B N 1
ATOM 13450 C CA . VAL B 1 731 ? 4.199 -14.969 -38.625 1 91.69 731 VAL B CA 1
ATOM 13451 C C . VAL B 1 731 ? 3.559 -16.328 -38.406 1 91.69 731 VAL B C 1
ATOM 13453 O O . VAL B 1 731 ? 3.26 -17.047 -39.375 1 91.69 731 VAL B O 1
ATOM 13456 N N . ALA B 1 732 ? 3.219 -16.828 -37.25 1 94.94 732 ALA B N 1
ATOM 13457 C CA . ALA B 1 732 ? 2.938 -18.234 -36.969 1 94.94 732 ALA B CA 1
ATOM 13458 C C . ALA B 1 732 ? 1.44 -18.469 -36.781 1 94.94 732 ALA B C 1
ATOM 13460 O O . ALA B 1 732 ? 0.678 -17.531 -36.562 1 94.94 732 ALA B O 1
ATOM 13461 N N . ASP B 1 733 ? 1.108 -19.766 -37.062 1 97.56 733 ASP B N 1
ATOM 13462 C CA . ASP B 1 733 ? -0.259 -20.234 -36.875 1 97.56 733 ASP B CA 1
ATOM 13463 C C . ASP B 1 733 ? -0.277 -21.547 -36.094 1 97.56 733 ASP B C 1
ATOM 13465 O O . ASP B 1 733 ? 0.697 -22.312 -36.156 1 97.56 733 ASP B O 1
ATOM 13469 N N . MET B 1 734 ? -1.366 -21.812 -35.469 1 96.94 734 MET B N 1
ATOM 13470 C CA . MET B 1 734 ? -1.54 -23.031 -34.688 1 96.94 734 MET B CA 1
ATOM 13471 C C . MET B 1 734 ? -3.016 -23.406 -34.594 1 96.94 734 MET B C 1
ATOM 13473 O O . MET B 1 734 ? -3.891 -22.562 -34.75 1 96.94 734 MET B O 1
ATOM 13477 N N . GLU B 1 735 ? -3.205 -24.672 -34.312 1 97.25 735 GLU B N 1
ATOM 13478 C CA . GLU B 1 735 ? -4.574 -25.172 -34.188 1 97.25 735 GLU B CA 1
ATOM 13479 C C . GLU B 1 735 ? -4.734 -26.094 -33 1 97.25 735 GLU B C 1
ATOM 13481 O O . GLU B 1 735 ? -3.85 -26.891 -32.719 1 97.25 735 GLU B O 1
ATOM 13486 N N . ASN B 1 736 ? -5.852 -26 -32.281 1 97.25 736 ASN B N 1
ATOM 13487 C CA . ASN B 1 736 ? -6.316 -26.922 -31.266 1 97.25 736 ASN B CA 1
ATOM 13488 C C . ASN B 1 736 ? -7.652 -27.562 -31.641 1 97.25 736 ASN B C 1
ATOM 13490 O O . ASN B 1 736 ? -8.609 -26.859 -31.984 1 97.25 736 ASN B O 1
ATOM 13494 N N . ASN B 1 737 ? -7.68 -28.828 -31.625 1 96.69 737 ASN B N 1
ATOM 13495 C CA . ASN B 1 737 ? -8.891 -29.609 -31.844 1 96.69 737 ASN B CA 1
ATOM 13496 C C . ASN B 1 737 ? -9.195 -30.516 -30.641 1 96.69 737 ASN B C 1
ATOM 13498 O O . ASN B 1 737 ? -8.289 -31.109 -30.062 1 96.69 737 ASN B O 1
ATOM 13502 N N . GLY B 1 738 ? -10.523 -30.562 -30.266 1 97.38 738 GLY B N 1
ATOM 13503 C CA . GLY B 1 738 ? -10.773 -31.391 -29.094 1 97.38 738 GLY B CA 1
ATOM 13504 C C . GLY B 1 738 ? -12.242 -31.688 -28.875 1 97.38 738 GLY B C 1
ATOM 13505 O O . GLY B 1 738 ? -13.094 -31.219 -29.641 1 97.38 738 GLY B O 1
ATOM 13506 N N . VAL B 1 739 ? -12.547 -32.562 -27.953 1 97.81 739 VAL B N 1
ATOM 13507 C CA . VAL B 1 739 ? -13.891 -32.906 -27.5 1 97.81 739 VAL B CA 1
ATOM 13508 C C . VAL B 1 739 ? -13.961 -32.875 -25.984 1 97.81 739 VAL B C 1
ATOM 13510 O O . VAL B 1 739 ? -12.953 -33.094 -25.297 1 97.81 739 VAL B O 1
ATOM 13513 N N . GLU B 1 740 ? -15.109 -32.562 -25.531 1 97.88 740 GLU B N 1
ATOM 13514 C CA . GLU B 1 740 ? -15.383 -32.469 -24.094 1 97.88 740 GLU B CA 1
ATOM 13515 C C . GLU B 1 740 ? -16.703 -33.156 -23.75 1 97.88 740 GLU B C 1
ATOM 13517 O O . GLU B 1 740 ? -17.672 -33.062 -24.5 1 97.88 740 GLU B O 1
ATOM 13522 N N . LEU B 1 741 ? -16.641 -33.844 -22.656 1 97.5 741 LEU B N 1
ATOM 13523 C CA . LEU B 1 741 ? -17.828 -34.5 -22.141 1 97.5 741 LEU B CA 1
ATOM 13524 C C . LEU B 1 741 ? -17.969 -34.281 -20.641 1 97.5 741 LEU B C 1
ATOM 13526 O O . LEU B 1 741 ? -17.016 -34.438 -19.875 1 97.5 741 LEU B O 1
ATOM 13530 N N . GLU B 1 742 ? -19.062 -33.812 -20.234 1 96.31 742 GLU B N 1
ATOM 13531 C CA . GLU B 1 742 ? -19.406 -33.656 -18.828 1 96.31 742 GLU B CA 1
ATOM 13532 C C . GLU B 1 742 ? -20.656 -34.469 -18.484 1 96.31 742 GLU B C 1
ATOM 13534 O O . GLU B 1 742 ? -21.641 -34.438 -19.219 1 96.31 742 GLU B O 1
ATOM 13539 N N . LEU B 1 743 ? -20.578 -35.156 -17.375 1 95.81 743 LEU B N 1
ATOM 13540 C CA . LEU B 1 743 ? -21.688 -36 -16.891 1 95.81 743 LEU B CA 1
ATOM 13541 C C . LEU B 1 743 ? -22.047 -35.625 -15.461 1 95.81 743 LEU B C 1
ATOM 13543 O O . LEU B 1 743 ? -21.156 -35.344 -14.648 1 95.81 743 LEU B O 1
ATOM 13547 N N . GLY B 1 744 ? -23.281 -35.531 -15.234 1 93.19 744 GLY B N 1
ATOM 13548 C CA . GLY B 1 744 ? -23.781 -35.312 -13.891 1 93.19 744 GLY B CA 1
ATOM 13549 C C . GLY B 1 744 ? -25 -36.156 -13.555 1 93.19 744 GLY B C 1
ATOM 13550 O O . GLY B 1 744 ? -25.938 -36.25 -14.344 1 93.19 744 GLY B O 1
ATOM 13551 N N . TYR B 1 745 ? -24.891 -36.906 -12.523 1 93.25 745 TYR B N 1
ATOM 13552 C CA . TYR B 1 745 ? -25.969 -37.75 -12.062 1 93.25 745 TYR B CA 1
ATOM 13553 C C . TYR B 1 745 ? -26.312 -37.469 -10.602 1 93.25 745 TYR B C 1
ATOM 13555 O O . TYR B 1 745 ? -25.438 -37.469 -9.742 1 93.25 745 TYR B O 1
ATOM 13563 N N . ARG B 1 746 ? -27.469 -37.219 -10.32 1 88.62 746 ARG B N 1
ATOM 13564 C CA . ARG B 1 746 ? -27.969 -37.031 -8.953 1 88.62 746 ARG B CA 1
ATOM 13565 C C . ARG B 1 746 ? -29.25 -37.812 -8.719 1 88.62 746 ARG B C 1
ATOM 13567 O O . ARG B 1 746 ? -30.188 -37.75 -9.508 1 88.62 746 ARG B O 1
ATOM 13574 N N . LYS B 1 747 ? -29.266 -38.531 -7.566 1 89 747 LYS B N 1
ATOM 13575 C CA . LYS B 1 747 ? -30.422 -39.344 -7.266 1 89 747 LYS B CA 1
ATOM 13576 C C . LYS B 1 747 ? -30.594 -39.531 -5.758 1 89 747 LYS B C 1
ATOM 13578 O O . LYS B 1 747 ? -29.609 -39.688 -5.031 1 89 747 LYS B O 1
ATOM 13583 N N . GLN B 1 748 ? -31.797 -39.406 -5.355 1 87 748 GLN B N 1
ATOM 13584 C CA . GLN B 1 748 ? -32.125 -39.75 -3.977 1 87 748 GLN B CA 1
ATOM 13585 C C . GLN B 1 748 ? -32.625 -41.188 -3.885 1 87 748 GLN B C 1
ATOM 13587 O O . GLN B 1 748 ? -33.625 -41.562 -4.52 1 87 748 GLN B O 1
ATOM 13592 N N . VAL B 1 749 ? -32 -42.094 -3.205 1 91.31 749 VAL B N 1
ATOM 13593 C CA . VAL B 1 749 ? -32.406 -43.469 -2.969 1 91.31 749 VAL B CA 1
ATOM 13594 C C . VAL B 1 749 ? -32.688 -43.656 -1.485 1 91.31 749 VAL B C 1
ATOM 13596 O O . VAL B 1 749 ? -31.781 -43.875 -0.682 1 91.31 749 VAL B O 1
ATOM 13599 N N . GLY B 1 750 ? -33.844 -43.719 -1.103 1 87.56 750 GLY B N 1
ATOM 13600 C CA . GLY B 1 750 ? -34.219 -43.719 0.309 1 87.56 750 GLY B CA 1
ATOM 13601 C C . GLY B 1 750 ? -33.688 -42.5 1.06 1 87.56 750 GLY B C 1
ATOM 13602 O O . GLY B 1 750 ? -33.969 -41.375 0.667 1 87.56 750 GLY B O 1
ATOM 13603 N N . ASP B 1 751 ? -32.875 -42.875 2.037 1 87.56 751 ASP B N 1
ATOM 13604 C CA . ASP B 1 751 ? -32.344 -41.812 2.85 1 87.56 751 ASP B CA 1
ATOM 13605 C C . ASP B 1 751 ? -30.969 -41.375 2.328 1 87.56 751 ASP B C 1
ATOM 13607 O O . ASP B 1 751 ? -30.328 -40.5 2.92 1 87.56 751 ASP B O 1
ATOM 13611 N N . VAL B 1 752 ? -30.609 -41.906 1.216 1 92.19 752 VAL B N 1
ATOM 13612 C CA . VAL B 1 752 ? -29.266 -41.625 0.69 1 92.19 752 VAL B CA 1
ATOM 13613 C C . VAL B 1 752 ? -29.375 -40.719 -0.524 1 92.19 752 VAL B C 1
ATOM 13615 O O . VAL B 1 752 ? -30.125 -41 -1.462 1 92.19 752 VAL B O 1
ATOM 13618 N N . ASN B 1 753 ? -28.766 -39.594 -0.407 1 90.25 753 ASN B N 1
ATOM 13619 C CA . ASN B 1 753 ? -28.594 -38.719 -1.569 1 90.25 753 ASN B CA 1
ATOM 13620 C C . ASN B 1 753 ? -27.25 -38.969 -2.254 1 90.25 753 ASN B C 1
ATOM 13622 O O . ASN B 1 753 ? -26.203 -38.844 -1.626 1 90.25 753 ASN B O 1
ATOM 13626 N N . LEU B 1 754 ? -27.297 -39.344 -3.498 1 92.06 754 LEU B N 1
ATOM 13627 C CA . LEU B 1 754 ? -26.109 -39.688 -4.262 1 92.06 754 LEU B CA 1
ATOM 13628 C C . LEU B 1 754 ? -25.891 -38.719 -5.402 1 92.06 754 LEU B C 1
ATOM 13630 O O . LEU B 1 754 ? -26.844 -38.312 -6.078 1 92.06 754 LEU B O 1
ATOM 13634 N N . SER B 1 755 ? -24.672 -38.25 -5.539 1 91.88 755 SER B N 1
ATOM 13635 C CA . SER B 1 755 ? -24.297 -37.406 -6.66 1 91.88 755 SER B CA 1
ATOM 13636 C C . SER B 1 755 ? -23 -37.875 -7.305 1 91.88 755 SER B C 1
ATOM 13638 O O . SER B 1 755 ? -22.016 -38.188 -6.605 1 91.88 755 SER B O 1
ATOM 13640 N N . PHE B 1 756 ? -23.016 -38.062 -8.625 1 94.38 756 PHE B N 1
ATOM 13641 C CA . PHE B 1 756 ? -21.859 -38.406 -9.438 1 94.38 756 PHE B CA 1
ATOM 13642 C C . PHE B 1 756 ? -21.625 -37.344 -10.508 1 94.38 756 PHE B C 1
ATOM 13644 O O . PHE B 1 756 ? -22.5 -37.062 -11.32 1 94.38 756 PHE B O 1
ATOM 13651 N N . ASN B 1 757 ? -20.453 -36.688 -10.453 1 93.69 757 ASN B N 1
ATOM 13652 C CA . ASN B 1 757 ? -20.062 -35.75 -11.484 1 93.69 757 ASN B CA 1
ATOM 13653 C C . ASN B 1 757 ? -18.734 -36.125 -12.125 1 93.69 757 ASN B C 1
ATOM 13655 O O . ASN B 1 757 ? -17.75 -36.344 -11.422 1 93.69 757 ASN B O 1
ATOM 13659 N N . GLY B 1 758 ? -18.703 -36.188 -13.375 1 95.5 758 GLY B N 1
ATOM 13660 C CA . GLY B 1 758 ? -17.484 -36.531 -14.094 1 95.5 758 GLY B CA 1
ATOM 13661 C C . GLY B 1 758 ? -17.297 -35.688 -15.352 1 95.5 758 GLY B C 1
ATOM 13662 O O . GLY B 1 758 ? -18.25 -35.188 -15.906 1 95.5 758 GLY B O 1
ATOM 13663 N N . ASN B 1 759 ? -16.078 -35.531 -15.742 1 96.62 759 ASN B N 1
ATOM 13664 C CA . ASN B 1 759 ? -15.758 -34.875 -17.016 1 96.62 759 ASN B CA 1
ATOM 13665 C C . ASN B 1 759 ? -14.5 -35.469 -17.641 1 96.62 759 ASN B C 1
ATOM 13667 O O . ASN B 1 759 ? -13.656 -36.031 -16.938 1 96.62 759 ASN B O 1
ATOM 13671 N N . ILE B 1 760 ? -14.422 -35.375 -18.891 1 97.56 760 ILE B N 1
ATOM 13672 C CA . ILE B 1 760 ? -13.266 -35.844 -19.656 1 97.56 760 ILE B CA 1
ATOM 13673 C C . ILE B 1 760 ? -13.086 -34.938 -20.891 1 97.56 760 ILE B C 1
ATOM 13675 O O . ILE B 1 760 ? -14.062 -34.5 -21.5 1 97.56 760 ILE B O 1
ATOM 13679 N N . SER B 1 761 ? -11.867 -34.656 -21.203 1 97.94 761 SER B N 1
ATOM 13680 C CA . SER B 1 761 ? -11.539 -33.781 -22.328 1 97.94 761 SER B CA 1
ATOM 13681 C C . SER B 1 761 ? -10.367 -34.344 -23.125 1 97.94 761 SER B C 1
ATOM 13683 O O . SER B 1 761 ? -9.398 -34.844 -22.547 1 97.94 761 SER B O 1
ATOM 13685 N N . TYR B 1 762 ? -10.5 -34.219 -24.391 1 97.81 762 TYR B N 1
ATOM 13686 C CA . TYR B 1 762 ? -9.43 -34.594 -25.312 1 97.81 762 TYR B CA 1
ATOM 13687 C C . TYR B 1 762 ? -8.945 -33.344 -26.078 1 97.81 762 TYR B C 1
ATOM 13689 O O . TYR B 1 762 ? -9.75 -32.562 -26.547 1 97.81 762 TYR B O 1
ATOM 13697 N N . LEU B 1 763 ? -7.645 -33.25 -26.281 1 96.75 763 LEU B N 1
ATOM 13698 C CA . LEU B 1 763 ? -7.027 -32.094 -26.938 1 96.75 763 LEU B CA 1
ATOM 13699 C C . LEU B 1 763 ? -5.914 -32.531 -27.875 1 96.75 763 LEU B C 1
ATOM 13701 O O . LEU B 1 763 ? -5.066 -33.344 -27.5 1 96.75 763 LEU B O 1
ATOM 13705 N N . GLU B 1 764 ? -5.941 -32.031 -29.047 1 96.88 764 GLU B N 1
ATOM 13706 C CA . GLU B 1 764 ? -4.844 -32.156 -30 1 96.88 764 GLU B CA 1
ATOM 13707 C C . GLU B 1 764 ? -4.336 -30.781 -30.438 1 96.88 764 GLU B C 1
ATOM 13709 O O . GLU B 1 764 ? -5.09 -29.984 -31 1 96.88 764 GLU B O 1
ATOM 13714 N N . ASN B 1 765 ? -3.174 -30.531 -30.172 1 96.81 765 ASN B N 1
ATOM 13715 C CA . ASN B 1 765 ? -2.516 -29.281 -30.562 1 96.81 765 ASN B CA 1
ATOM 13716 C C . ASN B 1 765 ? -1.579 -29.5 -31.75 1 96.81 765 ASN B C 1
ATOM 13718 O O . ASN B 1 765 ? -0.827 -30.469 -31.797 1 96.81 765 ASN B O 1
ATOM 13722 N N . THR B 1 766 ? -1.608 -28.562 -32.75 1 97.62 766 THR B N 1
ATOM 13723 C CA . THR B 1 766 ? -0.761 -28.703 -33.938 1 97.62 766 THR B CA 1
ATOM 13724 C C . THR B 1 766 ? -0.282 -27.344 -34.438 1 97.62 766 THR B C 1
ATOM 13726 O O . THR B 1 766 ? -1.092 -26.453 -34.688 1 97.62 766 THR B O 1
ATOM 13729 N N . VAL B 1 767 ? 1.01 -27.234 -34.594 1 97.75 767 VAL B N 1
ATOM 13730 C CA . VAL B 1 767 ? 1.574 -26.047 -35.25 1 97.75 767 VAL B CA 1
ATOM 13731 C C . VAL B 1 767 ? 1.389 -26.156 -36.75 1 97.75 767 VAL B C 1
ATOM 13733 O O . VAL B 1 767 ? 1.794 -27.141 -37.375 1 97.75 767 VAL B O 1
ATOM 13736 N N . THR B 1 768 ? 0.859 -25.094 -37.406 1 97.75 768 THR B N 1
ATOM 13737 C CA . THR B 1 768 ? 0.511 -25.219 -38.812 1 97.75 768 THR B CA 1
ATOM 13738 C C . THR B 1 768 ? 1.375 -24.297 -39.688 1 97.75 768 THR B C 1
ATOM 13740 O O . THR B 1 768 ? 1.491 -24.5 -40.906 1 97.75 768 THR B O 1
ATOM 13743 N N . ASN B 1 769 ? 1.942 -23.297 -39.094 1 96.75 769 ASN B N 1
ATOM 13744 C CA . ASN B 1 769 ? 2.775 -22.344 -39.812 1 96.75 769 ASN B CA 1
ATOM 13745 C C . ASN B 1 769 ? 3.805 -21.688 -38.906 1 96.75 769 ASN B C 1
ATOM 13747 O O . ASN B 1 769 ? 3.506 -21.375 -37.75 1 96.75 769 ASN B O 1
ATOM 13751 N N . LEU B 1 770 ? 5.039 -21.531 -39.406 1 95.69 770 LEU B N 1
ATOM 13752 C CA . LEU B 1 770 ? 6.09 -20.859 -38.625 1 95.69 770 LEU B CA 1
ATOM 13753 C C . LEU B 1 770 ? 6.762 -19.766 -39.469 1 95.69 770 LEU B C 1
ATOM 13755 O O . LEU B 1 770 ? 7.797 -19.234 -39.062 1 95.69 770 LEU B O 1
ATOM 13759 N N . GLY B 1 771 ? 6.121 -19.484 -40.562 1 91.75 771 GLY B N 1
ATOM 13760 C CA . GLY B 1 771 ? 6.703 -18.516 -41.469 1 91.75 771 GLY B CA 1
ATOM 13761 C C . GLY B 1 771 ? 7.309 -19.156 -42.688 1 91.75 771 GLY B C 1
ATOM 13762 O O . GLY B 1 771 ? 7.41 -20.391 -42.781 1 91.75 771 GLY B O 1
ATOM 13763 N N . PRO B 1 772 ? 7.727 -18.312 -43.688 1 87.75 772 PRO B N 1
ATOM 13764 C CA . PRO B 1 772 ? 8.234 -18.875 -44.938 1 87.75 772 PRO B CA 1
ATOM 13765 C C . PRO B 1 772 ? 9.531 -19.641 -44.75 1 87.75 772 PRO B C 1
ATOM 13767 O O . PRO B 1 772 ? 10.508 -19.109 -44.219 1 87.75 772 PRO B O 1
ATOM 13770 N N . ASN B 1 773 ? 9.57 -20.844 -45.156 1 88.56 773 ASN B N 1
ATOM 13771 C CA . ASN B 1 773 ? 10.727 -21.734 -45.219 1 88.56 773 ASN B CA 1
ATOM 13772 C C . ASN B 1 773 ? 11.242 -22.078 -43.812 1 88.56 773 ASN B C 1
ATOM 13774 O O . ASN B 1 773 ? 12.445 -22.25 -43.625 1 88.56 773 ASN B O 1
ATOM 13778 N N . ILE B 1 774 ? 10.438 -21.969 -42.875 1 92.75 774 ILE B N 1
ATOM 13779 C CA . ILE B 1 774 ? 10.812 -22.375 -41.531 1 92.75 774 ILE B CA 1
ATOM 13780 C C . ILE B 1 774 ? 10.008 -23.625 -41.125 1 92.75 774 ILE B C 1
ATOM 13782 O O . ILE B 1 774 ? 8.789 -23.547 -40.969 1 92.75 774 ILE B O 1
ATOM 13786 N N . SER B 1 775 ? 10.664 -24.656 -40.938 1 93.88 775 SER B N 1
ATOM 13787 C CA . SER B 1 775 ? 9.984 -25.922 -40.625 1 93.88 775 SER B CA 1
ATOM 13788 C C . SER B 1 775 ? 9.922 -26.156 -39.125 1 93.88 775 SER B C 1
ATOM 13790 O O . SER B 1 775 ? 9.062 -26.891 -38.656 1 93.88 775 SER B O 1
ATOM 13792 N N . TYR B 1 776 ? 10.867 -25.641 -38.469 1 94.94 776 TYR B N 1
ATOM 13793 C CA . TYR B 1 776 ? 10.891 -25.734 -37 1 94.94 776 TYR B CA 1
ATOM 13794 C C . TYR B 1 776 ? 11.633 -24.547 -36.406 1 94.94 776 TYR B C 1
ATOM 13796 O O . TYR B 1 776 ? 12.406 -23.859 -37.062 1 94.94 776 TYR B O 1
ATOM 13804 N N . LEU B 1 777 ? 11.344 -24.234 -35.219 1 91.81 777 LEU B N 1
ATOM 13805 C CA . LEU B 1 777 ? 12.039 -23.172 -34.5 1 91.81 777 LEU B CA 1
ATOM 13806 C C . LEU B 1 777 ? 13.281 -23.703 -33.812 1 91.81 777 LEU B C 1
ATOM 13808 O O . LEU B 1 777 ? 13.258 -24.781 -33.219 1 91.81 777 LEU B O 1
ATOM 13812 N N . SER B 1 778 ? 14.305 -22.953 -33.938 1 84.94 778 SER B N 1
ATOM 13813 C CA . SER B 1 778 ? 15.539 -23.328 -33.25 1 84.94 778 SER B CA 1
ATOM 13814 C C . SER B 1 778 ? 15.43 -23.062 -31.75 1 84.94 778 SER B C 1
ATOM 13816 O O . SER B 1 778 ? 14.609 -22.25 -31.312 1 84.94 778 SER B O 1
ATOM 13818 N N . GLY B 1 779 ? 16.281 -23.781 -31.109 1 85.81 779 GLY B N 1
ATOM 13819 C CA . GLY B 1 779 ? 16.281 -23.672 -29.656 1 85.81 779 GLY B CA 1
ATOM 13820 C C . GLY B 1 779 ? 15.414 -24.719 -28.984 1 85.81 779 GLY B C 1
ATOM 13821 O O . GLY B 1 779 ? 15.367 -25.875 -29.406 1 85.81 779 GLY B O 1
ATOM 13822 N N . GLY B 1 780 ? 14.672 -24.391 -27.844 1 90.31 780 GLY B N 1
ATOM 13823 C CA . GLY B 1 780 ? 13.898 -25.266 -26.984 1 90.31 780 GLY B CA 1
ATOM 13824 C C . GLY B 1 780 ? 14.484 -25.422 -25.594 1 90.31 780 GLY B C 1
ATOM 13825 O O . GLY B 1 780 ? 15.516 -24.828 -25.281 1 90.31 780 GLY B O 1
ATOM 13826 N N . GLN B 1 781 ? 13.773 -26.219 -24.953 1 94.38 781 GLN B N 1
ATOM 13827 C CA . GLN B 1 781 ? 14.266 -26.484 -23.609 1 94.38 781 GLN B CA 1
ATOM 13828 C C . GLN B 1 781 ? 15.539 -27.312 -23.656 1 94.38 781 GLN B C 1
ATOM 13830 O O . GLN B 1 781 ? 15.742 -28.109 -24.578 1 94.38 781 GLN B O 1
ATOM 13835 N N . THR B 1 782 ? 16.359 -27.078 -22.719 1 94.5 782 THR B N 1
ATOM 13836 C CA . THR B 1 782 ? 17.594 -27.828 -22.594 1 94.5 782 THR B CA 1
ATOM 13837 C C . THR B 1 782 ? 17.703 -28.484 -21.219 1 94.5 782 THR B C 1
ATOM 13839 O O . THR B 1 782 ? 16.891 -28.203 -20.328 1 94.5 782 THR B O 1
ATOM 13842 N N . PHE B 1 783 ? 18.516 -29.422 -21.125 1 94.62 783 PHE B N 1
ATOM 13843 C CA . PHE B 1 783 ? 19 -30.016 -19.891 1 94.62 783 PHE B CA 1
ATOM 13844 C C . PHE B 1 783 ? 20.516 -30 -19.828 1 94.62 783 PHE B C 1
ATOM 13846 O O . PHE B 1 783 ? 21.188 -30.203 -20.828 1 94.62 783 PHE B O 1
ATOM 13853 N N . GLN B 1 784 ? 21.016 -29.734 -18.656 1 92.94 784 GLN B N 1
ATOM 13854 C CA . GLN B 1 784 ? 22.453 -29.484 -18.531 1 92.94 784 GLN B CA 1
ATOM 13855 C C . GLN B 1 784 ? 23.25 -30.688 -19.031 1 92.94 784 GLN B C 1
ATOM 13857 O O . GLN B 1 784 ? 23.062 -31.812 -18.562 1 92.94 784 GLN B O 1
ATOM 13862 N N . ALA B 1 785 ? 24.125 -30.469 -20 1 90.69 785 ALA B N 1
ATOM 13863 C CA . ALA B 1 785 ? 25.078 -31.406 -20.578 1 90.69 785 ALA B CA 1
ATOM 13864 C C . ALA B 1 785 ? 24.375 -32.375 -21.547 1 90.69 785 ALA B C 1
ATOM 13866 O O . ALA B 1 785 ? 24.969 -33.344 -21.984 1 90.69 785 ALA B O 1
ATOM 13867 N N . SER B 1 786 ? 23.125 -32.125 -21.828 1 95.5 786 SER B N 1
ATOM 13868 C CA . SER B 1 786 ? 22.516 -32.781 -22.969 1 95.5 786 SER B CA 1
ATOM 13869 C C . SER B 1 786 ? 23.141 -32.312 -24.281 1 95.5 786 SER B C 1
ATOM 13871 O O . SER B 1 786 ? 23.438 -31.141 -24.438 1 95.5 786 SER B O 1
ATOM 13873 N N . SER B 1 787 ? 23.281 -33.219 -25.203 1 95.81 787 SER B N 1
ATOM 13874 C CA . SER B 1 787 ? 23.953 -32.875 -26.453 1 95.81 787 SER B CA 1
ATOM 13875 C C . SER B 1 787 ? 23.109 -31.953 -27.312 1 95.81 787 SER B C 1
ATOM 13877 O O . SER B 1 787 ? 23.656 -31.219 -28.141 1 95.81 787 SER B O 1
ATOM 13879 N N . TYR B 1 788 ? 21.875 -32.031 -27.156 1 96.44 788 TYR B N 1
ATOM 13880 C CA . TYR B 1 788 ? 20.938 -31.234 -27.953 1 96.44 788 TYR B CA 1
ATOM 13881 C C . TYR B 1 788 ? 19.75 -30.797 -27.109 1 96.44 788 TYR B C 1
ATOM 13883 O O . TYR B 1 788 ? 19.516 -31.344 -26.016 1 96.44 788 TYR B O 1
ATOM 13891 N N . PRO B 1 789 ? 18.984 -29.75 -27.625 1 96.88 789 PRO B N 1
ATOM 13892 C CA . PRO B 1 789 ? 17.75 -29.406 -26.922 1 96.88 789 PRO B CA 1
ATOM 13893 C C . PRO B 1 789 ? 16.766 -30.578 -26.859 1 96.88 789 PRO B C 1
ATOM 13895 O O . PRO B 1 789 ? 16.719 -31.406 -27.766 1 96.88 789 PRO B O 1
ATOM 13898 N N . ILE B 1 790 ? 15.961 -30.609 -25.797 1 97.5 790 ILE B N 1
ATOM 13899 C CA . ILE B 1 790 ? 15.148 -31.797 -25.562 1 97.5 790 ILE B CA 1
ATOM 13900 C C . ILE B 1 790 ? 13.75 -31.594 -26.141 1 97.5 790 ILE B C 1
ATOM 13902 O O . ILE B 1 790 ? 12.961 -32.531 -26.219 1 97.5 790 ILE B O 1
ATOM 13906 N N . THR B 1 791 ? 13.414 -30.328 -26.516 1 97.44 791 THR B N 1
ATOM 13907 C CA . THR B 1 791 ? 12.125 -30.062 -27.156 1 97.44 791 THR B CA 1
ATOM 13908 C C . THR B 1 791 ? 12.312 -29.328 -28.484 1 97.44 791 THR B C 1
ATOM 13910 O O . THR B 1 791 ? 13.391 -28.781 -28.75 1 97.44 791 THR B O 1
ATOM 13913 N N . ARG B 1 792 ? 11.273 -29.375 -29.297 1 96.94 792 ARG B N 1
ATOM 13914 C CA . ARG B 1 792 ? 11.25 -28.656 -30.562 1 96.94 792 ARG B CA 1
ATOM 13915 C C . ARG B 1 792 ? 9.82 -28.328 -30.984 1 96.94 792 ARG B C 1
ATOM 13917 O O . ARG B 1 792 ? 8.906 -29.141 -30.812 1 96.94 792 ARG B O 1
ATOM 13924 N N . THR B 1 793 ? 9.633 -27.125 -31.438 1 96.06 793 THR B N 1
ATOM 13925 C CA . THR B 1 793 ? 8.391 -26.703 -32.062 1 96.06 793 THR B CA 1
ATOM 13926 C C . THR B 1 793 ? 8.508 -26.766 -33.594 1 96.06 793 THR B C 1
ATOM 13928 O O . THR B 1 793 ? 9.336 -26.062 -34.188 1 96.06 793 THR B O 1
ATOM 13931 N N . ALA B 1 794 ? 7.652 -27.594 -34.188 1 97.19 794 ALA B N 1
ATOM 13932 C CA . ALA B 1 794 ? 7.746 -27.812 -35.625 1 97.19 794 ALA B CA 1
ATOM 13933 C C . ALA B 1 794 ? 6.363 -27.922 -36.281 1 97.19 794 ALA B C 1
ATOM 13935 O O . ALA B 1 794 ? 5.391 -28.266 -35.594 1 97.19 794 ALA B O 1
ATOM 13936 N N . ILE B 1 795 ? 6.32 -27.625 -37.594 1 97.25 795 ILE B N 1
ATOM 13937 C CA . ILE B 1 795 ? 5.07 -27.734 -38.312 1 97.25 795 ILE B CA 1
ATOM 13938 C C . ILE B 1 795 ? 4.574 -29.188 -38.312 1 97.25 795 ILE B C 1
ATOM 13940 O O . ILE B 1 795 ? 5.344 -30.109 -38.531 1 97.25 795 ILE B O 1
ATOM 13944 N N . GLY B 1 796 ? 3.326 -29.297 -37.906 1 97 796 GLY B N 1
ATOM 13945 C CA . GLY B 1 796 ? 2.695 -30.609 -37.906 1 97 796 GLY B CA 1
ATOM 13946 C C . GLY B 1 796 ? 2.732 -31.266 -36.531 1 97 796 GLY B C 1
ATOM 13947 O O . GLY B 1 796 ? 2.088 -32.312 -36.344 1 97 796 GLY B O 1
ATOM 13948 N N . GLU B 1 797 ? 3.479 -30.781 -35.688 1 96.69 797 GLU B N 1
ATOM 13949 C CA . GLU B 1 797 ? 3.625 -31.328 -34.344 1 96.69 797 GLU B CA 1
ATOM 13950 C C . GLU B 1 797 ? 3.029 -30.406 -33.281 1 96.69 797 GLU B C 1
ATOM 13952 O O . GLU B 1 797 ? 2.734 -29.234 -33.562 1 96.69 797 GLU B O 1
ATOM 13957 N N . ALA B 1 798 ? 2.844 -30.969 -32.094 1 95.94 798 ALA B N 1
ATOM 13958 C CA . ALA B 1 798 ? 2.428 -30.125 -30.984 1 95.94 798 ALA B CA 1
ATOM 13959 C C . ALA B 1 798 ? 3.541 -29.172 -30.578 1 95.94 798 ALA B C 1
ATOM 13961 O O . ALA B 1 798 ? 4.723 -29.484 -30.734 1 95.94 798 ALA B O 1
ATOM 13962 N N . VAL B 1 799 ? 3.178 -28.031 -30.031 1 94.88 799 VAL B N 1
ATOM 13963 C CA . VAL B 1 799 ? 4.141 -27.047 -29.547 1 94.88 799 VAL B CA 1
ATOM 13964 C C . VAL B 1 799 ? 5.012 -27.672 -28.469 1 94.88 799 VAL B C 1
ATOM 13966 O O . VAL B 1 799 ? 4.508 -28.375 -27.578 1 94.88 799 VAL B O 1
ATOM 13969 N N . ASN B 1 800 ? 6.34 -27.594 -28.594 1 95.75 800 ASN B N 1
ATOM 13970 C CA . ASN B 1 800 ? 7.324 -28 -27.594 1 95.75 800 ASN B CA 1
ATOM 13971 C C . ASN B 1 800 ? 7.395 -29.516 -27.469 1 95.75 800 ASN B C 1
ATOM 13973 O O . ASN B 1 800 ? 7.578 -30.047 -26.375 1 95.75 800 ASN B O 1
ATOM 13977 N N . SER B 1 801 ? 7.188 -30.219 -28.484 1 97.06 801 SER B N 1
ATOM 13978 C CA . SER B 1 801 ? 7.266 -31.672 -28.438 1 97.06 801 SER B CA 1
ATOM 13979 C C . SER B 1 801 ? 8.68 -32.156 -28.109 1 97.06 801 SER B C 1
ATOM 13981 O O . SER B 1 801 ? 9.656 -31.484 -28.453 1 97.06 801 SER B O 1
ATOM 13983 N N . PHE B 1 802 ? 8.742 -33.281 -27.438 1 98 802 PHE B N 1
ATOM 13984 C CA . PHE B 1 802 ? 10.047 -33.844 -27.172 1 98 802 PHE B CA 1
ATOM 13985 C C . PHE B 1 802 ? 10.703 -34.344 -28.453 1 98 802 PHE B C 1
ATOM 13987 O O . PHE B 1 802 ? 10.055 -34.969 -29.281 1 98 802 PHE B O 1
ATOM 13994 N N . TYR B 1 803 ? 11.922 -34.031 -28.625 1 98 803 TYR B N 1
ATOM 13995 C CA . TYR B 1 803 ? 12.711 -34.312 -29.812 1 98 803 TYR B CA 1
ATOM 13996 C C . TYR B 1 803 ? 14.07 -34.906 -29.438 1 98 803 TYR B C 1
ATOM 13998 O O . TYR B 1 803 ? 14.836 -34.281 -28.703 1 98 803 TYR B O 1
ATOM 14006 N N . GLY B 1 804 ? 14.352 -36.188 -29.875 1 98 804 GLY B N 1
ATOM 14007 C CA . GLY B 1 804 ? 15.578 -36.844 -29.484 1 98 804 GLY B CA 1
ATOM 14008 C C . GLY B 1 804 ? 15.805 -38.156 -30.234 1 98 804 GLY B C 1
ATOM 14009 O O . GLY B 1 804 ? 15.211 -38.375 -31.297 1 98 804 GLY B O 1
ATOM 14010 N N . PHE B 1 805 ? 16.766 -38.938 -29.75 1 98.25 805 PHE B N 1
ATOM 14011 C CA . PHE B 1 805 ? 17.203 -40.156 -30.391 1 98.25 805 PHE B CA 1
ATOM 14012 C C . PHE B 1 805 ? 16.312 -41.312 -29.969 1 98.25 805 PHE B C 1
ATOM 14014 O O . PHE B 1 805 ? 15.781 -41.344 -28.859 1 98.25 805 PHE B O 1
ATOM 14021 N N . GLN B 1 806 ? 16.156 -42.281 -30.859 1 97.56 806 GLN B N 1
ATOM 14022 C CA . GLN B 1 806 ? 15.477 -43.531 -30.562 1 97.56 806 GLN B CA 1
ATOM 14023 C C . GLN B 1 806 ? 16.469 -44.656 -30.312 1 97.56 806 GLN B C 1
ATOM 14025 O O . GLN B 1 806 ? 17.438 -44.812 -31.078 1 97.56 806 GLN B O 1
ATOM 14030 N N . THR B 1 807 ? 16.266 -45.344 -29.25 1 96.94 807 THR B N 1
ATOM 14031 C CA . THR B 1 807 ? 17.109 -46.5 -28.922 1 96.94 807 THR B CA 1
ATOM 14032 C C . THR B 1 807 ? 16.578 -47.781 -29.547 1 96.94 807 THR B C 1
ATOM 14034 O O . THR B 1 807 ? 15.359 -47.969 -29.609 1 96.94 807 THR B O 1
ATOM 14037 N N . LYS B 1 808 ? 17.406 -48.625 -30.078 1 96.38 808 LYS B N 1
ATOM 14038 C CA . LYS B 1 808 ? 17.047 -49.938 -30.609 1 96.38 808 LYS B CA 1
ATOM 14039 C C . LYS B 1 808 ? 17.578 -51.062 -29.719 1 96.38 808 LYS B C 1
ATOM 14041 O O . LYS B 1 808 ? 17.953 -52.125 -30.203 1 96.38 808 LYS B O 1
ATOM 14046 N N . GLY B 1 809 ? 17.672 -50.75 -28.453 1 96.81 809 GLY B N 1
ATOM 14047 C CA . GLY B 1 809 ? 18.219 -51.719 -27.516 1 96.81 809 GLY B CA 1
ATOM 14048 C C . GLY B 1 809 ? 19.688 -51.5 -27.219 1 96.81 809 GLY B C 1
ATOM 14049 O O . GLY B 1 809 ? 20.172 -50.375 -27.312 1 96.81 809 GLY B O 1
ATOM 14050 N N . ILE B 1 810 ? 20.344 -52.562 -26.703 1 98.25 810 ILE B N 1
ATOM 14051 C CA . ILE B 1 810 ? 21.734 -52.5 -26.234 1 98.25 810 ILE B CA 1
ATOM 14052 C C . ILE B 1 810 ? 22.562 -53.531 -26.969 1 98.25 810 ILE B C 1
ATOM 14054 O O . ILE B 1 810 ? 22.125 -54.688 -27.172 1 98.25 810 ILE B O 1
ATOM 14058 N N . PHE B 1 811 ? 23.766 -53.156 -27.422 1 98.38 811 PHE B N 1
ATOM 14059 C CA . PHE B 1 811 ? 24.719 -54.125 -27.969 1 98.38 811 PHE B CA 1
ATOM 14060 C C . PHE B 1 811 ? 25.094 -55.156 -26.906 1 98.38 811 PHE B C 1
ATOM 14062 O O . PHE B 1 811 ? 25.578 -54.812 -25.828 1 98.38 811 PHE B O 1
ATOM 14069 N N . GLN B 1 812 ? 24.906 -56.375 -27.25 1 97.81 812 GLN B N 1
ATOM 14070 C CA . GLN B 1 812 ? 25.188 -57.406 -26.25 1 97.81 812 GLN B CA 1
ATOM 14071 C C . GLN B 1 812 ? 26.609 -57.969 -26.422 1 97.81 812 GLN B C 1
ATOM 14073 O O . GLN B 1 812 ? 27.203 -58.438 -25.453 1 97.81 812 GLN B O 1
ATOM 14078 N N . THR B 1 813 ? 27.078 -57.906 -27.734 1 97.38 813 THR B N 1
ATOM 14079 C CA . THR B 1 813 ? 28.391 -58.5 -28.016 1 97.38 813 THR B CA 1
ATOM 14080 C C . THR B 1 813 ? 29.219 -57.594 -28.922 1 97.38 813 THR B C 1
ATOM 14082 O O . THR B 1 813 ? 28.688 -56.656 -29.484 1 97.38 813 THR B O 1
ATOM 14085 N N . VAL B 1 814 ? 30.516 -57.969 -29.016 1 96.94 814 VAL B N 1
ATOM 14086 C CA . VAL B 1 814 ? 31.422 -57.219 -29.875 1 96.94 814 VAL B CA 1
ATOM 14087 C C . VAL B 1 814 ? 31.016 -57.406 -31.328 1 96.94 814 VAL B C 1
ATOM 14089 O O . VAL B 1 814 ? 31.109 -56.469 -32.125 1 96.94 814 VAL B O 1
ATOM 14092 N N . GLU B 1 815 ? 30.547 -58.594 -31.656 1 96.69 815 GLU B N 1
ATOM 14093 C CA . GLU B 1 815 ? 30.109 -58.906 -33.031 1 96.69 815 GLU B CA 1
ATOM 14094 C C . GLU B 1 815 ? 28.938 -58 -33.406 1 96.69 815 GLU B C 1
ATOM 14096 O O . GLU B 1 815 ? 28.859 -57.531 -34.562 1 96.69 815 GLU B O 1
ATOM 14101 N N . GLU B 1 816 ? 28.062 -57.812 -32.469 1 96.88 816 GLU B N 1
ATOM 14102 C CA . GLU B 1 816 ? 26.922 -56.938 -32.75 1 96.88 816 GLU B CA 1
ATOM 14103 C C . GLU B 1 816 ? 27.359 -55.531 -33.062 1 96.88 816 GLU B C 1
ATOM 14105 O O . GLU B 1 816 ? 26.812 -54.875 -33.969 1 96.88 816 GLU B O 1
ATOM 14110 N N . VAL B 1 817 ? 28.281 -55 -32.312 1 97.44 817 VAL B N 1
ATOM 14111 C CA . VAL B 1 817 ? 28.812 -53.656 -32.531 1 97.44 817 VAL B CA 1
ATOM 14112 C C . VAL B 1 817 ? 29.438 -53.531 -33.906 1 97.44 817 VAL B C 1
ATOM 14114 O O . VAL B 1 817 ? 29.156 -52.594 -34.656 1 97.44 817 VAL B O 1
ATOM 14117 N N . GLN B 1 818 ? 30.219 -54.625 -34.312 1 96.06 818 GLN B N 1
ATOM 14118 C CA . GLN B 1 818 ? 30.953 -54.625 -35.594 1 96.06 818 GLN B CA 1
ATOM 14119 C C . GLN B 1 818 ? 30.016 -54.844 -36.781 1 96.06 818 GLN B C 1
ATOM 14121 O O . GLN B 1 818 ? 30.328 -54.438 -37.875 1 96.06 818 GLN B O 1
ATOM 14126 N N . SER B 1 819 ? 28.938 -55.438 -36.469 1 96.25 819 SER B N 1
ATOM 14127 C CA . SER B 1 819 ? 28 -55.781 -37.562 1 96.25 819 SER B CA 1
ATOM 14128 C C . SER B 1 819 ? 27.047 -54.625 -37.812 1 96.25 819 SER B C 1
ATOM 14130 O O . SER B 1 819 ? 26.312 -54.625 -38.812 1 96.25 819 SER B O 1
ATOM 14132 N N . TYR B 1 820 ? 26.906 -53.625 -36.875 1 97.19 820 TYR B N 1
ATOM 14133 C CA . TYR B 1 820 ? 26.094 -52.438 -37.125 1 97.19 820 TYR B CA 1
ATOM 14134 C C . TYR B 1 820 ? 26.828 -51.438 -38 1 97.19 820 TYR B C 1
ATOM 14136 O O . TYR B 1 820 ? 27.5 -50.531 -37.5 1 97.19 820 TYR B O 1
ATOM 14144 N N . VAL B 1 821 ? 26.766 -51.625 -39.344 1 95.88 821 VAL B N 1
ATOM 14145 C CA . VAL B 1 821 ? 27.562 -50.906 -40.344 1 95.88 821 VAL B CA 1
ATOM 14146 C C . VAL B 1 821 ? 26.656 -50.281 -41.406 1 95.88 821 VAL B C 1
ATOM 14148 O O . VAL B 1 821 ? 25.516 -50.719 -41.562 1 95.88 821 VAL B O 1
ATOM 14151 N N . ASP B 1 822 ? 27.141 -49.344 -41.969 1 94.25 822 ASP B N 1
ATOM 14152 C CA . ASP B 1 822 ? 26.422 -48.688 -43.062 1 94.25 822 ASP B CA 1
ATOM 14153 C C . ASP B 1 822 ? 26.516 -49.469 -44.375 1 94.25 822 ASP B C 1
ATOM 14155 O O . ASP B 1 822 ? 26.984 -50.625 -44.344 1 94.25 822 ASP B O 1
ATOM 14159 N N . ALA B 1 823 ? 26.016 -48.906 -45.5 1 92.62 823 ALA B N 1
ATOM 14160 C CA . ALA B 1 823 ? 25.969 -49.594 -46.781 1 92.62 823 ALA B CA 1
ATOM 14161 C C . ALA B 1 823 ? 27.391 -49.875 -47.281 1 92.62 823 ALA B C 1
ATOM 14163 O O . ALA B 1 823 ? 27.594 -50.812 -48.062 1 92.62 823 ALA B O 1
ATOM 14164 N N . ASN B 1 824 ? 28.344 -49.156 -46.875 1 94.06 824 ASN B N 1
ATOM 14165 C CA . ASN B 1 824 ? 29.734 -49.312 -47.312 1 94.06 824 ASN B CA 1
ATOM 14166 C C . ASN B 1 824 ? 30.531 -50.188 -46.375 1 94.06 824 ASN B C 1
ATOM 14168 O O . ASN B 1 824 ? 31.734 -50.344 -46.531 1 94.06 824 ASN B O 1
ATOM 14172 N N . GLY B 1 825 ? 29.922 -50.656 -45.344 1 93.06 825 GLY B N 1
ATOM 14173 C CA . GLY B 1 825 ? 30.562 -51.562 -44.406 1 93.06 825 GLY B CA 1
ATOM 14174 C C . GLY B 1 825 ? 31.25 -50.875 -43.25 1 93.06 825 GLY B C 1
ATOM 14175 O O . GLY B 1 825 ? 31.922 -51.5 -42.438 1 93.06 825 GLY B O 1
ATOM 14176 N N . ASN B 1 826 ? 31.094 -49.594 -43.188 1 95.12 826 ASN B N 1
ATOM 14177 C CA . ASN B 1 826 ? 31.672 -48.844 -42.094 1 95.12 826 ASN B CA 1
ATOM 14178 C C . ASN B 1 826 ? 30.781 -48.906 -40.844 1 95.12 826 ASN B C 1
ATOM 14180 O O . ASN B 1 826 ? 29.562 -48.875 -40.969 1 95.12 826 ASN B O 1
ATOM 14184 N N . MET B 1 827 ? 31.406 -49 -39.688 1 96.5 827 MET B N 1
ATOM 14185 C CA . MET B 1 827 ? 30.672 -49.031 -38.438 1 96.5 827 MET B CA 1
ATOM 14186 C C . MET B 1 827 ? 29.875 -47.719 -38.25 1 96.5 827 MET B C 1
ATOM 14188 O O . MET B 1 827 ? 30.406 -46.625 -38.438 1 96.5 827 MET B O 1
ATOM 14192 N N . ILE B 1 828 ? 28.656 -47.812 -37.875 1 97 828 ILE B N 1
ATOM 14193 C CA . ILE B 1 828 ? 27.781 -46.688 -37.656 1 97 828 ILE B CA 1
ATOM 14194 C C . ILE B 1 828 ? 28.094 -46.031 -36.312 1 97 828 ILE B C 1
ATOM 14196 O O . ILE B 1 828 ? 28.016 -44.812 -36.188 1 97 828 ILE B O 1
ATOM 14200 N N . GLN B 1 829 ? 28.391 -46.812 -35.281 1 97.81 829 GLN B N 1
ATOM 14201 C CA . GLN B 1 829 ? 28.797 -46.344 -33.969 1 97.81 829 GLN B CA 1
ATOM 14202 C C . GLN B 1 829 ? 30.188 -46.844 -33.594 1 97.81 829 GLN B C 1
ATOM 14204 O O . GLN B 1 829 ? 30.328 -47.75 -32.781 1 97.81 829 GLN B O 1
ATOM 14209 N N . PRO B 1 830 ? 31.172 -46.188 -34.062 1 95.88 830 PRO B N 1
ATOM 14210 C CA . PRO B 1 830 ? 32.531 -46.688 -33.875 1 95.88 830 PRO B CA 1
ATOM 14211 C C . PRO B 1 830 ? 33 -46.625 -32.438 1 95.88 830 PRO B C 1
ATOM 14213 O O . PRO B 1 830 ? 33.938 -47.375 -32.062 1 95.88 830 PRO B O 1
ATOM 14216 N N . ASN B 1 831 ? 32.438 -45.812 -31.625 1 95.75 831 ASN B N 1
ATOM 14217 C CA . ASN B 1 831 ? 32.844 -45.719 -30.234 1 95.75 831 ASN B CA 1
ATOM 14218 C C . ASN B 1 831 ? 32.031 -46.656 -29.344 1 95.75 831 ASN B C 1
ATOM 14220 O O . ASN B 1 831 ? 32.281 -46.719 -28.125 1 95.75 831 ASN B O 1
ATOM 14224 N N . ALA B 1 832 ? 31.078 -47.406 -29.828 1 97.81 832 ALA B N 1
ATOM 14225 C CA . ALA B 1 832 ? 30.203 -48.25 -29.047 1 97.81 832 ALA B CA 1
ATOM 14226 C C . ALA B 1 832 ? 30.938 -49.531 -28.578 1 97.81 832 ALA B C 1
ATOM 14228 O O . ALA B 1 832 ? 31.859 -50 -29.266 1 97.81 832 ALA B O 1
ATOM 14229 N N . GLN B 1 833 ? 30.594 -50.031 -27.438 1 97.75 833 GLN B N 1
ATOM 14230 C CA . GLN B 1 833 ? 30.984 -51.312 -26.859 1 97.75 833 GLN B CA 1
ATOM 14231 C C . GLN B 1 833 ? 29.766 -52.094 -26.391 1 97.75 833 GLN B C 1
ATOM 14233 O O . GLN B 1 833 ? 28.672 -51.531 -26.25 1 97.75 833 GLN B O 1
ATOM 14238 N N . PRO B 1 834 ? 29.953 -53.469 -26.234 1 97.88 834 PRO B N 1
ATOM 14239 C CA . PRO B 1 834 ? 28.828 -54.188 -25.609 1 97.88 834 PRO B CA 1
ATOM 14240 C C . PRO B 1 834 ? 28.344 -53.5 -24.344 1 97.88 834 PRO B C 1
ATOM 14242 O O . PRO B 1 834 ? 29.141 -53.062 -23.516 1 97.88 834 PRO B O 1
ATOM 14245 N N . GLY B 1 835 ? 27.016 -53.312 -24.266 1 98.44 835 GLY B N 1
ATOM 14246 C CA . GLY B 1 835 ? 26.406 -52.625 -23.141 1 98.44 835 GLY B CA 1
ATOM 14247 C C . GLY B 1 835 ? 25.922 -51.219 -23.5 1 98.44 835 GLY B C 1
ATOM 14248 O O . GLY B 1 835 ? 25.188 -50.594 -22.719 1 98.44 835 GLY B O 1
ATOM 14249 N N . ASP B 1 836 ? 26.359 -50.719 -24.672 1 98.62 836 ASP B N 1
ATOM 14250 C CA . ASP B 1 836 ? 25.969 -49.406 -25.109 1 98.62 836 ASP B CA 1
ATOM 14251 C C . ASP B 1 836 ? 24.656 -49.438 -25.906 1 98.62 836 ASP B C 1
ATOM 14253 O O . ASP B 1 836 ? 24.328 -50.469 -26.5 1 98.62 836 ASP B O 1
ATOM 14257 N N . PHE B 1 837 ? 24 -48.312 -25.984 1 98.56 837 PHE B N 1
ATOM 14258 C CA . PHE B 1 837 ? 22.766 -48.219 -26.75 1 98.56 837 PHE B CA 1
ATOM 14259 C C . PHE B 1 837 ? 23.062 -48.312 -28.25 1 98.56 837 PHE B C 1
ATOM 14261 O O . PHE B 1 837 ? 24.062 -47.781 -28.734 1 98.56 837 PHE B O 1
ATOM 14268 N N . ILE B 1 838 ? 22.172 -49 -28.938 1 98.31 838 ILE B N 1
ATOM 14269 C CA . ILE B 1 838 ? 22.094 -48.906 -30.391 1 98.31 838 ILE B CA 1
ATOM 14270 C C . ILE B 1 838 ? 21.203 -47.719 -30.781 1 98.31 838 ILE B C 1
ATOM 14272 O O . ILE B 1 838 ? 20.016 -47.719 -30.484 1 98.31 838 ILE B O 1
ATOM 14276 N N . TRP B 1 839 ? 21.828 -46.688 -31.391 1 97.88 839 TRP B N 1
ATOM 14277 C CA . TRP B 1 839 ? 21.062 -45.531 -31.875 1 97.88 839 TRP B CA 1
ATOM 14278 C C . TRP B 1 839 ? 20.547 -45.812 -33.281 1 97.88 839 TRP B C 1
ATOM 14280 O O . TRP B 1 839 ? 21.266 -46.375 -34.125 1 97.88 839 TRP B O 1
ATOM 14290 N N . GLU B 1 840 ? 19.281 -45.406 -33.5 1 97.06 840 GLU B N 1
ATOM 14291 C CA . GLU B 1 840 ? 18.734 -45.562 -34.844 1 97.06 840 GLU B CA 1
ATOM 14292 C C . GLU B 1 840 ? 19.328 -44.531 -35.812 1 97.06 840 GLU B C 1
ATOM 14294 O O . GLU B 1 840 ? 19.266 -43.344 -35.531 1 97.06 840 GLU B O 1
ATOM 14299 N N . ASP B 1 841 ? 19.938 -44.906 -36.844 1 97 841 ASP B N 1
ATOM 14300 C CA . ASP B 1 841 ? 20.391 -44.031 -37.938 1 97 841 ASP B CA 1
ATOM 14301 C C . ASP B 1 841 ? 19.25 -43.719 -38.875 1 97 841 ASP B C 1
ATOM 14303 O O . ASP B 1 841 ? 19.078 -44.344 -39.906 1 97 841 ASP B O 1
ATOM 14307 N N . LEU B 1 842 ? 18.547 -42.719 -38.625 1 96 842 LEU B N 1
ATOM 14308 C CA . LEU B 1 842 ? 17.266 -42.438 -39.25 1 96 842 LEU B CA 1
ATOM 14309 C C . LEU B 1 842 ? 17.484 -41.969 -40.688 1 96 842 LEU B C 1
ATOM 14311 O O . LEU B 1 842 ? 16.688 -42.281 -41.594 1 96 842 LEU B O 1
ATOM 14315 N N . ASP B 1 843 ? 18.547 -41.219 -41 1 94.5 843 ASP B N 1
ATOM 14316 C CA . ASP B 1 843 ? 18.75 -40.688 -42.344 1 94.5 843 ASP B CA 1
ATOM 14317 C C . ASP B 1 843 ? 19.641 -41.625 -43.156 1 94.5 843 ASP B C 1
ATOM 14319 O O . ASP B 1 843 ? 19.922 -41.344 -44.344 1 94.5 843 ASP B O 1
ATOM 14323 N N . GLN B 1 844 ? 20.266 -42.625 -42.594 1 94.12 844 GLN B N 1
ATOM 14324 C CA . GLN B 1 844 ? 21 -43.719 -43.219 1 94.12 844 GLN B CA 1
ATOM 14325 C C . GLN B 1 844 ? 22.281 -43.188 -43.844 1 94.12 844 GLN B C 1
ATOM 14327 O O . GLN B 1 844 ? 22.656 -43.625 -44.938 1 94.12 844 GLN B O 1
ATOM 14332 N N . ASP B 1 845 ? 22.828 -42.219 -43.219 1 94.69 845 ASP B N 1
ATOM 14333 C CA . ASP B 1 845 ? 24.062 -41.688 -43.781 1 94.69 845 ASP B CA 1
ATOM 14334 C C . ASP B 1 845 ? 25.281 -42.375 -43.125 1 94.69 845 ASP B C 1
ATOM 14336 O O . ASP B 1 845 ? 26.422 -42.031 -43.438 1 94.69 845 ASP B O 1
ATOM 14340 N N . GLY B 1 846 ? 25 -43.281 -42.25 1 95.06 846 GLY B N 1
ATOM 14341 C CA . GLY B 1 846 ? 26.047 -44.062 -41.625 1 95.06 846 GLY B CA 1
ATOM 14342 C C . GLY B 1 846 ? 26.672 -43.438 -40.406 1 95.06 846 GLY B C 1
ATOM 14343 O O . GLY B 1 846 ? 27.625 -43.938 -39.844 1 95.06 846 GLY B O 1
ATOM 14344 N N . GLN B 1 847 ? 26.125 -42.281 -39.938 1 95.25 847 GLN B N 1
ATOM 14345 C CA . GLN B 1 847 ? 26.578 -41.562 -38.75 1 95.25 847 GLN B CA 1
ATOM 14346 C C . GLN B 1 847 ? 25.422 -41.188 -37.844 1 95.25 847 GLN B C 1
ATOM 14348 O O . GLN B 1 847 ? 24.297 -41 -38.312 1 95.25 847 GLN B O 1
ATOM 14353 N N . ILE B 1 848 ? 25.656 -41.25 -36.562 1 96.94 848 ILE B N 1
ATOM 14354 C CA . ILE B 1 848 ? 24.656 -40.781 -35.625 1 96.94 848 ILE B CA 1
ATOM 14355 C C . ILE B 1 848 ? 24.906 -39.312 -35.281 1 96.94 848 ILE B C 1
ATOM 14357 O O . ILE B 1 848 ? 25.859 -38.969 -34.594 1 96.94 848 ILE B O 1
ATOM 14361 N N . THR B 1 849 ? 24.094 -38.375 -35.781 1 95.44 849 THR B N 1
ATOM 14362 C CA . THR B 1 849 ? 24.203 -36.938 -35.625 1 95.44 849 THR B CA 1
ATOM 14363 C C . THR B 1 849 ? 22.859 -36.312 -35.25 1 95.44 849 THR B C 1
ATOM 14365 O O . THR B 1 849 ? 21.922 -37.031 -34.906 1 95.44 849 THR B O 1
ATOM 14368 N N . GLU B 1 850 ? 22.797 -35.031 -35.219 1 95 850 GLU B N 1
ATOM 14369 C CA . GLU B 1 850 ? 21.578 -34.312 -34.875 1 95 850 GLU B CA 1
ATOM 14370 C C . GLU B 1 850 ? 20.422 -34.688 -35.781 1 95 850 GLU B C 1
ATOM 14372 O O . GLU B 1 850 ? 19.266 -34.688 -35.375 1 95 850 GLU B O 1
ATOM 14377 N N . THR B 1 851 ? 20.781 -35.094 -37 1 95.81 851 THR B N 1
ATOM 14378 C CA . THR B 1 851 ? 19.766 -35.344 -38.031 1 95.81 851 THR B CA 1
ATOM 14379 C C . THR B 1 851 ? 19.109 -36.719 -37.781 1 95.81 851 THR B C 1
ATOM 14381 O O . THR B 1 851 ? 18.125 -37.062 -38.438 1 95.81 851 THR B O 1
ATOM 14384 N N . ASP B 1 852 ? 19.656 -37.469 -36.812 1 97.38 852 ASP B N 1
ATOM 14385 C CA . ASP B 1 852 ? 19.062 -38.75 -36.469 1 97.38 852 ASP B CA 1
ATOM 14386 C C . ASP B 1 852 ? 18.016 -38.625 -35.375 1 97.38 852 ASP B C 1
ATOM 14388 O O . ASP B 1 852 ? 17.5 -39.594 -34.875 1 97.38 852 ASP B O 1
ATOM 14392 N N . ARG B 1 853 ? 17.734 -37.406 -34.938 1 97.94 853 ARG B N 1
ATOM 14393 C CA . ARG B 1 853 ? 16.719 -37.156 -33.938 1 97.94 853 ARG B CA 1
ATOM 14394 C C . ARG B 1 853 ? 15.328 -37.125 -34.562 1 97.94 853 ARG B C 1
ATOM 14396 O O . ARG B 1 853 ? 15.188 -36.844 -35.75 1 97.94 853 ARG B O 1
ATOM 14403 N N . THR B 1 854 ? 14.328 -37.438 -33.781 1 97.31 854 THR B N 1
ATOM 14404 C CA . THR B 1 854 ? 12.938 -37.406 -34.188 1 97.31 854 THR B CA 1
ATOM 14405 C C . THR B 1 854 ? 12.016 -37.062 -33.031 1 97.31 854 THR B C 1
ATOM 14407 O O . THR B 1 854 ? 12.477 -36.875 -31.891 1 97.31 854 THR B O 1
ATOM 14410 N N . PHE B 1 855 ? 10.742 -36.844 -33.375 1 97.62 855 PHE B N 1
ATOM 14411 C CA . PHE B 1 855 ? 9.758 -36.594 -32.312 1 97.62 855 PHE B CA 1
ATOM 14412 C C . PHE B 1 855 ? 9.445 -37.844 -31.547 1 97.62 855 PHE B C 1
ATOM 14414 O O . PHE B 1 855 ? 9 -38.844 -32.125 1 97.62 855 PHE B O 1
ATOM 14421 N N . ILE B 1 856 ? 9.656 -37.812 -30.203 1 97.75 856 ILE B N 1
ATOM 14422 C CA . ILE B 1 856 ? 9.602 -39.031 -29.438 1 97.75 856 ILE B CA 1
ATOM 14423 C C . ILE B 1 856 ? 8.539 -38.938 -28.344 1 97.75 856 ILE B C 1
ATOM 14425 O O . ILE B 1 856 ? 8.328 -39.875 -27.578 1 97.75 856 ILE B O 1
ATOM 14429 N N . GLY B 1 857 ? 7.863 -37.875 -28.234 1 96.5 857 GLY B N 1
ATOM 14430 C CA . GLY B 1 857 ? 6.82 -37.781 -27.234 1 96.5 857 GLY B CA 1
ATOM 14431 C C . GLY B 1 857 ? 6.223 -36.375 -27.141 1 96.5 857 GLY B C 1
ATOM 14432 O O . GLY B 1 857 ? 6.809 -35.406 -27.641 1 96.5 857 GLY B O 1
ATOM 14433 N N . ASN B 1 858 ? 5.102 -36.25 -26.469 1 95.44 858 ASN B N 1
ATOM 14434 C CA . ASN B 1 858 ? 4.363 -35.031 -26.234 1 95.44 858 ASN B CA 1
ATOM 14435 C C . ASN B 1 858 ? 4.348 -34.656 -24.75 1 95.44 858 ASN B C 1
ATOM 14437 O O . ASN B 1 858 ? 3.9 -35.438 -23.922 1 95.44 858 ASN B O 1
ATOM 14441 N N . PRO B 1 859 ? 4.816 -33.438 -24.438 1 95.56 859 PRO B N 1
ATOM 14442 C CA . PRO B 1 859 ? 4.812 -33.031 -23.016 1 95.56 859 PRO B CA 1
ATOM 14443 C C . PRO B 1 859 ? 3.43 -32.625 -22.531 1 95.56 859 PRO B C 1
ATOM 14445 O O . PRO B 1 859 ? 3.199 -32.562 -21.312 1 95.56 859 PRO B O 1
ATOM 14448 N N . THR B 1 860 ? 2.523 -32.281 -23.328 1 93.25 860 THR B N 1
ATOM 14449 C CA . THR B 1 860 ? 1.193 -31.828 -22.953 1 93.25 860 THR B CA 1
ATOM 14450 C C . THR B 1 860 ? 0.204 -32.969 -22.891 1 93.25 860 THR B C 1
ATOM 14452 O O . THR B 1 860 ? 0.069 -33.75 -23.859 1 93.25 860 THR B O 1
ATOM 14455 N N . PRO B 1 861 ? -0.534 -33 -21.812 1 95.19 861 PRO B N 1
ATOM 14456 C CA . PRO B 1 861 ? -1.544 -34.062 -21.75 1 95.19 861 PRO B CA 1
ATOM 14457 C C . PRO B 1 861 ? -2.592 -33.969 -22.844 1 95.19 861 PRO B C 1
ATOM 14459 O O . PRO B 1 861 ? -3.07 -32.875 -23.156 1 95.19 861 PRO B O 1
ATOM 14462 N N . THR B 1 862 ? -2.971 -35.125 -23.422 1 96.12 862 THR B N 1
ATOM 14463 C CA . THR B 1 862 ? -4.008 -35.125 -24.453 1 96.12 862 THR B CA 1
ATOM 14464 C C . THR B 1 862 ? -5.379 -35.375 -23.828 1 96.12 862 THR B C 1
ATOM 14466 O O . THR B 1 862 ? -6.406 -35.031 -24.406 1 96.12 862 THR B O 1
ATOM 14469 N N . TRP B 1 863 ? -5.359 -36.062 -22.672 1 97.06 863 TRP B N 1
ATOM 14470 C CA . TRP B 1 863 ? -6.602 -36.281 -21.938 1 97.06 863 TRP B CA 1
ATOM 14471 C C . TRP B 1 863 ? -6.527 -35.688 -20.531 1 97.06 863 TRP B C 1
ATOM 14473 O O . TRP B 1 863 ? -5.5 -35.781 -19.859 1 97.06 863 TRP B O 1
ATOM 14483 N N . THR B 1 864 ? -7.516 -35.125 -20.125 1 96.94 864 THR B N 1
ATOM 14484 C CA . THR B 1 864 ? -7.727 -34.688 -18.734 1 96.94 864 THR B CA 1
ATOM 14485 C C . THR B 1 864 ? -9.102 -35.125 -18.25 1 96.94 864 THR B C 1
ATOM 14487 O O . THR B 1 864 ? -10.078 -35.125 -19 1 96.94 864 THR B O 1
ATOM 14490 N N . TYR B 1 865 ? -9.195 -35.562 -17.047 1 97.06 865 TYR B N 1
ATOM 14491 C CA . TYR B 1 865 ? -10.492 -36.031 -16.547 1 97.06 865 TYR B CA 1
ATOM 14492 C C . TYR B 1 865 ? -10.586 -35.875 -15.039 1 97.06 865 TYR B C 1
ATOM 14494 O O . TYR B 1 865 ? -9.57 -35.75 -14.359 1 97.06 865 TYR B O 1
ATOM 14502 N N . GLY B 1 866 ? -11.734 -35.875 -14.547 1 96.94 866 GLY B N 1
ATOM 14503 C CA . GLY B 1 866 ? -12.047 -35.75 -13.125 1 96.94 866 GLY B CA 1
ATOM 14504 C C . GLY B 1 866 ? -13.352 -36.438 -12.75 1 96.94 866 GLY B C 1
ATOM 14505 O O . GLY B 1 866 ? -14.25 -36.562 -13.586 1 96.94 866 GLY B O 1
ATOM 14506 N N . LEU B 1 867 ? -13.445 -36.844 -11.516 1 96.69 867 LEU B N 1
ATOM 14507 C CA . LEU B 1 867 ? -14.625 -37.5 -10.992 1 96.69 867 LEU B CA 1
ATOM 14508 C C . LEU B 1 867 ? -14.883 -37.094 -9.539 1 96.69 867 LEU B C 1
ATOM 14510 O O . LEU B 1 867 ? -13.961 -37.094 -8.719 1 96.69 867 LEU B O 1
ATOM 14514 N N . THR B 1 868 ? -16.047 -36.75 -9.273 1 95.25 868 THR B N 1
ATOM 14515 C CA . THR B 1 868 ? -16.469 -36.438 -7.91 1 95.25 868 THR B CA 1
ATOM 14516 C C . THR B 1 868 ? -17.672 -37.312 -7.512 1 95.25 868 THR B C 1
ATOM 14518 O O . THR B 1 868 ? -18.656 -37.375 -8.234 1 95.25 868 THR B O 1
ATOM 14521 N N . VAL B 1 869 ? -17.609 -37.938 -6.422 1 95.94 869 VAL B N 1
ATOM 14522 C CA . VAL B 1 869 ? -18.703 -38.719 -5.848 1 95.94 869 VAL B CA 1
ATOM 14523 C C . VAL B 1 869 ? -19.062 -38.156 -4.469 1 95.94 869 VAL B C 1
ATOM 14525 O O . VAL B 1 869 ? -18.188 -37.969 -3.621 1 95.94 869 VAL B O 1
ATOM 14528 N N . SER B 1 870 ? -20.266 -37.906 -4.328 1 94 870 SER B N 1
ATOM 14529 C CA . SER B 1 870 ? -20.766 -37.438 -3.045 1 94 870 SER B CA 1
ATOM 14530 C C . SER B 1 870 ? -21.938 -38.281 -2.549 1 94 870 SER B C 1
ATOM 14532 O O . SER B 1 870 ? -22.828 -38.625 -3.326 1 94 870 SER B O 1
ATOM 14534 N N . LEU B 1 871 ? -21.906 -38.594 -1.309 1 95.38 871 LEU B N 1
ATOM 14535 C CA . LEU B 1 871 ? -22.953 -39.344 -0.634 1 95.38 871 LEU B CA 1
ATOM 14536 C C . LEU B 1 871 ? -23.375 -38.656 0.653 1 95.38 871 LEU B C 1
ATOM 14538 O O . LEU B 1 871 ? -22.547 -38.188 1.421 1 95.38 871 LEU B O 1
ATOM 14542 N N . GLU B 1 872 ? -24.656 -38.562 0.781 1 92.88 872 GLU B N 1
ATOM 14543 C CA . GLU B 1 872 ? -25.234 -38.062 2.029 1 92.88 872 GLU B CA 1
ATOM 14544 C C . GLU B 1 872 ? -26.219 -39.062 2.615 1 92.88 872 GLU B C 1
ATOM 14546 O O . GLU B 1 872 ? -27.125 -39.531 1.925 1 92.88 872 GLU B O 1
ATOM 14551 N N . TRP B 1 873 ? -25.984 -39.438 3.832 1 94.5 873 TRP B N 1
ATOM 14552 C CA . TRP B 1 873 ? -26.859 -40.344 4.551 1 94.5 873 TRP B CA 1
ATOM 14553 C C . TRP B 1 873 ? -27.172 -39.844 5.945 1 94.5 873 TRP B C 1
ATOM 14555 O O . TRP B 1 873 ? -26.312 -39.844 6.832 1 94.5 873 TRP B O 1
ATOM 14565 N N . LYS B 1 874 ? -28.406 -39.406 6.098 1 90.69 874 LYS B N 1
ATOM 14566 C CA . LYS B 1 874 ? -28.812 -38.781 7.352 1 90.69 874 LYS B CA 1
ATOM 14567 C C . LYS B 1 874 ? -27.891 -37.625 7.711 1 90.69 874 LYS B C 1
ATOM 14569 O O . LYS B 1 874 ? -27.734 -36.688 6.926 1 90.69 874 LYS B O 1
ATOM 14574 N N . ASN B 1 875 ? -27.094 -37.812 8.844 1 92.69 875 ASN B N 1
ATOM 14575 C CA . ASN B 1 875 ? -26.234 -36.719 9.289 1 92.69 875 ASN B CA 1
ATOM 14576 C C . ASN B 1 875 ? -24.797 -36.906 8.836 1 92.69 875 ASN B C 1
ATOM 14578 O O . ASN B 1 875 ? -23.938 -36.062 9.148 1 92.69 875 ASN B O 1
ATOM 14582 N N . PHE B 1 876 ? -24.578 -37.906 8.047 1 96.38 876 PHE B N 1
ATOM 14583 C CA . PHE B 1 876 ? -23.234 -38.188 7.543 1 96.38 876 PHE B CA 1
ATOM 14584 C C . PHE B 1 876 ? -23.141 -37.781 6.07 1 96.38 876 PHE B C 1
ATOM 14586 O O . PHE B 1 876 ? -24.094 -37.938 5.312 1 96.38 876 PHE B O 1
ATOM 14593 N N . ASP B 1 877 ? -22.062 -37.281 5.746 1 94.62 877 ASP B N 1
ATOM 14594 C CA . ASP B 1 877 ? -21.781 -37.031 4.332 1 94.62 877 ASP B CA 1
ATOM 14595 C C . ASP B 1 877 ? -20.375 -37.5 3.957 1 94.62 877 ASP B C 1
ATOM 14597 O O . ASP B 1 877 ? -19.484 -37.5 4.801 1 94.62 877 ASP B O 1
ATOM 14601 N N . PHE B 1 878 ? -20.219 -37.938 2.793 1 96.12 878 PHE B N 1
ATOM 14602 C CA . PHE B 1 878 ? -18.969 -38.438 2.252 1 96.12 878 PHE B CA 1
ATOM 14603 C C . PHE B 1 878 ? -18.719 -37.875 0.861 1 96.12 878 PHE B C 1
ATOM 14605 O O . PHE B 1 878 ? -19.625 -37.781 0.047 1 96.12 878 PHE B O 1
ATOM 14612 N N . LEU B 1 879 ? -17.453 -37.375 0.637 1 95.69 879 LEU B N 1
ATOM 14613 C CA . LEU B 1 879 ? -17.062 -36.844 -0.659 1 95.69 879 LEU B CA 1
ATOM 14614 C C . LEU B 1 879 ? -15.688 -37.375 -1.072 1 95.69 879 LEU B C 1
ATOM 14616 O O . LEU B 1 879 ? -14.75 -37.406 -0.271 1 95.69 879 LEU B O 1
ATOM 14620 N N . ILE B 1 880 ? -15.578 -37.875 -2.266 1 96.5 880 ILE B N 1
ATOM 14621 C CA . ILE B 1 880 ? -14.297 -38.25 -2.855 1 96.5 880 ILE B CA 1
ATOM 14622 C C . ILE B 1 880 ? -14.148 -37.594 -4.23 1 96.5 880 ILE B C 1
ATOM 14624 O O . ILE B 1 880 ? -15.055 -37.688 -5.066 1 96.5 880 ILE B O 1
ATOM 14628 N N . PHE B 1 881 ? -13.148 -36.938 -4.43 1 95.81 881 PHE B N 1
ATOM 14629 C CA . PHE B 1 881 ? -12.828 -36.25 -5.684 1 95.81 881 PHE B CA 1
ATOM 14630 C C . PHE B 1 881 ? -11.477 -36.719 -6.215 1 95.81 881 PHE B C 1
ATOM 14632 O O . PHE B 1 881 ? -10.484 -36.688 -5.488 1 95.81 881 PHE B O 1
ATOM 14639 N N . GLY B 1 882 ? -11.422 -37.094 -7.43 1 96.38 882 GLY B N 1
ATOM 14640 C CA . GLY B 1 882 ? -10.195 -37.5 -8.102 1 96.38 882 GLY B CA 1
ATOM 14641 C C . GLY B 1 882 ? -10.016 -36.812 -9.453 1 96.38 882 GLY B C 1
ATOM 14642 O O . GLY B 1 882 ? -10.992 -36.406 -10.086 1 96.38 882 GLY B O 1
ATOM 14643 N N . GLN B 1 883 ? -8.812 -36.719 -9.875 1 96.19 883 GLN B N 1
ATOM 14644 C CA . GLN B 1 883 ? -8.484 -36.125 -11.172 1 96.19 883 GLN B CA 1
ATOM 14645 C C . GLN B 1 883 ? -7.242 -36.781 -11.773 1 96.19 883 GLN B C 1
ATOM 14647 O O . GLN B 1 883 ? -6.359 -37.25 -11.039 1 96.19 883 GLN B O 1
ATOM 14652 N N . GLY B 1 884 ? -7.152 -36.75 -13.094 1 96.94 884 GLY B N 1
ATOM 14653 C CA . GLY B 1 884 ? -6.008 -37.344 -13.758 1 96.94 884 GLY B CA 1
ATOM 14654 C C . GLY B 1 884 ? -5.766 -36.812 -15.148 1 96.94 884 GLY B C 1
ATOM 14655 O O . GLY B 1 884 ? -6.566 -36 -15.656 1 96.94 884 GLY B O 1
ATOM 14656 N N . VAL B 1 885 ? -4.633 -37.125 -15.68 1 97.19 885 VAL B N 1
ATOM 14657 C CA . VAL B 1 885 ? -4.266 -36.812 -17.062 1 97.19 885 VAL B CA 1
ATOM 14658 C C . VAL B 1 885 ? -3.635 -38 -17.719 1 97.19 885 VAL B C 1
ATOM 14660 O O . VAL B 1 885 ? -3.17 -38.938 -17.047 1 97.19 885 VAL B O 1
ATOM 14663 N N . SER B 1 886 ? -3.693 -38.031 -19.062 1 97.19 886 SER B N 1
ATOM 14664 C CA . SER B 1 886 ? -3.08 -39.094 -19.844 1 97.19 886 SER B CA 1
ATOM 14665 C C . SER B 1 886 ? -2.572 -38.594 -21.188 1 97.19 886 SER B C 1
ATOM 14667 O O . SER B 1 886 ? -3.021 -37.531 -21.656 1 97.19 886 SER B O 1
ATOM 14669 N N . GLY B 1 887 ? -1.602 -39.312 -21.703 1 96.69 887 GLY B N 1
ATOM 14670 C CA . GLY B 1 887 ? -1.162 -39.094 -23.062 1 96.69 887 GLY B CA 1
ATOM 14671 C C . GLY B 1 887 ? 0.135 -38.312 -23.156 1 96.69 887 GLY B C 1
ATOM 14672 O O . GLY B 1 887 ? 0.746 -38.219 -24.219 1 96.69 887 GLY B O 1
ATOM 14673 N N . ASN B 1 888 ? 0.578 -37.719 -22.094 1 96.62 888 ASN B N 1
ATOM 14674 C CA . ASN B 1 888 ? 1.847 -37 -22.109 1 96.62 888 ASN B CA 1
ATOM 14675 C C . ASN B 1 888 ? 3 -37.906 -21.656 1 96.62 888 ASN B C 1
ATOM 14677 O O . ASN B 1 888 ? 2.777 -38.938 -21.047 1 96.62 888 ASN B O 1
ATOM 14681 N N . LYS B 1 889 ? 4.18 -37.5 -22.031 1 97.94 889 LYS B N 1
ATOM 14682 C CA . LYS B 1 889 ? 5.414 -38.062 -21.5 1 97.94 889 LYS B CA 1
ATOM 14683 C C . LYS B 1 889 ? 6.129 -37.062 -20.594 1 97.94 889 LYS B C 1
ATOM 14685 O O . LYS B 1 889 ? 5.961 -35.844 -20.75 1 97.94 889 LYS B O 1
ATOM 14690 N N . ILE B 1 890 ? 6.805 -37.594 -19.609 1 98 890 ILE B N 1
ATOM 14691 C CA . ILE B 1 890 ? 7.609 -36.75 -18.719 1 98 890 ILE B CA 1
ATOM 14692 C C . ILE B 1 890 ? 9.094 -36.969 -19 1 98 890 ILE B C 1
ATOM 14694 O O . ILE B 1 890 ? 9.547 -38.125 -19.047 1 98 890 ILE B O 1
ATOM 14698 N N . PHE B 1 891 ? 9.797 -35.938 -19.328 1 97.75 891 PHE B N 1
ATOM 14699 C CA . PHE B 1 891 ? 11.25 -36 -19.359 1 97.75 891 PHE B CA 1
ATOM 14700 C C . PHE B 1 891 ? 11.836 -35.969 -17.953 1 97.75 891 PHE B C 1
ATOM 14702 O O . PHE B 1 891 ? 11.766 -34.969 -17.266 1 97.75 891 PHE B O 1
ATOM 14709 N N . GLN B 1 892 ? 12.375 -37.031 -17.516 1 97.06 892 GLN B N 1
ATOM 14710 C CA . GLN B 1 892 ? 12.953 -37.094 -16.172 1 97.06 892 GLN B CA 1
ATOM 14711 C C . GLN B 1 892 ? 14.414 -36.656 -16.188 1 97.06 892 GLN B C 1
ATOM 14713 O O . GLN B 1 892 ? 15.312 -37.5 -16.344 1 97.06 892 GLN B O 1
ATOM 14718 N N . GLY B 1 893 ? 14.641 -35.438 -15.922 1 96.19 893 GLY B N 1
ATOM 14719 C CA . GLY B 1 893 ? 15.977 -34.906 -15.82 1 96.19 893 GLY B CA 1
ATOM 14720 C C . GLY B 1 893 ? 16.422 -34.656 -14.391 1 96.19 893 GLY B C 1
ATOM 14721 O O . GLY B 1 893 ? 16.828 -33.562 -14.031 1 96.19 893 GLY B O 1
ATOM 14722 N N . LEU B 1 894 ? 16.453 -35.75 -13.609 1 96.31 894 LEU B N 1
ATOM 14723 C CA . LEU B 1 894 ? 16.734 -35.625 -12.18 1 96.31 894 LEU B CA 1
ATOM 14724 C C . LEU B 1 894 ? 18.25 -35.656 -11.938 1 96.31 894 LEU B C 1
ATOM 14726 O O . LEU B 1 894 ? 18.75 -34.969 -11.07 1 96.31 894 LEU B O 1
ATOM 14730 N N . ARG B 1 895 ? 18.984 -36.562 -12.664 1 96.5 895 ARG B N 1
ATOM 14731 C CA . ARG B 1 895 ? 20.422 -36.688 -12.445 1 96.5 895 ARG B CA 1
ATOM 14732 C C . ARG B 1 895 ? 21.219 -35.75 -13.344 1 96.5 895 ARG B C 1
ATOM 14734 O O . ARG B 1 895 ? 20.984 -35.719 -14.555 1 96.5 895 ARG B O 1
ATOM 14741 N N . ARG B 1 896 ? 22.109 -35.125 -12.727 1 95.62 896 ARG B N 1
ATOM 14742 C CA . ARG B 1 896 ? 23 -34.25 -13.469 1 95.62 896 ARG B CA 1
ATOM 14743 C C . ARG B 1 896 ? 23.984 -35.031 -14.32 1 95.62 896 ARG B C 1
ATOM 14745 O O . ARG B 1 896 ? 24.672 -35.938 -13.82 1 95.62 896 ARG B O 1
ATOM 14752 N N . LEU B 1 897 ? 24.125 -34.625 -15.555 1 93.75 897 LEU B N 1
ATOM 14753 C CA . LEU B 1 897 ? 24.875 -35.469 -16.484 1 93.75 897 LEU B CA 1
ATOM 14754 C C . LEU B 1 897 ? 26.344 -35.062 -16.5 1 93.75 897 LEU B C 1
ATOM 14756 O O . LEU B 1 897 ? 27.219 -35.875 -16.781 1 93.75 897 LEU B O 1
ATOM 14760 N N . ASP B 1 898 ? 26.594 -33.781 -16.266 1 94.69 898 ASP B N 1
ATOM 14761 C CA . ASP B 1 898 ? 27.969 -33.312 -16.312 1 94.69 898 ASP B CA 1
ATOM 14762 C C . ASP B 1 898 ? 28.688 -33.594 -15 1 94.69 898 ASP B C 1
ATOM 14764 O O . ASP B 1 898 ? 29.906 -33.375 -14.883 1 94.69 898 ASP B O 1
ATOM 14768 N N . ILE B 1 899 ? 27.953 -34.031 -14.047 1 96.31 899 ILE B N 1
ATOM 14769 C CA . ILE B 1 899 ? 28.547 -34.531 -12.805 1 96.31 899 ILE B CA 1
ATOM 14770 C C . ILE B 1 899 ? 28.578 -36.062 -12.828 1 96.31 899 ILE B C 1
ATOM 14772 O O . ILE B 1 899 ? 27.703 -36.719 -12.266 1 96.31 899 ILE B O 1
ATOM 14776 N N . GLY B 1 900 ? 29.625 -36.562 -13.328 1 95.31 900 GLY B N 1
ATOM 14777 C CA . GLY B 1 900 ? 29.734 -38 -13.516 1 95.31 900 GLY B CA 1
ATOM 14778 C C . GLY B 1 900 ? 29.594 -38.781 -12.219 1 95.31 900 GLY B C 1
ATOM 14779 O O . GLY B 1 900 ? 29.172 -39.938 -12.234 1 95.31 900 GLY B O 1
ATOM 14780 N N . THR B 1 901 ? 29.891 -38.125 -11.109 1 97.62 901 THR B N 1
ATOM 14781 C CA . THR B 1 901 ? 29.891 -38.812 -9.812 1 97.62 901 THR B CA 1
ATOM 14782 C C . THR B 1 901 ? 28.562 -38.594 -9.102 1 97.62 901 THR B C 1
ATOM 14784 O O . THR B 1 901 ? 28.391 -39 -7.941 1 97.62 901 THR B O 1
ATOM 14787 N N . ALA B 1 902 ? 27.594 -38 -9.695 1 98 902 ALA B N 1
ATOM 14788 C CA . ALA B 1 902 ? 26.281 -37.781 -9.078 1 98 902 ALA B CA 1
ATOM 14789 C C . ALA B 1 902 ? 25.609 -39.125 -8.734 1 98 902 ALA B C 1
ATOM 14791 O O . ALA B 1 902 ? 25.906 -40.156 -9.352 1 98 902 ALA B O 1
ATOM 14792 N N . ASN B 1 903 ? 24.797 -39.062 -7.746 1 98.25 903 ASN B N 1
ATOM 14793 C CA . ASN B 1 903 ? 24.094 -40.281 -7.336 1 98.25 903 ASN B CA 1
ATOM 14794 C C . ASN B 1 903 ? 23.078 -40.719 -8.391 1 98.25 903 ASN B C 1
ATOM 14796 O O . ASN B 1 903 ? 22.828 -40 -9.359 1 98.25 903 ASN B O 1
ATOM 14800 N N . TRP B 1 904 ? 22.656 -41.969 -8.227 1 98.06 904 TRP B N 1
ATOM 14801 C CA . TRP B 1 904 ? 21.703 -42.594 -9.156 1 98.06 904 TRP B CA 1
ATOM 14802 C C . TRP B 1 904 ? 20.438 -43.031 -8.422 1 98.06 904 TRP B C 1
ATOM 14804 O O . TRP B 1 904 ? 20.453 -43.25 -7.211 1 98.06 904 TRP B O 1
ATOM 14814 N N . GLN B 1 905 ? 19.375 -43.125 -9.164 1 97.88 905 GLN B N 1
ATOM 14815 C CA . GLN B 1 905 ? 18.234 -43.906 -8.688 1 97.88 905 GLN B CA 1
ATOM 14816 C C . GLN B 1 905 ? 18.547 -45.406 -8.727 1 97.88 905 GLN B C 1
ATOM 14818 O O . GLN B 1 905 ? 19.375 -45.844 -9.531 1 97.88 905 GLN B O 1
ATOM 14823 N N . THR B 1 906 ? 17.891 -46.156 -7.965 1 97.88 906 THR B N 1
ATOM 14824 C CA . THR B 1 906 ? 18.188 -47.594 -7.824 1 97.88 906 THR B CA 1
ATOM 14825 C C . THR B 1 906 ? 17.906 -48.312 -9.133 1 97.88 906 THR B C 1
ATOM 14827 O O . THR B 1 906 ? 18.359 -49.469 -9.312 1 97.88 906 THR B O 1
ATOM 14830 N N . GLU B 1 907 ? 17.266 -47.719 -10.031 1 97.06 907 GLU B N 1
ATOM 14831 C CA . GLU B 1 907 ? 17.031 -48.312 -11.336 1 97.06 907 GLU B CA 1
ATOM 14832 C C . GLU B 1 907 ? 18.344 -48.688 -12.023 1 97.06 907 GLU B C 1
ATOM 14834 O O . GLU B 1 907 ? 18.406 -49.625 -12.82 1 97.06 907 GLU B O 1
ATOM 14839 N N . VAL B 1 908 ? 19.422 -48.031 -11.734 1 98.12 908 VAL B N 1
ATOM 14840 C CA . VAL B 1 908 ? 20.734 -48.25 -12.336 1 98.12 908 VAL B CA 1
ATOM 14841 C C . VAL B 1 908 ? 21.25 -49.625 -11.977 1 98.12 908 VAL B C 1
ATOM 14843 O O . VAL B 1 908 ? 22.109 -50.188 -12.664 1 98.12 908 VAL B O 1
ATOM 14846 N N . LEU B 1 909 ? 20.812 -50.188 -10.867 1 98.12 909 LEU B N 1
ATOM 14847 C CA . LEU B 1 909 ? 21.219 -51.5 -10.445 1 98.12 909 LEU B CA 1
ATOM 14848 C C . LEU B 1 909 ? 20.781 -52.562 -11.453 1 98.12 909 LEU B C 1
ATOM 14850 O O . LEU B 1 909 ? 21.297 -53.688 -11.438 1 98.12 909 LEU B O 1
ATOM 14854 N N . ASN B 1 910 ? 19.922 -52.219 -12.375 1 97.38 910 ASN B N 1
ATOM 14855 C CA . ASN B 1 910 ? 19.469 -53.094 -13.453 1 97.38 910 ASN B CA 1
ATOM 14856 C C . ASN B 1 910 ? 20.219 -52.812 -14.75 1 97.38 910 ASN B C 1
ATOM 14858 O O . ASN B 1 910 ? 19.766 -53.219 -15.828 1 97.38 910 ASN B O 1
ATOM 14862 N N . ARG B 1 911 ? 21.297 -52.188 -14.734 1 98.19 911 ARG B N 1
ATOM 14863 C CA . ARG B 1 911 ? 22.094 -51.844 -15.914 1 98.19 911 ARG B CA 1
ATOM 14864 C C . ARG B 1 911 ? 22.703 -53.094 -16.531 1 98.19 911 ARG B C 1
ATOM 14866 O O . ARG B 1 911 ? 22.75 -54.156 -15.898 1 98.19 911 ARG B O 1
ATOM 14873 N N . TRP B 1 912 ? 23.188 -52.938 -17.734 1 98.31 912 TRP B N 1
ATOM 14874 C CA . TRP B 1 912 ? 23.844 -54 -18.453 1 98.31 912 TRP B CA 1
ATOM 14875 C C . TRP B 1 912 ? 25.141 -54.406 -17.766 1 98.31 912 TRP B C 1
ATOM 14877 O O . TRP B 1 912 ? 26 -53.562 -17.5 1 98.31 912 TRP B O 1
ATOM 14887 N N . THR B 1 913 ? 25.328 -55.688 -17.438 1 96.81 913 THR B N 1
ATOM 14888 C CA . THR B 1 913 ? 26.531 -56.188 -16.797 1 96.81 913 THR B CA 1
ATOM 14889 C C . THR B 1 913 ? 27.109 -57.344 -17.578 1 96.81 913 THR B C 1
ATOM 14891 O O . THR B 1 913 ? 28 -58.062 -17.094 1 96.81 913 THR B O 1
ATOM 14894 N N . GLY B 1 914 ? 26.578 -57.594 -18.75 1 96.75 914 GLY B N 1
ATOM 14895 C CA . GLY B 1 914 ? 27 -58.656 -19.625 1 96.75 914 GLY B CA 1
ATOM 14896 C C . GLY B 1 914 ? 25.938 -59.062 -20.641 1 96.75 914 GLY B C 1
ATOM 14897 O O . GLY B 1 914 ? 24.797 -58.594 -20.547 1 96.75 914 GLY B O 1
ATOM 14898 N N . PRO B 1 915 ? 26.375 -59.875 -21.547 1 96.5 915 PRO B N 1
ATOM 14899 C CA . PRO B 1 915 ? 25.422 -60.219 -22.609 1 96.5 915 PRO B CA 1
ATOM 14900 C C . PRO B 1 915 ? 24.141 -60.844 -22.078 1 96.5 915 PRO B C 1
ATOM 14902 O O . PRO B 1 915 ? 24.203 -61.75 -21.25 1 96.5 915 PRO B O 1
ATOM 14905 N N . GLY B 1 916 ? 23 -60.312 -22.484 1 95.56 916 GLY B N 1
ATOM 14906 C CA . GLY B 1 916 ? 21.703 -60.875 -22.172 1 95.56 916 GLY B CA 1
ATOM 14907 C C . GLY B 1 916 ? 21.109 -60.375 -20.875 1 95.56 916 GLY B C 1
ATOM 14908 O O . GLY B 1 916 ? 19.969 -60.688 -20.547 1 95.56 916 GLY B O 1
ATOM 14909 N N . THR B 1 917 ? 21.734 -59.562 -20.125 1 97.12 917 THR B N 1
ATOM 14910 C CA . THR B 1 917 ? 21.281 -59.156 -18.812 1 97.12 917 THR B CA 1
ATOM 14911 C C . THR B 1 917 ? 20.141 -58.125 -18.922 1 97.12 917 THR B C 1
ATOM 14913 O O . THR B 1 917 ? 19.203 -58.156 -18.125 1 97.12 917 THR B O 1
ATOM 14916 N N . THR B 1 918 ? 20.25 -57.156 -19.812 1 97.19 918 THR B N 1
ATOM 14917 C CA . THR B 1 918 ? 19.188 -56.156 -20.031 1 97.19 918 THR B CA 1
ATOM 14918 C C . THR B 1 918 ? 19.297 -55.562 -21.422 1 97.19 918 THR B C 1
ATOM 14920 O O . THR B 1 918 ? 20.344 -55.656 -22.062 1 97.19 918 THR B O 1
ATOM 14923 N N . ASN B 1 919 ? 18.25 -55.062 -21.922 1 96.5 919 ASN B N 1
ATOM 14924 C CA . ASN B 1 919 ? 18.203 -54.281 -23.172 1 96.5 919 ASN B CA 1
ATOM 14925 C C . ASN B 1 919 ? 17.703 -52.875 -22.938 1 96.5 919 ASN B C 1
ATOM 14927 O O . ASN B 1 919 ? 17.5 -52.125 -23.891 1 96.5 919 ASN B O 1
ATOM 14931 N N . ASP B 1 920 ? 17.578 -52.562 -21.641 1 95.69 920 ASP B N 1
ATOM 14932 C CA . ASP B 1 920 ? 16.859 -51.344 -21.359 1 95.69 920 ASP B CA 1
ATOM 14933 C C . ASP B 1 920 ? 17.766 -50.312 -20.688 1 95.69 920 ASP B C 1
ATOM 14935 O O . ASP B 1 920 ? 17.547 -49.094 -20.828 1 95.69 920 ASP B O 1
ATOM 14939 N N . TYR B 1 921 ? 18.688 -50.719 -19.906 1 98.06 921 TYR B N 1
ATOM 14940 C CA . TYR B 1 921 ? 19.578 -49.812 -19.188 1 98.06 921 TYR B CA 1
ATOM 14941 C C . TYR B 1 921 ? 21.031 -50.062 -19.578 1 98.06 921 TYR B C 1
ATOM 14943 O O . TYR B 1 921 ? 21.578 -51.156 -19.297 1 98.06 921 TYR B O 1
ATOM 14951 N N . PRO B 1 922 ? 21.656 -49.125 -20.203 1 98.31 922 PRO B N 1
ATOM 14952 C CA . PRO B 1 922 ? 23 -49.344 -20.734 1 98.31 922 PRO B CA 1
ATOM 14953 C C . PRO B 1 922 ? 24.047 -49.469 -19.625 1 98.31 922 PRO B C 1
ATOM 14955 O O . PRO B 1 922 ? 23.75 -49.219 -18.469 1 98.31 922 PRO B O 1
ATOM 14958 N N . ARG B 1 923 ? 25.203 -49.875 -20.031 1 97.88 923 ARG B N 1
ATOM 14959 C CA . ARG B 1 923 ? 26.312 -49.938 -19.062 1 97.88 923 ARG B CA 1
ATOM 14960 C C . ARG B 1 923 ? 26.672 -48.562 -18.547 1 97.88 923 ARG B C 1
ATOM 14962 O O . ARG B 1 923 ? 26.422 -47.531 -19.234 1 97.88 923 ARG B O 1
ATOM 14969 N N . VAL B 1 924 ? 27.188 -48.5 -17.359 1 98.06 924 VAL B N 1
ATOM 14970 C CA . VAL B 1 924 ? 27.703 -47.25 -16.797 1 98.06 924 VAL B CA 1
ATOM 14971 C C . VAL B 1 924 ? 29.203 -47.125 -17.078 1 98.06 924 VAL B C 1
ATOM 14973 O O . VAL B 1 924 ? 29.953 -48.062 -16.844 1 98.06 924 VAL B O 1
ATOM 14976 N N . VAL B 1 925 ? 29.594 -46.062 -17.625 1 97.62 925 VAL B N 1
ATOM 14977 C CA . VAL B 1 925 ? 30.984 -45.844 -17.984 1 97.62 925 VAL B CA 1
ATOM 14978 C C . VAL B 1 925 ? 31.328 -44.375 -17.906 1 97.62 925 VAL B C 1
ATOM 14980 O O . VAL B 1 925 ? 30.562 -43.531 -18.375 1 97.62 925 VAL B O 1
ATOM 14983 N N . ASP B 1 926 ? 32.469 -44 -17.281 1 96.62 926 ASP B N 1
ATOM 14984 C CA . ASP B 1 926 ? 32.906 -42.625 -17.203 1 96.62 926 ASP B CA 1
ATOM 14985 C C . ASP B 1 926 ? 33.125 -42.031 -18.594 1 96.62 926 ASP B C 1
ATOM 14987 O O . ASP B 1 926 ? 33.688 -42.688 -19.469 1 96.62 926 ASP B O 1
ATOM 14991 N N . GLY B 1 927 ? 32.625 -40.844 -18.75 1 94.88 927 GLY B N 1
ATOM 14992 C CA . GLY B 1 927 ? 32.812 -40.125 -20 1 94.88 927 GLY B CA 1
ATOM 14993 C C . GLY B 1 927 ? 31.734 -40.375 -21.016 1 94.88 927 GLY B C 1
ATOM 14994 O O . GLY B 1 927 ? 31.578 -39.625 -21.984 1 94.88 927 GLY B O 1
ATOM 14995 N N . ASP B 1 928 ? 31.047 -41.469 -20.953 1 97.06 928 ASP B N 1
ATOM 14996 C CA . ASP B 1 928 ? 29.906 -41.812 -21.797 1 97.06 928 ASP B CA 1
ATOM 14997 C C . ASP B 1 928 ? 30.281 -41.719 -23.281 1 97.06 928 ASP B C 1
ATOM 14999 O O . ASP B 1 928 ? 29.625 -41 -24.047 1 97.06 928 ASP B O 1
ATOM 15003 N N . PRO B 1 929 ? 31.266 -42.406 -23.703 1 96.38 929 PRO B N 1
ATOM 15004 C CA . PRO B 1 929 ? 31.828 -42.281 -25.047 1 96.38 929 PRO B CA 1
ATOM 15005 C C . PRO B 1 929 ? 30.781 -42.5 -26.141 1 96.38 929 PRO B C 1
ATOM 15007 O O . PRO B 1 929 ? 30.891 -41.906 -27.219 1 96.38 929 PRO B O 1
ATOM 15010 N N . ASN B 1 930 ? 29.828 -43.438 -25.953 1 97.38 930 ASN B N 1
ATOM 15011 C CA . ASN B 1 930 ? 28.797 -43.719 -26.938 1 97.38 930 ASN B CA 1
ATOM 15012 C C . ASN B 1 930 ? 27.609 -42.75 -26.766 1 97.38 930 ASN B C 1
ATOM 15014 O O . ASN B 1 930 ? 26.578 -42.906 -27.422 1 97.38 930 ASN B O 1
ATOM 15018 N N . LYS B 1 931 ? 27.594 -41.844 -25.75 1 97.44 931 LYS B N 1
ATOM 15019 C CA . LYS B 1 931 ? 26.562 -40.844 -25.453 1 97.44 931 LYS B CA 1
ATOM 15020 C C . LYS B 1 931 ? 25.25 -41.531 -25.062 1 97.44 931 LYS B C 1
ATOM 15022 O O . LYS B 1 931 ? 24.188 -41.156 -25.547 1 97.44 931 LYS B O 1
ATOM 15027 N N . ASN B 1 932 ? 25.375 -42.594 -24.266 1 97.94 932 ASN B N 1
ATOM 15028 C CA . ASN B 1 932 ? 24.188 -43.281 -23.766 1 97.94 932 ASN B CA 1
ATOM 15029 C C . ASN B 1 932 ? 23.281 -42.344 -23 1 97.94 932 ASN B C 1
ATOM 15031 O O . ASN B 1 932 ? 22.047 -42.375 -23.172 1 97.94 932 ASN B O 1
ATOM 15035 N N . PHE B 1 933 ? 23.906 -41.469 -22.234 1 97.31 933 PHE B N 1
ATOM 15036 C CA . PHE B 1 933 ? 23.141 -40.594 -21.359 1 97.31 933 PHE B CA 1
ATOM 15037 C C . PHE B 1 933 ? 23.125 -39.156 -21.875 1 97.31 933 PHE B C 1
ATOM 15039 O O . PHE B 1 933 ? 22.141 -38.438 -21.703 1 97.31 933 PHE B O 1
ATOM 15046 N N . ASN B 1 934 ? 24.078 -38.688 -22.531 1 97.12 934 ASN B N 1
ATOM 15047 C CA . ASN B 1 934 ? 24.172 -37.281 -23.016 1 97.12 934 ASN B CA 1
ATOM 15048 C C . ASN B 1 934 ? 23.203 -37.031 -24.156 1 97.12 934 ASN B C 1
ATOM 15050 O O . ASN B 1 934 ? 22.75 -35.875 -24.328 1 97.12 934 ASN B O 1
ATOM 15054 N N . ASN B 1 935 ? 22.938 -38.031 -24.953 1 97.44 935 ASN B N 1
ATOM 15055 C CA . ASN B 1 935 ? 21.953 -37.844 -26.016 1 97.44 935 ASN B CA 1
ATOM 15056 C C . ASN B 1 935 ? 20.531 -37.812 -25.453 1 97.44 935 ASN B C 1
ATOM 15058 O O . ASN B 1 935 ? 20.125 -38.75 -24.75 1 97.44 935 ASN B O 1
ATOM 15062 N N . PRO B 1 936 ? 19.812 -36.719 -25.672 1 97.25 936 PRO B N 1
ATOM 15063 C CA . PRO B 1 936 ? 18.391 -36.812 -25.297 1 97.25 936 PRO B CA 1
ATOM 15064 C C . PRO B 1 936 ? 17.656 -37.906 -26.078 1 97.25 936 PRO B C 1
ATOM 15066 O O . PRO B 1 936 ? 17.734 -37.938 -27.312 1 97.25 936 PRO B O 1
ATOM 15069 N N . SER B 1 937 ? 17.031 -38.812 -25.422 1 97.88 937 SER B N 1
ATOM 150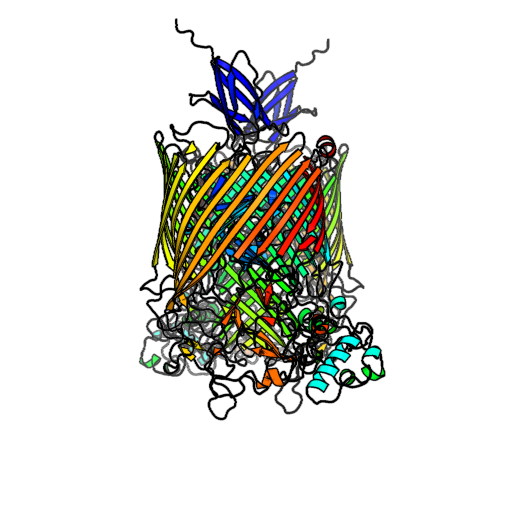70 C CA . SER B 1 937 ? 16.438 -39.969 -26.078 1 97.88 937 SER B CA 1
ATOM 15071 C C . SER B 1 937 ? 15.18 -40.438 -25.344 1 97.88 937 SER B C 1
ATOM 15073 O O . SER B 1 937 ? 14.797 -39.875 -24.328 1 97.88 937 SER B O 1
ATOM 15075 N N . ASP B 1 938 ? 14.586 -41.438 -25.891 1 97.25 938 ASP B N 1
ATOM 15076 C CA . ASP B 1 938 ? 13.375 -42 -25.312 1 97.25 938 ASP B CA 1
ATOM 15077 C C . ASP B 1 938 ? 13.68 -42.688 -23.984 1 97.25 938 ASP B C 1
ATOM 15079 O O . ASP B 1 938 ? 12.766 -43 -23.219 1 97.25 938 ASP B O 1
ATOM 15083 N N . PHE B 1 939 ? 15.047 -42.906 -23.641 1 97.06 939 PHE B N 1
ATOM 15084 C CA . PHE B 1 939 ? 15.453 -43.469 -22.344 1 97.06 939 PHE B CA 1
ATOM 15085 C C . PHE B 1 939 ? 14.938 -42.594 -21.203 1 97.06 939 PHE B C 1
ATOM 15087 O O . PHE B 1 939 ? 14.578 -43.125 -20.141 1 97.06 939 PHE B O 1
ATOM 15094 N N . TYR B 1 940 ? 14.875 -41.281 -21.391 1 97.38 940 TYR B N 1
ATOM 15095 C CA . TYR B 1 940 ? 14.539 -40.344 -20.344 1 97.38 940 TYR B CA 1
ATOM 15096 C C . TYR B 1 940 ? 13.031 -40.188 -20.219 1 97.38 940 TYR B C 1
ATOM 15098 O O . TYR B 1 940 ? 12.539 -39.594 -19.25 1 97.38 940 TYR B O 1
ATOM 15106 N N . LEU B 1 941 ? 12.273 -40.594 -21.156 1 98.12 941 LEU B N 1
ATOM 15107 C CA . LEU B 1 941 ? 10.836 -40.312 -21.203 1 98.12 941 LEU B CA 1
ATOM 15108 C C . LEU B 1 941 ? 10.055 -41.406 -20.484 1 98.12 941 LEU B C 1
ATOM 15110 O O . LEU B 1 941 ? 10.25 -42.594 -20.734 1 98.12 941 LEU B O 1
ATOM 15114 N N . GLU B 1 942 ? 9.266 -40.969 -19.547 1 97.88 942 GLU B N 1
ATOM 15115 C CA . GLU B 1 942 ? 8.359 -41.844 -18.828 1 97.88 942 GLU B CA 1
ATOM 15116 C C . GLU B 1 942 ? 6.902 -41.438 -19.047 1 97.88 942 GLU B C 1
ATOM 15118 O O . GLU B 1 942 ? 6.621 -40.312 -19.469 1 97.88 942 GLU B O 1
ATOM 15123 N N . ASP B 1 943 ? 6.078 -42.406 -18.781 1 97.62 943 ASP B N 1
ATOM 15124 C CA . ASP B 1 943 ? 4.648 -42.125 -18.906 1 97.62 943 ASP B CA 1
ATOM 15125 C C . ASP B 1 943 ? 4.195 -41.125 -17.875 1 97.62 943 ASP B C 1
ATOM 15127 O O . ASP B 1 943 ? 4.461 -41.281 -16.672 1 97.62 943 ASP B O 1
ATOM 15131 N N . GLY B 1 944 ? 3.508 -40.094 -18.359 1 97.62 944 GLY B N 1
ATOM 15132 C CA . GLY B 1 944 ? 3.035 -39.062 -17.469 1 97.62 944 GLY B CA 1
ATOM 15133 C C . GLY B 1 944 ? 1.619 -39.281 -16.969 1 97.62 944 GLY B C 1
ATOM 15134 O O . GLY B 1 944 ? 1.06 -38.438 -16.266 1 97.62 944 GLY B O 1
ATOM 15135 N N . ASP B 1 945 ? 0.997 -40.406 -17.234 1 98 945 ASP B N 1
ATOM 15136 C CA . ASP B 1 945 ? -0.369 -40.719 -16.812 1 98 945 ASP B CA 1
ATOM 15137 C C . ASP B 1 945 ? -0.469 -40.844 -15.297 1 98 945 ASP B C 1
ATOM 15139 O O . ASP B 1 945 ? 0.392 -41.438 -14.656 1 98 945 ASP B O 1
ATOM 15143 N N . TYR B 1 946 ? -1.485 -40.25 -14.758 1 97.69 946 TYR B N 1
ATOM 15144 C CA . TYR B 1 946 ? -1.752 -40.469 -13.344 1 97.69 946 TYR B CA 1
ATOM 15145 C C . TYR B 1 946 ? -3.219 -40.219 -13.016 1 97.69 946 TYR B C 1
ATOM 15147 O O . TYR B 1 946 ? -3.934 -39.594 -13.789 1 97.69 946 TYR B O 1
ATOM 15155 N N . PHE B 1 947 ? -3.707 -40.781 -12.008 1 98.19 947 PHE B N 1
ATOM 15156 C CA . PHE B 1 947 ? -4.961 -40.469 -11.328 1 98.19 947 PHE B CA 1
ATOM 15157 C C . PHE B 1 947 ? -4.727 -40.25 -9.844 1 98.19 947 PHE B C 1
ATOM 15159 O O . PHE B 1 947 ? -4.145 -41.094 -9.164 1 98.19 947 PHE B O 1
ATOM 15166 N N . ARG B 1 948 ? -5.141 -39.156 -9.328 1 97.69 948 ARG B N 1
ATOM 15167 C CA . ARG B 1 948 ? -4.906 -38.781 -7.934 1 97.69 948 ARG B CA 1
ATOM 15168 C C . ARG B 1 948 ? -6.223 -38.562 -7.195 1 97.69 948 ARG B C 1
ATOM 15170 O O . ARG B 1 948 ? -7.121 -37.875 -7.699 1 97.69 948 ARG B O 1
ATOM 15177 N N . ILE B 1 949 ? -6.328 -39.125 -6.039 1 97.69 949 ILE B N 1
ATOM 15178 C CA . ILE B 1 949 ? -7.41 -38.75 -5.137 1 97.69 949 ILE B CA 1
ATOM 15179 C C . ILE B 1 949 ? -7.074 -37.438 -4.457 1 97.69 949 ILE B C 1
ATOM 15181 O O . ILE B 1 949 ? -6.426 -37.406 -3.41 1 97.69 949 ILE B O 1
ATOM 15185 N N . LYS B 1 950 ? -7.57 -36.438 -5.023 1 96 950 LYS B N 1
ATOM 15186 C CA . LYS B 1 950 ? -7.227 -35.094 -4.59 1 96 950 LYS B CA 1
ATOM 15187 C C . LYS B 1 950 ? -7.832 -34.781 -3.223 1 96 950 LYS B C 1
ATOM 15189 O O . LYS B 1 950 ? -7.258 -34.031 -2.441 1 96 950 LYS B O 1
ATOM 15194 N N . THR B 1 951 ? -9.094 -35.188 -3.051 1 95.75 951 THR B N 1
ATOM 15195 C CA . THR B 1 951 ? -9.75 -34.906 -1.781 1 95.75 951 THR B CA 1
ATOM 15196 C C . THR B 1 951 ? -10.633 -36.094 -1.36 1 95.75 951 THR B C 1
ATOM 15198 O O . THR B 1 951 ? -11.32 -36.688 -2.191 1 95.75 951 THR B O 1
ATOM 15201 N N . MET B 1 952 ? -10.578 -36.438 -0.2 1 97.31 952 MET B N 1
ATOM 15202 C CA . MET B 1 952 ? -11.516 -37.312 0.473 1 97.31 952 MET B CA 1
ATOM 15203 C C . MET B 1 952 ? -11.969 -36.719 1.802 1 97.31 952 MET B C 1
ATOM 15205 O O . MET B 1 952 ? -11.148 -36.344 2.633 1 97.31 952 MET B O 1
ATOM 15209 N N . GLN B 1 953 ? -13.242 -36.688 1.935 1 96.88 953 GLN B N 1
ATOM 15210 C CA . GLN B 1 953 ? -13.781 -36.031 3.115 1 96.88 953 GLN B CA 1
ATOM 15211 C C . GLN B 1 953 ? -14.93 -36.812 3.725 1 96.88 953 GLN B C 1
ATOM 15213 O O . GLN B 1 953 ? -15.758 -37.375 3 1 96.88 953 GLN B O 1
ATOM 15218 N N . LEU B 1 954 ? -14.945 -36.938 5.02 1 97.44 954 LEU B N 1
ATOM 15219 C CA . LEU B 1 954 ? -16.031 -37.5 5.809 1 97.44 954 LEU B CA 1
ATOM 15220 C C . LEU B 1 954 ? -16.531 -36.5 6.844 1 97.44 954 LEU B C 1
ATOM 15222 O O . LEU B 1 954 ? -15.758 -36 7.668 1 97.44 954 LEU B O 1
ATOM 15226 N N . GLY B 1 955 ? -17.828 -36.281 6.75 1 96.75 955 GLY B N 1
ATOM 15227 C CA . GLY B 1 955 ? -18.375 -35.25 7.645 1 96.75 955 GLY B CA 1
ATOM 15228 C C . GLY B 1 955 ? -19.594 -35.75 8.414 1 96.75 955 GLY B C 1
ATOM 15229 O O . GLY B 1 955 ? -20.25 -36.688 8.008 1 96.75 955 GLY B O 1
ATOM 15230 N N . TYR B 1 956 ? -19.781 -35.094 9.508 1 97.06 956 TYR B N 1
ATOM 15231 C CA . TYR B 1 956 ? -20.953 -35.312 10.352 1 97.06 956 TYR B CA 1
ATOM 15232 C C . TYR B 1 956 ? -21.562 -33.969 10.75 1 97.06 956 TYR B C 1
ATOM 15234 O O . TYR B 1 956 ? -20.891 -33.094 11.312 1 97.06 956 TYR B O 1
ATOM 15242 N N . THR B 1 957 ? -22.797 -33.875 10.438 1 95.06 957 THR B N 1
ATOM 15243 C CA . THR B 1 957 ? -23.531 -32.656 10.812 1 95.06 957 THR B CA 1
ATOM 15244 C C . THR B 1 957 ? -24.391 -32.906 12.047 1 95.06 957 THR B C 1
ATOM 15246 O O . THR B 1 957 ? -25.25 -33.812 12.047 1 95.06 957 THR B O 1
ATOM 15249 N N . LEU B 1 958 ? -24.25 -32.094 12.977 1 94.12 958 LEU B N 1
ATOM 15250 C CA . LEU B 1 958 ? -25.047 -32.219 14.188 1 94.12 958 LEU B CA 1
ATOM 15251 C C . LEU B 1 958 ? -26.516 -31.938 13.891 1 94.12 958 LEU B C 1
ATOM 15253 O O . LEU B 1 958 ? -26.844 -31.016 13.141 1 94.12 958 LEU B O 1
ATOM 15257 N N . PRO B 1 959 ? -27.422 -32.719 14.469 1 92.25 959 PRO B N 1
ATOM 15258 C CA . PRO B 1 959 ? -28.844 -32.469 14.266 1 92.25 959 PRO B CA 1
ATOM 15259 C C . PRO B 1 959 ? -29.234 -31.031 14.648 1 92.25 959 PRO B C 1
ATOM 15261 O O . PRO B 1 959 ? -28.734 -30.5 15.648 1 92.25 959 PRO B O 1
ATOM 15264 N N . LYS B 1 960 ? -30.062 -30.531 13.859 1 86.44 960 LYS B N 1
ATOM 15265 C CA . LYS B 1 960 ? -30.469 -29.156 14.047 1 86.44 960 LYS B CA 1
ATOM 15266 C C . LYS B 1 960 ? -30.969 -28.906 15.469 1 86.44 960 LYS B C 1
ATOM 15268 O O . LYS B 1 960 ? -30.781 -27.828 16.031 1 86.44 960 LYS B O 1
ATOM 15273 N N . SER B 1 961 ? -31.703 -29.906 16.078 1 87.06 961 SER B N 1
ATOM 15274 C CA . SER B 1 961 ? -32.25 -29.781 17.422 1 87.06 961 SER B CA 1
ATOM 15275 C C . SER B 1 961 ? -31.156 -29.578 18.453 1 87.06 961 SER B C 1
ATOM 15277 O O . SER B 1 961 ? -31.328 -28.828 19.422 1 87.06 961 SER B O 1
ATOM 15279 N N . LEU B 1 962 ? -30.078 -30.156 18.219 1 88.06 962 LEU B N 1
ATOM 15280 C CA . LEU B 1 962 ? -28.953 -30.031 19.141 1 88.06 962 LEU B CA 1
ATOM 15281 C C . LEU B 1 962 ? -28.188 -28.734 18.891 1 88.06 962 LEU B C 1
ATOM 15283 O O . LEU B 1 962 ? -27.766 -28.062 19.828 1 88.06 962 LEU B O 1
ATOM 15287 N N . ALA B 1 963 ? -28 -28.469 17.594 1 88.69 963 ALA B N 1
ATOM 15288 C CA . ALA B 1 963 ? -27.281 -27.266 17.219 1 88.69 963 ALA B CA 1
ATOM 15289 C C . ALA B 1 963 ? -28.016 -26.016 17.688 1 88.69 963 ALA B C 1
ATOM 15291 O O . ALA B 1 963 ? -27.406 -25.047 18.141 1 88.69 963 ALA B O 1
ATOM 15292 N N . ALA B 1 964 ? -29.312 -26.078 17.562 1 85.5 964 ALA B N 1
ATOM 15293 C CA . ALA B 1 964 ? -30.141 -24.922 17.906 1 85.5 964 ALA B CA 1
ATOM 15294 C C . ALA B 1 964 ? -30.062 -24.625 19.406 1 85.5 964 ALA B C 1
ATOM 15296 O O . ALA B 1 964 ? -30.25 -23.484 19.828 1 85.5 964 ALA B O 1
ATOM 15297 N N . LYS B 1 965 ? -29.812 -25.672 20.141 1 84.62 965 LYS B N 1
ATOM 15298 C CA . LYS B 1 965 ? -29.719 -25.516 21.594 1 84.62 965 LYS B CA 1
ATOM 15299 C C . LYS B 1 965 ? -28.609 -24.531 21.969 1 84.62 965 LYS B C 1
ATOM 15301 O O . LYS B 1 965 ? -28.656 -23.891 23.016 1 84.62 965 LYS B O 1
ATOM 15306 N N . VAL B 1 966 ? -27.688 -24.484 21.125 1 81.56 966 VAL B N 1
ATOM 15307 C CA . VAL B 1 966 ? -26.578 -23.594 21.438 1 81.56 966 VAL B CA 1
ATOM 15308 C C . VAL B 1 966 ? -26.578 -22.406 20.469 1 81.56 966 VAL B C 1
ATOM 15310 O O . VAL B 1 966 ? -25.547 -21.766 20.266 1 81.56 966 VAL B O 1
ATOM 15313 N N . GLY B 1 967 ? -27.672 -22.188 19.734 1 80.94 967 GLY B N 1
ATOM 15314 C CA . GLY B 1 967 ? -27.859 -21.016 18.875 1 80.94 967 GLY B CA 1
ATOM 15315 C C . GLY B 1 967 ? -27.203 -21.188 17.5 1 80.94 967 GLY B C 1
ATOM 15316 O O . GLY B 1 967 ? -27 -20.203 16.797 1 80.94 967 GLY B O 1
ATOM 15317 N N . MET B 1 968 ? -26.844 -22.422 17.203 1 87.75 968 MET B N 1
ATOM 15318 C CA . MET B 1 968 ? -26.234 -22.672 15.906 1 87.75 968 MET B CA 1
ATOM 15319 C C . MET B 1 968 ? -27.25 -23.172 14.891 1 87.75 968 MET B C 1
ATOM 15321 O O . MET B 1 968 ? -28.172 -23.922 15.242 1 87.75 968 MET B O 1
ATOM 15325 N N . SER B 1 969 ? -27.109 -22.625 13.719 1 85.56 969 SER B N 1
ATOM 15326 C CA . SER B 1 969 ? -27.953 -23.109 12.633 1 85.56 969 SER B CA 1
ATOM 15327 C C . SER B 1 969 ? -27.359 -24.328 11.961 1 85.56 969 SER B C 1
ATOM 15329 O O . SER B 1 969 ? -28.078 -25.109 11.328 1 85.56 969 SER B O 1
ATOM 15331 N N . LYS B 1 970 ? -26.078 -24.406 12.023 1 89.81 970 LYS B N 1
ATOM 15332 C CA . LYS B 1 970 ? -25.359 -25.531 11.422 1 89.81 970 LYS B CA 1
ATOM 15333 C C . LYS B 1 970 ? -24.062 -25.812 12.156 1 89.81 970 LYS B C 1
ATOM 15335 O O . LYS B 1 970 ? -23.375 -24.891 12.586 1 89.81 970 LYS B O 1
ATOM 15340 N N . ALA B 1 971 ? -23.781 -27 12.422 1 94.06 971 ALA B N 1
ATOM 15341 C CA . ALA B 1 971 ? -22.516 -27.453 12.984 1 94.06 971 ALA B CA 1
ATOM 15342 C C . ALA B 1 971 ? -22.062 -28.766 12.336 1 94.06 971 ALA B C 1
ATOM 15344 O O . ALA B 1 971 ? -22.688 -29.797 12.523 1 94.06 971 ALA B O 1
ATOM 15345 N N . ARG B 1 972 ? -21.047 -28.656 11.648 1 95.62 972 ARG B N 1
ATOM 15346 C CA . ARG B 1 972 ? -20.5 -29.812 10.93 1 95.62 972 ARG B CA 1
ATOM 15347 C C . ARG B 1 972 ? -19.031 -30.016 11.258 1 95.62 972 ARG B C 1
ATOM 15349 O O . ARG B 1 972 ? -18.25 -29.062 11.266 1 95.62 972 ARG B O 1
ATOM 15356 N N . ILE B 1 973 ? -18.656 -31.188 11.641 1 96.38 973 ILE B N 1
ATOM 15357 C CA . ILE B 1 973 ? -17.266 -31.578 11.812 1 96.38 973 ILE B CA 1
ATOM 15358 C C . ILE B 1 973 ? -16.859 -32.562 10.711 1 96.38 973 ILE B C 1
ATOM 15360 O O . ILE B 1 973 ? -17.672 -33.406 10.297 1 96.38 973 ILE B O 1
ATOM 15364 N N . TYR B 1 974 ? -15.656 -32.438 10.242 1 96.5 974 TYR B N 1
ATOM 15365 C CA . TYR B 1 974 ? -15.258 -33.344 9.172 1 96.5 974 TYR B CA 1
ATOM 15366 C C . TYR B 1 974 ? -13.766 -33.656 9.242 1 96.5 974 TYR B C 1
ATOM 15368 O O . TYR B 1 974 ? -13 -32.875 9.844 1 96.5 974 TYR B O 1
ATOM 15376 N N . VAL B 1 975 ? -13.359 -34.75 8.688 1 97.44 975 VAL B N 1
ATOM 15377 C CA . VAL B 1 975 ? -11.977 -35.125 8.422 1 97.44 975 VAL B CA 1
ATOM 15378 C C . VAL B 1 975 ? -11.742 -35.188 6.914 1 97.44 975 VAL B C 1
ATOM 15380 O O . VAL B 1 975 ? -12.633 -35.594 6.156 1 97.44 975 VAL B O 1
ATOM 15383 N N . MET B 1 976 ? -10.586 -34.719 6.512 1 96.5 976 MET B N 1
ATOM 15384 C CA . MET B 1 976 ? -10.328 -34.656 5.074 1 96.5 976 MET B CA 1
ATOM 15385 C C . MET B 1 976 ? -8.875 -34.969 4.766 1 96.5 976 MET B C 1
ATOM 15387 O O . MET B 1 976 ? -7.992 -34.719 5.594 1 96.5 976 MET B O 1
ATOM 15391 N N . SER B 1 977 ? -8.656 -35.531 3.678 1 96.88 977 SER B N 1
ATOM 15392 C CA . SER B 1 977 ? -7.32 -35.781 3.137 1 96.88 977 SER B CA 1
ATOM 15393 C C . SER B 1 977 ? -7.145 -35.062 1.791 1 96.88 977 SER B C 1
ATOM 15395 O O . SER B 1 977 ? -8.109 -34.906 1.038 1 96.88 977 SER B O 1
ATOM 15397 N N . GLU B 1 978 ? -5.996 -34.562 1.574 1 96 978 GLU B N 1
ATOM 15398 C CA . GLU B 1 978 ? -5.594 -34.031 0.279 1 96 978 GLU B CA 1
ATOM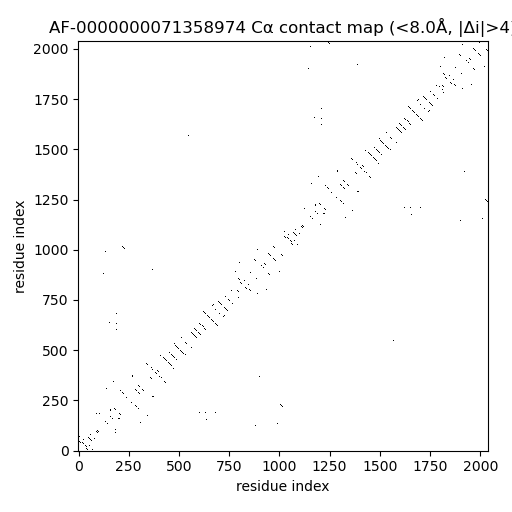 15399 C C . GLU B 1 978 ? -4.461 -34.844 -0.331 1 96 978 GLU B C 1
ATOM 15401 O O . GLU B 1 978 ? -3.461 -35.125 0.334 1 96 978 GLU B O 1
ATOM 15406 N N . ASN B 1 979 ? -4.625 -35.125 -1.565 1 96.62 979 ASN B N 1
ATOM 15407 C CA . ASN B 1 979 ? -3.658 -35.938 -2.281 1 96.62 979 ASN B CA 1
ATOM 15408 C C . ASN B 1 979 ? -3.402 -37.281 -1.557 1 96.62 979 ASN B C 1
ATOM 15410 O O . ASN B 1 979 ? -2.252 -37.625 -1.293 1 96.62 979 ASN B O 1
ATOM 15414 N N . LEU B 1 980 ? -4.41 -38 -1.267 1 96.94 980 LEU B N 1
ATOM 15415 C CA . LEU B 1 980 ? -4.34 -39.219 -0.461 1 96.94 980 LEU B CA 1
ATOM 15416 C C . LEU B 1 980 ? -3.498 -40.281 -1.155 1 96.94 980 LEU B C 1
ATOM 15418 O O . LEU B 1 980 ? -2.654 -40.938 -0.523 1 96.94 980 LEU B O 1
ATOM 15422 N N . ALA B 1 981 ? -3.852 -40.469 -2.465 1 97.12 981 ALA B N 1
ATOM 15423 C CA . ALA B 1 981 ? -3.139 -41.469 -3.25 1 97.12 981 ALA B CA 1
ATOM 15424 C C . ALA B 1 981 ? -3.029 -41.062 -4.711 1 97.12 981 ALA B C 1
ATOM 15426 O O . ALA B 1 981 ? -3.965 -40.469 -5.27 1 97.12 981 ALA B O 1
ATOM 15427 N N . THR B 1 982 ? -1.931 -41.344 -5.242 1 97.56 982 THR B N 1
ATOM 15428 C CA . THR B 1 982 ? -1.694 -41.094 -6.66 1 97.56 982 THR B CA 1
ATOM 15429 C C . THR B 1 982 ? -1.313 -42.375 -7.383 1 97.56 982 THR B C 1
ATOM 15431 O O . THR B 1 982 ? -0.302 -43 -7.055 1 97.56 982 THR B O 1
ATOM 15434 N N . PHE B 1 983 ? -2.121 -42.75 -8.32 1 98.12 983 PHE B N 1
ATOM 15435 C CA . PHE B 1 983 ? -1.83 -43.906 -9.164 1 98.12 983 PHE B CA 1
ATOM 15436 C C . PHE B 1 983 ? -1.047 -43.5 -10.398 1 98.12 983 PHE B C 1
ATOM 15438 O O . PHE B 1 983 ? -1.589 -42.844 -11.297 1 98.12 983 PHE B O 1
ATOM 15445 N N . THR B 1 984 ? 0.167 -43.844 -10.508 1 97.88 984 THR B N 1
ATOM 15446 C CA . THR B 1 984 ? 1.057 -43.438 -11.594 1 97.88 984 THR B CA 1
ATOM 15447 C C . THR B 1 984 ? 2.209 -44.406 -11.75 1 97.88 984 THR B C 1
ATOM 15449 O O . THR B 1 984 ? 2.516 -45.156 -10.828 1 97.88 984 THR B O 1
ATOM 15452 N N . LYS B 1 985 ? 2.779 -44.469 -12.891 1 96.69 985 LYS B N 1
ATOM 15453 C CA . LYS B 1 985 ? 3.975 -45.281 -13.141 1 96.69 985 LYS B CA 1
ATOM 15454 C C . LYS B 1 985 ? 5.23 -44.406 -13.133 1 96.69 985 LYS B C 1
ATOM 15456 O O . LYS B 1 985 ? 6.344 -44.906 -13.281 1 96.69 985 LYS B O 1
ATOM 15461 N N . TYR B 1 986 ? 5.078 -43.125 -13.031 1 97.31 986 TYR B N 1
ATOM 15462 C CA . TYR B 1 986 ? 6.223 -42.219 -13.016 1 97.31 986 TYR B CA 1
ATOM 15463 C C . TYR B 1 986 ? 7.098 -42.469 -11.797 1 97.31 986 TYR B C 1
ATOM 15465 O O . TYR B 1 986 ? 6.594 -42.625 -10.68 1 97.31 986 TYR B O 1
ATOM 15473 N N . THR B 1 987 ? 8.328 -42.469 -11.945 1 96.81 987 THR B N 1
ATOM 15474 C CA . THR B 1 987 ? 9.234 -42.906 -10.891 1 96.81 987 THR B CA 1
ATOM 15475 C C . THR B 1 987 ? 9.859 -41.719 -10.172 1 96.81 987 THR B C 1
ATOM 15477 O O . THR B 1 987 ? 10.703 -41.906 -9.281 1 96.81 987 THR B O 1
ATOM 15480 N N . GLY B 1 988 ? 9.516 -40.469 -10.57 1 96.31 988 GLY B N 1
ATOM 15481 C CA . GLY B 1 988 ? 9.977 -39.312 -9.828 1 96.31 988 GLY B CA 1
ATOM 15482 C C . GLY B 1 988 ? 9.102 -38.969 -8.641 1 96.31 988 GLY B C 1
ATOM 15483 O O . GLY B 1 988 ? 8.336 -39.812 -8.164 1 96.31 988 GLY B O 1
ATOM 15484 N N . TYR B 1 989 ? 9.305 -37.719 -8.109 1 95.12 989 TYR B N 1
ATOM 15485 C CA . TYR B 1 989 ? 8.578 -37.312 -6.918 1 95.12 989 TYR B CA 1
ATOM 15486 C C . TYR B 1 989 ? 7.086 -37.188 -7.199 1 95.12 989 TYR B C 1
ATOM 15488 O O . TYR B 1 989 ? 6.262 -37.594 -6.375 1 95.12 989 TYR B O 1
ATOM 15496 N N . ASP B 1 990 ? 6.723 -36.531 -8.305 1 96 990 ASP B N 1
ATOM 15497 C CA . ASP B 1 990 ? 5.34 -36.188 -8.609 1 96 990 ASP B CA 1
ATOM 15498 C C . ASP B 1 990 ? 5.121 -36.062 -10.117 1 96 990 ASP B C 1
ATOM 15500 O O . ASP B 1 990 ? 5.867 -35.375 -10.805 1 96 990 ASP B O 1
ATOM 15504 N N . PRO B 1 991 ? 4.145 -36.688 -10.633 1 96.5 991 PRO B N 1
ATOM 15505 C CA . PRO B 1 991 ? 3.918 -36.656 -12.078 1 96.5 991 PRO B CA 1
ATOM 15506 C C . PRO B 1 991 ? 3.273 -35.344 -12.531 1 96.5 991 PRO B C 1
ATOM 15508 O O . PRO B 1 991 ? 3.238 -35.062 -13.734 1 96.5 991 PRO B O 1
ATOM 15511 N N . GLU B 1 992 ? 2.691 -34.562 -11.664 1 95.31 992 GLU B N 1
ATOM 15512 C CA . GLU B 1 992 ? 2.09 -33.281 -12 1 95.31 992 GLU B CA 1
ATOM 15513 C C . GLU B 1 992 ? 3.146 -32.188 -12.094 1 95.31 992 GLU B C 1
ATOM 15515 O O . GLU B 1 992 ? 3.59 -31.656 -11.07 1 95.31 992 GLU B O 1
ATOM 15520 N N . ILE B 1 993 ? 3.471 -31.812 -13.289 1 94.31 993 ILE B N 1
ATOM 15521 C CA . ILE B 1 993 ? 4.547 -30.844 -13.492 1 94.31 993 ILE B CA 1
ATOM 15522 C C . ILE B 1 993 ? 4.074 -29.75 -14.438 1 94.31 993 ILE B C 1
ATOM 15524 O O . ILE B 1 993 ? 3.953 -29.969 -15.641 1 94.31 993 ILE B O 1
ATOM 15528 N N . GLY B 1 994 ? 3.896 -28.578 -13.914 1 89.75 994 GLY B N 1
ATOM 15529 C CA . GLY B 1 994 ? 3.5 -27.422 -14.719 1 89.75 994 GLY B CA 1
ATOM 15530 C C . GLY B 1 994 ? 4.676 -26.609 -15.203 1 89.75 994 GLY B C 1
ATOM 15531 O O . GLY B 1 994 ? 5.762 -27.141 -15.445 1 89.75 994 GLY B O 1
ATOM 15532 N N . GLY B 1 995 ? 4.406 -25.328 -15.547 1 84.81 995 GLY B N 1
ATOM 15533 C CA . GLY B 1 995 ? 5.434 -24.438 -16.062 1 84.81 995 GLY B CA 1
ATOM 15534 C C . GLY B 1 995 ? 5.16 -23.984 -17.484 1 84.81 995 GLY B C 1
ATOM 15535 O O . GLY B 1 995 ? 4.094 -24.25 -18.031 1 84.81 995 GLY B O 1
ATOM 15536 N N . GLY B 1 996 ? 6.125 -23.203 -17.984 1 79.25 996 GLY B N 1
ATOM 15537 C CA . GLY B 1 996 ? 5.984 -22.766 -19.359 1 79.25 996 GLY B CA 1
ATOM 15538 C C . GLY B 1 996 ? 5.875 -23.922 -20.344 1 79.25 996 GLY B C 1
ATOM 15539 O O . GLY B 1 996 ? 4.988 -23.938 -21.188 1 79.25 996 GLY B O 1
ATOM 15540 N N . VAL B 1 997 ? 6.785 -24.766 -20.109 1 87.12 997 VAL B N 1
ATOM 15541 C CA . VAL B 1 997 ? 6.711 -26.078 -20.766 1 87.12 997 VAL B CA 1
ATOM 15542 C C . VAL B 1 997 ? 6.414 -27.156 -19.75 1 87.12 997 VAL B C 1
ATOM 15544 O O . VAL B 1 997 ? 7.164 -27.328 -18.781 1 87.12 997 VAL B O 1
ATOM 15547 N N . MET B 1 998 ? 5.426 -27.859 -19.938 1 91 998 MET B N 1
ATOM 15548 C CA . MET B 1 998 ? 4.984 -28.844 -18.969 1 91 998 MET B CA 1
ATOM 15549 C C . MET B 1 998 ? 5.832 -30.109 -19.047 1 91 998 MET B C 1
ATOM 15551 O O . MET B 1 998 ? 6.512 -30.344 -20.062 1 91 998 MET B O 1
ATOM 15555 N N . SER B 1 999 ? 5.871 -30.922 -18 1 95.94 999 SER B N 1
ATOM 15556 C CA . SER B 1 999 ? 6.309 -32.312 -17.969 1 95.94 999 SER B CA 1
ATOM 15557 C C . SER B 1 999 ? 7.828 -32.406 -18.062 1 95.94 999 SER B C 1
ATOM 15559 O O . SER B 1 999 ? 8.359 -33.344 -18.672 1 95.94 999 SER B O 1
ATOM 15561 N N . ILE B 1 1000 ? 8.508 -31.484 -17.672 1 96.38 1000 ILE B N 1
ATOM 15562 C CA . ILE B 1 1000 ? 9.953 -31.562 -17.5 1 96.38 1000 ILE B CA 1
ATOM 15563 C C . ILE B 1 1000 ? 10.312 -31.516 -16.016 1 96.38 1000 ILE B C 1
ATOM 15565 O O . ILE B 1 1000 ? 10.07 -30.516 -15.344 1 96.38 1000 ILE B O 1
ATOM 15569 N N . ASP B 1 1001 ? 10.898 -32.562 -15.57 1 96.38 1001 ASP B N 1
ATOM 15570 C CA . ASP B 1 1001 ? 11.211 -32.688 -14.148 1 96.38 1001 ASP B CA 1
ATOM 15571 C C . ASP B 1 1001 ? 12.711 -32.5 -13.906 1 96.38 1001 ASP B C 1
ATOM 15573 O O . ASP B 1 1001 ? 13.516 -33.375 -14.242 1 96.38 1001 ASP B O 1
ATOM 15577 N N . ARG B 1 1002 ? 13.094 -31.469 -13.32 1 95.25 1002 ARG B N 1
ATOM 15578 C CA . ARG B 1 1002 ? 14.469 -31.156 -12.953 1 95.25 1002 ARG B CA 1
ATOM 15579 C C . ARG B 1 1002 ? 14.648 -31.172 -11.438 1 95.25 1002 ARG B C 1
ATOM 15581 O O . ARG B 1 1002 ? 15.5 -30.453 -10.898 1 95.25 1002 ARG B O 1
ATOM 15588 N N . GLY B 1 1003 ? 13.781 -31.891 -10.789 1 93.88 1003 GLY B N 1
ATOM 15589 C CA . GLY B 1 1003 ? 13.688 -31.875 -9.336 1 93.88 1003 GLY B CA 1
ATOM 15590 C C . GLY B 1 1003 ? 12.578 -30.984 -8.812 1 93.88 1003 GLY B C 1
ATOM 15591 O O . GLY B 1 1003 ? 12.836 -30 -8.109 1 93.88 1003 GLY B O 1
ATOM 15592 N N . ILE B 1 1004 ? 11.414 -31.328 -9.117 1 94 1004 ILE B N 1
ATOM 15593 C CA . ILE B 1 1004 ? 10.25 -30.5 -8.805 1 94 1004 ILE B CA 1
ATOM 15594 C C . ILE B 1 1004 ? 9.906 -30.625 -7.324 1 94 1004 ILE B C 1
ATOM 15596 O O . ILE B 1 1004 ? 10.133 -31.688 -6.719 1 94 1004 ILE B O 1
ATOM 15600 N N . TYR B 1 1005 ? 9.523 -29.547 -6.656 1 96.19 1005 TYR B N 1
ATOM 15601 C CA . TYR B 1 1005 ? 8.945 -29.609 -5.32 1 96.19 1005 TYR B CA 1
ATOM 15602 C C . TYR B 1 1005 ? 7.641 -30.406 -5.32 1 96.19 1005 TYR B C 1
ATOM 15604 O O . TYR B 1 1005 ? 6.656 -30 -5.941 1 96.19 1005 TYR B O 1
ATOM 15612 N N . PRO B 1 1006 ? 7.609 -31.516 -4.766 1 95.81 1006 PRO B N 1
ATOM 15613 C CA . PRO B 1 1006 ? 6.418 -32.375 -4.879 1 95.81 1006 PRO B CA 1
ATOM 15614 C C . PRO B 1 1006 ? 5.223 -31.812 -4.105 1 95.81 1006 PRO B C 1
ATOM 15616 O O . PRO B 1 1006 ? 5.402 -31.078 -3.133 1 95.81 1006 PRO B O 1
ATOM 15619 N N . GLN B 1 1007 ? 4.07 -32.188 -4.543 1 94.88 1007 GLN B N 1
ATOM 15620 C CA . GLN B 1 1007 ? 2.863 -31.844 -3.795 1 94.88 1007 GLN B CA 1
ATOM 15621 C C . GLN B 1 1007 ? 2.768 -32.656 -2.512 1 94.88 1007 GLN B C 1
ATOM 15623 O O . GLN B 1 1007 ? 3.129 -33.844 -2.494 1 94.88 1007 GLN B O 1
ATOM 15628 N N . ALA B 1 1008 ? 2.17 -32.125 -1.533 1 96.56 1008 ALA B N 1
ATOM 15629 C CA . ALA B 1 1008 ? 2.109 -32.75 -0.217 1 96.56 1008 ALA B CA 1
ATOM 15630 C C . ALA B 1 1008 ? 0.85 -33.594 -0.073 1 96.56 1008 ALA B C 1
ATOM 15632 O O . ALA B 1 1008 ? -0.177 -33.312 -0.691 1 96.56 1008 ALA B O 1
ATOM 15633 N N . ARG B 1 1009 ? 0.972 -34.625 0.614 1 97.5 1009 ARG B N 1
ATOM 15634 C CA . ARG B 1 1009 ? -0.186 -35.312 1.165 1 97.5 1009 ARG B CA 1
ATOM 15635 C C . ARG B 1 1009 ? -0.568 -34.75 2.527 1 97.5 1009 ARG B C 1
ATOM 15637 O O . ARG B 1 1009 ? 0.288 -34.594 3.4 1 97.5 1009 ARG B O 1
ATOM 15644 N N . SER B 1 1010 ? -1.786 -34.5 2.697 1 97.44 1010 SER B N 1
ATOM 15645 C CA . SER B 1 1010 ? -2.191 -33.812 3.928 1 97.44 1010 SER B CA 1
ATOM 15646 C C . SER B 1 1010 ? -3.373 -34.531 4.582 1 97.44 1010 SER B C 1
ATOM 15648 O O . SER B 1 1010 ? -4.188 -35.156 3.895 1 97.44 1010 SER B O 1
ATOM 15650 N N . PHE B 1 1011 ? -3.457 -34.406 5.891 1 98 1011 PHE B N 1
ATOM 15651 C CA . PHE B 1 1011 ? -4.586 -34.844 6.719 1 98 1011 PHE B CA 1
ATOM 15652 C C . PHE B 1 1011 ? -5.043 -33.688 7.621 1 98 1011 PHE B C 1
ATOM 15654 O O . PHE B 1 1011 ? -4.238 -33.094 8.344 1 98 1011 PHE B O 1
ATOM 15661 N N . MET B 1 1012 ? -6.324 -33.438 7.555 1 97.38 1012 MET B N 1
ATOM 15662 C CA . MET B 1 1012 ? -6.824 -32.281 8.289 1 97.38 1012 MET B CA 1
ATOM 15663 C C . MET B 1 1012 ? -8.141 -32.625 8.992 1 97.38 1012 MET B C 1
ATOM 15665 O O . MET B 1 1012 ? -8.875 -33.5 8.562 1 97.38 1012 MET B O 1
ATOM 15669 N N . VAL B 1 1013 ? -8.422 -31.875 10.062 1 97.81 1013 VAL B N 1
ATOM 15670 C CA . VAL B 1 1013 ? -9.703 -31.844 10.758 1 97.81 1013 VAL B CA 1
ATOM 15671 C C . VAL B 1 1013 ? -10.289 -30.438 10.695 1 97.81 1013 VAL B C 1
ATOM 15673 O O . VAL B 1 1013 ? -9.578 -29.453 10.883 1 97.81 1013 VAL B O 1
ATOM 15676 N N . GLY B 1 1014 ? -11.562 -30.469 10.297 1 96.81 1014 GLY B N 1
ATOM 15677 C CA . GLY B 1 1014 ? -12.148 -29.141 10.156 1 96.81 1014 GLY B CA 1
ATOM 15678 C C . GLY B 1 1014 ? -13.539 -29.047 10.75 1 96.81 1014 GLY B C 1
ATOM 15679 O O . GLY B 1 1014 ? -14.133 -30.047 11.125 1 96.81 1014 GLY B O 1
ATOM 15680 N N . VAL B 1 1015 ? -14 -27.812 10.891 1 95.94 1015 VAL B N 1
ATOM 15681 C CA . VAL B 1 1015 ? -15.32 -27.516 11.43 1 95.94 1015 VAL B CA 1
ATOM 15682 C C . VAL B 1 1015 ? -15.992 -26.422 10.594 1 95.94 1015 VAL B C 1
ATOM 15684 O O . VAL B 1 1015 ? -15.312 -25.531 10.078 1 95.94 1015 VAL B O 1
ATOM 15687 N N . GLN B 1 1016 ? -17.281 -26.562 10.398 1 94.69 1016 GLN B N 1
ATOM 15688 C CA . GLN B 1 1016 ? -18.141 -25.547 9.82 1 94.69 1016 GLN B CA 1
ATOM 15689 C C . GLN B 1 1016 ? -19.297 -25.188 10.766 1 94.69 1016 GLN B C 1
ATOM 15691 O O . GLN B 1 1016 ? -20.109 -26.047 11.109 1 94.69 1016 GLN B O 1
ATOM 15696 N N . ILE B 1 1017 ? -19.328 -23.984 11.094 1 94.5 1017 ILE B N 1
ATOM 15697 C CA . ILE B 1 1017 ? -20.328 -23.547 12.055 1 94.5 1017 ILE B CA 1
ATOM 15698 C C . ILE B 1 1017 ? -21.094 -22.359 11.484 1 94.5 1017 ILE B C 1
ATOM 15700 O O . ILE B 1 1017 ? -20.5 -21.469 10.867 1 94.5 1017 ILE B O 1
ATOM 15704 N N . GLY B 1 1018 ? -22.391 -22.453 11.602 1 90.88 1018 GLY B N 1
ATOM 15705 C CA . GLY B 1 1018 ? -23.25 -21.344 11.219 1 90.88 1018 GLY B CA 1
ATOM 15706 C C . GLY B 1 1018 ? -24.156 -20.891 12.336 1 90.88 1018 GLY B C 1
ATOM 15707 O O . GLY B 1 1018 ? -24.609 -21.688 13.148 1 90.88 1018 GLY B O 1
ATOM 15708 N N . PHE B 1 1019 ? -24.391 -19.672 12.359 1 89.12 1019 PHE B N 1
ATOM 15709 C CA . PHE B 1 1019 ? -25.312 -19.078 13.312 1 89.12 1019 PHE B CA 1
ATOM 15710 C C . PHE B 1 1019 ? -26.359 -18.25 12.594 1 89.12 1019 PHE B C 1
ATOM 15712 O O . PHE B 1 1019 ? -26.109 -17.703 11.523 1 89.12 1019 PHE B O 1
#

Organism: NCBI:txid346377

Solvent-accessible surface area (backbone atoms only — not comparable to full-atom values): 99736 Å² total; per-residue (Å²): 134,78,78,69,66,61,68,37,65,34,31,32,38,31,20,31,58,86,76,62,41,49,37,50,62,29,35,35,27,39,66,96,52,95,53,63,40,51,22,38,79,74,4,38,38,70,45,76,43,41,62,67,38,34,36,35,37,38,34,94,56,32,42,62,43,79,47,66,38,68,93,65,51,64,57,70,43,70,34,39,68,32,74,54,71,51,69,35,73,38,74,47,82,93,48,72,39,44,47,71,77,51,46,56,55,68,46,74,44,54,19,85,78,39,54,88,50,93,60,75,39,62,69,62,70,45,53,39,67,40,61,47,50,50,62,27,41,54,36,38,49,47,84,51,56,60,36,52,24,45,67,52,79,60,53,89,58,83,34,61,43,32,35,28,52,70,78,21,74,42,55,76,86,56,52,59,55,48,57,54,72,45,33,42,32,36,33,39,27,71,36,32,56,48,19,35,76,69,32,47,58,18,61,24,17,29,37,39,36,37,59,54,64,34,41,65,54,73,69,35,38,39,38,42,36,37,44,34,35,23,17,69,75,54,75,69,61,57,45,34,14,18,57,40,29,46,52,52,20,46,14,27,41,67,55,72,42,73,56,84,44,89,60,26,72,77,49,42,59,51,39,63,50,55,68,75,35,50,31,77,64,18,46,35,38,38,41,35,42,38,40,32,17,33,44,95,46,34,27,28,22,38,36,40,35,42,39,43,33,47,15,35,55,45,48,85,38,14,25,22,36,38,39,33,40,38,48,25,38,40,36,49,81,41,99,40,32,36,38,36,39,40,38,36,34,23,43,36,40,41,24,66,78,86,38,55,60,25,81,74,9,42,52,55,28,9,38,56,22,44,50,16,68,48,46,69,56,43,79,52,61,73,60,49,66,28,80,63,52,59,75,45,56,50,46,55,46,98,85,67,41,39,45,31,62,54,88,72,31,52,69,58,39,39,44,41,71,49,54,51,65,51,46,42,78,36,39,36,39,37,40,41,38,40,33,31,42,38,41,36,34,35,90,45,91,48,35,39,39,36,42,37,45,18,36,34,41,39,38,36,36,36,41,42,41,38,38,67,32,33,53,48,97,70,46,62,32,93,52,21,35,43,37,45,36,48,34,37,37,59,30,40,37,40,37,39,35,42,33,41,44,53,73,59,90,54,38,38,41,36,42,36,42,37,40,38,41,38,40,36,59,43,34,41,40,40,36,35,34,39,40,63,43,97,41,78,48,41,90,68,49,57,54,68,59,74,59,61,70,92,38,42,45,57,47,43,38,63,43,88,51,45,44,38,43,36,42,35,38,39,40,39,38,28,45,70,80,28,42,36,40,38,41,37,41,33,35,42,30,39,64,46,30,31,88,78,30,26,61,50,77,30,47,26,33,30,31,28,40,30,52,53,73,37,88,86,41,72,92,52,72,54,62,61,37,39,31,42,30,31,36,37,16,32,24,35,32,68,83,63,64,78,48,37,23,42,50,51,74,38,69,80,50,59,42,66,55,71,91,50,89,51,68,43,82,25,72,47,58,37,20,56,56,25,50,75,29,55,64,17,38,35,34,26,39,38,42,36,39,39,35,29,34,61,81,36,34,37,40,39,40,38,38,40,40,37,36,25,39,33,34,67,41,57,56,83,64,69,72,88,73,67,58,78,38,52,31,46,38,57,51,22,28,36,37,28,40,37,42,33,37,37,39,37,36,53,48,73,57,86,70,31,40,40,36,41,37,36,29,36,22,41,50,46,55,31,23,71,38,63,39,91,93,38,61,54,56,82,65,61,51,70,53,76,65,37,76,47,46,41,19,34,36,30,61,73,33,35,78,52,16,29,31,22,36,48,70,73,34,41,27,52,36,65,65,53,46,65,65,42,40,32,98,85,65,45,51,34,56,79,66,51,50,56,23,31,60,35,69,51,51,70,76,68,77,39,54,78,52,82,76,26,43,42,81,70,44,37,30,58,59,29,31,36,31,14,39,37,42,37,40,34,47,83,50,34,36,38,38,42,33,31,32,35,38,29,74,17,28,23,40,60,49,59,59,57,61,78,43,82,58,36,34,48,52,50,69,60,79,55,30,25,82,53,67,81,65,42,58,80,35,50,45,61,41,59,85,40,78,64,36,68,74,34,42,41,34,55,87,43,47,36,59,34,36,35,42,27,36,46,35,39,38,44,35,40,40,55,55,56,76,62,28,44,73,73,62,23,69,38,40,32,42,34,42,37,32,30,43,73,46,73,51,58,79,47,77,62,60,54,70,70,39,23,52,95,63,40,24,60,35,22,36,57,40,48,59,55,22,33,46,35,44,33,42,38,38,29,61,133,80,77,67,64,59,68,39,65,35,32,31,38,33,20,32,56,86,74,62,42,47,37,50,63,28,35,36,27,39,67,96,53,92,53,63,40,52,21,38,79,72,4,39,39,68,46,77,44,40,60,67,39,33,35,33,38,39,35,96,57,33,42,62,45,77,48,67,38,67,92,65,50,64,57,71,42,69,35,40,70,32,75,55,71,49,67,36,71,39,75,44,84,94,48,73,40,44,46,69,76,51,46,56,56,67,44,75,44,54,20,84,76,39,54,89,51,93,60,75,39,60,71,62,70,44,54,38,69,39,62,47,50,51,61,26,43,54,39,39,48,47,83,52,59,62,36,51,24,44,67,51,79,60,54,91,60,84,33,61,42,32,35,28,50,72,78,21,76,42,56,76,85,56,53,59,54,49,58,53,73,46,34,42,33,35,34,39,27,71,35,31,55,48,18,35,78,67,33,47,57,18,61,25,16,29,37,38,36,36,60,54,65,35,41,67,54,72,69,36,40,42,38,42,35,38,42,34,35,23,18,69,75,53,74,68,60,56,46,35,15,18,57,42,31,46,52,52,19,46,13,26,41,67,54,73,42,73,56,84,46,90,60,27,73,78,50,43,59,51,41,62,50,54,70,75,36,50,31,77,63,18,45,35,39,39,42,35,42,34,40,30,18,33,44,94,46,34,27,28,21,37,38,40,36,42,38,42,33,45,15,36,55,44,47,87,38,14,27,23,36,38,39,35,41,38,47,24,38,40,35,48,81,42,98,39,32,36,37,36,38,42,40,37,34,21,43,36,40,42,24,66,78,87,40,54,60,28,81,75,10,41,53,54,27,10,37,56,22,43,51,16,69,47,47,70,54,42,81,50,61,73,60,48,66,29,80,65,52,60,76,45,56,50,46,54,48,98,85,68,41,40,45,29,62,55,87,73,32,52,69,59,38,40,45,43,70,48,53,51,65,50,47,42,80,38,37,34,40,36,40,40,38,39,32,32,40,38,42,39,34,34,89,45,91,47,34,38,40,36,41,38,45,20,38,35,40,38,39,35,37,36,41,43,40,40,36,67,31,34,55,48,97,70,45,62,34,91,53,21,34,42,37,44,35,48,35,40,35,59,31,38,36,40,39,41,37,43,34,41,46,52,73,59,90,54,37,37,40,34,42,36,41,36,39,37,41,39,39,35,59,44,34,42,41,40,36,33,33,40,41,62,44,96,41,78,49,40,92,68,48,56,54,67,60,74,59,60,68,92,38,43,45,56,48,44,36,63,42,87,51,45,42,38,44,37,43,36,38,38,41,41,37,28,45,70,80,30,43,36,40,36,41,37,40,32,36,42,32,40,64,46,29,30,88,79,29,26,60,50,76,31,48,25,32,30,32,28,40,29,54,55,72,37,87,86,41,72,93,51,74,55,62,61,37,39,33,42,28,30,36,36,16,32,24,35,32,70,81,62,62,78,48,37,25,42,51,49,74,39,69,81,49,59,43,66,56,69,90,50,90,52,70,43,81,25,73,45,58,38,21,55,56,25,50,77,28,58,65,18,37,34,36,26,41,38,41,34,39,38,34,28,32,60,83,36,35,36,39,38,38,39,38,42,43,36,38,24,41,34,33,68,41,57,58,85,64,69,71,88,72,68,58,77,37,51,31,48,38,59,49,22,29,35,38,30,38,39,40,31,38,37,41,38,34,54,50,74,57,86,69,32,41,40,36,42,37,36,28,35,22,40,50,45,55,30,25,71,38,63,40,90,94,38,61,55,55,82,64,61,51,70,52,77,64,37,75,48,46,41,20,35,34,31,59,74,32,35,78,53,18,28,31,24,35,49,69,74,34,40,28,50,36,66,64,54,47,66,65,42,40,32,99,86,64,46,51,35,54,79,66,50,51,55,22,31,60,34,70,51,52,71,73,67,76,38,53,80,54,81,76,25,43,41,81,70,43,37,30,58,62,28,31,37,31,15,39,36,41,37,40,33,45,83,50,35,35,38,38,42,32,33,33,34,39,30,74,16,29,24,40,59,49,57,60,58,61,77,42,82,59,37,34,51,51,50,70,60,80,55,31,25,82,52,66,81,68,42,57,80,34,48,45,61,40,59,85,40,79,64,36,68,74,34,42,41,34,54,88,43,49,37,59,35,35,34,42,28,34,47,34,37,36,45,36,40,42,54,55,56,77,63,28,44,73,73,61,23,68,37,39,31,44,34,41,36,31,30,42,73,45,72,53,56,80,47,76,63,57,53,70,71,39,24,52,96,62,40,24,58,36,23,35,57,40,46,59,56,22,34,47,35,44,33,42,38,39,29,63

pLDDT: mean 91.56, std 8.97, range [25.83, 98.75]

InterPro domains:
  IPR000531 TonB-dependent receptor-like, beta-barrel [PF00593] (467-962)
  IPR008969 Carboxypeptidase-like, regulatory domain superfamily [SSF49464] (8-89)
  IPR012910 TonB-dependent receptor, plug domain [PF07715] (100-206)
  IPR023996 TonB-dependent outer membrane protein, SusC/RagA [TIGR04056] (8-1019)
  IPR023997 TonB-dependent outer membrane protein SusC/RagA, conserved site [TIGR04057] (182-212)
  IPR037066 TonB-dependent receptor, plug domain superfamily [G3DSA:2.170.130.10] (80-211)
  IPR039426 TonB-dependent receptor-like [PS52016] (98-1019)

Radius of gyration: 41.83 Å; Cα contacts (8 Å, |Δi|>4): 5830; chains: 2; bounding box: 125×126×96 Å

Nearest PDB structures (foldseek):
  6sm3-assembly1_B  TM=8.376E-01  e=1.216E-79  Porphyromonas gingivalis W83
  6sli-assembly1_B  TM=8.335E-01  e=8.101E-77  Porphyromonas gingivalis W83
  2iah-assembly1_A  TM=6.641E-01  e=1.683E-25  Pseudomonas aeruginosa
  5odw-assembly2_B  TM=6.526E-01  e=2.495E-26  Pseudomonas aeruginosa PAO1
  6v81-assembly1_A  TM=6.835E-01  e=1.829E-24  Escherichia coli BW25113

Sequence (2038 aa):
MLAKAQDRQITGKVTLKSDDEPLPGVAIMIEGTGTGTITDIDGLYSISAPQGSTLVFSLLGMEPQKITIANQSTLNVLMEENLSSLEEIVVVGYGVQKKSVVTGAISSVKGSDLESLPITRVEQALQGRTSGLTIASSSGQPGSGSTVRVRGLTTFGNNDPLWVVDGVVVDNGGIGYLNQSDIESIEVLKDASSQAIYGARAAAGVILVTTKKGEEGKLRVSYNGFYGTSAPAQKLDLLDASQYAMIRNESAVNAGNAAPFPNPESYGTGTDWQDLIFNKGAKRQNHELSISGGNEKSTFYSSFGYLDQEGIVATDISNYKRINFRLNSEHKLAKWLKMGQNLGYSHEESIGLGNTNSEFGGPLSSAINLDPITPAIITDEDVANNAPYSTNNVVRDPFGRPYGISTIVAQEMTNPLAYTQTRLGNYGWSDNFVGNVYAEAEPIKGLRLRSTLGAKMAFWGGESFTPLYYLNATNVSSQTNYNRSQNRRLDWNLENTISYSKTIGKHNFTGLIGQGAYMDNRGRSTSVTFFNVPADNFDDASLNFKVPNDQRTADGSEGAGHTVSSLFARVNYNYHEKYLFEALVRRDGSSRFGTNNRYGVFPSFSAGWVISQEEFWPENNVVDFIKLRGGYGIVGNDNIGDFAFLSTIGSGRNYALGNTGSYAIGYSPNAPSNPDLRWEETSQANFGFEATLFRDLNVTFDWYKKTTKGILQNPRIPGYVGAISNPAANVADMENNGVELELGYRKQVGDVNLSFNGNISYLENTVTNLGPNISYLSGGQTFQASSYPITRTAIGEAVNSFYGFQTKGIFQTVEEVQSYVDANGNMIQPNAQPGDFIWEDLDQDGQITETDRTFIGNPTPTWTYGLTVSLEWKNFDFLIFGQGVSGNKIFQGLRRLDIGTANWQTEVLNRWTGPGTTNDYPRVVDGDPNKNFNNPSDFYLEDGDYFRIKTMQLGYTLPKSLAAKVGMSKARIYVMSENLATFTKYTGYDPEIGGGVMSIDRGIYPQARSFMVGVQIGFMLAKAQDRQITGKVTLKSDDEPLPGVAIMIEGTGTGTITDIDGLYSISAPQGSTLVFSLLGMEPQKITIANQSTLNVLMEENLSSLEEIVVVGYGVQKKSVVTGAISSVKGSDLESLPITRVEQALQGRTSGLTIASSSGQPGSGSTVRVRGLTTFGNNDPLWVVDGVVVDNGGIGYLNQSDIESIEVLKDASSQAIYGARAAAGVILVTTKKGEEGKLRVSYNGFYGTSAPAQKLDLLDASQYAMIRNESAVNAGNAAPFPNPESYGTGTDWQDLIFNKGAKRQNHELSISGGNEKSTFYSSFGYLDQEGIVATDISNYKRINFRLNSEHKLAKWLKMGQNLGYSHEESIGLGNTNSEFGGPLSSAINLDPITPAIITDEDVANNAPYSTNNVVRDPFGRPYGISTIVAQEMTNPLAYTQTRLGNYGWSDNFVGNVYAEAEPIKGLRLRSTLGAKMAFWGGESFTPLYYLNATNVSSQTNYNRSQNRRLDWNLENTISYSKTIGKHNFTGLIGQGAYMDNRGRSTSVTFFNVPADNFDDASLNFKVPNDQRTADGSEGAGHTVSSLFARVNYNYHEKYLFEALVRRDGSSRFGTNNRYGVFPSFSAGWVISQEEFWPENNVVDFIKLRGGYGIVGNDNIGDFAFLSTIGSGRNYALGNTGSYAIGYSPNAPSNPDLRWEETSQANFGFEATLFRDLNVTFDWYKKTTKGILQNPRIPGYVGAISNPAANVADMENNGVELELGYRKQVGDVNLSFNGNISYLENTVTNLGPNISYLSGGQTFQASSYPITRTAIGEAVNSFYGFQTKGIFQTVEEVQSYVDANGNMIQPNAQPGDFIWEDLDQDGQITETDRTFIGNPTPTWTYGLTVSLEWKNFDFLIFGQGVSGNKIFQGLRRLDIGTANWQTEVLNRWTGPGTTNDYPRVVDGDPNKNFNNPSDFYLEDGDYFRIKTMQLGYTLPKSLAAKVGMSKARIYVMSENLATFTKYTGYDPEIGGGVMSIDRGIYPQARSFMVGVQIGF